Protein AF-0000000078663211 (afdb_homodimer)

Solvent-accessible surface area (backbone atoms only — not comparable to full-atom values): 78655 Å² total; per-residue (Å²): 138,74,83,85,81,70,95,66,87,78,75,89,76,88,76,83,83,82,81,80,82,76,86,81,73,90,66,85,78,78,79,74,79,82,80,81,83,73,83,76,70,81,65,69,78,60,82,64,75,50,60,85,70,52,74,37,54,88,79,80,41,84,37,46,53,76,72,46,89,62,59,67,49,76,40,43,42,67,54,35,59,76,62,66,52,58,45,68,62,45,47,27,61,71,36,47,55,37,38,50,35,53,44,84,28,69,36,25,67,40,45,20,25,83,64,27,50,51,55,63,67,32,56,63,62,51,16,39,41,40,24,46,73,87,30,86,46,72,67,51,83,42,68,74,83,64,63,78,47,38,31,41,33,40,37,56,39,61,39,17,40,86,71,29,76,17,13,47,18,8,33,39,38,37,32,60,68,75,50,37,78,45,75,31,39,38,42,38,40,37,42,35,52,57,71,26,38,36,41,37,36,37,40,21,41,48,74,38,84,82,30,28,22,31,24,44,37,40,34,38,38,36,26,53,27,78,30,33,26,68,66,76,68,43,57,21,34,20,42,36,34,41,36,40,36,42,37,40,40,38,28,86,46,97,48,39,43,36,41,38,36,44,33,43,38,38,41,34,36,22,34,32,67,30,23,31,69,35,74,53,53,82,81,55,74,63,76,51,48,78,70,82,56,45,70,63,70,45,94,73,27,37,47,36,38,72,70,29,49,76,26,57,36,69,80,40,70,35,26,21,58,57,8,55,64,33,45,34,54,50,16,67,73,31,66,45,42,40,41,41,97,64,70,34,60,29,42,34,40,34,40,40,37,36,38,39,40,37,38,52,54,73,96,45,30,36,39,37,36,42,36,34,38,39,39,24,40,30,37,42,32,40,55,73,48,29,38,39,47,35,62,40,22,20,34,48,57,69,69,55,90,42,89,54,74,56,52,33,21,36,41,36,38,41,36,40,37,42,35,44,35,41,36,37,49,39,79,94,69,35,29,36,40,39,36,36,41,41,40,35,41,37,41,34,41,39,36,45,37,41,26,23,34,50,52,77,33,86,72,26,80,40,75,44,25,41,25,34,33,38,38,40,37,40,38,35,44,32,39,34,38,36,36,48,81,43,98,40,33,34,40,33,48,32,35,20,45,37,42,33,42,33,34,41,29,39,27,79,70,25,64,79,70,54,53,46,86,38,72,77,20,54,48,72,49,80,48,69,53,61,19,28,36,39,35,42,34,38,44,80,48,98,40,36,32,39,28,39,37,41,38,31,17,32,31,70,44,42,59,26,76,59,39,64,80,42,65,28,84,87,76,71,37,54,50,21,55,35,60,56,20,37,38,41,38,40,37,43,37,39,30,36,47,37,68,56,98,83,17,27,28,37,41,36,39,36,38,40,40,37,42,29,36,25,32,72,44,54,47,48,33,61,55,95,83,39,78,24,39,33,50,39,49,33,51,24,33,38,27,35,38,39,39,39,43,37,40,34,35,74,45,98,38,35,37,40,37,40,31,37,21,38,42,50,61,42,63,78,38,37,69,24,81,40,75,99,74,45,55,43,59,49,63,37,52,42,65,43,38,41,37,25,29,28,39,36,40,36,42,45,55,95,57,61,65,63,62,19,48,40,33,41,35,40,38,38,32,36,36,45,38,35,29,48,23,42,21,30,85,42,64,30,58,78,35,69,45,68,46,51,61,42,34,30,39,34,40,38,36,37,30,45,58,65,42,56,36,28,39,34,40,37,31,39,28,67,79,55,54,86,48,62,65,40,50,45,60,31,30,49,41,40,18,33,22,25,31,29,58,48,78,61,56,33,48,33,39,36,42,34,40,54,86,136,85,78,78,78,83,85,82,85,82,85,79,84,88,80,84,90,83,84,79,85,75,81,77,78,82,73,80,78,77,80,74,79,84,79,80,83,75,82,77,70,82,64,67,79,62,82,65,76,49,60,86,71,50,73,35,54,87,78,81,40,85,36,46,53,75,72,46,88,63,59,65,50,75,40,44,40,66,54,36,59,75,63,65,51,60,43,68,63,44,48,27,60,71,35,45,55,37,38,51,34,54,44,82,27,69,36,27,65,36,44,20,25,83,64,26,51,55,54,62,67,31,56,64,63,52,17,41,41,41,24,45,72,87,28,87,45,73,69,60,77,36,66,75,83,65,62,76,47,39,31,41,35,39,36,58,40,61,38,15,41,86,72,29,75,19,15,47,19,8,35,38,38,36,33,60,67,76,51,38,78,46,74,31,38,38,43,36,40,38,40,35,53,58,68,26,38,37,42,38,36,34,39,22,40,48,74,38,84,82,31,29,21,32,23,44,36,41,34,39,40,36,24,53,25,77,30,33,26,68,67,77,69,42,57,21,35,21,42,34,35,39,36,42,36,42,37,41,40,38,29,86,45,98,47,37,41,37,40,37,38,44,35,42,39,38,41,34,36,21,33,34,69,29,21,32,66,35,74,56,54,82,81,57,74,65,76,52,46,79,68,84,60,42,67,60,76,44,87,71,54,34,49,34,41,71,70,29,49,76,26,57,36,68,80,40,69,35,24,20,56,58,8,56,64,33,45,34,53,48,18,67,75,30,65,46,42,38,41,43,95,65,70,34,61,30,42,33,40,36,38,39,38,36,38,38,40,37,38,55,54,72,95,45,30,35,40,39,36,41,36,34,39,39,40,27,40,31,35,43,31,40,54,74,47,28,38,39,46,34,62,40,22,21,35,46,56,69,70,53,92,44,89,53,73,55,52,33,21,35,42,37,38,42,36,39,38,42,33,45,34,41,35,37,50,40,79,92,68,36,31,38,40,40,37,36,41,40,39,36,42,36,41,35,42,41,35,44,37,38,25,23,35,51,53,78,32,86,72,26,81,40,73,44,25,42,23,35,35,38,39,39,37,41,39,35,43,32,38,36,39,37,36,46,81,42,98,42,32,34,41,32,46,33,35,20,45,37,43,34,41,32,34,43,30,40,26,81,69,25,67,79,69,54,53,47,87,40,72,77,18,54,49,72,49,80,49,68,54,61,16,28,39,41,36,41,34,38,44,80,46,98,40,36,32,41,29,40,40,42,36,30,16,31,31,71,46,42,60,26,77,59,38,61,79,42,65,26,83,87,76,72,38,54,51,21,55,33,61,55,20,37,38,40,36,39,36,44,36,39,30,36,46,36,67,57,97,84,16,28,28,38,41,37,40,36,37,40,41,36,41,29,38,27,33,70,44,56,48,49,32,61,54,96,83,38,77,24,39,32,50,39,48,33,52,25,33,39,28,35,38,38,40,40,43,38,39,34,36,74,46,98,38,34,37,39,38,39,32,37,20,39,42,51,59,43,62,78,38,37,69,25,80,40,76,97,75,44,60,45,59,48,63,38,50,40,65,43,38,41,39,24,30,28,39,35,41,35,41,43,56,93,56,62,65,62,62,17,48,40,32,42,36,39,38,39,33,38,35,45,38,34,28,46,25,43,21,29,84,45,62,29,58,77,37,68,44,69,47,53,63,43,35,31,37,35,42,38,36,36,29,44,58,64,42,56,37,27,38,34,41,36,31,38,30,66,79,54,53,85,48,61,66,39,51,45,60,32,30,56,47,41,19,33,23,27,32,29,60,50,77,60,56,33,47,34,39,37,43,34,38,53,86

Foldseek 3Di:
DDDDDDDPDDDDDDDDDPDDDDPDDPPPDPPPPDPDDPDPPPPPPPVPCFPVFDWDCLVPDTDTPLADAFDKDKDFPVRCVQQVPFFPCSVCQVAPQWAWFDAQWPFAIAIDHLLQTDHPLEPFDGLEFEEEPLHTDDQPRGTDGDAQWGMKMWTAAADCFRNNFSPGGTYIYTYHDDADQDWWKKWKWKAKPQGKIKIKIKIKAHDDRPFKIKMKIKMWIWGFAQAAAPAVRGGAPTWTKIKIKMWMWGDNDPFKIKIKMKMKMKIKGHTDFFAFQDFFAPPNPPQDPVPDQPLPLPPLAQLQCVQWVPQADPAAQSHHHNTLVVRNVVCVVPGRYAHEPDRWIKIKMKIKMKMWMWGDDPDWKIKIKIKMKMKMKIWTWGDQNRYSFQAWTQWDDPPLVDPDDRTGKIKIKIKIKIKIKMWGADDVRQKTKMWIKMKMKMKMWIKTWTFHACSPDPNGPDTAILTKMKIKIKIKIKMKMWGPPDPFKIKMKMKMKMKMKIKMFGDPRHRLPDDSPDPLRIDMDIDMDMKMKIKMKGHPDPFKIKMKMKIKHKTAWYFNSFADQDQQPVPRHGLRTAGMKMKIKIKIKMWGFDDDPNKTKTKIKMWMKMKIAQDWDWDWAQDPNRTHIYIGGQGIKMKIWMKMWMKIDPDPFKIKIKIKIAMDIFRPRFWTQHGPRGIDGFTFSFPGFGIKMKMKMKGWDPDDPQQATKMKMKMKIWTAKGFQDRACVRQFPDRIWGIDMKMKMKIKGQCGRVAQKIKMKMKIRVVFDKGWSHKDGCCNPNRTITTHIDDTIMIMMMMMGID/DCPVDDDDDDDDDDDDDDDDPDPDDPPPPPPDPDPDDPDPPPPPPPVPCFPVFDWDCLVPDTDTPLADAFDKDKDFPVRCVQQVPFFPCSVCQVAPQWAWDDAQWPFAIAIDHLQQTDHPLEPFDGLEFEEEPLHTDDQDSGTDGDAQWGMKMWTAAADCFRNNFSPGGTYIYTYHDDADQDWWKKWKWKAKPQGKIKIKIKIKAHPDRPFKIKMKIKMWIWGFAQAAAPAVRGGAPTWTKIKIKMWMWGDNDPFKIKIKMKMKMKIKGHTDFFAFQDFFAPPPPPQDPVPDCCLPLPPLPLLQCVQWVPQADPAAQSYHHNTLVVRNVVCVVPGRYAHEPDRWIKIKMKMKMKMKMWGDDPDWKIKIKIKMKMKMKIWTWGDQNRYSFQAWTQWDDPPLVDPDDRTGKIKIKIKIKIKIKMWGADDVRQKTKMKIKMKMKMKMWIKTWTFHACRPDPNGPDTAILTKMKIKIKIKIKMKMWGPPDPFKIKMKMKMKMKMKIKMFGDPRHRLPDDSPDPLRIDMDIDMDMKMKIKMKGHPDPFKIKMKMKIKHKTAWYFNSFADQDQQPVPRHGLRTAGMKIKIKIKIKMWGFDDDPRKTKTKIKMWMKMKIAQDWDWDWAQDPNRTHIYIGGQGIKMKIWMKMWMKIDPDPFKIKIKIKIAMDIFRPRFWTQHGPSGTDGFTFSFPGFGIKMKMKMKGWDPDDPQQATKMKMKMKIWTAKGFQDRACVRQQPDRIWGIDMKMKMKIKGQCGSVFQKIKMKMKIRVVFDKGWSHKDRCCNNNRTITTHIDDTIMIMMMMMGID

Secondary structure (DSSP, 8-state):
--------------------------------------------------S-PPEE-TTSS-EEGGG-SS-EEEEEHHHHHHTT--SHHHHHHHSTTEEEEE-SSTT-EEEEETTB---TT-SPPPSEEEEETTEE----SSPPP--S-SEEEEEES--HHHH-TT-SSEEEEEE-PPPPSSSEEEEEEEEETTTEEEEEEEEEEEEETTTEEEEEEEEEEEE--SEEETTT--EES-EEEEEEEEEEEE-SSSSEEEEEEEEEEEEEEE---PEEEEE--TT-TTS---SS------TT--HHHHHHTT-BSSSBTTBBTTHHHHHHHHHHH-TTEE--SS--EEEEEEEEEEEEEEEE-SSSEEEEEEEEEEEEEEEE--BTT-SS--SSBSSPPTTSS--SS---EEEEEEEEEEEEEEEEEETTTTEEEEEEEEEEEEEEEEEEEEEESTTTSTT-SEEEEEEEEEEEEEEEEEEEEEEESSSSEEEEEEEEEEEEEEEEEE-TT-TT---TTSGGGEEEEEEEEEEEEEEEEEE-SSSEEEEEEEEEEEE--EE-TTS--SB-TTTSSBTTEEPPEEEEEEEEEEEEEEEETTEEEEEEEEEEEEEEEEEEEEEEEEETTEEEEEEEEEEEEEEEEEEEEEEEE-SSSEEEEEEEEEEEEEEEE-EEEETTTEEEE----BT--SEEEEEEEEEE----GGG-EEEEEEEEEEE--EES-S-TTTTS---EE--EEEEEEEEEEESGGGSSEEEEEEEESTT----EEEEEEEHHHHSEEEEEEPP--EEEEEEEEE-/--------------------------------------------------S-PPEE-TTSS-EEGGG-SS-EEEEEHHHHHHTT--SHHHHHHHSTTEEEEE-SSTT-EEEEETTB---TT-SPPPSEEEEETTEE----SSPPP--S-SEEEEEES--HHHH-TT-SSEEEEEE-PPPPSSSEEEEEEEEETTTEEEEEEEEEEEEETTTEEEEEEEEEEEE--SEEETTT--EES-EEEEEEEEEEEE-SSSSEEEEEEEEEEEEEEE---PEEEEE--TT-TTS---SS------S---HHHHHHTT-BSSSBTTBBTTHHHHHHHHHHH-TTEE--SS--EEEEEEEEEEEEEEEE-SSSEEEEEEEEEEEEEEEE--BTT-SS--SSBSSPPTTSS--SS---EEEEEEEEEEEEEEEEEETTTTEEEEEEEEEEEEEEEEEEEEEESTTTSTT-SEEEEEEEEEEEEEEEEEEEEEEESSSSEEEEEEEEEEEEEEEEEE-TT-TT---TTSGGGEEEEEEEEEEEEEEEEEE-SSSEEEEEEEEEEEE--EE-TTS--SB-TTTSSBTTEEPPEEEEEEEEEEEEEEEETTEEEEEEEEEEEEEEEEEEEEEEEEETTEEEEEEEEEEEEEEEEEEEEEEEE-SSSEEEEEEEEEEEEEEEE-EEEETTTEEEE----BT--SEEEEEEEEEE----GGG-EEEEEEEEEEE--EES-S-TTTTS---EE--EEEEEEEEEEESGGGSSEEEEEEEESTT----EEEEEEEHHHHSEEEEEEPP--EEEEEEEEE-

InterPro domains:
  IPR000531 TonB-dependent receptor-like, beta-barrel [PF00593] (308-766)
  IPR012910 TonB-dependent receptor, plug domain [PF07715] (65-171)
  IPR036942 TonB-dependent receptor-like, beta-barrel domain superfamily [G3DSA:2.40.170.20] (57-316)
  IPR036942 TonB-dependent receptor-like, beta-barrel domain superfamily [G3DSA:2.40.170.20] (325-803)
  IPR039426 TonB-dependent receptor-like [PS52016] (64-803)
  IPR039426 TonB-dependent receptor-like [PTHR32552] (35-803)

Organism: Novosphingobium aromaticivorans (strain ATCC 700278 / DSM 12444 / CCUG 56034 / CIP 105152 / NBRC 16084 / F199) (NCBI:txid279238)

Radius of gyration: 37.6 Å; Cα contacts (8 Å, |Δi|>4): 4611; chains: 2; bounding box: 103×100×92 Å

Nearest PDB structures (foldseek):
  6z8r-assembly1_A  TM=7.876E-01  e=3.753E-26  Pseudomonas aeruginosa PAO1
  6z9n-assembly4_D  TM=7.777E-01  e=5.225E-27  Pseudomonas aeruginosa PAO1
  6z9y-assembly4_D  TM=7.646E-01  e=4.268E-27  Pseudomonas aeruginosa PAO1
  6z99-assembly2_B  TM=7.759E-01  e=3.392E-26  Pseudomonas aeruginosa PAO1
  6z91-assembly2_B  TM=7.636E-01  e=1.201E-25  Pseudomonas aeruginosa PAO1

Sequence (1606 aa):
MTKSDHRCAVRKSGVGYFGGASLVALASCFLLPSVAAAQAESAEPQEEIATQDIVVTAQRREERLSKVPVSVVAFGAEALQNRNITSEQDIGTLVPGLQVKNGQNSNQLSYSMRGQSLDPFSGTSPAVLPYLNEAPYNPGNTATAFFDLGSIQVLKGPQGTLFGRNATGGAVLYTTPMPGDTFGGYVTVRGASRDYGQMQAAVDLPIAEGKAALRLAFDATRGNGYVTNINTGNTLGDKNSRSGRVTLLLTPTDTLRNVTIVQYDRVKGTEGVGGIYTYYSATDPQFVSDGTNHVPVSGLTNTLAAIYGTNDGPAAPGFWPGAVEGYTKFTRANPYKVWLQYDLPHSAENVFVSNTTELEIGADTKLKNIFSYMNGKSNTPGNLGGGPFGSLWLFKLAGINATGAPGGQTFESNTFSEELQIQGSLMEDRLNYTAGVFYSNQKRFEIVPINIGADVVPGGIADISYAYRNRQESKAIFAQVSYKVTEQLTATLGGRYTWENVGIRQAPGNVFGVDPDSPAADQSRKLSAPAWTASLQYQIDPNNMVYFNQRGSFRSGNLNGTVAPFTDPLTGQPANFFKNEKVHDFELGYKFNGRIGGAPVQFNVAAYKVIVKDAQRALYALVGGAPAGFTVNVPQAETQGFEVDAFAGLTSWLDVGFNLAYTDAKYTKRSVPIPFVGNLLVDSYPDAPKWAGSANIEIKFPLPEEIGKISLRGDYYGQTGFFFSNTNGTSTPGTHLDGYWNVGARLNWKEIMGSQVSAAVFVRNLTNESYYISGYALGASNGVNTAYPGEPRTIGAEISVKFMTKSDHRCAVRKSGVGYFGGASLVALASCFLLPSVAAAQAESAEPQEEIATQDIVVTAQRREERLSKVPVSVVAFGAEALQNRNITSEQDIGTLVPGLQVKNGQNSNQLSYSMRGQSLDPFSGTSPAVLPYLNEAPYNPGNTATAFFDLGSIQVLKGPQGTLFGRNATGGAVLYTTPMPGDTFGGYVTVRGASRDYGQMQAAVDLPIAEGKAALRLAFDATRGNGYVTNINTGNTLGDKNSRSGRVTLLLTPTDTLRNVTIVQYDRVKGTEGVGGIYTYYSATDPQFVSDGTNHVPVSGLTNTLAAIYGTNDGPAAPGFWPGAVEGYTKFTRANPYKVWLQYDLPHSAENVFVSNTTELEIGADTKLKNIFSYMNGKSNTPGNLGGGPFGSLWLFKLAGINATGAPGGQTFESNTFSEELQIQGSLMEDRLNYTAGVFYSNQKRFEIVPINIGADVVPGGIADISYAYRNRQESKAIFAQVSYKVTEQLTATLGGRYTWENVGIRQAPGNVFGVDPDSPAADQSRKLSAPAWTASLQYQIDPNNMVYFNQRGSFRSGNLNGTVAPFTDPLTGQPANFFKNEKVHDFELGYKFNGRIGGAPVQFNVAAYKVIVKDAQRALYALVGGAPAGFTVNVPQAETQGFEVDAFAGLTSWLDVGFNLAYTDAKYTKRSVPIPFVGNLLVDSYPDAPKWAGSANIEIKFPLPEEIGKISLRGDYYGQTGFFFSNTNGTSTPGTHLDGYWNVGARLNWKEIMGSQVSAAVFVRNLTNESYYISGYALGASNGVNTAYPGEPRTIGAEISVKF

Structure (mmCIF, N/CA/C/O backbone):
data_AF-0000000078663211-model_v1
#
loop_
_entity.id
_entity.type
_entity.pdbx_description
1 polymer 'TonB-dependent receptor'
#
loop_
_atom_site.group_PDB
_atom_site.id
_atom_site.type_symbol
_atom_site.label_atom_id
_atom_site.label_alt_id
_atom_site.label_comp_id
_atom_site.label_asym_id
_atom_site.label_entity_id
_atom_site.label_seq_id
_atom_site.pdbx_PDB_ins_code
_atom_site.Cartn_x
_atom_site.Cartn_y
_atom_site.Cartn_z
_atom_site.occupancy
_atom_site.B_iso_or_equiv
_atom_site.auth_seq_id
_atom_site.auth_comp_id
_atom_site.auth_asym_id
_atom_site.auth_atom_id
_atom_site.pdbx_PDB_model_num
ATOM 1 N N . MET A 1 1 ? 50 -24.828 29.781 1 15.37 1 MET A N 1
ATOM 2 C CA . MET A 1 1 ? 49.438 -25.406 31 1 15.37 1 MET A CA 1
ATOM 3 C C . MET A 1 1 ? 48.031 -24.875 31.266 1 15.37 1 MET A C 1
ATOM 5 O O . MET A 1 1 ? 47.594 -23.922 30.625 1 15.37 1 MET A O 1
ATOM 9 N N . THR A 1 2 ? 47.75 -24.5 32.656 1 14.65 2 THR A N 1
ATOM 10 C CA . THR A 1 2 ? 46.812 -25 33.688 1 14.65 2 THR A CA 1
ATOM 11 C C . THR A 1 2 ? 45.625 -24.062 33.812 1 14.65 2 THR A C 1
ATOM 13 O O . THR A 1 2 ? 44.75 -24.281 34.656 1 14.65 2 THR A O 1
ATOM 16 N N . LYS A 1 3 ? 45.781 -22.875 33.25 1 15.69 3 LYS A N 1
ATOM 17 C CA . LYS A 1 3 ? 45.031 -22.047 34.188 1 15.69 3 LYS A CA 1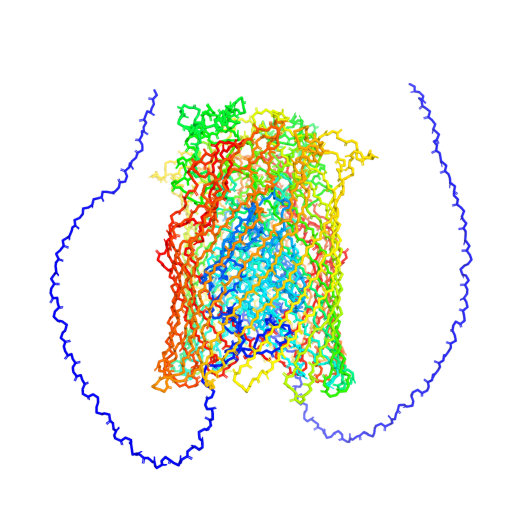
ATOM 18 C C . LYS A 1 3 ? 43.625 -22.578 34.406 1 15.69 3 LYS A C 1
ATOM 20 O O . LYS A 1 3 ? 43.031 -23.156 33.469 1 15.69 3 LYS A O 1
ATOM 25 N N . SER A 1 4 ? 43 -22.078 35.438 1 16.06 4 SER A N 1
ATOM 26 C CA . SER A 1 4 ? 42.156 -22.359 36.594 1 16.06 4 SER A CA 1
ATOM 27 C C . SER A 1 4 ? 40.688 -22.469 36.25 1 16.06 4 SER A C 1
ATOM 29 O O . SER A 1 4 ? 40.281 -22.016 35.188 1 16.06 4 SER A O 1
ATOM 31 N N . ASP A 1 5 ? 39.938 -22.578 37.219 1 14.77 5 ASP A N 1
ATOM 32 C CA . ASP A 1 5 ? 38.969 -23.422 37.938 1 14.77 5 ASP A CA 1
ATOM 33 C C . ASP A 1 5 ? 37.531 -23 37.594 1 14.77 5 ASP A C 1
ATOM 35 O O . ASP A 1 5 ? 36.719 -23.828 37.219 1 14.77 5 ASP A O 1
ATOM 39 N N . HIS A 1 6 ? 37.031 -21.984 38.375 1 14.46 6 HIS A N 1
ATOM 40 C CA . HIS A 1 6 ? 36.094 -22.344 39.438 1 14.46 6 HIS A CA 1
ATOM 41 C C . HIS A 1 6 ? 34.656 -22.234 38.969 1 14.46 6 HIS A C 1
ATOM 43 O O . HIS A 1 6 ? 33.844 -23.125 39.25 1 14.46 6 HIS A O 1
ATOM 49 N N . ARG A 1 7 ? 34 -20.984 38.625 1 15.06 7 ARG A N 1
ATOM 50 C CA . ARG A 1 7 ? 32.969 -20.656 39.594 1 15.06 7 ARG A CA 1
ATOM 51 C C . ARG A 1 7 ? 31.656 -21.375 39.281 1 15.06 7 ARG A C 1
ATOM 53 O O . ARG A 1 7 ? 31.078 -21.188 38.188 1 15.06 7 ARG A O 1
ATOM 60 N N . CYS A 1 8 ? 31.281 -22.578 39.875 1 14.72 8 CYS A N 1
ATOM 61 C CA . CYS A 1 8 ? 30.281 -23.625 39.875 1 14.72 8 CYS A CA 1
ATOM 62 C C . CYS A 1 8 ? 28.922 -23.109 40.312 1 14.72 8 CYS A C 1
ATOM 64 O O . CYS A 1 8 ? 27.953 -23.859 40.375 1 14.72 8 CYS A O 1
ATOM 66 N N . ALA A 1 9 ? 28.812 -21.828 40.906 1 14.82 9 ALA A N 1
ATOM 67 C CA . ALA A 1 9 ? 27.906 -21.938 42.062 1 14.82 9 ALA A CA 1
ATOM 68 C C . ALA A 1 9 ? 26.547 -22.484 41.625 1 14.82 9 ALA A C 1
ATOM 70 O O . ALA A 1 9 ? 26.031 -22.109 40.562 1 14.82 9 ALA A O 1
ATOM 71 N N . VAL A 1 10 ? 25.906 -23.422 42.375 1 14.65 10 VAL A N 1
ATOM 72 C CA . VAL A 1 10 ? 24.938 -24.5 42.531 1 14.65 10 VAL A CA 1
ATOM 73 C C . VAL A 1 10 ? 23.562 -23.922 42.844 1 14.65 10 VAL A C 1
ATOM 75 O O . VAL A 1 10 ? 22.547 -24.578 42.562 1 14.65 10 VAL A O 1
ATOM 78 N N . ARG A 1 11 ? 23.5 -22.578 43.312 1 15.04 11 ARG A N 1
ATOM 79 C CA . ARG A 1 11 ? 22.656 -22.703 44.5 1 15.04 11 ARG A CA 1
ATOM 80 C C . ARG A 1 11 ? 21.312 -23.359 44.156 1 15.04 11 ARG A C 1
ATOM 82 O O . ARG A 1 11 ? 20.938 -24.359 44.75 1 15.04 11 ARG A O 1
ATOM 89 N N . LYS A 1 12 ? 20.281 -22.531 44.438 1 15.3 12 LYS A N 1
ATOM 90 C CA . LYS A 1 12 ? 19.297 -22.609 45.531 1 15.3 12 LYS A CA 1
ATOM 91 C C . LYS A 1 12 ? 18.094 -23.453 45.125 1 15.3 12 LYS A C 1
ATOM 93 O O . LYS A 1 12 ? 17.766 -23.531 43.938 1 15.3 12 LYS A O 1
ATOM 98 N N . SER A 1 13 ? 17.375 -24.016 46.094 1 15.66 13 SER A N 1
ATOM 99 C CA . SER A 1 13 ? 16.609 -25.109 46.656 1 15.66 13 SER A CA 1
ATOM 100 C C . SER A 1 13 ? 15.156 -25.062 46.188 1 15.66 13 SER A C 1
ATOM 102 O O . SER A 1 13 ? 14.625 -26.047 45.688 1 15.66 13 SER A O 1
ATOM 104 N N . GLY A 1 14 ? 14.414 -24.094 46.719 1 16.03 14 GLY A N 1
ATOM 105 C CA . GLY A 1 14 ? 13.359 -24.609 47.594 1 16.03 14 GLY A CA 1
ATOM 106 C C . GLY A 1 14 ? 12.133 -25.062 46.812 1 16.03 14 GLY A C 1
ATOM 107 O O . GLY A 1 14 ? 11.852 -24.562 45.719 1 16.03 14 GLY A O 1
ATOM 108 N N . VAL A 1 15 ? 11.461 -26.156 47.156 1 17.25 15 VAL A N 1
ATOM 109 C CA . VAL A 1 15 ? 10.586 -27.281 46.875 1 17.25 15 VAL A CA 1
ATOM 110 C C . VAL A 1 15 ? 9.125 -26.844 46.969 1 17.25 15 VAL A C 1
ATOM 112 O O . VAL A 1 15 ? 8.227 -27.547 46.5 1 17.25 15 VAL A O 1
ATOM 115 N N . GLY A 1 16 ? 8.852 -25.578 47.594 1 16.64 16 GLY A N 1
ATOM 116 C CA . GLY A 1 16 ? 7.727 -25.922 48.438 1 16.64 16 GLY A CA 1
ATOM 117 C C . GLY A 1 16 ? 6.535 -26.453 47.656 1 16.64 16 GLY A C 1
ATOM 118 O O . GLY A 1 16 ? 6.453 -26.281 46.438 1 16.64 16 GLY A O 1
ATOM 119 N N . TYR A 1 17 ? 5.492 -26.938 48.438 1 17.05 17 TYR A N 1
ATOM 120 C CA . TYR A 1 17 ? 4.387 -27.875 48.688 1 17.05 17 TYR A CA 1
ATOM 121 C C . TYR A 1 17 ? 3.133 -27.422 47.938 1 17.05 17 TYR A C 1
ATOM 123 O O . TYR A 1 17 ? 2.785 -26.234 47.969 1 17.05 17 TYR A O 1
ATOM 131 N N . PHE A 1 18 ? 2.793 -28.156 46.875 1 18.36 18 PHE A N 1
ATOM 132 C CA . PHE A 1 18 ? 1.793 -28.297 45.844 1 18.36 18 PHE A CA 1
ATOM 133 C C . PHE A 1 18 ? 0.4 -28.453 46.438 1 18.36 18 PHE A C 1
ATOM 135 O O . PHE A 1 18 ? -0.18 -29.531 46.375 1 18.36 18 PHE A O 1
ATOM 142 N N . GLY A 1 19 ? 0.186 -27.594 47.562 1 16.81 19 GLY A N 1
ATOM 143 C CA . GLY A 1 19 ? -0.999 -28.078 48.25 1 16.81 19 GLY A CA 1
ATOM 144 C C . GLY A 1 19 ? -2.195 -28.25 47.312 1 16.81 19 GLY A C 1
ATOM 145 O O . GLY A 1 19 ? -2.248 -27.641 46.25 1 16.81 19 GLY A O 1
ATOM 146 N N . GLY A 1 20 ? -3.275 -29 47.781 1 17.14 20 GLY A N 1
ATOM 147 C CA . GLY A 1 20 ? -4.32 -29.984 47.531 1 17.14 20 GLY A CA 1
ATOM 148 C C . GLY A 1 20 ? -5.57 -29.391 46.938 1 17.14 20 GLY A C 1
ATOM 149 O O . GLY A 1 20 ? -6.035 -29.844 45.875 1 17.14 20 GLY A O 1
ATOM 150 N N . ALA A 1 21 ? -6.535 -28.891 47.75 1 18.19 21 ALA A N 1
ATOM 151 C CA . ALA A 1 21 ? -7.809 -29.578 47.969 1 18.19 21 ALA A CA 1
ATOM 152 C C . ALA A 1 21 ? -8.859 -29.094 46.969 1 18.19 21 ALA A C 1
ATOM 154 O O . ALA A 1 21 ? -8.641 -28.094 46.281 1 18.19 21 ALA A O 1
ATOM 155 N N . SER A 1 22 ? -10.055 -28.594 47.469 1 18.8 22 SER A N 1
ATOM 156 C CA . SER A 1 22 ? -11.406 -29.141 47.562 1 18.8 22 SER A CA 1
ATOM 157 C C . SER A 1 22 ? -12.375 -28.359 46.688 1 18.8 22 SER A C 1
ATOM 159 O O . SER A 1 22 ? -13.156 -27.547 47.188 1 18.8 22 SER A O 1
ATOM 161 N N . LEU A 1 23 ? -11.852 -27.656 45.656 1 19.31 23 LEU A N 1
ATOM 162 C CA . LEU A 1 23 ? -12.938 -26.75 45.312 1 19.31 23 LEU A CA 1
ATOM 163 C C . LEU A 1 23 ? -14.203 -27.516 44.969 1 19.31 23 LEU A C 1
ATOM 165 O O . LEU A 1 23 ? -14.164 -28.438 44.156 1 19.31 23 LEU A O 1
ATOM 169 N N . VAL A 1 24 ? -15.375 -27.25 45.719 1 19.64 24 VAL A N 1
ATOM 170 C CA . VAL A 1 24 ? -16.766 -27.594 46 1 19.64 24 VAL A CA 1
ATOM 171 C C . VAL A 1 24 ? -17.594 -27.5 44.719 1 19.64 24 VAL A C 1
ATOM 173 O O . VAL A 1 24 ? -17.344 -26.656 43.844 1 19.64 24 VAL A O 1
ATOM 176 N N . ALA A 1 25 ? -18.625 -28.438 44.562 1 21.64 25 ALA A N 1
ATOM 177 C CA . ALA A 1 25 ? -19.578 -29.25 43.812 1 21.64 25 ALA A CA 1
ATOM 178 C C . ALA A 1 25 ? -20.75 -28.406 43.312 1 21.64 25 ALA A C 1
ATOM 180 O O . ALA A 1 25 ? -21.703 -28.922 42.75 1 21.64 25 ALA A O 1
ATOM 181 N N . LEU A 1 26 ? -20.688 -26.953 43.312 1 20.91 26 LEU A N 1
ATOM 182 C CA . LEU A 1 26 ? -22.078 -26.516 43.344 1 20.91 26 LEU A CA 1
ATOM 183 C C . LEU A 1 26 ? -22.828 -26.969 42.094 1 20.91 26 LEU A C 1
ATOM 185 O O . LEU A 1 26 ? -22.438 -26.625 40.969 1 20.91 26 LEU A O 1
ATOM 189 N N . ALA A 1 27 ? -23.719 -28.047 42.125 1 22.81 27 ALA A N 1
ATOM 190 C CA . ALA A 1 27 ? -24.609 -28.969 41.438 1 22.81 27 ALA A CA 1
ATOM 191 C C . ALA A 1 27 ? -25.797 -28.219 40.812 1 22.81 27 ALA A C 1
ATOM 193 O O . ALA A 1 27 ? -26.734 -28.844 40.312 1 22.81 27 ALA A O 1
ATOM 194 N N . SER A 1 28 ? -25.891 -26.859 40.75 1 23.94 28 SER A N 1
ATOM 195 C CA . SER A 1 28 ? -27.312 -26.531 40.688 1 23.94 28 SER A CA 1
ATOM 196 C C . SER A 1 28 ? -27.938 -27.141 39.438 1 23.94 28 SER A C 1
ATOM 198 O O . SER A 1 28 ? -27.328 -27.172 38.375 1 23.94 28 SER A O 1
ATOM 200 N N . CYS A 1 29 ? -29.078 -27.844 39.531 1 23.8 29 CYS A N 1
ATOM 201 C CA . CYS A 1 29 ? -30.078 -28.719 38.938 1 23.8 29 CYS A CA 1
ATOM 202 C C . CYS A 1 29 ? -30.828 -27.984 37.812 1 23.8 29 CYS A C 1
ATOM 204 O O . CYS A 1 29 ? -31.672 -27.125 38.094 1 23.8 29 CYS A O 1
ATOM 206 N N . PHE A 1 30 ? -30.109 -27.516 36.719 1 24.44 30 PHE A N 1
ATOM 207 C CA . PHE A 1 30 ? -30.844 -26.891 35.625 1 24.44 30 PHE A CA 1
ATOM 208 C C . PHE A 1 30 ? -31.891 -27.844 35.062 1 24.44 30 PHE A C 1
ATOM 210 O O . PHE A 1 30 ? -31.562 -28.875 34.5 1 24.44 30 PHE A O 1
ATOM 217 N N . LEU A 1 31 ? -33.125 -27.812 35.656 1 24.92 31 LEU A N 1
ATOM 218 C CA . LEU A 1 31 ? -34.312 -28.562 35.25 1 24.92 31 LEU A CA 1
ATOM 219 C C . LEU A 1 31 ? -34.656 -28.297 33.812 1 24.92 31 LEU A C 1
ATOM 221 O O . LEU A 1 31 ? -34.875 -27.156 33.406 1 24.92 31 LEU A O 1
ATOM 225 N N . LEU A 1 32 ? -34.25 -29.156 32.875 1 27.36 32 LEU A N 1
ATOM 226 C CA . LEU A 1 32 ? -34.438 -29.266 31.422 1 27.36 32 LEU A CA 1
ATOM 227 C C . LEU A 1 32 ? -35.906 -29.484 31.078 1 27.36 32 LEU A C 1
ATOM 229 O O . LEU A 1 32 ? -36.5 -30.484 31.5 1 27.36 32 LEU A O 1
ATOM 233 N N . PRO A 1 33 ? -36.781 -28.375 31.031 1 31 33 PRO A N 1
ATOM 234 C CA . PRO A 1 33 ? -38.156 -28.719 30.734 1 31 33 PRO A CA 1
ATOM 235 C C . PRO A 1 33 ? -38.312 -29.594 29.5 1 31 33 PRO A C 1
ATOM 237 O O . PRO A 1 33 ? -37.438 -29.562 28.609 1 31 33 PRO A O 1
ATOM 240 N N . SER A 1 34 ? -39.219 -30.641 29.5 1 28.56 34 SER A N 1
ATOM 241 C CA . SER A 1 34 ? -39.594 -31.734 28.625 1 28.56 34 SER A CA 1
ATOM 242 C C . SER A 1 34 ? -40.344 -31.219 27.391 1 28.56 34 SER A C 1
ATOM 244 O O . SER A 1 34 ? -41.438 -30.703 27.484 1 28.56 34 SER A O 1
ATOM 246 N N . VAL A 1 35 ? -39.688 -30.531 26.438 1 28.59 35 VAL A N 1
ATOM 247 C CA . VAL A 1 35 ? -40.375 -30.109 25.219 1 28.59 35 VAL A CA 1
ATOM 248 C C . VAL A 1 35 ? -41 -31.328 24.531 1 28.59 35 VAL A C 1
ATOM 250 O O . VAL A 1 35 ? -40.344 -32.344 24.344 1 28.59 35 VAL A O 1
ATOM 253 N N . ALA A 1 36 ? -42.375 -31.453 24.406 1 28.36 36 ALA A N 1
ATOM 254 C CA . ALA A 1 36 ? -43.281 -32.406 23.781 1 28.36 36 ALA A CA 1
ATOM 255 C C . ALA A 1 36 ? -42.969 -32.625 22.312 1 28.36 36 ALA A C 1
ATOM 257 O O . ALA A 1 36 ? -42.688 -31.656 21.578 1 28.36 36 ALA A O 1
ATOM 258 N N . ALA A 1 37 ? -42.781 -33.906 21.781 1 26.33 37 ALA A N 1
ATOM 259 C CA . ALA A 1 37 ? -42.406 -34.531 20.531 1 26.33 37 ALA A CA 1
ATOM 260 C C . ALA A 1 37 ? -43.469 -34.312 19.453 1 26.33 37 ALA A C 1
ATOM 262 O O . ALA A 1 37 ? -44.562 -34.875 19.531 1 26.33 37 ALA A O 1
ATOM 263 N N . ALA A 1 38 ? -43.75 -33.094 19.031 1 28.27 38 ALA A N 1
ATOM 264 C CA . ALA A 1 38 ? -44.688 -33.031 17.922 1 28.27 38 ALA A CA 1
ATOM 265 C C . ALA A 1 38 ? -44.375 -34.062 16.859 1 28.27 38 ALA A C 1
ATOM 267 O O . ALA A 1 38 ? -43.188 -34.344 16.578 1 28.27 38 ALA A O 1
ATOM 268 N N . GLN A 1 39 ? -45.406 -34.844 16.406 1 27.2 39 GLN A N 1
ATOM 269 C CA . GLN A 1 39 ? -45.469 -35.969 15.461 1 27.2 39 GLN A CA 1
ATOM 270 C C . GLN A 1 39 ? -44.812 -35.594 14.133 1 27.2 39 GLN A C 1
ATOM 272 O O . GLN A 1 39 ? -45.156 -34.531 13.547 1 27.2 39 GLN A O 1
ATOM 277 N N . ALA A 1 40 ? -43.719 -36.281 13.75 1 28.72 40 ALA A N 1
ATOM 278 C CA . ALA A 1 40 ? -42.812 -36.25 12.609 1 28.72 40 ALA A CA 1
ATOM 279 C C . ALA A 1 40 ? -43.531 -36.531 11.305 1 28.72 40 ALA A C 1
ATOM 281 O O . ALA A 1 40 ? -43.969 -37.656 11.07 1 28.72 40 ALA A O 1
ATOM 282 N N . GLU A 1 41 ? -44.5 -35.719 10.867 1 30.05 41 GLU A N 1
ATOM 283 C CA . GLU A 1 41 ? -44.938 -36.031 9.508 1 30.05 41 GLU A CA 1
ATOM 284 C C . GLU A 1 41 ? -43.781 -36.5 8.648 1 30.05 41 GLU A C 1
ATOM 286 O O . GLU A 1 41 ? -42.656 -35.938 8.75 1 30.05 41 GLU A O 1
ATOM 291 N N . SER A 1 42 ? -43.906 -37.656 8.031 1 28.23 42 SER A N 1
ATOM 292 C CA . SER A 1 42 ? -42.906 -38.375 7.238 1 28.23 42 SER A CA 1
ATOM 293 C C . SER A 1 42 ? -42.344 -37.5 6.133 1 28.23 42 SER A C 1
ATOM 295 O O . SER A 1 42 ? -43.062 -37.031 5.254 1 28.23 42 SER A O 1
ATOM 297 N N . ALA A 1 43 ? -41.469 -36.594 6.477 1 29.08 43 ALA A N 1
ATOM 298 C CA . ALA A 1 43 ? -40.75 -35.812 5.504 1 29.08 43 ALA A CA 1
ATOM 299 C C . ALA A 1 43 ? -40.25 -36.688 4.336 1 29.08 43 ALA A C 1
ATOM 301 O O . ALA A 1 43 ? -39.688 -37.75 4.543 1 29.08 43 ALA A O 1
ATOM 302 N N . GLU A 1 44 ? -40.969 -36.75 3.23 1 30.05 44 GLU A N 1
ATOM 303 C CA . GLU A 1 44 ? -40.312 -37.281 2.051 1 30.05 44 GLU A CA 1
ATOM 304 C C . GLU A 1 44 ? -38.812 -37 2.08 1 30.05 44 GLU A C 1
ATOM 306 O O . GLU A 1 44 ? -38.406 -35.906 2.465 1 30.05 44 GLU A O 1
ATOM 311 N N . PRO A 1 45 ? -38 -38.094 2.211 1 31.05 45 PRO A N 1
ATOM 312 C CA . PRO A 1 45 ? -36.562 -37.781 2.33 1 31.05 45 PRO A CA 1
ATOM 313 C C . PRO A 1 45 ? -36.094 -36.719 1.342 1 31.05 45 PRO A C 1
ATOM 315 O O . PRO A 1 45 ? -36.219 -36.906 0.128 1 31.05 45 PRO A O 1
ATOM 318 N N . GLN A 1 46 ? -36.531 -35.531 1.449 1 29.92 46 GLN A N 1
ATOM 319 C CA . GLN A 1 46 ? -35.75 -34.562 0.682 1 29.92 46 GLN A CA 1
ATOM 320 C C . GLN A 1 46 ? -34.312 -35.031 0.551 1 29.92 46 GLN A C 1
ATOM 322 O O . GLN A 1 46 ? -33.656 -35.344 1.548 1 29.92 46 GLN A O 1
ATOM 327 N N . GLU A 1 47 ? -33.938 -35.719 -0.508 1 32.69 47 GLU A N 1
ATOM 328 C CA . GLU A 1 47 ? -32.531 -35.969 -0.766 1 32.69 47 GLU A CA 1
ATOM 329 C C . GLU A 1 47 ? -31.672 -34.844 -0.146 1 32.69 47 GLU A C 1
ATOM 331 O O . GLU A 1 47 ? -31.688 -33.719 -0.616 1 32.69 47 GLU A O 1
ATOM 336 N N . GLU A 1 48 ? -31.766 -34.719 1.106 1 35.28 48 GLU A N 1
ATOM 337 C CA . GLU A 1 48 ? -30.922 -33.844 1.906 1 35.28 48 GLU A CA 1
ATOM 338 C C . GLU A 1 48 ? -29.516 -33.719 1.309 1 35.28 48 GLU A C 1
ATOM 340 O O . GLU A 1 48 ? -28.859 -34.719 1.056 1 35.28 48 GLU A O 1
ATOM 345 N N . ILE A 1 49 ? -29.328 -32.781 0.54 1 41.22 49 ILE A N 1
ATOM 346 C CA . ILE A 1 49 ? -28.031 -32.406 -0.035 1 41.22 49 ILE A CA 1
ATOM 347 C C . ILE A 1 49 ? -26.922 -32.688 0.973 1 41.22 49 ILE A C 1
ATOM 349 O O . ILE A 1 49 ? -26.859 -32.062 2.029 1 41.22 49 ILE A O 1
ATOM 353 N N . ALA A 1 50 ? -26.391 -33.906 1.131 1 47.91 50 ALA A N 1
ATOM 354 C CA . ALA A 1 50 ? -25.234 -34.219 1.967 1 47.91 50 ALA A CA 1
ATOM 355 C C . ALA A 1 50 ? -24.219 -33.094 1.939 1 47.91 50 ALA A C 1
ATOM 357 O O . ALA A 1 50 ? -24.453 -32.031 2.496 1 47.91 50 ALA A O 1
ATOM 358 N N . THR A 1 51 ? -22.891 -33.438 1.442 1 55.5 51 THR A N 1
ATOM 359 C CA . THR A 1 51 ? -21.859 -32.406 1.302 1 55.5 51 THR A CA 1
ATOM 360 C C . THR A 1 51 ? -22.047 -31.641 -0.006 1 55.5 51 THR A C 1
ATOM 362 O O . THR A 1 51 ? -22.578 -32.188 -0.978 1 55.5 51 THR A O 1
ATOM 365 N N . GLN A 1 52 ? -22.312 -30.344 -0.027 1 62.28 52 GLN A N 1
ATOM 366 C CA . GLN A 1 52 ? -22.391 -29.578 -1.269 1 62.28 52 GLN A CA 1
ATOM 367 C C . GLN A 1 52 ? -21.359 -30.078 -2.283 1 62.28 52 GLN A C 1
ATOM 369 O O . GLN A 1 52 ? -20.172 -29.766 -2.184 1 62.28 52 GLN A O 1
ATOM 374 N N . ASP A 1 53 ? -21.766 -31.109 -3.004 1 75.06 53 ASP A N 1
ATOM 375 C CA . ASP A 1 53 ? -20.922 -31.672 -4.051 1 75.06 53 ASP A CA 1
ATOM 376 C C . ASP A 1 53 ? -20.516 -30.594 -5.059 1 75.06 53 ASP A C 1
ATOM 378 O O . ASP A 1 53 ? -21.375 -30.031 -5.746 1 75.06 53 ASP A O 1
ATOM 382 N N . ILE A 1 54 ? -19.266 -30.297 -5.176 1 78.69 54 ILE A N 1
ATOM 383 C CA . ILE A 1 54 ? -18.75 -29.234 -6.031 1 78.69 54 ILE A CA 1
ATOM 384 C C . ILE A 1 54 ? -18.734 -29.703 -7.484 1 78.69 54 ILE A C 1
ATOM 386 O O . ILE A 1 54 ? -18.469 -30.875 -7.766 1 78.69 54 ILE A O 1
ATOM 390 N N . VAL A 1 55 ? -19.125 -28.906 -8.305 1 82.19 55 VAL A N 1
ATOM 391 C CA . VAL A 1 55 ? -19.047 -29.188 -9.734 1 82.19 55 VAL A CA 1
ATOM 392 C C . VAL A 1 55 ? -17.641 -28.891 -10.242 1 82.19 55 VAL A C 1
ATOM 394 O O . VAL A 1 55 ? -17.078 -27.828 -9.953 1 82.19 55 VAL A O 1
ATOM 397 N N . VAL A 1 56 ? -17.062 -29.875 -10.992 1 85.06 56 VAL A N 1
ATOM 398 C CA . VAL A 1 56 ? -15.719 -29.719 -11.523 1 85.06 56 VAL A CA 1
ATOM 399 C C . VAL A 1 56 ? -15.734 -29.891 -13.039 1 85.06 56 VAL A C 1
ATOM 401 O O . VAL A 1 56 ? -16.719 -30.359 -13.609 1 85.06 56 VAL A O 1
ATOM 404 N N . THR A 1 57 ? -14.672 -29.438 -13.641 1 84.19 57 THR A N 1
ATOM 405 C CA . THR A 1 57 ? -14.539 -29.547 -15.086 1 84.19 57 THR A CA 1
ATOM 406 C C . THR A 1 57 ? -13.289 -30.328 -15.461 1 84.19 57 THR A C 1
ATOM 408 O O . THR A 1 57 ? -12.586 -29.984 -16.406 1 84.19 57 THR A O 1
ATOM 411 N N . ALA A 1 58 ? -13.023 -31.297 -14.742 1 80.06 58 ALA A N 1
ATOM 412 C CA . ALA A 1 58 ? -11.812 -32.094 -14.898 1 80.06 58 ALA A CA 1
ATOM 413 C C . ALA A 1 58 ? -11.789 -32.812 -16.25 1 80.06 58 ALA A C 1
ATOM 415 O O . ALA A 1 58 ? -10.719 -33.094 -16.781 1 80.06 58 ALA A O 1
ATOM 416 N N . GLN A 1 59 ? -12.945 -33.094 -16.703 1 81.25 59 GLN A N 1
ATOM 417 C CA . GLN A 1 59 ? -13.031 -33.781 -18 1 81.25 59 GLN A CA 1
ATOM 418 C C . GLN A 1 59 ? -13.586 -32.875 -19.078 1 81.25 59 GLN A C 1
ATOM 420 O O . GLN A 1 59 ? -14.242 -33.312 -20.016 1 81.25 59 GLN A O 1
ATOM 425 N N . ARG A 1 60 ? -13.375 -31.625 -18.859 1 82.94 60 ARG A N 1
ATOM 426 C CA . ARG A 1 60 ? -13.789 -30.578 -19.781 1 82.94 60 ARG A CA 1
ATOM 427 C C . ARG A 1 60 ? -15.305 -30.5 -19.891 1 82.94 60 ARG A C 1
ATOM 429 O O . ARG A 1 60 ? -15.844 -30.062 -20.906 1 82.94 60 ARG A O 1
ATOM 436 N N . ARG A 1 61 ? -15.922 -31.109 -18.938 1 82.38 61 ARG A N 1
ATOM 437 C CA . ARG A 1 61 ? -17.375 -31.016 -18.75 1 82.38 61 ARG A CA 1
ATOM 438 C C . ARG A 1 61 ? -17.719 -30.844 -17.281 1 82.38 61 ARG A C 1
ATOM 440 O O . ARG A 1 61 ? -16.953 -31.234 -16.391 1 82.38 61 ARG A O 1
ATOM 447 N N . GLU A 1 62 ? -18.828 -30.281 -17.094 1 82 62 GLU A N 1
ATOM 448 C CA . GLU A 1 62 ? -19.266 -30.109 -15.719 1 82 62 GLU A CA 1
ATOM 449 C C . GLU A 1 62 ? -19.75 -31.438 -15.133 1 82 62 GLU A C 1
ATOM 451 O O . GLU A 1 62 ? -20.625 -32.094 -15.711 1 82 62 GLU A O 1
ATOM 456 N N . GLU A 1 63 ? -19.078 -31.797 -14.094 1 86.19 63 GLU A N 1
ATOM 457 C CA . GLU A 1 63 ? -19.453 -33.031 -13.383 1 86.19 63 GLU A CA 1
ATOM 458 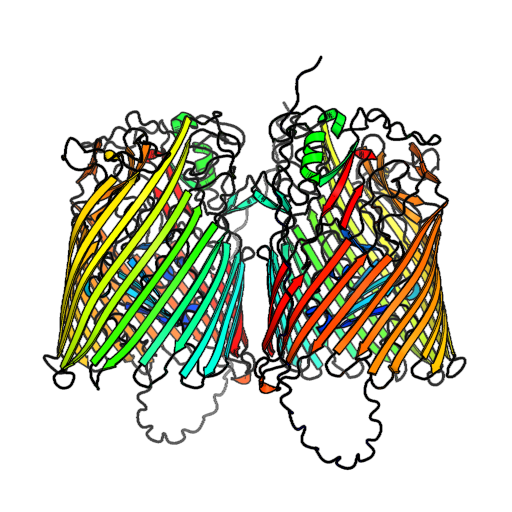C C . GLU A 1 63 ? -19.297 -32.844 -11.867 1 86.19 63 GLU A C 1
ATOM 460 O O . GLU A 1 63 ? -18.5 -32.031 -11.414 1 86.19 63 GLU A O 1
ATOM 465 N N . ARG A 1 64 ? -20.047 -33.656 -11.25 1 87.19 64 ARG A N 1
ATOM 466 C CA . ARG A 1 64 ? -19.906 -33.656 -9.805 1 87.19 64 ARG A CA 1
ATOM 467 C C . ARG A 1 64 ? -18.594 -34.312 -9.383 1 87.19 64 ARG A C 1
ATOM 469 O O . ARG A 1 64 ? -18.188 -35.312 -9.969 1 87.19 64 ARG A O 1
ATOM 476 N N . LEU A 1 65 ? -17.984 -33.75 -8.492 1 86.31 65 LEU A N 1
ATOM 477 C CA . LEU A 1 65 ? -16.672 -34.188 -8.023 1 86.31 65 LEU A CA 1
ATOM 478 C C . LEU A 1 65 ? -16.734 -35.656 -7.594 1 86.31 65 LEU A C 1
ATOM 480 O O . LEU A 1 65 ? -15.797 -36.438 -7.852 1 86.31 65 LEU A O 1
ATOM 484 N N . SER A 1 66 ? -17.812 -36.125 -6.945 1 88.75 66 SER A N 1
ATOM 485 C CA . SER A 1 66 ? -17.938 -37.5 -6.41 1 88.75 66 SER A CA 1
ATOM 486 C C . SER A 1 66 ? -18.141 -38.5 -7.523 1 88.75 66 SER A C 1
ATOM 488 O O . SER A 1 66 ? -18 -39.719 -7.305 1 88.75 66 SER A O 1
ATOM 490 N N . LYS A 1 67 ? -18.328 -37.969 -8.703 1 90.56 67 LYS A N 1
ATOM 491 C CA . LYS A 1 67 ? -18.6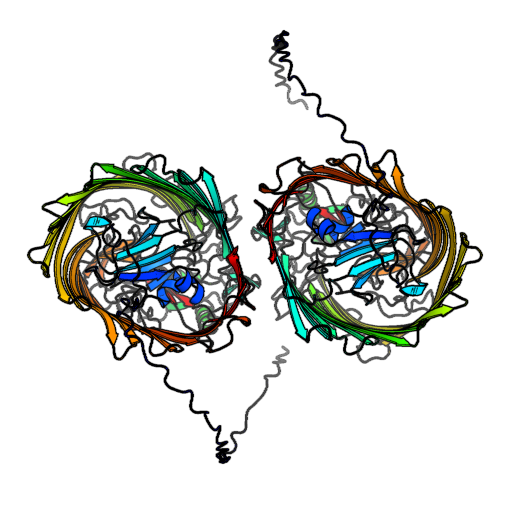56 -38.875 -9.789 1 90.56 67 LYS A CA 1
ATOM 492 C C . LYS A 1 67 ? -17.594 -38.844 -10.875 1 90.56 67 LYS A C 1
ATOM 494 O O . LYS A 1 67 ? -17.75 -39.469 -11.93 1 90.56 67 LYS A O 1
ATOM 499 N N . VAL A 1 68 ? -16.609 -38.188 -10.711 1 89.81 68 VAL A N 1
ATOM 500 C CA . VAL A 1 68 ? -15.562 -38.125 -11.719 1 89.81 68 VAL A CA 1
ATOM 501 C C . VAL A 1 68 ? -14.438 -39.094 -11.375 1 89.81 68 VAL A C 1
ATOM 503 O O . VAL A 1 68 ? -13.938 -39.094 -10.242 1 89.81 68 VAL A O 1
ATOM 506 N N . PRO A 1 69 ? -13.992 -39.906 -12.305 1 92.75 69 PRO A N 1
ATOM 507 C CA . PRO A 1 69 ? -12.977 -40.906 -12.023 1 92.75 69 PRO A CA 1
ATOM 508 C C . PRO A 1 69 ? -11.555 -40.375 -12.109 1 92.75 69 PRO A C 1
ATOM 510 O O . PRO A 1 69 ? -10.703 -40.938 -12.805 1 92.75 69 PRO A O 1
ATOM 513 N N . VAL A 1 70 ? -11.242 -39.312 -11.469 1 90.94 70 VAL A N 1
ATOM 514 C CA . VAL A 1 70 ? -9.922 -38.719 -11.398 1 90.94 70 VAL A CA 1
ATOM 515 C C . VAL A 1 70 ? -9.695 -38.125 -10 1 90.94 70 VAL A C 1
ATOM 517 O O . VAL A 1 70 ? -10.648 -37.719 -9.328 1 90.94 70 VAL A O 1
ATOM 520 N N . SER A 1 71 ? -8.477 -38.156 -9.594 1 91.19 71 SER A N 1
ATOM 521 C CA . SER A 1 71 ? -8.133 -37.5 -8.336 1 91.19 71 SER A CA 1
ATOM 522 C C . SER A 1 71 ? -8.164 -36 -8.484 1 91.19 71 SER A C 1
ATOM 524 O O . SER A 1 71 ? -7.312 -35.406 -9.164 1 91.19 71 SER A O 1
ATOM 526 N N . VAL A 1 72 ? -9.109 -35.344 -7.801 1 90.44 72 VAL A N 1
ATOM 527 C CA . VAL A 1 72 ? -9.281 -33.906 -7.902 1 90.44 72 VAL A CA 1
ATOM 528 C C . VAL A 1 72 ? -9.727 -33.344 -6.559 1 90.44 72 VAL A C 1
ATOM 530 O O . VAL A 1 72 ? -10.516 -33.969 -5.844 1 90.44 72 VAL A O 1
ATOM 533 N N . VAL A 1 73 ? -9.094 -32.312 -6.262 1 89.5 73 VAL A N 1
ATOM 534 C CA . VAL A 1 73 ? -9.531 -31.5 -5.117 1 89.5 73 VAL A CA 1
ATOM 535 C C . VAL A 1 73 ? -10.031 -30.141 -5.598 1 89.5 73 VAL A C 1
ATOM 537 O O . VAL A 1 73 ? -9.43 -29.531 -6.492 1 89.5 73 VAL A O 1
ATOM 540 N N . ALA A 1 74 ? -11.172 -29.688 -5.027 1 90.62 74 ALA A N 1
ATOM 541 C CA . ALA A 1 74 ? -11.758 -28.422 -5.484 1 90.62 74 ALA A CA 1
ATOM 542 C C . ALA A 1 74 ? -12.203 -27.562 -4.301 1 90.62 74 ALA A C 1
ATOM 544 O O . ALA A 1 74 ? -12.68 -28.094 -3.291 1 90.62 74 ALA A O 1
ATOM 545 N N . PHE A 1 75 ? -12.047 -26.266 -4.512 1 89.88 75 PHE A N 1
ATOM 546 C CA . PHE A 1 75 ? -12.445 -25.281 -3.512 1 89.88 75 PHE A CA 1
ATOM 547 C C . PHE A 1 75 ? -13.273 -24.172 -4.148 1 89.88 75 PHE A C 1
ATOM 549 O O . PHE A 1 75 ? -12.883 -23.609 -5.172 1 89.88 75 PHE A O 1
ATOM 556 N N . GLY A 1 76 ? -14.391 -23.938 -3.498 1 89.94 76 GLY A N 1
ATOM 557 C CA . GLY A 1 76 ? -15.219 -22.828 -3.955 1 89.94 76 GLY A CA 1
ATOM 558 C C . GLY A 1 76 ? -14.797 -21.484 -3.395 1 89.94 76 GLY A C 1
ATOM 559 O O . GLY A 1 76 ? -13.844 -21.406 -2.617 1 89.94 76 GLY A O 1
ATOM 560 N N . ALA A 1 77 ? -15.508 -20.438 -3.816 1 88.5 77 ALA A N 1
ATOM 561 C CA . ALA A 1 77 ? -15.164 -19.062 -3.445 1 88.5 77 ALA A CA 1
ATOM 562 C C . ALA A 1 77 ? -15.203 -18.891 -1.93 1 88.5 77 ALA A C 1
ATOM 564 O O . ALA A 1 77 ? -14.312 -18.25 -1.354 1 88.5 77 ALA A O 1
ATOM 565 N N . GLU A 1 78 ? -16.188 -19.344 -1.342 1 85.75 78 GLU A N 1
ATOM 566 C CA . GLU A 1 78 ? -16.328 -19.203 0.103 1 85.75 78 GLU A CA 1
ATOM 567 C C . GLU A 1 78 ? -15.211 -19.922 0.845 1 85.75 78 GLU A C 1
ATOM 569 O O . GLU A 1 78 ? -14.68 -19.422 1.834 1 85.75 78 GLU A O 1
ATOM 574 N N . ALA A 1 79 ? -14.93 -21.109 0.382 1 85.94 79 ALA A N 1
ATOM 575 C CA . ALA A 1 79 ? -13.836 -21.875 0.998 1 85.94 79 ALA A CA 1
ATOM 576 C C . ALA A 1 79 ? -12.516 -21.125 0.852 1 85.94 79 ALA A C 1
ATOM 578 O O . ALA A 1 79 ? -11.695 -21.125 1.774 1 85.94 79 ALA A O 1
ATOM 579 N N . LEU A 1 80 ? -12.273 -20.578 -0.213 1 87.44 80 LEU A N 1
ATOM 580 C CA . LEU A 1 80 ? -11.047 -19.828 -0.459 1 87.44 80 LEU A CA 1
ATOM 581 C C . LEU A 1 80 ? -10.945 -18.641 0.476 1 87.44 80 LEU A C 1
ATOM 583 O O . LEU A 1 80 ? -9.867 -18.344 1.007 1 87.44 80 LEU A O 1
ATOM 587 N N . GLN A 1 81 ? -12.016 -17.969 0.627 1 85.5 81 GLN A N 1
ATOM 588 C CA . GLN A 1 81 ? -12.039 -16.812 1.516 1 85.5 81 GLN A CA 1
ATOM 589 C C . GLN A 1 81 ? -11.812 -17.219 2.967 1 85.5 81 GLN A C 1
ATOM 591 O O . GLN A 1 81 ? -11.008 -16.625 3.676 1 85.5 81 GLN A O 1
ATOM 596 N N . ASN A 1 82 ? -12.477 -18.297 3.34 1 85.94 82 ASN A N 1
ATOM 597 C CA . ASN A 1 82 ? -12.422 -18.719 4.734 1 85.94 82 ASN A CA 1
ATOM 598 C C . ASN A 1 82 ? -11.055 -19.281 5.098 1 85.94 82 ASN A C 1
ATOM 600 O O . ASN A 1 82 ? -10.711 -19.391 6.277 1 85.94 82 ASN A O 1
ATOM 604 N N . ARG A 1 83 ? -10.383 -19.625 4.07 1 85.06 83 ARG A N 1
ATOM 605 C CA . ARG A 1 83 ? -9.055 -20.172 4.324 1 85.06 83 ARG A CA 1
ATOM 606 C C . ARG A 1 83 ? -7.969 -19.156 4 1 85.06 83 ARG A C 1
ATOM 608 O O . ARG A 1 83 ? -6.781 -19.484 4.016 1 85.06 83 ARG A O 1
ATOM 615 N N . ASN A 1 84 ? -8.383 -18.031 3.715 1 80 84 ASN A N 1
ATOM 616 C CA . ASN A 1 84 ? -7.473 -16.922 3.445 1 80 84 ASN A CA 1
ATOM 617 C C . ASN A 1 84 ? -6.5 -17.25 2.316 1 80 84 ASN A C 1
ATOM 619 O O . ASN A 1 84 ? -5.289 -17.062 2.461 1 80 84 ASN A O 1
ATOM 623 N N . ILE A 1 85 ? -6.953 -17.828 1.244 1 80.19 85 ILE A N 1
ATOM 624 C CA . ILE A 1 85 ? -6.117 -18.172 0.1 1 80.19 85 ILE A CA 1
ATOM 625 C C . ILE A 1 85 ? -5.949 -16.953 -0.803 1 80.19 85 ILE A C 1
ATOM 627 O O . ILE A 1 85 ? -6.906 -16.516 -1.443 1 80.19 85 ILE A O 1
ATOM 631 N N . THR A 1 86 ? -4.75 -16.469 -0.889 1 78.06 86 THR A N 1
ATOM 632 C CA . THR A 1 86 ? -4.535 -15.25 -1.668 1 78.06 86 THR A CA 1
ATOM 633 C C . THR A 1 86 ? -3.314 -15.391 -2.57 1 78.06 86 THR A C 1
ATOM 635 O O . THR A 1 86 ? -2.947 -14.453 -3.283 1 78.06 86 THR A O 1
ATOM 638 N N . SER A 1 87 ? -2.684 -16.531 -2.549 1 79.44 87 SER A N 1
ATOM 639 C CA . SER A 1 87 ? -1.496 -16.75 -3.367 1 79.44 87 SER A CA 1
ATOM 640 C C . SER A 1 87 ? -1.338 -18.234 -3.717 1 79.44 87 SER A C 1
ATOM 642 O O . SER A 1 87 ? -2.025 -19.078 -3.152 1 79.44 87 SER A O 1
ATOM 644 N N . GLU A 1 88 ? -0.442 -18.453 -4.605 1 77.81 88 GLU A N 1
ATOM 645 C CA . GLU A 1 88 ? -0.108 -19.828 -4.965 1 77.81 88 GLU A CA 1
ATOM 646 C C . GLU A 1 88 ? 0.434 -20.594 -3.76 1 77.81 88 GLU A C 1
ATOM 648 O O . GLU A 1 88 ? 0.098 -21.766 -3.561 1 77.81 88 GLU A O 1
ATOM 653 N N . GLN A 1 89 ? 1.177 -19.953 -3 1 75.69 89 GLN A N 1
ATOM 654 C CA . GLN A 1 89 ? 1.769 -20.594 -1.833 1 75.69 89 GLN A CA 1
ATOM 655 C C . GLN A 1 89 ? 0.69 -21.094 -0.876 1 75.69 89 GLN A C 1
ATOM 657 O O . GLN A 1 89 ? 0.852 -22.141 -0.244 1 75.69 89 GLN A O 1
ATOM 662 N N . ASP A 1 90 ? -0.356 -20.375 -0.869 1 81.94 90 ASP A N 1
ATOM 663 C CA . ASP A 1 90 ? -1.442 -20.766 0.025 1 81.94 90 ASP A CA 1
ATOM 664 C C . ASP A 1 90 ? -2.111 -22.047 -0.45 1 81.94 90 ASP A C 1
ATOM 666 O O . ASP A 1 90 ? -2.588 -22.844 0.362 1 81.94 90 ASP A O 1
ATOM 670 N N . ILE A 1 91 ? -2.18 -22.25 -1.66 1 82 91 ILE A N 1
ATOM 671 C CA . ILE A 1 91 ? -2.809 -23.453 -2.201 1 82 91 ILE A CA 1
ATOM 672 C C . ILE A 1 91 ? -2.021 -24.688 -1.771 1 82 91 ILE A C 1
ATOM 674 O O . ILE A 1 91 ? -2.602 -25.75 -1.539 1 82 91 ILE A O 1
ATOM 678 N N . GLY A 1 92 ? -0.747 -24.5 -1.697 1 79.44 92 GLY A N 1
ATOM 679 C CA . GLY A 1 92 ? 0.086 -25.609 -1.272 1 79.44 92 GLY A CA 1
ATOM 680 C C . GLY A 1 92 ? -0.281 -26.141 0.101 1 79.44 92 GLY A C 1
ATOM 681 O O . GLY A 1 92 ? -0.128 -27.328 0.373 1 79.44 92 GLY A O 1
ATOM 682 N N . THR A 1 93 ? -0.829 -25.312 0.87 1 79 93 THR A N 1
ATOM 683 C CA . THR A 1 93 ? -1.193 -25.734 2.217 1 79 93 THR A CA 1
ATOM 684 C C . THR A 1 93 ? -2.588 -26.359 2.232 1 79 93 THR A C 1
ATOM 686 O O . THR A 1 93 ? -2.963 -27.031 3.189 1 79 93 THR A O 1
ATOM 689 N N . LEU A 1 94 ? -3.256 -26.156 1.135 1 81.44 94 LEU A N 1
ATOM 690 C CA . LEU A 1 94 ? -4.613 -26.688 1.029 1 81.44 94 LEU A CA 1
ATOM 691 C C . LEU A 1 94 ? -4.613 -28.078 0.404 1 81.44 94 LEU A C 1
ATOM 693 O O . LEU A 1 94 ? -5.512 -28.875 0.661 1 81.44 94 LEU A O 1
ATOM 697 N N . VAL A 1 95 ? -3.674 -28.219 -0.441 1 84.06 95 VAL A N 1
ATOM 698 C CA . VAL A 1 95 ? -3.635 -29.453 -1.204 1 84.06 95 VAL A CA 1
ATOM 699 C C . VAL A 1 95 ? -2.346 -30.219 -0.891 1 84.06 95 VAL A C 1
ATOM 701 O O . VAL A 1 95 ? -1.356 -30.094 -1.617 1 84.06 95 VAL A O 1
ATOM 704 N N . PRO A 1 96 ? -2.512 -31.109 0.126 1 77.88 96 PRO A N 1
ATOM 705 C CA . PRO A 1 96 ? -1.291 -31.875 0.412 1 77.88 96 PRO A CA 1
ATOM 706 C C . PRO A 1 96 ? -0.768 -32.625 -0.805 1 77.88 96 PRO A C 1
ATOM 708 O O . PRO A 1 96 ? -1.556 -33.188 -1.581 1 77.88 96 PRO A O 1
ATOM 711 N N . GLY A 1 97 ? 0.502 -32.5 -1.042 1 79.38 97 GLY A N 1
ATOM 712 C CA . GLY A 1 97 ? 1.155 -33.094 -2.199 1 79.38 97 GLY A CA 1
ATOM 713 C C . GLY A 1 97 ? 1.518 -32.062 -3.264 1 79.38 97 GLY A C 1
ATOM 714 O O . GLY A 1 97 ? 2.33 -32.344 -4.148 1 79.38 97 GLY A O 1
ATOM 715 N N . LEU A 1 98 ? 0.772 -31 -3.158 1 82.69 98 LEU A N 1
ATOM 716 C CA . LEU A 1 98 ? 1.118 -29.891 -4.055 1 82.69 98 LEU A CA 1
ATOM 717 C C . LEU A 1 98 ? 2.162 -28.984 -3.418 1 82.69 98 LEU A C 1
ATOM 719 O O . LEU A 1 98 ? 1.915 -28.391 -2.363 1 82.69 98 LEU A O 1
ATOM 723 N N . GLN A 1 99 ? 3.297 -28.938 -4.059 1 79.75 99 GLN A N 1
ATOM 724 C CA . GLN A 1 99 ? 4.34 -28.016 -3.598 1 79.75 99 GLN A CA 1
ATOM 725 C C . GLN A 1 99 ? 4.434 -26.797 -4.5 1 79.75 99 GLN A C 1
ATOM 727 O O . GLN A 1 99 ? 4.352 -26.906 -5.723 1 79.75 99 GLN A O 1
ATOM 732 N N . VAL A 1 100 ? 4.395 -25.656 -3.85 1 75.88 100 VAL A N 1
ATOM 733 C CA . VAL A 1 100 ? 4.629 -24.406 -4.578 1 75.88 100 VAL A CA 1
ATOM 734 C C . VAL A 1 100 ? 6.043 -23.906 -4.305 1 75.88 100 VAL A C 1
ATOM 736 O O . VAL A 1 100 ? 6.414 -23.688 -3.148 1 75.88 100 VAL A O 1
ATOM 739 N N . LYS A 1 101 ? 6.793 -23.797 -5.285 1 72 101 LYS A N 1
ATOM 740 C CA . LYS A 1 101 ? 8.188 -23.406 -5.141 1 72 101 LYS A CA 1
ATOM 741 C C . LYS A 1 101 ? 8.445 -22.031 -5.75 1 72 101 LYS A C 1
ATOM 743 O O . LYS A 1 101 ? 7.906 -21.703 -6.809 1 72 101 LYS A O 1
ATOM 748 N N . ASN A 1 102 ? 9.18 -21.328 -4.93 1 64.88 102 ASN A N 1
ATOM 749 C CA . ASN A 1 102 ? 9.727 -20.094 -5.492 1 64.88 102 ASN A CA 1
ATOM 750 C C . ASN A 1 102 ? 10.93 -20.375 -6.391 1 64.88 102 ASN A C 1
ATOM 752 O O . ASN A 1 102 ? 11.75 -21.25 -6.086 1 64.88 102 ASN A O 1
ATOM 756 N N . GLY A 1 103 ? 10.898 -19.812 -7.492 1 62.03 103 GLY A N 1
ATOM 757 C CA . GLY A 1 103 ? 12.086 -19.891 -8.32 1 62.03 103 GLY A CA 1
ATOM 758 C C . GLY A 1 103 ? 13.203 -18.984 -7.84 1 62.03 103 GLY A C 1
ATOM 759 O O . GLY A 1 103 ? 13.594 -19.031 -6.672 1 62.03 103 GLY A O 1
ATOM 760 N N . GLN A 1 104 ? 13.68 -18.25 -8.773 1 58.31 104 GLN A N 1
ATOM 761 C CA . GLN A 1 104 ? 14.773 -17.328 -8.477 1 58.31 104 GLN A CA 1
ATOM 762 C C . GLN A 1 104 ? 14.305 -16.188 -7.582 1 58.31 104 GLN A C 1
ATOM 764 O O . GLN A 1 104 ? 15.109 -15.547 -6.902 1 58.31 104 GLN A O 1
ATOM 769 N N . ASN A 1 105 ? 13.062 -15.969 -7.715 1 60.97 105 ASN A N 1
ATOM 770 C CA . ASN A 1 105 ? 12.508 -14.891 -6.902 1 60.97 105 ASN A CA 1
ATOM 771 C C . ASN A 1 105 ? 11.109 -15.227 -6.395 1 60.97 105 ASN A C 1
ATOM 773 O O . ASN A 1 105 ? 10.562 -16.281 -6.73 1 60.97 105 ASN A O 1
ATOM 777 N N . SER A 1 106 ? 10.562 -14.461 -5.594 1 60.97 106 SER A N 1
ATOM 778 C CA . SER A 1 106 ? 9.305 -14.734 -4.902 1 60.97 106 SER A CA 1
ATOM 779 C C . SER A 1 106 ? 8.117 -14.617 -5.852 1 60.97 106 SER A C 1
ATOM 781 O O . SER A 1 106 ? 7.004 -15.016 -5.512 1 60.97 106 SER A O 1
ATOM 783 N N . ASN A 1 107 ? 8.391 -14.172 -7.066 1 63.97 107 ASN A N 1
ATOM 784 C CA . ASN A 1 107 ? 7.27 -13.992 -7.984 1 63.97 107 ASN A CA 1
ATOM 785 C C . ASN A 1 107 ? 7.246 -15.07 -9.062 1 63.97 107 ASN A C 1
ATOM 787 O O . ASN A 1 107 ? 6.32 -15.117 -9.875 1 63.97 107 ASN A O 1
ATOM 791 N N . GLN A 1 108 ? 8.297 -15.844 -9.078 1 66.12 108 GLN A N 1
ATOM 792 C CA . GLN A 1 108 ? 8.328 -16.984 -9.984 1 66.12 108 GLN A CA 1
ATOM 793 C C . GLN A 1 108 ? 7.918 -18.266 -9.266 1 66.12 108 GLN A C 1
ATOM 795 O O . GLN A 1 108 ? 8.719 -18.875 -8.547 1 66.12 108 GLN A O 1
ATOM 800 N N . LEU A 1 109 ? 6.656 -18.594 -9.461 1 66.5 109 LEU A N 1
ATOM 801 C CA . LEU A 1 109 ? 6.141 -19.734 -8.727 1 66.5 109 LEU A CA 1
ATOM 802 C C . LEU A 1 109 ? 5.82 -20.891 -9.672 1 66.5 109 LEU A C 1
ATOM 804 O O . LEU A 1 109 ? 5.395 -20.656 -10.805 1 66.5 109 LEU A O 1
ATOM 808 N N . SER A 1 110 ? 6.203 -22.031 -9.203 1 72.69 110 SER A N 1
ATOM 809 C CA . SER A 1 110 ? 5.875 -23.25 -9.93 1 72.69 110 SER A CA 1
ATOM 810 C C . SER A 1 110 ? 5.258 -24.297 -9 1 72.69 110 SER A C 1
ATOM 812 O O . SER A 1 110 ? 5.445 -24.234 -7.785 1 72.69 110 SER A O 1
ATOM 814 N N . TYR A 1 111 ? 4.492 -25.125 -9.609 1 76.31 111 TYR A N 1
ATOM 815 C CA . TYR A 1 111 ? 3.842 -26.203 -8.867 1 76.31 111 TYR A CA 1
ATOM 816 C C . TYR A 1 111 ? 4.59 -27.516 -9.055 1 76.31 111 TYR A C 1
ATOM 818 O O . TYR A 1 111 ? 5.105 -27.797 -10.133 1 76.31 111 TYR A O 1
ATOM 826 N N . SER A 1 112 ? 4.648 -28.219 -8.039 1 82.44 112 SER A N 1
ATOM 827 C CA . SER A 1 112 ? 5.137 -29.594 -8.078 1 82.44 112 SER A CA 1
ATOM 828 C C . SER A 1 112 ? 4.121 -30.562 -7.48 1 82.44 112 SER A C 1
ATOM 830 O O . SER A 1 112 ? 3.496 -30.266 -6.465 1 82.44 112 SER A O 1
ATOM 832 N N . MET A 1 113 ? 3.934 -31.625 -8.18 1 87.5 113 MET A N 1
ATOM 833 C CA . MET A 1 113 ? 2.99 -32.625 -7.73 1 87.5 113 MET A CA 1
ATOM 834 C C . MET A 1 113 ? 3.445 -34.031 -8.172 1 87.5 113 MET A C 1
ATOM 836 O O . MET A 1 113 ? 3.811 -34.219 -9.328 1 87.5 113 MET A O 1
ATOM 840 N N . ARG A 1 114 ? 3.406 -34.969 -7.27 1 88.81 114 ARG A N 1
ATOM 841 C CA . ARG A 1 114 ? 3.807 -36.344 -7.512 1 88.81 114 ARG A CA 1
ATOM 842 C C . ARG A 1 114 ? 5.195 -36.406 -8.133 1 88.81 114 ARG A C 1
ATOM 844 O O . ARG A 1 114 ? 5.426 -37.156 -9.078 1 88.81 114 ARG A O 1
ATOM 851 N N . GLY A 1 115 ? 5.984 -35.5 -7.742 1 83.56 115 GLY A N 1
ATOM 852 C CA . GLY A 1 115 ? 7.375 -35.531 -8.156 1 83.56 115 GLY A CA 1
ATOM 853 C C . GLY A 1 115 ? 7.609 -34.781 -9.469 1 83.56 115 GLY A C 1
ATOM 854 O O . GLY A 1 115 ? 8.742 -34.719 -9.945 1 83.56 115 GLY A O 1
ATOM 855 N N . GLN A 1 116 ? 6.629 -34.344 -10.031 1 80.62 116 GLN A N 1
ATOM 856 C CA . GLN A 1 116 ? 6.766 -33.562 -11.258 1 80.62 116 GLN A CA 1
ATOM 857 C C . GLN A 1 116 ? 6.887 -32.062 -10.945 1 80.62 116 GLN A C 1
ATOM 859 O O . GLN A 1 116 ? 5.957 -31.453 -10.398 1 80.62 116 GLN A O 1
ATOM 864 N N . SER A 1 117 ? 8.078 -31.5 -11.227 1 73.81 117 SER A N 1
ATOM 865 C CA . SER A 1 117 ? 8.344 -30.125 -10.844 1 73.81 117 SER A CA 1
ATOM 866 C C . SER A 1 117 ? 8.953 -29.328 -11.992 1 73.81 117 SER A C 1
ATOM 868 O O . SER A 1 117 ? 9.102 -29.859 -13.102 1 73.81 117 SER A O 1
ATOM 870 N N . LEU A 1 118 ? 9.008 -27.969 -11.766 1 65.75 118 LEU A N 1
ATOM 871 C CA . LEU A 1 118 ? 9.766 -27.078 -12.641 1 65.75 118 LEU A CA 1
ATOM 872 C C . LEU A 1 118 ? 10.977 -26.5 -11.906 1 65.75 118 LEU A C 1
ATOM 874 O O . LEU A 1 118 ? 10.844 -26.016 -10.781 1 65.75 118 LEU A O 1
ATOM 878 N N . ASP A 1 119 ? 12.102 -26.688 -12.578 1 62.97 119 ASP A N 1
ATOM 879 C CA . ASP A 1 119 ? 13.297 -26.094 -12 1 62.97 119 ASP A CA 1
ATOM 880 C C . ASP A 1 119 ? 13.57 -24.703 -12.594 1 62.97 119 ASP A C 1
ATOM 882 O O . ASP A 1 119 ? 13.344 -24.484 -13.789 1 62.97 119 ASP A O 1
ATOM 886 N N . PRO A 1 120 ? 13.984 -23.828 -11.789 1 58.38 120 PRO A N 1
ATOM 887 C CA . PRO A 1 120 ? 14.289 -22.484 -12.32 1 58.38 120 PRO A CA 1
ATOM 888 C C . PRO A 1 120 ? 15.422 -22.516 -13.344 1 58.38 120 PRO A C 1
ATOM 890 O O . PRO A 1 120 ? 16.266 -23.422 -13.32 1 58.38 120 PRO A O 1
ATOM 893 N N . PHE A 1 121 ? 15.555 -21.516 -14.242 1 57.75 121 PHE A N 1
ATOM 894 C CA . PHE A 1 121 ? 16.594 -21.281 -15.242 1 57.75 121 PHE A CA 1
ATOM 895 C C . PHE A 1 121 ? 16.656 -22.422 -16.25 1 57.75 121 PHE A C 1
ATOM 897 O O . PHE A 1 121 ? 17.75 -22.828 -16.672 1 57.75 121 PHE A O 1
ATOM 904 N N . SER A 1 122 ? 15.43 -22.953 -16.344 1 62.81 122 SER A N 1
ATOM 905 C CA . SER A 1 122 ? 15.484 -24.062 -17.297 1 62.81 122 SER A CA 1
ATOM 906 C C . SER A 1 122 ? 14.562 -23.812 -18.484 1 62.81 122 SER A C 1
ATOM 908 O O . SER A 1 122 ? 13.695 -22.938 -18.422 1 62.81 122 SER A O 1
ATOM 910 N N . GLY A 1 123 ? 15.023 -24.297 -19.547 1 64.5 123 GLY A N 1
ATOM 911 C CA . GLY A 1 123 ? 14.188 -24.25 -20.734 1 64.5 123 GLY A CA 1
ATOM 912 C C . GLY A 1 123 ? 13 -25.188 -20.672 1 64.5 123 GLY A C 1
ATOM 913 O O . GLY A 1 123 ? 12.219 -25.266 -21.625 1 64.5 123 GLY A O 1
ATOM 914 N N . THR A 1 124 ? 12.805 -25.672 -19.469 1 73.69 124 THR A N 1
ATOM 915 C CA . THR A 1 124 ? 11.766 -26.688 -19.328 1 73.69 124 THR A CA 1
ATOM 916 C C . THR A 1 124 ? 10.406 -26.031 -19.094 1 73.69 124 THR A C 1
ATOM 918 O O . THR A 1 124 ? 10.32 -24.984 -18.438 1 73.69 124 THR A O 1
ATOM 921 N N . SER A 1 125 ? 9.438 -26.656 -19.656 1 74.75 125 SER A N 1
ATOM 922 C CA . SER A 1 125 ? 8.062 -26.234 -19.406 1 74.75 125 SER A CA 1
ATOM 923 C C . SER A 1 125 ? 7.559 -26.766 -18.062 1 74.75 125 SER A C 1
ATOM 925 O O . SER A 1 125 ? 8.008 -27.812 -17.594 1 74.75 125 SER A O 1
ATOM 927 N N . PRO A 1 126 ? 6.668 -26.078 -17.5 1 75.06 126 PRO A N 1
ATOM 928 C CA . PRO A 1 126 ? 6.082 -26.594 -16.266 1 75.06 126 PRO A CA 1
ATOM 929 C C . PRO A 1 126 ? 5.367 -27.922 -16.469 1 75.06 126 PRO A C 1
ATOM 931 O O . PRO A 1 126 ? 4.859 -28.203 -17.562 1 75.06 126 PRO A O 1
ATOM 934 N N . ALA A 1 127 ? 5.316 -28.656 -15.391 1 76.19 127 ALA A N 1
ATOM 935 C CA . ALA A 1 127 ? 4.676 -29.969 -15.445 1 76.19 127 ALA A CA 1
ATOM 936 C C . ALA A 1 127 ? 3.242 -29.906 -14.922 1 76.19 127 ALA A C 1
ATOM 938 O O . ALA A 1 127 ? 2.479 -30.859 -15.062 1 76.19 127 ALA A O 1
ATOM 939 N N . VAL A 1 128 ? 2.904 -28.891 -14.289 1 76 128 VAL A N 1
ATOM 940 C CA . VAL A 1 128 ? 1.556 -28.594 -13.82 1 76 128 VAL A CA 1
ATOM 941 C C . VAL A 1 128 ? 1.068 -27.281 -14.438 1 76 128 VAL A C 1
ATOM 943 O O . VAL A 1 128 ? 1.668 -26.219 -14.227 1 76 128 VAL A O 1
ATOM 946 N N . LEU A 1 129 ? -0.036 -27.375 -15.109 1 81 129 LEU A N 1
ATOM 947 C CA . LEU A 1 129 ? -0.444 -26.234 -15.93 1 81 129 LEU A CA 1
ATOM 948 C C . LEU A 1 129 ? -1.614 -25.5 -15.297 1 81 129 LEU A C 1
ATOM 950 O O . LEU A 1 129 ? -2.619 -26.109 -14.93 1 81 129 LEU A O 1
ATOM 954 N N . PRO A 1 130 ? -1.458 -24.266 -15.227 1 85.19 130 PRO A N 1
ATOM 955 C CA . PRO A 1 130 ? -2.617 -23.469 -14.82 1 85.19 130 PRO A CA 1
ATOM 956 C C . PRO A 1 130 ? -3.551 -23.156 -15.992 1 85.19 130 PRO A C 1
ATOM 958 O O . PRO A 1 130 ? -3.088 -22.891 -17.109 1 85.19 130 PRO A O 1
ATOM 961 N N . TYR A 1 131 ? -4.793 -23.234 -15.766 1 89.06 131 TYR A N 1
ATOM 962 C CA . TYR A 1 131 ? -5.852 -22.828 -16.688 1 89.06 131 TYR A CA 1
ATOM 963 C C . TYR A 1 131 ? -6.785 -21.812 -16.031 1 89.06 131 TYR A C 1
ATOM 965 O O . TYR A 1 131 ? -7.035 -21.875 -14.828 1 89.06 131 TYR A O 1
ATOM 973 N N . LEU A 1 132 ? -7.191 -20.969 -16.797 1 91.5 132 LEU A N 1
ATOM 974 C CA . LEU A 1 132 ? -8.242 -20.031 -16.391 1 91.5 132 LEU A CA 1
ATOM 975 C C . LEU A 1 132 ? -9.453 -20.141 -17.297 1 91.5 132 LEU A C 1
ATOM 977 O O . LEU A 1 132 ? -9.367 -19.828 -18.484 1 91.5 132 LEU A O 1
ATOM 981 N N . ASN A 1 133 ? -10.531 -20.562 -16.781 1 91.75 133 ASN A N 1
ATOM 982 C CA . ASN A 1 133 ? -11.742 -20.797 -17.562 1 91.75 133 ASN A CA 1
ATOM 983 C C . ASN A 1 133 ? -11.461 -21.609 -18.812 1 91.75 133 ASN A C 1
ATOM 985 O O . ASN A 1 133 ? -11.828 -21.219 -19.922 1 91.75 133 ASN A O 1
ATOM 989 N N . GLU A 1 134 ? -10.703 -22.625 -18.656 1 90.19 134 GLU A N 1
ATOM 990 C CA . GLU A 1 134 ? -10.438 -23.656 -19.656 1 90.19 134 GLU A CA 1
ATOM 991 C C . GLU A 1 134 ? -9.438 -23.156 -20.703 1 90.19 134 GLU A C 1
ATOM 993 O O . GLU A 1 134 ? -9.148 -23.859 -21.672 1 90.19 134 GLU A O 1
ATOM 998 N N . ALA A 1 135 ? -8.93 -22 -20.484 1 91.12 135 ALA A N 1
ATOM 999 C CA . ALA A 1 135 ? -7.863 -21.516 -21.359 1 91.12 135 ALA A CA 1
ATOM 1000 C C . ALA A 1 135 ? -6.512 -21.594 -20.656 1 91.12 135 ALA A C 1
ATOM 1002 O O . ALA A 1 135 ? -6.41 -21.328 -19.453 1 91.12 135 ALA A O 1
ATOM 1003 N N . PRO A 1 136 ? -5.488 -21.969 -21.391 1 87.25 136 PRO A N 1
ATOM 1004 C CA . PRO A 1 136 ? -4.156 -21.953 -20.781 1 87.25 136 PRO A CA 1
ATOM 1005 C C . PRO A 1 136 ? -3.787 -20.594 -20.188 1 87.25 136 PRO A C 1
ATOM 1007 O O . PRO A 1 136 ? -3.992 -19.562 -20.844 1 87.25 136 PRO A O 1
ATOM 1010 N N . TYR A 1 137 ? -3.326 -20.641 -18.969 1 83.56 137 TYR A N 1
ATOM 1011 C CA . TYR A 1 137 ? -3.043 -19.406 -18.234 1 83.56 137 TYR A CA 1
ATOM 1012 C C . TYR A 1 137 ? -1.668 -19.469 -17.578 1 83.56 137 TYR A C 1
ATOM 1014 O O . TYR A 1 137 ? -1.527 -19.969 -16.453 1 83.56 137 TYR A O 1
ATOM 1022 N N . ASN A 1 138 ? -0.696 -18.938 -18.219 1 75.06 138 ASN A N 1
ATOM 1023 C CA . ASN A 1 138 ? 0.652 -18.906 -17.672 1 75.06 138 ASN A CA 1
ATOM 1024 C C . ASN A 1 138 ? 1.253 -17.5 -17.75 1 75.06 138 ASN A C 1
ATOM 1026 O O . ASN A 1 138 ? 1.889 -17.156 -18.75 1 75.06 138 ASN A O 1
ATOM 1030 N N . PRO A 1 139 ? 1.007 -16.688 -16.766 1 61.69 139 PRO A N 1
ATOM 1031 C CA . PRO A 1 139 ? 1.531 -15.32 -16.844 1 61.69 139 PRO A CA 1
ATOM 1032 C C . PRO A 1 139 ? 3.057 -15.273 -16.859 1 61.69 139 PRO A C 1
ATOM 1034 O O . PRO A 1 139 ? 3.646 -14.219 -17.109 1 61.69 139 PRO A O 1
ATOM 1037 N N . GLY A 1 140 ? 3.641 -16.359 -16.922 1 63.31 140 GLY A N 1
ATOM 1038 C CA . GLY A 1 140 ? 5.09 -16.359 -17 1 63.31 140 GLY A CA 1
ATOM 1039 C C . GLY A 1 140 ? 5.762 -15.68 -15.828 1 63.31 140 GLY A C 1
ATOM 1040 O O . GLY A 1 140 ? 5.234 -14.711 -15.281 1 63.31 140 GLY A O 1
ATOM 1041 N N . ASN A 1 141 ? 6.836 -15.859 -15.43 1 64.75 141 ASN A N 1
ATOM 1042 C CA . ASN A 1 141 ? 7.797 -15.391 -14.438 1 64.75 141 ASN A CA 1
ATOM 1043 C C . ASN A 1 141 ? 7.176 -14.359 -13.5 1 64.75 141 ASN A C 1
ATOM 1045 O O . ASN A 1 141 ? 7.785 -13.328 -13.203 1 64.75 141 ASN A O 1
ATOM 1049 N N . THR A 1 142 ? 5.816 -14.383 -13.32 1 67.25 142 THR A N 1
ATOM 1050 C CA . THR A 1 142 ? 5.168 -13.531 -12.328 1 67.25 142 THR A CA 1
ATOM 1051 C C . THR A 1 142 ? 4.094 -14.305 -11.57 1 67.25 142 THR A C 1
ATOM 1053 O O . THR A 1 142 ? 3.707 -15.398 -11.977 1 67.25 142 THR A O 1
ATOM 1056 N N . ALA A 1 143 ? 3.725 -13.742 -10.5 1 65.19 143 ALA A N 1
ATOM 1057 C CA . ALA A 1 143 ? 2.713 -14.367 -9.648 1 65.19 143 ALA A CA 1
ATOM 1058 C C . ALA A 1 143 ? 1.327 -14.266 -10.281 1 65.19 143 ALA A C 1
ATOM 1060 O O . ALA A 1 143 ? 1.057 -13.336 -11.047 1 65.19 143 ALA A O 1
ATOM 1061 N N . THR A 1 144 ? 0.528 -15.297 -10.055 1 71.38 144 THR A N 1
ATOM 1062 C CA . THR A 1 144 ? -0.875 -15.273 -10.453 1 71.38 144 THR A CA 1
ATOM 1063 C C . THR A 1 144 ? -1.679 -14.344 -9.547 1 71.38 144 THR A C 1
ATOM 1065 O O . THR A 1 144 ? -1.422 -14.266 -8.344 1 71.38 144 THR A O 1
ATOM 1068 N N . ALA A 1 145 ? -2.566 -13.633 -10.125 1 77 145 ALA A N 1
ATOM 1069 C CA . ALA A 1 145 ? -3.463 -12.805 -9.328 1 77 145 ALA A CA 1
ATOM 1070 C C . ALA A 1 145 ? -4.637 -13.625 -8.797 1 77 145 ALA A C 1
ATOM 1072 O O . ALA A 1 145 ? -5.418 -14.18 -9.57 1 77 145 ALA A O 1
ATOM 1073 N N . PHE A 1 146 ? -4.754 -13.742 -7.57 1 80.88 146 PHE A N 1
ATOM 1074 C CA . PHE A 1 146 ? -5.836 -14.484 -6.938 1 80.88 146 PHE A CA 1
ATOM 1075 C C . PHE A 1 146 ? -6.953 -13.547 -6.488 1 80.88 146 PHE A C 1
ATOM 1077 O O . PHE A 1 146 ? -6.988 -13.125 -5.332 1 80.88 146 PHE A O 1
ATOM 1084 N N . PHE A 1 147 ? -7.887 -13.266 -7.398 1 88.94 147 PHE A N 1
ATOM 1085 C CA . PHE A 1 147 ? -9.016 -12.422 -7.027 1 88.94 147 PHE A CA 1
ATOM 1086 C C . PHE A 1 147 ? -10.266 -12.812 -7.805 1 88.94 147 PHE A C 1
ATOM 1088 O O . PHE A 1 147 ? -10.172 -13.258 -8.953 1 88.94 147 PHE A O 1
ATOM 1095 N N . ASP A 1 148 ? -11.367 -12.75 -7.145 1 94 148 ASP A N 1
ATOM 1096 C CA . ASP A 1 148 ? -12.68 -13.016 -7.723 1 94 148 ASP A CA 1
ATOM 1097 C C . ASP A 1 148 ? -12.703 -14.375 -8.422 1 94 148 ASP A C 1
ATOM 1099 O O . ASP A 1 148 ? -13.086 -14.477 -9.586 1 94 148 ASP A O 1
ATOM 1103 N N . LEU A 1 149 ? -12.289 -15.32 -7.73 1 93.38 149 LEU A N 1
ATOM 1104 C CA . LEU A 1 149 ? -12.328 -16.688 -8.234 1 93.38 149 LEU A CA 1
ATOM 1105 C C . LEU A 1 149 ? -13.602 -17.406 -7.781 1 93.38 149 LEU A C 1
ATOM 1107 O O . LEU A 1 149 ? -14.055 -17.219 -6.648 1 93.38 149 LEU A O 1
ATOM 1111 N N . GLY A 1 150 ? -14.148 -18.156 -8.719 1 92.19 150 GLY A N 1
ATOM 1112 C CA . GLY A 1 150 ? -15.273 -19 -8.375 1 92.19 150 GLY A CA 1
ATOM 1113 C C . GLY A 1 150 ? -14.859 -20.312 -7.738 1 92.19 150 GLY A C 1
ATOM 1114 O O . GLY A 1 150 ? -15.531 -20.812 -6.832 1 92.19 150 GLY A O 1
ATOM 1115 N N . SER A 1 151 ? -13.789 -20.828 -8.289 1 91.19 151 SER A N 1
ATOM 1116 C CA . SER A 1 151 ? -13.258 -22.062 -7.738 1 91.19 151 SER A CA 1
ATOM 1117 C C . SER A 1 151 ? -11.82 -22.297 -8.195 1 91.19 151 SER A C 1
ATOM 1119 O O . SER A 1 151 ? -11.359 -21.672 -9.148 1 91.19 151 SER A O 1
ATOM 1121 N N . ILE A 1 152 ? -11.141 -23.141 -7.488 1 90.94 152 ILE A N 1
ATOM 1122 C CA . ILE A 1 152 ? -9.859 -23.719 -7.863 1 90.94 152 ILE A CA 1
ATOM 1123 C C . ILE A 1 152 ? -9.961 -25.25 -7.828 1 90.94 152 ILE A C 1
ATOM 1125 O O . ILE A 1 152 ? -10.453 -25.828 -6.855 1 90.94 152 ILE A O 1
ATOM 1129 N N . GLN A 1 153 ? -9.547 -25.828 -8.875 1 91.94 153 GLN A N 1
ATOM 1130 C CA . GLN A 1 153 ? -9.516 -27.281 -8.969 1 91.94 153 GLN A CA 1
ATOM 1131 C C . GLN A 1 153 ? -8.102 -27.781 -9.242 1 91.94 153 GLN A C 1
ATOM 1133 O O . GLN A 1 153 ? -7.438 -27.312 -10.172 1 91.94 153 GLN A O 1
ATOM 1138 N N . VAL A 1 154 ? -7.707 -28.625 -8.492 1 91 154 VAL A N 1
ATOM 1139 C CA . VAL A 1 154 ? -6.395 -29.234 -8.695 1 91 154 VAL A CA 1
ATOM 1140 C C . VAL A 1 154 ? -6.559 -30.688 -9.156 1 91 154 VAL A C 1
ATOM 1142 O O . VAL A 1 154 ? -7.051 -31.531 -8.398 1 91 154 VAL A O 1
ATOM 1145 N N . LEU A 1 155 ? -6.168 -30.906 -10.328 1 91.75 155 LEU A N 1
ATOM 1146 C CA . LEU A 1 155 ? -6.184 -32.25 -10.906 1 91.75 155 LEU A CA 1
ATOM 1147 C C . LEU A 1 155 ? -4.832 -32.938 -10.734 1 91.75 155 LEU A C 1
ATOM 1149 O O . LEU A 1 155 ? -3.818 -32.438 -11.234 1 91.75 155 LEU A O 1
ATOM 1153 N N . LYS A 1 156 ? -4.891 -34.031 -10.156 1 91.25 156 LYS A N 1
ATOM 1154 C CA . LYS A 1 156 ? -3.633 -34.719 -9.875 1 91.25 156 LYS A CA 1
ATOM 1155 C C . LYS A 1 156 ? -3.361 -35.812 -10.906 1 91.25 156 LYS A C 1
ATOM 1157 O O . LYS A 1 156 ? -4.277 -36.531 -11.312 1 91.25 156 LYS A O 1
ATOM 1162 N N . GLY A 1 157 ? -2.121 -35.844 -11.312 1 89.62 157 GLY A N 1
ATOM 1163 C CA . GLY A 1 157 ? -1.72 -36.844 -12.305 1 89.62 157 GLY A CA 1
ATOM 1164 C C . GLY A 1 157 ? -1.776 -36.312 -13.727 1 89.62 157 GLY A C 1
ATOM 1165 O O . GLY A 1 157 ? -2.227 -35.188 -13.961 1 89.62 157 GLY A O 1
ATOM 1166 N N . PRO A 1 158 ? -1.438 -37.125 -14.664 1 90.38 158 PRO A N 1
ATOM 1167 C CA . PRO A 1 158 ? -1.363 -36.688 -16.062 1 90.38 158 PRO A CA 1
ATOM 1168 C C . PRO A 1 158 ? -2.736 -36.406 -16.656 1 90.38 158 PRO A C 1
ATOM 1170 O O . PRO A 1 158 ? -3.684 -37.156 -16.438 1 90.38 158 PRO A O 1
ATOM 1173 N N . GLN A 1 159 ? -2.771 -35.312 -17.375 1 85.19 159 GLN A N 1
ATOM 1174 C CA . GLN A 1 159 ? -3.996 -34.875 -18.047 1 85.19 159 GLN A CA 1
ATOM 1175 C C . GLN A 1 159 ? -3.766 -34.688 -19.547 1 85.19 159 GLN A C 1
ATOM 1177 O O . GLN A 1 159 ? -4.426 -33.844 -20.172 1 85.19 159 GLN A O 1
ATOM 1182 N N . GLY A 1 160 ? -2.99 -35.344 -20.125 1 87.19 160 GLY A N 1
ATOM 1183 C CA . GLY A 1 160 ? -2.453 -35.062 -21.453 1 87.19 160 GLY A CA 1
ATOM 1184 C C . GLY A 1 160 ? -3.488 -35.188 -22.547 1 87.19 160 GLY A C 1
ATOM 1185 O O . GLY A 1 160 ? -3.375 -34.531 -23.594 1 87.19 160 GLY A O 1
ATOM 1186 N N . THR A 1 161 ? -4.512 -35.969 -22.375 1 88.69 161 THR A N 1
ATOM 1187 C CA . THR A 1 161 ? -5.48 -36.188 -23.438 1 88.69 161 THR A CA 1
ATOM 1188 C C . THR A 1 161 ? -6.332 -34.938 -23.656 1 88.69 161 THR A C 1
ATOM 1190 O O . THR A 1 161 ? -6.445 -34.438 -24.781 1 88.69 161 THR A O 1
ATOM 1193 N N . LEU A 1 162 ? -6.816 -34.469 -22.594 1 86 162 LEU A N 1
ATOM 1194 C CA . LEU A 1 162 ? -7.777 -33.375 -22.734 1 86 162 LEU A CA 1
ATOM 1195 C C . LEU A 1 162 ? -7.098 -32.031 -22.562 1 86 162 LEU A C 1
ATOM 1197 O O . LEU A 1 162 ? -7.602 -31 -23.031 1 86 162 LEU A O 1
ATOM 1201 N N . PHE A 1 163 ? -6 -31.922 -21.828 1 82.62 163 PHE A N 1
ATOM 1202 C CA . PHE A 1 163 ? -5.367 -30.641 -21.562 1 82.62 163 PHE A CA 1
ATOM 1203 C C . PHE A 1 163 ? -4.066 -30.5 -22.344 1 82.62 163 PHE A C 1
ATOM 1205 O O . PHE A 1 163 ? -3.502 -29.406 -22.422 1 82.62 163 PHE A O 1
ATOM 1212 N N . GLY A 1 164 ? -3.609 -31.562 -22.828 1 80.25 164 GLY A N 1
ATOM 1213 C CA . GLY A 1 164 ? -2.52 -31.484 -23.781 1 80.25 164 GLY A CA 1
ATOM 1214 C C . GLY A 1 164 ? -1.151 -31.641 -23.141 1 80.25 164 GLY A C 1
ATOM 1215 O O . GLY A 1 164 ? -1.006 -32.344 -22.141 1 80.25 164 GLY A O 1
ATOM 1216 N N . ARG A 1 165 ? -0.195 -30.969 -23.828 1 76.38 165 ARG A N 1
ATOM 1217 C CA . ARG A 1 165 ? 1.214 -31.125 -23.469 1 76.38 165 ARG A CA 1
ATOM 1218 C C . ARG A 1 165 ? 1.501 -30.578 -22.094 1 76.38 165 ARG A C 1
ATOM 1220 O O . ARG A 1 165 ? 0.79 -29.688 -21.609 1 76.38 165 ARG A O 1
ATOM 1227 N N . ASN A 1 166 ? 2.477 -31.125 -21.438 1 74.44 166 ASN A N 1
ATOM 1228 C CA . ASN A 1 166 ? 3.092 -30.609 -20.219 1 74.44 166 ASN A CA 1
ATOM 1229 C C . ASN A 1 166 ? 2.205 -30.859 -19 1 74.44 166 ASN A C 1
ATOM 1231 O O . ASN A 1 166 ? 2.514 -30.406 -17.906 1 74.44 166 ASN A O 1
ATOM 1235 N N . ALA A 1 167 ? 1.145 -31.5 -19.125 1 80 167 ALA A N 1
ATOM 1236 C CA . ALA A 1 167 ? 0.308 -31.828 -17.969 1 80 167 ALA A CA 1
ATOM 1237 C C . ALA A 1 167 ? 0.679 -33.188 -17.391 1 80 167 ALA A C 1
ATOM 1239 O O . ALA A 1 167 ? -0.192 -34.031 -17.172 1 80 167 ALA A O 1
ATOM 1240 N N . THR A 1 168 ? 1.895 -33.344 -17.156 1 86.19 168 THR A N 1
ATOM 1241 C CA . THR A 1 168 ? 2.367 -34.656 -16.688 1 86.19 168 THR A CA 1
ATOM 1242 C C . THR A 1 168 ? 2.141 -34.781 -15.188 1 86.19 168 THR A C 1
ATOM 1244 O O . THR A 1 168 ? 1.963 -35.906 -14.695 1 86.19 168 THR A O 1
ATOM 1247 N N . GLY A 1 169 ? 2.205 -33.719 -14.516 1 86.25 169 GLY A N 1
ATOM 1248 C CA . GLY A 1 169 ? 1.944 -33.781 -13.086 1 86.25 169 GLY A CA 1
ATOM 1249 C C . GLY A 1 169 ? 0.497 -33.469 -12.734 1 86.25 169 GLY A C 1
ATOM 1250 O O . GLY A 1 169 ? 0.026 -33.844 -11.664 1 86.25 169 GLY A O 1
ATOM 1251 N N . GLY A 1 170 ? -0.153 -32.75 -13.633 1 88.88 170 GLY A N 1
ATOM 1252 C CA . GLY A 1 170 ? -1.534 -32.375 -13.398 1 88.88 170 GLY A CA 1
ATOM 1253 C C . GLY A 1 170 ? -1.854 -30.969 -13.891 1 88.88 170 GLY A C 1
ATOM 1254 O O . GLY A 1 170 ? -1.201 -30.469 -14.812 1 88.88 170 GLY A O 1
ATOM 1255 N N . ALA A 1 171 ? -2.982 -30.484 -13.375 1 87.81 171 ALA A N 1
ATOM 1256 C CA . ALA A 1 171 ? -3.42 -29.156 -13.766 1 87.81 171 ALA A CA 1
ATOM 1257 C C . ALA A 1 171 ? -4.121 -28.438 -12.617 1 87.81 171 ALA A C 1
ATOM 1259 O O . ALA A 1 171 ? -4.746 -29.078 -11.766 1 87.81 171 ALA A O 1
ATOM 1260 N N . VAL A 1 172 ? -3.908 -27.156 -12.578 1 88.06 172 VAL A N 1
ATOM 1261 C CA . VAL A 1 172 ? -4.652 -26.297 -11.664 1 88.06 172 VAL A CA 1
ATOM 1262 C C . VAL A 1 172 ? -5.637 -25.438 -12.453 1 88.06 172 VAL A C 1
ATOM 1264 O O . VAL A 1 172 ? -5.227 -24.594 -13.25 1 88.06 172 VAL A O 1
ATOM 1267 N N . LEU A 1 173 ? -6.879 -25.625 -12.188 1 91.31 173 LEU A N 1
ATOM 1268 C CA . LEU A 1 173 ? -7.926 -24.922 -12.922 1 91.31 173 LEU A CA 1
ATOM 1269 C C . LEU A 1 173 ? -8.523 -23.797 -12.07 1 91.31 173 LEU A C 1
ATOM 1271 O O . LEU A 1 173 ? -9.062 -24.062 -10.992 1 91.31 173 LEU A O 1
ATOM 1275 N N . TYR A 1 174 ? -8.398 -22.641 -12.594 1 91 174 TYR A N 1
ATOM 1276 C CA . TYR A 1 174 ? -9.07 -21.484 -12 1 91 174 TYR A CA 1
ATOM 1277 C C . TYR A 1 174 ? -10.352 -21.156 -12.75 1 91 174 TYR A C 1
ATOM 1279 O O . TYR A 1 174 ? -10.391 -21.234 -13.977 1 91 174 TYR A O 1
ATOM 1287 N N . THR A 1 175 ? -11.406 -20.844 -12.016 1 92.94 175 THR A N 1
ATOM 1288 C CA . THR A 1 175 ? -12.633 -20.344 -12.625 1 92.94 175 THR A CA 1
ATOM 1289 C C . THR A 1 175 ? -13.031 -19 -12.023 1 92.94 175 THR A C 1
ATOM 1291 O O . THR A 1 175 ? -12.75 -18.734 -10.852 1 92.94 175 THR A O 1
ATOM 1294 N N . THR A 1 176 ? -13.602 -18.234 -12.836 1 94.44 176 THR A N 1
ATOM 1295 C CA . THR A 1 176 ? -14.109 -16.953 -12.367 1 94.44 176 THR A CA 1
ATOM 1296 C C . THR A 1 176 ? -15.633 -16.922 -12.438 1 94.44 176 THR A C 1
ATOM 1298 O O . THR A 1 176 ? -16.234 -17.594 -13.273 1 94.44 176 THR A O 1
ATOM 1301 N N . PRO A 1 177 ? -16.297 -16.172 -11.602 1 94.31 177 PRO A N 1
ATOM 1302 C CA . PRO A 1 177 ? -17.75 -16.062 -11.648 1 94.31 177 PRO A CA 1
ATOM 1303 C C . PRO A 1 177 ? -18.266 -15.406 -12.93 1 94.31 177 PRO A C 1
ATOM 1305 O O . PRO A 1 177 ? -17.641 -14.469 -13.43 1 94.31 177 PRO A O 1
ATOM 1308 N N . MET A 1 178 ? -19.391 -15.969 -13.336 1 94.5 178 MET A N 1
ATOM 1309 C CA . MET A 1 178 ? -20.094 -15.336 -14.453 1 94.5 178 MET A CA 1
ATOM 1310 C C . MET A 1 178 ? -20.906 -14.141 -13.984 1 94.5 178 MET A C 1
ATOM 1312 O O . MET A 1 178 ? -21.375 -14.117 -12.844 1 94.5 178 MET A O 1
ATOM 1316 N N . PRO A 1 179 ? -21.047 -13.164 -14.914 1 95.19 179 PRO A N 1
ATOM 1317 C CA . PRO A 1 179 ? -21.891 -12.023 -14.531 1 95.19 179 PRO A CA 1
ATOM 1318 C C . PRO A 1 179 ? -23.312 -12.422 -14.203 1 95.19 179 PRO A C 1
ATOM 1320 O O . PRO A 1 179 ? -23.891 -13.281 -14.875 1 95.19 179 PRO A O 1
ATOM 1323 N N . GLY A 1 180 ? -23.844 -11.734 -13.25 1 90.88 180 GLY A N 1
ATOM 1324 C CA . GLY A 1 180 ? -25.25 -11.961 -12.898 1 90.88 180 GLY A CA 1
ATOM 1325 C C . GLY A 1 180 ? -26.203 -11.148 -13.742 1 90.88 180 GLY A C 1
ATOM 1326 O O . GLY A 1 180 ? -25.797 -10.211 -14.422 1 90.88 180 GLY A O 1
ATOM 1327 N N . ASP A 1 181 ? -27.5 -11.523 -13.602 1 89.75 181 ASP A N 1
ATOM 1328 C CA . ASP A 1 181 ? -28.547 -10.852 -14.367 1 89.75 181 ASP A CA 1
ATOM 1329 C C . ASP A 1 181 ? -29.078 -9.641 -13.617 1 89.75 181 ASP A C 1
ATOM 1331 O O . ASP A 1 181 ? -29.938 -8.906 -14.125 1 89.75 181 ASP A O 1
ATOM 1335 N N . THR A 1 182 ? -28.609 -9.438 -12.414 1 88.94 182 THR A N 1
ATOM 1336 C CA . THR A 1 182 ? -28.984 -8.289 -11.602 1 88.94 182 THR A CA 1
ATOM 1337 C C . THR A 1 182 ? -27.75 -7.57 -11.055 1 88.94 182 THR A C 1
ATOM 1339 O O . THR A 1 182 ? -26.688 -8.18 -10.914 1 88.94 182 THR A O 1
ATOM 1342 N N . PHE A 1 183 ? -28.016 -6.262 -10.805 1 88.38 183 PHE A N 1
ATOM 1343 C CA . PHE A 1 183 ? -26.906 -5.508 -10.234 1 88.38 183 PHE A CA 1
ATOM 1344 C C . PHE A 1 183 ? -26.5 -6.086 -8.883 1 88.38 183 PHE A C 1
ATOM 1346 O O . PHE A 1 183 ? -27.344 -6.426 -8.062 1 88.38 183 PHE A O 1
ATOM 1353 N N . GLY A 1 184 ? -25.281 -6.348 -8.656 1 90.38 184 GLY A N 1
ATOM 1354 C CA . GLY A 1 184 ? -24.75 -6.867 -7.406 1 90.38 184 GLY A CA 1
ATOM 1355 C C . GLY A 1 184 ? -23.234 -6.926 -7.395 1 90.38 184 GLY A C 1
ATOM 1356 O O . GLY A 1 184 ? -22.578 -6.629 -8.398 1 90.38 184 GLY A O 1
ATOM 1357 N N . GLY A 1 185 ? -22.734 -7.207 -6.223 1 92.06 185 GLY A N 1
ATOM 1358 C CA . GLY A 1 185 ? -21.281 -7.285 -6.105 1 92.06 185 GLY A CA 1
ATOM 1359 C C . GLY A 1 185 ? -20.797 -7.336 -4.668 1 92.06 185 GLY A C 1
ATOM 1360 O O . GLY A 1 185 ? -21.547 -7.715 -3.768 1 92.06 185 GLY A O 1
ATOM 1361 N N . TYR A 1 186 ? -19.484 -7.172 -4.488 1 91.69 186 TYR A N 1
ATOM 1362 C CA . TYR A 1 186 ? -18.891 -7.168 -3.148 1 91.69 186 TYR A CA 1
ATOM 1363 C C . TYR A 1 186 ? -17.656 -6.289 -3.098 1 91.69 186 TYR A C 1
ATOM 1365 O O . TYR A 1 186 ? -17.062 -5.969 -4.137 1 91.69 186 TYR A O 1
ATOM 1373 N N . VAL A 1 187 ? -17.312 -5.852 -1.917 1 89.31 187 VAL A N 1
ATOM 1374 C CA . VAL A 1 187 ? -16.031 -5.254 -1.562 1 89.31 187 VAL A CA 1
ATOM 1375 C C . VAL A 1 187 ? -15.453 -5.969 -0.344 1 89.31 187 VAL A C 1
ATOM 1377 O O . VAL A 1 187 ? -16.141 -6.148 0.665 1 89.31 187 VAL A O 1
ATOM 1380 N N . THR A 1 188 ? -14.258 -6.461 -0.466 1 91.75 188 THR A N 1
ATOM 1381 C CA . THR A 1 188 ? -13.547 -7.086 0.64 1 91.75 188 THR A CA 1
ATOM 1382 C C . THR A 1 188 ? -12.219 -6.379 0.896 1 91.75 188 THR A C 1
ATOM 1384 O O . THR A 1 188 ? -11.445 -6.133 -0.035 1 91.75 188 THR A O 1
ATOM 1387 N N . VAL A 1 189 ? -12 -6.043 2.113 1 88.56 189 VAL A N 1
ATOM 1388 C CA . VAL A 1 189 ? -10.742 -5.418 2.521 1 88.56 189 VAL A CA 1
ATOM 1389 C C . VAL A 1 189 ? -10.062 -6.281 3.582 1 88.56 189 VAL A C 1
ATOM 1391 O O . VAL A 1 189 ? -10.711 -6.762 4.516 1 88.56 189 VAL A O 1
ATOM 1394 N N . ARG A 1 190 ? -8.758 -6.434 3.414 1 91.81 190 ARG A N 1
ATOM 1395 C CA . ARG A 1 190 ? -7.965 -7.223 4.352 1 91.81 190 ARG A CA 1
ATOM 1396 C C . ARG A 1 190 ? -6.715 -6.461 4.793 1 91.81 190 ARG A C 1
ATOM 1398 O O . ARG A 1 190 ? -6.059 -5.812 3.975 1 91.81 190 ARG A O 1
ATOM 1405 N N . GLY A 1 191 ? -6.449 -6.438 6.07 1 89.69 191 GLY A N 1
ATOM 1406 C CA . GLY A 1 191 ? -5.199 -5.988 6.656 1 89.69 191 GLY A CA 1
ATOM 1407 C C . GLY A 1 191 ? -4.516 -7.055 7.492 1 89.69 191 GLY A C 1
ATOM 1408 O O . GLY A 1 191 ? -5.18 -7.867 8.141 1 89.69 191 GLY A O 1
ATOM 1409 N N . ALA A 1 192 ? -3.211 -7.012 7.461 1 93.44 192 ALA A N 1
ATOM 1410 C CA . ALA A 1 192 ? -2.482 -8 8.25 1 93.44 192 ALA A CA 1
ATOM 1411 C C . ALA A 1 192 ? -1.098 -7.488 8.633 1 93.44 192 ALA A C 1
ATOM 1413 O O . ALA A 1 192 ? -0.788 -6.312 8.43 1 93.44 192 ALA A O 1
ATOM 1414 N N . SER A 1 193 ? -0.345 -8.359 9.25 1 93.81 193 SER A N 1
ATOM 1415 C CA . SER A 1 193 ? 1.021 -8.047 9.656 1 93.81 193 SER A CA 1
ATOM 1416 C C . SER A 1 193 ? 1.841 -7.527 8.484 1 93.81 193 SER A C 1
ATOM 1418 O O . SER A 1 193 ? 1.52 -7.801 7.328 1 93.81 193 SER A O 1
ATOM 1420 N N . ARG A 1 194 ? 2.914 -6.656 8.852 1 93.12 194 ARG A N 1
ATOM 1421 C CA . ARG A 1 194 ? 3.893 -6.145 7.895 1 93.12 194 ARG A CA 1
ATOM 1422 C C . ARG A 1 194 ? 3.234 -5.215 6.883 1 93.12 194 ARG A C 1
ATOM 1424 O O . ARG A 1 194 ? 3.543 -5.27 5.691 1 93.12 194 ARG A O 1
ATOM 1431 N N . ASP A 1 195 ? 2.281 -4.539 7.359 1 88.56 195 ASP A N 1
ATOM 1432 C CA . ASP A 1 195 ? 1.603 -3.473 6.629 1 88.56 195 ASP A CA 1
ATOM 1433 C C . ASP A 1 195 ? 0.902 -4.02 5.387 1 88.56 195 ASP A C 1
ATOM 1435 O O . ASP A 1 195 ? 0.88 -3.365 4.344 1 88.56 195 ASP A O 1
ATOM 1439 N N . TYR A 1 196 ? 0.505 -5.242 5.484 1 91.19 196 TYR A N 1
ATOM 1440 C CA . TYR A 1 196 ? -0.224 -5.852 4.379 1 91.19 196 TYR A CA 1
ATOM 1441 C C . TYR A 1 196 ? -1.626 -5.266 4.258 1 91.19 196 TYR A C 1
ATOM 1443 O O . TYR A 1 196 ? -2.332 -5.121 5.262 1 91.19 196 TYR A O 1
ATOM 1451 N N . GLY A 1 197 ? -1.992 -4.867 3.043 1 88.75 197 GLY A N 1
ATOM 1452 C CA . GLY A 1 197 ? -3.336 -4.434 2.697 1 88.75 197 GLY A CA 1
ATOM 1453 C C . GLY A 1 197 ? -3.803 -4.957 1.351 1 88.75 197 GLY A C 1
ATOM 1454 O O . GLY A 1 197 ? -3.037 -4.969 0.385 1 88.75 197 GLY A O 1
ATOM 1455 N N . GLN A 1 198 ? -5.035 -5.445 1.317 1 90.31 198 GLN A N 1
ATOM 1456 C CA . GLN A 1 198 ? -5.637 -5.941 0.083 1 90.31 198 GLN A CA 1
ATOM 1457 C C . GLN A 1 198 ? -7.086 -5.477 -0.046 1 90.31 198 GLN A C 1
ATOM 1459 O O . GLN A 1 198 ? -7.832 -5.477 0.935 1 90.31 198 GLN A O 1
ATOM 1464 N N . MET A 1 199 ? -7.402 -5.062 -1.196 1 88.5 199 MET A N 1
ATOM 1465 C CA . MET A 1 199 ? -8.781 -4.738 -1.533 1 88.5 199 MET A CA 1
ATOM 1466 C C . MET A 1 199 ? -9.242 -5.512 -2.766 1 88.5 199 MET A C 1
ATOM 1468 O O . MET A 1 199 ? -8.555 -5.508 -3.793 1 88.5 199 MET A O 1
ATOM 1472 N N . GLN A 1 200 ? -10.297 -6.145 -2.637 1 92.06 200 GLN A N 1
ATOM 1473 C CA . GLN A 1 200 ? -10.938 -6.828 -3.756 1 92.06 200 GLN A CA 1
ATOM 1474 C C . GLN A 1 200 ? -12.383 -6.348 -3.936 1 92.06 200 GLN A C 1
ATOM 1476 O O . GLN A 1 200 ? -13.078 -6.078 -2.955 1 92.06 200 GLN A O 1
ATOM 1481 N N . ALA A 1 201 ? -12.781 -6.203 -5.172 1 92 201 ALA A N 1
ATOM 1482 C CA . ALA A 1 201 ? -14.164 -5.812 -5.457 1 92 201 ALA A CA 1
ATOM 1483 C C . ALA A 1 201 ? -14.633 -6.41 -6.781 1 92 201 ALA A C 1
ATOM 1485 O O . ALA A 1 201 ? -13.828 -6.707 -7.66 1 92 201 ALA A O 1
ATOM 1486 N N . ALA A 1 202 ? -15.859 -6.594 -6.902 1 94.88 202 ALA A N 1
ATOM 1487 C CA . ALA A 1 202 ? -16.5 -6.988 -8.156 1 94.88 202 ALA A CA 1
ATOM 1488 C C . ALA A 1 202 ? -17.922 -6.457 -8.234 1 94.88 202 ALA A C 1
ATOM 1490 O O . ALA A 1 202 ? -18.594 -6.305 -7.215 1 94.88 202 ALA A O 1
ATOM 1491 N N . VAL A 1 203 ? -18.406 -6.18 -9.438 1 92.75 203 VAL A N 1
ATOM 1492 C CA . VAL A 1 203 ? -19.75 -5.688 -9.648 1 92.75 203 VAL A CA 1
ATOM 1493 C C . VAL A 1 203 ? -20.344 -6.324 -10.906 1 92.75 203 VAL A C 1
ATOM 1495 O O . VAL A 1 203 ? -19.656 -6.504 -11.906 1 92.75 203 VAL A O 1
ATOM 1498 N N . ASP A 1 204 ? -21.531 -6.762 -10.797 1 94.88 204 ASP A N 1
ATOM 1499 C CA . ASP A 1 204 ? -22.312 -7.25 -11.922 1 94.88 204 ASP A CA 1
ATOM 1500 C C . ASP A 1 204 ? -23.172 -6.133 -12.516 1 94.88 204 ASP A C 1
ATOM 1502 O O . ASP A 1 204 ? -23.891 -5.441 -11.781 1 94.88 204 ASP A O 1
ATOM 1506 N N . LEU A 1 205 ? -23.109 -5.961 -13.789 1 91.19 205 LEU A N 1
ATOM 1507 C CA . LEU A 1 205 ? -23.906 -4.957 -14.5 1 91.19 205 LEU A CA 1
ATOM 1508 C C . LEU A 1 205 ? -24.75 -5.605 -15.586 1 91.19 205 LEU A C 1
ATOM 1510 O O . LEU A 1 205 ? -24.234 -5.977 -16.641 1 91.19 205 LEU A O 1
ATOM 1514 N N . PRO A 1 206 ? -26.062 -5.699 -15.336 1 91.38 206 PRO A N 1
ATOM 1515 C CA . PRO A 1 206 ? -26.906 -6.156 -16.438 1 91.38 206 PRO A CA 1
ATOM 1516 C C . PRO A 1 206 ? -26.984 -5.156 -17.578 1 91.38 206 PRO A C 1
ATOM 1518 O O . PRO A 1 206 ? -27.281 -3.977 -17.359 1 91.38 206 PRO A O 1
ATOM 1521 N N . ILE A 1 207 ? -26.656 -5.508 -18.75 1 90.12 207 ILE A N 1
ATOM 1522 C CA . ILE A 1 207 ? -26.688 -4.625 -19.922 1 90.12 207 ILE A CA 1
ATOM 1523 C C . ILE A 1 207 ? -28.016 -4.766 -20.641 1 90.12 207 ILE A C 1
ATOM 1525 O O . ILE A 1 207 ? -28.688 -3.768 -20.938 1 90.12 207 ILE A O 1
ATOM 1529 N N . ALA A 1 208 ? -28.375 -5.988 -21.031 1 91.88 208 ALA A N 1
ATOM 1530 C CA . ALA A 1 208 ? -29.672 -6.383 -21.594 1 91.88 208 ALA A CA 1
ATOM 1531 C C . ALA A 1 208 ? -30.188 -7.652 -20.922 1 91.88 208 ALA A C 1
ATOM 1533 O O . ALA A 1 208 ? -29.547 -8.703 -21 1 91.88 208 ALA A O 1
ATOM 1534 N N . GLU A 1 209 ? -31.234 -7.59 -20.25 1 87.81 209 GLU A N 1
ATOM 1535 C CA . GLU A 1 209 ? -31.766 -8.68 -19.438 1 87.81 209 GLU A CA 1
ATOM 1536 C C . GLU A 1 209 ? -31.812 -9.992 -20.219 1 87.81 209 GLU A C 1
ATOM 1538 O O . GLU A 1 209 ? -32.406 -10.062 -21.281 1 87.81 209 GLU A O 1
ATOM 1543 N N . GLY A 1 210 ? -31.062 -10.906 -19.719 1 90.62 210 GLY A N 1
ATOM 1544 C CA . GLY A 1 210 ? -31.047 -12.25 -20.266 1 90.62 210 GLY A CA 1
ATOM 1545 C C . GLY A 1 210 ? -30.219 -12.367 -21.531 1 90.62 210 GLY A C 1
ATOM 1546 O O . GLY A 1 210 ? -30.094 -13.453 -22.094 1 90.62 210 GLY A O 1
ATOM 1547 N N . LYS A 1 211 ? -29.625 -11.344 -22 1 95.25 211 LYS A N 1
ATOM 1548 C CA . LYS A 1 211 ? -28.922 -11.391 -23.281 1 95.25 211 LYS A CA 1
ATOM 1549 C C . LYS A 1 211 ? -27.484 -10.938 -23.125 1 95.25 211 LYS A C 1
ATOM 1551 O O . LYS A 1 211 ? -26.609 -11.383 -23.875 1 95.25 211 LYS A O 1
ATOM 1556 N N . ALA A 1 212 ? -27.328 -10.047 -22.219 1 96.56 212 ALA A N 1
ATOM 1557 C CA . ALA A 1 212 ? -25.969 -9.531 -22.062 1 96.56 212 ALA A CA 1
ATOM 1558 C C . ALA A 1 212 ? -25.734 -9.062 -20.625 1 96.56 212 ALA A C 1
ATOM 1560 O O . ALA A 1 212 ? -26.609 -8.43 -20.016 1 96.56 212 ALA A O 1
ATOM 1561 N N . ALA A 1 213 ? -24.656 -9.414 -20.078 1 96.5 213 ALA A N 1
ATOM 1562 C CA . ALA A 1 213 ? -24.266 -8.992 -18.734 1 96.5 213 ALA A CA 1
ATOM 1563 C C . ALA A 1 213 ? -22.75 -8.758 -18.656 1 96.5 213 ALA A C 1
ATOM 1565 O O . ALA A 1 213 ? -21.984 -9.383 -19.391 1 96.5 213 ALA A O 1
ATOM 1566 N N . LEU A 1 214 ? -22.391 -7.852 -17.828 1 96.5 214 LEU A N 1
ATOM 1567 C CA . LEU A 1 214 ? -20.984 -7.469 -17.641 1 96.5 214 LEU A CA 1
ATOM 1568 C C . LEU A 1 214 ? -20.578 -7.602 -16.188 1 96.5 214 LEU A C 1
ATOM 1570 O O . LEU A 1 214 ? -21.344 -7.258 -15.281 1 96.5 214 LEU A O 1
ATOM 1574 N N . ARG A 1 215 ? -19.406 -8.203 -15.922 1 97.19 215 ARG A N 1
ATOM 1575 C CA . ARG A 1 215 ? -18.828 -8.219 -14.586 1 97.19 215 ARG A CA 1
ATOM 1576 C C . ARG A 1 215 ? -17.453 -7.547 -14.578 1 97.19 215 ARG A C 1
ATOM 1578 O O . ARG A 1 215 ? -16.609 -7.832 -15.438 1 97.19 215 ARG A O 1
ATOM 1585 N N . LEU A 1 216 ? -17.297 -6.613 -13.703 1 95.69 216 LEU A N 1
ATOM 1586 C CA . LEU A 1 216 ? -16.016 -5.953 -13.461 1 95.69 216 LEU A CA 1
ATOM 1587 C C . LEU A 1 216 ? -15.43 -6.379 -12.117 1 95.69 216 LEU A C 1
ATOM 1589 O O . LEU A 1 216 ? -16.109 -6.309 -11.094 1 95.69 216 LEU A O 1
ATOM 1593 N N . ALA A 1 217 ? -14.211 -6.879 -12.133 1 96.31 217 ALA A N 1
ATOM 1594 C CA . ALA A 1 217 ? -13.523 -7.281 -10.906 1 96.31 217 ALA A CA 1
ATOM 1595 C C . ALA A 1 217 ? -12.18 -6.578 -10.781 1 96.31 217 ALA A C 1
ATOM 1597 O O . ALA A 1 217 ? -11.492 -6.348 -11.781 1 96.31 217 ALA A O 1
ATOM 1598 N N . PHE A 1 218 ? -11.797 -6.273 -9.578 1 92.62 218 PHE A N 1
ATOM 1599 C CA . PHE A 1 218 ? -10.578 -5.531 -9.305 1 92.62 218 PHE A CA 1
ATOM 1600 C C . PHE A 1 218 ? -9.883 -6.074 -8.055 1 92.62 218 PHE A C 1
ATOM 1602 O O . PHE A 1 218 ? -10.547 -6.562 -7.141 1 92.62 218 PHE A O 1
ATOM 1609 N N . ASP A 1 219 ? -8.516 -6.047 -8.062 1 93 219 ASP A N 1
ATOM 1610 C CA . ASP A 1 219 ? -7.699 -6.391 -6.902 1 93 219 ASP A CA 1
ATOM 1611 C C . ASP A 1 219 ? -6.496 -5.457 -6.785 1 93 219 ASP A C 1
ATOM 1613 O O . ASP A 1 219 ? -5.855 -5.133 -7.785 1 93 219 ASP A O 1
ATOM 1617 N N . ALA A 1 220 ? -6.262 -5.004 -5.641 1 90.38 220 ALA A N 1
ATOM 1618 C CA . ALA A 1 220 ? -5.059 -4.242 -5.301 1 90.38 220 ALA A CA 1
ATOM 1619 C C . ALA A 1 220 ? -4.434 -4.754 -4.008 1 90.38 220 ALA A C 1
ATOM 1621 O O . ALA A 1 220 ? -5.117 -4.887 -2.99 1 90.38 220 ALA A O 1
ATOM 1622 N N . THR A 1 221 ? -3.18 -5.074 -4.062 1 90.25 221 THR A N 1
ATOM 1623 C CA . THR A 1 221 ? -2.463 -5.621 -2.916 1 90.25 221 THR A CA 1
ATOM 1624 C C . THR A 1 221 ? -1.149 -4.875 -2.697 1 90.25 221 THR A C 1
ATOM 1626 O O . THR A 1 221 ? -0.411 -4.613 -3.648 1 90.25 221 THR A O 1
ATOM 1629 N N . ARG A 1 222 ? -0.882 -4.527 -1.468 1 89.69 222 ARG A N 1
ATOM 1630 C CA . ARG A 1 222 ? 0.41 -3.979 -1.069 1 89.69 222 ARG A CA 1
ATOM 1631 C C . ARG A 1 222 ? 0.839 -4.52 0.29 1 89.69 222 ARG A C 1
ATOM 1633 O O . ARG A 1 222 ? 0.004 -4.734 1.172 1 89.69 222 ARG A O 1
ATOM 1640 N N . GLY A 1 223 ? 2.02 -4.809 0.448 1 89.56 223 GLY A N 1
ATOM 1641 C CA . GLY A 1 223 ? 2.551 -5.305 1.707 1 89.56 223 GLY A CA 1
ATOM 1642 C C . GLY A 1 223 ? 4.066 -5.414 1.713 1 89.56 223 GLY A C 1
ATOM 1643 O O . GLY A 1 223 ? 4.688 -5.547 0.658 1 89.56 223 GLY A O 1
ATOM 1644 N N . ASN A 1 224 ? 4.578 -5.309 2.928 1 90.94 224 ASN A N 1
ATOM 1645 C CA . ASN A 1 224 ? 6.016 -5.504 3.078 1 90.94 224 ASN A CA 1
ATOM 1646 C C . ASN A 1 224 ? 6.375 -6.984 3.168 1 90.94 224 ASN A C 1
ATOM 1648 O O . ASN A 1 224 ? 5.594 -7.789 3.676 1 90.94 224 ASN A O 1
ATOM 1652 N N . GLY A 1 225 ? 7.57 -7.285 2.58 1 91.56 225 GLY A N 1
ATOM 1653 C CA . GLY A 1 225 ? 8.094 -8.625 2.793 1 91.56 225 GLY A CA 1
ATOM 1654 C C . GLY A 1 225 ? 8.602 -8.852 4.207 1 91.56 225 GLY A C 1
ATOM 1655 O O . GLY A 1 225 ? 8.359 -8.023 5.094 1 91.56 225 GLY A O 1
ATOM 1656 N N . TYR A 1 226 ? 9.133 -9.992 4.477 1 91.94 226 TYR A N 1
ATOM 1657 C CA . TYR A 1 226 ? 9.523 -10.32 5.848 1 91.94 226 TYR A CA 1
ATOM 1658 C C . TYR A 1 226 ? 11.023 -10.586 5.938 1 91.94 226 TYR A C 1
ATOM 1660 O O . TYR A 1 226 ? 11.508 -11.094 6.949 1 91.94 226 TYR A O 1
ATOM 1668 N N . VAL A 1 227 ? 11.766 -10.344 4.848 1 91.94 227 VAL A N 1
ATOM 1669 C CA . VAL A 1 227 ? 13.227 -10.336 4.887 1 91.94 227 VAL A CA 1
ATOM 1670 C C . VAL A 1 227 ? 13.734 -8.898 4.859 1 91.94 227 VAL A C 1
ATOM 1672 O O . VAL A 1 227 ? 13.336 -8.109 4 1 91.94 227 VAL A O 1
ATOM 1675 N N . THR A 1 228 ? 14.555 -8.562 5.723 1 91.19 228 THR A N 1
ATOM 1676 C CA . THR A 1 228 ? 15.047 -7.195 5.836 1 91.19 228 THR A CA 1
ATOM 1677 C C . THR A 1 228 ? 16.453 -7.078 5.254 1 91.19 228 THR A C 1
ATOM 1679 O O . THR A 1 228 ? 17.344 -7.855 5.609 1 91.19 228 THR A O 1
ATOM 1682 N N . ASN A 1 229 ? 16.641 -6.168 4.344 1 90.25 229 ASN A N 1
ATOM 1683 C CA . ASN A 1 229 ? 17.969 -5.75 3.943 1 90.25 229 ASN A CA 1
ATOM 1684 C C . ASN A 1 229 ? 18.578 -4.762 4.941 1 90.25 229 ASN A C 1
ATOM 1686 O O . ASN A 1 229 ? 18.25 -3.574 4.918 1 90.25 229 ASN A O 1
ATOM 1690 N N . ILE A 1 230 ? 19.391 -5.219 5.707 1 85.06 230 ILE A N 1
ATOM 1691 C CA . ILE A 1 230 ? 19.844 -4.434 6.852 1 85.06 230 ILE A CA 1
ATOM 1692 C C . ILE A 1 230 ? 20.75 -3.305 6.375 1 85.06 230 ILE A C 1
ATOM 1694 O O . ILE A 1 230 ? 21.047 -2.377 7.129 1 85.06 230 ILE A O 1
ATOM 1698 N N . ASN A 1 231 ? 21.203 -3.391 5.113 1 79.19 231 ASN A N 1
ATOM 1699 C CA . ASN A 1 231 ? 22 -2.303 4.559 1 79.19 231 ASN A CA 1
ATOM 1700 C C . ASN A 1 231 ? 21.141 -1.066 4.289 1 79.19 231 ASN A C 1
ATOM 1702 O O . ASN A 1 231 ? 21.547 0.052 4.613 1 79.19 231 ASN A O 1
ATOM 1706 N N . THR A 1 232 ? 19.969 -1.281 3.65 1 74 232 THR A N 1
ATOM 1707 C CA . THR A 1 232 ? 19.125 -0.169 3.23 1 74 232 THR A CA 1
ATOM 1708 C C . THR A 1 232 ? 18.016 0.084 4.25 1 74 232 THR A C 1
ATOM 1710 O O . THR A 1 232 ? 17.391 1.143 4.238 1 74 232 THR A O 1
ATOM 1713 N N . GLY A 1 233 ? 17.797 -0.922 5.082 1 76.62 233 GLY A N 1
ATOM 1714 C CA . GLY A 1 233 ? 16.703 -0.834 6.047 1 76.62 233 GLY A CA 1
ATOM 1715 C C . GLY A 1 233 ? 15.359 -1.213 5.461 1 76.62 233 GLY A C 1
ATOM 1716 O O . GLY A 1 233 ? 14.352 -1.259 6.18 1 76.62 233 GLY A O 1
ATOM 1717 N N . ASN A 1 234 ? 15.32 -1.569 4.246 1 82.56 234 ASN A N 1
ATOM 1718 C CA . ASN A 1 234 ? 14.062 -1.901 3.582 1 82.56 234 ASN A CA 1
ATOM 1719 C C . ASN A 1 234 ? 13.773 -3.398 3.65 1 82.56 234 ASN A C 1
ATOM 1721 O O . ASN A 1 234 ? 14.672 -4.199 3.916 1 82.56 234 ASN A O 1
ATOM 1725 N N . THR A 1 235 ? 12.586 -3.701 3.467 1 89.44 235 THR A N 1
ATOM 1726 C CA . THR A 1 235 ? 12.203 -5.105 3.385 1 89.44 235 THR A CA 1
ATOM 1727 C C . THR A 1 235 ? 12.273 -5.602 1.943 1 89.44 235 THR A C 1
ATOM 1729 O O . THR A 1 235 ? 12.188 -4.809 1.004 1 89.44 235 THR A O 1
ATOM 1732 N N . LEU A 1 236 ? 12.508 -6.895 1.815 1 89.81 236 LEU A N 1
ATOM 1733 C CA . LEU A 1 236 ? 12.492 -7.578 0.526 1 89.81 236 LEU A CA 1
ATOM 1734 C C . LEU A 1 236 ? 11.305 -8.523 0.425 1 89.81 236 LEU A C 1
ATOM 1736 O O . LEU A 1 236 ? 10.852 -9.07 1.435 1 89.81 236 LEU A O 1
ATOM 1740 N N . GLY A 1 237 ? 10.859 -8.719 -0.786 1 88.81 237 GLY A N 1
ATOM 1741 C CA . GLY A 1 237 ? 9.648 -9.492 -1.014 1 88.81 237 GLY A CA 1
ATOM 1742 C C . GLY A 1 237 ? 8.383 -8.672 -0.895 1 88.81 237 GLY A C 1
ATOM 1743 O O . GLY A 1 237 ? 7.316 -9.203 -0.575 1 88.81 237 GLY A O 1
ATOM 1744 N N . ASP A 1 238 ? 8.578 -7.398 -1.042 1 90.25 238 ASP A N 1
ATOM 1745 C CA . ASP A 1 238 ? 7.43 -6.5 -0.963 1 90.25 238 ASP A CA 1
ATOM 1746 C C . ASP A 1 238 ? 6.457 -6.75 -2.113 1 90.25 238 ASP A C 1
ATOM 1748 O O . ASP A 1 238 ? 6.875 -7.074 -3.229 1 90.25 238 ASP A O 1
ATOM 1752 N N . LYS A 1 239 ? 5.246 -6.582 -1.796 1 88.06 239 LYS A N 1
ATOM 1753 C CA . LYS A 1 239 ? 4.199 -6.773 -2.799 1 88.06 239 LYS A CA 1
ATOM 1754 C C . LYS A 1 239 ? 3.551 -5.445 -3.176 1 88.06 239 LYS A C 1
ATOM 1756 O O . LYS A 1 239 ? 3.303 -4.602 -2.311 1 88.06 239 LYS A O 1
ATOM 1761 N N . ASN A 1 240 ? 3.377 -5.191 -4.414 1 88.62 240 ASN A N 1
ATOM 1762 C CA . ASN A 1 240 ? 2.604 -4.105 -5.004 1 88.62 240 ASN A CA 1
ATOM 1763 C C . ASN A 1 240 ? 1.958 -4.527 -6.32 1 88.62 240 ASN A C 1
ATOM 1765 O O . ASN A 1 240 ? 2.559 -4.379 -7.387 1 88.62 240 ASN A O 1
ATOM 1769 N N . SER A 1 241 ? 0.744 -5.035 -6.211 1 90.5 241 SER A N 1
ATOM 1770 C CA . SER A 1 241 ? 0.095 -5.566 -7.406 1 90.5 241 SER A CA 1
ATOM 1771 C C . SER A 1 241 ? -1.293 -4.965 -7.594 1 90.5 241 SER A C 1
ATOM 1773 O O . SER A 1 241 ? -1.961 -4.613 -6.621 1 90.5 241 SER A O 1
ATOM 1775 N N . ARG A 1 242 ? -1.702 -4.801 -8.828 1 90.56 242 ARG A N 1
ATOM 1776 C CA . ARG A 1 242 ? -3.033 -4.379 -9.25 1 90.56 242 ARG A CA 1
ATOM 1777 C C . ARG A 1 242 ? -3.527 -5.219 -10.422 1 90.56 242 ARG A C 1
ATOM 1779 O O . ARG A 1 242 ? -2.779 -5.473 -11.367 1 90.56 242 ARG A O 1
ATOM 1786 N N . SER A 1 243 ? -4.715 -5.633 -10.266 1 93.62 243 SER A N 1
ATOM 1787 C CA . SER A 1 243 ? -5.309 -6.445 -11.328 1 93.62 243 SER A CA 1
ATOM 1788 C C . SER A 1 243 ? -6.75 -6.035 -11.594 1 93.62 243 SER A C 1
ATOM 1790 O O . SER A 1 243 ? -7.48 -5.664 -10.672 1 93.62 243 SER A O 1
ATOM 1792 N N . GLY A 1 244 ? -7.156 -6.051 -12.859 1 94.94 244 GLY A N 1
ATOM 1793 C CA . GLY A 1 244 ? -8.523 -5.828 -13.297 1 94.94 244 GLY A CA 1
ATOM 1794 C C . GLY A 1 244 ? -8.992 -6.852 -14.32 1 94.94 244 GLY A C 1
ATOM 1795 O O . GLY A 1 244 ? -8.211 -7.293 -15.164 1 94.94 244 GLY A O 1
ATOM 1796 N N . ARG A 1 245 ? -10.289 -7.223 -14.227 1 97.38 245 ARG A N 1
ATOM 1797 C CA . ARG A 1 245 ? -10.859 -8.195 -15.156 1 97.38 245 ARG A CA 1
ATOM 1798 C C . ARG A 1 245 ? -12.25 -7.77 -15.602 1 97.38 245 ARG A C 1
ATOM 1800 O O . ARG A 1 245 ? -13.07 -7.352 -14.781 1 97.38 245 ARG A O 1
ATOM 1807 N N . VAL A 1 246 ? -12.453 -7.832 -16.891 1 97.81 246 VAL A N 1
ATOM 1808 C CA . VAL A 1 246 ? -13.766 -7.613 -17.484 1 97.81 246 VAL A CA 1
ATOM 1809 C C . VAL A 1 246 ? -14.281 -8.922 -18.078 1 97.81 246 VAL A C 1
ATOM 1811 O O . VAL A 1 246 ? -13.586 -9.586 -18.844 1 97.81 246 VAL A O 1
ATOM 1814 N N . THR A 1 247 ? -15.398 -9.32 -17.672 1 98.25 247 THR A N 1
ATOM 1815 C CA . THR A 1 247 ? -16.078 -10.477 -18.25 1 98.25 247 THR A CA 1
ATOM 1816 C C . THR A 1 247 ? -17.391 -10.07 -18.906 1 98.25 247 THR A C 1
ATOM 1818 O O . THR A 1 247 ? -18.281 -9.539 -18.25 1 98.25 247 THR A O 1
ATOM 1821 N N . LEU A 1 248 ? -17.484 -10.289 -20.203 1 98.25 248 LEU A N 1
ATOM 1822 C CA . LEU A 1 248 ? -18.703 -10.023 -20.969 1 98.25 248 LEU A CA 1
ATOM 1823 C C . LEU A 1 248 ? -19.391 -11.328 -21.344 1 98.25 248 LEU A C 1
ATOM 1825 O O . LEU A 1 248 ? -18.812 -12.18 -22.016 1 98.25 248 LEU A O 1
ATOM 1829 N N . LEU A 1 249 ? -20.594 -11.492 -20.906 1 98.12 249 LEU A N 1
ATOM 1830 C CA . LEU A 1 249 ? -21.438 -12.633 -21.25 1 98.12 249 LEU A CA 1
ATOM 1831 C C . LEU A 1 249 ? -22.516 -12.219 -22.25 1 98.12 249 LEU A C 1
ATOM 1833 O O . LEU A 1 249 ? -23.312 -11.312 -21.969 1 98.12 249 LEU A O 1
ATOM 1837 N N . LEU A 1 250 ? -22.516 -12.852 -23.406 1 97.94 250 LEU A N 1
ATOM 1838 C CA . LEU A 1 250 ? -23.547 -12.648 -24.422 1 97.94 250 LEU A CA 1
ATOM 1839 C C . LEU A 1 250 ? -24.344 -13.938 -24.672 1 97.94 250 LEU A C 1
ATOM 1841 O O . LEU A 1 250 ? -23.75 -14.984 -24.938 1 97.94 250 LEU A O 1
ATOM 1845 N N . THR A 1 251 ? -25.531 -13.867 -24.5 1 97 251 THR A N 1
ATOM 1846 C CA . THR A 1 251 ? -26.453 -14.945 -24.844 1 97 251 THR A CA 1
ATOM 1847 C C . THR A 1 251 ? -27.562 -14.445 -25.766 1 97 251 THR A C 1
ATOM 1849 O O . THR A 1 251 ? -28.734 -14.461 -25.406 1 97 251 THR A O 1
ATOM 1852 N N . PRO A 1 252 ? -27.234 -14.148 -26.969 1 95.25 252 PRO A N 1
ATOM 1853 C CA . PRO A 1 252 ? -28.203 -13.547 -27.875 1 95.25 252 PRO A CA 1
ATOM 1854 C C . PRO A 1 252 ? -29.375 -14.477 -28.203 1 95.25 252 PRO A C 1
ATOM 1856 O O . PRO A 1 252 ? -30.484 -14.016 -28.484 1 95.25 252 PRO A O 1
ATOM 1859 N N . THR A 1 253 ? -29.078 -15.75 -28.25 1 94.69 253 THR A N 1
ATOM 1860 C CA . THR A 1 253 ? -30.109 -16.781 -28.406 1 94.69 253 THR A CA 1
ATOM 1861 C C . THR A 1 253 ? -29.969 -17.844 -27.312 1 94.69 253 THR A C 1
ATOM 1863 O O . THR A 1 253 ? -29.016 -17.828 -26.547 1 94.69 253 THR A O 1
ATOM 1866 N N . ASP A 1 254 ? -30.891 -18.734 -27.297 1 92.81 254 ASP A N 1
ATOM 1867 C CA . ASP A 1 254 ? -30.859 -19.797 -26.297 1 92.81 254 ASP A CA 1
ATOM 1868 C C . ASP A 1 254 ? -29.781 -20.828 -26.625 1 92.81 254 ASP A C 1
ATOM 1870 O O . ASP A 1 254 ? -29.406 -21.641 -25.766 1 92.81 254 ASP A O 1
ATOM 1874 N N . THR A 1 255 ? -29.297 -20.781 -27.812 1 95.69 255 THR A N 1
ATOM 1875 C CA . THR A 1 255 ? -28.391 -21.844 -28.234 1 95.69 255 THR A CA 1
ATOM 1876 C C . THR A 1 255 ? -26.969 -21.297 -28.359 1 95.69 255 THR A C 1
ATOM 1878 O O . THR A 1 255 ? -26.016 -22.078 -28.578 1 95.69 255 THR A O 1
ATOM 1881 N N . LEU A 1 256 ? -26.797 -20.047 -28.266 1 97.25 256 LEU A N 1
ATOM 1882 C CA . LEU A 1 256 ? -25.484 -19.438 -28.438 1 97.25 256 LEU A CA 1
ATOM 1883 C C . LEU A 1 256 ? -25.047 -18.734 -27.156 1 97.25 256 LEU A C 1
ATOM 1885 O O . LEU A 1 256 ? -25.766 -17.875 -26.641 1 97.25 256 LEU A O 1
ATOM 1889 N N . ARG A 1 257 ? -23.922 -19.141 -26.609 1 97.19 257 ARG A N 1
ATOM 1890 C CA . ARG A 1 257 ? -23.328 -18.531 -25.422 1 97.19 257 ARG A CA 1
ATOM 1891 C C . ARG A 1 257 ? -21.891 -18.094 -25.703 1 97.19 257 ARG A C 1
ATOM 1893 O O . ARG A 1 257 ? -21.078 -18.875 -26.203 1 97.19 257 ARG A O 1
ATOM 1900 N N . ASN A 1 258 ? -21.625 -16.828 -25.469 1 98.25 258 ASN A N 1
ATOM 1901 C CA . ASN A 1 258 ? -20.297 -16.297 -25.672 1 98.25 258 ASN A CA 1
ATOM 1902 C C . ASN A 1 258 ? -19.766 -15.578 -24.438 1 98.25 258 ASN A C 1
ATOM 1904 O O . ASN A 1 258 ? -20.469 -14.742 -23.859 1 98.25 258 ASN A O 1
ATOM 1908 N N . VAL A 1 259 ? -18.594 -15.938 -23.969 1 98.19 259 VAL A N 1
ATOM 1909 C CA . VAL A 1 259 ? -17.953 -15.312 -22.812 1 98.19 259 VAL A CA 1
ATOM 1910 C C . VAL A 1 259 ? -16.594 -14.75 -23.234 1 98.19 259 VAL A C 1
ATOM 1912 O O . VAL A 1 259 ? -15.742 -15.477 -23.719 1 98.19 259 VAL A O 1
ATOM 1915 N N . THR A 1 260 ? -16.422 -13.484 -23.062 1 98.31 260 THR A N 1
ATOM 1916 C CA . THR A 1 260 ? -15.141 -12.836 -23.312 1 98.31 260 THR A CA 1
ATOM 1917 C C . THR A 1 260 ? -14.547 -12.297 -22.016 1 98.31 260 THR A C 1
ATOM 1919 O O . THR A 1 260 ? -15.227 -11.586 -21.266 1 98.31 260 THR A O 1
ATOM 1922 N N . ILE A 1 261 ? -13.344 -12.641 -21.797 1 97.62 261 ILE A N 1
ATOM 1923 C CA . ILE A 1 261 ? -12.625 -12.172 -20.609 1 97.62 261 ILE A CA 1
ATOM 1924 C C . ILE A 1 261 ? -11.391 -11.391 -21.031 1 97.62 261 ILE A C 1
ATOM 1926 O O . ILE A 1 261 ? -10.625 -11.836 -21.891 1 97.62 261 ILE A O 1
ATOM 1930 N N . VAL A 1 262 ? -11.188 -10.242 -20.516 1 97.81 262 VAL A N 1
ATOM 1931 C CA . VAL A 1 262 ? -9.953 -9.461 -20.625 1 97.81 262 VAL A CA 1
ATOM 1932 C C . VAL A 1 262 ? -9.422 -9.148 -19.234 1 97.81 262 VAL A C 1
ATOM 1934 O O . VAL A 1 262 ? -10.133 -8.578 -18.391 1 97.81 262 VAL A O 1
ATOM 1937 N N . GLN A 1 263 ? -8.227 -9.531 -18.969 1 96 263 GLN A N 1
ATOM 1938 C CA . GLN A 1 263 ? -7.609 -9.289 -17.656 1 96 263 GLN A CA 1
ATOM 1939 C C . GLN A 1 263 ? -6.254 -8.609 -17.812 1 96 263 GLN A C 1
ATOM 1941 O O . GLN A 1 263 ? -5.473 -8.961 -18.688 1 96 263 GLN A O 1
ATOM 1946 N N . TYR A 1 264 ? -6.023 -7.641 -17.047 1 95.5 264 TYR A N 1
ATOM 1947 C CA . TYR A 1 264 ? -4.742 -6.953 -16.953 1 95.5 264 TYR A CA 1
ATOM 1948 C C . TYR A 1 264 ? -4.176 -7.043 -15.539 1 95.5 264 TYR A C 1
ATOM 1950 O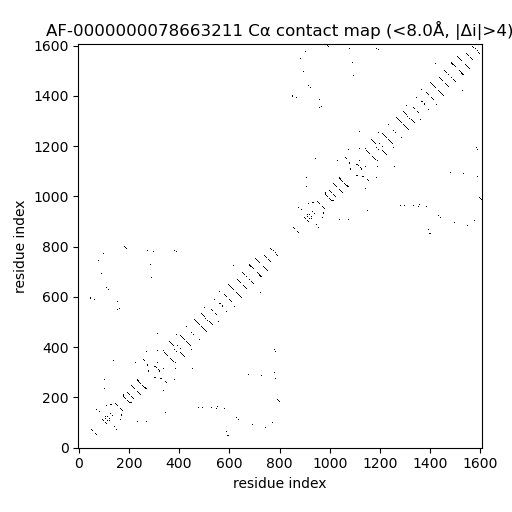 O . TYR A 1 264 ? -4.883 -6.805 -14.562 1 95.5 264 TYR A O 1
ATOM 1958 N N . ASP A 1 265 ? -2.891 -7.426 -15.461 1 92.38 265 ASP A N 1
ATOM 1959 C CA . ASP A 1 265 ? -2.191 -7.52 -14.188 1 92.38 265 ASP A CA 1
ATOM 1960 C C . ASP A 1 265 ? -0.896 -6.711 -14.211 1 92.38 265 ASP A C 1
ATOM 1962 O O . ASP A 1 265 ? -0.101 -6.832 -15.141 1 92.38 265 ASP A O 1
ATOM 1966 N N . ARG A 1 266 ? -0.724 -5.938 -13.242 1 91.62 266 ARG A N 1
ATOM 1967 C CA . ARG A 1 266 ? 0.541 -5.27 -12.961 1 91.62 266 ARG A CA 1
ATOM 1968 C C . ARG A 1 266 ? 1.101 -5.711 -11.609 1 91.62 266 ARG A C 1
ATOM 1970 O O . ARG A 1 266 ? 0.452 -5.539 -10.578 1 91.62 266 ARG A O 1
ATOM 1977 N N . VAL A 1 267 ? 2.242 -6.266 -11.633 1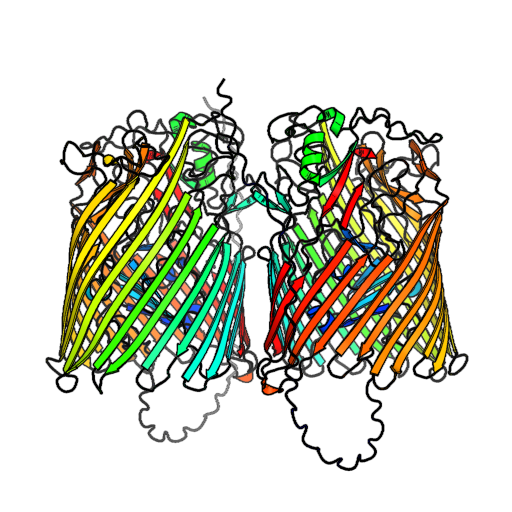 88.94 267 VAL A N 1
ATOM 1978 C CA . VAL A 1 267 ? 2.855 -6.797 -10.422 1 88.94 267 VAL A CA 1
ATOM 1979 C C . VAL A 1 267 ? 4.207 -6.121 -10.188 1 88.94 267 VAL A C 1
ATOM 1981 O O . VAL A 1 267 ? 5.133 -6.281 -10.984 1 88.94 267 VAL A O 1
ATOM 1984 N N . LYS A 1 268 ? 4.266 -5.387 -9.102 1 87.38 268 LYS A N 1
ATOM 1985 C CA . LYS A 1 268 ? 5.512 -4.738 -8.703 1 87.38 268 LYS A CA 1
ATOM 1986 C C . LYS A 1 268 ? 5.891 -5.113 -7.27 1 87.38 268 LYS A C 1
ATOM 1988 O O . LYS A 1 268 ? 5.25 -5.969 -6.656 1 87.38 268 LYS A O 1
ATOM 1993 N N . GLY A 1 269 ? 6.906 -4.492 -6.816 1 86 269 GLY A N 1
ATOM 1994 C CA . GLY A 1 269 ? 7.484 -4.809 -5.52 1 86 269 GLY A CA 1
ATOM 1995 C C . GLY A 1 269 ? 8.969 -5.105 -5.582 1 86 269 GLY A C 1
ATOM 1996 O O . GLY A 1 269 ? 9.688 -4.52 -6.395 1 86 269 GLY A O 1
ATOM 1997 N N . THR A 1 270 ? 9.383 -5.871 -4.605 1 88.5 270 THR A N 1
ATOM 1998 C CA . THR A 1 270 ? 10.773 -6.301 -4.594 1 88.5 270 THR A CA 1
ATOM 1999 C C . THR A 1 270 ? 10.867 -7.824 -4.527 1 88.5 270 THR A C 1
ATOM 2001 O O . THR A 1 270 ? 9.945 -8.484 -4.051 1 88.5 270 THR A O 1
ATOM 2004 N N . GLU A 1 271 ? 11.953 -8.281 -5.012 1 86 271 GLU A N 1
ATOM 2005 C CA . GLU A 1 271 ? 12.188 -9.727 -4.949 1 86 271 GLU A CA 1
ATOM 2006 C C . GLU A 1 271 ? 12.602 -10.156 -3.547 1 86 271 GLU A C 1
ATOM 2008 O O . GLU A 1 271 ? 13.273 -9.406 -2.836 1 86 271 GLU A O 1
ATOM 2013 N N . GLY A 1 272 ? 12.109 -11.391 -3.197 1 83.06 272 GLY A N 1
ATOM 2014 C CA . GLY A 1 272 ? 12.656 -12.008 -2 1 83.06 272 GLY A CA 1
ATOM 2015 C C . GLY A 1 272 ? 13.977 -12.711 -2.242 1 83.06 272 GLY A C 1
ATOM 2016 O O . GLY A 1 272 ? 14.219 -13.234 -3.332 1 83.06 272 GLY A O 1
ATOM 2017 N N . VAL A 1 273 ? 14.781 -12.68 -1.218 1 84.94 273 VAL A N 1
ATOM 2018 C CA . VAL A 1 273 ? 16.078 -13.344 -1.339 1 84.94 273 VAL A CA 1
ATOM 2019 C C . VAL A 1 273 ? 16.328 -14.203 -0.104 1 84.94 273 VAL A C 1
ATOM 2021 O O . VAL A 1 273 ? 16.047 -13.789 1.021 1 84.94 273 VAL A O 1
ATOM 2024 N N . GLY A 1 274 ? 16.781 -15.438 -0.417 1 85.5 274 GLY A N 1
ATOM 2025 C CA . GLY A 1 274 ? 17.234 -16.281 0.669 1 85.5 274 GLY A CA 1
ATOM 2026 C C . GLY A 1 274 ? 18.688 -16.047 1.056 1 85.5 274 GLY A C 1
ATOM 2027 O O . GLY A 1 274 ? 19.469 -15.531 0.254 1 85.5 274 GLY A O 1
ATOM 2028 N N . GLY A 1 275 ? 18.984 -16.391 2.293 1 89.06 275 GLY A N 1
ATOM 2029 C CA . GLY A 1 275 ? 20.359 -16.344 2.748 1 89.06 275 GLY A CA 1
ATOM 2030 C C . GLY A 1 275 ? 21.141 -17.594 2.436 1 89.06 275 GLY A C 1
ATOM 2031 O O . GLY A 1 275 ? 20.578 -18.609 2.021 1 89.06 275 GLY A O 1
ATOM 2032 N N . ILE A 1 276 ? 22.438 -17.453 2.531 1 90.62 276 ILE A N 1
ATOM 2033 C CA . ILE A 1 276 ? 23.281 -18.625 2.359 1 90.62 276 ILE A CA 1
ATOM 2034 C C . ILE A 1 276 ? 22.906 -19.688 3.389 1 90.62 276 ILE A C 1
ATOM 2036 O O . ILE A 1 276 ? 22.812 -19.406 4.586 1 90.62 276 ILE A O 1
ATOM 2040 N N . TYR A 1 277 ? 22.609 -20.875 2.889 1 91.19 277 TYR A N 1
ATOM 2041 C CA . TYR A 1 277 ? 22.203 -22 3.729 1 91.19 277 TYR A CA 1
ATOM 2042 C C . TYR A 1 277 ? 23.375 -22.938 3.979 1 91.19 277 TYR A C 1
ATOM 2044 O O . TYR A 1 277 ? 23.562 -23.438 5.098 1 91.19 277 TYR A O 1
ATOM 2052 N N . THR A 1 278 ? 24.109 -23.156 2.896 1 88.75 278 THR A N 1
ATOM 2053 C CA . THR A 1 278 ? 25.344 -23.938 3.004 1 88.75 278 THR A CA 1
ATOM 2054 C C . THR A 1 278 ? 26.453 -23.312 2.162 1 88.75 278 THR A C 1
ATOM 2056 O O . THR A 1 278 ? 26.188 -22.766 1.092 1 88.75 278 THR A O 1
ATOM 2059 N N . TYR A 1 279 ? 27.688 -23.344 2.654 1 85.94 279 TYR A N 1
ATOM 2060 C CA . TYR A 1 279 ? 28.891 -22.828 2.008 1 85.94 279 TYR A CA 1
ATOM 2061 C C . TYR A 1 279 ? 29.969 -23.906 1.924 1 85.94 279 TYR A C 1
ATOM 2063 O O . TYR A 1 279 ? 30.266 -24.578 2.912 1 85.94 279 TYR A O 1
ATOM 2071 N N . TYR A 1 280 ? 30.438 -23.984 0.642 1 78.56 280 TYR A N 1
ATOM 2072 C CA . TYR A 1 280 ? 31.531 -24.906 0.414 1 78.56 280 TYR A CA 1
ATOM 2073 C C . TYR A 1 280 ? 32.875 -24.203 0.569 1 78.56 280 TYR A C 1
ATOM 2075 O O . TYR A 1 280 ? 33.344 -23.531 -0.359 1 78.56 280 TYR A O 1
ATOM 2083 N N . SER A 1 281 ? 33.469 -24.203 1.767 1 68.69 281 SER A N 1
ATOM 2084 C CA . SER A 1 281 ? 34.75 -23.5 1.988 1 68.69 281 SER A CA 1
ATOM 2085 C C . SER A 1 281 ? 35.875 -24.188 1.243 1 68.69 281 SER A C 1
ATOM 2087 O O . SER A 1 281 ? 35.812 -25.375 0.96 1 68.69 281 SER A O 1
ATOM 2089 N N . ALA A 1 282 ? 36.812 -23.391 0.704 1 57.16 282 ALA A N 1
ATOM 2090 C CA . ALA A 1 282 ? 38 -23.906 -0.014 1 57.16 282 ALA A CA 1
ATOM 2091 C C . ALA A 1 282 ? 38.625 -25.062 0.735 1 57.16 282 ALA A C 1
ATOM 2093 O O . ALA A 1 282 ? 39.219 -25.953 0.123 1 57.16 282 ALA A O 1
ATOM 2094 N N . THR A 1 283 ? 38.75 -24.984 2.105 1 51.03 283 THR A N 1
ATOM 2095 C CA . THR A 1 283 ? 39.469 -26.016 2.84 1 51.03 283 THR A CA 1
ATOM 2096 C C . THR A 1 283 ? 38.656 -27.297 2.934 1 51.03 283 THR A C 1
ATOM 2098 O O . THR A 1 283 ? 39.125 -28.297 3.484 1 51.03 283 THR A O 1
ATOM 2101 N N . ASP A 1 284 ? 37.5 -27.234 2.721 1 45.75 284 ASP A N 1
ATOM 2102 C CA . ASP A 1 284 ? 36.688 -28.438 2.885 1 45.75 284 ASP A CA 1
ATOM 2103 C C . ASP A 1 284 ? 36.844 -29.375 1.685 1 45.75 284 ASP A C 1
ATOM 2105 O O . ASP A 1 284 ? 36.344 -29.094 0.602 1 45.75 284 ASP A O 1
ATOM 2109 N N . PRO A 1 285 ? 37.938 -30.203 1.824 1 41.09 285 PRO A N 1
ATOM 2110 C CA . PRO A 1 285 ? 38.188 -31.172 0.764 1 41.09 285 PRO A CA 1
ATOM 2111 C C . PRO A 1 285 ? 36.938 -31.938 0.34 1 41.09 285 PRO A C 1
ATOM 2113 O O . PRO A 1 285 ? 37 -32.719 -0.631 1 41.09 285 PRO A O 1
ATOM 2116 N N . GLN A 1 286 ? 36.094 -32.125 1.346 1 36.53 286 GLN A N 1
ATOM 2117 C CA . GLN A 1 286 ? 35.125 -33.219 1.214 1 36.53 286 GLN A CA 1
ATOM 2118 C C . GLN A 1 286 ? 34.312 -33.062 -0.061 1 36.53 286 GLN A C 1
ATOM 2120 O O . GLN A 1 286 ? 33.344 -33.781 -0.284 1 36.53 286 GLN A O 1
ATOM 2125 N N . PHE A 1 287 ? 34.094 -32 -0.42 1 38.25 287 PHE A N 1
ATOM 2126 C CA . PHE A 1 287 ? 33.062 -32.188 -1.431 1 38.25 287 PHE A CA 1
ATOM 2127 C C . PHE A 1 287 ? 33.5 -33.219 -2.477 1 38.25 287 PHE A C 1
ATOM 2129 O O . PHE A 1 287 ? 34.562 -33.094 -3.053 1 38.25 287 PHE A O 1
ATOM 2136 N N . VAL A 1 288 ? 33.031 -34.469 -2.217 1 32.91 288 VAL A N 1
ATOM 2137 C CA . VAL A 1 288 ? 33.125 -35.844 -2.689 1 32.91 288 VAL A CA 1
ATOM 2138 C C . VAL A 1 288 ? 33.031 -35.875 -4.211 1 32.91 288 VAL A C 1
ATOM 2140 O O . VAL A 1 288 ? 32.031 -35.406 -4.781 1 32.91 288 VAL A O 1
ATOM 2143 N N . SER A 1 289 ? 34.094 -36 -4.941 1 30.17 289 SER A N 1
ATOM 2144 C CA . SER A 1 289 ? 34.125 -36.812 -6.16 1 30.17 289 SER A CA 1
ATOM 2145 C C . SER A 1 289 ? 33.594 -38.219 -5.891 1 30.17 289 SER A C 1
ATOM 2147 O O . SER A 1 289 ? 34.156 -38.938 -5.055 1 30.17 289 SER A O 1
ATOM 2149 N N . ASP A 1 290 ? 32.375 -38.531 -5.566 1 30.56 290 ASP A N 1
ATOM 2150 C CA . ASP A 1 290 ? 32.094 -39.906 -5.172 1 30.56 290 ASP A CA 1
ATOM 2151 C C . ASP A 1 290 ? 32.75 -40.875 -6.137 1 30.56 290 ASP A C 1
ATOM 2153 O O . ASP A 1 290 ? 32.531 -42.094 -6.055 1 30.56 290 ASP A O 1
ATOM 2157 N N . GLY A 1 291 ? 33.812 -41.062 -6.742 1 27.95 291 GLY A N 1
ATOM 2158 C CA . GLY A 1 291 ? 34.562 -42 -7.551 1 27.95 291 GLY A CA 1
ATOM 2159 C C . GLY A 1 291 ? 34.344 -41.812 -9.039 1 27.95 291 GLY A C 1
ATOM 2160 O O . GLY A 1 291 ? 35.281 -42 -9.828 1 27.95 291 GLY A O 1
ATOM 2161 N N . THR A 1 292 ? 33.094 -42.219 -9.719 1 24.91 292 THR A N 1
ATOM 2162 C CA . THR A 1 292 ? 33.156 -42.094 -11.172 1 24.91 292 THR A CA 1
ATOM 2163 C C . THR A 1 292 ? 33.438 -40.656 -11.578 1 24.91 292 THR A C 1
ATOM 2165 O O . THR A 1 292 ? 34.312 -40.406 -12.406 1 24.91 292 THR A O 1
ATOM 2168 N N . ASN A 1 293 ? 32.312 -39.781 -11.875 1 26.44 293 ASN A N 1
ATOM 2169 C CA . ASN A 1 293 ? 32.594 -38.438 -12.359 1 26.44 293 ASN A CA 1
ATOM 2170 C C . ASN A 1 293 ? 32.969 -37.5 -11.211 1 26.44 293 ASN A C 1
ATOM 2172 O O . ASN A 1 293 ? 32.25 -37.406 -10.227 1 26.44 293 ASN A O 1
ATOM 2176 N N . HIS A 1 294 ? 34.156 -37.531 -10.648 1 30.34 294 HIS A N 1
ATOM 2177 C CA . HIS A 1 294 ? 34.938 -36.438 -10.062 1 30.34 294 HIS A CA 1
ATOM 2178 C C . HIS A 1 294 ? 34.75 -35.156 -10.82 1 30.34 294 HIS A C 1
ATOM 2180 O O . HIS A 1 294 ? 35.25 -34.969 -11.93 1 30.34 294 HIS A O 1
ATOM 2186 N N . VAL A 1 295 ? 33.594 -34.656 -11.062 1 33.34 295 VAL A N 1
ATOM 2187 C CA . VAL A 1 295 ? 33.875 -33.406 -11.734 1 33.34 295 VAL A CA 1
ATOM 2188 C C . VAL A 1 295 ? 34.812 -32.562 -10.891 1 33.34 295 VAL A C 1
ATOM 2190 O O . VAL A 1 295 ? 34.531 -32.25 -9.727 1 33.34 295 VAL A O 1
ATOM 2193 N N . PRO A 1 296 ? 36.031 -32.719 -10.875 1 34.5 296 PRO A N 1
ATOM 2194 C CA . PRO A 1 296 ? 36.969 -31.719 -10.352 1 34.5 296 PRO A CA 1
ATOM 2195 C C . PRO A 1 296 ? 36.344 -30.312 -10.336 1 34.5 296 PRO A C 1
ATOM 2197 O O . PRO A 1 296 ? 35.75 -29.891 -11.32 1 34.5 296 PRO A O 1
ATOM 2200 N N . VAL A 1 297 ? 35.656 -29.875 -9.258 1 37.94 297 VAL A N 1
ATOM 2201 C CA . VAL A 1 297 ? 35.594 -28.422 -9.32 1 37.94 297 VAL A CA 1
ATOM 2202 C C . VAL A 1 297 ? 36.844 -27.875 -10.039 1 37.94 297 VAL A C 1
ATOM 2204 O O . VAL A 1 297 ? 37.938 -27.953 -9.508 1 37.94 297 VAL A O 1
ATOM 2207 N N . SER A 1 298 ? 37.156 -28.359 -11.031 1 35.25 298 SER A N 1
ATOM 2208 C CA . SER A 1 298 ? 38.25 -27.641 -11.711 1 35.25 298 SER A CA 1
ATOM 2209 C C . SER A 1 298 ? 38.344 -26.219 -11.188 1 35.25 298 SER A C 1
ATOM 2211 O O . SER A 1 298 ? 37.469 -25.719 -10.5 1 35.25 298 SER A O 1
ATOM 2213 N N . GLY A 1 299 ? 39.438 -25.531 -11.57 1 35.91 299 GLY A N 1
ATOM 2214 C CA . GLY A 1 299 ? 39.875 -24.172 -11.32 1 35.91 299 GLY A CA 1
ATOM 2215 C C . GLY A 1 299 ? 38.75 -23.188 -11.133 1 35.91 299 GLY A C 1
ATOM 2216 O O . GLY A 1 299 ? 38.969 -22.016 -10.828 1 35.91 299 GLY A O 1
ATOM 2217 N N . LEU A 1 300 ? 37.844 -23.328 -11.852 1 38.78 300 LEU A N 1
ATOM 2218 C CA . LEU A 1 300 ? 36.812 -22.297 -11.805 1 38.78 300 LEU A CA 1
ATOM 2219 C C . LEU A 1 300 ? 36 -22.391 -10.508 1 38.78 300 LEU A C 1
ATOM 2221 O O . LEU A 1 300 ? 34.906 -21.844 -10.406 1 38.78 300 LEU A O 1
ATOM 2225 N N . THR A 1 301 ? 36.031 -23.453 -9.75 1 44.28 301 THR A N 1
ATOM 2226 C CA . THR A 1 301 ? 35.156 -23.766 -8.641 1 44.28 301 THR A CA 1
ATOM 2227 C C . THR A 1 301 ? 34.812 -22.5 -7.848 1 44.28 301 THR A C 1
ATOM 2229 O O . THR A 1 301 ? 33.656 -22.156 -7.703 1 44.28 301 THR A O 1
ATOM 2232 N N . ASN A 1 302 ? 35.188 -22.422 -6.438 1 53.25 302 ASN A N 1
ATOM 2233 C CA . ASN A 1 302 ? 34.5 -21.562 -5.48 1 53.25 302 ASN A CA 1
ATOM 2234 C C . ASN A 1 302 ? 34.688 -20.078 -5.84 1 53.25 302 ASN A C 1
ATOM 2236 O O . ASN A 1 302 ? 35.656 -19.453 -5.402 1 53.25 302 ASN A O 1
ATOM 2240 N N . THR A 1 303 ? 34.031 -19.844 -6.977 1 58.84 303 THR A N 1
ATOM 2241 C CA . THR A 1 303 ? 34.094 -18.422 -7.344 1 58.84 303 THR A CA 1
ATOM 2242 C C . THR A 1 303 ? 34 -17.547 -6.109 1 58.84 303 THR A C 1
ATOM 2244 O O . THR A 1 303 ? 34.781 -16.609 -5.934 1 58.84 303 THR A O 1
ATOM 2247 N N . LEU A 1 304 ? 33.094 -18.031 -5.309 1 65.56 304 LEU A N 1
ATOM 2248 C CA . LEU A 1 304 ? 32.875 -17.203 -4.125 1 65.56 304 LEU A CA 1
ATOM 2249 C C . LEU A 1 304 ? 34.094 -17.297 -3.184 1 65.56 304 LEU A C 1
ATOM 2251 O O . LEU A 1 304 ? 34.562 -16.281 -2.695 1 65.56 304 LEU A O 1
ATOM 2255 N N . ALA A 1 305 ? 34.531 -18.562 -3.049 1 64.38 305 ALA A N 1
ATOM 2256 C CA . ALA A 1 305 ? 35.656 -18.734 -2.137 1 64.38 305 ALA A CA 1
ATOM 2257 C C . ALA A 1 305 ? 36.906 -18.125 -2.719 1 64.38 305 ALA A C 1
ATOM 2259 O O . ALA A 1 305 ? 37.719 -17.531 -1.993 1 64.38 305 ALA A O 1
ATOM 2260 N N . ALA A 1 306 ? 37 -18.172 -3.947 1 68.44 306 ALA A N 1
ATOM 2261 C CA . ALA A 1 306 ? 38.188 -17.688 -4.609 1 68.44 306 ALA A CA 1
ATOM 2262 C C . ALA A 1 306 ? 38.25 -16.156 -4.59 1 68.44 306 ALA A C 1
ATOM 2264 O O . ALA A 1 306 ? 39.312 -15.57 -4.449 1 68.44 306 ALA A O 1
ATOM 2265 N N . ILE A 1 307 ? 37.125 -15.648 -4.668 1 74.56 307 ILE A N 1
ATOM 2266 C CA . ILE A 1 307 ? 37.125 -14.195 -4.797 1 74.56 307 ILE A CA 1
ATOM 2267 C C . ILE A 1 307 ? 36.906 -13.562 -3.422 1 74.56 307 ILE A C 1
ATOM 2269 O O . ILE A 1 307 ? 37.562 -12.555 -3.098 1 74.56 307 ILE A O 1
ATOM 2273 N N . TYR A 1 308 ? 36.062 -14.188 -2.613 1 81.62 308 TYR A N 1
ATOM 2274 C CA . TYR A 1 308 ? 35.594 -13.477 -1.437 1 81.62 308 TYR A CA 1
ATOM 2275 C C . TYR A 1 308 ? 35.938 -14.227 -0.16 1 81.62 308 TYR A C 1
ATOM 2277 O O . TYR A 1 308 ? 35.656 -13.758 0.945 1 81.62 308 TYR A O 1
ATOM 2285 N N . GLY A 1 309 ? 36.562 -15.352 -0.255 1 77.69 309 GLY A N 1
ATOM 2286 C CA . GLY A 1 309 ? 36.812 -16.203 0.894 1 77.69 309 GLY A CA 1
ATOM 2287 C C . GLY A 1 309 ? 37.688 -15.531 1.954 1 77.69 309 GLY A C 1
ATOM 2288 O O . GLY A 1 309 ? 37.625 -15.898 3.129 1 77.69 309 GLY A O 1
ATOM 2289 N N . THR A 1 310 ? 38.344 -14.523 1.567 1 78.06 310 THR A N 1
ATOM 2290 C CA . THR A 1 310 ? 39.25 -13.875 2.516 1 78.06 310 THR A CA 1
ATOM 2291 C C . THR A 1 310 ? 38.875 -12.406 2.695 1 78.06 310 THR A C 1
ATOM 2293 O O . THR A 1 310 ? 39.656 -11.617 3.223 1 78.06 310 THR A O 1
ATOM 2296 N N . ASN A 1 311 ? 37.75 -12.062 2.236 1 84.31 311 ASN A N 1
ATOM 2297 C CA . ASN A 1 311 ? 37.312 -10.672 2.32 1 84.31 311 ASN A CA 1
ATOM 2298 C C . ASN A 1 311 ? 36.719 -10.359 3.686 1 84.31 311 ASN A C 1
ATOM 2300 O O . ASN A 1 311 ? 35.562 -9.938 3.777 1 84.31 311 ASN A O 1
ATOM 2304 N N . ASP A 1 312 ? 37.562 -10.492 4.684 1 87.5 312 ASP A N 1
ATOM 2305 C CA . ASP A 1 312 ? 37.188 -10.188 6.062 1 87.5 312 ASP A CA 1
ATOM 2306 C C . ASP A 1 312 ? 37.25 -8.688 6.328 1 87.5 312 ASP A C 1
ATOM 2308 O O . ASP A 1 312 ? 38.25 -8.031 5.977 1 87.5 312 ASP A O 1
ATOM 2312 N N . GLY A 1 313 ? 36.188 -8.164 6.832 1 85.94 313 GLY A N 1
ATOM 2313 C CA . GLY A 1 313 ? 36.094 -6.75 7.148 1 85.94 313 GLY A CA 1
ATOM 2314 C C . GLY A 1 313 ? 34.688 -6.309 7.523 1 85.94 313 GLY A C 1
ATOM 2315 O O . GLY A 1 313 ? 33.781 -7.133 7.629 1 85.94 313 GLY A O 1
ATOM 2316 N N . PRO A 1 314 ? 34.562 -5.07 7.777 1 81.12 314 PRO A N 1
ATOM 2317 C CA . PRO A 1 314 ? 33.219 -4.57 8.062 1 81.12 314 PRO A CA 1
ATOM 2318 C C . PRO A 1 314 ? 32.25 -4.801 6.91 1 81.12 314 PRO A C 1
ATOM 2320 O O . PRO A 1 314 ? 32.656 -4.953 5.762 1 81.12 314 PRO A O 1
ATOM 2323 N N . ALA A 1 315 ? 31 -4.879 7.246 1 83.19 315 ALA A N 1
ATOM 2324 C CA . ALA A 1 315 ? 29.984 -5.09 6.227 1 83.19 315 ALA A CA 1
ATOM 2325 C C . ALA A 1 315 ? 30.062 -4.023 5.141 1 83.19 315 ALA A C 1
ATOM 2327 O O . ALA A 1 315 ? 29.938 -2.828 5.426 1 83.19 315 ALA A O 1
ATOM 2328 N N . ALA A 1 316 ? 30.312 -4.398 3.941 1 74.31 316 ALA A N 1
ATOM 2329 C CA . ALA A 1 316 ? 30.438 -3.574 2.742 1 74.31 316 ALA A CA 1
ATOM 2330 C C . ALA A 1 316 ? 30.312 -4.418 1.478 1 74.31 316 ALA A C 1
ATOM 2332 O O . ALA A 1 316 ? 30.281 -5.648 1.544 1 74.31 316 ALA A O 1
ATOM 2333 N N . PRO A 1 317 ? 30.156 -3.748 0.4 1 75.62 317 PRO A N 1
ATOM 2334 C CA . PRO A 1 317 ? 30.156 -4.547 -0.828 1 75.62 317 PRO A CA 1
ATOM 2335 C C . PRO A 1 317 ? 31.406 -5.426 -0.962 1 75.62 317 PRO A C 1
ATOM 2337 O O . PRO A 1 317 ? 32.531 -4.91 -0.996 1 75.62 317 PRO A O 1
ATOM 2340 N N . GLY A 1 318 ? 31.156 -6.637 -0.938 1 83.44 318 GLY A N 1
ATOM 2341 C CA . GLY A 1 318 ? 32.219 -7.602 -1.105 1 83.44 318 GLY A CA 1
ATOM 2342 C C . GLY A 1 318 ? 32.906 -7.969 0.199 1 83.44 318 GLY A C 1
ATOM 2343 O O . GLY A 1 318 ? 33.844 -8.781 0.214 1 83.44 318 GLY A O 1
ATOM 2344 N N . PHE A 1 319 ? 32.438 -7.422 1.239 1 85.19 319 PHE A N 1
ATOM 2345 C CA . PHE A 1 319 ? 33.125 -7.668 2.51 1 85.19 319 PHE A CA 1
ATOM 2346 C C . PHE A 1 319 ? 32.094 -7.973 3.607 1 85.19 319 PHE A C 1
ATOM 2348 O O . PHE A 1 319 ? 30.969 -7.48 3.568 1 85.19 319 PHE A O 1
ATOM 2355 N N . TRP A 1 320 ? 32.5 -8.797 4.469 1 90.31 320 TRP A N 1
ATOM 2356 C CA . TRP A 1 320 ? 31.766 -9.117 5.676 1 90.31 320 TRP A CA 1
ATOM 2357 C C . TRP A 1 320 ? 32.688 -9.609 6.781 1 90.31 320 TRP A C 1
ATOM 2359 O O . TRP A 1 320 ? 33.688 -10.281 6.508 1 90.31 320 TRP A O 1
ATOM 2369 N N . PRO A 1 321 ? 32.344 -9.258 8.055 1 89.69 321 PRO A N 1
ATOM 2370 C CA . PRO A 1 321 ? 33.156 -9.852 9.125 1 89.69 321 PRO A CA 1
ATOM 2371 C C . PRO A 1 321 ? 33.219 -11.375 9.047 1 89.69 321 PRO A C 1
ATOM 2373 O O . PRO A 1 321 ? 32.156 -12.039 9.125 1 89.69 321 PRO A O 1
ATOM 2376 N N . GLY A 1 322 ? 34.406 -11.922 8.867 1 90.31 322 GLY A N 1
ATOM 2377 C CA . GLY A 1 322 ? 34.562 -13.367 8.727 1 90.31 322 GLY A CA 1
ATOM 2378 C C . GLY A 1 322 ? 34.344 -13.859 7.309 1 90.31 322 GLY A C 1
ATOM 2379 O O . GLY A 1 322 ? 34.188 -15.055 7.078 1 90.31 322 GLY A O 1
ATOM 2380 N N . ALA A 1 323 ? 34.188 -12.883 6.426 1 90.19 323 ALA A N 1
ATOM 2381 C CA . ALA A 1 323 ? 34.062 -13.188 5.004 1 90.19 323 ALA A CA 1
ATOM 2382 C C . ALA A 1 323 ? 32.812 -14.031 4.734 1 90.19 323 ALA A C 1
ATOM 2384 O O . ALA A 1 323 ? 31.781 -13.859 5.383 1 90.19 323 ALA A O 1
ATOM 2385 N N . VAL A 1 324 ? 32.906 -14.945 3.746 1 87.44 324 VAL A N 1
ATOM 2386 C CA . VAL A 1 324 ? 31.734 -15.727 3.34 1 87.44 324 VAL A CA 1
ATOM 2387 C C . VAL A 1 324 ? 31.281 -16.625 4.492 1 87.44 324 VAL A C 1
ATOM 2389 O O . VAL A 1 324 ? 30.094 -16.828 4.707 1 87.44 324 VAL A O 1
ATOM 2392 N N . GLU A 1 325 ? 32.25 -17.156 5.176 1 88.31 325 GLU A N 1
ATOM 2393 C CA . GLU A 1 325 ? 31.922 -18.016 6.312 1 88.31 325 GLU A CA 1
ATOM 2394 C C . GLU A 1 325 ? 31.156 -17.25 7.391 1 88.31 325 GLU A C 1
ATOM 2396 O O . GLU A 1 325 ? 30.188 -17.766 7.961 1 88.31 325 GLU A O 1
ATOM 2401 N N . GLY A 1 326 ? 31.672 -16.156 7.676 1 91 326 GLY A N 1
ATOM 2402 C CA . GLY A 1 326 ? 31 -15.32 8.656 1 91 326 GLY A CA 1
ATOM 2403 C C . GLY A 1 326 ? 29.578 -14.953 8.25 1 91 326 GLY A C 1
ATOM 2404 O O . GLY A 1 326 ? 28.672 -14.953 9.078 1 91 326 GLY A O 1
ATOM 2405 N N . TYR A 1 327 ? 29.422 -14.656 7.016 1 92.31 327 TYR A N 1
ATOM 2406 C CA . TYR A 1 327 ? 28.094 -14.281 6.527 1 92.31 327 TYR A CA 1
ATOM 2407 C C . TYR A 1 327 ? 27.156 -15.477 6.559 1 92.31 327 TYR A C 1
ATOM 2409 O O . TYR A 1 327 ? 25.953 -15.328 6.848 1 92.31 327 TYR A O 1
ATOM 2417 N N . THR A 1 328 ? 27.672 -16.625 6.207 1 91 328 THR A N 1
ATOM 2418 C CA . THR A 1 328 ? 26.859 -17.844 6.273 1 91 328 THR A CA 1
ATOM 2419 C C . THR A 1 328 ? 26.344 -18.062 7.691 1 91 328 THR A C 1
ATOM 2421 O O . THR A 1 328 ? 25.172 -18.406 7.887 1 91 328 THR A O 1
ATOM 2424 N N . LYS A 1 329 ? 27.203 -17.875 8.633 1 91.69 329 LYS A N 1
ATOM 2425 C CA . LYS A 1 329 ? 26.797 -18 10.031 1 91.69 329 LYS A CA 1
ATOM 2426 C C . LYS A 1 329 ? 25.734 -16.969 10.383 1 91.69 329 LYS A C 1
ATOM 2428 O O . LYS A 1 329 ? 24.781 -17.266 11.117 1 91.69 329 LYS A O 1
ATOM 2433 N N . PHE A 1 330 ? 25.984 -15.805 9.906 1 93.31 330 PHE A N 1
ATOM 2434 C CA . PHE A 1 330 ? 25.047 -14.727 10.148 1 93.31 330 PHE A CA 1
ATOM 2435 C C . PHE A 1 330 ? 23.656 -15.086 9.617 1 93.31 330 PHE A C 1
ATOM 2437 O O . PHE A 1 330 ? 22.656 -14.93 10.312 1 93.31 330 PHE A O 1
ATOM 2444 N N . THR A 1 331 ? 23.531 -15.578 8.352 1 93.69 331 THR A N 1
ATOM 2445 C CA . THR A 1 331 ? 22.234 -15.844 7.738 1 93.69 331 THR A CA 1
ATOM 2446 C C . THR A 1 331 ? 21.562 -17.047 8.398 1 93.69 331 THR A C 1
ATOM 2448 O O . THR A 1 331 ? 20.328 -17.094 8.5 1 93.69 331 THR A O 1
ATOM 2451 N N . ARG A 1 332 ? 22.297 -18 8.812 1 91.94 332 ARG A N 1
ATOM 2452 C CA . ARG A 1 332 ? 21.734 -19.156 9.508 1 91.94 332 ARG A CA 1
ATOM 2453 C C . ARG A 1 332 ? 21.125 -18.75 10.852 1 91.94 332 ARG A C 1
ATOM 2455 O O . ARG A 1 332 ? 20.125 -19.297 11.273 1 91.94 332 ARG A O 1
ATOM 2462 N N . ALA A 1 333 ? 21.75 -17.766 11.43 1 93.19 333 ALA A N 1
ATOM 2463 C CA . ALA A 1 333 ? 21.266 -17.281 12.719 1 93.19 333 ALA A CA 1
ATOM 2464 C C . ALA A 1 333 ? 20.094 -16.328 12.547 1 93.19 333 ALA A C 1
ATOM 2466 O O . ALA A 1 333 ? 19.297 -16.125 13.461 1 93.19 333 ALA A O 1
ATOM 2467 N N . ASN A 1 334 ? 20.047 -15.688 11.414 1 93.88 334 ASN A N 1
ATOM 2468 C CA . ASN A 1 334 ? 19.016 -14.688 11.117 1 93.88 334 ASN A CA 1
ATOM 2469 C C . ASN A 1 334 ? 18.328 -14.969 9.781 1 93.88 334 ASN A C 1
ATOM 2471 O O . ASN A 1 334 ? 18.516 -14.227 8.82 1 93.88 334 ASN A O 1
ATOM 2475 N N . PRO A 1 335 ? 17.484 -15.906 9.797 1 92.62 335 PRO A N 1
ATOM 2476 C CA . PRO A 1 335 ? 16.922 -16.344 8.516 1 92.62 335 PRO A CA 1
ATOM 2477 C C . PRO A 1 335 ? 16.125 -15.234 7.82 1 92.62 335 PRO A C 1
ATOM 2479 O O . PRO A 1 335 ? 15.852 -15.336 6.621 1 92.62 335 PRO A O 1
ATOM 2482 N N . TYR A 1 336 ? 15.797 -14.141 8.539 1 94.56 336 TYR A N 1
ATOM 2483 C CA . TYR A 1 336 ? 14.953 -13.102 7.953 1 94.56 336 TYR A CA 1
ATOM 2484 C C . TYR A 1 336 ? 15.758 -11.828 7.695 1 94.56 336 TYR A C 1
ATOM 2486 O O . TYR A 1 336 ? 15.188 -10.75 7.543 1 94.56 336 TYR A O 1
ATOM 2494 N N . LYS A 1 337 ? 17.078 -11.906 7.723 1 93.94 337 LYS A N 1
ATOM 2495 C CA . LYS A 1 337 ? 17.953 -10.766 7.449 1 93.94 337 LYS A CA 1
ATOM 2496 C C . LYS A 1 337 ? 19 -11.102 6.383 1 93.94 337 LYS A C 1
ATOM 2498 O O . LYS A 1 337 ? 19.516 -12.219 6.355 1 93.94 337 LYS A O 1
ATOM 2503 N N . VAL A 1 338 ? 19.219 -10.102 5.512 1 92.56 338 VAL A N 1
ATOM 2504 C CA . VAL A 1 338 ? 20.281 -10.188 4.52 1 92.56 338 VAL A CA 1
ATOM 2505 C C . VAL A 1 338 ? 20.969 -8.836 4.383 1 92.56 338 VAL A C 1
ATOM 2507 O O . VAL A 1 338 ? 20.484 -7.828 4.902 1 92.56 338 VAL A O 1
ATOM 2510 N N . TRP A 1 339 ? 22.109 -8.812 3.766 1 91.38 339 TRP A N 1
ATOM 2511 C CA . TRP A 1 339 ? 22.828 -7.586 3.432 1 91.38 339 TRP A CA 1
ATOM 2512 C C . TRP A 1 339 ? 23.062 -7.488 1.929 1 91.38 339 TRP A C 1
ATOM 2514 O O . TRP A 1 339 ? 23.891 -8.219 1.373 1 91.38 339 TRP A O 1
ATOM 2524 N N . LEU A 1 340 ? 22.375 -6.609 1.285 1 86 340 LEU A N 1
ATOM 2525 C CA . LEU A 1 340 ? 22.484 -6.426 -0.157 1 86 340 LEU A CA 1
ATOM 2526 C C . LEU A 1 340 ? 22.719 -4.957 -0.501 1 86 340 LEU A C 1
ATOM 2528 O O . LEU A 1 340 ? 22.219 -4.066 0.186 1 86 340 LEU A O 1
ATOM 2532 N N . GLN A 1 341 ? 23.344 -4.723 -1.567 1 75.88 341 GLN A N 1
ATOM 2533 C CA . GLN A 1 341 ? 23.609 -3.375 -2.061 1 75.88 341 GLN A CA 1
ATOM 2534 C C . GLN A 1 341 ? 22.406 -2.805 -2.799 1 75.88 341 GLN A C 1
ATOM 2536 O O . GLN A 1 341 ? 22.297 -1.591 -2.979 1 75.88 341 GLN A O 1
ATOM 2541 N N . TYR A 1 342 ? 21.562 -3.631 -3.26 1 77.75 342 TYR A N 1
ATOM 2542 C CA . TYR A 1 342 ? 20.406 -3.311 -4.098 1 77.75 342 TYR A CA 1
ATOM 2543 C C . TYR A 1 342 ? 19.156 -3.994 -3.58 1 77.75 342 TYR A C 1
ATOM 2545 O O . TYR A 1 342 ? 19.203 -5.145 -3.139 1 77.75 342 TYR A O 1
ATOM 2553 N N . ASP A 1 343 ? 18.047 -3.322 -3.6 1 83.19 343 ASP A N 1
ATOM 2554 C CA . ASP A 1 343 ? 16.844 -3.875 -3.004 1 83.19 343 ASP A CA 1
ATOM 2555 C C . ASP A 1 343 ? 16.047 -4.688 -4.027 1 83.19 343 ASP A C 1
ATOM 2557 O O . ASP A 1 343 ? 14.914 -5.105 -3.754 1 83.19 343 ASP A O 1
ATOM 2561 N N . LEU A 1 344 ? 16.469 -4.883 -5.211 1 85.94 344 LEU A N 1
ATOM 2562 C CA . LEU A 1 344 ? 15.961 -5.805 -6.223 1 85.94 344 LEU A CA 1
ATOM 2563 C C . LEU A 1 344 ? 14.516 -5.477 -6.59 1 85.94 344 LEU A C 1
ATOM 2565 O O . LEU A 1 344 ? 13.648 -6.348 -6.543 1 85.94 344 LEU A O 1
ATOM 2569 N N . PRO A 1 345 ? 14.195 -4.32 -7.066 1 83.31 345 PRO A N 1
ATOM 2570 C CA . PRO A 1 345 ? 12.836 -4.004 -7.492 1 83.31 345 PRO A CA 1
ATOM 2571 C C . PRO A 1 345 ? 12.352 -4.891 -8.641 1 83.31 345 PRO A C 1
ATOM 2573 O O . PRO A 1 345 ? 13.117 -5.191 -9.555 1 83.31 345 PRO A O 1
ATOM 2576 N N . HIS A 1 346 ? 11.141 -5.348 -8.5 1 84.31 346 HIS A N 1
ATOM 2577 C CA . HIS A 1 346 ? 10.5 -6.195 -9.5 1 84.31 346 HIS A CA 1
ATOM 2578 C C . HIS A 1 346 ? 9.359 -5.457 -10.203 1 84.31 346 HIS A C 1
ATOM 2580 O O . HIS A 1 346 ? 8.648 -4.668 -9.578 1 84.31 346 HIS A O 1
ATOM 2586 N N . SER A 1 347 ? 9.234 -5.742 -11.547 1 86.31 347 SER A N 1
ATOM 2587 C CA . SER A 1 347 ? 8.094 -5.227 -12.297 1 86.31 347 SER A CA 1
ATOM 2588 C C . SER A 1 347 ? 7.621 -6.227 -13.344 1 86.31 347 SER A C 1
ATOM 2590 O O . SER A 1 347 ? 8.438 -6.84 -14.039 1 86.31 347 SER A O 1
ATOM 2592 N N . ALA A 1 348 ? 6.328 -6.457 -13.414 1 89.12 348 ALA A N 1
ATOM 2593 C CA . ALA A 1 348 ? 5.738 -7.332 -14.422 1 89.12 348 ALA A CA 1
ATOM 2594 C C . ALA A 1 348 ? 4.375 -6.816 -14.867 1 89.12 348 ALA A C 1
ATOM 2596 O O . ALA A 1 348 ? 3.643 -6.219 -14.07 1 89.12 348 ALA A O 1
ATOM 2597 N N . GLU A 1 349 ? 4.086 -7.055 -16.141 1 91.25 349 GLU A N 1
ATOM 2598 C CA . GLU A 1 349 ? 2.785 -6.746 -16.734 1 91.25 349 GLU A CA 1
ATOM 2599 C C . GLU A 1 349 ? 2.279 -7.902 -17.594 1 91.25 349 GLU A C 1
ATOM 2601 O O . GLU A 1 349 ? 3.035 -8.477 -18.375 1 91.25 349 GLU A O 1
ATOM 2606 N N . ASN A 1 350 ? 1.044 -8.219 -17.359 1 92.31 350 ASN A N 1
ATOM 2607 C CA . ASN A 1 350 ? 0.418 -9.281 -18.141 1 92.31 350 ASN A CA 1
ATOM 2608 C C . ASN A 1 350 ? -0.956 -8.867 -18.656 1 92.31 350 ASN A C 1
ATOM 2610 O O . ASN A 1 350 ? -1.704 -8.18 -17.953 1 92.31 350 ASN A O 1
ATOM 2614 N N . VAL A 1 351 ? -1.225 -9.289 -19.891 1 94.56 351 VAL A N 1
ATOM 2615 C CA . VAL A 1 351 ? -2.555 -9.156 -20.469 1 94.56 351 VAL A CA 1
ATOM 2616 C C . VAL A 1 351 ? -3.057 -10.523 -20.922 1 94.56 351 VAL A C 1
ATOM 2618 O O . VAL A 1 351 ? -2.357 -11.242 -21.641 1 94.56 351 VAL A O 1
ATOM 2621 N N . PHE A 1 352 ? -4.207 -10.867 -20.453 1 95.69 352 PHE A N 1
ATOM 2622 C CA . PHE A 1 352 ? -4.84 -12.125 -20.828 1 95.69 352 PHE A CA 1
ATOM 2623 C C . PHE A 1 352 ? -6.203 -11.883 -21.469 1 95.69 352 PHE A C 1
ATOM 2625 O O . PHE A 1 352 ? -7.004 -11.102 -20.938 1 95.69 352 PHE A O 1
ATOM 2632 N N . VAL A 1 353 ? -6.473 -12.492 -22.625 1 97.38 353 VAL A N 1
ATOM 2633 C CA . VAL A 1 353 ? -7.754 -12.453 -23.312 1 97.38 353 VAL A CA 1
ATOM 2634 C C . VAL A 1 353 ? -8.219 -13.875 -23.625 1 97.38 353 VAL A C 1
ATOM 2636 O O . VAL A 1 353 ? -7.441 -14.703 -24.094 1 97.38 353 VAL A O 1
ATOM 2639 N N . SER A 1 354 ? -9.406 -14.148 -23.297 1 97.25 354 SER A N 1
ATOM 2640 C CA . SER A 1 354 ? -10 -15.414 -23.719 1 97.25 354 SER A CA 1
ATOM 2641 C C . SER A 1 354 ? -11.414 -15.211 -24.234 1 97.25 354 SER A C 1
ATOM 2643 O O . SER A 1 354 ? -12.117 -14.297 -23.812 1 97.25 354 SER A O 1
ATOM 2645 N N . ASN A 1 355 ? -11.789 -15.914 -25.172 1 98.44 355 ASN A N 1
ATOM 2646 C CA . ASN A 1 355 ? -13.141 -15.977 -25.719 1 98.44 355 ASN A CA 1
ATOM 2647 C C . ASN A 1 355 ? -13.609 -17.422 -25.906 1 98.44 355 ASN A C 1
ATOM 2649 O O . ASN A 1 355 ? -12.961 -18.203 -26.578 1 98.44 355 ASN A O 1
ATOM 2653 N N . THR A 1 356 ? -14.617 -17.734 -25.25 1 97.88 356 THR A N 1
ATOM 2654 C CA . THR A 1 356 ? -15.242 -19.047 -25.391 1 97.88 356 THR A CA 1
ATOM 2655 C C . THR A 1 356 ? -16.625 -18.922 -26.016 1 97.88 356 THR A C 1
ATOM 2657 O O . THR A 1 356 ? -17.5 -18.219 -25.469 1 97.88 356 THR A O 1
ATOM 2660 N N . THR A 1 357 ? -16.844 -19.578 -27.109 1 98.31 357 THR A N 1
ATOM 2661 C CA . THR A 1 357 ? -18.141 -19.594 -27.797 1 98.31 357 THR A CA 1
ATOM 2662 C C . THR A 1 357 ? -18.703 -21.016 -27.828 1 98.31 357 THR A C 1
ATOM 2664 O O . THR A 1 357 ? -18.031 -21.953 -28.281 1 98.31 357 THR A O 1
ATOM 2667 N N . GLU A 1 358 ? -19.875 -21.125 -27.375 1 97.44 358 GLU A N 1
ATOM 2668 C CA . GLU A 1 358 ? -20.578 -22.406 -27.391 1 97.44 358 GLU A CA 1
ATOM 2669 C C . GLU A 1 358 ? -21.844 -22.328 -28.234 1 97.44 358 GLU A C 1
ATOM 2671 O O . GLU A 1 358 ? -22.641 -21.391 -28.078 1 97.44 358 GLU A O 1
ATOM 2676 N N . LEU A 1 359 ? -21.969 -23.312 -29.125 1 97.69 359 LEU A N 1
ATOM 2677 C CA . LEU A 1 359 ? -23.141 -23.406 -29.984 1 97.69 359 LEU A CA 1
ATOM 2678 C C . LEU A 1 359 ? -23.797 -24.781 -29.859 1 97.69 359 LEU A C 1
ATOM 2680 O O . LEU A 1 359 ? -23.156 -25.812 -30.141 1 97.69 359 LEU A O 1
ATOM 2684 N N . GLU A 1 360 ? -24.984 -24.797 -29.438 1 96.5 360 GLU A N 1
ATOM 2685 C CA . GLU A 1 360 ? -25.734 -26.047 -29.406 1 96.5 360 GLU A CA 1
ATOM 2686 C C . GLU A 1 360 ? -26.281 -26.406 -30.797 1 96.5 360 GLU A C 1
ATOM 2688 O O . GLU A 1 360 ? -26.969 -25.609 -31.422 1 96.5 360 GLU A O 1
ATOM 2693 N N . ILE A 1 361 ? -25.797 -27.594 -31.188 1 95 361 ILE A N 1
ATOM 2694 C CA . ILE A 1 361 ? -26.297 -28.125 -32.469 1 95 361 ILE A CA 1
ATOM 2695 C C . ILE A 1 361 ? -27.25 -29.281 -32.188 1 95 361 ILE A C 1
ATOM 2697 O O . ILE A 1 361 ? -26.828 -30.438 -32.094 1 95 361 ILE A O 1
ATOM 2701 N N . GLY A 1 362 ? -28.484 -29.047 -32.281 1 89.62 362 GLY A N 1
ATOM 2702 C CA . GLY A 1 362 ? -29.484 -30.047 -31.891 1 89.62 362 GLY A CA 1
ATOM 2703 C C . GLY A 1 362 ? -29.516 -30.312 -30.391 1 89.62 362 GLY A C 1
ATOM 2704 O O . GLY A 1 362 ? -28.984 -29.516 -29.609 1 89.62 362 GLY A O 1
ATOM 2705 N N . ALA A 1 363 ? -30.109 -31.375 -29.953 1 87.25 363 ALA A N 1
ATOM 2706 C CA . ALA A 1 363 ? -30.344 -31.625 -28.531 1 87.25 363 ALA A CA 1
ATOM 2707 C C . ALA A 1 363 ? -29.141 -32.344 -27.891 1 87.25 363 ALA A C 1
ATOM 2709 O O . ALA A 1 363 ? -28.953 -32.281 -26.672 1 87.25 363 ALA A O 1
ATOM 2710 N N . ASP A 1 364 ? -28.266 -32.812 -28.75 1 90.88 364 ASP A N 1
ATOM 2711 C CA . ASP A 1 364 ? -27.297 -33.75 -28.141 1 90.88 364 ASP A CA 1
ATOM 2712 C C . ASP A 1 364 ? -25.875 -33.406 -28.547 1 90.88 364 ASP A C 1
ATOM 2714 O O . ASP A 1 364 ? -24.953 -34.188 -28.344 1 90.88 364 ASP A O 1
ATOM 2718 N N . THR A 1 365 ? -25.703 -32.312 -29.203 1 95 365 THR A N 1
ATOM 2719 C CA . THR A 1 365 ? -24.359 -31.984 -29.688 1 95 365 THR A CA 1
ATOM 2720 C C . THR A 1 365 ? -24.047 -30.516 -29.438 1 95 365 THR A C 1
ATOM 2722 O O . THR A 1 365 ? -24.906 -29.641 -29.609 1 95 365 THR A O 1
ATOM 2725 N N . LYS A 1 366 ? -22.859 -30.281 -29 1 96.31 366 LYS A N 1
ATOM 2726 C CA . LYS A 1 366 ? -22.391 -28.922 -28.734 1 96.31 366 LYS A CA 1
ATOM 2727 C C . LYS A 1 366 ? -21.031 -28.672 -29.391 1 96.31 366 LYS A C 1
ATOM 2729 O O . LYS A 1 366 ? -20.156 -29.516 -29.328 1 96.31 366 LYS A O 1
ATOM 2734 N N . LEU A 1 367 ? -20.969 -27.547 -30.094 1 97.56 367 LEU A N 1
ATOM 2735 C CA . LEU A 1 367 ? -19.688 -27.047 -30.594 1 97.56 367 LEU A CA 1
ATOM 2736 C C . LEU A 1 367 ? -19.125 -25.969 -29.656 1 97.56 367 LEU A C 1
ATOM 2738 O O . LEU A 1 367 ? -19.844 -25.078 -29.234 1 97.56 367 LEU A O 1
ATOM 2742 N N . LYS A 1 368 ? -17.859 -26.078 -29.25 1 95.81 368 LYS A N 1
ATOM 2743 C CA . LYS A 1 368 ? -17.203 -25.125 -28.359 1 95.81 368 LYS A CA 1
ATOM 2744 C C . LYS A 1 368 ? -15.867 -24.656 -28.922 1 95.81 368 LYS A C 1
ATOM 2746 O O . LYS A 1 368 ? -15.016 -25.469 -29.297 1 95.81 368 LYS A O 1
ATOM 2751 N N . ASN A 1 369 ? -15.75 -23.406 -29 1 98.19 369 ASN A N 1
ATOM 2752 C CA . ASN A 1 369 ? -14.484 -22.797 -29.391 1 98.19 369 ASN A CA 1
ATOM 2753 C C . ASN A 1 369 ? -13.859 -22 -28.25 1 98.19 369 ASN A C 1
ATOM 2755 O O . ASN A 1 369 ? -14.547 -21.203 -27.594 1 98.19 369 ASN A O 1
ATOM 2759 N N . ILE A 1 370 ? -12.555 -22.234 -27.984 1 97.06 370 ILE A N 1
ATOM 2760 C CA . ILE A 1 370 ? -11.836 -21.5 -26.953 1 97.06 370 ILE A CA 1
ATOM 2761 C C . ILE A 1 370 ? -10.609 -20.812 -27.562 1 97.06 370 ILE A C 1
ATOM 2763 O O . ILE A 1 370 ? -9.68 -21.484 -28 1 97.06 370 ILE A O 1
ATOM 2767 N N . PHE A 1 371 ? -10.664 -19.562 -27.547 1 97.44 371 PHE A N 1
ATOM 2768 C CA . PHE A 1 371 ? -9.531 -18.734 -27.938 1 97.44 371 PHE A CA 1
ATOM 2769 C C . PHE A 1 371 ? -8.852 -18.125 -26.719 1 97.44 371 PHE A C 1
ATOM 2771 O O . PHE A 1 371 ? -9.523 -17.719 -25.766 1 97.44 371 PHE A O 1
ATOM 2778 N N . SER A 1 372 ? -7.551 -18.062 -26.781 1 96.19 372 SER A N 1
ATOM 2779 C CA . SER A 1 372 ? -6.871 -17.328 -25.719 1 96.19 372 SER A CA 1
ATOM 2780 C C . SER A 1 372 ? -5.617 -16.641 -26.234 1 96.19 372 SER A C 1
ATOM 2782 O O . SER A 1 372 ? -5.016 -17.078 -27.219 1 96.19 372 SER A O 1
ATOM 2784 N N . TYR A 1 373 ? -5.305 -15.539 -25.641 1 96.12 373 TYR A N 1
ATOM 2785 C CA . TYR A 1 373 ? -4.113 -14.742 -25.906 1 96.12 373 TYR A CA 1
ATOM 2786 C C . TYR A 1 373 ? -3.504 -14.234 -24.609 1 96.12 373 TYR A C 1
ATOM 2788 O O . TYR A 1 373 ? -4.219 -13.719 -23.734 1 96.12 373 TYR A O 1
ATOM 2796 N N . MET A 1 374 ? -2.176 -14.461 -24.516 1 93.56 374 MET A N 1
ATOM 2797 C CA . MET A 1 374 ? -1.478 -13.984 -23.328 1 93.56 374 MET A CA 1
ATOM 2798 C C . MET A 1 374 ? -0.195 -13.25 -23.703 1 93.56 374 MET A C 1
ATOM 2800 O O . MET A 1 374 ? 0.622 -13.773 -24.453 1 93.56 374 MET A O 1
ATOM 2804 N N . ASN A 1 375 ? -0.082 -12.016 -23.234 1 93.88 375 ASN A N 1
ATOM 2805 C CA . ASN A 1 375 ? 1.13 -11.219 -23.344 1 93.88 375 ASN A CA 1
ATOM 2806 C C . ASN A 1 375 ? 1.708 -10.875 -21.969 1 93.88 375 ASN A C 1
ATOM 2808 O O . ASN A 1 375 ? 0.99 -10.406 -21.094 1 93.88 375 ASN A O 1
ATOM 2812 N N . GLY A 1 376 ? 2.979 -11.242 -21.812 1 90.69 376 GLY A N 1
ATOM 2813 C CA . GLY A 1 376 ? 3.623 -10.969 -20.531 1 90.69 376 GLY A CA 1
ATOM 2814 C C . GLY A 1 376 ? 5.004 -10.359 -20.688 1 90.69 376 GLY A C 1
ATOM 2815 O O . GLY A 1 376 ? 5.754 -10.727 -21.594 1 90.69 376 GLY A O 1
ATOM 2816 N N . LYS A 1 377 ? 5.309 -9.391 -19.828 1 90.75 377 LYS A N 1
ATOM 2817 C CA . LYS A 1 377 ? 6.637 -8.789 -19.703 1 90.75 377 LYS A CA 1
ATOM 2818 C C . LYS A 1 377 ? 7.051 -8.656 -18.25 1 90.75 377 LYS A C 1
ATOM 2820 O O . LYS A 1 377 ? 6.23 -8.305 -17.391 1 90.75 377 LYS A O 1
ATOM 2825 N N . SER A 1 378 ? 8.266 -9.031 -17.953 1 87.5 378 SER A N 1
ATOM 2826 C CA . SER A 1 378 ? 8.75 -8.891 -16.578 1 87.5 378 SER A CA 1
ATOM 2827 C C . SER A 1 378 ? 10.227 -8.5 -16.562 1 87.5 378 SER A C 1
ATOM 2829 O O . SER A 1 378 ? 10.977 -8.836 -17.469 1 87.5 378 SER A O 1
ATOM 2831 N N . ASN A 1 379 ? 10.609 -7.684 -15.664 1 86.19 379 ASN A N 1
ATOM 2832 C CA . ASN A 1 379 ? 11.977 -7.344 -15.297 1 86.19 379 ASN A CA 1
ATOM 2833 C C . ASN A 1 379 ? 12.266 -7.676 -13.828 1 86.19 379 ASN A C 1
ATOM 2835 O O . ASN A 1 379 ? 11.641 -7.117 -12.93 1 86.19 379 ASN A O 1
ATOM 2839 N N . THR A 1 380 ? 13.195 -8.562 -13.664 1 83.81 380 THR A N 1
ATOM 2840 C CA . THR A 1 380 ? 13.414 -9.078 -12.32 1 83.81 380 THR A CA 1
ATOM 2841 C C . THR A 1 380 ? 14.906 -9.195 -12.016 1 83.81 380 THR A C 1
ATOM 2843 O O . THR A 1 380 ? 15.578 -10.109 -12.5 1 83.81 380 THR A O 1
ATOM 2846 N N . PRO A 1 381 ? 15.398 -8.266 -11.211 1 83.31 381 PRO A N 1
ATOM 2847 C CA . PRO A 1 381 ? 16.781 -8.484 -10.773 1 83.31 381 PRO A CA 1
ATOM 2848 C C . PRO A 1 381 ? 16.891 -9.625 -9.758 1 83.31 381 PRO A C 1
ATOM 2850 O O . PRO A 1 381 ? 15.914 -9.969 -9.094 1 83.31 381 PRO A O 1
ATOM 2853 N N . GLY A 1 382 ? 18.078 -10.281 -9.812 1 81.69 382 GLY A N 1
ATOM 2854 C CA . GLY A 1 382 ? 18.297 -11.352 -8.859 1 81.69 382 GLY A CA 1
ATOM 2855 C C . GLY A 1 382 ? 19.688 -11.305 -8.234 1 81.69 382 GLY A C 1
ATOM 2856 O O . GLY A 1 382 ? 20.594 -10.688 -8.781 1 81.69 382 GLY A O 1
ATOM 2857 N N . ASN A 1 383 ? 19.75 -11.727 -7.078 1 84.19 383 ASN A N 1
ATOM 2858 C CA . ASN A 1 383 ? 20.984 -12 -6.359 1 84.19 383 ASN A CA 1
ATOM 2859 C C . ASN A 1 383 ? 21.031 -13.438 -5.848 1 84.19 383 ASN A C 1
ATOM 2861 O O . ASN A 1 383 ? 20.422 -13.758 -4.82 1 84.19 383 ASN A O 1
ATOM 2865 N N . LEU A 1 384 ? 21.75 -14.211 -6.512 1 80.06 384 LEU A N 1
ATOM 2866 C CA . LEU A 1 384 ? 21.734 -15.641 -6.199 1 80.06 384 LEU A CA 1
ATOM 2867 C C . LEU A 1 384 ? 22.719 -15.953 -5.066 1 80.06 384 LEU A C 1
ATOM 2869 O O . LEU A 1 384 ? 22.672 -17.047 -4.496 1 80.06 384 LEU A O 1
ATOM 2873 N N . GLY A 1 385 ? 23.484 -14.984 -4.688 1 77.75 385 GLY A N 1
ATOM 2874 C CA . GLY A 1 385 ? 24.422 -15.172 -3.584 1 77.75 385 GLY A CA 1
ATOM 2875 C C . GLY A 1 385 ? 23.828 -14.812 -2.236 1 77.75 385 GLY A C 1
ATOM 2876 O O . GLY A 1 385 ? 24.359 -15.203 -1.194 1 77.75 385 GLY A O 1
ATOM 2877 N N . GLY A 1 386 ? 22.75 -14.102 -2.26 1 78.69 386 GLY A N 1
ATOM 2878 C CA . GLY A 1 386 ? 22.031 -13.766 -1.048 1 78.69 386 GLY A CA 1
ATOM 2879 C C . GLY A 1 386 ? 22.844 -12.93 -0.076 1 78.69 386 GLY A C 1
ATOM 2880 O O . GLY A 1 386 ? 22.656 -13.023 1.139 1 78.69 386 GLY A O 1
ATOM 2881 N N . GLY A 1 387 ? 23.828 -12.234 -0.511 1 87.81 387 GLY A N 1
ATOM 2882 C CA . GLY A 1 387 ? 24.703 -11.523 0.402 1 87.81 387 GLY A CA 1
ATOM 2883 C C . GLY A 1 387 ? 25.438 -10.367 -0.257 1 87.81 387 GLY A C 1
ATOM 2884 O O . GLY A 1 387 ? 25.062 -9.93 -1.347 1 87.81 387 GLY A O 1
ATOM 2885 N N . PRO A 1 388 ? 26.406 -9.953 0.504 1 88.38 388 PRO A N 1
ATOM 2886 C CA . PRO A 1 388 ? 27.125 -8.773 0.02 1 88.38 388 PRO A CA 1
ATOM 2887 C C . PRO A 1 388 ? 28.125 -9.109 -1.087 1 88.38 388 PRO A C 1
ATOM 2889 O O . PRO A 1 388 ? 28.781 -8.211 -1.627 1 88.38 388 PRO A O 1
ATOM 2892 N N . PHE A 1 389 ? 28.203 -10.336 -1.463 1 86.44 389 PHE A N 1
ATOM 2893 C CA . PHE A 1 389 ? 29.219 -10.797 -2.4 1 86.44 389 PHE A CA 1
ATOM 2894 C C . PHE A 1 389 ? 28.656 -10.867 -3.814 1 86.44 389 PHE A C 1
ATOM 2896 O O . PHE A 1 389 ? 27.656 -11.547 -4.055 1 86.44 389 PHE A O 1
ATOM 2903 N N . GLY A 1 390 ? 29.297 -10.172 -4.734 1 81 390 GLY A N 1
ATOM 2904 C CA . GLY A 1 390 ? 28.844 -10.141 -6.113 1 81 390 GLY A CA 1
ATOM 2905 C C . GLY A 1 390 ? 29.234 -11.383 -6.895 1 81 390 GLY A C 1
ATOM 2906 O O . GLY A 1 390 ? 29.875 -11.281 -7.945 1 81 390 GLY A O 1
ATOM 2907 N N . SER A 1 391 ? 28.922 -12.492 -6.461 1 76.56 391 SER A N 1
ATOM 2908 C CA . SER A 1 391 ? 29.328 -13.742 -7.094 1 76.56 391 SER A CA 1
ATOM 2909 C C . SER A 1 391 ? 28.344 -14.148 -8.195 1 76.56 391 SER A C 1
ATOM 2911 O O . SER A 1 391 ? 28.703 -14.883 -9.109 1 76.56 391 SER A O 1
ATOM 2913 N N . LEU A 1 392 ? 27.109 -13.797 -8.125 1 80.62 392 LEU A N 1
ATOM 2914 C CA . LEU A 1 392 ? 26.109 -14.117 -9.148 1 80.62 392 LEU A CA 1
ATOM 2915 C C . LEU A 1 392 ? 24.938 -13.148 -9.07 1 80.62 392 LEU A C 1
ATOM 2917 O O . LEU A 1 392 ? 23.812 -13.555 -8.766 1 80.62 392 LEU A O 1
ATOM 2921 N N . TRP A 1 393 ? 25.297 -12.031 -9.539 1 80.44 393 TRP A N 1
ATOM 2922 C CA . TRP A 1 393 ? 24.25 -11.023 -9.633 1 80.44 393 TRP A CA 1
ATOM 2923 C C . TRP A 1 393 ? 23.562 -11.086 -10.992 1 80.44 393 TRP A C 1
ATOM 2925 O O . TRP A 1 393 ? 24.219 -11.172 -12.031 1 80.44 393 TRP A O 1
ATOM 2935 N N . LEU A 1 394 ? 22.281 -11.078 -10.914 1 83.06 394 LEU A N 1
ATOM 2936 C CA . LEU A 1 394 ? 21.516 -11.109 -12.148 1 83.06 394 LEU A CA 1
ATOM 2937 C C . LEU A 1 394 ? 21 -9.727 -12.5 1 83.06 394 LEU A C 1
ATOM 2939 O O . LEU A 1 394 ? 19.812 -9.562 -12.828 1 83.06 394 LEU A O 1
ATOM 2943 N N . PHE A 1 395 ? 21.781 -8.68 -12.234 1 76.38 395 PHE A N 1
ATOM 2944 C CA . PHE A 1 395 ? 21.516 -7.301 -12.617 1 76.38 395 PHE A CA 1
ATOM 2945 C C . PHE A 1 395 ? 22.812 -6.578 -12.945 1 76.38 395 PHE A C 1
ATOM 2947 O O . PHE A 1 395 ? 23.906 -7.066 -12.625 1 76.38 395 PHE A O 1
ATOM 2954 N N . LYS A 1 396 ? 22.594 -5.473 -13.719 1 64.5 396 LYS A N 1
ATOM 2955 C CA . LYS A 1 396 ? 23.781 -4.672 -14.039 1 64.5 396 LYS A CA 1
ATOM 2956 C C . LYS A 1 396 ? 23.906 -3.492 -13.086 1 64.5 396 LYS A C 1
ATOM 2958 O O . LYS A 1 396 ? 22.906 -2.963 -12.594 1 64.5 396 LYS A O 1
ATOM 2963 N N . LEU A 1 397 ? 24.906 -3.199 -12.266 1 52.53 397 LEU A N 1
ATOM 2964 C CA . LEU A 1 397 ? 25.109 -2.037 -11.406 1 52.53 397 LEU A CA 1
ATOM 2965 C C . LEU A 1 397 ? 25.25 -0.767 -12.234 1 52.53 397 LEU A C 1
ATOM 2967 O O . LEU A 1 397 ? 25.766 -0.81 -13.359 1 52.53 397 LEU A O 1
ATOM 2971 N N . ALA A 1 398 ? 24.5 0.38 -11.703 1 44.66 398 ALA A N 1
ATOM 2972 C CA . ALA A 1 398 ? 24.703 1.7 -12.289 1 44.66 398 ALA A CA 1
ATOM 2973 C C . ALA A 1 398 ? 26.188 2.068 -12.328 1 44.66 398 ALA A C 1
ATOM 2975 O O . ALA A 1 398 ? 26.906 1.822 -11.359 1 44.66 398 ALA A O 1
ATOM 2976 N N . GLY A 1 399 ? 26.75 2.453 -13.492 1 40.34 399 GLY A N 1
ATOM 2977 C CA . GLY A 1 399 ? 28.094 2.934 -13.742 1 40.34 399 GLY A CA 1
ATOM 2978 C C . GLY A 1 399 ? 28.969 1.921 -14.461 1 40.34 399 GLY A C 1
ATOM 2979 O O . GLY A 1 399 ? 30.016 2.268 -14.992 1 40.34 399 GLY A O 1
ATOM 2980 N N . ILE A 1 400 ? 29.031 0.784 -13.82 1 34.78 400 ILE A N 1
ATOM 2981 C CA . ILE A 1 400 ? 29.906 -0.095 -14.594 1 34.78 400 ILE A CA 1
ATOM 2982 C C . ILE A 1 400 ? 29.25 -0.427 -15.93 1 34.78 400 ILE A C 1
ATOM 2984 O O . ILE A 1 400 ? 28.156 -1.003 -15.969 1 34.78 400 ILE A O 1
ATOM 2988 N N . ASN A 1 401 ? 29.734 0.053 -17.047 1 34.59 401 ASN A N 1
ATOM 2989 C CA . ASN A 1 401 ? 29.469 0.2 -18.469 1 34.59 401 ASN A CA 1
ATOM 2990 C C . ASN A 1 401 ? 28.031 0.6 -18.734 1 34.59 401 ASN A C 1
ATOM 2992 O O . ASN A 1 401 ? 27.625 0.795 -19.891 1 34.59 401 ASN A O 1
ATOM 2996 N N . ALA A 1 402 ? 27.016 0.164 -17.859 1 35.34 402 ALA A N 1
ATOM 2997 C CA . ALA A 1 402 ? 25.625 0.179 -18.312 1 35.34 402 ALA A CA 1
ATOM 2998 C C . ALA A 1 402 ? 24.938 1.479 -17.906 1 35.34 402 ALA A C 1
ATOM 3000 O O . ALA A 1 402 ? 25.078 1.939 -16.766 1 35.34 402 ALA A O 1
ATOM 3001 N N . THR A 1 403 ? 24.797 2.484 -18.672 1 35.88 403 THR A N 1
ATOM 3002 C CA . THR A 1 403 ? 24 3.697 -18.781 1 35.88 403 THR A CA 1
ATOM 3003 C C . THR A 1 403 ? 22.703 3.561 -17.969 1 35.88 403 THR A C 1
ATOM 3005 O O . THR A 1 403 ? 22 4.547 -17.75 1 35.88 403 THR A O 1
ATOM 3008 N N . GLY A 1 404 ? 21.859 2.479 -17.969 1 38.09 404 GLY A N 1
ATOM 3009 C CA . GLY A 1 404 ? 20.453 2.486 -17.578 1 38.09 404 GLY A CA 1
ATOM 3010 C C . GLY A 1 404 ? 20.234 1.992 -16.156 1 38.09 404 GLY A C 1
ATOM 3011 O O . GLY A 1 404 ? 21.172 1.592 -15.477 1 38.09 404 GLY A O 1
ATOM 3012 N N . ALA A 1 405 ? 19.281 2.426 -15.367 1 45.88 405 ALA A N 1
ATOM 3013 C CA . ALA A 1 405 ? 18.75 1.802 -14.148 1 45.88 405 ALA A CA 1
ATOM 3014 C C . ALA A 1 405 ? 19.094 0.316 -14.109 1 45.88 405 ALA A C 1
ATOM 3016 O O . ALA A 1 405 ? 19.219 -0.332 -15.148 1 45.88 405 ALA A O 1
ATOM 3017 N N . PRO A 1 406 ? 20.016 -0.083 -12.977 1 52.31 406 PRO A N 1
ATOM 3018 C CA . PRO A 1 406 ? 20.391 -1.5 -12.961 1 52.31 406 PRO A CA 1
ATOM 3019 C C . PRO A 1 406 ? 19.297 -2.402 -13.523 1 52.31 406 PRO A C 1
ATOM 3021 O O . PRO A 1 406 ? 18.156 -2.348 -13.07 1 52.31 406 PRO A O 1
ATOM 3024 N N . GLY A 1 407 ? 19.344 -2.693 -14.82 1 63.53 407 GLY A N 1
ATOM 3025 C CA . GLY A 1 407 ? 18.391 -3.529 -15.539 1 63.53 407 GLY A CA 1
ATOM 3026 C C . GLY A 1 407 ? 18.469 -4.992 -15.141 1 63.53 407 GLY A C 1
ATOM 3027 O O . GLY A 1 407 ? 19.562 -5.531 -14.938 1 63.53 407 GLY A O 1
ATOM 3028 N N . GLY A 1 408 ? 17.578 -5.711 -14.547 1 77.69 408 GLY A N 1
ATOM 3029 C CA . GLY A 1 408 ? 17.484 -7.117 -14.203 1 77.69 408 GLY A CA 1
ATOM 3030 C C . GLY A 1 408 ? 17.156 -8.008 -15.391 1 77.69 408 GLY A C 1
ATOM 3031 O O . GLY A 1 408 ? 17.438 -7.645 -16.531 1 77.69 408 GLY A O 1
ATOM 3032 N N . GLN A 1 409 ? 16.828 -9.242 -15.086 1 84.56 409 GLN A N 1
ATOM 3033 C CA . GLN A 1 409 ? 16.375 -10.172 -16.109 1 84.56 409 GLN A CA 1
ATOM 3034 C C . GLN A 1 409 ? 15.125 -9.641 -16.812 1 84.56 409 GLN A C 1
ATOM 3036 O O . GLN A 1 409 ? 14.258 -9.039 -16.188 1 84.56 409 GLN A O 1
ATOM 3041 N N . THR A 1 410 ? 15.172 -9.844 -18.109 1 86.62 410 THR A N 1
ATOM 3042 C CA . THR A 1 410 ? 14.016 -9.445 -18.906 1 86.62 410 THR A CA 1
ATOM 3043 C C . THR A 1 410 ? 13.344 -10.672 -19.531 1 86.62 410 THR A C 1
ATOM 3045 O O . THR A 1 410 ? 14.008 -11.484 -20.172 1 86.62 410 THR A O 1
ATOM 3048 N N . PHE A 1 411 ? 12.094 -10.758 -19.375 1 87.31 411 PHE A N 1
ATOM 3049 C CA . PHE A 1 411 ? 11.297 -11.82 -19.984 1 87.31 411 PHE A CA 1
ATOM 3050 C C . PHE A 1 411 ? 10.086 -11.242 -20.703 1 87.31 411 PHE A C 1
ATOM 3052 O O . PHE A 1 411 ? 9.32 -10.461 -20.125 1 87.31 411 PHE A O 1
ATOM 3059 N N . GLU A 1 412 ? 9.961 -11.609 -21.938 1 90.81 412 GLU A N 1
ATOM 3060 C CA . GLU A 1 412 ? 8.789 -11.266 -22.734 1 90.81 412 GLU A CA 1
ATOM 3061 C C . GLU A 1 412 ? 8.172 -12.508 -23.375 1 90.81 412 GLU A C 1
ATOM 3063 O O . GLU A 1 412 ? 8.898 -13.398 -23.828 1 90.81 412 GLU A O 1
ATOM 3068 N N . SER A 1 413 ? 6.91 -12.562 -23.312 1 91.44 413 SER A N 1
ATOM 3069 C CA . SER A 1 413 ? 6.242 -13.711 -23.906 1 91.44 413 SER A CA 1
ATOM 3070 C C . SER A 1 413 ? 4.934 -13.305 -24.578 1 91.44 413 SER A C 1
ATOM 3072 O O . SER A 1 413 ? 4.207 -12.453 -24.062 1 91.44 413 SER A O 1
ATOM 3074 N N . ASN A 1 414 ? 4.668 -13.891 -25.688 1 93.31 414 ASN A N 1
ATOM 3075 C CA . ASN A 1 414 ? 3.414 -13.789 -26.438 1 93.31 414 ASN A CA 1
ATOM 3076 C C . ASN A 1 414 ? 2.891 -15.172 -26.828 1 93.31 414 ASN A C 1
ATOM 3078 O O . ASN A 1 414 ? 3.543 -15.891 -27.594 1 93.31 414 ASN A O 1
ATOM 3082 N N . THR A 1 415 ? 1.728 -15.469 -26.359 1 93 415 THR A N 1
ATOM 3083 C CA . THR A 1 415 ? 1.172 -16.781 -26.641 1 93 415 THR A CA 1
ATOM 3084 C C . THR A 1 415 ? -0.249 -16.672 -27.188 1 93 415 THR A C 1
ATOM 3086 O O . THR A 1 415 ? -1.071 -15.938 -26.641 1 93 415 THR A O 1
ATOM 3089 N N . PHE A 1 416 ? -0.445 -17.438 -28.156 1 94.06 416 PHE A N 1
ATOM 3090 C CA . PHE A 1 416 ? -1.762 -17.578 -28.766 1 94.06 416 PHE A CA 1
ATOM 3091 C C . PHE A 1 416 ? -2.195 -19.031 -28.797 1 94.06 416 PHE A C 1
ATOM 3093 O O . PHE A 1 416 ? -1.382 -19.922 -29.047 1 94.06 416 PHE A O 1
ATOM 3100 N N . SER A 1 417 ? -3.514 -19.281 -28.469 1 95.06 417 SER A N 1
ATOM 3101 C CA . SER A 1 417 ? -4.02 -20.656 -28.594 1 95.06 417 SER A CA 1
ATOM 3102 C C . SER A 1 417 ? -5.453 -20.656 -29.109 1 95.06 417 SER A C 1
ATOM 3104 O O . SER A 1 417 ? -6.211 -19.719 -28.875 1 95.06 417 SER A O 1
ATOM 3106 N N . GLU A 1 418 ? -5.777 -21.672 -29.875 1 97.06 418 GLU A N 1
ATOM 3107 C CA . GLU A 1 418 ? -7.098 -21.953 -30.438 1 97.06 418 GLU A CA 1
ATOM 3108 C C . GLU A 1 418 ? -7.465 -23.422 -30.297 1 97.06 418 GLU A C 1
ATOM 3110 O O . GLU A 1 418 ? -6.676 -24.312 -30.641 1 97.06 418 GLU A O 1
ATOM 3115 N N . GLU A 1 419 ? -8.641 -23.641 -29.734 1 97.25 419 GLU A N 1
ATOM 3116 C CA . GLU A 1 419 ? -9.148 -25 -29.594 1 97.25 419 GLU A CA 1
ATOM 3117 C C . GLU A 1 419 ? -10.594 -25.094 -30.062 1 97.25 419 GLU A C 1
ATOM 3119 O O . GLU A 1 419 ? -11.453 -24.344 -29.609 1 97.25 419 GLU A O 1
ATOM 3124 N N . LEU A 1 420 ? -10.875 -25.938 -30.953 1 97.94 420 LEU A N 1
ATOM 3125 C CA . LEU A 1 420 ? -12.227 -26.266 -31.406 1 97.94 420 LEU A CA 1
ATOM 3126 C C . LEU A 1 420 ? -12.609 -27.688 -31 1 97.94 420 LEU A C 1
ATOM 3128 O O . LEU A 1 420 ? -11.875 -28.641 -31.297 1 97.94 420 LEU A O 1
ATOM 3132 N N . GLN A 1 421 ? -13.742 -27.797 -30.312 1 95.94 421 GLN A N 1
ATOM 3133 C CA . GLN A 1 421 ? -14.172 -29.125 -29.859 1 95.94 421 GLN A CA 1
ATOM 3134 C C . GLN A 1 421 ? -15.633 -29.375 -30.203 1 95.94 421 GLN A C 1
ATOM 3136 O O . GLN A 1 421 ? -16.422 -28.438 -30.312 1 95.94 421 GLN A O 1
ATOM 3141 N N . ILE A 1 422 ? -15.906 -30.562 -30.359 1 96.69 422 ILE A N 1
ATOM 3142 C CA . ILE A 1 422 ? -17.266 -31.047 -30.5 1 96.69 422 ILE A CA 1
ATOM 3143 C C . ILE A 1 422 ? -17.578 -32.062 -29.406 1 96.69 422 ILE A C 1
ATOM 3145 O O . ILE A 1 422 ? -16.75 -32.938 -29.125 1 96.69 422 ILE A O 1
ATOM 3149 N N . GLN A 1 423 ? -18.688 -31.891 -28.75 1 95.5 423 GLN A N 1
ATOM 3150 C CA . GLN A 1 423 ? -19.109 -32.781 -27.672 1 95.5 423 GLN A CA 1
ATOM 3151 C C . GLN A 1 423 ? -20.547 -33.219 -27.859 1 95.5 423 GLN A C 1
ATOM 3153 O O . GLN A 1 423 ? -21.375 -32.469 -28.375 1 95.5 423 GLN A O 1
ATOM 3158 N N . GLY A 1 424 ? -20.75 -34.469 -27.391 1 94.5 424 GLY A N 1
ATOM 3159 C CA . GLY A 1 424 ? -22.125 -34.906 -27.531 1 94.5 424 GLY A CA 1
ATOM 3160 C C . GLY A 1 424 ? -22.375 -36.281 -26.922 1 94.5 424 GLY A C 1
ATOM 3161 O O . GLY A 1 424 ? -21.5 -36.844 -26.266 1 94.5 424 GLY A O 1
ATOM 3162 N N . SER A 1 425 ? -23.609 -36.594 -27.016 1 94.12 425 SER A N 1
ATOM 3163 C CA . SER A 1 425 ? -24.062 -37.906 -26.547 1 94.12 425 SER A CA 1
ATOM 3164 C C . SER A 1 425 ? -24.766 -38.656 -27.672 1 94.12 425 SER A C 1
ATOM 3166 O O . SER A 1 425 ? -25.453 -38.062 -28.5 1 94.12 425 SER A O 1
ATOM 3168 N N . LEU A 1 426 ? -24.453 -40.031 -27.656 1 92.69 426 LEU A N 1
ATOM 3169 C CA . LEU A 1 426 ? -25.094 -40.938 -28.594 1 92.69 426 LEU A CA 1
ATOM 3170 C C . LEU A 1 426 ? -25.703 -42.156 -27.875 1 92.69 426 LEU A C 1
ATOM 3172 O O . LEU A 1 426 ? -25.406 -42.375 -26.703 1 92.69 426 LEU A O 1
ATOM 3176 N N . MET A 1 427 ? -26.609 -42.844 -28.578 1 93.5 427 MET A N 1
ATOM 3177 C CA . MET A 1 427 ? -27.203 -44.094 -28.094 1 93.5 427 MET A CA 1
ATOM 3178 C C . MET A 1 427 ? -27.953 -43.875 -26.781 1 93.5 427 MET A C 1
ATOM 3180 O O . MET A 1 427 ? -27.703 -44.562 -25.797 1 93.5 427 MET A O 1
ATOM 3184 N N . GLU A 1 428 ? -28.828 -42.875 -26.734 1 90.25 428 GLU A N 1
ATOM 3185 C CA . GLU A 1 428 ? -29.625 -42.531 -25.578 1 90.25 428 GLU A CA 1
ATOM 3186 C C . GLU A 1 428 ? -28.766 -42.312 -24.344 1 90.25 428 GLU A C 1
ATOM 3188 O O . GLU A 1 428 ? -28.984 -42.906 -23.297 1 90.25 428 GLU A O 1
ATOM 3193 N N . ASP A 1 429 ? -27.594 -41.688 -24.516 1 88.12 429 ASP A N 1
ATOM 3194 C CA . ASP A 1 429 ? -26.703 -41.188 -23.469 1 88.12 429 ASP A CA 1
ATOM 3195 C C . ASP A 1 429 ? -25.797 -42.312 -22.953 1 88.12 429 ASP A C 1
ATOM 3197 O O . ASP A 1 429 ? -25.172 -42.156 -21.906 1 88.12 429 ASP A O 1
ATOM 3201 N N . ARG A 1 430 ? -25.688 -43.406 -23.703 1 93.69 430 ARG A N 1
ATOM 3202 C CA . ARG A 1 430 ? -24.781 -44.469 -23.312 1 93.69 430 ARG A CA 1
ATOM 3203 C C . ARG A 1 430 ? -23.359 -44.188 -23.766 1 93.69 430 ARG A C 1
ATOM 3205 O O . ARG A 1 430 ? -22.406 -44.75 -23.219 1 93.69 430 ARG A O 1
ATOM 3212 N N . LEU A 1 431 ? -23.312 -43.375 -24.797 1 95.56 431 LEU A N 1
ATOM 3213 C CA . LEU A 1 431 ? -22.016 -43 -25.328 1 95.56 431 LEU A CA 1
ATOM 3214 C C . LEU A 1 431 ? -21.844 -41.5 -25.344 1 95.56 431 LEU A C 1
ATOM 3216 O O . LEU A 1 431 ? -22.641 -40.781 -25.953 1 95.56 431 LEU A O 1
ATOM 3220 N N . ASN A 1 432 ? -20.891 -41.062 -24.641 1 94.62 432 ASN A N 1
ATOM 3221 C CA . ASN A 1 432 ? -20.5 -39.656 -24.656 1 94.62 432 ASN A CA 1
ATOM 3222 C C . ASN A 1 432 ? -19.156 -39.469 -25.344 1 94.62 432 ASN A C 1
ATOM 3224 O O . ASN A 1 432 ? -18.25 -40.281 -25.172 1 94.62 432 ASN A O 1
ATOM 3228 N N . TYR A 1 433 ? -19.016 -38.406 -26.141 1 94.94 433 TYR A N 1
ATOM 3229 C CA . TYR A 1 433 ? -17.766 -38.188 -26.875 1 94.94 433 TYR A CA 1
ATOM 3230 C C . TYR A 1 433 ? -17.344 -36.75 -26.844 1 94.94 433 TYR A C 1
ATOM 3232 O O . TYR A 1 433 ? -18.172 -35.844 -26.719 1 94.94 433 TYR A O 1
ATOM 3240 N N . THR A 1 434 ? -16.109 -36.531 -26.891 1 95.19 434 THR A N 1
ATOM 3241 C CA . THR A 1 434 ? -15.445 -35.25 -27.109 1 95.19 434 THR A CA 1
ATOM 3242 C C . THR A 1 434 ? -14.328 -35.406 -28.125 1 95.19 434 THR A C 1
ATOM 3244 O O . THR A 1 434 ? -13.516 -36.312 -28.047 1 95.19 434 THR A O 1
ATOM 3247 N N . ALA A 1 435 ? -14.297 -34.594 -29.109 1 96.75 435 ALA A N 1
ATOM 3248 C CA . ALA A 1 435 ? -13.227 -34.562 -30.109 1 96.75 435 ALA A CA 1
ATOM 3249 C C . ALA A 1 435 ? -12.852 -33.125 -30.438 1 96.75 435 ALA A C 1
ATOM 3251 O O . ALA A 1 435 ? -13.695 -32.219 -30.359 1 96.75 435 ALA A O 1
ATOM 3252 N N . GLY A 1 436 ? -11.578 -32.938 -30.75 1 96.75 436 GLY A N 1
ATOM 3253 C CA . GLY A 1 436 ? -11.211 -31.562 -31.031 1 96.75 436 GLY A CA 1
ATOM 3254 C C . GLY A 1 436 ? -9.844 -31.422 -31.672 1 96.75 436 GLY A C 1
ATOM 3255 O O . GLY A 1 436 ? -9.148 -32.406 -31.875 1 96.75 436 GLY A O 1
ATOM 3256 N N . VAL A 1 437 ? -9.562 -30.203 -32.062 1 98 437 VAL A N 1
ATOM 3257 C CA . VAL A 1 437 ? -8.273 -29.797 -32.594 1 98 437 VAL A CA 1
ATOM 3258 C C . VAL A 1 437 ? -7.73 -28.609 -31.797 1 98 437 VAL A C 1
ATOM 3260 O O . VAL A 1 437 ? -8.5 -27.812 -31.25 1 98 437 VAL A O 1
ATOM 3263 N N . PHE A 1 438 ? -6.41 -28.609 -31.641 1 96.5 438 PHE A N 1
ATOM 3264 C CA . PHE A 1 438 ? -5.746 -27.562 -30.844 1 96.5 438 PHE A CA 1
ATOM 3265 C C . PHE A 1 438 ? -4.559 -26.984 -31.609 1 96.5 438 PHE A C 1
ATOM 3267 O O . PHE A 1 438 ? -3.852 -27.719 -32.312 1 96.5 438 PHE A O 1
ATOM 3274 N N . TYR A 1 439 ? -4.406 -25.672 -31.484 1 97.62 439 TYR A N 1
ATOM 3275 C CA . TYR A 1 439 ? -3.252 -24.969 -32.031 1 97.62 439 TYR A CA 1
ATOM 3276 C C . TYR A 1 439 ? -2.742 -23.922 -31.047 1 97.62 439 TYR A C 1
ATOM 3278 O O . TYR A 1 439 ? -3.531 -23.234 -30.391 1 97.62 439 TYR A O 1
ATOM 3286 N N . SER A 1 440 ? -1.392 -23.859 -30.938 1 95.5 440 SER A N 1
ATOM 3287 C CA . SER A 1 440 ? -0.814 -22.797 -30.125 1 95.5 440 SER A CA 1
ATOM 3288 C C . SER A 1 440 ? 0.521 -22.328 -30.688 1 95.5 440 SER A C 1
ATOM 3290 O O . SER A 1 440 ? 1.218 -23.078 -31.375 1 95.5 440 SER A O 1
ATOM 3292 N N . ASN A 1 441 ? 0.795 -21.078 -30.469 1 96.31 441 ASN A N 1
ATOM 3293 C CA . ASN A 1 441 ? 2.057 -20.438 -30.844 1 96.31 441 ASN A CA 1
ATOM 3294 C C . ASN A 1 441 ? 2.559 -19.516 -29.75 1 96.31 441 ASN A C 1
ATOM 3296 O O . ASN A 1 441 ? 1.819 -18.641 -29.266 1 96.31 441 ASN A O 1
ATOM 3300 N N . GLN A 1 442 ? 3.818 -19.766 -29.391 1 93.69 442 GLN A N 1
ATOM 3301 C CA . GLN A 1 442 ? 4.414 -18.953 -28.344 1 93.69 442 GLN A CA 1
ATOM 3302 C C . GLN A 1 442 ? 5.766 -18.391 -28.781 1 93.69 442 GLN A C 1
ATOM 3304 O O . GLN A 1 442 ? 6.586 -19.109 -29.359 1 93.69 442 GLN A O 1
ATOM 3309 N N . LYS A 1 443 ? 5.98 -17.125 -28.594 1 94.81 443 LYS A N 1
ATOM 3310 C CA . LYS A 1 443 ? 7.258 -16.438 -28.766 1 94.81 443 LYS A CA 1
ATOM 3311 C C . LYS A 1 443 ? 7.73 -15.812 -27.453 1 94.81 443 LYS A C 1
ATOM 3313 O O . LYS A 1 443 ? 6.953 -15.156 -26.766 1 94.81 443 LYS A O 1
ATOM 3318 N N . ARG A 1 444 ? 8.977 -16.078 -27.188 1 91.75 444 ARG A N 1
ATOM 3319 C CA . ARG A 1 444 ? 9.547 -15.539 -25.969 1 91.75 444 ARG A CA 1
ATOM 3320 C C . ARG A 1 444 ? 10.875 -14.844 -26.234 1 91.75 444 ARG A C 1
ATOM 3322 O O . ARG A 1 444 ? 11.617 -15.25 -27.125 1 91.75 444 ARG A O 1
ATOM 3329 N N . PHE A 1 445 ? 11.18 -13.781 -25.578 1 91.62 445 PHE A N 1
ATOM 3330 C CA . PHE A 1 445 ? 12.461 -13.078 -25.547 1 91.62 445 PHE A CA 1
ATOM 3331 C C . PHE A 1 445 ? 13.008 -13 -24.125 1 91.62 445 PHE A C 1
ATOM 3333 O O . PHE A 1 445 ? 12.297 -12.586 -23.203 1 91.62 445 PHE A O 1
ATOM 3340 N N . GLU A 1 446 ? 14.25 -13.461 -23.953 1 88.44 446 GLU A N 1
ATOM 3341 C CA . GLU A 1 446 ? 14.844 -13.5 -22.625 1 88.44 446 GLU A CA 1
ATOM 3342 C C . GLU A 1 446 ? 16.25 -12.93 -22.641 1 88.44 446 GLU A C 1
ATOM 3344 O O . GLU A 1 446 ? 17.031 -13.18 -23.562 1 88.44 446 GLU A O 1
ATOM 3349 N N . ILE A 1 447 ? 16.531 -12.094 -21.688 1 88.06 447 ILE A N 1
ATOM 3350 C CA . ILE A 1 447 ? 17.875 -11.641 -21.391 1 88.06 447 ILE A CA 1
ATOM 3351 C C . ILE A 1 447 ? 18.203 -11.914 -19.922 1 88.06 447 ILE A C 1
ATOM 3353 O O . ILE A 1 447 ? 17.484 -11.477 -19.031 1 88.06 447 ILE A O 1
ATOM 3357 N N . VAL A 1 448 ? 19.25 -12.625 -19.672 1 84.62 448 VAL A N 1
ATOM 3358 C CA . VAL A 1 448 ? 19.703 -12.93 -18.312 1 84.62 448 VAL A CA 1
ATOM 3359 C C . VAL A 1 448 ? 21.125 -12.422 -18.125 1 84.62 448 VAL A C 1
ATOM 3361 O O . VAL A 1 448 ? 22.094 -13.094 -18.5 1 84.62 448 VAL A O 1
ATOM 3364 N N . PRO A 1 449 ? 21.219 -11.289 -17.5 1 83.25 449 PRO A N 1
ATOM 3365 C CA . PRO A 1 449 ? 22.578 -10.781 -17.219 1 83.25 449 PRO A CA 1
ATOM 3366 C C . PRO A 1 449 ? 23.219 -11.469 -16.031 1 83.25 449 PRO A C 1
ATOM 3368 O O . PRO A 1 449 ? 22.547 -11.789 -15.047 1 83.25 449 PRO A O 1
ATOM 3371 N N . ILE A 1 450 ? 24.5 -11.68 -16.094 1 80.44 450 ILE A N 1
ATOM 3372 C CA . ILE A 1 450 ? 25.281 -12.227 -14.992 1 80.44 450 ILE A CA 1
ATOM 3373 C C . ILE A 1 450 ? 26.5 -11.336 -14.734 1 80.44 450 ILE A C 1
ATOM 3375 O O . ILE A 1 450 ? 27.297 -11.094 -15.641 1 80.44 450 ILE A O 1
ATOM 3379 N N . ASN A 1 451 ? 26.547 -10.875 -13.57 1 78.5 451 ASN A N 1
ATOM 3380 C CA . ASN A 1 451 ? 27.688 -10.078 -13.133 1 78.5 451 ASN A CA 1
ATOM 3381 C C . ASN A 1 451 ? 28.406 -10.734 -11.961 1 78.5 451 ASN A C 1
ATOM 3383 O O . ASN A 1 451 ? 27.781 -11.188 -11.008 1 78.5 451 ASN A O 1
ATOM 3387 N N . ILE A 1 452 ? 29.719 -10.805 -12.094 1 78.06 452 ILE A N 1
ATOM 3388 C CA . ILE A 1 452 ? 30.547 -11.391 -11.047 1 78.06 452 ILE A CA 1
ATOM 3389 C C . ILE A 1 452 ? 31.672 -10.422 -10.68 1 78.06 452 ILE A C 1
ATOM 3391 O O . ILE A 1 452 ? 32.375 -9.914 -11.555 1 78.06 452 ILE A O 1
ATOM 3395 N N . GLY A 1 453 ? 31.828 -10.133 -9.438 1 76.12 453 GLY A N 1
ATOM 3396 C CA . GLY A 1 453 ? 33 -9.461 -8.906 1 76.12 453 GLY A CA 1
ATOM 3397 C C . GLY A 1 453 ? 32.969 -7.957 -9.062 1 76.12 453 GLY A C 1
ATOM 3398 O O . GLY A 1 453 ? 33.969 -7.273 -8.852 1 76.12 453 GLY A O 1
ATOM 3399 N N . ALA A 1 454 ? 31.859 -7.383 -9.469 1 70.44 454 ALA A N 1
ATOM 3400 C CA . ALA A 1 454 ? 31.766 -5.941 -9.703 1 70.44 454 ALA A CA 1
ATOM 3401 C C . ALA A 1 454 ? 31.906 -5.164 -8.398 1 70.44 454 ALA A C 1
ATOM 3403 O O . ALA A 1 454 ? 32.219 -3.969 -8.414 1 70.44 454 ALA A O 1
ATOM 3404 N N . ASP A 1 455 ? 31.703 -5.789 -7.34 1 74.69 455 ASP A N 1
ATOM 3405 C CA . ASP A 1 455 ? 31.781 -5.156 -6.027 1 74.69 455 ASP A CA 1
ATOM 3406 C C . ASP A 1 455 ? 33.219 -5.031 -5.57 1 74.69 455 ASP A C 1
ATOM 3408 O O . ASP A 1 455 ? 33.531 -4.246 -4.668 1 74.69 455 ASP A O 1
ATOM 3412 N N . VAL A 1 456 ? 34.156 -5.797 -6.133 1 70.56 456 VAL A N 1
ATOM 3413 C CA . VAL A 1 456 ? 35.531 -5.777 -5.645 1 70.56 456 VAL A CA 1
ATOM 3414 C C . VAL A 1 456 ? 36.469 -5.273 -6.746 1 70.56 456 VAL A C 1
ATOM 3416 O O . VAL A 1 456 ? 37.594 -4.816 -6.469 1 70.56 456 VAL A O 1
ATOM 3419 N N . VAL A 1 457 ? 36.062 -5.539 -7.965 1 65.62 457 VAL A N 1
ATOM 3420 C CA . VAL A 1 457 ? 36.875 -5.09 -9.094 1 65.62 457 VAL A CA 1
ATOM 3421 C C . VAL A 1 457 ? 36.031 -4.203 -10.008 1 65.62 457 VAL A C 1
ATOM 3423 O O . VAL A 1 457 ? 34.938 -4.602 -10.438 1 65.62 457 VAL A O 1
ATOM 3426 N N . PRO A 1 458 ? 36.5 -2.959 -10.102 1 58.72 458 PRO A N 1
ATOM 3427 C CA . PRO A 1 458 ? 35.781 -2.145 -11.078 1 58.72 458 PRO A CA 1
ATOM 3428 C C . PRO A 1 458 ? 35.594 -2.85 -12.422 1 58.72 458 PRO A C 1
ATOM 3430 O O . PRO A 1 458 ? 36.531 -3.434 -12.945 1 58.72 458 PRO A O 1
ATOM 3433 N N . GLY A 1 459 ? 34.5 -2.918 -13.023 1 58.41 459 GLY A N 1
ATOM 3434 C CA . GLY A 1 459 ? 34.188 -3.6 -14.266 1 58.41 459 GLY A CA 1
ATOM 3435 C C . GLY A 1 459 ? 33.844 -5.062 -14.078 1 58.41 459 GLY A C 1
ATOM 3436 O O . GLY A 1 459 ? 33.281 -5.691 -14.984 1 58.41 459 GLY A O 1
ATOM 3437 N N . GLY A 1 460 ? 34.094 -5.559 -12.953 1 66.06 460 GLY A N 1
ATOM 3438 C CA . GLY A 1 460 ? 33.75 -6.926 -12.594 1 66.06 460 GLY A CA 1
ATOM 3439 C C . GLY A 1 460 ? 34.688 -7.953 -13.172 1 66.06 460 GLY A C 1
ATOM 3440 O O . GLY A 1 460 ? 35.562 -7.617 -13.984 1 66.06 460 GLY A O 1
ATOM 3441 N N . ILE A 1 461 ? 34.719 -9.133 -12.719 1 69.69 461 ILE A N 1
ATOM 3442 C CA . ILE A 1 461 ? 35.438 -10.273 -13.234 1 69.69 461 ILE A CA 1
ATOM 3443 C C . ILE A 1 461 ? 34.75 -10.82 -14.484 1 69.69 461 ILE A C 1
ATOM 3445 O O . ILE A 1 461 ? 35.406 -11.219 -15.445 1 69.69 461 ILE A O 1
ATOM 3449 N N . ALA A 1 462 ? 33.406 -10.734 -14.43 1 73.38 462 ALA A N 1
ATOM 3450 C CA . ALA A 1 462 ? 32.594 -11.148 -15.578 1 73.38 462 ALA A CA 1
ATOM 3451 C C . ALA A 1 462 ? 31.312 -10.32 -15.68 1 73.38 462 ALA A C 1
ATOM 3453 O O . ALA A 1 462 ? 30.703 -9.992 -14.664 1 73.38 462 ALA A O 1
ATOM 3454 N N . ASP A 1 463 ? 31.031 -9.898 -16.781 1 77.12 463 ASP A N 1
ATOM 3455 C CA . ASP A 1 463 ? 29.781 -9.25 -17.156 1 77.12 463 ASP A CA 1
ATOM 3456 C C . ASP A 1 463 ? 29.234 -9.828 -18.469 1 77.12 463 ASP A C 1
ATOM 3458 O O . ASP A 1 463 ? 29.594 -9.359 -19.547 1 77.12 463 ASP A O 1
ATOM 3462 N N . ILE A 1 464 ? 28.375 -10.828 -18.281 1 77.69 464 ILE A N 1
ATOM 3463 C CA . ILE A 1 464 ? 27.891 -11.547 -19.453 1 77.69 464 ILE A CA 1
ATOM 3464 C C . ILE A 1 464 ? 26.359 -11.523 -19.484 1 77.69 464 ILE A C 1
ATOM 3466 O O . ILE A 1 464 ? 25.719 -11.203 -18.484 1 77.69 464 ILE A O 1
ATOM 3470 N N . SER A 1 465 ? 25.828 -11.852 -20.672 1 82.88 465 SER A N 1
ATOM 3471 C CA . SER A 1 465 ? 24.375 -11.961 -20.812 1 82.88 465 SER A CA 1
ATOM 3472 C C . SER A 1 465 ? 23.984 -13.148 -21.688 1 82.88 465 SER A C 1
ATOM 3474 O O . SER A 1 465 ? 24.562 -13.336 -22.766 1 82.88 465 SER A O 1
ATOM 3476 N N . TYR A 1 466 ? 23.172 -13.922 -21.141 1 84.56 466 TYR A N 1
ATOM 3477 C CA . TYR A 1 466 ? 22.422 -14.797 -22.047 1 84.56 466 TYR A CA 1
ATOM 3478 C C . TYR A 1 466 ? 21.266 -14.055 -22.688 1 84.56 466 TYR A C 1
ATOM 3480 O O . TYR A 1 466 ? 20.438 -13.453 -22 1 84.56 466 TYR A O 1
ATOM 3488 N N . ALA A 1 467 ? 21.203 -13.969 -23.953 1 88.56 467 ALA A N 1
ATOM 3489 C CA . ALA A 1 467 ? 20.141 -13.297 -24.688 1 88.56 467 ALA A CA 1
ATOM 3490 C C . ALA A 1 467 ? 19.656 -14.141 -25.859 1 88.56 467 ALA A C 1
ATOM 3492 O O . ALA A 1 467 ? 20.453 -14.57 -26.703 1 88.56 467 ALA A O 1
ATOM 3493 N N . TYR A 1 468 ? 18.422 -14.398 -25.938 1 91.19 468 TYR A N 1
ATOM 3494 C CA . TYR A 1 468 ? 17.922 -15.25 -27 1 91.19 468 TYR A CA 1
ATOM 3495 C C . TYR A 1 468 ? 16.422 -15.109 -27.156 1 91.19 468 TYR A C 1
ATOM 3497 O O . TYR A 1 468 ? 15.742 -14.562 -26.281 1 91.19 468 TYR A O 1
ATOM 3505 N N . ARG A 1 469 ? 15.891 -15.562 -28.297 1 93.75 469 ARG A N 1
ATOM 3506 C CA . ARG A 1 469 ? 14.469 -15.656 -28.625 1 93.75 469 ARG A CA 1
ATOM 3507 C C . ARG A 1 469 ? 14.047 -17.109 -28.812 1 93.75 469 ARG A C 1
ATOM 3509 O O . ARG A 1 469 ? 14.688 -17.859 -29.547 1 93.75 469 ARG A O 1
ATOM 3516 N N . ASN A 1 470 ? 13.039 -17.438 -28.125 1 92.69 470 ASN A N 1
ATOM 3517 C CA . ASN A 1 470 ? 12.477 -18.781 -28.234 1 92.69 470 ASN A CA 1
ATOM 3518 C C . ASN A 1 470 ? 11.148 -18.766 -29 1 92.69 470 ASN A C 1
ATOM 3520 O O . ASN A 1 470 ? 10.375 -17.812 -28.875 1 92.69 470 ASN A O 1
ATOM 3524 N N . ARG A 1 471 ? 10.906 -19.797 -29.719 1 94.69 471 ARG A N 1
ATOM 3525 C CA . ARG A 1 471 ? 9.633 -20 -30.422 1 94.69 471 ARG A CA 1
ATOM 3526 C C . ARG A 1 471 ? 9.133 -21.422 -30.234 1 94.69 471 ARG A C 1
ATOM 3528 O O . ARG A 1 471 ? 9.922 -22.375 -30.25 1 94.69 471 ARG A O 1
ATOM 3535 N N . GLN A 1 472 ? 7.867 -21.578 -30.062 1 93.88 472 GLN A N 1
ATOM 3536 C CA . GLN A 1 472 ? 7.234 -22.891 -29.922 1 93.88 472 GLN A CA 1
ATOM 3537 C C . GLN A 1 472 ? 5.883 -22.922 -30.641 1 93.88 472 GLN A C 1
ATOM 3539 O O . GLN A 1 472 ? 5.031 -22.062 -30.406 1 93.88 472 GLN A O 1
ATOM 3544 N N . GLU A 1 473 ? 5.719 -23.812 -31.469 1 96.38 473 GLU A N 1
ATOM 3545 C CA . GLU A 1 473 ? 4.457 -24.078 -32.156 1 96.38 473 GLU A CA 1
ATOM 3546 C C . GLU A 1 473 ? 3.939 -25.484 -31.828 1 96.38 473 GLU A C 1
ATOM 3548 O O . GLU A 1 473 ? 4.707 -26.438 -31.828 1 96.38 473 GLU A O 1
ATOM 3553 N N . SER A 1 474 ? 2.691 -25.594 -31.562 1 95.69 474 SER A N 1
ATOM 3554 C CA . SER A 1 474 ? 2.092 -26.891 -31.219 1 95.69 474 SER A CA 1
ATOM 3555 C C . SER A 1 474 ? 0.762 -27.078 -31.938 1 95.69 474 SER A C 1
ATOM 3557 O O . SER A 1 474 ? -0.057 -26.156 -32 1 95.69 474 SER A O 1
ATOM 3559 N N . LYS A 1 475 ? 0.593 -28.25 -32.531 1 97.44 475 LYS A N 1
ATOM 3560 C CA . LYS A 1 475 ? -0.645 -28.719 -33.125 1 97.44 475 LYS A CA 1
ATOM 3561 C C . LYS A 1 475 ? -1.055 -30.078 -32.594 1 97.44 475 LYS A C 1
ATOM 3563 O O . LYS A 1 475 ? -0.204 -30.938 -32.375 1 97.44 475 LYS A O 1
ATOM 3568 N N . ALA A 1 476 ? -2.381 -30.234 -32.438 1 97.81 476 ALA A N 1
ATOM 3569 C CA . ALA A 1 476 ? -2.801 -31.531 -31.906 1 97.81 476 ALA A CA 1
ATOM 3570 C C . ALA A 1 476 ? -4.219 -31.859 -32.344 1 97.81 476 ALA A C 1
ATOM 3572 O O . ALA A 1 476 ? -5.004 -30.969 -32.688 1 97.81 476 ALA A O 1
ATOM 3573 N N . ILE A 1 477 ? -4.504 -33.156 -32.406 1 98.12 477 ILE A N 1
ATOM 3574 C CA . ILE A 1 477 ? -5.844 -33.719 -32.531 1 98.12 477 ILE A CA 1
ATOM 3575 C C . ILE A 1 477 ? -6.129 -34.656 -31.391 1 98.12 477 ILE A C 1
ATOM 3577 O O . ILE A 1 477 ? -5.23 -35.375 -30.922 1 98.12 477 ILE A O 1
ATOM 3581 N N . PHE A 1 478 ? -7.336 -34.625 -30.891 1 97.25 478 PHE A N 1
ATOM 3582 C CA . PHE A 1 478 ? -7.645 -35.5 -29.766 1 97.25 478 PHE A CA 1
ATOM 3583 C C . PHE A 1 478 ? -9.102 -35.938 -29.812 1 97.25 478 PHE A C 1
ATOM 3585 O O . PHE A 1 478 ? -9.93 -35.312 -30.453 1 97.25 478 PHE A O 1
ATOM 3592 N N . ALA A 1 479 ? -9.375 -37 -29.078 1 97.56 479 ALA A N 1
ATOM 3593 C CA . ALA A 1 479 ? -10.727 -37.531 -28.906 1 97.56 479 ALA A CA 1
ATOM 3594 C C . ALA A 1 479 ? -10.82 -38.438 -27.672 1 97.56 479 ALA A C 1
ATOM 3596 O O . ALA A 1 479 ? -9.836 -39.031 -27.266 1 97.56 479 ALA A O 1
ATOM 3597 N N . GLN A 1 480 ? -11.984 -38.469 -27.125 1 96.38 480 GLN A N 1
ATOM 3598 C CA . GLN A 1 480 ? -12.273 -39.312 -25.984 1 96.38 480 GLN A CA 1
ATOM 3599 C C . GLN A 1 480 ? -13.727 -39.781 -26 1 96.38 480 GLN A C 1
ATOM 3601 O O . GLN A 1 480 ? -14.625 -39 -26.312 1 96.38 480 GLN A O 1
ATOM 3606 N N . VAL A 1 481 ? -13.867 -41.031 -25.688 1 96.69 481 VAL A N 1
ATOM 3607 C CA . VAL A 1 481 ? -15.195 -41.625 -25.688 1 96.69 481 VAL A CA 1
ATOM 3608 C C . VAL A 1 481 ? -15.43 -42.375 -24.359 1 96.69 481 VAL A C 1
ATOM 3610 O O . VAL A 1 481 ? -14.539 -43.062 -23.859 1 96.69 481 VAL A O 1
ATOM 3613 N N . SER A 1 482 ? -16.547 -42.156 -23.812 1 95.62 482 SER A N 1
ATOM 3614 C CA . SER A 1 482 ? -17 -42.875 -22.625 1 95.62 482 SER A CA 1
ATOM 3615 C C . SER A 1 482 ? -18.25 -43.688 -22.938 1 95.62 482 SER A C 1
ATOM 3617 O O . SER A 1 482 ? -19.281 -43.156 -23.344 1 95.62 482 SER A O 1
ATOM 3619 N N . TYR A 1 483 ? -18.125 -44.938 -22.625 1 97.06 483 TYR A N 1
ATOM 3620 C CA . TYR A 1 483 ? -19.219 -45.844 -22.953 1 97.06 483 TYR A CA 1
ATOM 3621 C C . TYR A 1 483 ? -19.703 -46.594 -21.703 1 97.06 483 TYR A C 1
ATOM 3623 O O . TYR A 1 483 ? -18.906 -47.219 -21 1 97.06 483 TYR A O 1
ATOM 3631 N N . LYS A 1 484 ? -21 -46.562 -21.531 1 96.69 484 LYS A N 1
ATOM 3632 C CA . LYS A 1 484 ? -21.609 -47.312 -20.438 1 96.69 484 LYS A CA 1
ATOM 3633 C C . LYS A 1 484 ? -21.781 -48.781 -20.828 1 96.69 484 LYS A C 1
ATOM 3635 O O . LYS A 1 484 ? -22.812 -49.156 -21.391 1 96.69 484 LYS A O 1
ATOM 3640 N N . VAL A 1 485 ? -20.922 -49.562 -20.391 1 96.81 485 VAL A N 1
ATOM 3641 C CA . VAL A 1 485 ? -21.031 -51 -20.656 1 96.81 485 VAL A CA 1
ATOM 3642 C C . VAL A 1 485 ? -22.25 -51.562 -19.953 1 96.81 485 VAL A C 1
ATOM 3644 O O . VAL A 1 485 ? -22.969 -52.406 -20.516 1 96.81 485 VAL A O 1
ATOM 3647 N N . THR A 1 486 ? -22.406 -51.156 -18.688 1 95.69 486 THR A N 1
ATOM 3648 C CA . THR A 1 486 ? -23.625 -51.312 -17.922 1 95.69 486 THR A CA 1
ATOM 3649 C C . THR A 1 486 ? -24.016 -50 -17.25 1 95.69 486 THR A C 1
ATOM 3651 O O . THR A 1 486 ? -23.344 -49 -17.406 1 95.69 486 THR A O 1
ATOM 3654 N N . GLU A 1 487 ? -25.078 -50.125 -16.5 1 92.75 487 GLU A N 1
ATOM 3655 C CA . GLU A 1 487 ? -25.5 -48.906 -15.805 1 92.75 487 GLU A CA 1
ATOM 3656 C C . GLU A 1 487 ? -24.5 -48.531 -14.719 1 92.75 487 GLU A C 1
ATOM 3658 O O . GLU A 1 487 ? -24.438 -47.344 -14.328 1 92.75 487 GLU A O 1
ATOM 3663 N N . GLN A 1 488 ? -23.734 -49.5 -14.305 1 95.25 488 GLN A N 1
ATOM 3664 C CA . GLN A 1 488 ? -22.812 -49.25 -13.203 1 95.25 488 GLN A CA 1
ATOM 3665 C C . GLN A 1 488 ? -21.359 -49.156 -13.703 1 95.25 488 GLN A C 1
ATOM 3667 O O . GLN A 1 488 ? -20.5 -48.625 -13 1 95.25 488 GLN A O 1
ATOM 3672 N N . LEU A 1 489 ? -21.109 -49.656 -14.867 1 96.94 489 LEU A N 1
ATOM 3673 C CA . LEU A 1 489 ? -19.734 -49.75 -15.367 1 96.94 489 LEU A CA 1
ATOM 3674 C C . LEU A 1 489 ? -19.562 -48.875 -16.609 1 96.94 489 LEU A C 1
ATOM 3676 O O . LEU A 1 489 ? -20.25 -49.062 -17.609 1 96.94 489 LEU A O 1
ATOM 3680 N N . THR A 1 490 ? -18.656 -47.969 -16.531 1 96.75 490 THR A N 1
ATOM 3681 C CA . THR A 1 490 ? -18.344 -47.094 -17.656 1 96.75 490 THR A CA 1
ATOM 3682 C C . THR A 1 490 ? -16.875 -47.25 -18.062 1 96.75 490 THR A C 1
ATOM 3684 O O . THR A 1 490 ? -15.984 -47.219 -17.219 1 96.75 490 THR A O 1
ATOM 3687 N N . ALA A 1 491 ? -16.609 -47.406 -19.312 1 97.88 491 ALA A N 1
ATOM 3688 C CA . ALA A 1 491 ? -15.258 -47.438 -19.875 1 97.88 491 ALA A CA 1
ATOM 3689 C C . ALA A 1 491 ? -14.984 -46.188 -20.703 1 97.88 491 ALA A C 1
ATOM 3691 O O . ALA A 1 491 ? -15.828 -45.781 -21.5 1 97.88 491 ALA A O 1
ATOM 3692 N N . THR A 1 492 ? -13.883 -45.656 -20.422 1 96.56 492 THR A N 1
ATOM 3693 C CA . THR A 1 492 ? -13.492 -44.469 -21.172 1 96.56 492 THR A CA 1
ATOM 3694 C C . THR A 1 492 ? -12.164 -44.719 -21.891 1 96.56 492 THR A C 1
ATOM 3696 O O . THR A 1 492 ? -11.219 -45.25 -21.312 1 96.56 492 THR A O 1
ATOM 3699 N N . LEU A 1 493 ? -12.117 -44.375 -23.141 1 97.56 493 LEU A N 1
ATOM 3700 C CA . LEU A 1 493 ? -10.906 -44.406 -23.953 1 97.56 493 LEU A CA 1
ATOM 3701 C C . LEU A 1 493 ? -10.664 -43.062 -24.656 1 97.56 493 LEU A C 1
ATOM 3703 O O . LEU A 1 493 ? -11.586 -42.5 -25.234 1 97.56 493 LEU A O 1
ATOM 3707 N N . GLY A 1 494 ? -9.43 -42.594 -24.5 1 96.75 494 GLY A N 1
ATOM 3708 C CA . GLY A 1 494 ? -9.07 -41.344 -25.156 1 96.75 494 GLY A CA 1
ATOM 3709 C C . GLY A 1 494 ? -7.668 -41.344 -25.719 1 96.75 494 GLY A C 1
ATOM 3710 O O . GLY A 1 494 ? -6.797 -42.062 -25.25 1 96.75 494 GLY A O 1
ATOM 3711 N N . GLY A 1 495 ? -7.461 -40.469 -26.719 1 97.38 495 GLY A N 1
ATOM 3712 C CA . GLY A 1 495 ? -6.156 -40.281 -27.344 1 97.38 495 GLY A CA 1
ATOM 3713 C C . GLY A 1 495 ? -5.926 -38.906 -27.891 1 97.38 495 GLY A C 1
ATOM 3714 O O . GLY A 1 495 ? -6.871 -38.219 -28.297 1 97.38 495 GLY A O 1
ATOM 3715 N N . ARG A 1 496 ? -4.711 -38.531 -27.844 1 97.56 496 ARG A N 1
ATOM 3716 C CA . ARG A 1 496 ? -4.246 -37.25 -28.406 1 97.56 496 ARG A CA 1
ATOM 3717 C C . ARG A 1 496 ? -2.889 -37.438 -29.078 1 97.56 496 ARG A C 1
ATOM 3719 O O . ARG A 1 496 ? -2.033 -38.156 -28.594 1 97.56 496 ARG A O 1
ATOM 3726 N N . TYR A 1 497 ? -2.762 -36.812 -30.172 1 97.69 497 TYR A N 1
ATOM 3727 C CA . TYR A 1 497 ? -1.455 -36.75 -30.828 1 97.69 497 TYR A CA 1
ATOM 3728 C C . TYR A 1 497 ? -1.046 -35.312 -31.078 1 97.69 497 TYR A C 1
ATOM 3730 O O . TYR A 1 497 ? -1.806 -34.531 -31.672 1 97.69 497 TYR A O 1
ATOM 3738 N N . THR A 1 498 ? 0.204 -35 -30.656 1 97.06 498 THR A N 1
ATOM 3739 C CA . THR A 1 498 ? 0.671 -33.625 -30.719 1 97.06 498 THR A CA 1
ATOM 3740 C C . THR A 1 498 ? 1.946 -33.531 -31.547 1 97.06 498 THR A C 1
ATOM 3742 O O . THR A 1 498 ? 2.865 -34.344 -31.391 1 97.06 498 THR A O 1
ATOM 3745 N N . TRP A 1 499 ? 1.99 -32.531 -32.438 1 97.75 499 TRP A N 1
ATOM 3746 C CA . TRP A 1 499 ? 3.184 -32.125 -33.188 1 97.75 499 TRP A CA 1
ATOM 3747 C C . TRP A 1 499 ? 3.691 -30.781 -32.719 1 97.75 499 TRP A C 1
ATOM 3749 O O . TRP A 1 499 ? 2.906 -29.844 -32.531 1 97.75 499 TRP A O 1
ATOM 3759 N N . GLU A 1 500 ? 5.051 -30.766 -32.531 1 96.25 500 GLU A N 1
ATOM 3760 C CA . GLU A 1 500 ? 5.613 -29.516 -32.062 1 96.25 500 GLU A CA 1
ATOM 3761 C C . GLU A 1 500 ? 6.855 -29.125 -32.844 1 96.25 500 GLU A C 1
ATOM 3763 O O . GLU A 1 500 ? 7.586 -29.984 -33.344 1 96.25 500 GLU A O 1
ATOM 3768 N N . ASN A 1 501 ? 7.02 -27.797 -32.969 1 96.88 501 ASN A N 1
ATOM 3769 C CA . ASN A 1 501 ? 8.25 -27.188 -33.469 1 96.88 501 ASN A CA 1
ATOM 3770 C C . ASN A 1 501 ? 8.812 -26.188 -32.469 1 96.88 501 ASN A C 1
ATOM 3772 O O . ASN A 1 501 ? 8.164 -25.203 -32.125 1 96.88 501 ASN A O 1
ATOM 3776 N N . VAL A 1 502 ? 10.047 -26.562 -31.984 1 94.19 502 VAL A N 1
ATOM 3777 C CA . VAL A 1 502 ? 10.688 -25.672 -31.031 1 94.19 502 VAL A CA 1
ATOM 3778 C C . VAL A 1 502 ? 11.938 -25.047 -31.656 1 94.19 502 VAL A C 1
ATOM 3780 O O . VAL A 1 502 ? 12.586 -25.672 -32.5 1 94.19 502 VAL A O 1
ATOM 3783 N N . GLY A 1 503 ? 12.203 -23.766 -31.266 1 94.06 503 GLY A N 1
ATOM 3784 C CA . GLY A 1 503 ? 13.367 -23.078 -31.797 1 94.06 503 GLY A CA 1
ATOM 3785 C C . GLY A 1 503 ? 13.93 -22.016 -30.875 1 94.06 503 GLY A C 1
ATOM 3786 O O . GLY A 1 503 ? 13.227 -21.531 -29.984 1 94.06 503 GLY A O 1
ATOM 3787 N N . ILE A 1 504 ? 15.219 -21.812 -31.062 1 93.88 504 ILE A N 1
ATOM 3788 C CA . ILE A 1 504 ? 15.906 -20.766 -30.328 1 93.88 504 ILE A CA 1
ATOM 3789 C C . ILE A 1 504 ? 16.828 -19.984 -31.25 1 93.88 504 ILE A C 1
ATOM 3791 O O . ILE A 1 504 ? 17.438 -20.562 -32.156 1 93.88 504 ILE A O 1
ATOM 3795 N N . ARG A 1 505 ? 16.797 -18.672 -31.141 1 94.56 505 ARG A N 1
ATOM 3796 C CA . ARG A 1 505 ? 17.734 -17.797 -31.844 1 94.56 505 ARG A CA 1
ATOM 3797 C C . ARG A 1 505 ? 18.5 -16.922 -30.859 1 94.56 505 ARG A C 1
ATOM 3799 O O . ARG A 1 505 ? 17.891 -16.188 -30.062 1 94.56 505 ARG A O 1
ATOM 3806 N N . GLN A 1 506 ? 19.828 -17.016 -30.969 1 91.94 506 GLN A N 1
ATOM 3807 C CA . GLN A 1 506 ? 20.625 -16.156 -30.125 1 91.94 506 GLN A CA 1
ATOM 3808 C C . GLN A 1 506 ? 20.422 -14.68 -30.484 1 91.94 506 GLN A C 1
ATOM 3810 O O . GLN A 1 506 ? 20.281 -14.352 -31.672 1 91.94 506 GLN A O 1
ATOM 3815 N N . ALA A 1 507 ? 20.328 -13.867 -29.562 1 91.25 507 ALA A N 1
ATOM 3816 C CA . ALA A 1 507 ? 20.078 -12.438 -29.766 1 91.25 507 ALA A CA 1
ATOM 3817 C C . ALA A 1 507 ? 21.359 -11.633 -29.562 1 91.25 507 ALA A C 1
ATOM 3819 O O . ALA A 1 507 ? 22.359 -12.156 -29.094 1 91.25 507 ALA A O 1
ATOM 3820 N N . PRO A 1 508 ? 21.328 -10.359 -30.016 1 86.19 508 PRO A N 1
ATOM 3821 C CA . PRO A 1 508 ? 22.516 -9.531 -29.797 1 86.19 508 PRO A CA 1
ATOM 3822 C C . PRO A 1 508 ? 22.922 -9.461 -28.328 1 86.19 508 PRO A C 1
ATOM 3824 O O . PRO A 1 508 ? 22.062 -9.375 -27.453 1 86.19 508 PRO A O 1
ATOM 3827 N N . GLY A 1 509 ? 24.234 -9.516 -28.078 1 79.31 509 GLY A N 1
ATOM 3828 C CA . GLY A 1 509 ? 24.75 -9.43 -26.719 1 79.31 509 GLY A CA 1
ATOM 3829 C C . GLY A 1 509 ? 24.906 -10.781 -26.062 1 79.31 509 GLY A C 1
ATOM 3830 O O . GLY A 1 509 ? 25.312 -10.867 -24.906 1 79.31 509 GLY A O 1
ATOM 3831 N N . ASN A 1 510 ? 24.625 -11.812 -26.828 1 81.38 510 ASN A N 1
ATOM 3832 C CA . ASN A 1 510 ? 24.75 -13.141 -26.234 1 81.38 510 ASN A CA 1
ATOM 3833 C C . ASN A 1 510 ? 26.188 -13.461 -25.844 1 81.38 510 ASN A C 1
ATOM 3835 O O . ASN A 1 510 ? 27.125 -13.078 -26.562 1 81.38 510 ASN A O 1
ATOM 3839 N N . VAL A 1 511 ? 26.297 -14.234 -24.875 1 81.5 511 VAL A N 1
ATOM 3840 C CA . VAL A 1 511 ? 27.594 -14.531 -24.281 1 81.5 511 VAL A CA 1
ATOM 3841 C C . VAL A 1 511 ? 28.391 -15.43 -25.219 1 81.5 511 VAL A C 1
ATOM 3843 O O . VAL A 1 511 ? 29.625 -15.461 -25.156 1 81.5 511 VAL A O 1
ATOM 3846 N N . PHE A 1 512 ? 27.812 -16.109 -26.125 1 80.44 512 PHE A N 1
ATOM 3847 C CA . PHE A 1 512 ? 28.484 -17.125 -26.922 1 80.44 512 PHE A CA 1
ATOM 3848 C C . PHE A 1 512 ? 29.188 -16.516 -28.125 1 80.44 512 PHE A C 1
ATOM 3850 O O . PHE A 1 512 ? 29.875 -17.203 -28.875 1 80.44 512 PHE A O 1
ATOM 3857 N N . GLY A 1 513 ? 28.984 -15.273 -28.266 1 79.12 513 GLY A N 1
ATOM 3858 C CA . GLY A 1 513 ? 29.641 -14.57 -29.359 1 79.12 513 GLY A CA 1
ATOM 3859 C C . GLY A 1 513 ? 29.094 -14.961 -30.719 1 79.12 513 GLY A C 1
ATOM 3860 O O . GLY A 1 513 ? 29.781 -14.797 -31.734 1 79.12 513 GLY A O 1
ATOM 3861 N N . VAL A 1 514 ? 27.984 -15.531 -30.703 1 82.19 514 VAL A N 1
ATOM 3862 C CA . VAL A 1 514 ? 27.375 -15.93 -31.969 1 82.19 514 VAL A CA 1
ATOM 3863 C C . VAL A 1 514 ? 26.703 -14.727 -32.625 1 82.19 514 VAL A C 1
ATOM 3865 O O . VAL A 1 514 ? 25.938 -14 -31.969 1 82.19 514 VAL A O 1
ATOM 3868 N N . ASP A 1 515 ? 26.953 -14.578 -33.906 1 86.06 515 ASP A N 1
ATOM 3869 C CA . ASP A 1 515 ? 26.266 -13.523 -34.656 1 86.06 515 ASP A CA 1
ATOM 3870 C C . ASP A 1 515 ? 24.781 -13.812 -34.75 1 86.06 515 ASP A C 1
ATOM 3872 O O . ASP A 1 515 ? 24.375 -14.805 -35.375 1 86.06 515 ASP A O 1
ATOM 3876 N N . PRO A 1 516 ? 24.047 -12.961 -34.219 1 87.69 516 PRO A N 1
ATOM 3877 C CA . PRO A 1 516 ? 22.594 -13.195 -34.188 1 87.69 516 PRO A CA 1
ATOM 3878 C C . PRO A 1 516 ? 22.016 -13.336 -35.594 1 87.69 516 PRO A C 1
ATOM 3880 O O . PRO A 1 516 ? 20.938 -13.906 -35.781 1 87.69 516 PRO A O 1
ATOM 3883 N N . ASP A 1 517 ? 22.719 -12.859 -36.594 1 88.44 517 ASP A N 1
ATOM 3884 C CA . ASP A 1 517 ? 22.219 -12.898 -37.969 1 88.44 517 ASP A CA 1
ATOM 3885 C C . ASP A 1 517 ? 22.781 -14.102 -38.719 1 88.44 517 ASP A C 1
ATOM 3887 O O . ASP A 1 517 ? 22.391 -14.367 -39.844 1 88.44 517 ASP A O 1
ATOM 3891 N N . SER A 1 518 ? 23.594 -14.859 -38.062 1 88.56 518 SER A N 1
ATOM 3892 C CA . SER A 1 518 ? 24.156 -16.047 -38.688 1 88.56 518 SER A CA 1
ATOM 3893 C C . SER A 1 518 ? 23.219 -17.234 -38.594 1 88.56 518 SER A C 1
ATOM 3895 O O . SER A 1 518 ? 22.391 -17.297 -37.656 1 88.56 518 SER A O 1
ATOM 3897 N N . PRO A 1 519 ? 23.312 -18.125 -39.531 1 82.94 519 PRO A N 1
ATOM 3898 C CA . PRO A 1 519 ? 22.516 -19.344 -39.406 1 82.94 519 PRO A CA 1
ATOM 3899 C C . PRO A 1 519 ? 22.812 -20.141 -38.156 1 82.94 519 PRO A C 1
ATOM 3901 O O . PRO A 1 519 ? 21.953 -20.875 -37.656 1 82.94 519 PRO A O 1
ATOM 3904 N N . ALA A 1 520 ? 23.969 -20 -37.625 1 79.75 520 ALA A N 1
ATOM 3905 C CA . ALA A 1 520 ? 24.375 -20.734 -36.438 1 79.75 520 ALA A CA 1
ATOM 3906 C C . ALA A 1 520 ? 23.594 -20.25 -35.219 1 79.75 520 ALA A C 1
ATOM 3908 O O . ALA A 1 520 ? 23.484 -20.969 -34.219 1 79.75 520 ALA A O 1
ATOM 3909 N N . ALA A 1 521 ? 23.047 -19.141 -35.469 1 87.19 521 ALA A N 1
ATOM 3910 C CA . ALA A 1 521 ? 22.344 -18.562 -34.312 1 87.19 521 ALA A CA 1
ATOM 3911 C C . ALA A 1 521 ? 20.922 -19.125 -34.219 1 87.19 521 ALA A C 1
ATOM 3913 O O . ALA A 1 521 ? 20.281 -19 -33.156 1 87.19 521 ALA A O 1
ATOM 3914 N N . ASP A 1 522 ? 20.484 -19.703 -35.25 1 91.31 522 ASP A N 1
ATOM 3915 C CA . ASP A 1 522 ? 19.094 -20.156 -35.312 1 91.31 522 ASP A CA 1
ATOM 3916 C C . ASP A 1 522 ? 19.016 -21.688 -35.281 1 91.31 522 ASP A C 1
ATOM 3918 O O . ASP A 1 522 ? 19.453 -22.344 -36.219 1 91.31 522 ASP A O 1
ATOM 3922 N N . GLN A 1 523 ? 18.484 -22.25 -34.219 1 92.44 523 GLN A N 1
ATOM 3923 C CA . GLN A 1 523 ? 18.281 -23.688 -34.094 1 92.44 523 GLN A CA 1
ATOM 3924 C C . GLN A 1 523 ? 16.797 -24.031 -34 1 92.44 523 GLN A C 1
ATOM 3926 O O . GLN A 1 523 ? 16 -23.234 -33.5 1 92.44 523 GLN A O 1
ATOM 3931 N N . SER A 1 524 ? 16.422 -25.172 -34.5 1 92.81 524 SER A N 1
ATOM 3932 C CA . SER A 1 524 ? 15.055 -25.656 -34.406 1 92.81 524 SER A CA 1
ATOM 3933 C C . SER A 1 524 ? 15.008 -27.188 -34.344 1 92.81 524 SER A C 1
ATOM 3935 O O . SER A 1 524 ? 15.914 -27.859 -34.812 1 92.81 524 SER A O 1
ATOM 3937 N N . ARG A 1 525 ? 13.977 -27.719 -33.719 1 93.31 525 ARG A N 1
ATOM 3938 C CA . ARG A 1 525 ? 13.734 -29.141 -33.625 1 93.31 525 ARG A CA 1
ATOM 3939 C C . ARG A 1 525 ? 12.242 -29.453 -33.75 1 93.31 525 ARG A C 1
ATOM 3941 O O . ARG A 1 525 ? 11.406 -28.734 -33.219 1 93.31 525 ARG A O 1
ATOM 3948 N N . LYS A 1 526 ? 11.938 -30.5 -34.531 1 96.06 526 LYS A N 1
ATOM 3949 C CA . LYS A 1 526 ? 10.578 -31.016 -34.594 1 96.06 526 LYS A CA 1
ATOM 3950 C C . LYS A 1 526 ? 10.375 -32.188 -33.625 1 96.06 526 LYS A C 1
ATOM 3952 O O . LYS A 1 526 ? 11.195 -33.094 -33.594 1 96.06 526 LYS A O 1
ATOM 3957 N N . LEU A 1 527 ? 9.352 -32.125 -32.875 1 95.5 527 LEU A N 1
ATOM 3958 C CA . LEU A 1 527 ? 9.023 -33.125 -31.906 1 95.5 527 LEU A CA 1
ATOM 3959 C C . LEU A 1 527 ? 7.57 -33.562 -32.031 1 95.5 527 LEU A C 1
ATOM 3961 O O . LEU A 1 527 ? 6.762 -32.875 -32.656 1 95.5 527 LEU A O 1
ATOM 3965 N N . SER A 1 528 ? 7.242 -34.719 -31.531 1 96.31 528 SER A N 1
ATOM 3966 C CA . SER A 1 528 ? 5.871 -35.219 -31.469 1 96.31 528 SER A CA 1
ATOM 3967 C C . SER A 1 528 ? 5.719 -36.281 -30.391 1 96.31 528 SER A C 1
ATOM 3969 O O . SER A 1 528 ? 6.699 -36.906 -29.984 1 96.31 528 SER A O 1
ATOM 3971 N N . ALA A 1 529 ? 4.578 -36.469 -29.906 1 95.88 529 ALA A N 1
ATOM 3972 C CA . ALA A 1 529 ? 4.328 -37.469 -28.891 1 95.88 529 ALA A CA 1
ATOM 3973 C C . ALA A 1 529 ? 2.832 -37.75 -28.734 1 95.88 529 ALA A C 1
ATOM 3975 O O . ALA A 1 529 ? 2.006 -36.875 -28.984 1 95.88 529 ALA A O 1
ATOM 3976 N N . PRO A 1 530 ? 2.5 -38.906 -28.328 1 96 530 PRO A N 1
ATOM 3977 C CA . PRO A 1 530 ? 1.107 -39.25 -28.031 1 96 530 PRO A CA 1
ATOM 3978 C C . PRO A 1 530 ? 0.754 -39.062 -26.562 1 96 530 PRO A C 1
ATOM 3980 O O . PRO A 1 530 ? 1.646 -39.031 -25.703 1 96 530 PRO A O 1
ATOM 3983 N N . ALA A 1 531 ? -0.476 -38.969 -26.281 1 96.12 531 ALA A N 1
ATOM 3984 C CA . ALA A 1 531 ? -1.095 -39.094 -24.969 1 96.12 531 ALA A CA 1
ATOM 3985 C C . ALA A 1 531 ? -2.354 -39.969 -25.031 1 96.12 531 ALA A C 1
ATOM 3987 O O . ALA A 1 531 ? -3.016 -40.031 -26.062 1 96.12 531 ALA A O 1
ATOM 3988 N N . TRP A 1 532 ? -2.633 -40.625 -23.953 1 96.75 532 TRP A N 1
ATOM 3989 C CA . TRP A 1 532 ? -3.824 -41.469 -23.969 1 96.75 532 TRP A CA 1
ATOM 3990 C C . TRP A 1 532 ? -4.387 -41.656 -22.562 1 96.75 532 TRP A C 1
ATOM 3992 O O . TRP A 1 532 ? -3.715 -41.344 -21.578 1 96.75 532 TRP A O 1
ATOM 4002 N N . THR A 1 533 ? -5.582 -42.062 -22.484 1 95.75 533 THR A N 1
ATOM 4003 C CA . THR A 1 533 ? -6.273 -42.406 -21.234 1 95.75 533 THR A CA 1
ATOM 4004 C C . THR A 1 533 ? -7.133 -43.656 -21.422 1 95.75 533 THR A C 1
ATOM 4006 O O . THR A 1 533 ? -7.887 -43.75 -22.391 1 95.75 533 THR A O 1
ATOM 4009 N N . ALA A 1 534 ? -6.984 -44.562 -20.578 1 97.81 534 ALA A N 1
ATOM 4010 C CA . ALA A 1 534 ? -7.883 -45.719 -20.406 1 97.81 534 ALA A CA 1
ATOM 4011 C C . ALA A 1 534 ? -8.414 -45.781 -18.984 1 97.81 534 ALA A C 1
ATOM 4013 O O . ALA A 1 534 ? -7.633 -45.906 -18.031 1 97.81 534 ALA A O 1
ATOM 4014 N N . SER A 1 535 ? -9.688 -45.75 -18.891 1 96.81 535 SER A N 1
ATOM 4015 C CA . SER A 1 535 ? -10.289 -45.688 -17.562 1 96.81 535 SER A CA 1
ATOM 4016 C C . SER A 1 535 ? -11.461 -46.656 -17.422 1 96.81 535 SER A C 1
ATOM 4018 O O . SER A 1 535 ? -12.234 -46.812 -18.359 1 96.81 535 SER A O 1
ATOM 4020 N N . LEU A 1 536 ? -11.539 -47.25 -16.281 1 98.06 536 LEU A N 1
ATOM 4021 C CA . LEU A 1 536 ? -12.695 -48.031 -15.859 1 98.06 536 LEU A CA 1
ATOM 4022 C C . LEU A 1 536 ? -13.281 -47.469 -14.562 1 98.06 536 LEU A C 1
ATOM 4024 O O . LEU A 1 536 ? -12.578 -47.312 -13.562 1 98.06 536 LEU A O 1
ATOM 4028 N N . GLN A 1 537 ? -14.531 -47.219 -14.68 1 97 537 GLN A N 1
ATOM 4029 C CA . GLN A 1 537 ? -15.242 -46.656 -13.531 1 97 537 GLN A CA 1
ATOM 4030 C C . GLN A 1 537 ? -16.422 -47.562 -13.148 1 97 537 GLN A C 1
ATOM 4032 O O . GLN A 1 537 ? -17.234 -47.938 -14 1 97 537 GLN A O 1
ATOM 4037 N N . TYR A 1 538 ? -16.516 -47.844 -11.867 1 97.94 538 TYR A N 1
ATOM 4038 C CA . TYR A 1 538 ? -17.594 -48.688 -11.367 1 97.94 538 TYR A CA 1
ATOM 4039 C C . TYR A 1 538 ? -18.344 -47.969 -10.234 1 97.94 538 TYR A C 1
ATOM 4041 O O . TYR A 1 538 ? -17.797 -47.781 -9.148 1 97.94 538 TYR A O 1
ATOM 4049 N N . GLN A 1 539 ? -19.609 -47.75 -10.555 1 96.5 539 GLN A N 1
ATOM 4050 C CA . GLN A 1 539 ? -20.484 -47.156 -9.547 1 96.5 539 GLN A CA 1
ATOM 4051 C C . GLN A 1 539 ? -21.141 -48.25 -8.711 1 96.5 539 GLN A C 1
ATOM 4053 O O . GLN A 1 539 ? -22.219 -48.75 -9.055 1 96.5 539 GLN A O 1
ATOM 4058 N N . ILE A 1 540 ? -20.641 -48.469 -7.586 1 97 540 ILE A N 1
ATOM 4059 C CA . ILE A 1 540 ? -21.156 -49.562 -6.734 1 97 540 ILE A CA 1
ATOM 4060 C C . ILE A 1 540 ? -22.609 -49.25 -6.336 1 97 540 ILE A C 1
ATOM 4062 O O . ILE A 1 540 ? -23.469 -50.125 -6.414 1 97 540 ILE A O 1
ATOM 4066 N N . ASP A 1 541 ? -22.844 -48.031 -5.883 1 94.5 541 ASP A N 1
ATOM 4067 C CA . ASP A 1 541 ? -24.125 -47.438 -5.555 1 94.5 541 ASP A CA 1
ATOM 4068 C C . ASP A 1 541 ? -24.078 -45.906 -5.664 1 94.5 541 ASP A C 1
ATOM 4070 O O . ASP A 1 541 ? -23.078 -45.344 -6.141 1 94.5 541 ASP A O 1
ATOM 4074 N N . PRO A 1 542 ? -25.141 -45.281 -5.289 1 91.69 542 PRO A N 1
ATOM 4075 C CA . PRO A 1 542 ? -25.141 -43.844 -5.516 1 91.69 542 PRO A CA 1
ATOM 4076 C C . PRO A 1 542 ? -24.078 -43.125 -4.688 1 91.69 542 PRO A C 1
ATOM 4078 O O . PRO A 1 542 ? -23.703 -42 -5.02 1 91.69 542 PRO A O 1
ATOM 4081 N N . ASN A 1 543 ? -23.547 -43.75 -3.65 1 93.75 543 ASN A N 1
ATOM 4082 C CA . ASN A 1 543 ? -22.641 -43.062 -2.738 1 93.75 543 ASN A CA 1
ATOM 4083 C C . ASN A 1 543 ? -21.203 -43.562 -2.926 1 93.75 543 ASN A C 1
ATOM 4085 O O . ASN A 1 543 ? -20.25 -42.906 -2.455 1 93.75 543 ASN A O 1
ATOM 4089 N N . ASN A 1 544 ? -21 -44.688 -3.572 1 95.75 544 ASN A N 1
ATOM 4090 C CA . ASN A 1 544 ? -19.703 -45.312 -3.66 1 95.75 544 ASN A CA 1
ATOM 4091 C C . ASN A 1 544 ? -19.281 -45.531 -5.113 1 95.75 544 ASN A C 1
ATOM 4093 O O . ASN A 1 544 ? -20.047 -46.094 -5.91 1 95.75 544 ASN A O 1
ATOM 4097 N N . MET A 1 545 ? -18.062 -45.125 -5.371 1 96.94 545 MET A N 1
ATOM 4098 C CA . MET A 1 545 ? -17.5 -45.344 -6.703 1 96.94 545 MET A CA 1
ATOM 4099 C C . MET A 1 545 ? -16.047 -45.781 -6.621 1 96.94 545 MET A C 1
ATOM 4101 O O . MET A 1 545 ? -15.289 -45.281 -5.781 1 96.94 545 MET A O 1
ATOM 4105 N N . VAL A 1 546 ? -15.641 -46.719 -7.426 1 98.06 546 VAL A N 1
ATOM 4106 C CA . VAL A 1 546 ? -14.242 -47.094 -7.582 1 98.06 546 VAL A CA 1
ATOM 4107 C C . VAL A 1 546 ? -13.812 -46.938 -9.039 1 98.06 546 VAL A C 1
ATOM 4109 O O . VAL A 1 546 ? -14.641 -47.062 -9.945 1 98.06 546 VAL A O 1
ATOM 4112 N N . TYR A 1 547 ? -12.578 -46.594 -9.266 1 97.62 547 TYR A N 1
ATOM 4113 C CA . TYR A 1 547 ? -12.109 -46.469 -10.641 1 97.62 547 TYR A CA 1
ATOM 4114 C C . TYR A 1 547 ? -10.648 -46.875 -10.758 1 97.62 547 TYR A C 1
ATOM 4116 O O . TYR A 1 547 ? -9.922 -46.906 -9.758 1 97.62 547 TYR A O 1
ATOM 4124 N N . PHE A 1 548 ? -10.289 -47.188 -11.938 1 98.38 548 PHE A N 1
ATOM 4125 C CA . PHE A 1 548 ? -8.906 -47.469 -12.32 1 98.38 548 PHE A CA 1
ATOM 4126 C C . PHE A 1 548 ? -8.547 -46.719 -13.602 1 98.38 548 PHE A C 1
ATOM 4128 O O . PHE A 1 548 ? -9.312 -46.75 -14.57 1 98.38 548 PHE A O 1
ATOM 4135 N N . ASN A 1 549 ? -7.414 -46.062 -13.609 1 97 549 ASN A N 1
ATOM 4136 C CA . ASN A 1 549 ? -6.938 -45.312 -14.773 1 97 549 ASN A CA 1
ATOM 4137 C C . ASN A 1 549 ? -5.531 -45.75 -15.18 1 97 549 ASN A C 1
ATOM 4139 O O . ASN A 1 549 ? -4.676 -45.969 -14.32 1 97 549 ASN A O 1
ATOM 4143 N N . GLN A 1 550 ? -5.289 -45.938 -16.406 1 97.75 550 GLN A N 1
ATOM 4144 C CA . GLN A 1 550 ? -3.98 -45.969 -17.047 1 97.75 550 GLN A CA 1
ATOM 4145 C C . GLN A 1 550 ? -3.83 -44.812 -18.047 1 97.75 550 GLN A C 1
ATOM 4147 O O . GLN A 1 550 ? -4.602 -44.719 -19.016 1 97.75 550 GLN A O 1
ATOM 4152 N N . ARG A 1 551 ? -2.787 -43.969 -17.859 1 96.38 551 ARG A N 1
ATOM 4153 C CA . ARG A 1 551 ? -2.656 -42.75 -18.688 1 96.38 551 ARG A CA 1
ATOM 4154 C C . ARG A 1 551 ? -1.217 -42.562 -19.141 1 96.38 551 ARG A C 1
ATOM 4156 O O . ARG A 1 551 ? -0.276 -42.938 -18.438 1 96.38 551 ARG A O 1
ATOM 4163 N N . GLY A 1 552 ? -1.142 -42.062 -20.297 1 94.38 552 GLY A N 1
ATOM 4164 C CA . GLY A 1 552 ? 0.122 -41.594 -20.844 1 94.38 552 GLY A CA 1
ATOM 4165 C C . GLY A 1 552 ? 0.11 -40.125 -21.188 1 94.38 552 GLY A C 1
ATOM 4166 O O . GLY A 1 552 ? -0.917 -39.594 -21.609 1 94.38 552 GLY A O 1
ATOM 4167 N N . SER A 1 553 ? 1.264 -39.531 -20.984 1 93.69 553 SER A N 1
ATOM 4168 C CA . SER A 1 553 ? 1.434 -38.125 -21.297 1 93.69 553 SER A CA 1
ATOM 4169 C C . SER A 1 553 ? 2.898 -37.781 -21.578 1 93.69 553 SER A C 1
ATOM 4171 O O . SER A 1 553 ? 3.75 -38.656 -21.578 1 93.69 553 SER A O 1
ATOM 4173 N N . PHE A 1 554 ? 3.145 -36.5 -21.906 1 93.69 554 PHE A N 1
ATOM 4174 C CA . PHE A 1 554 ? 4.523 -36.125 -22.188 1 93.69 554 PHE A CA 1
ATOM 4175 C C . PHE A 1 554 ? 4.75 -34.656 -21.891 1 93.69 554 PHE A C 1
ATOM 4177 O O . PHE A 1 554 ? 3.793 -33.875 -21.766 1 93.69 554 PHE A O 1
ATOM 4184 N N . ARG A 1 555 ? 5.961 -34.344 -21.625 1 91.75 555 ARG A N 1
ATOM 4185 C CA . ARG A 1 555 ? 6.453 -32.969 -21.531 1 91.75 555 ARG A CA 1
ATOM 4186 C C . ARG A 1 555 ? 7.387 -32.625 -22.688 1 91.75 555 ARG A C 1
ATOM 4188 O O . ARG A 1 555 ? 8.312 -33.375 -22.984 1 91.75 555 ARG A O 1
ATOM 4195 N N . SER A 1 556 ? 7.133 -31.484 -23.234 1 91.31 556 SER A N 1
ATOM 4196 C CA . SER A 1 556 ? 7.82 -31.141 -24.484 1 91.31 556 SER A CA 1
ATOM 4197 C C . SER A 1 556 ? 9.305 -30.906 -24.25 1 91.31 556 SER A C 1
ATOM 4199 O O . SER A 1 556 ? 9.688 -30.266 -23.266 1 91.31 556 SER A O 1
ATOM 4201 N N . GLY A 1 557 ? 10.102 -31.422 -25.109 1 92 557 GLY A N 1
ATOM 4202 C CA . GLY A 1 557 ? 11.5 -31.031 -25.172 1 92 557 GLY A CA 1
ATOM 4203 C C . GLY A 1 557 ? 11.719 -29.641 -25.719 1 92 557 GLY A C 1
ATOM 4204 O O . GLY A 1 557 ? 10.781 -29 -26.203 1 92 557 GLY A O 1
ATOM 4205 N N . ASN A 1 558 ? 12.961 -29.234 -25.641 1 92.38 558 ASN A N 1
ATOM 4206 C CA . ASN A 1 558 ? 13.297 -27.875 -26.047 1 92.38 558 ASN A CA 1
ATOM 4207 C C . ASN A 1 558 ? 14.805 -27.672 -26.125 1 92.38 558 ASN A C 1
ATOM 4209 O O . ASN A 1 558 ? 15.57 -28.641 -26.188 1 92.38 558 ASN A O 1
ATOM 4213 N N . LEU A 1 559 ? 15.195 -26.391 -26.312 1 91.31 559 LEU A N 1
ATOM 4214 C CA . LEU A 1 559 ? 16.609 -26.016 -26.359 1 91.31 559 LEU A CA 1
ATOM 4215 C C . LEU A 1 559 ? 16.953 -25.094 -25.203 1 91.31 559 LEU A C 1
ATOM 4217 O O . LEU A 1 559 ? 16.234 -24.125 -24.938 1 91.31 559 LEU A O 1
ATOM 4221 N N . ASN A 1 560 ? 18.062 -25.438 -24.5 1 88.88 560 ASN A N 1
ATOM 4222 C CA . ASN A 1 560 ? 18.547 -24.578 -23.438 1 88.88 560 ASN A CA 1
ATOM 4223 C C . ASN A 1 560 ? 19.156 -23.281 -23.984 1 88.88 560 ASN A C 1
ATOM 4225 O O . ASN A 1 560 ? 20.109 -23.328 -24.766 1 88.88 560 ASN A O 1
ATOM 4229 N N . GLY A 1 561 ? 18.656 -22.219 -23.484 1 86.19 561 GLY A N 1
ATOM 4230 C CA . GLY A 1 561 ? 19.219 -20.938 -23.922 1 86.19 561 GLY A CA 1
ATOM 4231 C C . GLY A 1 561 ? 20.531 -20.594 -23.25 1 86.19 561 GLY A C 1
ATOM 4232 O O . GLY A 1 561 ? 21.281 -19.766 -23.75 1 86.19 561 GLY A O 1
ATOM 4233 N N . THR A 1 562 ? 20.859 -21.281 -22.188 1 83.56 562 THR A N 1
ATOM 4234 C CA . THR A 1 562 ? 22.047 -20.938 -21.406 1 83.56 562 THR A CA 1
ATOM 4235 C C . THR A 1 562 ? 23.203 -21.875 -21.734 1 83.56 562 THR A C 1
ATOM 4237 O O . THR A 1 562 ? 24.234 -21.859 -21.062 1 83.56 562 THR A O 1
ATOM 4240 N N . VAL A 1 563 ? 23.031 -22.688 -22.672 1 82.12 563 VAL A N 1
ATOM 4241 C CA . VAL A 1 563 ? 24.078 -23.578 -23.172 1 82.12 563 VAL A CA 1
ATOM 4242 C C . VAL A 1 563 ? 24.453 -23.203 -24.594 1 82.12 563 VAL A C 1
ATOM 4244 O O . VAL A 1 563 ? 23.578 -22.859 -25.406 1 82.12 563 VAL A O 1
ATOM 4247 N N . ALA A 1 564 ? 25.672 -23.297 -24.812 1 80.69 564 ALA A N 1
ATOM 4248 C CA . ALA A 1 564 ? 26.172 -22.922 -26.141 1 80.69 564 ALA A CA 1
ATOM 4249 C C . ALA A 1 564 ? 25.484 -23.719 -27.234 1 80.69 564 ALA A C 1
ATOM 4251 O O . ALA A 1 564 ? 25.297 -24.938 -27.109 1 80.69 564 ALA A O 1
ATOM 4252 N N . PRO A 1 565 ? 25.109 -22.984 -28.25 1 83.31 565 PRO A N 1
ATOM 4253 C CA . PRO A 1 565 ? 24.375 -23.641 -29.344 1 83.31 565 PRO A CA 1
ATOM 4254 C C . PRO A 1 565 ? 25.297 -24.391 -30.297 1 83.31 565 PRO A C 1
ATOM 4256 O O . PRO A 1 565 ? 25.203 -24.219 -31.516 1 83.31 565 PRO A O 1
ATOM 4259 N N . PHE A 1 566 ? 26.188 -25.125 -29.766 1 79.44 566 PHE A N 1
ATOM 4260 C CA . PHE A 1 566 ? 27.109 -25.859 -30.609 1 79.44 566 PHE A CA 1
ATOM 4261 C C . PHE A 1 566 ? 26.828 -27.359 -30.531 1 79.44 566 PHE A C 1
ATOM 4263 O O . PHE A 1 566 ? 26.188 -27.828 -29.594 1 79.44 566 PHE A O 1
ATOM 4270 N N . THR A 1 567 ? 27.234 -27.969 -31.547 1 77.69 567 THR A N 1
ATOM 4271 C CA . THR A 1 567 ? 27.047 -29.422 -31.594 1 77.69 567 THR A CA 1
ATOM 4272 C C . THR A 1 567 ? 27.984 -30.125 -30.625 1 77.69 567 THR A C 1
ATOM 4274 O O . THR A 1 567 ? 29.188 -29.828 -30.609 1 77.69 567 THR A O 1
ATOM 4277 N N . ASP A 1 568 ? 27.406 -30.875 -29.812 1 72.62 568 ASP A N 1
ATOM 4278 C CA . ASP A 1 568 ? 28.219 -31.75 -28.969 1 72.62 568 ASP A CA 1
ATOM 4279 C C . ASP A 1 568 ? 28.984 -32.781 -29.797 1 72.62 568 ASP A C 1
ATOM 4281 O O . ASP A 1 568 ? 28.375 -33.562 -30.516 1 72.62 568 ASP A O 1
ATOM 4285 N N . PRO A 1 569 ? 30.219 -32.75 -29.766 1 66.69 569 PRO A N 1
ATOM 4286 C CA . PRO A 1 569 ? 30.984 -33.688 -30.609 1 66.69 569 PRO A CA 1
ATOM 4287 C C . PRO A 1 569 ? 30.766 -35.125 -30.219 1 66.69 569 PRO A C 1
ATOM 4289 O O . PRO A 1 569 ? 31 -36.031 -31.031 1 66.69 569 PRO A O 1
ATOM 4292 N N . LEU A 1 570 ? 30.375 -35.344 -29.031 1 64.31 570 LEU A N 1
ATOM 4293 C CA . LEU A 1 570 ? 30.219 -36.719 -28.547 1 64.31 570 LEU A CA 1
ATOM 4294 C C . LEU A 1 570 ? 28.922 -37.312 -29.078 1 64.31 570 LEU A C 1
ATOM 4296 O O . LEU A 1 570 ? 28.891 -38.5 -29.438 1 64.31 570 LEU A O 1
ATOM 4300 N N . THR A 1 571 ? 27.875 -36.562 -29.141 1 66.38 571 THR A N 1
ATOM 4301 C CA . THR A 1 571 ? 26.562 -37.094 -29.469 1 66.38 571 THR A CA 1
ATOM 4302 C C . THR A 1 571 ? 26.141 -36.688 -30.875 1 66.38 571 THR A C 1
ATOM 4304 O O . THR A 1 571 ? 25.219 -37.25 -31.453 1 66.38 571 THR A O 1
ATOM 4307 N N . GLY A 1 572 ? 26.781 -35.75 -31.438 1 70.62 572 GLY A N 1
ATOM 4308 C CA . GLY A 1 572 ? 26.391 -35.188 -32.719 1 70.62 572 GLY A CA 1
ATOM 4309 C C . GLY A 1 572 ? 25.125 -34.375 -32.656 1 70.62 572 GLY A C 1
ATOM 4310 O O . GLY A 1 572 ? 24.609 -33.938 -33.688 1 70.62 572 GLY A O 1
ATOM 4311 N N . GLN A 1 573 ? 24.625 -34.188 -31.531 1 74.75 573 GLN A N 1
ATOM 4312 C CA . GLN A 1 573 ? 23.438 -33.375 -31.312 1 74.75 573 GLN A CA 1
ATOM 4313 C C . GLN A 1 573 ? 23.797 -32 -30.719 1 74.75 573 GLN A C 1
ATOM 4315 O O . GLN A 1 573 ? 24.891 -31.844 -30.156 1 74.75 573 GLN A O 1
ATOM 4320 N N . PRO A 1 574 ? 22.891 -31.078 -31.062 1 82.12 574 PRO A N 1
ATOM 4321 C CA . PRO A 1 574 ? 23.172 -29.812 -30.359 1 82.12 574 PRO A CA 1
ATOM 4322 C C . PRO A 1 574 ? 23.297 -29.984 -28.859 1 82.12 574 PRO A C 1
ATOM 4324 O O . PRO A 1 574 ? 22.453 -30.641 -28.234 1 82.12 574 PRO A O 1
ATOM 4327 N N . ALA A 1 575 ? 24.234 -29.484 -28.25 1 81.19 575 ALA A N 1
ATOM 4328 C CA . ALA A 1 575 ? 24.547 -29.641 -26.828 1 81.19 575 ALA A CA 1
ATOM 4329 C C . ALA A 1 575 ? 23.438 -29.031 -25.953 1 81.19 575 ALA A C 1
ATOM 4331 O O . ALA A 1 575 ? 23.266 -29.438 -24.812 1 81.19 575 ALA A O 1
ATOM 4332 N N . ASN A 1 576 ? 22.688 -28.203 -26.594 1 88 576 ASN A N 1
ATOM 4333 C CA . ASN A 1 576 ? 21.703 -27.5 -25.781 1 88 576 ASN A CA 1
ATOM 4334 C C . ASN A 1 576 ? 20.312 -28.094 -25.922 1 88 576 ASN A C 1
ATOM 4336 O O . ASN A 1 576 ? 19.328 -27.516 -25.484 1 88 576 ASN A O 1
ATOM 4340 N N . PHE A 1 577 ? 20.234 -29.266 -26.578 1 89.94 577 PHE A N 1
ATOM 4341 C CA . PHE A 1 577 ? 18.938 -29.891 -26.797 1 89.94 577 PHE A CA 1
ATOM 4342 C C . PHE A 1 577 ? 18.609 -30.891 -25.703 1 89.94 577 PHE A C 1
ATOM 4344 O O . PHE A 1 577 ? 19.5 -31.609 -25.234 1 89.94 577 PHE A O 1
ATOM 4351 N N . PHE A 1 578 ? 17.344 -30.984 -25.266 1 90.19 578 PHE A N 1
ATOM 4352 C CA . PHE A 1 578 ? 16.828 -32.031 -24.406 1 90.19 578 PHE A CA 1
ATOM 4353 C C . PHE A 1 578 ? 15.516 -32.594 -24.969 1 90.19 578 PHE A C 1
ATOM 4355 O O . PHE A 1 578 ? 14.711 -31.859 -25.531 1 90.19 578 PHE A O 1
ATOM 4362 N N . LYS A 1 579 ? 15.219 -33.812 -24.734 1 92.38 579 LYS A N 1
ATOM 4363 C CA . LYS A 1 579 ? 14.141 -34.562 -25.375 1 92.38 579 LYS A CA 1
ATOM 4364 C C . LYS A 1 579 ? 12.844 -34.469 -24.594 1 92.38 579 LYS A C 1
ATOM 4366 O O . LYS A 1 579 ? 12.836 -33.969 -23.469 1 92.38 579 LYS A O 1
ATOM 4371 N N . ASN A 1 580 ? 11.812 -35 -25.25 1 94.69 580 ASN A N 1
ATOM 4372 C CA . ASN A 1 580 ? 10.531 -35.125 -24.562 1 94.69 580 ASN A CA 1
ATOM 4373 C C . ASN A 1 580 ? 10.641 -36.031 -23.359 1 94.69 580 ASN A C 1
ATOM 4375 O O . ASN A 1 580 ? 11.336 -37.062 -23.391 1 94.69 580 ASN A O 1
ATOM 4379 N N . GLU A 1 581 ? 10.039 -35.625 -22.312 1 94.31 581 GLU A N 1
ATOM 4380 C CA . GLU A 1 581 ? 9.773 -36.5 -21.188 1 94.31 581 GLU A CA 1
ATOM 4381 C C . GLU A 1 581 ? 8.484 -37.281 -21.406 1 94.31 581 GLU A C 1
ATOM 4383 O O . GLU A 1 581 ? 7.469 -36.75 -21.828 1 94.31 581 GLU A O 1
ATOM 4388 N N . LYS A 1 582 ? 8.484 -38.562 -21.141 1 95.38 582 LYS A N 1
ATOM 4389 C CA . LYS A 1 582 ? 7.316 -39.406 -21.281 1 95.38 582 LYS A CA 1
ATOM 4390 C C . LYS A 1 582 ? 6.895 -40 -19.953 1 95.38 582 LYS A C 1
ATOM 4392 O O . LYS A 1 582 ? 7.73 -40.5 -19.188 1 95.38 582 LYS A O 1
ATOM 4397 N N . VAL A 1 583 ? 5.602 -40 -19.734 1 95.44 583 VAL A N 1
ATOM 4398 C CA . VAL A 1 583 ? 5.094 -40.438 -18.438 1 95.44 583 VAL A CA 1
ATOM 4399 C C . VAL A 1 583 ? 4.051 -41.531 -18.625 1 95.44 583 VAL A C 1
ATOM 4401 O O . VAL A 1 583 ? 3.219 -41.469 -19.531 1 95.44 583 VAL A O 1
ATOM 4404 N N . HIS A 1 584 ? 4.086 -42.531 -17.781 1 96.06 584 HIS A N 1
ATOM 4405 C CA . HIS A 1 584 ? 3.08 -43.562 -17.641 1 96.06 584 HIS A CA 1
ATOM 4406 C C . HIS A 1 584 ? 2.525 -43.625 -16.234 1 96.06 584 HIS A C 1
ATOM 4408 O O . HIS A 1 584 ? 3.275 -43.812 -15.266 1 96.06 584 HIS A O 1
ATOM 4414 N N . ASP A 1 585 ? 1.267 -43.562 -16.156 1 96 585 ASP A N 1
ATOM 4415 C CA . ASP A 1 585 ? 0.623 -43.438 -14.852 1 96 585 ASP A CA 1
ATOM 4416 C C . ASP A 1 585 ? -0.419 -44.531 -14.648 1 96 585 ASP A C 1
ATOM 4418 O O . ASP A 1 585 ? -1.154 -44.875 -15.57 1 96 585 ASP A O 1
ATOM 4422 N N . PHE A 1 586 ? -0.462 -45.094 -13.469 1 97.94 586 PHE A N 1
ATOM 4423 C CA . PHE A 1 586 ? -1.482 -46.031 -12.977 1 97.94 586 PHE A CA 1
ATOM 4424 C C . PHE A 1 586 ? -2.111 -45.5 -11.695 1 97.94 586 PHE A C 1
ATOM 4426 O O . PHE A 1 586 ? -1.403 -45.125 -10.75 1 97.94 586 PHE A O 1
ATOM 4433 N N . GLU A 1 587 ? -3.441 -45.531 -11.688 1 97.44 587 GLU A N 1
ATOM 4434 C CA . GLU A 1 587 ? -4.113 -44.969 -10.516 1 97.44 587 GLU A CA 1
ATOM 4435 C C . GLU A 1 587 ? -5.355 -45.781 -10.164 1 97.44 587 GLU A C 1
ATOM 4437 O O . GLU A 1 587 ? -6.156 -46.125 -11.039 1 97.44 587 GLU A O 1
ATOM 4442 N N . LEU A 1 588 ? -5.461 -46.156 -8.938 1 98.5 588 LEU A N 1
ATOM 4443 C CA . LEU A 1 588 ? -6.652 -46.781 -8.352 1 98.5 588 LEU A CA 1
ATOM 4444 C C . LEU A 1 588 ? -7.281 -45.875 -7.305 1 98.5 588 LEU A C 1
ATOM 4446 O O . LEU A 1 588 ? -6.609 -45.438 -6.363 1 98.5 588 LEU A O 1
ATOM 4450 N N . GLY A 1 589 ? -8.547 -45.562 -7.562 1 97.69 589 GLY A N 1
ATOM 4451 C CA . GLY A 1 589 ? -9.18 -44.625 -6.66 1 97.69 589 GLY A CA 1
ATOM 4452 C C . GLY A 1 589 ? -10.531 -45.094 -6.152 1 97.69 589 GLY A C 1
ATOM 4453 O O . GLY A 1 589 ? -11.172 -45.938 -6.777 1 97.69 589 GLY A O 1
ATOM 4454 N N . TYR A 1 590 ? -10.938 -44.531 -5.02 1 97.94 590 TYR A N 1
ATOM 4455 C CA . TYR A 1 590 ? -12.227 -44.719 -4.371 1 97.94 590 TYR A CA 1
ATOM 4456 C C . TYR A 1 590 ? -12.805 -43.406 -3.871 1 97.94 590 TYR A C 1
ATOM 4458 O O . TYR A 1 590 ? -12.078 -42.562 -3.324 1 97.94 590 TYR A O 1
ATOM 4466 N N . LYS A 1 591 ? -14.109 -43.25 -4.137 1 96.06 591 LYS A N 1
ATOM 4467 C CA . LYS A 1 591 ? -14.789 -42.031 -3.678 1 96.06 591 LYS A CA 1
ATOM 4468 C C . LYS A 1 591 ? -16.094 -42.375 -2.967 1 96.06 591 LYS A C 1
ATOM 4470 O O . LYS A 1 591 ? -16.859 -43.25 -3.424 1 96.06 591 LYS A O 1
ATOM 4475 N N . PHE A 1 592 ? -16.281 -41.656 -1.902 1 95.94 592 PHE A N 1
ATOM 4476 C CA . PHE A 1 592 ? -17.516 -41.781 -1.139 1 95.94 592 PHE A CA 1
ATOM 4477 C C . PHE A 1 592 ? -18.109 -40.406 -0.88 1 95.94 592 PHE A C 1
ATOM 4479 O O . PHE A 1 592 ? -17.406 -39.469 -0.503 1 95.94 592 PHE A O 1
ATOM 4486 N N . ASN A 1 593 ? -19.375 -40.25 -1.135 1 94.62 593 ASN A N 1
ATOM 4487 C CA . ASN A 1 593 ? -20.156 -39.062 -0.767 1 94.62 593 ASN A CA 1
ATOM 4488 C C . ASN A 1 593 ? -21.531 -39.438 -0.264 1 94.62 593 ASN A C 1
ATOM 4490 O O . ASN A 1 593 ? -22.391 -39.875 -1.043 1 94.62 593 ASN A O 1
ATOM 4494 N N . GLY A 1 594 ? -21.719 -39.25 0.904 1 93.19 594 GLY A N 1
ATOM 4495 C CA . GLY A 1 594 ? -22.984 -39.625 1.509 1 93.19 594 GLY A CA 1
ATOM 4496 C C . GLY A 1 594 ? -23.078 -39.281 2.984 1 93.19 594 GLY A C 1
ATOM 4497 O O . GLY A 1 594 ? -22.469 -38.312 3.434 1 93.19 594 GLY A O 1
ATOM 4498 N N . ARG A 1 595 ? -24 -39.906 3.652 1 93.31 595 ARG A N 1
ATOM 4499 C CA . ARG A 1 595 ? -24.172 -39.688 5.082 1 93.31 595 ARG A CA 1
ATOM 4500 C C . ARG A 1 595 ? -23.781 -40.938 5.879 1 93.31 595 ARG A C 1
ATOM 4502 O O . ARG A 1 595 ? -24.062 -42.062 5.465 1 93.31 595 ARG A O 1
ATOM 4509 N N . ILE A 1 596 ? -23.094 -40.688 6.91 1 92.31 596 ILE A N 1
ATOM 4510 C CA . ILE A 1 596 ? -22.781 -41.719 7.891 1 92.31 596 ILE A CA 1
ATOM 4511 C C . ILE A 1 596 ? -23.281 -41.312 9.266 1 92.31 596 ILE A C 1
ATOM 4513 O O . ILE A 1 596 ? -22.859 -40.281 9.805 1 92.31 596 ILE A O 1
ATOM 4517 N N . GLY A 1 597 ? -24.188 -42.125 9.914 1 90.44 597 GLY A N 1
ATOM 4518 C CA . GLY A 1 597 ? -24.781 -41.75 11.188 1 90.44 597 GLY A CA 1
ATOM 4519 C C . GLY A 1 597 ? -25.453 -40.375 11.148 1 90.44 597 GLY A C 1
ATOM 4520 O O . GLY A 1 597 ? -25.312 -39.594 12.086 1 90.44 597 GLY A O 1
ATOM 4521 N N . GLY A 1 598 ? -25.984 -39.938 10.047 1 87.19 598 GLY A N 1
ATOM 4522 C CA . GLY A 1 598 ? -26.672 -38.656 9.898 1 87.19 598 GLY A CA 1
ATOM 4523 C C . GLY A 1 598 ? -25.75 -37.531 9.453 1 87.19 598 GLY A C 1
ATOM 4524 O O . GLY A 1 598 ? -26.203 -36.5 9.008 1 87.19 598 GLY A O 1
ATOM 4525 N N . ALA A 1 599 ? -24.5 -37.75 9.57 1 91.38 599 ALA A N 1
ATOM 4526 C CA . ALA A 1 599 ? -23.531 -36.719 9.234 1 91.38 599 ALA A CA 1
ATOM 4527 C C . ALA A 1 599 ? -23.125 -36.812 7.762 1 91.38 599 ALA A C 1
ATOM 4529 O O . ALA A 1 599 ? -22.875 -37.875 7.238 1 91.38 599 ALA A O 1
ATOM 4530 N N . PRO A 1 600 ? -23.203 -35.656 7.098 1 93.12 600 PRO A N 1
ATOM 4531 C CA . PRO A 1 600 ? -22.672 -35.688 5.738 1 93.12 600 PRO A CA 1
ATOM 4532 C C . PRO A 1 600 ? -21.172 -35.969 5.711 1 93.12 600 PRO A C 1
ATOM 4534 O O . PRO A 1 600 ? -20.406 -35.375 6.477 1 93.12 600 PRO A O 1
ATOM 4537 N N . VAL A 1 601 ? -20.766 -36.906 4.859 1 94.38 601 VAL A N 1
ATOM 4538 C CA . VAL A 1 601 ? -19.375 -37.312 4.809 1 94.38 601 VAL A CA 1
ATOM 4539 C C . VAL A 1 601 ? -18.922 -37.406 3.355 1 94.38 601 VAL A C 1
ATOM 4541 O O . VAL A 1 601 ? -19.672 -37.875 2.492 1 94.38 601 VAL A O 1
ATOM 4544 N N . GLN A 1 602 ? -17.828 -36.938 3.08 1 94.56 602 GLN A N 1
ATOM 4545 C CA . GLN A 1 602 ? -17.094 -37.156 1.836 1 94.56 602 GLN A CA 1
ATOM 4546 C C . GLN A 1 602 ? -15.734 -37.781 2.098 1 94.56 602 GLN A C 1
ATOM 4548 O O . GLN A 1 602 ? -15.016 -37.375 3.014 1 94.56 602 GLN A O 1
ATOM 4553 N N . PHE A 1 603 ? -15.383 -38.812 1.372 1 94.5 603 PHE A N 1
ATOM 4554 C CA . PHE A 1 603 ? -14.109 -39.531 1.534 1 94.5 603 PHE A CA 1
ATOM 4555 C C . PHE A 1 603 ? -13.57 -39.969 0.184 1 94.5 603 PHE A C 1
ATOM 4557 O O . PHE A 1 603 ? -14.219 -40.75 -0.531 1 94.5 603 PHE A O 1
ATOM 4564 N N . ASN A 1 604 ? -12.438 -39.531 -0.162 1 95.25 604 ASN A N 1
ATOM 4565 C CA . ASN A 1 604 ? -11.734 -39.906 -1.382 1 95.25 604 ASN A CA 1
ATOM 4566 C C . ASN A 1 604 ? -10.336 -40.438 -1.079 1 95.25 604 ASN A C 1
ATOM 4568 O O . ASN A 1 604 ? -9.617 -39.875 -0.256 1 95.25 604 ASN A O 1
ATOM 4572 N N . VAL A 1 605 ? -9.961 -41.5 -1.695 1 96.5 605 VAL A N 1
ATOM 4573 C CA . VAL A 1 605 ? -8.609 -42.062 -1.57 1 96.5 605 VAL A CA 1
ATOM 4574 C C . VAL A 1 605 ? -8.133 -42.562 -2.928 1 96.5 605 VAL A C 1
ATOM 4576 O O . VAL A 1 605 ? -8.922 -43.062 -3.723 1 96.5 605 VAL A O 1
ATOM 4579 N N . ALA A 1 606 ? -6.871 -42.375 -3.232 1 96.44 606 ALA A N 1
ATOM 4580 C CA . ALA A 1 606 ? -6.266 -42.875 -4.469 1 96.44 606 ALA A CA 1
ATOM 4581 C C . ALA A 1 606 ? -4.84 -43.344 -4.23 1 96.44 606 ALA A C 1
ATOM 4583 O O . ALA A 1 606 ? -4.098 -42.75 -3.447 1 96.44 606 ALA A O 1
ATOM 4584 N N . ALA A 1 607 ? -4.504 -44.438 -4.836 1 97.94 607 ALA A N 1
ATOM 4585 C CA . ALA A 1 607 ? -3.131 -44.906 -4.926 1 97.94 607 ALA A CA 1
ATOM 4586 C C . ALA A 1 607 ? -2.605 -44.812 -6.355 1 97.94 607 ALA A C 1
ATOM 4588 O O . ALA A 1 607 ? -3.344 -45.031 -7.316 1 97.94 607 ALA A O 1
ATOM 4589 N N . TYR A 1 608 ? -1.319 -44.5 -6.469 1 96.75 608 TYR A N 1
ATOM 4590 C CA . TYR A 1 608 ? -0.807 -44.281 -7.816 1 96.75 608 TYR A CA 1
ATOM 4591 C C . TYR A 1 608 ? 0.633 -44.781 -7.938 1 96.75 608 TYR A C 1
ATOM 4593 O O . TYR A 1 608 ? 1.331 -44.938 -6.934 1 96.75 608 TYR A O 1
ATOM 4601 N N . LYS A 1 609 ? 1.026 -44.969 -9.156 1 97.75 609 LYS A N 1
ATOM 4602 C CA . LYS A 1 609 ? 2.396 -45.219 -9.594 1 97.75 609 LYS A CA 1
ATOM 4603 C C . LYS A 1 609 ? 2.672 -44.531 -10.938 1 97.75 609 LYS A C 1
ATOM 4605 O O . LYS A 1 609 ? 1.939 -44.719 -11.906 1 97.75 609 LYS A O 1
ATOM 4610 N N . VAL A 1 610 ? 3.736 -43.781 -10.938 1 96.19 610 VAL A N 1
ATOM 4611 C CA . VAL A 1 610 ? 4.09 -43.031 -12.133 1 96.19 610 VAL A CA 1
ATOM 4612 C C . VAL A 1 610 ? 5.512 -43.375 -12.562 1 96.19 610 VAL A C 1
ATOM 4614 O O . VAL A 1 610 ? 6.449 -43.281 -11.773 1 96.19 610 VAL A O 1
ATOM 4617 N N . ILE A 1 611 ? 5.656 -43.75 -13.773 1 97.5 611 ILE A N 1
ATOM 4618 C CA . ILE A 1 611 ? 6.961 -44 -14.375 1 97.5 611 ILE A CA 1
ATOM 4619 C C . ILE A 1 611 ? 7.277 -42.906 -15.398 1 97.5 611 ILE A C 1
ATOM 4621 O O . ILE A 1 611 ? 6.504 -42.656 -16.328 1 97.5 611 ILE A O 1
ATOM 4625 N N . VAL A 1 612 ? 8.438 -42.312 -15.195 1 95.56 612 VAL A N 1
ATOM 4626 C CA . VAL A 1 612 ? 8.836 -41.219 -16.078 1 95.56 612 VAL A CA 1
ATOM 4627 C C . VAL A 1 612 ? 10.094 -41.594 -16.844 1 95.56 612 VAL A C 1
ATOM 4629 O O . VAL A 1 612 ? 11.141 -41.844 -16.25 1 95.56 612 VAL A O 1
ATOM 4632 N N . LYS A 1 613 ? 9.984 -41.562 -18.125 1 96.56 613 LYS A N 1
ATOM 4633 C CA . LYS A 1 613 ? 11.133 -41.781 -19 1 96.56 613 LYS A CA 1
ATOM 4634 C C . LYS A 1 613 ? 11.68 -40.469 -19.547 1 96.56 613 LYS A C 1
ATOM 4636 O O . LYS A 1 613 ? 10.914 -39.594 -19.938 1 96.56 613 LYS A O 1
ATOM 4641 N N . ASP A 1 614 ? 13.031 -40.344 -19.547 1 94.56 614 ASP A N 1
ATOM 4642 C CA . ASP A 1 614 ? 13.711 -39.125 -19.984 1 94.56 614 ASP A CA 1
ATOM 4643 C C . ASP A 1 614 ? 13.211 -37.906 -19.219 1 94.56 614 ASP A C 1
ATOM 4645 O O . ASP A 1 614 ? 12.82 -36.906 -19.812 1 94.56 614 ASP A O 1
ATOM 4649 N N . ALA A 1 615 ? 13.297 -38.156 -17.938 1 92.75 615 ALA A N 1
ATOM 4650 C CA . ALA A 1 615 ? 12.789 -37.094 -17.062 1 92.75 615 ALA A CA 1
ATOM 4651 C C . ALA A 1 615 ? 13.602 -35.812 -17.234 1 92.75 615 ALA A C 1
ATOM 4653 O O . ALA A 1 615 ? 14.828 -35.844 -17.266 1 92.75 615 ALA A O 1
ATOM 4654 N N . GLN A 1 616 ? 12.938 -34.688 -17.406 1 90.69 616 GLN A N 1
ATOM 4655 C CA . GLN A 1 616 ? 13.609 -33.406 -17.531 1 90.69 616 GLN A CA 1
ATOM 4656 C C . GLN A 1 616 ? 13.914 -32.812 -16.156 1 90.69 616 GLN A C 1
ATOM 4658 O O . GLN A 1 616 ? 13 -32.594 -15.359 1 90.69 616 GLN A O 1
ATOM 4663 N N . ARG A 1 617 ? 15.18 -32.562 -15.922 1 89 617 ARG A N 1
ATOM 4664 C CA . ARG A 1 617 ? 15.633 -31.984 -14.664 1 89 617 ARG A CA 1
ATOM 4665 C C . ARG A 1 617 ? 16.703 -30.922 -14.906 1 89 617 ARG A C 1
ATOM 4667 O O . ARG A 1 617 ? 17.469 -31 -15.875 1 89 617 ARG A O 1
ATOM 4674 N N . ALA A 1 618 ? 16.672 -29.938 -14.008 1 83.69 618 ALA A N 1
ATOM 4675 C CA . ALA A 1 618 ? 17.656 -28.875 -14.148 1 83.69 618 ALA A CA 1
ATOM 4676 C C . ALA A 1 618 ? 18.922 -29.188 -13.359 1 83.69 618 ALA A C 1
ATOM 4678 O O . ALA A 1 618 ? 18.844 -29.75 -12.258 1 83.69 618 ALA A O 1
ATOM 4679 N N . LEU A 1 619 ? 20 -28.844 -13.945 1 79.56 619 LEU A N 1
ATOM 4680 C CA . LEU A 1 619 ? 21.312 -28.875 -13.289 1 79.56 619 LEU A CA 1
ATOM 4681 C C . LEU A 1 619 ? 22 -27.516 -13.398 1 79.56 619 LEU A C 1
ATOM 4683 O O . LEU A 1 619 ? 21.781 -26.781 -14.359 1 79.56 619 LEU A O 1
ATOM 4687 N N . TYR A 1 620 ? 22.734 -27.156 -12.414 1 76.19 620 TYR A N 1
ATOM 4688 C CA . TYR A 1 620 ? 23.516 -25.922 -12.383 1 76.19 620 TYR A CA 1
ATOM 4689 C C . TYR A 1 620 ? 25 -26.219 -12.328 1 76.19 620 TYR A C 1
ATOM 4691 O O . TYR A 1 620 ? 25.484 -26.875 -11.398 1 76.19 620 TYR A O 1
ATOM 4699 N N . ALA A 1 621 ? 25.672 -25.859 -13.375 1 70.44 621 ALA A N 1
ATOM 4700 C CA . ALA A 1 621 ? 27.094 -26.156 -13.469 1 70.44 621 ALA A CA 1
ATOM 4701 C C . ALA A 1 621 ? 27.828 -25.125 -14.32 1 70.44 621 ALA A C 1
ATOM 4703 O O . ALA A 1 621 ? 27.203 -24.219 -14.859 1 70.44 621 ALA A O 1
ATOM 4704 N N . LEU A 1 622 ? 29.062 -25.156 -14.195 1 66.56 622 LEU A N 1
ATOM 4705 C CA . LEU A 1 622 ? 29.875 -24.375 -15.133 1 66.56 622 LEU A CA 1
ATOM 4706 C C . LEU A 1 622 ? 30.016 -25.109 -16.469 1 66.56 622 LEU A C 1
ATOM 4708 O O . LEU A 1 622 ? 30.453 -26.25 -16.5 1 66.56 622 LEU A O 1
ATOM 4712 N N . VAL A 1 623 ? 29.516 -24.562 -17.438 1 63.25 623 VAL A N 1
ATOM 4713 C CA . VAL A 1 623 ? 29.641 -25.141 -18.766 1 63.25 623 VAL A CA 1
ATOM 4714 C C . VAL A 1 623 ? 30.469 -24.219 -19.656 1 63.25 623 VAL A C 1
ATOM 4716 O O . VAL A 1 623 ? 30.109 -23.047 -19.859 1 63.25 623 VAL A O 1
ATOM 4719 N N . GLY A 1 624 ? 31.516 -24.703 -20.188 1 60.78 624 GLY A N 1
ATOM 4720 C CA . GLY A 1 624 ? 32.406 -23.891 -21 1 60.78 624 GLY A CA 1
ATOM 4721 C C . GLY A 1 624 ? 32.938 -22.672 -20.25 1 60.78 624 GLY A C 1
ATOM 4722 O O . GLY A 1 624 ? 33.094 -21.609 -20.828 1 60.78 624 GLY A O 1
ATOM 4723 N N . GLY A 1 625 ? 32.969 -22.719 -18.953 1 62.41 625 GLY A N 1
ATOM 4724 C CA . GLY A 1 625 ? 33.531 -21.641 -18.141 1 62.41 625 GLY A CA 1
ATOM 4725 C C . GLY A 1 625 ? 32.469 -20.672 -17.656 1 62.41 625 GLY A C 1
ATOM 4726 O O . GLY A 1 625 ? 32.781 -19.781 -16.844 1 62.41 625 GLY A O 1
ATOM 4727 N N . ALA A 1 626 ? 31.266 -20.797 -18.109 1 65.38 626 ALA A N 1
ATOM 4728 C CA . ALA A 1 626 ? 30.219 -19.891 -17.688 1 65.38 626 ALA A CA 1
ATOM 4729 C C . ALA A 1 626 ? 29.188 -20.609 -16.812 1 65.38 626 ALA A C 1
ATOM 4731 O O . ALA A 1 626 ? 28.859 -21.766 -17.062 1 65.38 626 ALA A O 1
ATOM 4732 N N . PRO A 1 627 ? 28.797 -19.984 -15.766 1 71.19 627 PRO A N 1
ATOM 4733 C CA . PRO A 1 627 ? 27.719 -20.594 -14.984 1 71.19 627 PRO A CA 1
ATOM 4734 C C . PRO A 1 627 ? 26.422 -20.766 -15.789 1 71.19 627 PRO A C 1
ATOM 4736 O O . PRO A 1 627 ? 26.016 -19.844 -16.484 1 71.19 627 PRO A O 1
ATOM 4739 N N . ALA A 1 628 ? 25.938 -21.953 -15.766 1 72 628 ALA A N 1
ATOM 4740 C CA . ALA A 1 628 ? 24.734 -22.219 -16.547 1 72 628 ALA A CA 1
ATOM 4741 C C . ALA A 1 628 ? 23.766 -23.094 -15.773 1 72 628 ALA A C 1
ATOM 4743 O O . ALA A 1 628 ? 24.172 -24.016 -15.055 1 72 628 ALA A O 1
ATOM 4744 N N . GLY A 1 629 ? 22.562 -22.719 -15.797 1 76.88 629 GLY A N 1
ATOM 4745 C CA . GLY A 1 629 ? 21.453 -23.609 -15.5 1 76.88 629 GLY A CA 1
ATOM 4746 C C . GLY A 1 629 ? 20.812 -24.203 -16.734 1 76.88 629 GLY A C 1
ATOM 4747 O O . GLY A 1 629 ? 20.5 -23.484 -17.688 1 76.88 629 GLY A O 1
ATOM 4748 N N . PHE A 1 630 ? 20.703 -25.531 -16.766 1 82 630 PHE A N 1
ATOM 4749 C CA . PHE A 1 630 ? 20.188 -26.156 -17.984 1 82 630 PHE A CA 1
ATOM 4750 C C . PHE A 1 630 ? 19.438 -27.438 -17.656 1 82 630 PHE A C 1
ATOM 4752 O O . PHE A 1 630 ? 19.703 -28.078 -16.641 1 82 630 PHE A O 1
ATOM 4759 N N . THR A 1 631 ? 18.609 -27.766 -18.578 1 89 631 THR A N 1
ATOM 4760 C CA . THR A 1 631 ? 17.797 -28.969 -18.453 1 89 631 THR A CA 1
ATOM 4761 C C . THR A 1 631 ? 18.5 -30.172 -19.109 1 89 631 THR A C 1
ATOM 4763 O O . THR A 1 631 ? 19.094 -30.031 -20.172 1 89 631 THR A O 1
ATOM 4766 N N . VAL A 1 632 ? 18.391 -31.281 -18.391 1 88.38 632 VAL A N 1
ATOM 4767 C CA . VAL A 1 632 ? 18.891 -32.531 -18.938 1 88.38 632 VAL A CA 1
ATOM 4768 C C . VAL A 1 632 ? 17.797 -33.594 -18.859 1 88.38 632 VAL A C 1
ATOM 4770 O O . VAL A 1 632 ? 16.797 -33.438 -18.156 1 88.38 632 VAL A O 1
ATOM 4773 N N . ASN A 1 633 ? 17.984 -34.688 -19.625 1 91.75 633 ASN A N 1
ATOM 4774 C CA . ASN A 1 633 ? 17.094 -35.812 -19.531 1 91.75 633 ASN A CA 1
ATOM 4775 C C . ASN A 1 633 ? 17.672 -36.938 -18.641 1 91.75 633 ASN A C 1
ATOM 4777 O O . ASN A 1 633 ? 18.625 -37.594 -19.031 1 91.75 633 ASN A O 1
ATOM 4781 N N . VAL A 1 634 ? 17.094 -37.125 -17.516 1 93.31 634 VAL A N 1
ATOM 4782 C CA . VAL A 1 634 ? 17.406 -38.281 -16.688 1 93.31 634 VAL A CA 1
ATOM 4783 C C . VAL A 1 634 ? 16.703 -39.531 -17.25 1 93.31 634 VAL A C 1
ATOM 4785 O O . VAL A 1 634 ? 15.5 -39.5 -17.484 1 93.31 634 VAL A O 1
ATOM 4788 N N . PRO A 1 635 ? 17.344 -40.531 -17.359 1 94.94 635 PRO A N 1
ATOM 4789 C CA . PRO A 1 635 ? 16.812 -41.656 -18.125 1 94.94 635 PRO A CA 1
ATOM 4790 C C . PRO A 1 635 ? 15.516 -42.219 -17.531 1 94.94 635 PRO A C 1
ATOM 4792 O O . PRO A 1 635 ? 14.586 -42.562 -18.266 1 94.94 635 PRO A O 1
ATOM 4795 N N . GLN A 1 636 ? 15.508 -42.312 -16.234 1 96.56 636 GLN A N 1
ATOM 4796 C CA . GLN A 1 636 ? 14.258 -42.844 -15.688 1 96.56 636 GLN A CA 1
ATOM 4797 C C . GLN A 1 636 ? 14.07 -42.438 -14.234 1 96.56 636 GLN A C 1
ATOM 4799 O O . GLN A 1 636 ? 15.023 -42.438 -13.453 1 96.56 636 GLN A O 1
ATOM 4804 N N . ALA A 1 637 ? 12.82 -42.125 -13.875 1 95.5 637 ALA A N 1
ATOM 4805 C CA . ALA A 1 637 ? 12.367 -41.844 -12.508 1 95.5 637 ALA A CA 1
ATOM 4806 C C . ALA A 1 637 ? 11.039 -42.531 -12.227 1 95.5 637 ALA A C 1
ATOM 4808 O O . ALA A 1 637 ? 10.297 -42.875 -13.156 1 95.5 637 ALA A O 1
ATOM 4809 N N . GLU A 1 638 ? 10.789 -42.781 -10.961 1 97.06 638 GLU A N 1
ATOM 4810 C CA . GLU A 1 638 ? 9.539 -43.375 -10.516 1 97.06 638 GLU A CA 1
ATOM 4811 C C . GLU A 1 638 ? 9.008 -42.719 -9.25 1 97.06 638 GLU A C 1
ATOM 4813 O O . GLU A 1 638 ? 9.781 -42.375 -8.344 1 97.06 638 GLU A O 1
ATOM 4818 N N . THR A 1 639 ? 7.746 -42.469 -9.266 1 95.38 639 THR A N 1
ATOM 4819 C CA . THR A 1 639 ? 7.07 -41.969 -8.078 1 95.38 639 THR A CA 1
ATOM 4820 C C . THR A 1 639 ? 5.828 -42.781 -7.762 1 95.38 639 THR A C 1
ATOM 4822 O O . THR A 1 639 ? 5.09 -43.188 -8.672 1 95.38 639 THR A O 1
ATOM 4825 N N . GLN A 1 640 ? 5.629 -43.094 -6.488 1 97.31 640 GLN A N 1
ATOM 4826 C CA . GLN A 1 640 ? 4.441 -43.812 -6.051 1 97.31 640 GLN A CA 1
ATOM 4827 C C . GLN A 1 640 ? 3.965 -43.344 -4.688 1 97.31 640 GLN A C 1
ATOM 4829 O O . GLN A 1 640 ? 4.746 -42.781 -3.916 1 97.31 640 GLN A O 1
ATOM 4834 N N . GLY A 1 641 ? 2.709 -43.469 -4.504 1 96.5 641 GLY A N 1
ATOM 4835 C CA . GLY A 1 641 ? 2.156 -43.031 -3.24 1 96.5 641 GLY A CA 1
ATOM 4836 C C . GLY A 1 641 ? 0.647 -43.156 -3.164 1 96.5 641 GLY A C 1
ATOM 4837 O O . GLY A 1 641 ? 0.047 -43.906 -3.939 1 96.5 641 GLY A O 1
ATOM 4838 N N . PHE A 1 642 ? 0.056 -42.562 -2.115 1 96.75 642 PHE A N 1
ATOM 4839 C CA . PHE A 1 642 ? -1.394 -42.469 -1.979 1 96.75 642 PHE A CA 1
ATOM 4840 C C . PHE A 1 642 ? -1.807 -41.125 -1.45 1 96.75 642 PHE A C 1
ATOM 4842 O O . PHE A 1 642 ? -0.994 -40.406 -0.862 1 96.75 642 PHE A O 1
ATOM 4849 N N . GLU A 1 643 ? -3.01 -40.812 -1.67 1 95.56 643 GLU A N 1
ATOM 4850 C CA . GLU A 1 643 ? -3.598 -39.562 -1.282 1 95.56 643 GLU A CA 1
ATOM 4851 C C . GLU A 1 643 ? -4.996 -39.75 -0.702 1 95.56 643 GLU A C 1
ATOM 4853 O O . GLU A 1 643 ? -5.766 -40.562 -1.181 1 95.56 643 GLU A O 1
ATOM 4858 N N . VAL A 1 644 ? -5.27 -38.938 0.34 1 95.56 644 VAL A N 1
ATOM 4859 C CA . VAL A 1 644 ? -6.562 -39 1.016 1 95.56 644 VAL A CA 1
ATOM 4860 C C . VAL A 1 644 ? -7.148 -37.594 1.163 1 95.56 644 VAL A C 1
ATOM 4862 O O . VAL A 1 644 ? -6.43 -36.656 1.471 1 95.56 644 VAL A O 1
ATOM 4865 N N . ASP A 1 645 ? -8.414 -37.469 0.912 1 93.31 645 ASP A N 1
ATOM 4866 C CA . ASP A 1 645 ? -9.203 -36.281 1.146 1 93.31 645 ASP A CA 1
ATOM 4867 C C . ASP A 1 645 ? -10.523 -36.594 1.834 1 93.31 645 ASP A C 1
ATOM 4869 O O . ASP A 1 645 ? -11.336 -37.375 1.299 1 93.31 645 ASP A O 1
ATOM 4873 N N . ALA A 1 646 ? -10.734 -35.969 2.982 1 94 646 ALA A N 1
ATOM 4874 C CA . ALA A 1 646 ? -11.93 -36.344 3.744 1 94 646 ALA A CA 1
ATOM 4875 C C . ALA A 1 646 ? -12.562 -35.094 4.391 1 94 646 ALA A C 1
ATOM 4877 O O . ALA A 1 646 ? -11.859 -34.156 4.758 1 94 646 ALA A O 1
ATOM 4878 N N . PHE A 1 647 ? -13.836 -35.094 4.516 1 92.81 647 PHE A N 1
ATOM 4879 C CA . PHE A 1 647 ? -14.641 -34.094 5.199 1 92.81 647 PHE A CA 1
ATOM 4880 C C . PHE A 1 647 ? -15.82 -34.75 5.918 1 92.81 647 PHE A C 1
ATOM 4882 O O . PHE A 1 647 ? -16.422 -35.688 5.406 1 92.81 647 PHE A O 1
ATOM 4889 N N . ALA A 1 648 ? -16.172 -34.219 7.141 1 94.69 648 ALA A N 1
ATOM 4890 C CA . ALA A 1 648 ? -17.344 -34.688 7.863 1 94.69 648 ALA A CA 1
ATOM 4891 C C . ALA A 1 648 ? -18 -33.562 8.641 1 94.69 648 ALA A C 1
ATOM 4893 O O . ALA A 1 648 ? -17.328 -32.844 9.383 1 94.69 648 ALA A O 1
ATOM 4894 N N . GLY A 1 649 ? -19.281 -33.438 8.375 1 94.56 649 GLY A N 1
ATOM 4895 C CA . GLY A 1 649 ? -20.078 -32.625 9.266 1 94.56 649 GLY A CA 1
ATOM 4896 C C . GLY A 1 649 ? -20.609 -33.375 10.461 1 94.56 649 GLY A C 1
ATOM 4897 O O . GLY A 1 649 ? -21.766 -33.781 10.469 1 94.56 649 GLY A O 1
ATOM 4898 N N . LEU A 1 650 ? -19.891 -33.438 11.508 1 92.31 650 LEU A N 1
ATOM 4899 C CA . LEU A 1 650 ? -20.156 -34.344 12.609 1 92.31 650 LEU A CA 1
ATOM 4900 C C . LEU A 1 650 ? -21.422 -33.938 13.359 1 92.31 650 LEU A C 1
ATOM 4902 O O . LEU A 1 650 ? -22.156 -34.781 13.852 1 92.31 650 LEU A O 1
ATOM 4906 N N . THR A 1 651 ? -21.547 -32.625 13.508 1 90.88 651 THR A N 1
ATOM 4907 C CA . THR A 1 651 ? -22.766 -32.062 14.086 1 90.88 651 THR A CA 1
ATOM 4908 C C . THR A 1 651 ? -23.156 -30.781 13.336 1 90.88 651 THR A C 1
ATOM 4910 O O . THR A 1 651 ? -22.516 -30.406 12.352 1 90.88 651 THR A O 1
ATOM 4913 N N . SER A 1 652 ? -24.266 -30.266 13.805 1 88.06 652 SER A N 1
ATOM 4914 C CA . SER A 1 652 ? -24.672 -29 13.203 1 88.06 652 SER A CA 1
ATOM 4915 C C . SER A 1 652 ? -23.703 -27.875 13.547 1 88.06 652 SER A C 1
ATOM 4917 O O . SER A 1 652 ? -23.672 -26.859 12.867 1 88.06 652 SER A O 1
ATOM 4919 N N . TRP A 1 653 ? -22.859 -28.141 14.523 1 92 653 TRP A N 1
ATOM 4920 C CA . TRP A 1 653 ? -22 -27.047 14.969 1 92 653 TRP A CA 1
ATOM 4921 C C . TRP A 1 653 ? -20.531 -27.391 14.781 1 92 653 TRP A C 1
ATOM 4923 O O . TRP A 1 653 ? -19.641 -26.562 15.039 1 92 653 TRP A O 1
ATOM 4933 N N . LEU A 1 654 ? -20.281 -28.641 14.234 1 95.06 654 LEU A N 1
ATOM 4934 C CA . LEU A 1 654 ? -18.875 -29.062 14.156 1 95.06 654 LEU A CA 1
ATOM 4935 C C . LEU A 1 654 ? -18.578 -29.703 12.812 1 95.06 654 LEU A C 1
ATOM 4937 O O . LEU A 1 654 ? -19.141 -30.75 12.484 1 95.06 654 LEU A O 1
ATOM 4941 N N . ASP A 1 655 ? -17.719 -29.125 12.031 1 94.69 655 ASP A N 1
ATOM 4942 C CA . ASP A 1 655 ? -17.172 -29.703 10.797 1 94.69 655 ASP A CA 1
ATOM 4943 C C . ASP A 1 655 ? -15.695 -30.062 10.961 1 94.69 655 ASP A C 1
ATOM 4945 O O . ASP A 1 655 ? -14.953 -29.328 11.625 1 94.69 655 ASP A O 1
ATOM 4949 N N . VAL A 1 656 ? -15.281 -31.156 10.375 1 95.94 656 VAL A N 1
ATOM 4950 C CA . VAL A 1 656 ? -13.875 -31.562 10.406 1 95.94 656 VAL A CA 1
ATOM 4951 C C . VAL A 1 656 ? -13.422 -31.984 9.008 1 95.94 656 VAL A C 1
ATOM 4953 O O . VAL A 1 656 ? -14.219 -32.5 8.227 1 95.94 656 VAL A O 1
ATOM 4956 N N . GLY A 1 657 ? -12.234 -31.656 8.641 1 93.12 657 GLY A N 1
ATOM 4957 C CA . GLY A 1 657 ? -11.609 -32.062 7.383 1 93.12 657 GLY A CA 1
ATOM 4958 C C . GLY A 1 657 ? -10.195 -32.562 7.559 1 93.12 657 GLY A C 1
ATOM 4959 O O . GLY A 1 657 ? -9.508 -32.188 8.508 1 93.12 657 GLY A O 1
ATOM 4960 N N . PHE A 1 658 ? -9.836 -33.406 6.613 1 92.81 658 PHE A N 1
ATOM 4961 C CA . PHE A 1 658 ? -8.516 -34.031 6.676 1 92.81 658 PHE A CA 1
ATOM 4962 C C . PHE A 1 658 ? -8.008 -34.344 5.277 1 92.81 658 PHE A C 1
ATOM 4964 O O . PHE A 1 658 ? -8.773 -34.781 4.418 1 92.81 658 PHE A O 1
ATOM 4971 N N . ASN A 1 659 ? -6.734 -34.062 4.996 1 93.81 659 ASN A N 1
ATOM 4972 C CA . ASN A 1 659 ? -6.035 -34.406 3.766 1 93.81 659 ASN A CA 1
ATOM 4973 C C . ASN A 1 659 ? -4.648 -35 4.051 1 93.81 659 ASN A C 1
ATOM 4975 O O . ASN A 1 659 ? -3.949 -34.5 4.945 1 93.81 659 ASN A O 1
ATOM 4979 N N . LEU A 1 660 ? -4.285 -36 3.301 1 95.06 660 LEU A N 1
ATOM 4980 C CA . LEU A 1 660 ? -3 -36.656 3.504 1 95.06 660 LEU A CA 1
ATOM 4981 C C . LEU A 1 660 ? -2.404 -37.094 2.174 1 95.06 660 LEU A C 1
ATOM 4983 O O . LEU A 1 660 ? -3.125 -37.562 1.29 1 95.06 660 LEU A O 1
ATOM 4987 N N . ALA A 1 661 ? -1.097 -36.969 2.035 1 95.12 661 ALA A N 1
ATOM 4988 C CA . ALA A 1 661 ? -0.368 -37.469 0.87 1 95.12 661 ALA A CA 1
ATOM 4989 C C . ALA A 1 661 ? 0.92 -38.156 1.288 1 95.12 661 ALA A C 1
ATOM 4991 O O . ALA A 1 661 ? 1.673 -37.656 2.119 1 95.12 661 ALA A O 1
ATOM 4992 N N . TYR A 1 662 ? 1.109 -39.281 0.792 1 96.81 662 TYR A N 1
ATOM 4993 C CA . TYR A 1 662 ? 2.371 -40 0.864 1 96.81 662 TYR A CA 1
ATOM 4994 C C . TYR A 1 662 ? 2.998 -40.156 -0.518 1 96.81 662 TYR A C 1
ATOM 4996 O O . TYR A 1 662 ? 2.354 -40.625 -1.449 1 96.81 662 TYR A O 1
ATOM 5004 N N . THR A 1 663 ? 4.266 -39.781 -0.665 1 95.38 663 THR A N 1
ATOM 5005 C CA . THR A 1 663 ? 4.957 -39.812 -1.948 1 95.38 663 THR A CA 1
ATOM 5006 C C . THR A 1 663 ? 6.348 -40.438 -1.791 1 95.38 663 THR A C 1
ATOM 5008 O O . THR A 1 663 ? 7.176 -39.906 -1.035 1 95.38 663 THR A O 1
ATOM 5011 N N . ASP A 1 664 ? 6.555 -41.406 -2.484 1 96.69 664 ASP A N 1
ATOM 5012 C CA . ASP A 1 664 ? 7.883 -42 -2.619 1 96.69 664 ASP A CA 1
ATOM 5013 C C . ASP A 1 664 ? 8.445 -41.781 -4.023 1 96.69 664 ASP A C 1
ATOM 5015 O O . ASP A 1 664 ? 8.047 -42.469 -4.973 1 96.69 664 ASP A O 1
ATOM 5019 N N . ALA A 1 665 ? 9.359 -40.875 -4.121 1 95.19 665 ALA A N 1
ATOM 5020 C CA . ALA A 1 665 ? 9.945 -40.5 -5.406 1 95.19 665 ALA A CA 1
ATOM 5021 C C . ALA A 1 665 ? 11.43 -40.875 -5.465 1 95.19 665 ALA A C 1
ATOM 5023 O O . ALA A 1 665 ? 12.18 -40.594 -4.527 1 95.19 665 ALA A O 1
ATOM 5024 N N . LYS A 1 666 ? 11.852 -41.5 -6.574 1 95.75 666 LYS A N 1
ATOM 5025 C CA . LYS A 1 666 ? 13.25 -41.875 -6.727 1 95.75 666 LYS A CA 1
ATOM 5026 C C . LYS A 1 666 ? 13.648 -41.938 -8.195 1 95.75 666 LYS A C 1
ATOM 5028 O O . LYS A 1 666 ? 12.797 -42.156 -9.07 1 95.75 666 LYS A O 1
ATOM 5033 N N . TYR A 1 667 ? 14.938 -41.719 -8.422 1 95.94 667 TYR A N 1
ATOM 5034 C CA . TYR A 1 667 ? 15.508 -42.031 -9.727 1 95.94 667 TYR A CA 1
ATOM 5035 C C . TYR A 1 667 ? 15.891 -43.5 -9.828 1 95.94 667 TYR A C 1
ATOM 5037 O O . TYR A 1 667 ? 16.609 -44.031 -8.977 1 95.94 667 TYR A O 1
ATOM 5045 N N . THR A 1 668 ? 15.461 -44.188 -10.906 1 96.62 668 THR A N 1
ATOM 5046 C CA . THR A 1 668 ? 15.75 -45.594 -11.047 1 96.62 668 THR A CA 1
ATOM 5047 C C . THR A 1 668 ? 16.938 -45.812 -11.984 1 96.62 668 THR A C 1
ATOM 5049 O O . THR A 1 668 ? 17.625 -46.844 -11.898 1 96.62 668 THR A O 1
ATOM 5052 N N . LYS A 1 669 ? 17.125 -44.938 -12.922 1 96.12 669 LYS A N 1
ATOM 5053 C CA . LYS A 1 669 ? 18.344 -44.812 -13.719 1 96.12 669 LYS A CA 1
ATOM 5054 C C . LYS A 1 669 ? 18.953 -43.406 -13.547 1 96.12 669 LYS A C 1
ATOM 5056 O O . LYS A 1 669 ? 18.422 -42.438 -14.078 1 96.12 669 LYS A O 1
ATOM 5061 N N . ARG A 1 670 ? 20.141 -43.438 -12.984 1 93.25 670 ARG A N 1
ATOM 5062 C CA . ARG A 1 670 ? 20.594 -42.188 -12.375 1 93.25 670 ARG A CA 1
ATOM 5063 C C . ARG A 1 670 ? 21.703 -41.531 -13.203 1 93.25 670 ARG A C 1
ATOM 5065 O O . ARG A 1 670 ? 22.078 -40.375 -12.945 1 93.25 670 ARG A O 1
ATOM 5072 N N . SER A 1 671 ? 22.266 -42.188 -14.117 1 90.69 671 SER A N 1
ATOM 5073 C CA . SER A 1 671 ? 23.406 -41.656 -14.852 1 90.69 671 SER A CA 1
ATOM 5074 C C . SER A 1 671 ? 22.969 -40.75 -15.984 1 90.69 671 SER A C 1
ATOM 5076 O O . SER A 1 671 ? 22.219 -41.156 -16.859 1 90.69 671 SER A O 1
ATOM 5078 N N . VAL A 1 672 ? 23.438 -39.531 -15.953 1 87.25 672 VAL A N 1
ATOM 5079 C CA . VAL A 1 672 ? 23.047 -38.531 -16.938 1 87.25 672 VAL A CA 1
ATOM 5080 C C . VAL A 1 672 ? 24.281 -38 -17.672 1 87.25 672 VAL A C 1
ATOM 5082 O O . VAL A 1 672 ? 25.188 -37.438 -17.062 1 87.25 672 VAL A O 1
ATOM 5085 N N . PRO A 1 673 ? 24.328 -38.188 -18.922 1 78.31 673 PRO A N 1
ATOM 5086 C CA . PRO A 1 673 ? 25.438 -37.594 -19.672 1 78.31 673 PRO A CA 1
ATOM 5087 C C . PRO A 1 673 ? 25.328 -36.094 -19.781 1 78.31 673 PRO A C 1
ATOM 5089 O O . PRO A 1 673 ? 24.281 -35.562 -20.188 1 78.31 673 PRO A O 1
ATOM 5092 N N . ILE A 1 674 ? 26.312 -35.375 -19.438 1 74 674 ILE A N 1
ATOM 5093 C CA . ILE A 1 674 ? 26.359 -33.938 -19.578 1 74 674 ILE A CA 1
ATOM 5094 C C . ILE A 1 674 ? 27.312 -33.562 -20.703 1 74 674 ILE A C 1
ATOM 5096 O O . ILE A 1 674 ? 28.484 -33.969 -20.719 1 74 674 ILE A O 1
ATOM 5100 N N . PRO A 1 675 ? 26.859 -32.75 -21.547 1 68.5 675 PRO A N 1
ATOM 5101 C CA . PRO A 1 675 ? 27.75 -32.344 -22.656 1 68.5 675 PRO A CA 1
ATOM 5102 C C . PRO A 1 675 ? 29.047 -31.719 -22.172 1 68.5 675 PRO A C 1
ATOM 5104 O O . PRO A 1 675 ? 29.031 -30.859 -21.281 1 68.5 675 PRO A O 1
ATOM 5107 N N . PHE A 1 676 ? 30.047 -32.062 -22.734 1 62.28 676 PHE A N 1
ATOM 5108 C CA . PHE A 1 676 ? 31.391 -31.531 -22.562 1 62.28 676 PHE A CA 1
ATOM 5109 C C . PHE A 1 676 ? 31.938 -31.859 -21.172 1 62.28 676 PHE A C 1
ATOM 5111 O O . PHE A 1 676 ? 33.062 -31.484 -20.844 1 62.28 676 PHE A O 1
ATOM 5118 N N . VAL A 1 677 ? 31.188 -32.344 -20.266 1 64.44 677 VAL A N 1
ATOM 5119 C CA . VAL A 1 677 ? 31.641 -32.562 -18.906 1 64.44 677 VAL A CA 1
ATOM 5120 C C . VAL A 1 677 ? 31.766 -34.062 -18.656 1 64.44 677 VAL A C 1
ATOM 5122 O O . VAL A 1 677 ? 32.781 -34.531 -18.109 1 64.44 677 VAL A O 1
ATOM 5125 N N . GLY A 1 678 ? 30.922 -34.906 -18.938 1 70.81 678 GLY A N 1
ATOM 5126 C CA . GLY A 1 678 ? 30.875 -36.344 -18.656 1 70.81 678 GLY A CA 1
ATOM 5127 C C . GLY A 1 678 ? 29.562 -36.781 -18.031 1 70.81 678 GLY A C 1
ATOM 5128 O O . GLY A 1 678 ? 28.5 -36.25 -18.359 1 70.81 678 GLY A O 1
ATOM 5129 N N . ASN A 1 679 ? 29.672 -37.781 -17.234 1 76.94 679 ASN A N 1
ATOM 5130 C CA . ASN A 1 679 ? 28.469 -38.344 -16.641 1 76.94 679 ASN A CA 1
ATOM 5131 C C . ASN A 1 679 ? 28.25 -37.812 -15.219 1 76.94 679 ASN A C 1
ATOM 5133 O O . ASN A 1 679 ? 29.203 -37.719 -14.445 1 76.94 679 ASN A O 1
ATOM 5137 N N . LEU A 1 680 ? 27.078 -37.375 -14.977 1 81.69 680 LEU A N 1
ATOM 5138 C CA . LEU A 1 680 ? 26.656 -36.938 -13.648 1 81.69 680 LEU A CA 1
ATOM 5139 C C . LEU A 1 680 ? 25.609 -37.906 -13.07 1 81.69 680 LEU A C 1
ATOM 5141 O O . LEU A 1 680 ? 24.719 -38.344 -13.789 1 81.69 680 LEU A O 1
ATOM 5145 N N . LEU A 1 681 ? 25.75 -38.219 -11.789 1 86.56 681 LEU A N 1
ATOM 5146 C CA . LEU A 1 681 ? 24.766 -39.062 -11.117 1 86.56 681 LEU A CA 1
ATOM 5147 C C . LEU A 1 681 ? 23.781 -38.25 -10.32 1 86.56 681 LEU A C 1
ATOM 5149 O O . LEU A 1 681 ? 24.156 -37.469 -9.422 1 86.56 681 LEU A O 1
ATOM 5153 N N . VAL A 1 682 ? 22.547 -38.406 -10.664 1 90.38 682 VAL A N 1
ATOM 5154 C CA . VAL A 1 682 ? 21.484 -37.812 -9.852 1 90.38 682 VAL A CA 1
ATOM 5155 C C . VAL A 1 682 ? 21.078 -38.781 -8.742 1 90.38 682 VAL A C 1
ATOM 5157 O O . VAL A 1 682 ? 21.188 -40 -8.898 1 90.38 682 VAL A O 1
ATOM 5160 N N . ASP A 1 683 ? 20.641 -38.219 -7.566 1 90.12 683 ASP A N 1
ATOM 5161 C CA . ASP A 1 683 ? 20.344 -39.125 -6.457 1 90.12 683 ASP A CA 1
ATOM 5162 C C . ASP A 1 683 ? 19.156 -38.625 -5.637 1 90.12 683 ASP A C 1
ATOM 5164 O O . ASP A 1 683 ? 18.281 -39.406 -5.254 1 90.12 683 ASP A O 1
ATOM 5168 N N . SER A 1 684 ? 19.172 -37.438 -5.285 1 91.88 684 SER A N 1
ATOM 5169 C CA . SER A 1 684 ? 18.062 -36.875 -4.5 1 91.88 684 SER A CA 1
ATOM 5170 C C . SER A 1 684 ? 16.938 -36.375 -5.398 1 91.88 684 SER A C 1
ATOM 5172 O O . SER A 1 684 ? 17.188 -35.906 -6.516 1 91.88 684 SER A O 1
ATOM 5174 N N . TYR A 1 685 ? 15.734 -36.531 -4.949 1 92.75 685 TYR A N 1
ATOM 5175 C CA . TYR A 1 685 ? 14.555 -36.062 -5.68 1 92.75 685 TYR A CA 1
ATOM 5176 C C . TYR A 1 685 ? 14.023 -34.781 -5.086 1 92.75 685 TYR A C 1
ATOM 5178 O O . TYR A 1 685 ? 13.461 -34.781 -3.988 1 92.75 685 TYR A O 1
ATOM 5186 N N . PRO A 1 686 ? 14.156 -33.719 -5.766 1 89.38 686 PRO A N 1
ATOM 5187 C CA . PRO A 1 686 ? 13.82 -32.406 -5.164 1 89.38 686 PRO A CA 1
ATOM 5188 C C . PRO A 1 686 ? 12.312 -32.219 -5.012 1 89.38 686 PRO A C 1
ATOM 5190 O O . PRO A 1 686 ? 11.531 -32.719 -5.809 1 89.38 686 PRO A O 1
ATOM 5193 N N . ASP A 1 687 ? 11.898 -31.438 -3.949 1 86.88 687 ASP A N 1
ATOM 5194 C CA . ASP A 1 687 ? 10.57 -30.875 -3.73 1 86.88 687 ASP A CA 1
ATOM 5195 C C . ASP A 1 687 ? 9.516 -31.969 -3.613 1 86.88 687 ASP A C 1
ATOM 5197 O O . ASP A 1 687 ? 8.422 -31.844 -4.164 1 86.88 687 ASP A O 1
ATOM 5201 N N . ALA A 1 688 ? 9.852 -32.969 -3.043 1 89.62 688 ALA A N 1
ATOM 5202 C CA . ALA A 1 688 ? 8.961 -34.125 -2.836 1 89.62 688 ALA A CA 1
ATOM 5203 C C . ALA A 1 688 ? 9.039 -34.625 -1.397 1 89.62 688 ALA A C 1
ATOM 5205 O O . ALA A 1 688 ? 9.617 -35.688 -1.133 1 89.62 688 ALA A O 1
ATOM 5206 N N . PRO A 1 689 ? 8.406 -33.969 -0.562 1 92.19 689 PRO A N 1
ATOM 5207 C CA . PRO A 1 689 ? 8.359 -34.531 0.793 1 92.19 689 PRO A CA 1
ATOM 5208 C C . PRO A 1 689 ? 7.621 -35.844 0.858 1 92.19 689 PRO A C 1
ATOM 5210 O O . PRO A 1 689 ? 6.613 -36.031 0.17 1 92.19 689 PRO A O 1
ATOM 5213 N N . LYS A 1 690 ? 8 -36.688 1.711 1 95.31 690 LYS A N 1
ATOM 5214 C CA . LYS A 1 690 ? 7.41 -38.031 1.798 1 95.31 690 LYS A CA 1
ATOM 5215 C C . LYS A 1 690 ? 5.988 -37.969 2.35 1 95.31 690 LYS A C 1
ATOM 5217 O O . LYS A 1 690 ? 5.102 -38.688 1.885 1 95.31 690 LYS A O 1
ATOM 5222 N N . TRP A 1 691 ? 5.895 -37.188 3.371 1 95.75 691 TRP A N 1
ATOM 5223 C CA . TRP A 1 691 ? 4.578 -37 3.973 1 95.75 691 TRP A CA 1
ATOM 5224 C C . TRP A 1 691 ? 4.184 -35.531 3.99 1 95.75 691 TRP A C 1
ATOM 5226 O O . TRP A 1 691 ? 5.016 -34.656 4.27 1 95.75 691 TRP A O 1
ATOM 5236 N N . ALA A 1 692 ? 2.992 -35.281 3.66 1 93.81 692 ALA A N 1
ATOM 5237 C CA . ALA A 1 692 ? 2.365 -33.969 3.838 1 93.81 692 ALA A CA 1
ATOM 5238 C C . ALA A 1 692 ? 0.887 -34.125 4.191 1 93.81 692 ALA A C 1
ATOM 5240 O O . ALA A 1 692 ? 0.207 -35.031 3.682 1 93.81 692 ALA A O 1
ATOM 5241 N N . GLY A 1 693 ? 0.388 -33.281 5.047 1 94.69 693 GLY A N 1
ATOM 5242 C CA . GLY A 1 693 ? -1.002 -33.375 5.457 1 94.69 693 GLY A CA 1
ATOM 5243 C C . GLY A 1 693 ? -1.566 -32.094 6.023 1 94.69 693 GLY A C 1
ATOM 5244 O O . GLY A 1 693 ? -0.814 -31.219 6.434 1 94.69 693 GLY A O 1
ATOM 5245 N N . SER A 1 694 ? -2.857 -32 5.945 1 93.56 694 SER A N 1
ATOM 5246 C CA . SER A 1 694 ? -3.578 -30.891 6.559 1 93.56 694 SER A CA 1
ATOM 5247 C C . SER A 1 694 ? -4.832 -31.375 7.277 1 93.56 694 SER A C 1
ATOM 5249 O O . SER A 1 694 ? -5.398 -32.406 6.926 1 93.56 694 SER A O 1
ATOM 5251 N N . ALA A 1 695 ? -5.18 -30.688 8.32 1 95 695 ALA A N 1
ATOM 5252 C CA . ALA A 1 695 ? -6.402 -30.922 9.078 1 95 695 ALA A CA 1
ATOM 5253 C C . ALA A 1 695 ? -7.074 -29.609 9.469 1 95 695 ALA A C 1
ATOM 5255 O O . ALA A 1 695 ? -6.402 -28.594 9.656 1 95 695 ALA A O 1
ATOM 5256 N N . ASN A 1 696 ? -8.414 -29.688 9.547 1 94.25 696 ASN A N 1
ATOM 5257 C CA . ASN A 1 696 ? -9.125 -28.484 9.977 1 94.25 696 ASN A CA 1
ATOM 5258 C C . ASN A 1 696 ? -10.344 -28.828 10.828 1 94.25 696 ASN A C 1
ATOM 5260 O O . ASN A 1 696 ? -10.891 -29.922 10.719 1 94.25 696 ASN A O 1
ATOM 5264 N N . ILE A 1 697 ? -10.664 -27.938 11.656 1 96.44 697 ILE A N 1
ATOM 5265 C CA . ILE A 1 697 ? -11.852 -27.984 12.5 1 96.44 697 ILE A CA 1
ATOM 5266 C C . ILE A 1 697 ? -12.586 -26.656 12.43 1 96.44 697 ILE A C 1
ATOM 5268 O O . ILE A 1 697 ? -11.969 -25.594 12.453 1 96.44 697 ILE A O 1
ATOM 5272 N N . GLU A 1 698 ? -13.875 -26.719 12.266 1 95.81 698 GLU A N 1
ATOM 5273 C CA . GLU A 1 698 ? -14.695 -25.5 12.305 1 95.81 698 GLU A CA 1
ATOM 5274 C C . GLU A 1 698 ? -15.828 -25.641 13.32 1 95.81 698 GLU A C 1
ATOM 5276 O O . GLU A 1 698 ? -16.656 -26.531 13.219 1 95.81 698 GLU A O 1
ATOM 5281 N N . ILE A 1 699 ? -15.82 -24.719 14.242 1 97.19 699 ILE A N 1
ATOM 5282 C CA . ILE A 1 699 ? -16.844 -24.672 15.281 1 97.19 699 ILE A CA 1
ATOM 5283 C C . ILE A 1 699 ? -17.812 -23.516 14.984 1 97.19 699 ILE A C 1
ATOM 5285 O O . ILE A 1 699 ? -17.406 -22.359 14.93 1 97.19 699 ILE A O 1
ATOM 5289 N N . LYS A 1 700 ? -19.078 -23.875 14.859 1 95.62 700 LYS A N 1
ATOM 5290 C CA . LYS A 1 700 ? -20.125 -22.891 14.656 1 95.62 700 LYS A CA 1
ATOM 5291 C C . LYS A 1 700 ? -20.875 -22.609 15.953 1 95.62 700 LYS A C 1
ATOM 5293 O O . LYS A 1 700 ? -21.484 -23.516 16.531 1 95.62 700 LYS A O 1
ATOM 5298 N N . PHE A 1 701 ? -20.938 -21.391 16.297 1 95 701 PHE A N 1
ATOM 5299 C CA . PHE A 1 701 ? -21.594 -21.047 17.562 1 95 701 PHE A CA 1
ATOM 5300 C C . PHE A 1 701 ? -23.094 -20.891 17.359 1 95 701 PHE A C 1
ATOM 5302 O O . PHE A 1 701 ? -23.531 -20.234 16.406 1 95 701 PHE A O 1
ATOM 5309 N N . PRO A 1 702 ? -23.891 -21.484 18.297 1 91.62 702 PRO A N 1
ATOM 5310 C CA . PRO A 1 702 ? -25.359 -21.391 18.172 1 91.62 702 PRO A CA 1
ATOM 5311 C C . PRO A 1 702 ? -25.906 -20.062 18.688 1 91.62 702 PRO A C 1
ATOM 5313 O O . PRO A 1 702 ? -26.453 -20 19.781 1 91.62 702 PRO A O 1
ATOM 5316 N N . LEU A 1 703 ? -25.734 -19.062 17.953 1 89.56 703 LEU A N 1
ATOM 5317 C CA . LEU A 1 703 ? -26.203 -17.734 18.328 1 89.56 703 LEU A CA 1
ATOM 5318 C C . LEU A 1 703 ? -27.453 -17.359 17.531 1 89.56 703 LEU A C 1
ATOM 5320 O O . LEU A 1 703 ? -27.703 -17.938 16.469 1 89.56 703 LEU A O 1
ATOM 5324 N N . PRO A 1 704 ? -28.297 -16.406 18.125 1 89 704 PRO A N 1
ATOM 5325 C CA . PRO A 1 704 ? -29.453 -15.938 17.359 1 89 704 PRO A CA 1
ATOM 5326 C C . PRO A 1 704 ? -29.047 -15.312 16.031 1 89 704 PRO A C 1
ATOM 5328 O O . PRO A 1 704 ? -28.016 -14.648 15.93 1 89 704 PRO A O 1
ATOM 5331 N N . GLU A 1 705 ? -29.859 -15.484 15.109 1 84.56 705 GLU A N 1
ATOM 5332 C CA . GLU A 1 705 ? -29.594 -15.016 13.75 1 84.56 705 GLU A CA 1
ATOM 5333 C C . GLU A 1 705 ? -29.406 -13.5 13.719 1 84.56 705 GLU A C 1
ATOM 5335 O O . GLU A 1 705 ? -28.688 -12.977 12.859 1 84.56 705 GLU A O 1
ATOM 5340 N N . GLU A 1 706 ? -30.031 -12.82 14.656 1 85.44 706 GLU A N 1
ATOM 5341 C CA . GLU A 1 706 ? -29.984 -11.359 14.688 1 85.44 706 GLU A CA 1
ATOM 5342 C C . GLU A 1 706 ? -28.578 -10.852 14.969 1 85.44 706 GLU A C 1
ATOM 5344 O O . GLU A 1 706 ? -28.234 -9.727 14.609 1 85.44 706 GLU A O 1
ATOM 5349 N N . ILE A 1 707 ? -27.891 -11.758 15.547 1 87.69 707 ILE A N 1
ATOM 5350 C CA . ILE A 1 707 ? -26.547 -11.352 15.906 1 87.69 707 ILE A CA 1
ATOM 5351 C C . ILE A 1 707 ? -25.594 -11.641 14.742 1 87.69 707 ILE A C 1
ATOM 5353 O O . ILE A 1 707 ? -24.547 -11.008 14.625 1 87.69 707 ILE A O 1
ATOM 5357 N N . GLY A 1 708 ? -25.984 -12.539 13.859 1 92.25 708 GLY A N 1
ATOM 5358 C CA . GLY A 1 708 ? -25.125 -13.016 12.789 1 92.25 708 GLY A CA 1
ATOM 5359 C C . GLY A 1 708 ? -24.578 -14.406 13.047 1 92.25 708 GLY A C 1
ATOM 5360 O O . GLY A 1 708 ? -24.984 -15.078 13.992 1 92.25 708 GLY A O 1
ATOM 5361 N N . LYS A 1 709 ? -23.781 -14.938 12.219 1 94.75 709 LYS A N 1
ATOM 5362 C CA . LYS A 1 709 ? -23.188 -16.266 12.32 1 94.75 709 LYS A CA 1
ATOM 5363 C C . LYS A 1 709 ? -21.719 -16.188 12.711 1 94.75 709 LYS A C 1
ATOM 5365 O O . LYS A 1 709 ? -20.906 -15.617 11.969 1 94.75 709 LYS A O 1
ATOM 5370 N N . ILE A 1 710 ? -21.391 -16.719 13.828 1 96 710 ILE A N 1
ATOM 5371 C CA . ILE A 1 710 ? -20.016 -16.703 14.305 1 96 710 ILE A CA 1
ATOM 5372 C C . ILE A 1 710 ? -19.438 -18.125 14.281 1 96 710 ILE A C 1
ATOM 5374 O O . ILE A 1 710 ? -20.094 -19.062 14.719 1 96 710 ILE A O 1
ATOM 5378 N N . SER A 1 711 ? -18.281 -18.25 13.719 1 96.31 711 SER A N 1
ATOM 5379 C CA . SER A 1 711 ? -17.625 -19.547 13.703 1 96.31 711 SER A CA 1
ATOM 5380 C C . SER A 1 711 ? -16.109 -19.406 13.906 1 96.31 711 SER A C 1
ATOM 5382 O O . SER A 1 711 ? -15.531 -18.375 13.578 1 96.31 711 SER A O 1
ATOM 5384 N N . LEU A 1 712 ? -15.523 -20.391 14.508 1 97.31 712 LEU A N 1
ATOM 5385 C CA . LEU A 1 712 ? -14.086 -20.484 14.727 1 97.31 712 LEU A CA 1
ATOM 5386 C C . LEU A 1 712 ? -13.492 -21.641 13.945 1 97.31 712 LEU A C 1
ATOM 5388 O O . LEU A 1 712 ? -13.938 -22.781 14.094 1 97.31 712 LEU A O 1
ATOM 5392 N N . ARG A 1 713 ? -12.57 -21.297 13.133 1 96.62 713 ARG A N 1
ATOM 5393 C CA . ARG A 1 713 ? -11.906 -22.328 12.344 1 96.62 713 ARG A CA 1
ATOM 5394 C C . ARG A 1 713 ? -10.438 -22.453 12.75 1 96.62 713 ARG A C 1
ATOM 5396 O O . ARG A 1 713 ? -9.766 -21.453 12.992 1 96.62 713 ARG A O 1
ATOM 5403 N N . GLY A 1 714 ? -10.016 -23.703 12.914 1 95.69 714 GLY A N 1
ATOM 5404 C CA . GLY A 1 714 ? -8.609 -24.047 13.094 1 95.69 714 GLY A CA 1
ATOM 5405 C C . GLY A 1 714 ? -8.047 -24.875 11.953 1 95.69 714 GLY A C 1
ATOM 5406 O O . GLY A 1 714 ? -8.727 -25.75 11.422 1 95.69 714 GLY A O 1
ATOM 5407 N N . ASP A 1 715 ? -6.844 -24.516 11.547 1 94.44 715 ASP A N 1
ATOM 5408 C CA . ASP A 1 715 ? -6.168 -25.234 10.469 1 94.44 715 ASP A CA 1
ATOM 5409 C C . ASP A 1 715 ? -4.781 -25.703 10.906 1 94.44 715 ASP A C 1
ATOM 5411 O O . ASP A 1 715 ? -4.07 -24.969 11.609 1 94.44 715 ASP A O 1
ATOM 5415 N N . TYR A 1 716 ? -4.496 -26.875 10.539 1 94.62 716 TYR A N 1
ATOM 5416 C CA . TYR A 1 716 ? -3.17 -27.453 10.742 1 94.62 716 TYR A CA 1
ATOM 5417 C C . TYR A 1 716 ? -2.576 -27.938 9.422 1 94.62 716 TYR A C 1
ATOM 5419 O O . TYR A 1 716 ? -3.281 -28.484 8.578 1 94.62 716 TYR A O 1
ATOM 5427 N N . TYR A 1 717 ? -1.301 -27.656 9.18 1 93.56 717 TYR A N 1
ATOM 5428 C CA . TYR A 1 717 ? -0.537 -28.219 8.062 1 93.56 717 TYR A CA 1
ATOM 5429 C C . TYR A 1 717 ? 0.813 -28.734 8.531 1 93.56 717 TYR A C 1
ATOM 5431 O O . TYR A 1 717 ? 1.457 -28.141 9.391 1 93.56 717 TYR A O 1
ATOM 5439 N N . GLY A 1 718 ? 1.221 -29.844 7.887 1 94.38 718 GLY A N 1
ATOM 5440 C CA . GLY A 1 718 ? 2.537 -30.391 8.172 1 94.38 718 GLY A CA 1
ATOM 5441 C C . GLY A 1 718 ? 3.117 -31.172 7.016 1 94.38 718 GLY A C 1
ATOM 5442 O O . GLY A 1 718 ? 2.377 -31.75 6.215 1 94.38 718 GLY A O 1
ATOM 5443 N N . GLN A 1 719 ? 4.453 -31.188 6.965 1 94.19 719 GLN A N 1
ATOM 5444 C CA . GLN A 1 719 ? 5.164 -32 5.996 1 94.19 719 GLN A CA 1
ATOM 5445 C C . GLN A 1 719 ? 6.516 -32.469 6.543 1 94.19 719 GLN A C 1
ATOM 5447 O O . GLN A 1 719 ? 7.055 -31.844 7.461 1 94.19 719 GLN A O 1
ATOM 5452 N N . THR A 1 720 ? 6.98 -33.531 5.973 1 95.94 720 THR A N 1
ATOM 5453 C CA . THR A 1 720 ? 8.336 -34 6.281 1 95.94 720 THR A CA 1
ATOM 5454 C C . THR A 1 720 ? 9.359 -33.188 5.484 1 95.94 720 THR A C 1
ATOM 5456 O O . THR A 1 720 ? 9 -32.375 4.621 1 95.94 720 THR A O 1
ATOM 5459 N N . GLY A 1 721 ? 10.641 -33.312 5.824 1 94.44 721 GLY A N 1
ATOM 5460 C CA . GLY A 1 721 ? 11.711 -32.625 5.117 1 94.44 721 GLY A CA 1
ATOM 5461 C C . GLY A 1 721 ? 11.828 -33.031 3.664 1 94.44 721 GLY A C 1
ATOM 5462 O O . GLY A 1 721 ? 11.219 -34.031 3.242 1 94.44 721 GLY A O 1
ATOM 5463 N N . PHE A 1 722 ? 12.617 -32.312 2.869 1 91.5 722 PHE A N 1
ATOM 5464 C CA . PHE A 1 722 ? 12.805 -32.594 1.451 1 91.5 722 PHE A CA 1
ATOM 5465 C C . PHE A 1 722 ? 14.117 -31.984 0.952 1 91.5 722 PHE A C 1
ATOM 5467 O O . PHE A 1 722 ? 14.734 -31.172 1.64 1 91.5 722 PHE A O 1
ATOM 5474 N N . PHE A 1 723 ? 14.516 -32.438 -0.196 1 92.06 723 PHE A N 1
ATOM 5475 C CA . PHE A 1 723 ? 15.688 -31.906 -0.868 1 92.06 723 PHE A CA 1
ATOM 5476 C C . PHE A 1 723 ? 15.289 -30.844 -1.888 1 92.06 723 PHE A C 1
ATOM 5478 O O . PHE A 1 723 ? 14.188 -30.906 -2.447 1 92.06 723 PHE A O 1
ATOM 5485 N N . PHE A 1 724 ? 16.234 -29.875 -2.115 1 87.81 724 PHE A N 1
ATOM 5486 C CA . PHE A 1 724 ? 15.938 -28.906 -3.17 1 87.81 724 PHE A CA 1
ATOM 5487 C C . PHE A 1 724 ? 16.938 -29.031 -4.312 1 87.81 724 PHE A C 1
ATOM 5489 O O . PHE A 1 724 ? 17 -28.172 -5.191 1 87.81 724 PHE A O 1
ATOM 5496 N N . SER A 1 725 ? 17.703 -30.125 -4.277 1 88.5 725 SER A N 1
ATOM 5497 C CA . SER A 1 725 ? 18.641 -30.453 -5.352 1 88.5 725 SER A CA 1
ATOM 5498 C C . SER A 1 725 ? 18.438 -31.875 -5.848 1 88.5 725 SER A C 1
ATOM 5500 O O . SER A 1 725 ? 17.953 -32.719 -5.102 1 88.5 725 SER A O 1
ATOM 5502 N N . ASN A 1 726 ? 18.891 -32.031 -7.117 1 89.5 726 ASN A N 1
ATOM 5503 C CA . ASN A 1 726 ? 18.875 -33.375 -7.695 1 89.5 726 ASN A CA 1
ATOM 5504 C C . ASN A 1 726 ? 20.141 -34.125 -7.336 1 89.5 726 ASN A C 1
ATOM 5506 O O . ASN A 1 726 ? 20.219 -35.344 -7.555 1 89.5 726 ASN A O 1
ATOM 5510 N N . THR A 1 727 ? 21.094 -33.438 -6.77 1 88.06 727 THR A N 1
ATOM 5511 C CA . THR A 1 727 ? 22.422 -34.031 -6.633 1 88.06 727 THR A CA 1
ATOM 5512 C C . THR A 1 727 ? 22.969 -33.812 -5.223 1 88.06 727 THR A C 1
ATOM 5514 O O . THR A 1 727 ? 24.156 -33.5 -5.051 1 88.06 727 THR A O 1
ATOM 5517 N N . ASN A 1 728 ? 22.125 -33.938 -4.27 1 88.12 728 ASN A N 1
ATOM 5518 C CA . ASN A 1 728 ? 22.562 -33.719 -2.895 1 88.12 728 ASN A CA 1
ATOM 5519 C C . ASN A 1 728 ? 23.688 -34.656 -2.5 1 88.12 728 ASN A C 1
ATOM 5521 O O . ASN A 1 728 ? 24.609 -34.281 -1.78 1 88.12 728 ASN A O 1
ATOM 5525 N N . GLY A 1 729 ? 23.547 -35.875 -2.918 1 84.56 729 GLY A N 1
ATOM 5526 C CA . GLY A 1 729 ? 24.516 -36.906 -2.531 1 84.56 729 GLY A CA 1
ATOM 5527 C C . GLY A 1 729 ? 25.75 -36.938 -3.414 1 84.56 729 GLY A C 1
ATOM 5528 O O . GLY A 1 729 ? 26.656 -37.75 -3.207 1 84.56 729 GLY A O 1
ATOM 5529 N N . THR A 1 730 ? 25.812 -36 -4.43 1 82.94 730 THR A N 1
ATOM 5530 C CA . THR A 1 730 ? 26.906 -36.062 -5.379 1 82.94 730 THR A CA 1
ATOM 5531 C C . THR A 1 730 ? 27.547 -34.688 -5.574 1 82.94 730 THR A C 1
ATOM 5533 O O . THR A 1 730 ? 28.562 -34.375 -4.93 1 82.94 730 THR A O 1
ATOM 5536 N N . SER A 1 731 ? 26.859 -33.75 -6.223 1 78.44 731 SER A N 1
ATOM 5537 C CA . SER A 1 731 ? 27.531 -32.531 -6.66 1 78.44 731 SER A CA 1
ATOM 5538 C C . SER A 1 731 ? 27.109 -31.344 -5.816 1 78.44 731 SER A C 1
ATOM 5540 O O . SER A 1 731 ? 27.812 -30.328 -5.777 1 78.44 731 SER A O 1
ATOM 5542 N N . THR A 1 732 ? 26.047 -31.359 -5.246 1 84.19 732 THR A N 1
ATOM 5543 C CA . THR A 1 732 ? 25.547 -30.219 -4.484 1 84.19 732 THR A CA 1
ATOM 5544 C C . THR A 1 732 ? 25.062 -30.656 -3.105 1 84.19 732 THR A C 1
ATOM 5546 O O . THR A 1 732 ? 23.891 -30.5 -2.781 1 84.19 732 THR A O 1
ATOM 5549 N N . PRO A 1 733 ? 25.859 -31.078 -2.246 1 85.5 733 PRO A N 1
ATOM 5550 C CA . PRO A 1 733 ? 25.453 -31.531 -0.917 1 85.5 733 PRO A CA 1
ATOM 5551 C C . PRO A 1 733 ? 24.875 -30.406 -0.06 1 85.5 733 PRO A C 1
ATOM 5553 O O . PRO A 1 733 ? 25.094 -29.234 -0.34 1 85.5 733 PRO A O 1
ATOM 5556 N N . GLY A 1 734 ? 24.156 -30.781 1 1 89.12 734 GLY A N 1
ATOM 5557 C CA . GLY A 1 734 ? 23.625 -29.828 1.963 1 89.12 734 GLY A CA 1
ATOM 5558 C C . GLY A 1 734 ? 22.344 -29.156 1.486 1 89.12 734 GLY A C 1
ATOM 5559 O O . GLY A 1 734 ? 22.125 -27.984 1.779 1 89.12 734 GLY A O 1
ATOM 5560 N N . THR A 1 735 ? 21.578 -29.828 0.75 1 91.5 735 THR A N 1
ATOM 5561 C CA . THR A 1 735 ? 20.391 -29.203 0.176 1 91.5 735 THR A CA 1
ATOM 5562 C C . THR A 1 735 ? 19.125 -29.781 0.812 1 91.5 735 THR A C 1
ATOM 5564 O O . THR A 1 735 ? 18.047 -29.734 0.216 1 91.5 735 THR A O 1
ATOM 5567 N N . HIS A 1 736 ? 19.203 -30.375 1.957 1 94.25 736 HIS A N 1
ATOM 5568 C CA . HIS A 1 736 ? 18.047 -30.891 2.668 1 94.25 736 HIS A CA 1
ATOM 5569 C C . HIS A 1 736 ? 17.422 -29.828 3.572 1 94.25 736 HIS A C 1
ATOM 5571 O O . HIS A 1 736 ? 18.125 -29.219 4.375 1 94.25 736 HIS A O 1
ATOM 5577 N N . LEU A 1 737 ? 16.203 -29.609 3.488 1 93.56 737 LEU A N 1
ATOM 5578 C CA . LEU A 1 737 ? 15.461 -28.734 4.387 1 93.56 737 LEU A CA 1
ATOM 5579 C C . LEU A 1 737 ? 14.609 -29.562 5.352 1 93.56 737 LEU A C 1
ATOM 5581 O O . LEU A 1 737 ? 13.992 -30.547 4.953 1 93.56 737 LEU A O 1
ATOM 5585 N N . ASP A 1 738 ? 14.492 -29.188 6.543 1 94.56 738 ASP A N 1
ATOM 5586 C CA . ASP A 1 738 ? 13.742 -29.891 7.574 1 94.56 738 ASP A CA 1
ATOM 5587 C C . ASP A 1 738 ? 12.234 -29.75 7.352 1 94.56 738 ASP A C 1
ATOM 5589 O O . ASP A 1 738 ? 11.789 -28.781 6.73 1 94.56 738 ASP A O 1
ATOM 5593 N N . GLY A 1 739 ? 11.555 -30.781 7.797 1 94.88 739 GLY A N 1
ATOM 5594 C CA . GLY A 1 739 ? 10.102 -30.656 7.793 1 94.88 739 GLY A CA 1
ATOM 5595 C C . GLY A 1 739 ? 9.594 -29.594 8.742 1 94.88 739 GLY A C 1
ATOM 5596 O O . GLY A 1 739 ? 10.344 -29.094 9.578 1 94.88 739 GLY A O 1
ATOM 5597 N N . TYR A 1 740 ? 8.328 -29.172 8.562 1 93.56 740 TYR A N 1
ATOM 5598 C CA . TYR A 1 740 ? 7.742 -28.156 9.43 1 93.56 740 TYR A CA 1
ATOM 5599 C C . TYR A 1 740 ? 6.234 -28.344 9.547 1 93.56 740 TYR A C 1
ATOM 5601 O O . TYR A 1 740 ? 5.648 -29.172 8.844 1 93.56 740 TYR A O 1
ATOM 5609 N N . TRP A 1 741 ? 5.656 -27.688 10.445 1 94.31 741 TRP A N 1
ATOM 5610 C CA . TRP A 1 741 ? 4.207 -27.625 10.617 1 94.31 741 TRP A CA 1
ATOM 5611 C C . TRP A 1 741 ? 3.758 -26.219 11 1 94.31 741 TRP A C 1
ATOM 5613 O O . TRP A 1 741 ? 4.555 -25.438 11.516 1 94.31 741 TRP A O 1
ATOM 5623 N N . ASN A 1 742 ? 2.6 -25.922 10.656 1 93.19 742 ASN A N 1
ATOM 5624 C CA . ASN A 1 742 ? 2.002 -24.641 10.977 1 93.19 742 ASN A CA 1
ATOM 5625 C C . ASN A 1 742 ? 0.555 -24.781 11.438 1 93.19 742 ASN A C 1
ATOM 5627 O O . ASN A 1 742 ? -0.14 -25.719 11.023 1 93.19 742 ASN A O 1
ATOM 5631 N N . VAL A 1 743 ? 0.177 -23.859 12.32 1 95.62 743 VAL A N 1
ATOM 5632 C CA . VAL A 1 743 ? -1.202 -23.797 12.797 1 95.62 743 VAL A CA 1
ATOM 5633 C C . VAL A 1 743 ? -1.78 -22.422 12.523 1 95.62 743 VAL A C 1
ATOM 5635 O O . VAL A 1 743 ? -1.095 -21.406 12.695 1 95.62 743 VAL A O 1
ATOM 5638 N N . GLY A 1 744 ? -2.953 -22.438 12.031 1 95 744 GLY A N 1
ATOM 5639 C CA . GLY A 1 744 ? -3.686 -21.203 11.82 1 95 744 GLY A CA 1
ATOM 5640 C C . GLY A 1 744 ? -5.062 -21.203 12.453 1 95 744 GLY A C 1
ATOM 5641 O O . GLY A 1 744 ? -5.566 -22.266 12.844 1 95 744 GLY A O 1
ATOM 5642 N N . ALA A 1 745 ? -5.594 -20.047 12.625 1 96.81 745 ALA A N 1
ATOM 5643 C CA . ALA A 1 745 ? -6.945 -19.891 13.156 1 96.81 745 ALA A CA 1
ATOM 5644 C C . ALA A 1 745 ? -7.66 -18.703 12.531 1 96.81 745 ALA A C 1
ATOM 5646 O O . ALA A 1 745 ? -7.012 -17.734 12.102 1 96.81 745 ALA A O 1
ATOM 5647 N N . ARG A 1 746 ? -8.953 -18.797 12.477 1 96.69 746 ARG A N 1
ATOM 5648 C CA . ARG A 1 746 ? -9.766 -17.719 11.922 1 96.69 746 ARG A CA 1
ATOM 5649 C C . ARG A 1 746 ? -11.125 -17.641 12.617 1 96.69 746 ARG A C 1
ATOM 5651 O O . ARG A 1 746 ? -11.805 -18.656 12.758 1 96.69 746 ARG A O 1
ATOM 5658 N N . LEU A 1 747 ? -11.492 -16.516 13.125 1 97.56 747 LEU A N 1
ATOM 5659 C CA . LEU A 1 747 ? -12.805 -16.219 13.695 1 97.56 747 LEU A CA 1
ATOM 5660 C C . LEU A 1 747 ? -13.664 -15.438 12.703 1 97.56 747 LEU A C 1
ATOM 5662 O O . LEU A 1 747 ? -13.312 -14.32 12.328 1 97.56 747 LEU A O 1
ATOM 5666 N N . ASN A 1 748 ? -14.766 -16.047 12.375 1 96.44 748 ASN A N 1
ATOM 5667 C CA . ASN A 1 748 ? -15.672 -15.414 11.414 1 96.44 748 ASN A CA 1
ATOM 5668 C C . ASN A 1 748 ? -16.922 -14.859 12.094 1 96.44 748 ASN A C 1
ATOM 5670 O O . ASN A 1 748 ? -17.453 -15.477 13.016 1 96.44 748 ASN A O 1
ATOM 5674 N N . TRP A 1 749 ? -17.344 -13.734 11.688 1 95.94 749 TRP A N 1
ATOM 5675 C CA . TRP A 1 749 ? -18.641 -13.125 12 1 95.94 749 TRP A CA 1
ATOM 5676 C C . TRP A 1 749 ? -19.359 -12.695 10.734 1 95.94 749 TRP A C 1
ATOM 5678 O O . TRP A 1 749 ? -19.156 -11.586 10.234 1 95.94 749 TRP A O 1
ATOM 5688 N N . LYS A 1 750 ? -20.25 -13.562 10.328 1 94.38 750 LYS A N 1
ATOM 5689 C CA . LYS A 1 750 ? -20.938 -13.328 9.062 1 94.38 750 LYS A CA 1
ATOM 5690 C C . LYS A 1 750 ? -22.312 -12.695 9.289 1 94.38 750 LYS A C 1
ATOM 5692 O O . LYS A 1 750 ? -22.969 -12.984 10.289 1 94.38 750 LYS A O 1
ATOM 5697 N N . GLU A 1 751 ? -22.641 -11.805 8.352 1 93.19 751 GLU A N 1
ATOM 5698 C CA . GLU A 1 751 ? -23.953 -11.156 8.375 1 93.19 751 GLU A CA 1
ATOM 5699 C C . GLU A 1 751 ? -24.203 -10.469 9.719 1 93.19 751 GLU A C 1
ATOM 5701 O O . GLU A 1 751 ? -25.219 -10.711 10.359 1 93.19 751 GLU A O 1
ATOM 5706 N N . ILE A 1 752 ? -23.359 -9.672 10.031 1 90.19 752 ILE A N 1
ATOM 5707 C CA . ILE A 1 752 ? -23.359 -9.016 11.328 1 90.19 752 ILE A CA 1
ATOM 5708 C C . ILE A 1 752 ? -24.672 -8.266 11.531 1 90.19 752 ILE A C 1
ATOM 5710 O O . ILE A 1 752 ? -25.016 -7.387 10.734 1 90.19 752 ILE A O 1
ATOM 5714 N N . MET A 1 753 ? -25.422 -8.703 12.523 1 86.56 753 MET A N 1
ATOM 5715 C CA . MET A 1 753 ? -26.688 -8.109 12.922 1 86.56 753 MET A CA 1
ATOM 5716 C C . MET A 1 753 ? -27.672 -8.109 11.766 1 86.56 753 MET A C 1
ATOM 5718 O O . MET A 1 753 ? -28.391 -7.125 11.555 1 86.56 753 MET A O 1
ATOM 5722 N N . GLY A 1 754 ? -27.562 -9.055 10.93 1 85.12 754 GLY A N 1
ATOM 5723 C CA . GLY A 1 754 ? -28.5 -9.242 9.836 1 85.12 754 GLY A CA 1
ATOM 5724 C C . GLY A 1 754 ? -28.141 -8.445 8.594 1 85.12 754 GLY A C 1
ATOM 5725 O O . GLY A 1 754 ? -28.922 -8.367 7.648 1 85.12 754 GLY A O 1
ATOM 5726 N N . SER A 1 755 ? -27.016 -7.812 8.609 1 86.88 755 SER A N 1
ATOM 5727 C CA . SER A 1 755 ? -26.578 -7.012 7.469 1 86.88 755 SER A CA 1
ATOM 5728 C C . SER A 1 755 ? -25.781 -7.852 6.469 1 86.88 755 SER A C 1
ATOM 5730 O O . SER A 1 755 ? -25.703 -9.07 6.617 1 86.88 755 SER A O 1
ATOM 5732 N N . GLN A 1 756 ? -25.312 -7.172 5.402 1 89.19 756 GLN A N 1
ATOM 5733 C CA . GLN A 1 756 ? -24.5 -7.844 4.398 1 89.19 756 GLN A CA 1
ATOM 5734 C C . GLN A 1 756 ? -23.016 -7.66 4.684 1 89.19 756 GLN A C 1
ATOM 5736 O O . GLN A 1 756 ? -22.172 -7.918 3.82 1 89.19 756 GLN A O 1
ATOM 5741 N N . VAL A 1 757 ? -22.766 -7.266 5.891 1 89.81 757 VAL A N 1
ATOM 5742 C CA . VAL A 1 757 ? -21.391 -7.039 6.305 1 89.81 757 VAL A CA 1
ATOM 5743 C C . VAL A 1 757 ? -20.875 -8.25 7.078 1 89.81 757 VAL A C 1
ATOM 5745 O O . VAL A 1 757 ? -21.594 -8.82 7.906 1 89.81 757 VAL A O 1
ATOM 5748 N N . SER A 1 758 ? -19.734 -8.672 6.762 1 94.12 758 SER A N 1
ATOM 5749 C CA . SER A 1 758 ? -19.047 -9.742 7.484 1 94.12 758 SER A CA 1
ATOM 5750 C C . SER A 1 758 ? -17.625 -9.32 7.883 1 94.12 758 SER A C 1
ATOM 5752 O O . SER A 1 758 ? -17.047 -8.438 7.262 1 94.12 758 SER A O 1
ATOM 5754 N N . ALA A 1 759 ? -17.172 -9.875 8.922 1 93.19 759 ALA A N 1
ATOM 5755 C CA . ALA A 1 759 ? -15.828 -9.586 9.406 1 93.19 759 ALA A CA 1
ATOM 5756 C C . ALA A 1 759 ? -15.133 -10.859 9.883 1 93.19 759 ALA A C 1
ATOM 5758 O O . ALA A 1 759 ? -15.789 -11.867 10.156 1 93.19 759 ALA A O 1
ATOM 5759 N N . ALA A 1 760 ? -13.859 -10.789 9.93 1 96.56 760 ALA A N 1
ATOM 5760 C CA . ALA A 1 760 ? -13.078 -11.914 10.422 1 96.56 760 ALA A CA 1
ATOM 5761 C C . ALA A 1 760 ? -11.727 -11.445 10.961 1 96.56 760 ALA A C 1
ATOM 5763 O O . ALA A 1 760 ? -11.219 -10.398 10.547 1 96.56 760 ALA A O 1
ATOM 5764 N N . VAL A 1 761 ? -11.172 -12.141 11.938 1 96.56 761 VAL A N 1
ATOM 5765 C CA . VAL A 1 761 ? -9.789 -12.031 12.383 1 96.56 761 VAL A CA 1
ATOM 5766 C C . VAL A 1 761 ? -9.086 -13.383 12.227 1 96.56 761 VAL A C 1
ATOM 5768 O O . VAL A 1 761 ? -9.711 -14.43 12.398 1 96.56 761 VAL A O 1
ATOM 5771 N N . PHE A 1 762 ? -7.867 -13.344 11.82 1 96.25 762 PHE A N 1
ATOM 5772 C CA . PHE A 1 762 ? -7.18 -14.609 11.586 1 96.25 762 PHE A CA 1
ATOM 5773 C C . PHE A 1 762 ? -5.715 -14.508 11.992 1 96.25 762 PHE A C 1
ATOM 5775 O O . PHE A 1 762 ? -5.191 -13.414 12.195 1 96.25 762 PHE A O 1
ATOM 5782 N N . VAL A 1 763 ? -5.105 -15.68 12.211 1 96.56 763 VAL A N 1
ATOM 5783 C CA . VAL A 1 763 ? -3.678 -15.812 12.484 1 96.56 763 VAL A CA 1
ATOM 5784 C C . VAL A 1 763 ? -3.105 -16.984 11.695 1 96.56 763 VAL A C 1
ATOM 5786 O O . VAL A 1 763 ? -3.748 -18.031 11.57 1 96.56 763 VAL A O 1
ATOM 5789 N N . ARG A 1 764 ? -2.092 -16.781 10.992 1 93.69 764 ARG A N 1
ATOM 5790 C CA . ARG A 1 764 ? -1.284 -17.828 10.375 1 93.69 764 ARG A CA 1
ATOM 5791 C C . ARG A 1 764 ? 0.017 -18.047 11.141 1 93.69 764 ARG A C 1
ATOM 5793 O O . ARG A 1 764 ? 0.608 -17.094 11.648 1 93.69 764 ARG A O 1
ATOM 5800 N N . ASN A 1 765 ? 0.446 -19.281 11.219 1 95.25 765 ASN A N 1
ATOM 5801 C CA . ASN A 1 765 ? 1.631 -19.641 11.992 1 95.25 765 ASN A CA 1
ATOM 5802 C C . ASN A 1 765 ? 1.507 -19.188 13.445 1 95.25 765 ASN A C 1
ATOM 5804 O O . ASN A 1 765 ? 2.377 -18.469 13.953 1 95.25 765 ASN A O 1
ATOM 5808 N N . LEU A 1 766 ? 0.431 -19.562 13.992 1 96.5 766 LEU A N 1
ATOM 5809 C CA . LEU A 1 766 ? 0.048 -19.172 15.344 1 96.5 766 LEU A CA 1
ATOM 5810 C C . LEU A 1 766 ? 1.183 -19.438 16.328 1 96.5 766 LEU A C 1
ATOM 5812 O O . LEU A 1 766 ? 1.377 -18.672 17.281 1 96.5 766 LEU A O 1
ATOM 5816 N N . THR A 1 767 ? 1.898 -20.438 16.109 1 95.38 767 THR A N 1
ATOM 5817 C CA . THR A 1 767 ? 2.934 -20.859 17.047 1 95.38 767 THR A CA 1
ATOM 5818 C C . THR A 1 767 ? 4.25 -20.141 16.75 1 95.38 767 THR A C 1
ATOM 5820 O O . THR A 1 767 ? 5.246 -20.359 17.453 1 95.38 767 THR A O 1
ATOM 5823 N N . ASN A 1 768 ? 4.344 -19.344 15.719 1 94.19 768 ASN A N 1
ATOM 5824 C CA . ASN A 1 768 ? 5.512 -18.562 15.32 1 94.19 768 ASN A CA 1
ATOM 5825 C C . ASN A 1 768 ? 6.699 -19.453 15 1 94.19 768 ASN A C 1
ATOM 5827 O O . ASN A 1 768 ? 7.805 -19.234 15.508 1 94.19 768 ASN A O 1
ATOM 5831 N N . GLU A 1 769 ? 6.379 -20.438 14.188 1 92.88 769 GLU A N 1
ATOM 5832 C CA . GLU A 1 769 ? 7.41 -21.375 13.75 1 92.88 769 GLU A CA 1
ATOM 5833 C C . GLU A 1 769 ? 8.32 -20.75 12.695 1 92.88 769 GLU A C 1
ATOM 5835 O O . GLU A 1 769 ? 7.848 -20.031 11.805 1 92.88 769 GLU A O 1
ATOM 5840 N N . SER A 1 770 ? 9.672 -21 12.875 1 93.12 770 SER A N 1
ATOM 5841 C CA . SER A 1 770 ? 10.617 -20.688 11.805 1 93.12 770 SER A CA 1
ATOM 5842 C C . SER A 1 770 ? 10.867 -21.906 10.922 1 93.12 770 SER A C 1
ATOM 5844 O O . SER A 1 770 ? 11.133 -23 11.43 1 93.12 770 SER A O 1
ATOM 5846 N N . TYR A 1 771 ? 10.789 -21.766 9.688 1 92.12 771 TYR A N 1
ATOM 5847 C CA . TYR A 1 771 ? 10.914 -22.875 8.75 1 92.12 771 TYR A CA 1
ATOM 5848 C C . TYR A 1 771 ? 11.391 -22.375 7.387 1 92.12 771 TYR A C 1
ATOM 5850 O O . TYR A 1 771 ? 11.391 -21.172 7.125 1 92.12 771 TYR A O 1
ATOM 5858 N N . TYR A 1 772 ? 11.906 -23.25 6.566 1 91.06 772 TYR A N 1
ATOM 5859 C CA . TYR A 1 772 ? 12.289 -22.953 5.195 1 91.06 772 TYR A CA 1
ATOM 5860 C C . TYR A 1 772 ? 11.328 -23.609 4.203 1 91.06 772 TYR A C 1
ATOM 5862 O O . TYR A 1 772 ? 10.797 -24.688 4.461 1 91.06 772 TYR A O 1
ATOM 5870 N N . ILE A 1 773 ? 11.172 -22.953 3.027 1 84.94 773 ILE A N 1
ATOM 5871 C CA . ILE A 1 773 ? 10.156 -23.484 2.119 1 84.94 773 ILE A CA 1
ATOM 5872 C C . ILE A 1 773 ? 10.781 -23.781 0.761 1 84.94 773 ILE A C 1
ATOM 5874 O O . ILE A 1 773 ? 10.18 -24.469 -0.07 1 84.94 773 ILE A O 1
ATOM 5878 N N . SER A 1 774 ? 11.93 -23.203 0.491 1 83.75 774 SER A N 1
ATOM 5879 C CA . SER A 1 774 ? 12.586 -23.453 -0.787 1 83.75 774 SER A CA 1
ATOM 5880 C C . SER A 1 774 ? 14.078 -23.141 -0.715 1 83.75 774 SER A C 1
ATOM 5882 O O . SER A 1 774 ? 14.539 -22.516 0.241 1 83.75 774 SER A O 1
ATOM 5884 N N . GLY A 1 775 ? 14.805 -23.672 -1.776 1 83.94 775 GLY A N 1
ATOM 5885 C CA . GLY A 1 775 ? 16.234 -23.406 -1.867 1 83.94 775 GLY A CA 1
ATOM 5886 C C . GLY A 1 775 ? 16.75 -23.422 -3.291 1 83.94 775 GLY A C 1
ATOM 5887 O O . GLY A 1 775 ? 16.047 -23.812 -4.215 1 83.94 775 GLY A O 1
ATOM 5888 N N . TYR A 1 776 ? 17.922 -22.875 -3.432 1 83.12 776 TYR A N 1
ATOM 5889 C CA . TYR A 1 776 ? 18.641 -22.906 -4.699 1 83.12 776 TYR A CA 1
ATOM 5890 C C . TYR A 1 776 ? 20 -23.594 -4.547 1 83.12 776 TYR A C 1
ATOM 5892 O O . TYR A 1 776 ? 20.812 -23.172 -3.723 1 83.12 776 TYR A O 1
ATOM 5900 N N . ALA A 1 777 ? 20.172 -24.547 -5.391 1 83.75 777 ALA A N 1
ATOM 5901 C CA . ALA A 1 777 ? 21.375 -25.375 -5.289 1 83.75 777 ALA A CA 1
ATOM 5902 C C . ALA A 1 777 ? 22.469 -24.875 -6.223 1 83.75 777 ALA A C 1
ATOM 5904 O O . ALA A 1 777 ? 22.672 -25.422 -7.312 1 83.75 777 ALA A O 1
ATOM 5905 N N . LEU A 1 778 ? 23.219 -23.969 -5.781 1 79.69 778 LEU A N 1
ATOM 5906 C CA . LEU A 1 778 ? 24.281 -23.406 -6.621 1 79.69 778 LEU A CA 1
ATOM 5907 C C . LEU A 1 778 ? 25.656 -23.844 -6.129 1 79.69 778 LEU A C 1
ATOM 5909 O O . LEU A 1 778 ? 26.672 -23.219 -6.477 1 79.69 778 LEU A O 1
ATOM 5913 N N . GLY A 1 779 ? 25.688 -24.812 -5.352 1 74.31 779 GLY A N 1
ATOM 5914 C CA . GLY A 1 779 ? 26.938 -25.266 -4.781 1 74.31 779 GLY A CA 1
ATOM 5915 C C . GLY A 1 779 ? 27.984 -25.609 -5.832 1 74.31 779 GLY A C 1
ATOM 5916 O O . GLY A 1 779 ? 29.156 -25.25 -5.695 1 74.31 779 GLY A O 1
ATOM 5917 N N . ALA A 1 780 ? 27.484 -26.141 -6.871 1 70.25 780 ALA A N 1
ATOM 5918 C CA . ALA A 1 780 ? 28.422 -26.594 -7.898 1 70.25 780 ALA A CA 1
ATOM 5919 C C . ALA A 1 780 ? 28.922 -25.438 -8.75 1 70.25 780 ALA A C 1
ATOM 5921 O O . ALA A 1 780 ? 30.016 -25.484 -9.297 1 70.25 780 ALA A O 1
ATOM 5922 N N . SER A 1 781 ? 28.141 -24.422 -8.828 1 70.81 781 SER A N 1
ATOM 5923 C CA . SER A 1 781 ? 28.5 -23.312 -9.703 1 70.81 781 SER A CA 1
ATOM 5924 C C . SER A 1 781 ? 29.094 -22.156 -8.898 1 70.81 781 SER A C 1
ATOM 5926 O O . SER A 1 781 ? 29.891 -21.375 -9.422 1 70.81 781 SER A O 1
ATOM 5928 N N . ASN A 1 782 ? 28.703 -22.047 -7.637 1 75.88 782 ASN A N 1
ATOM 5929 C CA . ASN A 1 782 ? 29.047 -20.828 -6.891 1 75.88 782 ASN A CA 1
ATOM 5930 C C . ASN A 1 782 ? 29.562 -21.156 -5.492 1 75.88 782 ASN A C 1
ATOM 5932 O O . ASN A 1 782 ? 29.969 -20.266 -4.75 1 75.88 782 ASN A O 1
ATOM 5936 N N . GLY A 1 783 ? 29.5 -22.375 -5.094 1 78.38 783 GLY A N 1
ATOM 5937 C CA . GLY A 1 783 ? 30.031 -22.797 -3.812 1 78.38 783 GLY A CA 1
ATOM 5938 C C . GLY A 1 783 ? 29.078 -22.578 -2.658 1 78.38 783 GLY A C 1
ATOM 5939 O O . GLY A 1 783 ? 29.422 -22.844 -1.502 1 78.38 783 GLY A O 1
ATOM 5940 N N . VAL A 1 784 ? 27.938 -22.094 -2.945 1 83 784 VAL A N 1
ATOM 5941 C CA . VAL A 1 784 ? 26.953 -21.875 -1.878 1 83 784 VAL A CA 1
ATOM 5942 C C . VAL A 1 784 ? 25.578 -22.359 -2.33 1 83 784 VAL A C 1
ATOM 5944 O O . VAL A 1 784 ? 25.281 -22.359 -3.527 1 83 784 VAL A O 1
ATOM 5947 N N . ASN A 1 785 ? 24.812 -22.828 -1.401 1 86.94 785 ASN A N 1
ATOM 5948 C CA . ASN A 1 785 ? 23.375 -23 -1.555 1 86.94 785 ASN A CA 1
ATOM 5949 C C . ASN A 1 785 ? 22.594 -21.984 -0.736 1 86.94 785 ASN A C 1
ATOM 5951 O O . ASN A 1 785 ? 23.016 -21.609 0.361 1 86.94 785 ASN A O 1
ATOM 5955 N N . THR A 1 786 ? 21.562 -21.516 -1.272 1 88.19 786 THR A N 1
ATOM 5956 C CA . THR A 1 786 ? 20.734 -20.562 -0.545 1 88.19 786 THR A CA 1
ATOM 5957 C C . THR A 1 786 ? 19.359 -21.156 -0.233 1 88.19 786 THR A C 1
ATOM 5959 O O . THR A 1 786 ? 18.922 -22.094 -0.908 1 88.19 786 THR A O 1
ATOM 5962 N N . ALA A 1 787 ? 18.734 -20.734 0.798 1 89.69 787 ALA A N 1
ATOM 5963 C CA . ALA A 1 787 ? 17.391 -21.188 1.186 1 89.69 787 ALA A CA 1
ATOM 5964 C C . ALA A 1 787 ? 16.5 -20 1.538 1 89.69 787 ALA A C 1
ATOM 5966 O O . ALA A 1 787 ? 16.984 -18.953 1.986 1 89.69 787 ALA A O 1
ATOM 5967 N N . TYR A 1 788 ? 15.242 -20.156 1.36 1 88.44 788 TYR A N 1
ATOM 5968 C CA . TYR A 1 788 ? 14.258 -19.109 1.61 1 88.44 788 TYR A CA 1
ATOM 5969 C C . TYR A 1 788 ? 13.367 -19.469 2.789 1 88.44 788 TYR A C 1
ATOM 5971 O O . TYR A 1 788 ? 12.75 -20.531 2.801 1 88.44 788 TYR A O 1
ATOM 5979 N N . PRO A 1 789 ? 13.242 -18.594 3.766 1 90.62 789 PRO A N 1
ATOM 5980 C CA . PRO A 1 789 ? 12.406 -18.891 4.93 1 90.62 789 PRO A CA 1
ATOM 5981 C C . PRO A 1 789 ? 10.914 -18.688 4.652 1 90.62 789 PRO A C 1
ATOM 5983 O O . PRO A 1 789 ? 10.547 -17.922 3.768 1 90.62 789 PRO A O 1
ATOM 5986 N N . GLY A 1 790 ? 10.156 -19.453 5.375 1 89.62 790 GLY A N 1
ATOM 5987 C CA . GLY A 1 790 ? 8.711 -19.297 5.289 1 89.62 790 GLY A CA 1
ATOM 5988 C C . GLY A 1 790 ? 8.195 -18.062 6.008 1 89.62 790 GLY A C 1
ATOM 5989 O O . GLY A 1 790 ? 8.93 -17.438 6.773 1 89.62 790 GLY A O 1
ATOM 5990 N N . GLU A 1 791 ? 6.977 -17.688 5.793 1 90.5 791 GLU A N 1
ATOM 5991 C CA . GLU A 1 791 ? 6.391 -16.484 6.359 1 90.5 791 GLU A CA 1
ATOM 5992 C C . GLU A 1 791 ? 6.258 -16.594 7.875 1 90.5 791 GLU A C 1
ATOM 5994 O O . GLU A 1 791 ? 5.773 -17.609 8.391 1 90.5 791 GLU A O 1
ATOM 5999 N N . PRO A 1 792 ? 6.672 -15.594 8.617 1 94.75 792 PRO A N 1
ATOM 6000 C CA . PRO A 1 792 ? 6.465 -15.602 10.07 1 94.75 792 PRO A CA 1
ATOM 6001 C C . PRO A 1 792 ? 5 -15.43 10.461 1 94.75 792 PRO A C 1
ATOM 6003 O O . PRO A 1 792 ? 4.133 -15.32 9.586 1 94.75 792 PRO A O 1
ATOM 6006 N N . ARG A 1 793 ? 4.793 -15.5 11.734 1 96.31 793 ARG A N 1
ATOM 6007 C CA . ARG A 1 793 ? 3.428 -15.344 12.227 1 96.31 793 ARG A CA 1
ATOM 6008 C C . ARG A 1 793 ? 2.773 -14.102 11.633 1 96.31 793 ARG A C 1
ATOM 6010 O O . ARG A 1 793 ? 3.367 -13.016 11.633 1 96.31 793 ARG A O 1
ATOM 6017 N N . THR A 1 794 ? 1.631 -14.242 11.094 1 95 794 THR A N 1
ATOM 6018 C CA . THR A 1 794 ? 0.863 -13.156 10.484 1 95 794 THR A CA 1
ATOM 6019 C C . THR A 1 794 ? -0.526 -13.062 11.109 1 95 794 THR A C 1
ATOM 6021 O O . THR A 1 794 ? -1.275 -14.047 11.117 1 95 794 THR A O 1
ATOM 6024 N N . ILE A 1 795 ? -0.849 -12 11.648 1 96.5 795 ILE A N 1
ATOM 6025 C CA . ILE A 1 795 ? -2.17 -11.719 12.195 1 96.5 795 ILE A CA 1
ATOM 6026 C C . ILE A 1 795 ? -2.896 -10.719 11.297 1 96.5 795 ILE A C 1
ATOM 6028 O O . ILE A 1 795 ? -2.297 -9.742 10.836 1 96.5 795 ILE A O 1
ATOM 6032 N N . GLY A 1 796 ? -4.109 -10.992 11.031 1 94.56 796 GLY A N 1
ATOM 6033 C CA . GLY A 1 796 ? -4.832 -10.102 10.141 1 94.56 796 GLY A CA 1
ATOM 6034 C C . GLY A 1 796 ? -6.32 -10.031 10.438 1 94.56 796 GLY A C 1
ATOM 6035 O O . GLY A 1 796 ? -6.805 -10.703 11.352 1 94.56 796 GLY A O 1
ATOM 6036 N N . ALA A 1 797 ? -7.012 -9.156 9.766 1 93.44 797 ALA A N 1
ATOM 6037 C CA . ALA A 1 797 ? -8.453 -8.961 9.836 1 93.44 797 ALA A CA 1
ATOM 6038 C C . ALA A 1 797 ? -9.039 -8.688 8.453 1 93.44 797 ALA A C 1
ATOM 6040 O O . ALA A 1 797 ? -8.32 -8.312 7.527 1 93.44 797 ALA A O 1
ATOM 6041 N N . GLU A 1 798 ? -10.297 -8.969 8.344 1 93.5 798 GLU A N 1
ATOM 6042 C CA . GLU A 1 798 ? -11.016 -8.82 7.078 1 93.5 798 GLU A CA 1
ATOM 6043 C C . GLU A 1 798 ? -12.414 -8.25 7.301 1 93.5 798 GLU A C 1
ATOM 6045 O O . GLU A 1 798 ? -13.094 -8.617 8.266 1 93.5 798 GLU A O 1
ATOM 6050 N N . ILE A 1 799 ? -12.82 -7.363 6.43 1 89.94 799 ILE A N 1
ATOM 6051 C CA . ILE A 1 799 ? -14.203 -6.898 6.363 1 89.94 799 ILE A CA 1
ATOM 6052 C C . ILE A 1 799 ? -14.727 -7.035 4.934 1 89.94 799 ILE A C 1
ATOM 6054 O O . ILE A 1 799 ? -14.008 -6.742 3.973 1 89.94 799 ILE A O 1
ATOM 6058 N N . SER A 1 800 ? -15.867 -7.551 4.805 1 92.62 800 SER A N 1
ATOM 6059 C CA . SER A 1 800 ? -16.5 -7.742 3.504 1 92.62 800 SER A CA 1
ATOM 6060 C C . SER A 1 800 ? -17.938 -7.223 3.502 1 92.62 800 SER A C 1
ATOM 6062 O O . SER A 1 800 ? -18.656 -7.402 4.48 1 92.62 800 SER A O 1
ATOM 6064 N N . VAL A 1 801 ? -18.312 -6.582 2.424 1 91 801 VAL A N 1
ATOM 6065 C CA . VAL A 1 801 ? -19.688 -6.109 2.223 1 91 801 VAL A CA 1
ATOM 6066 C C . VAL A 1 801 ? -20.219 -6.613 0.882 1 91 801 VAL A C 1
ATOM 6068 O O . VAL A 1 801 ? -19.578 -6.406 -0.158 1 91 801 VAL A O 1
ATOM 6071 N N . LYS A 1 802 ? -21.344 -7.254 0.986 1 91.19 802 LYS A N 1
ATOM 6072 C CA . LYS A 1 802 ? -22.047 -7.652 -0.23 1 91.19 802 LYS A CA 1
ATOM 6073 C C . LYS A 1 802 ? -23.219 -6.719 -0.514 1 91.19 802 LYS A C 1
ATOM 6075 O O . LYS A 1 802 ? -23.734 -6.066 0.396 1 91.19 802 LYS A O 1
ATOM 6080 N N . PHE A 1 803 ? -23.578 -6.676 -1.771 1 87.88 803 PHE A N 1
ATOM 6081 C CA . PHE A 1 803 ? -24.734 -5.863 -2.152 1 87.88 803 PHE A CA 1
ATOM 6082 C C . PHE A 1 803 ? -25.391 -6.418 -3.41 1 87.88 803 PHE A C 1
ATOM 6084 O O . PHE A 1 803 ? -24.75 -7.121 -4.195 1 87.88 803 PHE A O 1
ATOM 6091 N N . MET B 1 1 ? 41.969 7.453 -28.766 1 19.36 1 MET B N 1
ATOM 6092 C CA . MET B 1 1 ? 40.719 7.375 -27.984 1 19.36 1 MET B CA 1
ATOM 6093 C C . MET B 1 1 ? 39.531 7.785 -28.812 1 19.36 1 MET B C 1
ATOM 6095 O O . MET B 1 1 ? 39.562 8.773 -29.547 1 19.36 1 MET B O 1
ATOM 6099 N N . THR B 1 2 ? 38.469 6.801 -28.938 1 19.81 2 THR B N 1
ATOM 6100 C CA . THR B 1 2 ? 37.344 6.352 -29.75 1 19.81 2 THR B CA 1
ATOM 6101 C C . THR B 1 2 ? 36.125 7.184 -29.484 1 19.81 2 THR B C 1
ATOM 6103 O O . THR B 1 2 ? 35.469 7.031 -28.438 1 19.81 2 THR B O 1
ATOM 6106 N N . LYS B 1 3 ? 36.25 8.461 -29.797 1 19.19 3 LYS B N 1
ATOM 6107 C CA . LYS B 1 3 ? 35.25 9.469 -29.531 1 19.19 3 LYS B CA 1
ATOM 6108 C C . LYS B 1 3 ? 33.906 9.094 -30.188 1 19.19 3 LYS B C 1
ATOM 6110 O O . LYS B 1 3 ? 33.562 9.586 -31.266 1 19.19 3 LYS B O 1
ATOM 6115 N N . SER B 1 4 ? 33.406 7.855 -30.172 1 19.06 4 SER B N 1
ATOM 6116 C CA . SER B 1 4 ? 32.344 7.391 -31.047 1 19.06 4 SER B CA 1
ATOM 6117 C C . SER B 1 4 ? 30.984 7.934 -30.609 1 19.06 4 SER B C 1
ATOM 6119 O O . SER B 1 4 ? 30.391 7.426 -29.656 1 19.06 4 SER B O 1
ATOM 6121 N N . ASP B 1 5 ? 30.875 9.297 -30.406 1 18.3 5 ASP B N 1
ATOM 6122 C CA . ASP B 1 5 ? 29.719 10.016 -29.875 1 18.3 5 ASP B CA 1
ATOM 6123 C C . ASP B 1 5 ? 28.469 9.75 -30.703 1 18.3 5 ASP B C 1
ATOM 6125 O O . ASP B 1 5 ? 28.547 9.594 -31.922 1 18.3 5 ASP B O 1
ATOM 6129 N N . HIS B 1 6 ? 27.359 9.32 -30 1 17.72 6 HIS B N 1
ATOM 6130 C CA . HIS B 1 6 ? 25.969 8.883 -30.078 1 17.72 6 HIS B CA 1
ATOM 6131 C C . HIS B 1 6 ? 25.109 9.898 -30.828 1 17.72 6 HIS B C 1
ATOM 6133 O O . HIS B 1 6 ? 25.438 11.078 -30.875 1 17.72 6 HIS B O 1
ATOM 6139 N N . ARG B 1 7 ? 23.891 9.43 -31.438 1 18.42 7 ARG B N 1
ATOM 6140 C CA . ARG B 1 7 ? 22.969 9.453 -32.562 1 18.42 7 ARG B CA 1
ATOM 6141 C C . ARG B 1 7 ? 21.812 10.406 -32.312 1 18.42 7 ARG B C 1
ATOM 6143 O O . ARG B 1 7 ? 20.828 10.039 -31.656 1 18.42 7 ARG B O 1
ATOM 6150 N N . CYS B 1 8 ? 22.047 11.656 -31.859 1 16.95 8 CYS B N 1
ATOM 6151 C CA . CYS B 1 8 ? 20.938 12.508 -31.453 1 16.95 8 CYS B CA 1
ATOM 6152 C C . CYS B 1 8 ? 19.891 12.609 -32.562 1 16.95 8 CYS B C 1
ATOM 6154 O O . CYS B 1 8 ? 20.25 12.734 -33.75 1 16.95 8 CYS B O 1
ATOM 6156 N N . ALA B 1 9 ? 18.609 12.297 -32.031 1 17.52 9 ALA B N 1
ATOM 6157 C CA . ALA B 1 9 ? 17.219 12.195 -32.5 1 17.52 9 ALA B CA 1
ATOM 6158 C C . ALA B 1 9 ? 16.844 13.406 -33.344 1 17.52 9 ALA B C 1
ATOM 6160 O O . ALA B 1 9 ? 17.469 14.469 -33.219 1 17.52 9 ALA B O 1
ATOM 6161 N N . VAL B 1 10 ? 15.492 13.469 -33.469 1 17.7 10 VAL B N 1
ATOM 6162 C CA . VAL B 1 10 ? 14.398 13.539 -34.438 1 17.7 10 VAL B CA 1
ATOM 6163 C C . VAL B 1 10 ? 13.898 14.969 -34.562 1 17.7 10 VAL B C 1
ATOM 6165 O O . VAL B 1 10 ? 13.516 15.586 -33.562 1 17.7 10 VAL B O 1
ATOM 6168 N N . ARG B 1 11 ? 14.016 15.508 -35.625 1 16.16 11 ARG B N 1
ATOM 6169 C CA . ARG B 1 11 ? 13.836 16.859 -36.156 1 16.16 11 ARG B CA 1
ATOM 6170 C C . ARG B 1 11 ? 12.383 17.297 -36.031 1 16.16 11 ARG B C 1
ATOM 6172 O O . ARG B 1 11 ? 11.484 16.469 -35.906 1 16.16 11 ARG B O 1
ATOM 6179 N N . LYS B 1 12 ? 11.922 18.031 -36.938 1 16.97 12 LYS B N 1
ATOM 6180 C CA . LYS B 1 12 ? 11.539 19.422 -37.094 1 16.97 12 LYS B CA 1
ATOM 6181 C C . LYS B 1 12 ? 10.031 19.562 -37.281 1 16.97 12 LYS B C 1
ATOM 6183 O O . LYS B 1 12 ? 9.383 20.359 -36.625 1 16.97 12 LYS B O 1
ATOM 6188 N N . SER B 1 13 ? 9.391 19.312 -38.5 1 16.88 13 SER B N 1
ATOM 6189 C CA . SER B 1 13 ? 8.992 20.5 -39.25 1 16.88 13 SER B CA 1
ATOM 6190 C C . SER B 1 13 ? 7.52 20.812 -39.062 1 16.88 13 SER B C 1
ATOM 6192 O O . SER B 1 13 ? 7.168 21.922 -38.656 1 16.88 13 SER B O 1
ATOM 6194 N N . GLY B 1 14 ? 6.531 20.578 -40.031 1 17 14 GLY B N 1
ATOM 6195 C CA . GLY B 1 14 ? 5.84 21.609 -40.812 1 17 14 GLY B CA 1
ATOM 6196 C C . GLY B 1 14 ? 4.438 21.891 -40.281 1 17 14 GLY B C 1
ATOM 6197 O O . GLY B 1 14 ? 3.807 21.016 -39.688 1 17 14 GLY B O 1
ATOM 6198 N N . VAL B 1 15 ? 3.814 23.172 -40.312 1 18.61 15 VAL B N 1
ATOM 6199 C CA . VAL B 1 15 ? 2.932 24.203 -39.781 1 18.61 15 VAL B CA 1
ATOM 6200 C C . VAL B 1 15 ? 1.541 24.062 -40.406 1 18.61 15 VAL B C 1
ATOM 6202 O O . VAL B 1 15 ? 0.58 24.672 -39.938 1 18.61 15 VAL B O 1
ATOM 6205 N N . GLY B 1 16 ? 1.223 23.156 -41.438 1 16.94 16 GLY B N 1
ATOM 6206 C CA . GLY B 1 16 ? 0.365 23.938 -42.312 1 16.94 16 GLY B CA 1
ATOM 6207 C C . GLY B 1 16 ? -0.998 24.234 -41.719 1 16.94 16 GLY B C 1
ATOM 6208 O O . GLY B 1 16 ? -1.357 23.656 -40.688 1 16.94 16 GLY B O 1
ATOM 6209 N N . TYR B 1 17 ? -2.133 24.203 -42.625 1 18.03 17 TYR B N 1
ATOM 6210 C CA . TYR B 1 17 ? -3.166 25.062 -43.188 1 18.03 17 TYR B CA 1
ATOM 6211 C C . TYR B 1 17 ? -4.477 24.906 -42.406 1 18.03 17 TYR B C 1
ATOM 6213 O O . TYR B 1 17 ? -4.719 23.875 -41.781 1 18.03 17 TYR B O 1
ATOM 6221 N N . PHE B 1 18 ? -5.426 25.891 -42.531 1 18.84 18 PHE B N 1
ATOM 6222 C CA . PHE B 1 18 ? -6.402 26.812 -41.969 1 18.84 18 PHE B CA 1
ATOM 6223 C C . PHE B 1 18 ? -7.801 26.203 -42 1 18.84 18 PHE B C 1
ATOM 6225 O O . PHE B 1 18 ? -8.617 26.469 -41.125 1 18.84 18 PHE B O 1
ATOM 6232 N N . GLY B 1 19 ? -8.258 25.281 -43 1 18.64 19 GLY B N 1
ATOM 6233 C CA . GLY B 1 19 ? -9.508 25.719 -43.594 1 18.64 19 GLY B CA 1
ATOM 6234 C C . GLY B 1 19 ? -10.711 25.516 -42.688 1 18.64 19 GLY B C 1
ATOM 6235 O O . GLY B 1 19 ? -10.664 24.703 -41.75 1 18.64 19 GLY B O 1
ATOM 6236 N N . GLY B 1 20 ? -11.953 26.188 -43.031 1 19.61 20 GLY B N 1
ATOM 6237 C CA . GLY B 1 20 ? -13.148 26.922 -42.656 1 19.61 20 GLY B CA 1
ATOM 6238 C C . GLY B 1 20 ? -14.344 26.016 -42.406 1 19.61 20 GLY B C 1
ATOM 6239 O O . GLY B 1 20 ? -15.469 26.344 -42.812 1 19.61 20 GLY B O 1
ATOM 6240 N N . ALA B 1 21 ? -14.109 24.75 -41.969 1 19.81 21 ALA B N 1
ATOM 6241 C CA . ALA B 1 21 ? -15.289 23.922 -42.219 1 19.81 21 ALA B CA 1
ATOM 6242 C C . ALA B 1 21 ? -16.484 24.422 -41.406 1 19.81 21 ALA B C 1
ATOM 6244 O O . ALA B 1 21 ? -16.391 24.656 -40.219 1 19.81 21 ALA B O 1
ATOM 6245 N N . SER B 1 22 ? -17.531 24.906 -42.188 1 21.2 22 SER B N 1
ATOM 6246 C CA . SER B 1 22 ? -18.844 25.5 -42.031 1 21.2 22 SER B CA 1
ATOM 6247 C C . SER B 1 22 ? -19.797 24.562 -41.281 1 21.2 22 SER B C 1
ATOM 6249 O O . SER B 1 22 ? -19.984 23.422 -41.688 1 21.2 22 SER B O 1
ATOM 6251 N N . LEU B 1 23 ? -19.875 24.781 -39.969 1 20.77 23 LEU B N 1
ATOM 6252 C CA . LEU B 1 23 ? -20.641 24.125 -38.938 1 20.77 23 LEU B CA 1
ATOM 6253 C C . LEU B 1 23 ? -22.141 24.203 -39.219 1 20.77 23 LEU B C 1
ATOM 6255 O O . LEU B 1 23 ? -22.734 25.281 -39.156 1 20.77 23 LEU B O 1
ATOM 6259 N N . VAL B 1 24 ? -22.562 23.438 -40.281 1 21 24 VAL B N 1
ATOM 6260 C CA . VAL B 1 24 ? -23.953 23.406 -40.719 1 21 24 VAL B CA 1
ATOM 6261 C C . VAL B 1 24 ? -24.859 23.078 -39.531 1 21 24 VAL B C 1
ATOM 6263 O O . VAL B 1 24 ? -24.516 22.234 -38.688 1 21 24 VAL B O 1
ATOM 6266 N N . ALA B 1 25 ? -26 23.844 -39.406 1 22.62 25 ALA B N 1
ATOM 6267 C CA . ALA B 1 25 ? -27.125 24.359 -38.625 1 22.62 25 ALA B CA 1
ATOM 6268 C C . ALA B 1 25 ? -28.172 23.266 -38.375 1 22.62 25 ALA B C 1
ATOM 6270 O O . ALA B 1 25 ? -29.062 23.062 -39.188 1 22.62 25 ALA B O 1
ATOM 6271 N N . LEU B 1 26 ? -27.766 21.953 -38.156 1 20.95 26 LEU B N 1
ATOM 6272 C CA . LEU B 1 26 ? -28.922 21.062 -38.219 1 20.95 26 LEU B CA 1
ATOM 6273 C C . LEU B 1 26 ? -29.906 21.375 -37.125 1 20.95 26 LEU B C 1
ATOM 6275 O O . LEU B 1 26 ? -29.578 21.25 -35.938 1 20.95 26 LEU B O 1
ATOM 6279 N N . ALA B 1 27 ? -31 22.188 -37.312 1 24.22 27 ALA B N 1
ATOM 6280 C CA . ALA B 1 27 ? -32.156 22.828 -36.656 1 24.22 27 ALA B CA 1
ATOM 6281 C C . ALA B 1 27 ? -33.156 21.797 -36.188 1 24.22 27 ALA B C 1
ATOM 6283 O O . ALA B 1 27 ? -34.281 21.75 -36.656 1 24.22 27 ALA B O 1
ATOM 6284 N N . SER B 1 28 ? -32.812 20.547 -35.812 1 24.12 28 SER B N 1
ATOM 6285 C CA . SER B 1 28 ? -34 19.703 -35.719 1 24.12 28 SER B CA 1
ATOM 6286 C C . SER B 1 28 ? -34.938 20.219 -34.625 1 24.12 28 SER B C 1
ATOM 6288 O O . SER B 1 28 ? -34.5 20.547 -33.531 1 24.12 28 SER B O 1
ATOM 6290 N N . CYS B 1 29 ? -36.156 20.594 -34.906 1 25.02 29 CYS B N 1
ATOM 6291 C CA . CYS B 1 29 ? -37.375 21.188 -34.375 1 25.02 29 CYS B CA 1
ATOM 6292 C C . CYS B 1 29 ? -38 20.281 -33.312 1 25.02 29 CYS B C 1
ATOM 6294 O O . CYS B 1 29 ? -38.656 19.281 -33.656 1 25.02 29 CYS B O 1
ATOM 6296 N N . PHE B 1 30 ? -37.281 19.875 -32.25 1 25.69 30 PHE B N 1
ATOM 6297 C CA . PHE B 1 30 ? -37.969 19.016 -31.297 1 25.69 30 PHE B CA 1
ATOM 6298 C C . PHE B 1 30 ? -39.156 19.719 -30.703 1 25.69 30 PHE B C 1
ATOM 6300 O O . PHE B 1 30 ? -39.031 20.797 -30.125 1 25.69 30 PHE B O 1
ATOM 6307 N N . LEU B 1 31 ? -40.344 19.453 -31.188 1 25.86 31 LEU B N 1
ATOM 6308 C CA . LEU B 1 31 ? -41.688 19.906 -30.781 1 25.86 31 LEU B CA 1
ATOM 6309 C C . LEU B 1 31 ? -41.969 19.531 -29.344 1 25.86 31 LEU B C 1
ATOM 6311 O O . LEU B 1 31 ? -41.906 18.359 -28.969 1 25.86 31 LEU B O 1
ATOM 6315 N N . LEU B 1 32 ? -41.688 20.422 -28.375 1 28.33 32 LEU B N 1
ATOM 6316 C CA . LEU B 1 32 ? -41.875 20.391 -26.938 1 28.33 32 LEU B CA 1
ATOM 6317 C C . LEU B 1 32 ? -43.375 20.281 -26.594 1 28.33 32 LEU B C 1
ATOM 6319 O O . LEU B 1 32 ? -44.156 21.141 -27 1 28.33 32 LEU B O 1
ATOM 6323 N N . PRO B 1 33 ? -43.938 19.031 -26.438 1 31.67 33 PRO B N 1
ATOM 6324 C CA . PRO B 1 33 ? -45.375 19.047 -26.125 1 31.67 33 PRO B CA 1
ATOM 6325 C C . PRO B 1 33 ? -45.688 19.891 -24.906 1 31.67 33 PRO B C 1
ATOM 6327 O O . PRO B 1 33 ? -44.844 20.109 -24.047 1 31.67 33 PRO B O 1
ATOM 6330 N N . SER B 1 34 ? -46.812 20.656 -24.906 1 28.95 34 SER B N 1
ATOM 6331 C CA . SER B 1 34 ? -47.438 21.641 -24.016 1 28.95 34 SER B CA 1
ATOM 6332 C C . SER B 1 34 ? -47.938 20.984 -22.75 1 28.95 34 SER B C 1
ATOM 6334 O O . SER B 1 34 ? -48.875 20.172 -22.781 1 28.95 34 SER B O 1
ATOM 6336 N N . VAL B 1 35 ? -47.094 20.578 -21.781 1 30.17 35 VAL B N 1
ATOM 6337 C CA . VAL B 1 35 ? -47.562 20.062 -20.5 1 30.17 35 VAL B CA 1
ATOM 6338 C C . VAL B 1 35 ? -48.5 21.078 -19.844 1 30.17 35 VAL B C 1
ATOM 6340 O O . VAL B 1 35 ? -48.156 22.266 -19.75 1 30.17 35 VAL B O 1
ATOM 6343 N N . ALA B 1 36 ? -49.812 20.797 -19.656 1 29.5 36 ALA B N 1
ATOM 6344 C CA . ALA B 1 36 ? -50.906 21.484 -19 1 29.5 36 ALA B CA 1
ATOM 6345 C C . ALA B 1 36 ? -50.562 21.875 -17.562 1 29.5 36 ALA B C 1
ATOM 6347 O O . ALA B 1 36 ? -50 21.062 -16.812 1 29.5 36 ALA B O 1
ATOM 6348 N N . ALA B 1 37 ? -50.75 23.188 -17.094 1 28.19 37 ALA B N 1
ATOM 6349 C CA . ALA B 1 37 ? -50.469 24 -15.906 1 28.19 37 ALA B CA 1
ATOM 6350 C C . ALA B 1 37 ? -51.344 23.562 -14.734 1 28.19 37 ALA B C 1
ATOM 6352 O O . ALA B 1 37 ? -52.531 23.844 -14.703 1 28.19 37 ALA B O 1
ATOM 6353 N N . ALA B 1 38 ? -51.312 22.328 -14.25 1 29.62 38 ALA B N 1
ATOM 6354 C CA . ALA B 1 38 ? -52.156 22.109 -13.07 1 29.62 38 ALA B CA 1
ATOM 6355 C C . ALA B 1 38 ? -51.938 23.219 -12.047 1 29.62 38 ALA B C 1
ATOM 6357 O O . ALA B 1 38 ? -50.844 23.703 -11.859 1 29.62 38 ALA B O 1
ATOM 6358 N N . GLN B 1 39 ? -53 23.719 -11.438 1 28.67 39 GLN B N 1
ATOM 6359 C CA . GLN B 1 39 ? -53.25 24.797 -10.484 1 28.67 39 GLN B CA 1
ATOM 6360 C C . GLN B 1 39 ? -52.406 24.609 -9.219 1 28.67 39 GLN B C 1
ATOM 6362 O O . GLN B 1 39 ? -52.406 23.531 -8.609 1 28.67 39 GLN B O 1
ATOM 6367 N N . ALA B 1 40 ? -51.438 25.562 -8.953 1 28.33 40 ALA B N 1
ATOM 6368 C CA . ALA B 1 40 ? -50.438 25.75 -7.922 1 28.33 40 ALA B CA 1
ATOM 6369 C C . ALA B 1 40 ? -51.062 25.891 -6.543 1 28.33 40 ALA B C 1
ATOM 6371 O O . ALA B 1 40 ? -51.75 26.875 -6.266 1 28.33 40 ALA B O 1
ATOM 6372 N N . GLU B 1 41 ? -51.688 24.875 -6.004 1 29.52 41 GLU B N 1
ATOM 6373 C CA . GLU B 1 41 ? -52.062 25.094 -4.609 1 29.52 41 GLU B CA 1
ATOM 6374 C C . GLU B 1 41 ? -50.969 25.844 -3.863 1 29.52 41 GLU B C 1
ATOM 6376 O O . GLU B 1 41 ? -49.781 25.594 -4.074 1 29.52 41 GLU B O 1
ATOM 6381 N N . SER B 1 42 ? -51.312 27 -3.254 1 29.09 42 SER B N 1
ATOM 6382 C CA . SER B 1 42 ? -50.469 27.938 -2.537 1 29.09 42 SER B CA 1
ATOM 6383 C C . SER B 1 42 ? -49.625 27.234 -1.491 1 29.09 42 SER B C 1
ATOM 6385 O O . SER B 1 42 ? -50.125 26.641 -0.549 1 29.09 42 SER B O 1
ATOM 6387 N N . ALA B 1 43 ? -48.594 26.562 -1.913 1 28.47 43 ALA B N 1
ATOM 6388 C CA . ALA B 1 43 ? -47.594 25.969 -1.014 1 28.47 43 ALA B CA 1
ATOM 6389 C C . ALA B 1 43 ? -47.219 26.938 0.11 1 28.47 43 ALA B C 1
ATOM 6391 O O . ALA B 1 43 ? -46.938 28.109 -0.142 1 28.47 43 ALA B O 1
ATOM 6392 N N . GLU B 1 44 ? -47.844 26.859 1.243 1 30.48 44 GLU B N 1
ATOM 6393 C CA . GLU B 1 44 ? -47.188 27.547 2.359 1 30.48 44 GLU B CA 1
ATOM 6394 C C . GLU B 1 44 ? -45.688 27.594 2.203 1 30.48 44 GLU B C 1
ATOM 6396 O O . GLU B 1 44 ? -45.062 26.609 1.784 1 30.48 44 GLU B O 1
ATOM 6401 N N . PRO B 1 45 ? -45.156 28.812 2.018 1 31 45 PRO B N 1
ATOM 6402 C CA . PRO B 1 45 ? -43.688 28.844 1.771 1 31 45 PRO B CA 1
ATOM 6403 C C . PRO B 1 45 ? -42.906 27.938 2.709 1 31 45 PRO B C 1
ATOM 6405 O O . PRO B 1 45 ? -42.969 28.109 3.93 1 31 45 PRO B O 1
ATOM 6408 N N . GLN B 1 46 ? -43.094 26.656 2.637 1 29.53 46 GLN B N 1
ATOM 6409 C CA . GLN B 1 46 ? -42.062 25.906 3.332 1 29.53 46 GLN B CA 1
ATOM 6410 C C . GLN B 1 46 ? -40.75 26.672 3.344 1 29.53 46 GLN B C 1
ATOM 6412 O O . GLN B 1 46 ? -40.281 27.125 2.299 1 29.53 46 GLN B O 1
ATOM 6417 N N . GLU B 1 47 ? -40.469 27.422 4.375 1 32.47 47 GLU B N 1
ATOM 6418 C CA . GLU B 1 47 ? -39.125 27.969 4.504 1 32.47 47 GLU B CA 1
ATOM 6419 C C . GLU B 1 47 ? -38.094 27.078 3.783 1 32.47 47 GLU B C 1
ATOM 6421 O O . GLU B 1 47 ? -37.812 25.969 4.234 1 32.47 47 GLU B O 1
ATOM 6426 N N . GLU B 1 48 ? -38.281 26.938 2.529 1 34.94 48 GLU B N 1
ATOM 6427 C CA . GLU B 1 48 ? -37.344 26.266 1.631 1 34.94 48 GLU B CA 1
ATOM 6428 C C . GLU B 1 48 ? -35.906 26.422 2.107 1 34.94 48 GLU B C 1
ATOM 6430 O O . GLU B 1 48 ? -35.438 27.547 2.342 1 34.94 48 GLU B O 1
ATOM 6435 N N . ILE B 1 49 ? -35.438 25.531 2.799 1 40.66 49 ILE B N 1
ATOM 6436 C CA . ILE B 1 49 ? -34.062 25.453 3.246 1 40.66 49 ILE B CA 1
ATOM 6437 C C . ILE B 1 49 ? -33.125 26 2.162 1 40.66 49 ILE B C 1
ATOM 6439 O O . ILE B 1 49 ? -33.031 25.422 1.075 1 40.66 49 ILE B O 1
ATOM 6443 N N . ALA B 1 50 ? -32.875 27.297 2.033 1 47.62 50 ALA B N 1
ATOM 6444 C CA . ALA B 1 50 ? -31.875 27.875 1.144 1 47.62 50 ALA B CA 1
ATOM 6445 C C . ALA B 1 50 ? -30.641 26.984 1.048 1 47.62 50 ALA B C 1
ATOM 6447 O O . ALA B 1 50 ? -30.734 25.844 0.587 1 47.62 50 ALA B O 1
ATOM 6448 N N . THR B 1 51 ? -29.375 27.578 1.406 1 55 51 THR B N 1
ATOM 6449 C CA . THR B 1 51 ? -28.141 26.797 1.432 1 55 51 THR B CA 1
ATOM 6450 C C . THR B 1 51 ? -28.016 26.031 2.746 1 55 51 THR B C 1
ATOM 6452 O O . THR B 1 51 ? -28.547 26.453 3.773 1 55 51 THR B O 1
ATOM 6455 N N . GLN B 1 52 ? -28.016 24.703 2.785 1 62.19 52 GLN B N 1
ATOM 6456 C CA . GLN B 1 52 ? -27.797 23.969 4.023 1 62.19 52 GLN B CA 1
ATOM 6457 C C . GLN B 1 52 ? -26.797 24.688 4.926 1 62.19 52 GLN B C 1
ATOM 6459 O O . GLN B 1 52 ? -25.594 24.625 4.688 1 62.19 52 GLN B O 1
ATOM 6464 N N . ASP B 1 53 ? -27.312 25.609 5.703 1 75.19 53 ASP B N 1
ATOM 6465 C CA . ASP B 1 53 ? -26.484 26.344 6.656 1 75.19 53 ASP B CA 1
ATOM 6466 C C . ASP B 1 53 ? -25.766 25.391 7.605 1 75.19 53 ASP B C 1
ATOM 6468 O O . ASP B 1 53 ? -26.406 24.672 8.367 1 75.19 53 ASP B O 1
ATOM 6472 N N . ILE B 1 54 ? -24.469 25.359 7.59 1 78.88 54 ILE B N 1
ATOM 6473 C CA . ILE B 1 54 ? -23.656 24.453 8.375 1 78.88 54 ILE B CA 1
ATOM 6474 C C . ILE B 1 54 ? -23.578 24.922 9.82 1 78.88 54 ILE B C 1
ATOM 6476 O O . ILE B 1 54 ? -23.547 26.125 10.086 1 78.88 54 ILE B O 1
ATOM 6480 N N . VAL B 1 55 ? -23.719 24.078 10.672 1 82.06 55 VAL B N 1
ATOM 6481 C CA . VAL B 1 55 ? -23.547 24.375 12.086 1 82.06 55 VAL B CA 1
ATOM 6482 C C . VAL B 1 55 ? -22.062 24.391 12.43 1 82.06 55 VAL B C 1
ATOM 6484 O O . VAL B 1 55 ? -21.328 23.469 12.078 1 82.06 55 VAL B O 1
ATOM 6487 N N . VAL B 1 56 ? -21.641 25.469 13.141 1 85 56 VAL B N 1
ATOM 6488 C CA . VAL B 1 56 ? -20.234 25.609 13.523 1 85 56 VAL B CA 1
ATOM 6489 C C . VAL B 1 56 ? -20.125 25.797 15.031 1 85 56 VAL B C 1
ATOM 6491 O O . VAL B 1 56 ? -21.125 26.047 15.703 1 85 56 VAL B O 1
ATOM 6494 N N . THR B 1 57 ? -18.922 25.578 15.508 1 84.38 57 THR B N 1
ATOM 6495 C CA . THR B 1 57 ? -18.672 25.734 16.938 1 84.38 57 THR B CA 1
ATOM 6496 C C . THR B 1 57 ? -17.578 26.766 17.188 1 84.38 57 THR B C 1
ATOM 6498 O O . THR B 1 57 ? -16.719 26.578 18.047 1 84.38 57 THR B O 1
ATOM 6501 N N . ALA B 1 58 ? -17.594 27.75 16.453 1 80.12 58 ALA B N 1
ATOM 6502 C CA . ALA B 1 58 ? -16.578 28.781 16.484 1 80.12 58 ALA B CA 1
ATOM 6503 C C . ALA B 1 58 ? -16.562 29.5 17.828 1 80.12 58 ALA B C 1
ATOM 6505 O O . ALA B 1 58 ? -15.516 30 18.266 1 80.12 58 ALA B O 1
ATOM 6506 N N . GLN B 1 59 ? -17.703 29.578 18.406 1 81.31 59 GLN B N 1
ATOM 6507 C CA . GLN B 1 59 ? -17.797 30.234 19.703 1 81.31 59 GLN B CA 1
ATOM 6508 C C . GLN B 1 59 ? -18.031 29.219 20.828 1 81.31 59 GLN B C 1
ATOM 6510 O O . GLN B 1 59 ? -18.656 29.547 21.828 1 81.31 59 GLN B O 1
ATOM 6515 N N . ARG B 1 60 ? -17.578 28.047 20.578 1 82.94 60 ARG B N 1
ATOM 6516 C CA . ARG B 1 60 ? -17.656 26.938 21.531 1 82.94 60 ARG B CA 1
ATOM 6517 C C . ARG B 1 60 ? -19.109 26.562 21.797 1 82.94 60 ARG B C 1
ATOM 6519 O O . ARG B 1 60 ? -19.438 26.016 22.859 1 82.94 60 ARG B O 1
ATOM 6526 N N . ARG B 1 61 ? -19.938 27.016 20.922 1 82.5 61 ARG B N 1
ATOM 6527 C CA . ARG B 1 61 ? -21.344 26.625 20.891 1 82.5 61 ARG B CA 1
ATOM 6528 C C . ARG B 1 61 ? -21.812 26.359 19.469 1 82.5 61 ARG B C 1
ATOM 6530 O O . ARG B 1 61 ? -21.234 26.891 18.516 1 82.5 61 ARG B O 1
ATOM 6537 N N . GLU B 1 62 ? -22.797 25.578 19.406 1 82.31 62 GLU B N 1
ATOM 6538 C CA . GLU B 1 62 ? -23.328 25.297 18.078 1 82.31 62 GLU B CA 1
ATOM 6539 C C . GLU B 1 62 ? -24.141 26.484 17.547 1 82.31 62 GLU B C 1
ATOM 6541 O O . GLU B 1 62 ? -25.062 26.969 18.219 1 82.31 62 GLU B O 1
ATOM 6546 N N . GLU B 1 63 ? -23.688 26.984 16.453 1 86.25 63 GLU B N 1
ATOM 6547 C CA . GLU B 1 63 ? -24.375 28.094 15.797 1 86.25 63 GLU B CA 1
ATOM 6548 C C . GLU B 1 63 ? -24.344 27.938 14.281 1 86.25 63 GLU B C 1
ATOM 6550 O O . GLU B 1 63 ? -23.438 27.312 13.727 1 86.25 63 GLU B O 1
ATOM 6555 N N . ARG B 1 64 ? -25.297 28.547 13.742 1 87.56 64 ARG B N 1
ATOM 6556 C CA . ARG B 1 64 ? -25.297 28.562 12.289 1 87.56 64 ARG B CA 1
ATOM 6557 C C . ARG B 1 64 ? -24.203 29.469 11.742 1 87.56 64 ARG B C 1
ATOM 6559 O O . ARG B 1 64 ? -23.953 30.547 12.289 1 87.56 64 ARG B O 1
ATOM 6566 N N . LEU B 1 65 ? -23.594 29.031 10.773 1 86.44 65 LEU B N 1
ATOM 6567 C CA . LEU B 1 65 ? -22.469 29.734 10.18 1 86.44 65 LEU B CA 1
ATOM 6568 C C . LEU B 1 65 ? -22.875 31.156 9.773 1 86.44 65 LEU B C 1
ATOM 6570 O O . LEU B 1 65 ? -22.094 32.094 9.945 1 86.44 65 LEU B O 1
ATOM 6574 N N . SER B 1 66 ? -24.094 31.391 9.234 1 88.88 66 SER B N 1
ATOM 6575 C CA . SER B 1 66 ? -24.531 32.688 8.727 1 88.88 66 SER B CA 1
ATOM 6576 C C . SER B 1 66 ? -24.828 33.656 9.875 1 88.88 66 SER B C 1
ATOM 6578 O O . SER B 1 66 ? -24.969 34.875 9.648 1 88.88 66 SER B O 1
ATOM 6580 N N . LYS B 1 67 ? -24.781 33.094 11.062 1 90.62 67 LYS B N 1
ATOM 6581 C CA . LYS B 1 67 ? -25.188 33.938 12.188 1 90.62 67 LYS B CA 1
ATOM 6582 C C . LYS B 1 67 ? -24.031 34.125 13.164 1 90.62 67 LYS B C 1
ATOM 6584 O O . LYS B 1 67 ? -24.203 34.719 14.234 1 90.62 67 LYS B O 1
ATOM 6589 N N . VAL B 1 68 ? -22.953 33.719 12.875 1 89.94 68 VAL B N 1
ATOM 6590 C CA . VAL B 1 68 ? -21.812 33.875 13.773 1 89.94 68 VAL B CA 1
ATOM 6591 C C . VAL B 1 68 ? -20.953 35.031 13.32 1 89.94 68 VAL B C 1
ATOM 6593 O O . VAL B 1 68 ? -20.594 35.156 12.148 1 89.94 68 VAL B O 1
ATOM 6596 N N . PRO B 1 69 ? -20.594 35.938 14.203 1 92.81 69 PRO B N 1
ATOM 6597 C CA . PRO B 1 69 ? -19.844 37.156 13.828 1 92.81 69 PRO B CA 1
ATOM 6598 C C . PRO B 1 69 ? -18.344 36.906 13.766 1 92.81 69 PRO B C 1
ATOM 6600 O O . PRO B 1 69 ? -17.562 37.656 14.367 1 92.81 69 PRO B O 1
ATOM 6603 N N . VAL B 1 70 ? -17.891 35.938 13.086 1 91 70 VAL B N 1
ATOM 6604 C CA . VAL B 1 70 ? -16.484 35.625 12.867 1 91 70 VAL B CA 1
ATOM 6605 C C . VAL B 1 70 ? -16.297 35.094 11.453 1 91 70 VAL B C 1
ATOM 6607 O O . VAL B 1 70 ? -17.203 34.469 10.883 1 91 70 VAL B O 1
ATOM 6610 N N . SER B 1 71 ? -15.156 35.344 10.914 1 91.25 71 SER B N 1
ATOM 6611 C CA . SER B 1 71 ? -14.812 34.781 9.625 1 91.25 71 SER B CA 1
ATOM 6612 C C . SER B 1 71 ? -14.516 33.281 9.758 1 91.25 71 SER B C 1
ATOM 6614 O O . SER B 1 71 ? -13.5 32.906 10.359 1 91.25 71 SER B O 1
ATOM 6616 N N . VAL B 1 72 ? -15.375 32.438 9.172 1 90.69 72 VAL B N 1
ATOM 6617 C CA . VAL B 1 72 ? -15.234 31 9.281 1 90.69 72 VAL B CA 1
ATOM 6618 C C . VAL B 1 72 ? -15.68 30.344 7.98 1 90.69 72 VAL B C 1
ATOM 6620 O O . VAL B 1 72 ? -16.656 30.781 7.359 1 90.69 72 VAL B O 1
ATOM 6623 N N . VAL B 1 73 ? -14.891 29.453 7.598 1 89.88 73 VAL B N 1
ATOM 6624 C CA . VAL B 1 73 ? -15.266 28.562 6.5 1 89.88 73 VAL B CA 1
ATOM 6625 C C . VAL B 1 73 ? -15.406 27.141 7.016 1 89.88 73 VAL B C 1
ATOM 6627 O O . VAL B 1 73 ? -14.609 26.672 7.832 1 89.88 73 VAL B O 1
ATOM 6630 N N . ALA B 1 74 ? -16.484 26.453 6.559 1 90.75 74 ALA B N 1
ATOM 6631 C CA . ALA B 1 74 ? -16.75 25.109 7.062 1 90.75 74 ALA B CA 1
ATOM 6632 C C . ALA B 1 74 ? -17.125 24.156 5.93 1 90.75 74 ALA B C 1
ATOM 6634 O O . ALA B 1 74 ? -17.797 24.547 4.977 1 90.75 74 ALA B O 1
ATOM 6635 N N . PHE B 1 75 ? -16.672 22.922 6.105 1 90 75 PHE B N 1
ATOM 6636 C CA . PHE B 1 75 ? -16.969 21.859 5.145 1 90 75 PHE B CA 1
ATOM 6637 C C . PHE B 1 75 ? -17.469 20.609 5.852 1 90 75 PHE B C 1
ATOM 6639 O O . PHE B 1 75 ? -16.859 20.156 6.828 1 90 75 PHE B O 1
ATOM 6646 N N . GLY B 1 76 ? -18.578 20.141 5.316 1 90 76 GLY B N 1
ATOM 6647 C CA . GLY B 1 76 ? -19.094 18.891 5.848 1 90 76 GLY B CA 1
ATOM 6648 C C . GLY B 1 76 ? -18.469 17.656 5.23 1 90 76 GLY B C 1
ATOM 6649 O O . GLY B 1 76 ? -17.609 17.766 4.352 1 90 76 GLY B O 1
ATOM 6650 N N . ALA B 1 77 ? -18.891 16.484 5.719 1 88.56 77 ALA B N 1
ATOM 6651 C CA . ALA B 1 77 ? -18.312 15.211 5.297 1 88.56 77 ALA B CA 1
ATOM 6652 C C . ALA B 1 77 ? -18.469 15 3.793 1 88.56 77 ALA B C 1
ATOM 6654 O O . ALA B 1 77 ? -17.531 14.547 3.121 1 88.56 77 ALA B O 1
ATOM 6655 N N . GLU B 1 78 ? -19.578 15.258 3.322 1 85.81 78 GLU B N 1
ATOM 6656 C CA . GLU B 1 78 ? -19.828 15.07 1.899 1 85.81 78 GLU B CA 1
ATOM 6657 C C . GLU B 1 78 ? -18.969 16 1.05 1 85.81 78 GLU B C 1
ATOM 6659 O O . GLU B 1 78 ? -18.453 15.594 0.005 1 85.81 78 GLU B O 1
ATOM 6664 N N . ALA B 1 79 ? -18.891 17.219 1.495 1 86 79 ALA B N 1
ATOM 6665 C CA . ALA B 1 79 ? -18.062 18.172 0.775 1 86 79 ALA B CA 1
ATOM 6666 C C . ALA B 1 79 ? -16.594 17.734 0.773 1 86 79 ALA B C 1
ATOM 6668 O O . ALA B 1 79 ? -15.898 17.875 -0.23 1 86 79 ALA B O 1
ATOM 6669 N N . LEU B 1 80 ? -16.141 17.25 1.803 1 87.56 80 LEU B N 1
ATOM 6670 C CA . LEU B 1 80 ? -14.773 16.781 1.912 1 87.56 80 LEU B CA 1
ATOM 6671 C C . LEU B 1 80 ? -14.516 15.609 0.962 1 87.56 80 LEU B C 1
ATOM 6673 O O . LEU B 1 80 ? -13.469 15.547 0.321 1 87.56 80 LEU B O 1
ATOM 6677 N N . GLN B 1 81 ? -15.438 14.734 0.916 1 85.62 81 GLN B N 1
ATOM 6678 C CA . GLN B 1 81 ? -15.312 13.586 0.023 1 85.62 81 GLN B CA 1
ATOM 6679 C C . GLN B 1 81 ? -15.328 14.023 -1.438 1 85.62 81 GLN B C 1
ATOM 6681 O O . GLN B 1 81 ? -14.492 13.594 -2.232 1 85.62 81 GLN B O 1
ATOM 6686 N N . ASN B 1 82 ? -16.234 14.922 -1.728 1 85.88 82 ASN B N 1
ATOM 6687 C CA . ASN B 1 82 ? -16.422 15.336 -3.115 1 85.88 82 ASN B CA 1
ATOM 6688 C C . ASN B 1 82 ? -15.242 16.172 -3.615 1 85.88 82 ASN B C 1
ATOM 6690 O O . ASN B 1 82 ? -15.055 16.328 -4.824 1 85.88 82 ASN B O 1
ATOM 6694 N N . ARG B 1 83 ? -14.555 16.656 -2.662 1 85.12 83 ARG B N 1
ATOM 6695 C CA . ARG B 1 83 ? -13.406 17.469 -3.049 1 85.12 83 ARG B CA 1
ATOM 6696 C C . ARG B 1 83 ? -12.102 16.688 -2.854 1 85.12 83 ARG B C 1
ATOM 6698 O O . ARG B 1 83 ? -11.016 17.266 -2.988 1 85.12 83 ARG B O 1
ATOM 6705 N N . ASN B 1 84 ? -12.234 15.508 -2.531 1 80.19 84 ASN B N 1
ATOM 6706 C CA . ASN B 1 84 ? -11.094 14.617 -2.371 1 80.19 84 ASN B CA 1
ATOM 6707 C C . ASN B 1 84 ? -10.102 15.156 -1.349 1 80.19 84 ASN B C 1
ATOM 6709 O O . ASN B 1 84 ? -8.898 15.227 -1.623 1 80.19 84 ASN B O 1
ATOM 6713 N N . ILE B 1 85 ? -10.555 15.633 -0.237 1 80.06 85 ILE B N 1
ATOM 6714 C CA . ILE B 1 85 ? -9.688 16.156 0.814 1 80.06 85 ILE B CA 1
ATOM 6715 C C . ILE B 1 85 ? -9.18 15.016 1.685 1 80.06 85 ILE B C 1
ATOM 6717 O O . ILE B 1 85 ? -9.953 14.398 2.42 1 80.06 85 ILE B O 1
ATOM 6721 N N . THR B 1 86 ? -7.898 14.781 1.642 1 78.38 86 THR B N 1
ATOM 6722 C CA . THR B 1 86 ? -7.355 13.648 2.387 1 78.38 86 THR B CA 1
ATOM 6723 C C . THR B 1 86 ? -6.102 14.055 3.152 1 78.38 86 THR B C 1
ATOM 6725 O O . THR B 1 86 ? -5.473 13.227 3.812 1 78.38 86 THR B O 1
ATOM 6728 N N . SER B 1 87 ? -5.727 15.297 3.074 1 80 87 SER B N 1
ATOM 6729 C CA . SER B 1 87 ? -4.531 15.773 3.764 1 80 87 SER B CA 1
ATOM 6730 C C . SER B 1 87 ? -4.652 17.25 4.109 1 80 87 SER B C 1
ATOM 6732 O O . SER B 1 87 ? -5.551 17.938 3.623 1 80 87 SER B O 1
ATOM 6734 N N . GLU B 1 88 ? -3.736 17.672 4.91 1 78.19 88 GLU B N 1
ATOM 6735 C CA . GLU B 1 88 ? -3.66 19.094 5.246 1 78.19 88 GLU B CA 1
ATOM 6736 C C . GLU B 1 88 ? -3.416 19.938 4 1 78.19 88 GLU B C 1
ATOM 6738 O O . GLU B 1 88 ? -4.008 21.016 3.85 1 78.19 88 GLU B O 1
ATOM 6743 N N . GLN B 1 89 ? -2.639 19.438 3.154 1 75.81 89 GLN B N 1
ATOM 6744 C CA . GLN B 1 89 ? -2.32 20.188 1.937 1 75.81 89 GLN B CA 1
ATOM 6745 C C . GLN B 1 89 ? -3.572 20.438 1.104 1 75.81 89 GLN B C 1
ATOM 6747 O O . GLN B 1 89 ? -3.686 21.469 0.444 1 75.81 89 GLN B O 1
ATOM 6752 N N . ASP B 1 90 ? -4.445 19.516 1.199 1 82.19 90 ASP B N 1
ATOM 6753 C CA . ASP B 1 90 ? -5.68 19.656 0.429 1 82.19 90 ASP B CA 1
ATOM 6754 C C . ASP B 1 90 ? -6.547 20.781 0.985 1 82.19 90 ASP B C 1
ATOM 6756 O O . ASP B 1 90 ? -7.262 21.453 0.235 1 82.19 90 ASP B O 1
ATOM 6760 N N . ILE B 1 91 ? -6.527 21 2.195 1 82.31 91 ILE B N 1
ATOM 6761 C CA . ILE B 1 91 ? -7.332 22.047 2.812 1 82.31 91 ILE B CA 1
ATOM 6762 C C . ILE B 1 91 ? -6.871 23.406 2.314 1 82.31 91 ILE B C 1
ATOM 6764 O O . ILE B 1 91 ? -7.68 24.328 2.16 1 82.31 91 ILE B O 1
ATOM 6768 N N . GLY B 1 92 ? -5.598 23.5 2.105 1 79.62 92 GLY B N 1
ATOM 6769 C CA . GLY B 1 92 ? -5.062 24.75 1.604 1 79.62 92 GLY B CA 1
ATOM 6770 C C . GLY B 1 92 ? -5.676 25.172 0.282 1 79.62 92 GLY B C 1
ATOM 6771 O O . GLY B 1 92 ? -5.801 26.375 0.005 1 79.62 92 GLY B O 1
ATOM 6772 N N . THR B 1 93 ? -6.121 24.234 -0.434 1 79.19 93 THR B N 1
ATOM 6773 C CA . THR B 1 93 ? -6.703 24.562 -1.732 1 79.19 93 THR B CA 1
ATOM 6774 C C . THR B 1 93 ? -8.188 24.875 -1.595 1 79.19 93 THR B C 1
ATOM 6776 O O . THR B 1 93 ? -8.789 25.453 -2.5 1 79.19 93 THR B O 1
ATOM 6779 N N . LEU B 1 94 ? -8.695 24.562 -0.429 1 81.56 94 LEU B N 1
ATOM 6780 C CA . LEU B 1 94 ? -10.109 24.797 -0.177 1 81.56 94 LEU B CA 1
ATOM 6781 C C . LEU B 1 94 ? -10.328 26.156 0.462 1 81.56 94 LEU B C 1
ATOM 6783 O O . LEU B 1 94 ? -11.398 26.75 0.316 1 81.56 94 LEU B O 1
ATOM 6787 N N . VAL B 1 95 ? -9.352 26.5 1.196 1 84.12 95 VAL B N 1
ATOM 6788 C CA . VAL B 1 95 ? -9.492 27.734 1.965 1 84.12 95 VAL B CA 1
ATOM 6789 C C . VAL B 1 95 ? -8.43 28.734 1.524 1 84.12 95 VAL B C 1
ATOM 6791 O O . VAL B 1 95 ? -7.371 28.844 2.146 1 84.12 95 VAL B O 1
ATOM 6794 N N . PRO B 1 96 ? -8.891 29.562 0.538 1 77.94 96 PRO B N 1
ATOM 6795 C CA . PRO B 1 96 ? -7.891 30.562 0.133 1 77.94 96 PRO B CA 1
ATOM 6796 C C . PRO B 1 96 ? -7.414 31.422 1.296 1 77.94 96 PRO B C 1
ATOM 6798 O O . PRO B 1 96 ? -8.211 31.812 2.15 1 77.94 96 PRO B O 1
ATOM 6801 N N . GLY B 1 97 ? -6.125 31.562 1.403 1 79.44 97 GLY B N 1
ATOM 6802 C CA . GLY B 1 97 ? -5.488 32.281 2.492 1 79.44 97 GLY B CA 1
ATOM 6803 C C . GLY B 1 97 ? -4.812 31.391 3.502 1 79.44 97 GLY B C 1
ATOM 6804 O O . GLY B 1 97 ? -3.98 31.844 4.289 1 79.44 97 GLY B O 1
ATOM 6805 N N . LEU B 1 98 ? -5.316 30.172 3.463 1 83 98 LEU B N 1
ATOM 6806 C CA . LEU B 1 98 ? -4.66 29.188 4.309 1 83 98 LEU B CA 1
ATOM 6807 C C . LEU B 1 98 ? -3.523 28.5 3.557 1 83 98 LEU B C 1
ATOM 6809 O O . LEU B 1 98 ? -3.752 27.859 2.531 1 83 98 LEU B O 1
ATOM 6813 N N . GLN B 1 99 ? -2.338 28.703 4.066 1 80.31 99 GLN B N 1
ATOM 6814 C CA . GLN B 1 99 ? -1.184 28.031 3.49 1 80.31 99 GLN B CA 1
ATOM 6815 C C . GLN B 1 99 ? -0.744 26.859 4.363 1 80.31 99 GLN B C 1
ATOM 6817 O O . GLN B 1 99 ? -0.714 26.969 5.59 1 80.31 99 GLN B O 1
ATOM 6822 N N . VAL B 1 100 ? -0.613 25.719 3.701 1 76.19 100 VAL B N 1
ATOM 6823 C CA . VAL B 1 100 ? -0.054 24.562 4.387 1 76.19 100 VAL B CA 1
ATOM 6824 C C . VAL B 1 100 ? 1.394 24.344 3.949 1 76.19 100 VAL B C 1
ATOM 6826 O O . VAL B 1 100 ? 1.672 24.188 2.758 1 76.19 100 VAL B O 1
ATOM 6829 N N . LYS B 1 101 ? 2.25 24.406 4.848 1 71.94 101 LYS B N 1
ATOM 6830 C CA . LYS B 1 101 ? 3.674 24.297 4.543 1 71.94 101 LYS B CA 1
ATOM 6831 C C . LYS B 1 101 ? 4.27 23.031 5.125 1 71.94 101 LYS B C 1
ATOM 6833 O O . LYS B 1 101 ? 3.928 22.625 6.238 1 71.94 101 LYS B O 1
ATOM 6838 N N . ASN B 1 102 ? 5.047 22.469 4.215 1 65 102 ASN B N 1
ATOM 6839 C CA . ASN B 1 102 ? 5.891 21.391 4.715 1 65 102 ASN B CA 1
ATOM 6840 C C . ASN B 1 102 ? 7.098 21.922 5.48 1 65 102 ASN B C 1
ATOM 6842 O O . ASN B 1 102 ? 7.68 22.938 5.094 1 65 102 ASN B O 1
ATOM 6846 N N . GLY B 1 103 ? 7.289 21.391 6.598 1 62.12 103 GLY B N 1
ATOM 6847 C CA . GLY B 1 103 ? 8.523 21.734 7.293 1 62.12 103 GLY B CA 1
ATOM 6848 C C . GLY B 1 103 ? 9.742 21.062 6.695 1 62.12 103 GLY B C 1
ATOM 6849 O O . GLY B 1 103 ? 9.992 21.172 5.492 1 62.12 103 GLY B O 1
ATOM 6850 N N . GLN B 1 104 ? 10.461 20.469 7.559 1 58.69 104 GLN B N 1
ATOM 6851 C CA . GLN B 1 104 ? 11.68 19.781 7.141 1 58.69 104 GLN B CA 1
ATOM 6852 C C . GLN B 1 104 ? 11.367 18.562 6.285 1 58.69 104 GLN B C 1
ATOM 6854 O O . GLN B 1 104 ? 12.219 18.109 5.516 1 58.69 104 GLN B O 1
ATOM 6859 N N . ASN B 1 105 ? 10.234 18.094 6.535 1 61.09 105 ASN B N 1
ATOM 6860 C CA . ASN B 1 105 ? 9.844 16.906 5.773 1 61.09 105 ASN B CA 1
ATOM 6861 C C . ASN B 1 105 ? 8.359 16.938 5.418 1 61.09 105 ASN B C 1
ATOM 6863 O O . ASN B 1 105 ? 7.637 17.859 5.824 1 61.09 105 ASN B O 1
ATOM 6867 N N . SER B 1 106 ? 7.902 16.078 4.668 1 61.47 106 SER B N 1
ATOM 6868 C CA . SER B 1 106 ? 6.551 16.062 4.117 1 61.47 106 SER B CA 1
ATOM 6869 C C . SER B 1 106 ? 5.523 15.711 5.184 1 61.47 106 SER B C 1
ATOM 6871 O O . SER B 1 106 ? 4.32 15.875 4.969 1 61.47 106 SER B O 1
ATOM 6873 N N . ASN B 1 107 ? 6.016 15.344 6.359 1 64.31 107 ASN B N 1
ATOM 6874 C CA . ASN B 1 107 ? 5.062 14.945 7.387 1 64.31 107 ASN B CA 1
ATOM 6875 C C . ASN B 1 107 ? 4.934 16 8.477 1 64.31 107 ASN B C 1
ATOM 6877 O O . ASN B 1 107 ? 4.105 15.875 9.383 1 64.31 107 ASN B O 1
ATOM 6881 N N . GLN B 1 108 ? 5.789 16.984 8.391 1 66.5 108 GLN B N 1
ATOM 6882 C CA . GLN B 1 108 ? 5.688 18.125 9.305 1 66.5 108 GLN B CA 1
ATOM 6883 C C . GLN B 1 108 ? 4.941 19.281 8.648 1 66.5 108 GLN B C 1
ATOM 6885 O O . GLN B 1 108 ? 5.52 20.031 7.855 1 66.5 108 GLN B O 1
ATOM 6890 N N . LEU B 1 109 ? 3.67 19.344 8.984 1 66.75 109 LEU B N 1
ATOM 6891 C CA . LEU B 1 109 ? 2.852 20.359 8.32 1 66.75 109 LEU B CA 1
ATOM 6892 C C . LEU B 1 109 ? 2.408 21.422 9.305 1 66.75 109 LEU B C 1
ATOM 6894 O O . LEU B 1 109 ? 2.18 21.141 10.484 1 66.75 109 LEU B O 1
ATOM 6898 N N . SER B 1 110 ? 2.471 22.609 8.812 1 73 110 SER B N 1
ATOM 6899 C CA . SER B 1 110 ? 1.977 23.75 9.578 1 73 110 SER B CA 1
ATOM 6900 C C . SER B 1 110 ? 1.06 24.625 8.734 1 73 110 SER B C 1
ATOM 6902 O O . SER B 1 110 ? 1.128 24.594 7.504 1 73 110 SER B O 1
ATOM 6904 N N . TYR B 1 111 ? 0.198 25.281 9.414 1 76.56 111 TYR B N 1
ATOM 6905 C CA . TYR B 1 111 ? -0.738 26.188 8.758 1 76.56 111 TYR B CA 1
ATOM 6906 C C . TYR B 1 111 ? -0.269 27.641 8.883 1 76.56 111 TYR B C 1
ATOM 6908 O O . TYR B 1 111 ? 0.292 28.031 9.906 1 76.56 111 TYR B O 1
ATOM 6916 N N . SER B 1 112 ? -0.468 28.328 7.887 1 82.62 112 SER B N 1
ATOM 6917 C CA . SER B 1 112 ? -0.272 29.781 7.887 1 82.62 112 SER B CA 1
ATOM 6918 C C . SER B 1 112 ? -1.523 30.516 7.406 1 82.62 112 SER B C 1
ATOM 6920 O O . SER B 1 112 ? -2.174 30.078 6.457 1 82.62 112 SER B O 1
ATOM 6922 N N . MET B 1 113 ? -1.863 31.5 8.125 1 87.69 113 MET B N 1
ATOM 6923 C CA . MET B 1 113 ? -3.037 32.312 7.789 1 87.69 113 MET B CA 1
ATOM 6924 C C . MET B 1 113 ? -2.834 33.75 8.188 1 87.69 113 MET B C 1
ATOM 6926 O O . MET B 1 113 ? -2.398 34.062 9.305 1 87.69 113 MET B O 1
ATOM 6930 N N . ARG B 1 114 ? -3.16 34.656 7.312 1 89 114 ARG B N 1
ATOM 6931 C CA . ARG B 1 114 ? -3.037 36.094 7.523 1 89 114 ARG B CA 1
ATOM 6932 C C . ARG B 1 114 ? -1.633 36.469 7.992 1 89 114 ARG B C 1
ATOM 6934 O O . ARG B 1 114 ? -1.471 37.25 8.914 1 89 114 ARG B O 1
ATOM 6941 N N . GLY B 1 115 ? -0.721 35.75 7.512 1 83.62 115 GLY B N 1
ATOM 6942 C CA . GLY B 1 115 ? 0.675 36.031 7.781 1 83.62 115 GLY B CA 1
ATOM 6943 C C . GLY B 1 115 ? 1.194 35.375 9.047 1 83.62 115 GLY B C 1
ATOM 6944 O O . GLY B 1 115 ? 2.365 35.531 9.398 1 83.62 115 GLY B O 1
ATOM 6945 N N . GLN B 1 116 ? 0.392 34.75 9.719 1 80.75 116 GLN B N 1
ATOM 6946 C CA . GLN B 1 116 ? 0.816 34.031 10.914 1 80.75 116 GLN B CA 1
ATOM 6947 C C . GLN B 1 116 ? 1.208 32.594 10.578 1 80.75 116 GLN B C 1
ATOM 6949 O O . GLN B 1 116 ? 0.375 31.797 10.125 1 80.75 116 GLN B O 1
ATOM 6954 N N . SER B 1 117 ? 2.516 32.281 10.742 1 73.75 117 SER B N 1
ATOM 6955 C CA . SER B 1 117 ? 3.018 30.984 10.32 1 73.75 117 SER B CA 1
ATOM 6956 C C . SER B 1 117 ? 3.898 30.344 11.391 1 73.75 117 SER B C 1
ATOM 6958 O O . SER B 1 117 ? 4.059 30.906 12.477 1 73.75 117 SER B O 1
ATOM 6960 N N . LEU B 1 118 ? 4.219 29.031 11.141 1 65.69 118 LEU B N 1
ATOM 6961 C CA . LEU B 1 118 ? 5.23 28.328 11.922 1 65.69 118 LEU B CA 1
ATOM 6962 C C . LEU B 1 118 ? 6.445 27.984 11.062 1 65.69 118 LEU B C 1
ATOM 6964 O O . LEU B 1 118 ? 6.301 27.453 9.961 1 65.69 118 LEU B O 1
ATOM 6968 N N . ASP B 1 119 ? 7.562 28.438 11.602 1 62.75 119 ASP B N 1
ATOM 6969 C CA . ASP B 1 119 ? 8.797 28.094 10.898 1 62.75 119 ASP B CA 1
ATOM 6970 C C . ASP B 1 119 ? 9.398 26.797 11.438 1 62.75 119 ASP B C 1
ATOM 6972 O O . ASP B 1 119 ? 9.344 26.531 12.641 1 62.75 119 ASP B O 1
ATOM 6976 N N . PRO B 1 120 ? 9.922 26 10.578 1 58.28 120 PRO B N 1
ATOM 6977 C CA . PRO B 1 120 ? 10.57 24.781 11.055 1 58.28 120 PRO B CA 1
ATOM 6978 C C . PRO B 1 120 ? 11.766 25.062 11.961 1 58.28 120 PRO B C 1
ATOM 6980 O O . PRO B 1 120 ? 12.383 26.125 11.867 1 58.28 120 PRO B O 1
ATOM 6983 N N . PHE B 1 121 ? 12.203 24.125 12.82 1 57.97 121 PHE B N 1
ATOM 6984 C CA . PHE B 1 121 ? 13.367 24.125 13.703 1 57.97 121 PHE B CA 1
ATOM 6985 C C . PHE B 1 121 ? 13.281 25.281 14.703 1 57.97 121 PHE B C 1
ATOM 6987 O O . PHE B 1 121 ? 14.305 25.891 15.039 1 57.97 121 PHE B O 1
ATOM 6994 N N . SER B 1 122 ? 11.992 25.547 14.93 1 63.12 122 SER B N 1
ATOM 6995 C CA . SER B 1 122 ? 11.898 26.656 15.867 1 63.12 122 SER B CA 1
ATOM 6996 C C . SER B 1 122 ? 11.195 26.219 17.156 1 63.12 122 SER B C 1
ATOM 6998 O O . SER B 1 122 ? 10.539 25.188 17.188 1 63.12 122 SER B O 1
ATOM 7000 N N . GLY B 1 123 ? 11.648 26.812 18.156 1 64.69 123 GLY B N 1
ATOM 7001 C CA . GLY B 1 123 ? 10.984 26.609 19.438 1 64.69 123 GLY B CA 1
ATOM 7002 C C . GLY B 1 123 ? 9.625 27.266 19.516 1 64.69 123 GLY B C 1
ATOM 7003 O O . GLY B 1 123 ? 8.953 27.203 20.547 1 64.69 123 GLY B O 1
ATOM 7004 N N . THR B 1 124 ? 9.195 27.703 18.344 1 74.06 124 THR B N 1
ATOM 7005 C CA . THR B 1 124 ? 7.957 28.469 18.328 1 74.06 124 THR B CA 1
ATOM 7006 C C . THR B 1 124 ? 6.75 27.531 18.234 1 74.06 124 THR B C 1
ATOM 7008 O O . THR B 1 124 ? 6.816 26.484 17.594 1 74.06 124 THR B O 1
ATOM 7011 N N . SER B 1 125 ? 5.742 27.953 18.906 1 75 125 SER B N 1
ATOM 7012 C CA . SER B 1 125 ? 4.473 27.234 18.812 1 75 125 SER B CA 1
ATOM 7013 C C . SER B 1 125 ? 3.725 27.641 17.531 1 75 125 SER B C 1
ATOM 7015 O O . SER B 1 125 ? 3.893 28.75 17.031 1 75 125 SER B O 1
ATOM 7017 N N . PRO B 1 126 ? 2.939 26.766 17.062 1 75.31 126 PRO B N 1
ATOM 7018 C CA . PRO B 1 126 ? 2.129 27.141 15.898 1 75.31 126 PRO B CA 1
ATOM 7019 C C . PRO B 1 126 ? 1.179 28.297 16.188 1 75.31 126 PRO B C 1
ATOM 7021 O O . PRO B 1 126 ? 0.739 28.484 17.328 1 75.31 126 PRO B O 1
ATOM 7024 N N . ALA B 1 127 ? 0.86 29 15.133 1 76.25 127 ALA B N 1
ATOM 7025 C CA . ALA B 1 127 ? -0.031 30.156 15.258 1 76.25 127 ALA B CA 1
ATOM 7026 C C . ALA B 1 127 ? -1.465 29.781 14.898 1 76.25 127 ALA B C 1
ATOM 7028 O O . ALA B 1 127 ? -2.393 30.562 15.133 1 76.25 127 ALA B O 1
ATOM 7029 N N . VAL B 1 128 ? -1.64 28.703 14.289 1 76.31 128 VAL B N 1
ATOM 7030 C CA . VAL B 1 128 ? -2.939 28.125 13.961 1 76.31 128 VAL B CA 1
ATOM 7031 C C . VAL B 1 128 ? -3.074 26.75 14.617 1 76.31 128 VAL B C 1
ATOM 7033 O O . VAL B 1 128 ? -2.295 25.828 14.328 1 76.31 128 VAL B O 1
ATOM 7036 N N . LEU B 1 129 ? -4.094 26.609 15.398 1 80.94 129 LEU B N 1
ATOM 7037 C CA . LEU B 1 129 ? -4.164 25.422 16.234 1 80.94 129 LEU B CA 1
ATOM 7038 C C . LEU B 1 129 ? -5.223 24.453 15.727 1 80.94 129 LEU B C 1
ATOM 7040 O O . LEU B 1 129 ? -6.363 24.844 15.477 1 80.94 129 LEU B O 1
ATOM 7044 N N . PRO B 1 130 ? -4.824 23.266 15.617 1 85.38 130 PRO B N 1
ATOM 7045 C CA . PRO B 1 130 ? -5.832 22.25 15.336 1 85.38 130 PRO B CA 1
ATOM 7046 C C . PRO B 1 130 ? -6.551 21.766 16.594 1 85.38 130 PRO B C 1
ATOM 7048 O O . PRO B 1 130 ? -5.926 21.609 17.641 1 85.38 130 PRO B O 1
ATOM 7051 N N . TYR B 1 131 ? -7.801 21.578 16.5 1 89.12 131 TYR B N 1
ATOM 7052 C CA . TYR B 1 131 ? -8.648 20.984 17.516 1 89.12 131 TYR B CA 1
ATOM 7053 C C . TYR B 1 131 ? -9.414 19.781 16.969 1 89.12 131 TYR B C 1
ATOM 7055 O O . TYR B 1 131 ? -9.789 19.781 15.789 1 89.12 131 TYR B O 1
ATOM 7063 N N . LEU B 1 132 ? -9.547 18.875 17.766 1 91.62 132 LEU B N 1
ATOM 7064 C CA . LEU B 1 132 ? -10.422 17.734 17.438 1 91.62 132 LEU B CA 1
ATOM 7065 C C . LEU B 1 132 ? -11.523 17.594 18.484 1 91.62 132 LEU B C 1
ATOM 7067 O O . LEU B 1 132 ? -11.25 17.328 19.656 1 91.62 132 LEU B O 1
ATOM 7071 N N . ASN B 1 133 ? -12.711 17.781 18.094 1 91.81 133 ASN B N 1
ATOM 7072 C CA . ASN B 1 133 ? -13.859 17.766 19 1 91.81 133 ASN B CA 1
ATOM 7073 C C . ASN B 1 133 ? -13.617 18.641 20.219 1 91.81 133 ASN B C 1
ATOM 7075 O O . ASN B 1 133 ? -13.781 18.172 21.359 1 91.81 133 ASN B O 1
ATOM 7079 N N . GLU B 1 134 ? -13.125 19.781 19.984 1 90.19 134 GLU B N 1
ATOM 7080 C CA . GLU B 1 134 ? -12.977 20.859 20.969 1 90.19 134 GLU B CA 1
ATOM 7081 C C . GLU B 1 134 ? -11.789 20.594 21.891 1 90.19 134 GLU B C 1
ATOM 7083 O O . GLU B 1 134 ? -11.555 21.359 22.828 1 90.19 134 GLU B O 1
ATOM 7088 N N . ALA B 1 135 ? -11.086 19.562 21.625 1 91.12 135 ALA B N 1
ATOM 7089 C CA . ALA B 1 135 ? -9.859 19.312 22.359 1 91.12 135 ALA B CA 1
ATOM 7090 C C . ALA B 1 135 ? -8.625 19.656 21.531 1 91.12 135 ALA B C 1
ATOM 7092 O O . ALA B 1 135 ? -8.602 19.422 20.328 1 91.12 135 ALA B O 1
ATOM 7093 N N . PRO B 1 136 ? -7.633 20.25 22.172 1 87.06 136 PRO B N 1
ATOM 7094 C CA . PRO B 1 136 ? -6.398 20.516 21.422 1 87.06 136 PRO B CA 1
ATOM 7095 C C . PRO B 1 136 ? -5.816 19.25 20.781 1 87.06 136 PRO B C 1
ATOM 7097 O O . PRO B 1 136 ? -5.734 18.203 21.438 1 87.06 136 PRO B O 1
ATOM 7100 N N . TYR B 1 137 ? -5.5 19.375 19.5 1 83.19 137 TYR B N 1
ATOM 7101 C CA . TYR B 1 137 ? -5.039 18.234 18.734 1 83.19 137 TYR B CA 1
ATOM 7102 C C . TYR B 1 137 ? -3.783 18.578 17.938 1 83.19 137 TYR B C 1
ATOM 7104 O O . TYR B 1 137 ? -3.869 19.109 16.828 1 83.19 137 TYR B O 1
ATOM 7112 N N . ASN B 1 138 ? -2.654 18.266 18.469 1 74.94 138 ASN B N 1
ATOM 7113 C CA . ASN B 1 138 ? -1.393 18.5 17.781 1 74.94 138 ASN B CA 1
ATOM 7114 C C . ASN B 1 138 ? -0.514 17.25 17.766 1 74.94 138 ASN B C 1
ATOM 7116 O O . ASN B 1 138 ? 0.28 17.047 18.688 1 74.94 138 ASN B O 1
ATOM 7120 N N . PRO B 1 139 ? -0.651 16.5 16.75 1 62.19 139 PRO B N 1
ATOM 7121 C CA . PRO B 1 139 ? 0.142 15.266 16.75 1 62.19 139 PRO B CA 1
ATOM 7122 C C . PRO B 1 139 ? 1.639 15.523 16.594 1 62.19 139 PRO B C 1
ATOM 7124 O O . PRO B 1 139 ? 2.445 14.594 16.688 1 62.19 139 PRO B O 1
ATOM 7127 N N . GLY B 1 140 ? 2.023 16.797 16.656 1 62.91 140 GLY B N 1
ATOM 7128 C CA . GLY B 1 140 ? 3.449 17.078 16.641 1 62.91 140 GLY B CA 1
ATOM 7129 C C . GLY B 1 140 ? 4.055 17 15.258 1 62.91 140 GLY B C 1
ATOM 7130 O O . GLY B 1 140 ? 3.535 17.594 14.312 1 62.91 140 GLY B O 1
ATOM 7131 N N . ASN B 1 141 ? 5.145 16.25 15.164 1 65.19 141 ASN B N 1
ATOM 7132 C CA . ASN B 1 141 ? 5.973 16.156 13.969 1 65.19 141 ASN B CA 1
ATOM 7133 C C . ASN B 1 141 ? 5.484 15.062 13.023 1 65.19 141 ASN B C 1
ATOM 7135 O O . ASN B 1 141 ? 6.285 14.258 12.531 1 65.19 141 ASN B O 1
ATOM 7139 N N . THR B 1 142 ? 4.094 15 12.93 1 66.31 142 THR B N 1
ATOM 7140 C CA . THR B 1 142 ? 3.549 14.039 11.977 1 66.31 142 THR B CA 1
ATOM 7141 C C . THR B 1 142 ? 2.264 14.57 11.352 1 66.31 142 THR B C 1
ATOM 7143 O O . THR B 1 142 ? 1.691 15.555 11.82 1 66.31 142 THR B O 1
ATOM 7146 N N . ALA B 1 143 ? 1.905 13.977 10.273 1 65.25 143 ALA B N 1
ATOM 7147 C CA . ALA B 1 143 ? 0.706 14.367 9.539 1 65.25 143 ALA B CA 1
ATOM 7148 C C . ALA B 1 143 ? -0.557 13.992 10.312 1 65.25 143 ALA B C 1
ATOM 7150 O O . ALA B 1 143 ? -0.553 13.039 11.094 1 65.25 143 ALA B O 1
ATOM 7151 N N . THR B 1 144 ? -1.553 14.836 10.172 1 72.06 144 THR B N 1
ATOM 7152 C CA . THR B 1 144 ? -2.873 14.523 10.711 1 72.06 144 THR B CA 1
ATOM 7153 C C . THR B 1 144 ? -3.557 13.445 9.883 1 72.06 144 THR B C 1
ATOM 7155 O O . THR B 1 144 ? -3.418 13.406 8.656 1 72.06 144 THR B O 1
ATOM 7158 N N . ALA B 1 145 ? -4.215 12.578 10.555 1 77.25 145 ALA B N 1
ATOM 7159 C CA . ALA B 1 145 ? -5.004 11.57 9.852 1 77.25 145 ALA B CA 1
ATOM 7160 C C . ALA B 1 145 ? -6.371 12.117 9.453 1 77.25 145 ALA B C 1
ATOM 7162 O O . ALA B 1 145 ? -7.16 12.516 10.32 1 77.25 145 ALA B O 1
ATOM 7163 N N . PHE B 1 146 ? -6.633 12.188 8.25 1 81.38 146 PHE B N 1
ATOM 7164 C CA . PHE B 1 146 ? -7.906 12.688 7.746 1 81.38 146 PHE B CA 1
ATOM 7165 C C . PHE B 1 146 ? -8.844 11.539 7.406 1 81.38 146 PHE B C 1
ATOM 7167 O O . PHE B 1 146 ? -8.922 11.109 6.25 1 81.38 146 PHE B O 1
ATOM 7174 N N . PHE B 1 147 ? -9.609 11.102 8.391 1 89.25 147 PHE B N 1
ATOM 7175 C CA . PHE B 1 147 ? -10.57 10.031 8.133 1 89.25 147 PHE B CA 1
ATOM 7176 C C . PHE B 1 147 ? -11.789 10.172 9.039 1 89.25 147 PHE B C 1
ATOM 7178 O O . PHE B 1 147 ? -11.672 10.641 10.172 1 89.25 147 PHE B O 1
ATOM 7185 N N . ASP B 1 148 ? -12.922 9.867 8.5 1 94.12 148 ASP B N 1
ATOM 7186 C CA . ASP B 1 148 ? -14.195 9.859 9.219 1 94.12 148 ASP B CA 1
ATOM 7187 C C . ASP B 1 148 ? -14.43 11.195 9.922 1 94.12 148 ASP B C 1
ATOM 7189 O O . ASP B 1 148 ? -14.695 11.227 11.125 1 94.12 148 ASP B O 1
ATOM 7193 N N . LEU B 1 149 ? -14.297 12.195 9.219 1 93.38 149 LEU B N 1
ATOM 7194 C CA . LEU B 1 149 ? -14.562 13.531 9.734 1 93.38 149 LEU B CA 1
ATOM 7195 C C . LEU B 1 149 ? -16 13.961 9.43 1 93.38 149 LEU B C 1
ATOM 7197 O O . LEU B 1 149 ? -16.516 13.672 8.352 1 93.38 149 LEU B O 1
ATOM 7201 N N . GLY B 1 150 ? -16.594 14.594 10.438 1 92.31 150 GLY B N 1
ATOM 7202 C CA . GLY B 1 150 ? -17.891 15.188 10.227 1 92.31 150 GLY B CA 1
ATOM 7203 C C . GLY B 1 150 ? -17.828 16.547 9.562 1 92.31 150 GLY B C 1
ATOM 7204 O O . GLY B 1 150 ? -18.688 16.891 8.734 1 92.31 150 GLY B O 1
ATOM 7205 N N . SER B 1 151 ? -16.844 17.281 10 1 91.25 151 SER B N 1
ATOM 7206 C CA . SER B 1 151 ? -16.641 18.594 9.406 1 91.25 151 SER B CA 1
ATOM 7207 C C . SER B 1 151 ? -15.234 19.125 9.711 1 91.25 151 SER B C 1
ATOM 7209 O O . SER B 1 151 ? -14.555 18.625 10.609 1 91.25 151 SER B O 1
ATOM 7211 N N . ILE B 1 152 ? -14.828 20.078 8.938 1 91.12 152 ILE B N 1
ATOM 7212 C CA . ILE B 1 152 ? -13.664 20.922 9.188 1 91.12 152 ILE B CA 1
ATOM 7213 C C . ILE B 1 152 ? -14.078 22.391 9.18 1 91.12 152 ILE B C 1
ATOM 7215 O O . ILE B 1 152 ? -14.781 22.828 8.273 1 91.12 152 ILE B O 1
ATOM 7219 N N . GLN B 1 153 ? -13.695 23.062 10.188 1 92.06 153 GLN B N 1
ATOM 7220 C CA . GLN B 1 153 ? -13.961 24.484 10.297 1 92.06 153 GLN B CA 1
ATOM 7221 C C . GLN B 1 153 ? -12.664 25.281 10.43 1 92.06 153 GLN B C 1
ATOM 7223 O O . GLN B 1 153 ? -11.82 24.969 11.273 1 92.06 153 GLN B O 1
ATOM 7228 N N . VAL B 1 154 ? -12.539 26.172 9.633 1 91.19 154 VAL B N 1
ATOM 7229 C CA . VAL B 1 154 ? -11.367 27.047 9.711 1 91.19 154 VAL B CA 1
ATOM 7230 C C . VAL B 1 154 ? -11.773 28.422 10.195 1 91.19 154 VAL B C 1
ATOM 7232 O O . VAL B 1 154 ? -12.508 29.141 9.508 1 91.19 154 VAL B O 1
ATOM 7235 N N . LEU B 1 155 ? -11.328 28.75 11.32 1 91.81 155 LEU B N 1
ATOM 7236 C CA . LEU B 1 155 ? -11.562 30.062 11.914 1 91.81 155 LEU B CA 1
ATOM 7237 C C . LEU B 1 155 ? -10.406 31 11.609 1 91.81 155 LEU B C 1
ATOM 7239 O O . LEU B 1 155 ? -9.266 30.75 12 1 91.81 155 LEU B O 1
ATOM 7243 N N . LYS B 1 156 ? -10.734 32.062 11.055 1 91.44 156 LYS B N 1
ATOM 7244 C CA . LYS B 1 156 ? -9.688 33 10.648 1 91.44 156 LYS B CA 1
ATOM 7245 C C . LYS B 1 156 ? -9.539 34.125 11.648 1 91.44 156 LYS B C 1
ATOM 7247 O O . LYS B 1 156 ? -10.539 34.656 12.156 1 91.44 156 LYS B O 1
ATOM 7252 N N . GLY B 1 157 ? -8.305 34.438 11.93 1 89.56 157 GLY B N 1
ATOM 7253 C CA . GLY B 1 157 ? -8.016 35.5 12.883 1 89.56 157 GLY B CA 1
ATOM 7254 C C . GLY B 1 157 ? -7.812 34.969 14.297 1 89.56 157 GLY B C 1
ATOM 7255 O O . GLY B 1 157 ? -7.996 33.781 14.562 1 89.56 157 GLY B O 1
ATOM 7256 N N . PRO B 1 158 ? -7.555 35.875 15.203 1 90.25 158 PRO B N 1
ATOM 7257 C CA . PRO B 1 158 ? -7.242 35.469 16.578 1 90.25 158 PRO B CA 1
ATOM 7258 C C . PRO B 1 158 ? -8.461 34.906 17.312 1 90.25 158 PRO B C 1
ATOM 7260 O O . PRO B 1 158 ? -9.562 35.438 17.188 1 90.25 158 PRO B O 1
ATOM 7263 N N . GLN B 1 159 ? -8.195 33.844 18.031 1 85.06 159 GLN B N 1
ATOM 7264 C CA . GLN B 1 159 ? -9.227 33.188 18.828 1 85.06 159 GLN B CA 1
ATOM 7265 C C . GLN B 1 159 ? -8.797 33.062 20.281 1 85.06 159 GLN B C 1
ATOM 7267 O O . GLN B 1 159 ? -9.203 32.094 20.969 1 85.06 159 GLN B O 1
ATOM 7272 N N . GLY B 1 160 ? -8.133 33.875 20.781 1 86.94 160 GLY B N 1
ATOM 7273 C CA . GLY B 1 160 ? -7.414 33.719 22.047 1 86.94 160 GLY B CA 1
ATOM 7274 C C . GLY B 1 160 ? -8.328 33.656 23.25 1 86.94 160 GLY B C 1
ATOM 7275 O O . GLY B 1 160 ? -7.977 33.031 24.266 1 86.94 160 GLY B O 1
ATOM 7276 N N . THR B 1 161 ? -9.492 34.188 23.172 1 88.19 161 THR B N 1
ATOM 7277 C CA . THR B 1 161 ? -10.375 34.188 24.344 1 88.19 161 THR B CA 1
ATOM 7278 C C . THR B 1 161 ? -10.914 32.812 24.641 1 88.19 161 THR B C 1
ATOM 7280 O O . THR B 1 161 ? -10.805 32.312 25.766 1 88.19 161 THR B O 1
ATOM 7283 N N . LEU B 1 162 ? -11.398 32.219 23.625 1 86 162 LEU B N 1
ATOM 7284 C CA . LEU B 1 162 ? -12.086 30.969 23.859 1 86 162 LEU B CA 1
ATOM 7285 C C . LEU B 1 162 ? -11.164 29.781 23.594 1 86 162 LEU B C 1
ATOM 7287 O O . LEU B 1 162 ? -11.391 28.688 24.109 1 86 162 LEU B O 1
ATOM 7291 N N . PHE B 1 163 ? -10.156 29.906 22.75 1 82.5 163 PHE B N 1
ATOM 7292 C CA . PHE B 1 163 ? -9.297 28.781 22.391 1 82.5 163 PHE B CA 1
ATOM 7293 C C . PHE B 1 163 ? -7.922 28.938 23.031 1 82.5 163 PHE B C 1
ATOM 7295 O O . PHE B 1 163 ? -7.133 27.984 23.047 1 82.5 163 PHE B O 1
ATOM 7302 N N . GLY B 1 164 ? -7.66 30.078 23.5 1 79.81 164 GLY B N 1
ATOM 7303 C CA . GLY B 1 164 ? -6.484 30.234 24.328 1 79.81 164 GLY B CA 1
ATOM 7304 C C . GLY B 1 164 ? -5.254 30.672 23.562 1 79.81 164 GLY B C 1
ATOM 7305 O O . GLY B 1 164 ? -5.359 31.391 22.562 1 79.81 164 GLY B O 1
ATOM 7306 N N . ARG B 1 165 ? -4.102 30.219 24.109 1 76.19 165 ARG B N 1
ATOM 7307 C CA . ARG B 1 165 ? -2.803 30.656 23.625 1 76.19 165 ARG B CA 1
ATOM 7308 C C . ARG B 1 165 ? -2.555 30.156 22.203 1 76.19 165 ARG B C 1
ATOM 7310 O O . ARG B 1 165 ? -3.113 29.125 21.797 1 76.19 165 ARG B O 1
ATOM 7317 N N . ASN B 1 166 ? -1.782 30.875 21.469 1 74.56 166 ASN B N 1
ATOM 7318 C CA . ASN B 1 166 ? -1.21 30.5 20.188 1 74.56 166 ASN B CA 1
ATOM 7319 C C . ASN B 1 166 ? -2.254 30.547 19.062 1 74.56 166 ASN B C 1
ATOM 7321 O O . ASN B 1 166 ? -1.973 30.156 17.938 1 74.56 166 ASN B O 1
ATOM 7325 N N . ALA B 1 167 ? -3.406 30.938 19.297 1 80 167 ALA B N 1
ATOM 7326 C CA . ALA B 1 167 ? -4.41 31.062 18.234 1 80 167 ALA B CA 1
ATOM 7327 C C . ALA B 1 167 ? -4.395 32.469 17.641 1 80 167 ALA B C 1
ATOM 7329 O O . ALA B 1 167 ? -5.438 33.125 17.531 1 80 167 ALA B O 1
ATOM 7330 N N . THR B 1 168 ? -3.266 32.875 17.281 1 86.19 168 THR B N 1
ATOM 7331 C CA . THR B 1 168 ? -3.125 34.25 16.781 1 86.19 168 THR B CA 1
ATOM 7332 C C . THR B 1 168 ? -3.533 34.344 15.32 1 86.19 168 THR B C 1
ATOM 7334 O O . THR B 1 168 ? -3.994 35.375 14.859 1 86.19 168 THR B O 1
ATOM 7337 N N . GLY B 1 169 ? -3.316 33.312 14.617 1 86.25 169 GLY B N 1
ATOM 7338 C CA . GLY B 1 169 ? -3.73 33.281 13.227 1 86.25 169 GLY B CA 1
ATOM 7339 C C . GLY B 1 169 ? -5.109 32.688 13.023 1 86.25 169 GLY B C 1
ATOM 7340 O O . GLY B 1 169 ? -5.758 32.906 12.008 1 86.25 169 GLY B O 1
ATOM 7341 N N . GLY B 1 170 ? -5.5 31.859 13.992 1 88.94 170 GLY B N 1
ATOM 7342 C CA . GLY B 1 170 ? -6.785 31.188 13.898 1 88.94 170 GLY B CA 1
ATOM 7343 C C . GLY B 1 170 ? -6.75 29.75 14.414 1 88.94 170 GLY B C 1
ATOM 7344 O O . GLY B 1 170 ? -5.91 29.406 15.25 1 88.94 170 GLY B O 1
ATOM 7345 N N . ALA B 1 171 ? -7.812 29.031 14.023 1 87.88 171 ALA B N 1
ATOM 7346 C CA . ALA B 1 171 ? -7.918 27.641 14.445 1 87.88 171 ALA B CA 1
ATOM 7347 C C . ALA B 1 171 ? -8.57 26.781 13.367 1 87.88 171 ALA B C 1
ATOM 7349 O O . ALA B 1 171 ? -9.406 27.266 12.602 1 87.88 171 ALA B O 1
ATOM 7350 N N . VAL B 1 172 ? -8.102 25.578 13.289 1 88.19 172 VAL B N 1
ATOM 7351 C CA . VAL B 1 172 ? -8.742 24.562 12.453 1 88.19 172 VAL B CA 1
ATOM 7352 C C . VAL B 1 172 ? -9.438 23.531 13.328 1 88.19 172 VAL B C 1
ATOM 7354 O O . VAL B 1 172 ? -8.781 22.797 14.078 1 88.19 172 VAL B O 1
ATOM 7357 N N . LEU B 1 173 ? -10.703 23.453 13.195 1 91.38 173 LEU B N 1
ATOM 7358 C CA . LEU B 1 173 ? -11.492 22.562 14.031 1 91.38 173 LEU B CA 1
ATOM 7359 C C . LEU B 1 173 ? -11.938 21.328 13.234 1 91.38 173 LEU B C 1
ATOM 7361 O O . LEU B 1 173 ? -12.625 21.453 12.227 1 91.38 173 LEU B O 1
ATOM 7365 N N . TYR B 1 174 ? -11.516 20.219 13.727 1 91.19 174 TYR B N 1
ATOM 7366 C CA . TYR B 1 174 ? -11.992 18.938 13.195 1 91.19 174 TYR B CA 1
ATOM 7367 C C . TYR B 1 174 ? -13.094 18.359 14.07 1 91.19 174 TYR B C 1
ATOM 7369 O O . TYR B 1 174 ? -13.016 18.438 15.297 1 91.19 174 TYR B O 1
ATOM 7377 N N . THR B 1 175 ? -14.125 17.844 13.445 1 93 175 THR B N 1
ATOM 7378 C CA . THR B 1 175 ? -15.148 17.094 14.172 1 93 175 THR B CA 1
ATOM 7379 C C . THR B 1 175 ? -15.32 15.695 13.602 1 93 175 THR B C 1
ATOM 7381 O O . THR B 1 175 ? -15.125 15.484 12.398 1 93 175 THR B O 1
ATOM 7384 N N . THR B 1 176 ? -15.633 14.828 14.453 1 94.56 176 THR B N 1
ATOM 7385 C CA . THR B 1 176 ? -15.906 13.461 14.023 1 94.56 176 THR B CA 1
ATOM 7386 C C . THR B 1 176 ? -17.375 13.109 14.258 1 94.56 176 THR B C 1
ATOM 7388 O O . THR B 1 176 ? -18.016 13.648 15.164 1 94.56 176 THR B O 1
ATOM 7391 N N . PRO B 1 177 ? -17.938 12.227 13.484 1 94.38 177 PRO B N 1
ATOM 7392 C CA . PRO B 1 177 ? -19.344 11.82 13.688 1 94.38 177 PRO B CA 1
ATOM 7393 C C . PRO B 1 177 ? -19.562 11.086 15.008 1 94.38 177 PRO B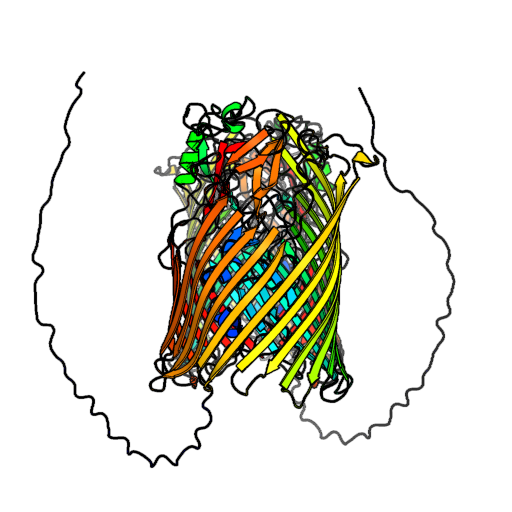 C 1
ATOM 7395 O O . PRO B 1 177 ? -18.703 10.305 15.43 1 94.38 177 PRO B O 1
ATOM 7398 N N . MET B 1 178 ? -20.75 11.406 15.539 1 94.5 178 MET B N 1
ATOM 7399 C CA . MET B 1 178 ? -21.172 10.656 16.719 1 94.5 178 MET B CA 1
ATOM 7400 C C . MET B 1 178 ? -21.766 9.312 16.328 1 94.5 178 MET B C 1
ATOM 7402 O O . MET B 1 178 ? -22.328 9.18 15.242 1 94.5 178 MET B O 1
ATOM 7406 N N . PRO B 1 179 ? -21.594 8.328 17.266 1 95.25 179 PRO B N 1
ATOM 7407 C CA . PRO B 1 179 ? -22.219 7.031 16.953 1 95.25 179 PRO B CA 1
ATOM 7408 C C . PRO B 1 179 ? -23.719 7.121 16.797 1 95.25 179 PRO B C 1
ATOM 7410 O O . PRO B 1 179 ? -24.391 7.852 17.531 1 95.25 179 PRO B O 1
ATOM 7413 N N . GLY B 1 180 ? -24.188 6.332 15.898 1 91 180 GLY B N 1
ATOM 7414 C CA . GLY B 1 180 ? -25.641 6.258 15.703 1 91 180 GLY B CA 1
ATOM 7415 C C . GLY B 1 180 ? -26.312 5.273 16.625 1 91 180 GLY B C 1
ATOM 7416 O O . GLY B 1 180 ? -25.656 4.434 17.25 1 91 180 GLY B O 1
ATOM 7417 N N . ASP B 1 181 ? -27.672 5.375 16.625 1 89.81 181 ASP B N 1
ATOM 7418 C CA . ASP B 1 181 ? -28.453 4.504 17.5 1 89.81 181 ASP B CA 1
ATOM 7419 C C . ASP B 1 181 ? -28.812 3.197 16.781 1 89.81 181 ASP B C 1
ATOM 7421 O O . ASP B 1 181 ? -29.438 2.311 17.375 1 89.81 181 ASP B O 1
ATOM 7425 N N . THR B 1 182 ? -28.438 3.082 15.539 1 88.94 182 THR B N 1
ATOM 7426 C CA . THR B 1 182 ? -28.656 1.871 14.758 1 88.94 182 THR B CA 1
ATOM 7427 C C . THR B 1 182 ? -27.359 1.425 14.078 1 88.94 182 THR B C 1
ATOM 7429 O O . THR B 1 182 ? -26.469 2.24 13.828 1 88.94 182 THR B O 1
ATOM 7432 N N . PHE B 1 183 ? -27.359 0.081 13.844 1 88.38 183 PHE B N 1
ATOM 7433 C CA . PHE B 1 183 ? -26.188 -0.432 13.148 1 88.38 183 PHE B CA 1
ATOM 7434 C C . PHE B 1 183 ? -26.062 0.205 11.766 1 88.38 183 PHE B C 1
ATOM 7436 O O . PHE B 1 183 ? -27.047 0.35 11.047 1 88.38 183 PHE B O 1
ATOM 7443 N N . GLY B 1 184 ? -24.969 0.706 11.414 1 90.31 184 GLY B N 1
ATOM 7444 C CA . GLY B 1 184 ? -24.688 1.314 10.117 1 90.31 184 GLY B CA 1
ATOM 7445 C C . GLY B 1 184 ? -23.234 1.689 9.945 1 90.31 184 GLY B C 1
ATOM 7446 O O . GLY B 1 184 ? -22.438 1.558 10.883 1 90.31 184 GLY B O 1
ATOM 7447 N N . GLY B 1 185 ? -22.906 2.045 8.727 1 92.06 185 GLY B N 1
ATOM 7448 C CA . GLY B 1 185 ? -21.531 2.42 8.469 1 92.06 185 GLY B CA 1
ATOM 7449 C C . GLY B 1 185 ? -21.219 2.561 6.988 1 92.06 185 GLY B C 1
ATOM 7450 O O . GLY B 1 185 ? -22.125 2.77 6.176 1 92.06 185 GLY B O 1
ATOM 7451 N N . TYR B 1 186 ? -19.922 2.674 6.664 1 91.81 186 TYR B N 1
ATOM 7452 C CA . TYR B 1 186 ? -19.5 2.781 5.273 1 91.81 186 TYR B CA 1
ATOM 7453 C C . TYR B 1 186 ? -18.109 2.178 5.082 1 91.81 186 TYR B C 1
ATOM 7455 O O . TYR B 1 186 ? -17.359 1.99 6.047 1 91.81 186 TYR B O 1
ATOM 7463 N N . VAL B 1 187 ? -17.812 1.811 3.869 1 89.44 187 VAL B N 1
ATOM 7464 C CA . VAL B 1 187 ? -16.484 1.486 3.375 1 89.44 187 VAL B CA 1
ATOM 7465 C C . VAL B 1 187 ? -16.188 2.289 2.109 1 89.44 187 VAL B C 1
ATOM 7467 O O . VAL B 1 187 ? -17 2.311 1.181 1 89.44 187 VAL B O 1
ATOM 7470 N N . THR B 1 188 ? -15.133 3.027 2.104 1 91.81 188 THR B N 1
ATOM 7471 C CA . THR B 1 188 ? -14.68 3.779 0.937 1 91.81 188 THR B CA 1
ATOM 7472 C C . THR B 1 188 ? -13.273 3.361 0.534 1 91.81 188 THR B C 1
ATOM 7474 O O . THR B 1 188 ? -12.375 3.295 1.377 1 91.81 188 THR B O 1
ATOM 7477 N N . VAL B 1 189 ? -13.117 3.059 -0.695 1 88.75 189 VAL B N 1
ATOM 7478 C CA . VAL B 1 189 ? -11.805 2.705 -1.239 1 88.75 189 VAL B CA 1
ATOM 7479 C C . VAL B 1 189 ? -11.43 3.674 -2.357 1 88.75 189 VAL B C 1
ATOM 7481 O O . VAL B 1 189 ? -12.266 4 -3.209 1 88.75 189 VAL B O 1
ATOM 7484 N N . ARG B 1 190 ? -10.172 4.102 -2.34 1 91.81 190 ARG B N 1
ATOM 7485 C CA . ARG B 1 190 ? -9.664 5.027 -3.348 1 91.81 190 ARG B CA 1
ATOM 7486 C C . ARG B 1 190 ? -8.344 4.535 -3.924 1 91.81 190 ARG B C 1
ATOM 7488 O O . ARG B 1 190 ? -7.48 4.055 -3.188 1 91.81 190 ARG B O 1
ATOM 7495 N N . GLY B 1 191 ? -8.219 4.543 -5.219 1 89.69 191 GLY B N 1
ATOM 7496 C CA . GLY B 1 191 ? -6.969 4.352 -5.938 1 89.69 191 GLY B CA 1
ATOM 7497 C C . GLY B 1 191 ? -6.613 5.523 -6.832 1 89.69 191 GLY B C 1
ATOM 7498 O O . GLY B 1 191 ? -7.496 6.172 -7.398 1 89.69 191 GLY B O 1
ATOM 7499 N N . ALA B 1 192 ? -5.336 5.758 -6.945 1 93.5 192 ALA B N 1
ATOM 7500 C CA . ALA B 1 192 ? -4.918 6.867 -7.797 1 93.5 192 ALA B CA 1
ATOM 7501 C C . ALA B 1 192 ? -3.502 6.648 -8.328 1 93.5 192 ALA B C 1
ATOM 7503 O O . ALA B 1 192 ? -2.932 5.566 -8.164 1 93.5 192 ALA B O 1
ATOM 7504 N N . SER B 1 193 ? -3.014 7.656 -9.023 1 93.94 193 SER B N 1
ATOM 7505 C CA . SER B 1 193 ? -1.661 7.629 -9.57 1 93.94 193 SER B CA 1
ATOM 7506 C C . SER B 1 193 ? -0.633 7.305 -8.492 1 93.94 193 SER B C 1
ATOM 7508 O O . SER B 1 193 ? -0.881 7.523 -7.305 1 93.94 193 SER B O 1
ATOM 7510 N N . ARG B 1 194 ? 0.561 6.688 -8.961 1 93.12 194 ARG B N 1
ATOM 7511 C CA . ARG B 1 194 ? 1.717 6.402 -8.117 1 93.12 194 ARG B CA 1
ATOM 7512 C C . ARG B 1 194 ? 1.377 5.363 -7.055 1 93.12 194 ARG B C 1
ATOM 7514 O O . ARG B 1 194 ? 1.787 5.492 -5.898 1 93.12 194 ARG B O 1
ATOM 7521 N N . ASP B 1 195 ? 0.539 4.504 -7.441 1 88.75 195 ASP B N 1
ATOM 7522 C CA . ASP B 1 195 ? 0.175 3.328 -6.656 1 88.75 195 ASP B CA 1
ATOM 7523 C C . ASP B 1 195 ? -0.494 3.73 -5.344 1 88.75 195 ASP B C 1
ATOM 7525 O O . ASP B 1 195 ? -0.274 3.096 -4.309 1 88.75 195 ASP B O 1
ATOM 7529 N N . TYR B 1 196 ? -1.146 4.84 -5.387 1 91.19 196 TYR B N 1
ATOM 7530 C CA . TYR B 1 196 ? -1.867 5.293 -4.203 1 91.19 196 TYR B CA 1
ATOM 7531 C C . TYR B 1 196 ? -3.094 4.43 -3.943 1 91.19 196 TYR B C 1
ATOM 7533 O O . TYR B 1 196 ? -3.857 4.129 -4.867 1 91.19 196 TYR B O 1
ATOM 7541 N N . GLY B 1 197 ? -3.232 3.979 -2.703 1 88.88 197 GLY B N 1
ATOM 7542 C CA . GLY B 1 197 ? -4.41 3.277 -2.221 1 88.88 197 GLY B CA 1
ATOM 7543 C C . GLY B 1 197 ? -4.832 3.707 -0.828 1 88.88 197 GLY B C 1
ATOM 7544 O O . GLY B 1 197 ? -3.988 3.887 0.053 1 88.88 197 GLY B O 1
ATOM 7545 N N . GLN B 1 198 ? -6.129 3.93 -0.659 1 90.38 198 GLN B N 1
ATOM 7546 C CA . GLN B 1 198 ? -6.688 4.301 0.637 1 90.38 198 GLN B CA 1
ATOM 7547 C C . GLN B 1 198 ? -7.984 3.547 0.912 1 90.38 198 GLN B C 1
ATOM 7549 O O . GLN B 1 198 ? -8.812 3.379 0.014 1 90.38 198 GLN B O 1
ATOM 7554 N N . MET B 1 199 ? -8.086 3.092 2.088 1 88.62 199 MET B N 1
ATOM 7555 C CA . MET B 1 199 ? -9.328 2.488 2.566 1 88.62 199 MET B CA 1
ATOM 7556 C C . MET B 1 199 ? -9.797 3.162 3.85 1 88.62 199 MET B C 1
ATOM 7558 O O . MET B 1 199 ? -9.023 3.309 4.801 1 88.62 199 MET B O 1
ATOM 7562 N N . GLN B 1 200 ? -10.977 3.559 3.848 1 92.25 200 GLN B N 1
ATOM 7563 C CA . GLN B 1 200 ? -11.625 4.102 5.035 1 92.25 200 GLN B CA 1
ATOM 7564 C C . GLN B 1 200 ? -12.906 3.338 5.359 1 92.25 200 GLN B C 1
ATOM 7566 O O . GLN B 1 200 ? -13.633 2.92 4.453 1 92.25 200 GLN B O 1
ATOM 7571 N N . ALA B 1 201 ? -13.141 3.139 6.629 1 92.19 201 ALA B N 1
ATOM 7572 C CA . ALA B 1 201 ? -14.367 2.475 7.055 1 92.19 201 ALA B CA 1
ATOM 7573 C C . ALA B 1 201 ? -14.812 2.973 8.422 1 92.19 201 ALA B C 1
ATOM 7575 O O . ALA B 1 201 ? -14 3.441 9.219 1 92.19 201 ALA B O 1
ATOM 7576 N N . ALA B 1 202 ? -16.031 2.883 8.672 1 94.94 202 ALA B N 1
ATOM 7577 C CA . ALA B 1 202 ? -16.594 3.146 9.992 1 94.94 202 ALA B CA 1
ATOM 7578 C C . ALA B 1 202 ? -17.875 2.33 10.219 1 94.94 202 ALA B C 1
ATOM 7580 O O . ALA B 1 202 ? -18.594 2.025 9.266 1 94.94 202 ALA B O 1
ATOM 7581 N N . VAL B 1 203 ? -18.141 1.991 11.461 1 92.81 203 VAL B N 1
ATOM 7582 C CA . VAL B 1 203 ? -19.344 1.23 11.805 1 92.81 203 VAL B CA 1
ATOM 7583 C C . VAL B 1 203 ? -19.906 1.743 13.125 1 92.81 203 VAL B C 1
ATOM 7585 O O . VAL B 1 203 ? -19.172 2.07 14.047 1 92.81 203 VAL B O 1
ATOM 7588 N N . ASP B 1 204 ? -21.172 1.916 13.156 1 94.88 204 ASP B N 1
ATOM 7589 C CA . ASP B 1 204 ? -21.922 2.244 14.367 1 94.88 204 ASP B CA 1
ATOM 7590 C C . ASP B 1 204 ? -22.469 0.984 15.031 1 94.88 204 ASP B C 1
ATOM 7592 O O . ASP B 1 204 ? -23.094 0.153 14.367 1 94.88 204 ASP B O 1
ATOM 7596 N N . LEU B 1 205 ? -22.234 0.84 16.297 1 91.31 205 LEU B N 1
ATOM 7597 C CA . LEU B 1 205 ? -22.719 -0.294 17.062 1 91.31 205 LEU B CA 1
ATOM 7598 C C . LEU B 1 205 ? -23.562 0.178 18.25 1 91.31 205 LEU B C 1
ATOM 7600 O O . LEU B 1 205 ? -23.031 0.669 19.25 1 91.31 205 LEU B O 1
ATOM 7604 N N . PRO B 1 206 ? -24.891 -0.012 18.141 1 91.44 206 PRO B N 1
ATOM 7605 C CA . PRO B 1 206 ? -25.703 0.275 19.328 1 91.44 206 PRO B CA 1
ATOM 7606 C C . PRO B 1 206 ? -25.438 -0.707 20.469 1 91.44 206 PRO B C 1
ATOM 7608 O O . PRO B 1 206 ? -25.5 -1.922 20.266 1 91.44 206 PRO B O 1
ATOM 7611 N N . ILE B 1 207 ? -25.047 -0.287 21.609 1 90.25 207 ILE B N 1
ATOM 7612 C CA . ILE B 1 207 ? -24.766 -1.14 22.766 1 90.25 207 ILE B CA 1
ATOM 7613 C C . ILE B 1 207 ? -26.016 -1.274 23.625 1 90.25 207 ILE B C 1
ATOM 7615 O O . ILE B 1 207 ? -26.422 -2.387 23.969 1 90.25 207 ILE B O 1
ATOM 7619 N N . ALA B 1 208 ? -26.578 -0.14 24.062 1 91.88 208 ALA B N 1
ATOM 7620 C CA . ALA B 1 208 ? -27.859 -0.021 24.766 1 91.88 208 ALA B CA 1
ATOM 7621 C C . ALA B 1 208 ? -28.703 1.103 24.172 1 91.88 208 ALA B C 1
ATOM 7623 O O . ALA B 1 208 ? -28.297 2.268 24.188 1 91.88 208 ALA B O 1
ATOM 7624 N N . GLU B 1 209 ? -29.781 0.818 23.594 1 87.69 209 GLU B N 1
ATOM 7625 C CA . GLU B 1 209 ? -30.609 1.762 22.859 1 87.69 209 GLU B CA 1
ATOM 7626 C C . GLU B 1 209 ? -30.828 3.043 23.656 1 87.69 209 GLU B C 1
ATOM 7628 O O . GLU B 1 209 ? -31.328 3 24.781 1 87.69 209 GLU B O 1
ATOM 7633 N N . GLY B 1 210 ? -30.359 4.09 23.078 1 90.56 210 GLY B N 1
ATOM 7634 C CA . GLY B 1 210 ? -30.578 5.414 23.641 1 90.56 210 GLY B CA 1
ATOM 7635 C C . GLY B 1 210 ? -29.656 5.723 24.812 1 90.56 210 GLY B C 1
ATOM 7636 O O . GLY B 1 210 ? -29.688 6.824 25.359 1 90.56 210 GLY B O 1
ATOM 7637 N N . LYS B 1 211 ? -28.812 4.848 25.188 1 95.25 211 LYS B N 1
ATOM 7638 C CA . LYS B 1 211 ? -28.016 5.062 26.391 1 95.25 211 LYS B CA 1
ATOM 7639 C C . LYS B 1 211 ? -26.531 4.922 26.078 1 95.25 211 LYS B C 1
ATOM 7641 O O . LYS B 1 211 ? -25.688 5.551 26.734 1 95.25 211 LYS B O 1
ATOM 7646 N N . ALA B 1 212 ? -26.281 4.062 25.172 1 96.56 212 ALA B N 1
ATOM 7647 C CA . ALA B 1 212 ? -24.875 3.838 24.859 1 96.56 212 ALA B CA 1
ATOM 7648 C C . ALA B 1 212 ? -24.688 3.414 23.406 1 96.56 212 ALA B C 1
ATOM 7650 O O . ALA B 1 212 ? -25.469 2.602 22.891 1 96.56 212 ALA B O 1
ATOM 7651 N N . ALA B 1 213 ? -23.781 3.975 22.75 1 96.56 213 ALA B N 1
ATOM 7652 C CA . ALA B 1 213 ? -23.453 3.627 21.375 1 96.56 213 ALA B CA 1
ATOM 7653 C C . ALA B 1 213 ? -21.953 3.713 21.125 1 96.56 213 ALA B C 1
ATOM 7655 O O . ALA B 1 213 ? -21.25 4.492 21.781 1 96.56 213 ALA B O 1
ATOM 7656 N N . LEU B 1 214 ? -21.484 2.885 20.25 1 96.56 214 LEU B N 1
ATOM 7657 C CA . LEU B 1 214 ? -20.062 2.797 19.922 1 96.56 214 LEU B CA 1
ATOM 7658 C C . LEU B 1 214 ? -19.844 2.996 18.422 1 96.56 214 LEU B C 1
ATOM 7660 O O . LEU B 1 214 ? -20.609 2.49 17.609 1 96.56 214 LEU B O 1
ATOM 7664 N N . ARG B 1 215 ? -18.859 3.822 18.047 1 97.25 215 ARG B N 1
ATOM 7665 C CA . ARG B 1 215 ? -18.438 3.949 16.656 1 97.25 215 ARG B CA 1
ATOM 7666 C C . ARG B 1 215 ? -16.969 3.576 16.484 1 97.25 215 ARG B C 1
ATOM 7668 O O . ARG B 1 215 ? -16.125 4.035 17.25 1 97.25 215 ARG B O 1
ATOM 7675 N N . LEU B 1 216 ? -16.719 2.689 15.586 1 95.69 216 LEU B N 1
ATOM 7676 C CA . LEU B 1 216 ? -15.359 2.309 15.203 1 95.69 216 LEU B CA 1
ATOM 7677 C C . LEU B 1 216 ? -15.023 2.834 13.812 1 95.69 216 LEU B C 1
ATOM 7679 O O . LEU B 1 216 ? -15.766 2.607 12.859 1 95.69 216 LEU B O 1
ATOM 7683 N N . ALA B 1 217 ? -13.938 3.574 13.695 1 96.38 217 ALA B N 1
ATOM 7684 C CA . ALA B 1 217 ? -13.484 4.094 12.406 1 96.38 217 ALA B CA 1
ATOM 7685 C C . ALA B 1 217 ? -12.039 3.688 12.133 1 96.38 217 ALA B C 1
ATOM 7687 O O . ALA B 1 217 ? -11.219 3.615 13.055 1 96.38 217 ALA B O 1
ATOM 7688 N N . PHE B 1 218 ? -11.734 3.459 10.906 1 92.75 218 PHE B N 1
ATOM 7689 C CA . PHE B 1 218 ? -10.422 2.984 10.484 1 92.75 218 PHE B CA 1
ATOM 7690 C C . PHE B 1 218 ? -9.992 3.648 9.188 1 92.75 218 PHE B C 1
ATOM 7692 O O . PHE B 1 218 ? -10.828 3.984 8.352 1 92.75 218 PHE B O 1
ATOM 7699 N N . ASP B 1 219 ? -8.656 3.889 9.039 1 93.12 219 ASP B N 1
ATOM 7700 C CA . ASP B 1 219 ? -8.055 4.383 7.801 1 93.12 219 ASP B CA 1
ATOM 7701 C C . ASP B 1 219 ? -6.707 3.723 7.547 1 93.12 219 ASP B C 1
ATOM 7703 O O . ASP B 1 219 ? -5.91 3.547 8.469 1 93.12 219 ASP B O 1
ATOM 7707 N N . ALA B 1 220 ? -6.5 3.328 6.383 1 90.5 220 ALA B N 1
ATOM 7708 C CA . ALA B 1 220 ? -5.211 2.83 5.914 1 90.5 220 ALA B CA 1
ATOM 7709 C C . ALA B 1 220 ? -4.844 3.443 4.566 1 90.5 220 ALA B C 1
ATOM 7711 O O . ALA B 1 220 ? -5.648 3.424 3.629 1 90.5 220 ALA B O 1
ATOM 7712 N N . THR B 1 221 ? -3.684 4.004 4.488 1 90.38 221 THR B N 1
ATOM 7713 C CA . THR B 1 221 ? -3.221 4.668 3.277 1 90.38 221 THR B CA 1
ATOM 7714 C C . THR B 1 221 ? -1.812 4.215 2.912 1 90.38 221 THR B C 1
ATOM 7716 O O . THR B 1 221 ? -0.939 4.121 3.779 1 90.38 221 THR B O 1
ATOM 7719 N N . ARG B 1 222 ? -1.609 3.92 1.665 1 89.62 222 ARG B N 1
ATOM 7720 C CA . ARG B 1 222 ? -0.281 3.646 1.126 1 89.62 222 ARG B CA 1
ATOM 7721 C C . ARG B 1 222 ? -0.12 4.25 -0.264 1 89.62 222 ARG B C 1
ATOM 7723 O O . ARG B 1 222 ? -1.069 4.277 -1.05 1 89.62 222 ARG B O 1
ATOM 7730 N N . GLY B 1 223 ? 0.958 4.758 -0.541 1 89.75 223 GLY B N 1
ATOM 7731 C CA . GLY B 1 223 ? 1.237 5.348 -1.842 1 89.75 223 GLY B CA 1
ATOM 7732 C C . GLY B 1 223 ? 2.686 5.766 -2.008 1 89.75 223 GLY B C 1
ATOM 7733 O O . GLY B 1 223 ? 3.377 6.035 -1.024 1 89.75 223 GLY B O 1
ATOM 7734 N N . ASN B 1 224 ? 3.072 5.781 -3.271 1 91.06 224 ASN B N 1
ATOM 7735 C CA . ASN B 1 224 ? 4.418 6.262 -3.572 1 91.06 224 ASN B CA 1
ATOM 7736 C C . ASN B 1 224 ? 4.453 7.785 -3.678 1 91.06 224 ASN B C 1
ATOM 7738 O O . ASN B 1 224 ? 3.475 8.406 -4.094 1 91.06 224 ASN B O 1
ATOM 7742 N N . GLY B 1 225 ? 5.609 8.328 -3.207 1 91.5 225 GLY B N 1
ATOM 7743 C CA . GLY B 1 225 ? 5.824 9.742 -3.463 1 91.5 225 GLY B CA 1
ATOM 7744 C C . GLY B 1 225 ? 6.121 10.047 -4.918 1 91.5 225 GLY B C 1
ATOM 7745 O O . GLY B 1 225 ? 5.977 9.18 -5.781 1 91.5 225 GLY B O 1
ATOM 7746 N N . TYR B 1 226 ? 6.375 11.273 -5.234 1 91.88 226 TYR B N 1
ATOM 7747 C CA . TYR B 1 226 ? 6.547 11.664 -6.633 1 91.88 226 TYR B CA 1
ATOM 7748 C C . TYR B 1 226 ? 7.938 12.227 -6.875 1 91.88 226 TYR B C 1
ATOM 7750 O O . TYR B 1 226 ? 8.203 12.812 -7.93 1 91.88 226 TYR B O 1
ATOM 7758 N N . VAL B 1 227 ? 8.828 12.172 -5.883 1 91.94 227 VAL B N 1
ATOM 7759 C CA . VAL B 1 227 ? 10.242 12.469 -6.078 1 91.94 227 VAL B CA 1
ATOM 7760 C C . VAL B 1 227 ? 11.039 11.164 -6.117 1 91.94 227 VAL B C 1
ATOM 7762 O O . VAL B 1 227 ? 10.906 10.32 -5.23 1 91.94 227 VAL B O 1
ATOM 7765 N N . THR B 1 228 ? 11.812 11 -7.062 1 91.19 228 THR B N 1
ATOM 7766 C CA . THR B 1 228 ? 12.57 9.766 -7.242 1 91.19 228 THR B CA 1
ATOM 7767 C C . THR B 1 228 ? 14.023 9.953 -6.812 1 91.19 228 THR B C 1
ATOM 7769 O O . THR B 1 228 ? 14.688 10.891 -7.25 1 91.19 228 THR B O 1
ATOM 7772 N N . ASN B 1 229 ? 14.477 9.102 -5.941 1 90.25 229 ASN B N 1
ATOM 7773 C CA . ASN B 1 229 ? 15.906 8.969 -5.691 1 90.25 229 ASN B CA 1
ATOM 7774 C C . ASN B 1 229 ? 16.594 8.117 -6.758 1 90.25 229 ASN B C 1
ATOM 7776 O O . ASN B 1 229 ? 16.531 6.891 -6.707 1 90.25 229 ASN B O 1
ATOM 7780 N N . ILE B 1 230 ? 17.219 8.734 -7.605 1 85 230 ILE B N 1
ATOM 7781 C CA . ILE B 1 230 ? 17.703 8.047 -8.797 1 85 230 ILE B CA 1
ATOM 7782 C C . ILE B 1 230 ? 18.875 7.145 -8.43 1 85 230 ILE B C 1
ATOM 7784 O O . ILE B 1 230 ? 19.281 6.289 -9.219 1 85 230 ILE B O 1
ATOM 7788 N N . ASN B 1 231 ? 19.422 7.344 -7.223 1 79 231 ASN B N 1
ATOM 7789 C CA . ASN B 1 231 ? 20.484 6.449 -6.762 1 79 231 ASN B CA 1
ATOM 7790 C C . ASN B 1 231 ? 19.938 5.066 -6.414 1 79 231 ASN B C 1
ATOM 7792 O O . ASN B 1 231 ? 20.531 4.051 -6.785 1 79 231 ASN B O 1
ATOM 7796 N N . THR B 1 232 ? 18.812 5.023 -5.668 1 73.44 232 THR B N 1
ATOM 7797 C CA . THR B 1 232 ? 18.266 3.77 -5.168 1 73.44 232 THR B CA 1
ATOM 7798 C C . THR B 1 232 ? 17.141 3.279 -6.062 1 73.44 232 THR B C 1
ATOM 7800 O O . THR B 1 232 ? 16.734 2.115 -5.992 1 73.44 232 THR B O 1
ATOM 7803 N N . GLY B 1 233 ? 16.625 4.195 -6.859 1 76.5 233 GLY B N 1
ATOM 7804 C CA . GLY B 1 233 ? 15.484 3.873 -7.707 1 76.5 233 GLY B CA 1
ATOM 7805 C C . GLY B 1 233 ? 14.156 3.967 -6.98 1 76.5 233 GLY B C 1
ATOM 7806 O O . GLY B 1 233 ? 13.102 3.789 -7.59 1 76.5 233 GLY B O 1
ATOM 7807 N N . ASN B 1 234 ? 14.156 4.312 -5.766 1 82.5 234 ASN B N 1
ATOM 7808 C CA . ASN B 1 234 ? 12.938 4.391 -4.973 1 82.5 234 ASN B CA 1
ATOM 7809 C C . ASN B 1 234 ? 12.344 5.793 -5 1 82.5 234 ASN B C 1
ATOM 7811 O O . ASN B 1 234 ? 13.016 6.758 -5.363 1 82.5 234 ASN B O 1
ATOM 7815 N N . THR B 1 235 ? 11.141 5.84 -4.664 1 89.44 235 THR B N 1
ATOM 7816 C CA . THR B 1 235 ? 10.492 7.137 -4.527 1 89.44 235 THR B CA 1
ATOM 7817 C C . THR B 1 235 ? 10.609 7.652 -3.096 1 89.44 235 THR B C 1
ATOM 7819 O O . THR B 1 235 ? 10.797 6.871 -2.162 1 89.44 235 THR B O 1
ATOM 7822 N N . LEU B 1 236 ? 10.57 8.969 -2.982 1 89.88 236 LEU B N 1
ATOM 7823 C CA . LEU B 1 236 ? 10.562 9.656 -1.693 1 89.88 236 LEU B CA 1
ATOM 7824 C C . LEU B 1 236 ? 9.219 10.344 -1.456 1 89.88 236 LEU B C 1
ATOM 7826 O O . LEU B 1 236 ? 8.562 10.773 -2.406 1 89.88 236 LEU B O 1
ATOM 7830 N N . GLY B 1 237 ? 8.875 10.453 -0.206 1 88.88 237 GLY B N 1
ATOM 7831 C CA . GLY B 1 237 ? 7.562 10.969 0.156 1 88.88 237 GLY B CA 1
ATOM 7832 C C . GLY B 1 237 ? 6.488 9.891 0.164 1 88.88 237 GLY B C 1
ATOM 7833 O O . GLY B 1 237 ? 5.309 10.188 -0.032 1 88.88 237 GLY B O 1
ATOM 7834 N N . ASP B 1 238 ? 6.953 8.695 0.28 1 90.25 238 ASP B N 1
ATOM 7835 C CA . ASP B 1 238 ? 6.016 7.578 0.312 1 90.25 238 ASP B CA 1
ATOM 7836 C C . ASP B 1 238 ? 5.137 7.637 1.561 1 90.25 238 ASP B C 1
ATOM 7838 O O . ASP B 1 238 ? 5.594 8.047 2.629 1 90.25 238 ASP B O 1
ATOM 7842 N N . LYS B 1 239 ? 3.963 7.215 1.363 1 88.25 239 LYS B N 1
ATOM 7843 C CA . LYS B 1 239 ? 3.012 7.191 2.471 1 88.25 239 LYS B CA 1
ATOM 7844 C C . LYS B 1 239 ? 2.699 5.758 2.898 1 88.25 239 LYS B C 1
ATOM 7846 O O . LYS B 1 239 ? 2.551 4.871 2.055 1 88.25 239 LYS B O 1
ATOM 7851 N N . ASN B 1 240 ? 2.699 5.496 4.152 1 88.81 240 ASN B N 1
ATOM 7852 C CA . ASN B 1 240 ? 2.236 4.277 4.809 1 88.81 240 ASN B CA 1
ATOM 7853 C C . ASN B 1 240 ? 1.66 4.57 6.191 1 88.81 240 ASN B C 1
ATOM 7855 O O . ASN B 1 240 ? 2.389 4.566 7.184 1 88.81 240 ASN B O 1
ATOM 7859 N N . SER B 1 241 ? 0.369 4.797 6.219 1 90.62 241 SER B N 1
ATOM 7860 C CA . SER B 1 241 ? -0.246 5.191 7.48 1 90.62 241 SER B CA 1
ATOM 7861 C C . SER B 1 241 ? -1.451 4.316 7.809 1 90.62 241 SER B C 1
ATOM 7863 O O . SER B 1 241 ? -2.129 3.82 6.902 1 90.62 241 SER B O 1
ATOM 7865 N N . ARG B 1 242 ? -1.685 4.102 9.07 1 90.69 242 ARG B N 1
ATOM 7866 C CA . ARG B 1 242 ? -2.848 3.414 9.625 1 90.69 242 ARG B CA 1
ATOM 7867 C C . ARG B 1 242 ? -3.377 4.145 10.859 1 90.69 242 ARG B C 1
ATOM 7869 O O . ARG B 1 242 ? -2.602 4.559 11.719 1 90.69 242 ARG B O 1
ATOM 7876 N N . SER B 1 243 ? -4.641 4.293 10.836 1 93.75 243 SER B N 1
ATOM 7877 C CA . SER B 1 243 ? -5.273 4.973 11.961 1 93.75 243 SER B CA 1
ATOM 7878 C C . SER B 1 243 ? -6.562 4.273 12.375 1 93.75 243 SER B C 1
ATOM 7880 O O . SER B 1 243 ? -7.285 3.742 11.531 1 93.75 243 SER B O 1
ATOM 7882 N N . GLY B 1 244 ? -6.832 4.23 13.672 1 95.06 244 GLY B N 1
ATOM 7883 C CA . GLY B 1 244 ? -8.07 3.738 14.258 1 95.06 244 GLY B CA 1
ATOM 7884 C C . GLY B 1 244 ? -8.625 4.652 15.328 1 95.06 244 GLY B C 1
ATOM 7885 O O . GLY B 1 244 ? -7.871 5.254 16.094 1 95.06 244 GLY B O 1
ATOM 7886 N N . ARG B 1 245 ? -9.969 4.754 15.383 1 97.44 245 ARG B N 1
ATOM 7887 C CA . ARG B 1 245 ? -10.625 5.594 16.375 1 97.44 245 ARG B CA 1
ATOM 7888 C C . ARG B 1 245 ? -11.844 4.895 16.953 1 97.44 245 ARG B C 1
ATOM 7890 O O . ARG B 1 245 ? -12.641 4.309 16.219 1 97.44 245 ARG B O 1
ATOM 7897 N N . VAL B 1 246 ? -11.922 4.934 18.25 1 97.88 246 VAL B N 1
ATOM 7898 C CA . VAL B 1 246 ? -13.086 4.453 18.984 1 97.88 246 VAL B CA 1
ATOM 7899 C C . VAL B 1 246 ? -13.805 5.633 19.641 1 97.88 246 VAL B C 1
ATOM 7901 O O . VAL B 1 246 ? -13.18 6.434 20.344 1 97.88 246 VAL B O 1
ATOM 7904 N N . THR B 1 247 ? -15.008 5.773 19.375 1 98.25 247 THR B N 1
ATOM 7905 C CA . THR B 1 247 ? -15.852 6.77 20.016 1 98.25 247 THR B CA 1
ATOM 7906 C C . THR B 1 247 ? -16.969 6.102 20.812 1 98.25 247 THR B C 1
ATOM 7908 O O . THR B 1 247 ? -17.797 5.395 20.234 1 98.25 247 THR B O 1
ATOM 7911 N N . LEU B 1 248 ? -16.984 6.32 22.109 1 98.25 248 LEU B N 1
ATOM 7912 C CA . LEU B 1 248 ? -18.031 5.816 22.984 1 98.25 248 LEU B CA 1
ATOM 7913 C C . LEU B 1 248 ? -18.938 6.949 23.453 1 98.25 248 LEU B C 1
ATOM 7915 O O . LEU B 1 248 ? -18.469 7.914 24.062 1 98.25 248 LEU B O 1
ATOM 7919 N N . LEU B 1 249 ? -20.172 6.859 23.156 1 98.12 249 LEU B N 1
ATOM 7920 C CA . LEU B 1 249 ? -21.203 7.801 23.609 1 98.12 249 LEU B CA 1
ATOM 7921 C C . LEU B 1 249 ? -22.062 7.188 24.703 1 98.12 249 LEU B C 1
ATOM 7923 O O . LEU B 1 249 ? -22.656 6.129 24.516 1 98.12 249 LEU B O 1
ATOM 7927 N N . LEU B 1 250 ? -22.078 7.82 25.875 1 97.94 250 LEU B N 1
ATOM 7928 C CA . LEU B 1 250 ? -22.922 7.418 26.984 1 97.94 250 LEU B CA 1
ATOM 7929 C C . LEU B 1 250 ? -23.938 8.516 27.328 1 97.94 250 LEU B C 1
ATOM 7931 O O . LEU B 1 250 ? -23.547 9.664 27.547 1 97.94 250 LEU B O 1
ATOM 7935 N N . THR B 1 251 ? -25.094 8.203 27.297 1 96.94 251 THR B N 1
ATOM 7936 C CA . THR B 1 251 ? -26.188 9.062 27.734 1 96.94 251 THR B CA 1
ATOM 7937 C C . THR B 1 251 ? -27.047 8.359 28.766 1 96.94 251 THR B C 1
ATOM 7939 O O . THR B 1 251 ? -28.234 8.125 28.531 1 96.94 251 THR B O 1
ATOM 7942 N N . PRO B 1 252 ? -26.547 8.148 29.922 1 95.25 252 PRO B N 1
ATOM 7943 C CA . PRO B 1 252 ? -27.281 7.367 30.938 1 95.25 252 PRO B CA 1
ATOM 7944 C C . PRO B 1 252 ? -28.578 8.047 31.375 1 95.25 252 PRO B C 1
ATOM 7946 O O . PRO B 1 252 ? -29.531 7.363 31.766 1 95.25 252 PRO B O 1
ATOM 7949 N N . THR B 1 253 ? -28.547 9.352 31.422 1 94.62 253 THR B N 1
ATOM 7950 C CA . THR B 1 253 ? -29.734 10.141 31.688 1 94.62 253 THR B CA 1
ATOM 7951 C C . THR B 1 253 ? -29.953 11.195 30.609 1 94.62 253 THR B C 1
ATOM 7953 O O . THR B 1 253 ? -29.094 11.383 29.734 1 94.62 253 THR B O 1
ATOM 7956 N N . ASP B 1 254 ? -31.031 11.883 30.672 1 92.69 254 ASP B N 1
ATOM 7957 C CA . ASP B 1 254 ? -31.328 12.914 29.688 1 92.69 254 ASP B CA 1
ATOM 7958 C C . ASP B 1 254 ? -30.469 14.156 29.922 1 92.69 254 ASP B C 1
ATOM 7960 O O . ASP B 1 254 ? -30.344 15 29.031 1 92.69 254 ASP B O 1
ATOM 7964 N N . THR B 1 255 ? -29.875 14.227 31.047 1 95.62 255 THR B N 1
ATOM 7965 C CA . THR B 1 255 ? -29.156 15.453 31.375 1 95.62 255 THR B CA 1
ATOM 7966 C C . THR B 1 255 ? -27.641 15.227 31.359 1 95.62 255 THR B C 1
ATOM 7968 O O . THR B 1 255 ? -26.875 16.172 31.484 1 95.62 255 THR B O 1
ATOM 7971 N N . LEU B 1 256 ? -27.234 14.031 31.234 1 97.25 256 LEU B N 1
ATOM 7972 C CA . LEU B 1 256 ? -25.812 13.719 31.25 1 97.25 256 LEU B CA 1
ATOM 7973 C C . LEU B 1 256 ? -25.375 13.102 29.922 1 97.25 256 LEU B C 1
ATOM 7975 O O . LEU B 1 256 ? -25.938 12.102 29.484 1 97.25 256 LEU B O 1
ATOM 7979 N N . ARG B 1 257 ? -24.422 13.719 29.266 1 97.19 257 ARG B N 1
ATOM 7980 C CA . ARG B 1 257 ? -23.844 13.234 28.031 1 97.19 257 ARG B CA 1
ATOM 7981 C C . ARG B 1 257 ? -22.328 13.102 28.156 1 97.19 257 ARG B C 1
ATOM 7983 O O . ARG B 1 257 ? -21.641 14.039 28.578 1 97.19 257 ARG B O 1
ATOM 7990 N N . ASN B 1 258 ? -21.828 11.922 27.859 1 98.25 258 ASN B N 1
ATOM 7991 C CA . ASN B 1 258 ? -20.391 11.68 27.922 1 98.25 258 ASN B CA 1
ATOM 7992 C C . ASN B 1 258 ? -19.859 11.078 26.625 1 98.25 258 ASN B C 1
ATOM 7994 O O . ASN B 1 258 ? -20.422 10.109 26.109 1 98.25 258 ASN B O 1
ATOM 7998 N N . VAL B 1 259 ? -18.844 11.664 26.031 1 98.19 259 VAL B N 1
ATOM 7999 C CA . VAL B 1 259 ? -18.219 11.164 24.812 1 98.19 259 VAL B CA 1
ATOM 8000 C C . VAL B 1 259 ? -16.734 10.898 25.078 1 98.19 259 VAL B C 1
ATOM 8002 O O . VAL B 1 259 ? -16 11.805 25.484 1 98.19 259 VAL B O 1
ATOM 8005 N N . THR B 1 260 ? -16.312 9.703 24.875 1 98.31 260 THR B N 1
ATOM 8006 C CA . THR B 1 260 ? -14.914 9.336 24.984 1 98.31 260 THR B CA 1
ATOM 8007 C C . THR B 1 260 ? -14.359 8.922 23.625 1 98.31 260 THR B C 1
ATOM 8009 O O . THR B 1 260 ? -14.945 8.07 22.938 1 98.31 260 THR B O 1
ATOM 8012 N N . ILE B 1 261 ? -13.273 9.492 23.281 1 97.62 261 ILE B N 1
ATOM 8013 C CA . ILE B 1 261 ? -12.609 9.172 22.031 1 97.62 261 ILE B CA 1
ATOM 8014 C C . ILE B 1 261 ? -11.195 8.664 22.312 1 97.62 261 ILE B C 1
ATOM 8016 O O . ILE B 1 261 ? -10.461 9.266 23.094 1 97.62 261 ILE B O 1
ATOM 8020 N N . VAL B 1 262 ? -10.82 7.586 21.75 1 97.81 262 VAL B N 1
ATOM 8021 C CA . VAL B 1 262 ? -9.453 7.082 21.719 1 97.81 262 VAL B CA 1
ATOM 8022 C C . VAL B 1 262 ? -9.008 6.871 20.266 1 97.81 262 VAL B C 1
ATOM 8024 O O . VAL B 1 262 ? -9.672 6.16 19.516 1 97.81 262 VAL B O 1
ATOM 8027 N N . GLN B 1 263 ? -7.953 7.48 19.891 1 96.12 263 GLN B N 1
ATOM 8028 C CA . GLN B 1 263 ? -7.445 7.355 18.531 1 96.12 263 GLN B CA 1
ATOM 8029 C C . GLN B 1 263 ? -5.969 6.977 18.516 1 96.12 263 GLN B C 1
ATOM 8031 O O . GLN B 1 263 ? -5.188 7.492 19.328 1 96.12 263 GLN B O 1
ATOM 8036 N N . TYR B 1 264 ? -5.621 6.07 17.719 1 95.56 264 TYR B N 1
ATOM 8037 C CA . TYR B 1 264 ? -4.242 5.656 17.484 1 95.56 264 TYR B CA 1
ATOM 8038 C C . TYR B 1 264 ? -3.855 5.855 16.016 1 95.56 264 TYR B C 1
ATOM 8040 O O . TYR B 1 264 ? -4.602 5.469 15.117 1 95.56 264 TYR B O 1
ATOM 8048 N N . ASP B 1 265 ? -2.695 6.484 15.82 1 92.56 265 ASP B N 1
ATOM 8049 C CA . ASP B 1 265 ? -2.168 6.711 14.477 1 92.56 265 ASP B CA 1
ATOM 8050 C C . ASP B 1 265 ? -0.738 6.188 14.359 1 92.56 265 ASP B C 1
ATOM 8052 O O . ASP B 1 265 ? 0.11 6.477 15.203 1 92.56 265 ASP B O 1
ATOM 8056 N N . ARG B 1 266 ? -0.516 5.465 13.367 1 91.81 266 ARG B N 1
ATOM 8057 C CA . ARG B 1 266 ? 0.82 5.066 12.938 1 91.81 266 ARG B CA 1
ATOM 8058 C C . ARG B 1 266 ? 1.131 5.598 11.539 1 91.81 266 ARG B C 1
ATOM 8060 O O . ARG B 1 266 ? 0.424 5.285 10.586 1 91.81 266 ARG B O 1
ATOM 8067 N N . VAL B 1 267 ? 2.137 6.363 11.461 1 89.12 267 VAL B N 1
ATOM 8068 C CA . VAL B 1 267 ? 2.496 7 10.195 1 89.12 267 VAL B CA 1
ATOM 8069 C C . VAL B 1 267 ? 3.924 6.617 9.812 1 89.12 267 VAL B C 1
ATOM 8071 O O . VAL B 1 267 ? 4.875 6.965 10.516 1 89.12 267 VAL B O 1
ATOM 8074 N N . LYS B 1 268 ? 4.023 5.914 8.719 1 87.56 268 LYS B N 1
ATOM 8075 C CA . LYS B 1 268 ? 5.324 5.535 8.18 1 87.56 268 LYS B CA 1
ATOM 8076 C C . LYS B 1 268 ? 5.461 5.965 6.719 1 87.56 268 LYS B C 1
ATOM 8078 O O . LYS B 1 268 ? 4.602 6.668 6.191 1 87.56 268 LYS B O 1
ATOM 8083 N N . GLY B 1 269 ? 6.539 5.547 6.16 1 85.94 269 GLY B N 1
ATOM 8084 C CA . GLY B 1 269 ? 6.895 5.969 4.812 1 85.94 269 GLY B CA 1
ATOM 8085 C C . GLY B 1 269 ? 8.281 6.566 4.723 1 85.94 269 GLY B C 1
ATOM 8086 O O . GLY B 1 269 ? 9.188 6.156 5.453 1 85.94 269 GLY B O 1
ATOM 8087 N N . THR B 1 270 ? 8.422 7.406 3.719 1 88.62 270 THR B N 1
ATOM 8088 C CA . THR B 1 270 ? 9.688 8.117 3.568 1 88.62 270 THR B CA 1
ATOM 8089 C C . THR B 1 270 ? 9.461 9.625 3.512 1 88.62 270 THR B C 1
ATOM 8091 O O . THR B 1 270 ? 8.375 10.078 3.143 1 88.62 270 THR B O 1
ATOM 8094 N N . GLU B 1 271 ? 10.469 10.297 3.887 1 86.06 271 GLU B N 1
ATOM 8095 C CA . GLU B 1 271 ? 10.391 11.75 3.812 1 86.06 271 GLU B CA 1
ATOM 8096 C C . GLU B 1 271 ? 10.555 12.242 2.377 1 86.06 271 GLU B C 1
ATOM 8098 O O . GLU B 1 271 ? 11.281 11.633 1.589 1 86.06 271 GLU B O 1
ATOM 8103 N N . GLY B 1 272 ? 9.797 13.352 2.1 1 83.19 272 GLY B N 1
ATOM 8104 C CA . GLY B 1 272 ? 10.07 14.055 0.856 1 83.19 272 GLY B CA 1
ATOM 8105 C C . GLY B 1 272 ? 11.242 15.016 0.961 1 83.19 272 GLY B C 1
ATOM 8106 O O . GLY B 1 272 ? 11.492 15.594 2.025 1 83.19 272 GLY B O 1
ATOM 8107 N N . VAL B 1 273 ? 11.914 15.156 -0.14 1 85.06 273 VAL B N 1
ATOM 8108 C CA . VAL B 1 273 ? 13.055 16.062 -0.155 1 85.06 273 VAL B CA 1
ATOM 8109 C C . VAL B 1 273 ? 12.992 16.953 -1.402 1 85.06 273 VAL B C 1
ATOM 8111 O O . VAL B 1 273 ? 12.672 16.469 -2.492 1 85.06 273 VAL B O 1
ATOM 8114 N N . GLY B 1 274 ? 13.211 18.234 -1.122 1 85.62 274 GLY B N 1
ATOM 8115 C CA . GLY B 1 274 ? 13.359 19.156 -2.24 1 85.62 274 GLY B CA 1
ATOM 8116 C C . GLY B 1 274 ? 14.773 19.219 -2.781 1 85.62 274 GLY B C 1
ATOM 8117 O O . GLY B 1 274 ? 15.734 18.891 -2.072 1 85.62 274 GLY B O 1
ATOM 8118 N N . GLY B 1 275 ? 14.852 19.625 -4.031 1 89.12 275 GLY B N 1
ATOM 8119 C CA . GLY B 1 275 ? 16.156 19.844 -4.629 1 89.12 275 GLY B CA 1
ATOM 8120 C C . GLY B 1 275 ? 16.703 21.25 -4.387 1 89.12 275 GLY B C 1
ATOM 8121 O O . GLY B 1 275 ? 15.969 22.125 -3.912 1 89.12 275 GLY B O 1
ATOM 8122 N N . ILE B 1 276 ? 17.969 21.375 -4.605 1 90.69 276 ILE B N 1
ATOM 8123 C CA . ILE B 1 276 ? 18.562 22.703 -4.512 1 90.69 276 ILE B CA 1
ATOM 8124 C C . ILE B 1 276 ? 17.875 23.656 -5.488 1 90.69 276 ILE B C 1
ATOM 8126 O O . ILE B 1 276 ? 17.734 23.328 -6.672 1 90.69 276 ILE B O 1
ATOM 8130 N N . TYR B 1 277 ? 17.391 24.75 -4.949 1 91.31 277 TYR B N 1
ATOM 8131 C CA . TYR B 1 277 ? 16.672 25.75 -5.734 1 91.31 277 TYR B CA 1
ATOM 8132 C C . TYR B 1 277 ? 17.594 26.922 -6.094 1 91.31 277 TYR B C 1
ATOM 8134 O O . TYR B 1 277 ? 17.547 27.422 -7.219 1 91.31 277 TYR B O 1
ATOM 8142 N N . THR B 1 278 ? 18.375 27.297 -5.098 1 88.81 278 THR B N 1
ATOM 8143 C CA . THR B 1 278 ? 19.391 28.312 -5.324 1 88.81 278 THR B CA 1
ATOM 8144 C C . THR B 1 278 ? 20.688 27.938 -4.613 1 88.81 278 THR B C 1
ATOM 8146 O O . THR B 1 278 ? 20.672 27.375 -3.523 1 88.81 278 THR B O 1
ATOM 8149 N N . TYR B 1 279 ? 21.844 28.219 -5.25 1 85.75 279 TYR B N 1
ATOM 8150 C CA . TYR B 1 279 ? 23.188 27.969 -4.738 1 85.75 279 TYR B CA 1
ATOM 8151 C C . TYR B 1 279 ? 24.016 29.25 -4.758 1 85.75 279 TYR B C 1
ATOM 8153 O O . TYR B 1 279 ? 24.047 29.969 -5.766 1 85.75 279 TYR B O 1
ATOM 8161 N N . TYR B 1 280 ? 24.578 29.453 -3.523 1 78.81 280 TYR B N 1
ATOM 8162 C CA . TYR B 1 280 ? 25.484 30.578 -3.406 1 78.81 280 TYR B CA 1
ATOM 8163 C C . TYR B 1 280 ? 26.922 30.172 -3.719 1 78.81 280 TYR B C 1
ATOM 8165 O O . TYR B 1 280 ? 27.625 29.641 -2.857 1 78.81 280 TYR B O 1
ATOM 8173 N N . SER B 1 281 ? 27.344 30.281 -4.969 1 68.94 281 SER B N 1
ATOM 8174 C CA . SER B 1 281 ? 28.703 29.875 -5.34 1 68.94 281 SER B CA 1
ATOM 8175 C C . SER B 1 281 ? 29.75 30.781 -4.715 1 68.94 281 SER B C 1
ATOM 8177 O O . SER B 1 281 ? 29.469 31.938 -4.41 1 68.94 281 SER B O 1
ATOM 8179 N N . ALA B 1 282 ? 30.891 30.234 -4.301 1 56.97 282 ALA B N 1
ATOM 8180 C CA . ALA B 1 282 ? 32 30.984 -3.703 1 56.97 282 ALA B CA 1
ATOM 8181 C C . ALA B 1 282 ? 32.281 32.25 -4.5 1 56.97 282 ALA B C 1
ATOM 8183 O O . ALA B 1 282 ? 32.75 33.25 -3.939 1 56.97 282 ALA B O 1
ATOM 8184 N N . THR B 1 283 ? 32.281 32.219 -5.879 1 50.88 283 THR B N 1
ATOM 8185 C CA . THR B 1 283 ? 32.688 33.344 -6.672 1 50.88 283 THR B CA 1
ATOM 8186 C C . THR B 1 283 ? 31.625 34.438 -6.668 1 50.88 283 THR B C 1
ATOM 8188 O O . THR B 1 283 ? 31.812 35.5 -7.262 1 50.88 283 THR B O 1
ATOM 8191 N N . ASP B 1 284 ? 30.5 34.156 -6.324 1 45.44 284 ASP B N 1
ATOM 8192 C CA . ASP B 1 284 ? 29.453 35.188 -6.41 1 45.44 284 ASP B CA 1
ATOM 8193 C C . ASP B 1 284 ? 29.547 36.156 -5.242 1 45.44 284 ASP B C 1
ATOM 8195 O O . ASP B 1 284 ? 29.234 35.812 -4.105 1 45.44 284 ASP B O 1
ATOM 8199 N N . PRO B 1 285 ? 30.375 37.219 -5.512 1 41.09 285 PRO B N 1
ATOM 8200 C CA . PRO B 1 285 ? 30.547 38.25 -4.496 1 41.09 285 PRO B CA 1
ATOM 8201 C C . PRO B 1 285 ? 29.203 38.75 -3.939 1 41.09 285 PRO B C 1
ATOM 8203 O O . PRO B 1 285 ? 29.188 39.531 -2.977 1 41.09 285 PRO B O 1
ATOM 8206 N N . GLN B 1 286 ? 28.25 38.75 -4.844 1 36.44 286 GLN B N 1
ATOM 8207 C CA . GLN B 1 286 ? 27.078 39.594 -4.613 1 36.44 286 GLN B CA 1
ATOM 8208 C C . GLN B 1 286 ? 26.438 39.312 -3.256 1 36.44 286 GLN B C 1
ATOM 8210 O O . GLN B 1 286 ? 25.375 39.844 -2.924 1 36.44 286 GLN B O 1
ATOM 8215 N N . PHE B 1 287 ? 26.516 38.281 -2.869 1 37.81 287 PHE B N 1
ATOM 8216 C CA . PHE B 1 287 ? 25.594 38.219 -1.742 1 37.81 287 PHE B CA 1
ATOM 8217 C C . PHE B 1 287 ? 25.891 39.344 -0.74 1 37.81 287 PHE B C 1
ATOM 8219 O O . PHE B 1 287 ? 27.031 39.469 -0.28 1 37.81 287 PHE B O 1
ATOM 8226 N N . VAL B 1 288 ? 25.141 40.5 -0.958 1 32.78 288 VAL B N 1
ATOM 8227 C CA . VAL B 1 288 ? 24.984 41.875 -0.513 1 32.78 288 VAL B CA 1
ATOM 8228 C C . VAL B 1 288 ? 25.031 41.938 1.012 1 32.78 288 VAL B C 1
ATOM 8230 O O . VAL B 1 288 ? 24.234 41.281 1.69 1 32.78 288 VAL B O 1
ATOM 8233 N N . SER B 1 289 ? 26.141 42.375 1.61 1 30 289 SER B N 1
ATOM 8234 C CA . SER B 1 289 ? 26.141 43.188 2.809 1 30 289 SER B CA 1
ATOM 8235 C C . SER B 1 289 ? 25.281 44.438 2.617 1 30 289 SER B C 1
ATOM 8237 O O . SER B 1 289 ? 25.531 45.25 1.704 1 30 289 SER B O 1
ATOM 8239 N N . ASP B 1 290 ? 24 44.469 2.457 1 30.69 290 ASP B N 1
ATOM 8240 C CA . ASP B 1 290 ? 23.375 45.75 2.096 1 30.69 290 ASP B CA 1
ATOM 8241 C C . ASP B 1 290 ? 23.906 46.875 2.971 1 30.69 290 ASP B C 1
ATOM 8243 O O . ASP B 1 290 ? 23.359 48 2.941 1 30.69 290 ASP B O 1
ATOM 8247 N N . GLY B 1 291 ? 24.969 47.312 3.408 1 27.72 291 GLY B N 1
ATOM 8248 C CA . GLY B 1 291 ? 25.562 48.469 4.109 1 27.72 291 GLY B CA 1
ATOM 8249 C C . GLY B 1 291 ? 25.609 48.25 5.613 1 27.72 291 GLY B C 1
ATOM 8250 O O . GLY B 1 291 ? 26.609 48.625 6.25 1 27.72 291 GLY B O 1
ATOM 8251 N N . THR B 1 292 ? 24.406 48.5 6.473 1 24.75 292 THR B N 1
ATOM 8252 C CA . THR B 1 292 ? 24.703 48.406 7.898 1 24.75 292 THR B CA 1
ATOM 8253 C C . THR B 1 292 ? 25.328 47.062 8.242 1 24.75 292 THR B C 1
ATOM 8255 O O . THR B 1 292 ? 26.359 47 8.906 1 24.75 292 THR B O 1
ATOM 8258 N N . ASN B 1 293 ? 24.422 46 8.703 1 26.17 293 ASN B N 1
ATOM 8259 C CA . ASN B 1 293 ? 25.016 44.75 9.109 1 26.17 293 ASN B CA 1
ATOM 8260 C C . ASN B 1 293 ? 25.359 43.875 7.898 1 26.17 293 ASN B C 1
ATOM 8262 O O . ASN B 1 293 ? 24.5 43.656 7.031 1 26.17 293 ASN B O 1
ATOM 8266 N N . HIS B 1 294 ? 26.391 44.156 7.121 1 30.09 294 HIS B N 1
ATOM 8267 C CA . HIS B 1 294 ? 27.234 43.219 6.406 1 30.09 294 HIS B CA 1
ATOM 8268 C C . HIS B 1 294 ? 27.359 41.906 7.168 1 30.09 294 HIS B C 1
ATOM 8270 O O . HIS B 1 294 ? 28.016 41.844 8.203 1 30.09 294 HIS B O 1
ATOM 8276 N N . VAL B 1 295 ? 26.359 41.281 7.508 1 32.66 295 VAL B N 1
ATOM 8277 C CA . VAL B 1 295 ? 26.938 40.094 8.133 1 32.66 295 VAL B CA 1
ATOM 8278 C C . VAL B 1 295 ? 27.938 39.438 7.168 1 32.66 295 VAL B C 1
ATOM 8280 O O . VAL B 1 295 ? 27.562 39.031 6.062 1 32.66 295 VAL B O 1
ATOM 8283 N N . PRO B 1 296 ? 29.047 39.938 6.91 1 33.81 296 PRO B N 1
ATOM 8284 C CA . PRO B 1 296 ? 30.094 39.094 6.285 1 33.81 296 PRO B CA 1
ATOM 8285 C C . PRO B 1 296 ? 29.781 37.625 6.383 1 33.81 296 PRO B C 1
ATOM 8287 O O . PRO B 1 296 ? 29.375 37.125 7.441 1 33.81 296 PRO B O 1
ATOM 8290 N N . VAL B 1 297 ? 29.109 37.031 5.418 1 37.56 297 VAL B N 1
ATOM 8291 C CA . VAL B 1 297 ? 29.469 35.594 5.52 1 37.56 297 VAL B CA 1
ATOM 8292 C C . VAL B 1 297 ? 30.891 35.469 6.086 1 37.56 297 VAL B C 1
ATOM 8294 O O . VAL B 1 297 ? 31.859 35.781 5.402 1 37.56 297 VAL B O 1
ATOM 8297 N N . SER B 1 298 ? 31.25 36.312 6.898 1 35.31 298 SER B N 1
ATOM 8298 C CA . SER B 1 298 ? 32.531 35.938 7.465 1 35.31 298 SER B CA 1
ATOM 8299 C C . SER B 1 298 ? 32.906 34.5 7.141 1 35.31 298 SER B C 1
ATOM 8301 O O . SER B 1 298 ? 32.062 33.75 6.637 1 35.31 298 SER B O 1
ATOM 8303 N N . GLY B 1 299 ? 33.906 34.062 7.816 1 34.66 299 GLY B N 1
ATOM 8304 C CA . GLY B 1 299 ? 34.5 32.75 7.84 1 34.66 299 GLY B CA 1
ATOM 8305 C C . GLY B 1 299 ? 33.469 31.625 7.73 1 34.66 299 GLY B C 1
ATOM 8306 O O . GLY B 1 299 ? 33.812 30.453 7.883 1 34.66 299 GLY B O 1
ATOM 8307 N N . LEU B 1 300 ? 32.344 31.953 8.125 1 38.88 300 LEU B N 1
ATOM 8308 C CA . LEU B 1 300 ? 31.453 30.797 8.086 1 38.88 300 LEU B CA 1
ATOM 8309 C C . LEU B 1 300 ? 31.203 30.359 6.648 1 38.88 300 LEU B C 1
ATOM 8311 O O . LEU B 1 300 ? 30.5 31.031 5.895 1 38.88 300 LEU B O 1
ATOM 8315 N N . THR B 1 301 ? 32.125 30.062 5.906 1 42.31 301 THR B N 1
ATOM 8316 C CA . THR B 1 301 ? 32.469 29.328 4.688 1 42.31 301 THR B CA 1
ATOM 8317 C C . THR B 1 301 ? 31.297 28.422 4.285 1 42.31 301 THR B C 1
ATOM 8319 O O . THR B 1 301 ? 30.688 27.766 5.133 1 42.31 301 THR B O 1
ATOM 8322 N N . ASN B 1 302 ? 30.609 28.828 3.121 1 54.62 302 ASN B N 1
ATOM 8323 C CA . ASN B 1 302 ? 29.844 27.875 2.332 1 54.62 302 ASN B CA 1
ATOM 8324 C C . ASN B 1 302 ? 30.281 26.438 2.59 1 54.62 302 ASN B C 1
ATOM 8326 O O . ASN B 1 302 ? 31.281 25.984 2.02 1 54.62 302 ASN B O 1
ATOM 8330 N N . THR B 1 303 ? 29.859 26.109 3.762 1 59.09 303 THR B N 1
ATOM 8331 C CA . THR B 1 303 ? 30.203 24.734 4.094 1 59.09 303 THR B CA 1
ATOM 8332 C C . THR B 1 303 ? 30.156 23.844 2.852 1 59.09 303 THR B C 1
ATOM 8334 O O . THR B 1 303 ? 31.078 23.078 2.576 1 59.09 303 THR B O 1
ATOM 8337 N N . LEU B 1 304 ? 29.094 24.219 2.1 1 64.88 304 LEU B N 1
ATOM 8338 C CA . LEU B 1 304 ? 28.938 23.359 0.936 1 64.88 304 LEU B CA 1
ATOM 8339 C C . LEU B 1 304 ? 29.969 23.688 -0.133 1 64.88 304 LEU B C 1
ATOM 8341 O O . LEU B 1 304 ? 30.609 22.781 -0.677 1 64.88 304 LEU B O 1
ATOM 8345 N N . ALA B 1 305 ? 30.078 25 -0.333 1 64.75 305 ALA B N 1
ATOM 8346 C CA . ALA B 1 305 ? 31.047 25.391 -1.361 1 64.75 305 ALA B CA 1
ATOM 8347 C C . ALA B 1 305 ? 32.469 25.062 -0.929 1 64.75 305 ALA B C 1
ATOM 8349 O O . ALA B 1 305 ? 33.281 24.641 -1.744 1 64.75 305 ALA B O 1
ATOM 8350 N N . ALA B 1 306 ? 32.656 25.141 0.294 1 68.12 306 ALA B N 1
ATOM 8351 C CA . ALA B 1 306 ? 34 24.922 0.817 1 68.12 306 ALA B CA 1
ATOM 8352 C C . ALA B 1 306 ? 34.375 23.438 0.774 1 68.12 306 ALA B C 1
ATOM 8354 O O . ALA B 1 306 ? 35.531 23.078 0.518 1 68.12 306 ALA B O 1
ATOM 8355 N N . ILE B 1 307 ? 33.406 22.703 0.948 1 74.56 307 ILE B N 1
ATOM 8356 C CA . ILE B 1 307 ? 33.688 21.266 1.058 1 74.56 307 ILE B CA 1
ATOM 8357 C C . ILE B 1 307 ? 33.5 20.594 -0.297 1 74.56 307 ILE B C 1
ATOM 8359 O O . ILE B 1 307 ? 34.281 19.75 -0.701 1 74.56 307 ILE B O 1
ATOM 8363 N N . TYR B 1 308 ? 32.469 21.047 -1.002 1 81.81 308 TYR B N 1
ATOM 8364 C CA . TYR B 1 308 ? 32 20.234 -2.129 1 81.81 308 TYR B CA 1
ATOM 8365 C C . TYR B 1 308 ? 32.062 21.031 -3.428 1 81.81 308 TYR B C 1
ATOM 8367 O O . TYR B 1 308 ? 31.766 20.5 -4.5 1 81.81 308 TYR B O 1
ATOM 8375 N N . GLY B 1 309 ? 32.438 22.266 -3.383 1 77.88 309 GLY B N 1
ATOM 8376 C CA . GLY B 1 309 ? 32.375 23.141 -4.543 1 77.88 309 GLY B CA 1
ATOM 8377 C C . GLY B 1 309 ? 33.25 22.641 -5.695 1 77.88 309 GLY B C 1
ATOM 8378 O O . GLY B 1 309 ? 32.969 22.969 -6.855 1 77.88 309 GLY B O 1
ATOM 8379 N N . THR B 1 310 ? 34.156 21.812 -5.41 1 78.62 310 THR B N 1
ATOM 8380 C CA . THR B 1 310 ? 35.062 21.359 -6.453 1 78.62 310 THR B CA 1
ATOM 8381 C C . THR B 1 310 ? 34.969 19.844 -6.605 1 78.62 310 THR B C 1
ATOM 8383 O O . THR B 1 310 ? 35.844 19.234 -7.223 1 78.62 310 THR B O 1
ATOM 8386 N N . ASN B 1 311 ? 34 19.266 -6.027 1 84.88 311 ASN B N 1
ATOM 8387 C CA . ASN B 1 311 ? 33.875 17.828 -6.082 1 84.88 311 ASN B CA 1
ATOM 8388 C C . ASN B 1 311 ? 33.219 17.375 -7.375 1 84.88 311 ASN B C 1
ATOM 8390 O O . ASN B 1 311 ? 32.156 16.719 -7.348 1 84.88 311 ASN B O 1
ATOM 8394 N N . ASP B 1 312 ? 33.875 17.672 -8.453 1 88.06 312 ASP B N 1
ATOM 8395 C CA . ASP B 1 312 ? 33.438 17.266 -9.789 1 88.06 312 ASP B CA 1
ATOM 8396 C C . ASP B 1 312 ? 33.781 15.812 -10.078 1 88.06 312 ASP B C 1
ATOM 8398 O O . ASP B 1 312 ? 34.906 15.375 -9.828 1 88.06 312 ASP B O 1
ATOM 8402 N N . GLY B 1 313 ? 32.812 15.086 -10.469 1 86.25 313 GLY B N 1
ATOM 8403 C CA . GLY B 1 313 ? 32.969 13.68 -10.789 1 86.25 313 GLY B CA 1
ATOM 8404 C C . GLY B 1 313 ? 31.656 12.953 -11.008 1 86.25 313 GLY B C 1
ATOM 8405 O O . GLY B 1 313 ? 30.594 13.57 -11.008 1 86.25 313 GLY B O 1
ATOM 8406 N N . PRO B 1 314 ? 31.781 11.711 -11.258 1 81.56 314 PRO B N 1
ATOM 8407 C CA . PRO B 1 314 ? 30.547 10.938 -11.406 1 81.56 314 PRO B CA 1
ATOM 8408 C C . PRO B 1 314 ? 29.672 10.977 -10.156 1 81.56 314 PRO B C 1
ATOM 8410 O O . PRO B 1 314 ? 30.172 11.219 -9.055 1 81.56 314 PRO B O 1
ATOM 8413 N N . ALA B 1 315 ? 28.406 10.805 -10.352 1 83.5 315 ALA B N 1
ATOM 8414 C CA . ALA B 1 315 ? 27.484 10.805 -9.234 1 83.5 315 ALA B CA 1
ATOM 8415 C C . ALA B 1 315 ? 27.891 9.789 -8.172 1 83.5 315 ALA B C 1
ATOM 8417 O O . ALA B 1 315 ? 28 8.594 -8.461 1 83.5 315 ALA B O 1
ATOM 8418 N N . ALA B 1 316 ? 28.188 10.227 -7.012 1 74.38 316 ALA B N 1
ATOM 8419 C CA . ALA B 1 316 ? 28.609 9.453 -5.84 1 74.38 316 ALA B CA 1
ATOM 8420 C C . ALA B 1 316 ? 28.438 10.266 -4.559 1 74.38 316 ALA B C 1
ATOM 8422 O O . ALA B 1 316 ? 28.156 11.469 -4.613 1 74.38 316 ALA B O 1
ATOM 8423 N N . PRO B 1 317 ? 28.531 9.594 -3.469 1 75.75 317 PRO B N 1
ATOM 8424 C CA . PRO B 1 317 ? 28.5 10.391 -2.24 1 75.75 317 PRO B CA 1
ATOM 8425 C C . PRO B 1 317 ? 29.547 11.508 -2.23 1 75.75 317 PRO B C 1
ATOM 8427 O O . PRO B 1 317 ? 30.75 11.234 -2.32 1 75.75 317 PRO B O 1
ATOM 8430 N N . GLY B 1 318 ? 29.062 12.641 -2.213 1 83.56 318 GLY B N 1
ATOM 8431 C CA . GLY B 1 318 ? 29.922 13.812 -2.15 1 83.56 318 GLY B CA 1
ATOM 8432 C C . GLY B 1 318 ? 30.375 14.297 -3.516 1 83.56 318 GLY B C 1
ATOM 8433 O O . GLY B 1 318 ? 31.109 15.281 -3.621 1 83.56 318 GLY B O 1
ATOM 8434 N N . PHE B 1 319 ? 29.922 13.648 -4.504 1 85.19 319 PHE B N 1
ATOM 8435 C CA . PHE B 1 319 ? 30.391 14.016 -5.84 1 85.19 319 PHE B CA 1
ATOM 8436 C C . PHE B 1 319 ? 29.219 14.086 -6.816 1 85.19 319 PHE B C 1
ATOM 8438 O O . PHE B 1 319 ? 28.234 13.375 -6.664 1 85.19 319 PHE B O 1
ATOM 8445 N N . TRP B 1 320 ? 29.375 14.984 -7.715 1 90.56 320 TRP B N 1
ATOM 8446 C CA . TRP B 1 320 ? 28.438 15.125 -8.836 1 90.56 320 TRP B CA 1
ATOM 8447 C C . TRP B 1 320 ? 29.125 15.773 -10.031 1 90.56 320 TRP B C 1
ATOM 8449 O O . TRP B 1 320 ? 29.984 16.641 -9.859 1 90.56 320 TRP B O 1
ATOM 8459 N N . PRO B 1 321 ? 28.719 15.344 -11.258 1 89.94 321 PRO B N 1
ATOM 8460 C CA . PRO B 1 321 ? 29.266 16.078 -12.406 1 89.94 321 PRO B CA 1
ATOM 8461 C C . PRO B 1 321 ? 29.016 17.578 -12.32 1 89.94 321 PRO B C 1
ATOM 8463 O O . PRO B 1 321 ? 27.859 18.016 -12.273 1 89.94 321 PRO B O 1
ATOM 8466 N N . GLY B 1 322 ? 30.078 18.359 -12.266 1 90.69 322 GLY B N 1
ATOM 8467 C CA . GLY B 1 322 ? 29.953 19.812 -12.125 1 90.69 322 GLY B CA 1
ATOM 8468 C C . GLY B 1 322 ? 29.781 20.25 -10.688 1 90.69 322 GLY B C 1
ATOM 8469 O O . GLY B 1 322 ? 29.422 21.406 -10.43 1 90.69 322 GLY B O 1
ATOM 8470 N N . ALA B 1 323 ? 29.938 19.297 -9.797 1 90.44 323 ALA B N 1
ATOM 8471 C CA . ALA B 1 323 ? 29.891 19.578 -8.367 1 90.44 323 ALA B CA 1
ATOM 8472 C C . ALA B 1 323 ? 28.547 20.141 -7.957 1 90.44 323 ALA B C 1
ATOM 8474 O O . ALA B 1 323 ? 27.5 19.734 -8.484 1 90.44 323 ALA B O 1
ATOM 8475 N N . VAL B 1 324 ? 28.531 21.062 -6.973 1 87.56 324 VAL B N 1
ATOM 8476 C CA . VAL B 1 324 ? 27.281 21.594 -6.438 1 87.56 324 VAL B CA 1
ATOM 8477 C C . VAL B 1 324 ? 26.547 22.375 -7.527 1 87.56 324 VAL B C 1
ATOM 8479 O O . VAL B 1 324 ? 25.312 22.312 -7.609 1 87.56 324 VAL B O 1
ATOM 8482 N N . GLU B 1 325 ? 27.281 23.094 -8.305 1 88.19 325 GLU B N 1
ATOM 8483 C CA . GLU B 1 325 ? 26.672 23.844 -9.391 1 88.19 325 GLU B CA 1
ATOM 8484 C C . GLU B 1 325 ? 25.984 22.922 -10.391 1 88.19 325 GLU B C 1
ATOM 8486 O O . GLU B 1 325 ? 24.875 23.219 -10.852 1 88.19 325 GLU B O 1
ATOM 8491 N N . GLY B 1 326 ? 26.672 21.953 -10.742 1 91.06 326 GLY B N 1
ATOM 8492 C CA . GLY B 1 326 ? 26.078 20.969 -11.648 1 91.06 326 GLY B CA 1
ATOM 8493 C C . GLY B 1 326 ? 24.828 20.328 -11.094 1 91.06 326 GLY B C 1
ATOM 8494 O O . GLY B 1 326 ? 23.859 20.125 -11.828 1 91.06 326 GLY B O 1
ATOM 8495 N N . TYR B 1 327 ? 24.875 20.031 -9.859 1 92.44 327 TYR B N 1
ATOM 8496 C CA . TYR B 1 327 ? 23.719 19.406 -9.227 1 92.44 327 TYR B CA 1
ATOM 8497 C C . TYR B 1 327 ? 22.531 20.375 -9.156 1 92.44 327 TYR B C 1
ATOM 8499 O O . TYR B 1 327 ? 21.391 19.969 -9.312 1 92.44 327 TYR B O 1
ATOM 8507 N N . THR B 1 328 ? 22.844 21.609 -8.852 1 90.94 328 THR B N 1
ATOM 8508 C CA . THR B 1 328 ? 21.797 22.625 -8.82 1 90.94 328 THR B CA 1
ATOM 8509 C C . THR B 1 328 ? 21.094 22.719 -10.172 1 90.94 328 THR B C 1
ATOM 8511 O O . THR B 1 328 ? 19.875 22.812 -10.242 1 90.94 328 THR B O 1
ATOM 8514 N N . LYS B 1 329 ? 21.875 22.688 -11.219 1 91.88 329 LYS B N 1
ATOM 8515 C CA . LYS B 1 329 ? 21.297 22.703 -12.562 1 91.88 329 LYS B CA 1
ATOM 8516 C C . LYS B 1 329 ? 20.438 21.469 -12.805 1 91.88 329 LYS B C 1
ATOM 8518 O O . LYS B 1 329 ? 19.391 21.547 -13.438 1 91.88 329 LYS B O 1
ATOM 8523 N N . PHE B 1 330 ? 20.984 20.391 -12.352 1 93.31 330 PHE B N 1
ATOM 8524 C CA . PHE B 1 330 ? 20.266 19.141 -12.5 1 93.31 330 PHE B CA 1
ATOM 8525 C C . PHE B 1 330 ? 18.906 19.203 -11.812 1 93.31 330 PHE B C 1
ATOM 8527 O O . PHE B 1 330 ? 17.891 18.844 -12.406 1 93.31 330 PHE B O 1
ATOM 8534 N N . THR B 1 331 ? 18.812 19.672 -10.562 1 93.62 331 THR B N 1
ATOM 8535 C CA . THR B 1 331 ? 17.562 19.672 -9.812 1 93.62 331 THR B CA 1
ATOM 8536 C C . THR B 1 331 ? 16.594 20.703 -10.383 1 93.62 331 THR B C 1
ATOM 8538 O O . THR B 1 331 ? 15.375 20.5 -10.359 1 93.62 331 THR B O 1
ATOM 8541 N N . ARG B 1 332 ? 17.062 21.797 -10.852 1 91.94 332 ARG B N 1
ATOM 8542 C CA . ARG B 1 332 ? 16.203 22.797 -11.477 1 91.94 332 ARG B CA 1
ATOM 8543 C C . ARG B 1 332 ? 15.555 22.266 -12.75 1 91.94 332 ARG B C 1
ATOM 8545 O O . ARG B 1 332 ? 14.414 22.594 -13.062 1 91.94 332 ARG B O 1
ATOM 8552 N N . ALA B 1 333 ? 16.297 21.406 -13.398 1 93.25 333 ALA B N 1
ATOM 8553 C CA . ALA B 1 333 ? 15.797 20.812 -14.633 1 93.25 333 ALA B CA 1
ATOM 8554 C C . ALA B 1 333 ? 14.875 19.641 -14.344 1 93.25 333 ALA B C 1
ATOM 8556 O O . ALA B 1 333 ? 14.039 19.266 -15.172 1 93.25 333 ALA B O 1
ATOM 8557 N N . ASN B 1 334 ? 15.07 19.031 -13.219 1 93.94 334 ASN B N 1
ATOM 8558 C CA . ASN B 1 334 ? 14.32 17.844 -12.82 1 93.94 334 ASN B CA 1
ATOM 8559 C C . ASN B 1 334 ? 13.734 18 -11.422 1 93.94 334 ASN B C 1
ATOM 8561 O O . ASN B 1 334 ? 14.172 17.328 -10.484 1 93.94 334 ASN B O 1
ATOM 8565 N N . PRO B 1 335 ? 12.719 18.734 -11.336 1 92.62 335 PRO B N 1
ATOM 8566 C CA . PRO B 1 335 ? 12.211 19.062 -10 1 92.62 335 PRO B CA 1
ATOM 8567 C C . PRO B 1 335 ? 11.742 17.828 -9.234 1 92.62 335 PRO B C 1
ATOM 8569 O O . PRO B 1 335 ? 11.578 17.875 -8.008 1 92.62 335 PRO B O 1
ATOM 8572 N N . TYR B 1 336 ? 11.57 16.672 -9.93 1 94.62 336 TYR B N 1
ATOM 8573 C CA . TYR B 1 336 ? 11.031 15.492 -9.266 1 94.62 336 TYR B CA 1
ATOM 8574 C C . TYR B 1 336 ? 12.102 14.414 -9.109 1 94.62 336 TYR B C 1
ATOM 8576 O O . TYR B 1 336 ? 11.789 13.242 -8.914 1 94.62 336 TYR B O 1
ATOM 8584 N N . LYS B 1 337 ? 13.375 14.766 -9.281 1 93.94 337 LYS B N 1
ATOM 8585 C CA . LYS B 1 337 ? 14.484 13.836 -9.109 1 93.94 337 LYS B CA 1
ATOM 8586 C C . LYS B 1 337 ? 15.539 14.391 -8.156 1 93.94 337 LYS B C 1
ATOM 8588 O O . LYS B 1 337 ? 15.82 15.594 -8.172 1 93.94 337 LYS B O 1
ATOM 8593 N N . VAL B 1 338 ? 16.062 13.477 -7.328 1 92.62 338 VAL B N 1
ATOM 8594 C CA . VAL B 1 338 ? 17.188 13.797 -6.453 1 92.62 338 VAL B CA 1
ATOM 8595 C C . VAL B 1 338 ? 18.156 12.609 -6.402 1 92.62 338 VAL B C 1
ATOM 8597 O O . VAL B 1 338 ? 17.828 11.523 -6.891 1 92.62 338 VAL B O 1
ATOM 8600 N N . TRP B 1 339 ? 19.312 12.828 -5.902 1 91.44 339 TRP B N 1
ATOM 8601 C CA . TRP B 1 339 ? 20.312 11.789 -5.664 1 91.44 339 TRP B CA 1
ATOM 8602 C C . TRP B 1 339 ? 20.719 11.75 -4.195 1 91.44 339 TRP B C 1
ATOM 8604 O O . TRP B 1 339 ? 21.438 12.633 -3.721 1 91.44 339 TRP B O 1
ATOM 8614 N N . LEU B 1 340 ? 20.297 10.742 -3.492 1 86.06 340 LEU B N 1
ATOM 8615 C CA . LEU B 1 340 ? 20.609 10.602 -2.074 1 86.06 340 LEU B CA 1
ATOM 8616 C C . LEU B 1 340 ? 21.172 9.211 -1.776 1 86.06 340 LEU B C 1
ATOM 8618 O O . LEU B 1 340 ? 20.797 8.234 -2.424 1 86.06 340 LEU B O 1
ATOM 8622 N N . GLN B 1 341 ? 21.922 9.117 -0.784 1 75.94 341 GLN B N 1
ATOM 8623 C CA . GLN B 1 341 ? 22.5 7.855 -0.339 1 75.94 341 GLN B CA 1
ATOM 8624 C C . GLN B 1 341 ? 21.516 7.059 0.512 1 75.94 341 GLN B C 1
ATOM 8626 O O . GLN B 1 341 ? 21.672 5.848 0.687 1 75.94 341 GLN B O 1
ATOM 8631 N N . TYR B 1 342 ? 20.578 7.691 1.065 1 78 342 TYR B N 1
ATOM 8632 C CA . TYR B 1 342 ? 19.609 7.164 2.02 1 78 342 TYR B CA 1
ATOM 8633 C C . TYR B 1 342 ? 18.188 7.566 1.638 1 78 342 TYR B C 1
ATOM 8635 O O . TYR B 1 342 ? 17.953 8.688 1.189 1 78 342 TYR B O 1
ATOM 8643 N N . ASP B 1 343 ? 17.266 6.684 1.774 1 83.5 343 ASP B N 1
ATOM 8644 C CA . ASP B 1 343 ? 15.898 6.973 1.32 1 83.5 343 ASP B CA 1
ATOM 8645 C C . ASP B 1 343 ? 15.07 7.609 2.434 1 83.5 343 ASP B C 1
ATOM 8647 O O . ASP B 1 343 ? 13.859 7.781 2.291 1 83.5 343 ASP B O 1
ATOM 8651 N N . LEU B 1 344 ? 15.57 7.902 3.572 1 86.12 344 LEU B N 1
ATOM 8652 C CA . LEU B 1 344 ? 15 8.711 4.645 1 86.12 344 LEU B CA 1
ATOM 8653 C C . LEU B 1 344 ? 13.703 8.094 5.16 1 86.12 344 LEU B C 1
ATOM 8655 O O . LEU B 1 344 ? 12.672 8.773 5.219 1 86.12 344 LEU B O 1
ATOM 8659 N N . PRO B 1 345 ? 13.688 6.895 5.641 1 83.69 345 PRO B N 1
ATOM 8660 C CA . PRO B 1 345 ? 12.469 6.305 6.207 1 83.69 345 PRO B CA 1
ATOM 8661 C C . PRO B 1 345 ? 11.938 7.086 7.406 1 83.69 345 PRO B C 1
ATOM 8663 O O . PRO B 1 345 ? 12.727 7.543 8.242 1 83.69 345 PRO B O 1
ATOM 8666 N N . HIS B 1 346 ? 10.648 7.281 7.398 1 84.56 346 HIS B N 1
ATOM 8667 C CA . HIS B 1 346 ? 9.961 7.988 8.469 1 84.56 346 HIS B CA 1
ATOM 8668 C C . HIS B 1 346 ? 9.086 7.039 9.281 1 84.56 346 HIS B C 1
ATOM 8670 O O . HIS B 1 346 ? 8.492 6.109 8.734 1 84.56 346 HIS B O 1
ATOM 8676 N N . SER B 1 347 ? 9.039 7.316 10.641 1 86.81 347 SER B N 1
ATOM 8677 C CA . SER B 1 347 ? 8.117 6.586 11.5 1 86.81 347 SER B CA 1
ATOM 8678 C C . SER B 1 347 ? 7.559 7.48 12.602 1 86.81 347 SER B C 1
ATOM 8680 O O . SER B 1 347 ? 8.305 8.258 13.211 1 86.81 347 SER B O 1
ATOM 8682 N N . ALA B 1 348 ? 6.27 7.43 12.805 1 89.38 348 ALA B N 1
ATOM 8683 C CA . ALA B 1 348 ? 5.621 8.172 13.883 1 89.38 348 ALA B CA 1
ATOM 8684 C C . ALA B 1 348 ? 4.445 7.387 14.461 1 89.38 348 ALA B C 1
ATOM 8686 O O . ALA B 1 348 ? 3.773 6.645 13.742 1 89.38 348 ALA B O 1
ATOM 8687 N N . GLU B 1 349 ? 4.246 7.582 15.766 1 91.44 349 GLU B N 1
ATOM 8688 C CA . GLU B 1 349 ? 3.105 7.02 16.484 1 91.44 349 GLU B CA 1
ATOM 8689 C C . GLU B 1 349 ? 2.467 8.055 17.406 1 91.44 349 GLU B C 1
ATOM 8691 O O . GLU B 1 349 ? 3.17 8.781 18.109 1 91.44 349 GLU B O 1
ATOM 8696 N N . ASN B 1 350 ? 1.175 8.102 17.312 1 92.5 350 ASN B N 1
ATOM 8697 C CA . ASN B 1 350 ? 0.427 9.023 18.156 1 92.5 350 ASN B CA 1
ATOM 8698 C C . ASN B 1 350 ? -0.772 8.344 18.812 1 92.5 350 ASN B C 1
ATOM 8700 O O . ASN B 1 350 ? -1.43 7.508 18.188 1 92.5 350 ASN B O 1
ATOM 8704 N N . VAL B 1 351 ? -1.003 8.711 20.062 1 94.75 351 VAL B N 1
ATOM 8705 C CA . VAL B 1 351 ? -2.209 8.32 20.781 1 94.75 351 VAL B CA 1
ATOM 8706 C C . VAL B 1 351 ? -2.932 9.555 21.312 1 94.75 351 VAL B C 1
ATOM 8708 O O . VAL B 1 351 ? -2.324 10.414 21.953 1 94.75 351 VAL B O 1
ATOM 8711 N N . PHE B 1 352 ? -4.16 9.648 20.969 1 95.75 352 PHE B N 1
ATOM 8712 C CA . PHE B 1 352 ? -4.996 10.758 21.422 1 95.75 352 PHE B CA 1
ATOM 8713 C C . PHE B 1 352 ? -6.203 10.234 22.203 1 95.75 352 PHE B C 1
ATOM 8715 O O . PHE B 1 352 ? -6.879 9.305 21.75 1 95.75 352 PHE B O 1
ATOM 8722 N N . VAL B 1 353 ? -6.477 10.797 23.391 1 97.44 353 VAL B N 1
ATOM 8723 C CA . VAL B 1 353 ? -7.641 10.5 24.203 1 97.44 353 VAL B CA 1
ATOM 8724 C C . VAL B 1 353 ? -8.359 11.797 24.578 1 97.44 353 VAL B C 1
ATOM 8726 O O . VAL B 1 353 ? -7.723 12.781 24.969 1 97.44 353 VAL B O 1
ATOM 8729 N N . SER B 1 354 ? -9.602 11.82 24.391 1 97.19 354 SER B N 1
ATOM 8730 C CA . SER B 1 354 ? -10.398 12.938 24.875 1 97.19 354 SER B CA 1
ATOM 8731 C C . SER B 1 354 ? -11.68 12.453 25.531 1 97.19 354 SER B C 1
ATOM 8733 O O . SER B 1 354 ? -12.219 11.406 25.172 1 97.19 354 SER B O 1
ATOM 8735 N N . ASN B 1 355 ? -12.102 13.07 26.516 1 98.38 355 ASN B N 1
ATOM 8736 C CA . ASN B 1 355 ? -13.367 12.852 27.203 1 98.38 355 ASN B CA 1
ATOM 8737 C C . ASN B 1 355 ? -14.109 14.164 27.438 1 98.38 355 ASN B C 1
ATOM 8739 O O . ASN B 1 355 ? -13.562 15.086 28.062 1 98.38 355 ASN B O 1
ATOM 8743 N N . THR B 1 356 ? -15.211 14.273 26.922 1 97.88 356 THR B N 1
ATOM 8744 C CA . THR B 1 356 ? -16.078 15.422 27.141 1 97.88 356 THR B CA 1
ATOM 8745 C C . THR B 1 356 ? -17.344 15.016 27.906 1 97.88 356 THR B C 1
ATOM 8747 O O . THR B 1 356 ? -18.078 14.141 27.453 1 97.88 356 THR B O 1
ATOM 8750 N N . THR B 1 357 ? -17.578 15.617 29.016 1 98.31 357 THR B N 1
ATOM 8751 C CA . THR B 1 357 ? -18.766 15.383 29.828 1 98.31 357 THR B CA 1
ATOM 8752 C C . THR B 1 357 ? -19.609 16.641 29.938 1 98.31 357 THR B C 1
ATOM 8754 O O . THR B 1 357 ? -19.094 17.703 30.328 1 98.31 357 THR B O 1
ATOM 8757 N N . GLU B 1 358 ? -20.812 16.516 29.641 1 97.44 358 GLU B N 1
ATOM 8758 C CA . GLU B 1 358 ? -21.766 17.609 29.734 1 97.44 358 GLU B CA 1
ATOM 8759 C C . GLU B 1 358 ? -22.891 17.281 30.703 1 97.44 358 GLU B C 1
ATOM 8761 O O . GLU B 1 358 ? -23.484 16.203 30.625 1 97.44 358 GLU B O 1
ATOM 8766 N N . LEU B 1 359 ? -23.125 18.219 31.609 1 97.69 359 LEU B N 1
ATOM 8767 C CA . LEU B 1 359 ? -24.203 18.094 32.594 1 97.69 359 LEU B CA 1
ATOM 8768 C C . LEU B 1 359 ? -25.125 19.297 32.531 1 97.69 359 LEU B C 1
ATOM 8770 O O . LEU B 1 359 ? -24.688 20.438 32.75 1 97.69 359 LEU B O 1
ATOM 8774 N N . GLU B 1 360 ? -26.328 19.062 32.281 1 96.44 360 GLU B N 1
ATOM 8775 C CA . GLU B 1 360 ? -27.312 20.141 32.344 1 96.44 360 GLU B CA 1
ATOM 8776 C C . GLU B 1 360 ? -27.766 20.391 33.781 1 96.44 360 GLU B C 1
ATOM 8778 O O . GLU B 1 360 ? -28.203 19.469 34.469 1 96.44 360 GLU B O 1
ATOM 8783 N N . ILE B 1 361 ? -27.516 21.656 34.125 1 94.88 361 ILE B N 1
ATOM 8784 C CA . ILE B 1 361 ? -27.969 22.078 35.438 1 94.88 361 ILE B CA 1
ATOM 8785 C C . ILE B 1 361 ? -29.172 23.016 35.312 1 94.88 361 ILE B C 1
ATOM 8787 O O . ILE B 1 361 ? -29 24.234 35.156 1 94.88 361 ILE B O 1
ATOM 8791 N N . GLY B 1 362 ? -30.328 22.531 35.5 1 89.31 362 GLY B N 1
ATOM 8792 C CA . GLY B 1 362 ? -31.547 23.297 35.219 1 89.31 362 GLY B CA 1
ATOM 8793 C C . GLY B 1 362 ? -31.797 23.531 33.75 1 89.31 362 GLY B C 1
ATOM 8794 O O . GLY B 1 362 ? -31.188 22.859 32.906 1 89.31 362 GLY B O 1
ATOM 8795 N N . ALA B 1 363 ? -32.625 24.453 33.375 1 86.75 363 ALA B N 1
ATOM 8796 C CA . ALA B 1 363 ? -33.062 24.641 32 1 86.75 363 ALA B CA 1
ATOM 8797 C C . ALA B 1 363 ? -32.094 25.562 31.25 1 86.75 363 ALA B C 1
ATOM 8799 O O . ALA B 1 363 ? -32.031 25.531 30.016 1 86.75 363 ALA B O 1
ATOM 8800 N N . ASP B 1 364 ? -31.266 26.25 32 1 90.62 364 ASP B N 1
ATOM 8801 C CA . ASP B 1 364 ? -30.578 27.328 31.312 1 90.62 364 ASP B CA 1
ATOM 8802 C C . ASP B 1 364 ? -29.078 27.297 31.562 1 90.62 364 ASP B C 1
ATOM 8804 O O . ASP B 1 364 ? -28.359 28.266 31.266 1 90.62 364 ASP B O 1
ATOM 8808 N N . THR B 1 365 ? -28.609 26.281 32.188 1 95 365 THR B N 1
ATOM 8809 C CA . THR B 1 365 ? -27.188 26.234 32.531 1 95 365 THR B CA 1
ATOM 8810 C C . THR B 1 365 ? -26.609 24.859 32.219 1 95 365 THR B C 1
ATOM 8812 O O . THR B 1 365 ? -27.25 23.844 32.469 1 95 365 THR B O 1
ATOM 8815 N N . LYS B 1 366 ? -25.453 24.875 31.656 1 96.31 366 LYS B N 1
ATOM 8816 C CA . LYS B 1 366 ? -24.734 23.641 31.328 1 96.31 366 LYS B CA 1
ATOM 8817 C C . LYS B 1 366 ? -23.297 23.672 31.828 1 96.31 366 LYS B C 1
ATOM 8819 O O . LYS B 1 366 ? -22.609 24.688 31.672 1 96.31 366 LYS B O 1
ATOM 8824 N N . LEU B 1 367 ? -22.922 22.594 32.5 1 97.56 367 LEU B N 1
ATOM 8825 C CA . LEU B 1 367 ? -21.531 22.391 32.844 1 97.56 367 LEU B CA 1
ATOM 8826 C C . LEU B 1 367 ? -20.859 21.438 31.859 1 97.56 367 LEU B C 1
ATOM 8828 O O . LEU B 1 367 ? -21.422 20.406 31.516 1 97.56 367 LEU B O 1
ATOM 8832 N N . LYS B 1 368 ? -19.688 21.797 31.344 1 96.12 368 LYS B N 1
ATOM 8833 C CA . LYS B 1 368 ? -18.953 21 30.375 1 96.12 368 LYS B CA 1
ATOM 8834 C C . LYS B 1 368 ? -17.5 20.812 30.797 1 96.12 368 LYS B C 1
ATOM 8836 O O . LYS B 1 368 ? -16.812 21.797 31.094 1 96.12 368 LYS B O 1
ATOM 8841 N N . ASN B 1 369 ? -17.109 19.625 30.828 1 98.12 369 ASN B N 1
ATOM 8842 C CA . ASN B 1 369 ? -15.711 19.281 31.078 1 98.12 369 ASN B CA 1
ATOM 8843 C C . ASN B 1 369 ? -15.062 18.625 29.859 1 98.12 369 ASN B C 1
ATOM 8845 O O . ASN B 1 369 ? -15.625 17.703 29.281 1 98.12 369 ASN B O 1
ATOM 8849 N N . ILE B 1 370 ? -13.867 19.109 29.469 1 97.06 370 ILE B N 1
ATOM 8850 C CA . ILE B 1 370 ? -13.125 18.531 28.359 1 97.06 370 ILE B CA 1
ATOM 8851 C C . ILE B 1 370 ? -11.727 18.125 28.812 1 97.06 370 ILE B C 1
ATOM 8853 O O . ILE B 1 370 ? -10.914 18.984 29.172 1 97.06 370 ILE B O 1
ATOM 8857 N N . PHE B 1 371 ? -11.516 16.891 28.781 1 97.44 371 PHE B N 1
ATOM 8858 C CA . PHE B 1 371 ? -10.195 16.328 29.047 1 97.44 371 PHE B CA 1
ATOM 8859 C C . PHE B 1 371 ? -9.539 15.852 27.75 1 97.44 371 PHE B C 1
ATOM 8861 O O . PHE B 1 371 ? -10.211 15.32 26.875 1 97.44 371 PHE B O 1
ATOM 8868 N N . SER B 1 372 ? -8.25 16.062 27.688 1 96.25 372 SER B N 1
ATOM 8869 C CA . SER B 1 372 ? -7.551 15.469 26.547 1 96.25 372 SER B CA 1
ATOM 8870 C C . SER B 1 372 ? -6.133 15.055 26.922 1 96.25 372 SER B C 1
ATOM 8872 O O . SER B 1 372 ? -5.539 15.625 27.844 1 96.25 372 SER B O 1
ATOM 8874 N N . TYR B 1 373 ? -5.672 14.047 26.281 1 96.12 373 TYR B N 1
ATOM 8875 C CA . TYR B 1 373 ? -4.316 13.516 26.406 1 96.12 373 TYR B CA 1
ATOM 8876 C C . TYR B 1 373 ? -3.756 13.133 25.047 1 96.12 373 TYR B C 1
ATOM 8878 O O . TYR B 1 373 ? -4.43 12.469 24.25 1 96.12 373 TYR B O 1
ATOM 8886 N N . MET B 1 374 ? -2.51 13.625 24.812 1 93.62 374 MET B N 1
ATOM 8887 C CA . MET B 1 374 ? -1.854 13.289 23.562 1 93.62 374 MET B CA 1
ATOM 8888 C C . MET B 1 374 ? -0.417 12.844 23.797 1 93.62 374 MET B C 1
ATOM 8890 O O . MET B 1 374 ? 0.351 13.523 24.469 1 93.62 374 MET B O 1
ATOM 8894 N N . ASN B 1 375 ? -0.109 11.656 23.297 1 93.94 375 ASN B N 1
ATOM 8895 C CA . ASN B 1 375 ? 1.248 11.125 23.266 1 93.94 375 ASN B CA 1
ATOM 8896 C C . ASN B 1 375 ? 1.734 10.898 21.844 1 93.94 375 ASN B C 1
ATOM 8898 O O . ASN B 1 375 ? 1.037 10.289 21.031 1 93.94 375 ASN B O 1
ATOM 8902 N N . GLY B 1 376 ? 2.885 11.508 21.578 1 90.88 376 GLY B N 1
ATOM 8903 C CA . GLY B 1 376 ? 3.432 11.359 20.234 1 90.88 376 GLY B CA 1
ATOM 8904 C C . GLY B 1 376 ? 4.918 11.055 20.219 1 90.88 376 GLY B C 1
ATOM 8905 O O . GLY B 1 376 ? 5.668 11.578 21.047 1 90.88 376 GLY B O 1
ATOM 8906 N N . LYS B 1 377 ? 5.328 10.156 19.328 1 90.94 377 LYS B N 1
ATOM 8907 C CA . LYS B 1 377 ? 6.73 9.844 19.047 1 90.94 377 LYS B CA 1
ATOM 8908 C C . LYS B 1 377 ? 7.004 9.789 17.547 1 90.94 377 LYS B C 1
ATOM 8910 O O . LYS B 1 377 ? 6.191 9.266 16.797 1 90.94 377 LYS B O 1
ATOM 8915 N N . SER B 1 378 ? 8.078 10.391 17.141 1 87.62 378 SER B N 1
ATOM 8916 C CA . SER B 1 378 ? 8.438 10.336 15.727 1 87.62 378 SER B CA 1
ATOM 8917 C C . SER B 1 378 ? 9.953 10.258 15.547 1 87.62 378 SER B C 1
ATOM 8919 O O . SER B 1 378 ? 10.711 10.742 16.391 1 87.62 378 SER B O 1
ATOM 8921 N N . ASN B 1 379 ? 10.398 9.539 14.594 1 86.44 379 ASN B N 1
ATOM 8922 C CA . ASN B 1 379 ? 11.766 9.484 14.078 1 86.44 379 ASN B CA 1
ATOM 8923 C C . ASN B 1 379 ? 11.82 9.852 12.602 1 86.44 379 ASN B C 1
ATOM 8925 O O . ASN B 1 379 ? 11.227 9.172 11.766 1 86.44 379 ASN B O 1
ATOM 8929 N N . THR B 1 380 ? 12.531 10.898 12.352 1 84.12 380 THR B N 1
ATOM 8930 C CA . THR B 1 380 ? 12.484 11.453 11.008 1 84.12 380 THR B CA 1
ATOM 8931 C C . THR B 1 380 ? 13.883 11.867 10.547 1 84.12 380 THR B C 1
ATOM 8933 O O . THR B 1 380 ? 14.391 12.914 10.953 1 84.12 380 THR B O 1
ATOM 8936 N N . PRO B 1 381 ? 14.469 11.07 9.688 1 83.75 381 PRO B N 1
ATOM 8937 C CA . PRO B 1 381 ? 15.719 11.57 9.102 1 83.75 381 PRO B CA 1
ATOM 8938 C C . PRO B 1 381 ? 15.492 12.688 8.094 1 83.75 381 PRO B C 1
ATOM 8940 O O . PRO B 1 381 ? 14.391 12.82 7.547 1 83.75 381 PRO B O 1
ATOM 8943 N N . GLY B 1 382 ? 16.516 13.555 8.031 1 81.81 382 GLY B N 1
ATOM 8944 C CA . GLY B 1 382 ? 16.406 14.641 7.066 1 81.81 382 GLY B CA 1
ATOM 8945 C C . GLY B 1 382 ? 17.703 14.875 6.301 1 81.81 382 GLY B C 1
ATOM 8946 O O . GLY B 1 382 ? 18.781 14.461 6.742 1 81.81 382 GLY B O 1
ATOM 8947 N N . ASN B 1 383 ? 17.547 15.312 5.152 1 84.5 383 ASN B N 1
ATOM 8948 C CA . ASN B 1 383 ? 18.625 15.836 4.312 1 84.5 383 ASN B CA 1
ATOM 8949 C C . ASN B 1 383 ? 18.312 17.25 3.818 1 84.5 383 ASN B C 1
ATOM 8951 O O . ASN B 1 383 ? 17.562 17.422 2.863 1 84.5 383 ASN B O 1
ATOM 8955 N N . LEU B 1 384 ? 18.922 18.172 4.414 1 80.12 384 LEU B N 1
ATOM 8956 C CA . LEU B 1 384 ? 18.594 19.547 4.117 1 80.12 384 LEU B CA 1
ATOM 8957 C C . LEU B 1 384 ? 19.359 20.047 2.895 1 80.12 384 LEU B C 1
ATOM 8959 O O . LEU B 1 384 ? 19.031 21.094 2.336 1 80.12 384 LEU B O 1
ATOM 8963 N N . GLY B 1 385 ? 20.281 19.25 2.426 1 78 385 GLY B N 1
ATOM 8964 C CA . GLY B 1 385 ? 21.031 19.609 1.235 1 78 385 GLY B CA 1
ATOM 8965 C C . GLY B 1 385 ? 20.391 19.125 -0.048 1 78 385 GLY B C 1
ATOM 8966 O O . GLY B 1 385 ? 20.719 19.594 -1.136 1 78 385 GLY B O 1
ATOM 8967 N N . GLY B 1 386 ? 19.5 18.203 0.082 1 78.94 386 GLY B N 1
ATOM 8968 C CA . GLY B 1 386 ? 18.719 17.719 -1.049 1 78.94 386 GLY B CA 1
ATOM 8969 C C . GLY B 1 386 ? 19.578 17.062 -2.113 1 78.94 386 GLY B C 1
ATOM 8970 O O . GLY B 1 386 ? 19.25 17.094 -3.299 1 78.94 386 GLY B O 1
ATOM 8971 N N . GLY B 1 387 ? 20.719 16.578 -1.804 1 88.06 387 GLY B N 1
ATOM 8972 C CA . GLY B 1 387 ? 21.625 16.047 -2.814 1 88.06 387 GLY B CA 1
ATOM 8973 C C . GLY B 1 387 ? 22.641 15.078 -2.252 1 88.06 387 GLY B C 1
ATOM 8974 O O . GLY B 1 387 ? 22.484 14.578 -1.136 1 88.06 387 GLY B O 1
ATOM 8975 N N . PRO B 1 388 ? 23.594 14.867 -3.115 1 88.62 388 PRO B N 1
ATOM 8976 C CA . PRO B 1 388 ? 24.594 13.875 -2.725 1 88.62 388 PRO B CA 1
ATOM 8977 C C . PRO B 1 388 ? 25.609 14.422 -1.727 1 88.62 388 PRO B C 1
ATOM 8979 O O . PRO B 1 388 ? 26.5 13.68 -1.273 1 88.62 388 PRO B O 1
ATOM 8982 N N . PHE B 1 389 ? 25.469 15.633 -1.332 1 86.62 389 PHE B N 1
ATOM 8983 C CA . PHE B 1 389 ? 26.469 16.297 -0.504 1 86.62 389 PHE B CA 1
ATOM 8984 C C . PHE B 1 389 ? 26.062 16.266 0.964 1 86.62 389 PHE B C 1
ATOM 8986 O O . PHE B 1 389 ? 24.969 16.719 1.32 1 86.62 389 PHE B O 1
ATOM 8993 N N . GLY B 1 390 ? 26.922 15.727 1.795 1 81.25 390 GLY B N 1
ATOM 8994 C CA . GLY B 1 390 ? 26.625 15.625 3.217 1 81.25 390 GLY B CA 1
ATOM 8995 C C . GLY B 1 390 ? 26.844 16.922 3.963 1 81.25 390 GLY B C 1
ATOM 8996 O O . GLY B 1 390 ? 27.594 16.984 4.934 1 81.25 390 GLY B O 1
ATOM 8997 N N . SER B 1 391 ? 26.25 17.938 3.596 1 76.94 391 SER B N 1
ATOM 8998 C CA . SER B 1 391 ? 26.453 19.266 4.191 1 76.94 391 SER B CA 1
ATOM 8999 C C . SER B 1 391 ? 25.531 19.469 5.387 1 76.94 391 SER B C 1
ATOM 9001 O O . SER B 1 391 ? 25.828 20.297 6.262 1 76.94 391 SER B O 1
ATOM 9003 N N . LEU B 1 392 ? 24.406 18.859 5.457 1 80.62 392 LEU B N 1
ATOM 9004 C CA . LEU B 1 392 ? 23.469 18.984 6.574 1 80.62 392 LEU B CA 1
ATOM 9005 C C . LEU B 1 392 ? 22.516 17.797 6.605 1 80.62 392 LEU B C 1
ATOM 9007 O O . LEU B 1 392 ? 21.297 17.953 6.426 1 80.62 392 LEU B O 1
ATOM 9011 N N . TRP B 1 393 ? 23.141 16.766 7.012 1 80.62 393 TRP B N 1
ATOM 9012 C CA . TRP B 1 393 ? 22.328 15.578 7.199 1 80.62 393 TRP B CA 1
ATOM 9013 C C . TRP B 1 393 ? 21.797 15.5 8.625 1 80.62 393 TRP B C 1
ATOM 9015 O O . TRP B 1 393 ? 22.531 15.734 9.586 1 80.62 393 TRP B O 1
ATOM 9025 N N . LEU B 1 394 ? 20.562 15.227 8.688 1 83.06 394 LEU B N 1
ATOM 9026 C CA . LEU B 1 394 ? 19.938 15.109 10 1 83.06 394 LEU B CA 1
ATOM 9027 C C . LEU B 1 394 ? 19.75 13.648 10.391 1 83.06 394 LEU B C 1
ATOM 9029 O O . LEU B 1 394 ? 18.672 13.25 10.828 1 83.06 394 LEU B O 1
ATOM 9033 N N . PHE B 1 395 ? 20.688 12.781 10.031 1 76.31 395 PHE B N 1
ATOM 9034 C CA . PHE B 1 395 ? 20.766 11.383 10.422 1 76.31 395 PHE B CA 1
ATOM 9035 C C . PHE B 1 395 ? 22.203 10.938 10.609 1 76.31 395 PHE B C 1
ATOM 9037 O O . PHE B 1 395 ? 23.125 11.633 10.188 1 76.31 395 PHE B O 1
ATOM 9044 N N . LYS B 1 396 ? 22.297 9.797 11.391 1 64.25 396 LYS B N 1
ATOM 9045 C CA . LYS B 1 396 ? 23.625 9.25 11.578 1 64.25 396 LYS B CA 1
ATOM 9046 C C . LYS B 1 396 ? 23.906 8.117 10.594 1 64.25 396 LYS B C 1
ATOM 9048 O O . LYS B 1 396 ? 22.984 7.395 10.203 1 64.25 396 LYS B O 1
ATOM 9053 N N . LEU B 1 397 ? 24.844 8.008 9.688 1 52.16 397 LEU B N 1
ATOM 9054 C CA . LEU B 1 397 ? 25.172 6.898 8.797 1 52.16 397 LEU B CA 1
ATOM 9055 C C . LEU B 1 397 ? 25.688 5.699 9.586 1 52.16 397 LEU B C 1
ATOM 9057 O O . LEU B 1 397 ? 26.312 5.863 10.633 1 52.16 397 LEU B O 1
ATOM 9061 N N . ALA B 1 398 ? 25.109 4.402 9.156 1 44.34 398 ALA B N 1
ATOM 9062 C CA . ALA B 1 398 ? 25.641 3.16 9.703 1 44.34 398 ALA B CA 1
ATOM 9063 C C . ALA B 1 398 ? 27.156 3.094 9.547 1 44.34 398 ALA B C 1
ATOM 9065 O O . ALA B 1 398 ? 27.688 3.451 8.492 1 44.34 398 ALA B O 1
ATOM 9066 N N . GLY B 1 399 ? 27.922 2.82 10.625 1 40.12 399 GLY B N 1
ATOM 9067 C CA . GLY B 1 399 ? 29.359 2.615 10.695 1 40.12 399 GLY B CA 1
ATOM 9068 C C . GLY B 1 399 ? 30.094 3.797 11.289 1 40.12 399 GLY B C 1
ATOM 9069 O O . GLY B 1 399 ? 31.281 3.688 11.633 1 40.12 399 GLY B O 1
ATOM 9070 N N . ILE B 1 400 ? 29.859 4.902 10.664 1 34.88 400 ILE B N 1
ATOM 9071 C CA . ILE B 1 400 ? 30.625 5.938 11.336 1 34.88 400 ILE B CA 1
ATOM 9072 C C . ILE B 1 400 ? 30.094 6.145 12.75 1 34.88 400 ILE B C 1
ATOM 9074 O O . ILE B 1 400 ? 28.922 6.457 12.938 1 34.88 400 ILE B O 1
ATOM 9078 N N . ASN B 1 401 ? 30.844 5.828 13.812 1 34.28 401 ASN B N 1
ATOM 9079 C CA . ASN B 1 401 ? 30.812 5.625 15.258 1 34.28 401 ASN B CA 1
ATOM 9080 C C . ASN B 1 401 ? 29.531 4.941 15.703 1 34.28 401 ASN B C 1
ATOM 9082 O O . ASN B 1 401 ? 29.344 4.652 16.891 1 34.28 401 ASN B O 1
ATOM 9086 N N . ALA B 1 402 ? 28.328 5.215 15.031 1 34.75 402 ALA B N 1
ATOM 9087 C CA . ALA B 1 402 ? 27.047 4.934 15.68 1 34.75 402 ALA B CA 1
ATOM 9088 C C . ALA B 1 402 ? 26.547 3.539 15.328 1 34.75 402 ALA B C 1
ATOM 9090 O O . ALA B 1 402 ? 26.641 3.115 14.172 1 34.75 402 ALA B O 1
ATOM 9091 N N . THR B 1 403 ? 26.625 2.504 16.078 1 35.25 403 THR B N 1
ATOM 9092 C CA . THR B 1 403 ? 26.031 1.194 16.312 1 35.25 403 THR B CA 1
ATOM 9093 C C . THR B 1 403 ? 24.641 1.107 15.664 1 35.25 403 THR B C 1
ATOM 9095 O O . THR B 1 403 ? 24.062 0.025 15.578 1 35.25 403 THR B O 1
ATOM 9098 N N . GLY B 1 404 ? 23.641 2.049 15.688 1 37.41 404 GLY B N 1
ATOM 9099 C CA . GLY B 1 404 ? 22.219 1.814 15.492 1 37.41 404 GLY B CA 1
ATOM 9100 C C . GLY B 1 404 ? 21.75 2.148 14.086 1 37.41 404 GLY B C 1
ATOM 9101 O O . GLY B 1 404 ? 22.531 2.656 13.273 1 37.41 404 GLY B O 1
ATOM 9102 N N . ALA B 1 405 ? 20.859 1.476 13.406 1 45.16 405 ALA B N 1
ATOM 9103 C CA . ALA B 1 405 ? 20.078 1.934 12.258 1 45.16 405 ALA B CA 1
ATOM 9104 C C . ALA B 1 405 ? 20.094 3.457 12.156 1 45.16 405 ALA B C 1
ATOM 9106 O O . ALA B 1 405 ? 20.172 4.152 13.172 1 45.16 405 ALA B O 1
ATOM 9107 N N . PRO B 1 406 ? 20.844 3.994 10.93 1 51.84 406 PRO B N 1
ATOM 9108 C CA . PRO B 1 406 ? 20.906 5.457 10.906 1 51.84 406 PRO B CA 1
ATOM 9109 C C . PRO B 1 406 ? 19.703 6.113 11.57 1 51.84 406 PRO B C 1
ATOM 9111 O O . PRO B 1 406 ? 18.562 5.816 11.211 1 51.84 406 PRO B O 1
ATOM 9114 N N . GLY B 1 407 ? 19.812 6.414 12.844 1 63.28 407 GLY B N 1
ATOM 9115 C CA . GLY B 1 407 ? 18.766 7.047 13.641 1 63.28 407 GLY B CA 1
ATOM 9116 C C . GLY B 1 407 ? 18.516 8.492 13.258 1 63.28 407 GLY B C 1
ATOM 9117 O O . GLY B 1 407 ? 19.453 9.242 13 1 63.28 407 GLY B O 1
ATOM 9118 N N . GLY B 1 408 ? 17.453 9 12.727 1 77.69 408 GLY B N 1
ATOM 9119 C CA . GLY B 1 408 ? 17.047 10.367 12.422 1 77.69 408 GLY B CA 1
ATOM 9120 C C . GLY B 1 408 ? 16.672 11.172 13.648 1 77.69 408 GLY B C 1
ATOM 9121 O O . GLY B 1 408 ? 17.125 10.867 14.758 1 77.69 408 GLY B O 1
ATOM 9122 N N . GLN B 1 409 ? 16.078 12.352 13.398 1 84.5 409 GLN B N 1
ATOM 9123 C CA . GLN B 1 409 ? 15.547 13.172 14.484 1 84.5 409 GLN B CA 1
ATOM 9124 C C . GLN B 1 409 ? 14.516 12.406 15.305 1 84.5 409 GLN B C 1
ATOM 9126 O O . GLN B 1 409 ? 13.727 11.641 14.75 1 84.5 409 GLN B O 1
ATOM 9131 N N . THR B 1 410 ? 14.641 12.617 16.594 1 86.94 410 THR B N 1
ATOM 9132 C CA . THR B 1 410 ? 13.68 12 17.484 1 86.94 410 THR B CA 1
ATOM 9133 C C . THR B 1 410 ? 12.844 13.062 18.203 1 86.94 410 THR B C 1
ATOM 9135 O O . THR B 1 410 ? 13.391 14 18.781 1 86.94 410 THR B O 1
ATOM 9138 N N . PHE B 1 411 ? 11.602 12.898 18.172 1 87.44 411 PHE B N 1
ATOM 9139 C CA . PHE B 1 411 ? 10.672 13.773 18.875 1 87.44 411 PHE B CA 1
ATOM 9140 C C . PHE B 1 411 ? 9.688 12.969 19.719 1 87.44 411 PHE B C 1
ATOM 9142 O O . PHE B 1 411 ? 9.039 12.047 19.203 1 87.44 411 PHE B O 1
ATOM 9149 N N . GLU B 1 412 ? 9.617 13.32 20.953 1 90.94 412 GLU B N 1
ATOM 9150 C CA . GLU B 1 412 ? 8.625 12.75 21.875 1 90.94 412 GLU B CA 1
ATOM 9151 C C . GLU B 1 412 ? 7.844 13.852 22.578 1 90.94 412 GLU B C 1
ATOM 9153 O O . GLU B 1 412 ? 8.406 14.875 22.969 1 90.94 412 GLU B O 1
ATOM 9158 N N . SER B 1 413 ? 6.598 13.641 22.656 1 91.44 413 SER B N 1
ATOM 9159 C CA . SER B 1 413 ? 5.773 14.633 23.344 1 91.44 413 SER B CA 1
ATOM 9160 C C . SER B 1 413 ? 4.652 13.969 24.141 1 91.44 413 SER B C 1
ATOM 9162 O O . SER B 1 413 ? 4.07 12.977 23.688 1 91.44 413 SER B O 1
ATOM 9164 N N . ASN B 1 414 ? 4.375 14.508 25.281 1 93.38 414 ASN B N 1
ATOM 9165 C CA . ASN B 1 414 ? 3.256 14.164 26.156 1 93.38 414 ASN B CA 1
ATOM 9166 C C . ASN B 1 414 ? 2.502 15.406 26.609 1 93.38 414 ASN B C 1
ATOM 9168 O O . ASN B 1 414 ? 3.07 16.25 27.297 1 93.38 414 ASN B O 1
ATOM 9172 N N . THR B 1 415 ? 1.272 15.453 26.281 1 93.06 415 THR B N 1
ATOM 9173 C CA . THR B 1 415 ? 0.487 16.625 26.625 1 93.06 415 THR B CA 1
ATOM 9174 C C . THR B 1 415 ? -0.817 16.219 27.312 1 93.06 415 THR B C 1
ATOM 9176 O O . THR B 1 415 ? -1.521 15.328 26.828 1 93.06 415 THR B O 1
ATOM 9179 N N . PHE B 1 416 ? -1.084 16.922 28.312 1 94.25 416 PHE B N 1
ATOM 9180 C CA . PHE B 1 416 ? -2.336 16.797 29.047 1 94.25 416 PHE B CA 1
ATOM 9181 C C . PHE B 1 416 ? -3.055 18.141 29.141 1 94.25 416 PHE B C 1
ATOM 9183 O O . PHE B 1 416 ? -2.418 19.188 29.312 1 94.25 416 PHE B O 1
ATOM 9190 N N . SER B 1 417 ? -4.41 18.125 28.953 1 95.12 417 SER B N 1
ATOM 9191 C CA . SER B 1 417 ? -5.168 19.359 29.156 1 95.12 417 SER B CA 1
ATOM 9192 C C . SER B 1 417 ? -6.512 19.062 29.812 1 95.12 417 SER B C 1
ATOM 9194 O O . SER B 1 417 ? -7.078 17.984 29.656 1 95.12 417 SER B O 1
ATOM 9196 N N . GLU B 1 418 ? -6.961 20 30.625 1 97.06 418 GLU B N 1
ATOM 9197 C CA . GLU B 1 418 ? -8.242 20 31.328 1 97.06 418 GLU B CA 1
ATOM 9198 C C . GLU B 1 418 ? -8.922 21.359 31.234 1 97.06 418 GLU B C 1
ATOM 9200 O O . GLU B 1 418 ? -8.297 22.391 31.516 1 97.06 418 GLU B O 1
ATOM 9205 N N . GLU B 1 419 ? -10.156 21.328 30.812 1 97.25 419 GLU B N 1
ATOM 9206 C CA . GLU B 1 419 ? -10.945 22.562 30.75 1 97.25 419 GLU B CA 1
ATOM 9207 C C . GLU B 1 419 ? -12.32 22.359 31.359 1 97.25 419 GLU B C 1
ATOM 9209 O O . GLU B 1 419 ? -13.047 21.438 31 1 97.25 419 GLU B O 1
ATOM 9214 N N . LEU B 1 420 ? -12.695 23.141 32.281 1 97.88 420 LEU B N 1
ATOM 9215 C CA . LEU B 1 420 ? -14.031 23.172 32.875 1 97.88 420 LEU B CA 1
ATOM 9216 C C . LEU B 1 420 ? -14.734 24.484 32.531 1 97.88 420 LEU B C 1
ATOM 9218 O O . LEU B 1 420 ? -14.188 25.562 32.719 1 97.88 420 LEU B O 1
ATOM 9222 N N . GLN B 1 421 ? -15.93 24.344 31.969 1 95.94 421 GLN B N 1
ATOM 9223 C CA . GLN B 1 421 ? -16.656 25.547 31.578 1 95.94 421 GLN B CA 1
ATOM 9224 C C . GLN B 1 421 ? -18.109 25.484 32.094 1 95.94 421 GLN B C 1
ATOM 9226 O O . GLN B 1 421 ? -18.672 24.406 32.25 1 95.94 421 GLN B O 1
ATOM 9231 N N . ILE B 1 422 ? -18.609 26.594 32.281 1 96.69 422 ILE B N 1
ATOM 9232 C CA . ILE B 1 422 ? -20.016 26.781 32.562 1 96.69 422 ILE B CA 1
ATOM 9233 C C . ILE B 1 422 ? -20.641 27.703 31.516 1 96.69 422 ILE B C 1
ATOM 9235 O O . ILE B 1 422 ? -20.062 28.734 31.156 1 96.69 422 ILE B O 1
ATOM 9239 N N . GLN B 1 423 ? -21.75 27.297 30.984 1 95.44 423 GLN B N 1
ATOM 9240 C CA . GLN B 1 423 ? -22.453 28.062 29.969 1 95.44 423 GLN B CA 1
ATOM 9241 C C . GLN B 1 423 ? -23.938 28.219 30.328 1 95.44 423 GLN B C 1
ATOM 9243 O O . GLN B 1 423 ? -24.531 27.297 30.906 1 95.44 423 GLN B O 1
ATOM 9248 N N . GLY B 1 424 ? -24.422 29.375 29.891 1 94.44 424 GLY B N 1
ATOM 9249 C CA . GLY B 1 424 ? -25.844 29.531 30.172 1 94.44 424 GLY B CA 1
ATOM 9250 C C . GLY B 1 424 ? -26.438 30.812 29.609 1 94.44 424 GLY B C 1
ATOM 9251 O O . GLY B 1 424 ? -25.766 31.531 28.875 1 94.44 424 GLY B O 1
ATOM 9252 N N . SER B 1 425 ? -27.688 30.875 29.828 1 94.12 425 SER B N 1
ATOM 9253 C CA . SER B 1 425 ? -28.453 32.062 29.438 1 94.12 425 SER B CA 1
ATOM 9254 C C . SER B 1 425 ? -29.172 32.688 30.625 1 94.12 425 SER B C 1
ATOM 9256 O O . SER B 1 425 ? -29.641 31.953 31.516 1 94.12 425 SER B O 1
ATOM 9258 N N . LEU B 1 426 ? -29.188 34.062 30.594 1 92.56 426 LEU B N 1
ATOM 9259 C CA . LEU B 1 426 ? -29.891 34.844 31.609 1 92.56 426 LEU B CA 1
ATOM 9260 C C . LEU B 1 426 ? -30.797 35.875 30.969 1 92.56 426 LEU B C 1
ATOM 9262 O O . LEU B 1 426 ? -30.688 36.156 29.781 1 92.56 426 LEU B O 1
ATOM 9266 N N . MET B 1 427 ? -31.766 36.375 31.781 1 93.5 427 MET B N 1
ATOM 9267 C CA . MET B 1 427 ? -32.656 37.469 31.375 1 93.5 427 MET B CA 1
ATOM 9268 C C . MET B 1 427 ? -33.469 37.062 30.141 1 93.5 427 MET B C 1
ATOM 9270 O O . MET B 1 427 ? -33.469 37.812 29.141 1 93.5 427 MET B O 1
ATOM 9274 N N . GLU B 1 428 ? -34.094 35.938 30.188 1 90.19 428 GLU B N 1
ATOM 9275 C CA . GLU B 1 428 ? -34.938 35.406 29.109 1 90.19 428 GLU B CA 1
ATOM 9276 C C . GLU B 1 428 ? -34.188 35.344 27.797 1 90.19 428 GLU B C 1
ATOM 9278 O O . GLU B 1 428 ? -34.625 35.875 26.781 1 90.19 428 GLU B O 1
ATOM 9283 N N . ASP B 1 429 ? -32.906 35 27.828 1 87.88 429 ASP B N 1
ATOM 9284 C CA . ASP B 1 429 ? -32.031 34.688 26.672 1 87.88 429 ASP B CA 1
ATOM 9285 C C . ASP B 1 429 ? -31.438 35.938 26.078 1 87.88 429 ASP B C 1
ATOM 9287 O O . ASP B 1 429 ? -30.906 35.938 24.969 1 87.88 429 ASP B O 1
ATOM 9291 N N . ARG B 1 430 ? -31.484 37.062 26.812 1 93.5 430 ARG B N 1
ATOM 9292 C CA . ARG B 1 430 ? -30.875 38.312 26.344 1 93.5 430 ARG B CA 1
ATOM 9293 C C . ARG B 1 430 ? -29.391 38.312 26.641 1 93.5 430 ARG B C 1
ATOM 9295 O O . ARG B 1 430 ? -28.625 39.062 26 1 93.5 430 ARG B O 1
ATOM 9302 N N . LEU B 1 431 ? -29.062 37.562 27.672 1 95.56 431 LEU B N 1
ATOM 9303 C CA . LEU B 1 431 ? -27.672 37.469 28.047 1 95.56 431 LEU B CA 1
ATOM 9304 C C . LEU B 1 431 ? -27.188 36.031 28.016 1 95.56 431 LEU B C 1
ATOM 9306 O O . LEU B 1 431 ? -27.734 35.156 28.719 1 95.56 431 LEU B O 1
ATOM 9310 N N . ASN B 1 432 ? -26.234 35.812 27.219 1 94.56 432 ASN B N 1
ATOM 9311 C CA . ASN B 1 432 ? -25.578 34.5 27.188 1 94.56 432 ASN B CA 1
ATOM 9312 C C . ASN B 1 432 ? -24.141 34.594 27.719 1 94.56 432 ASN B C 1
ATOM 9314 O O . ASN B 1 432 ? -23.438 35.562 27.469 1 94.56 432 ASN B O 1
ATOM 9318 N N . TYR B 1 433 ? -23.703 33.594 28.5 1 94.94 433 TYR B N 1
ATOM 9319 C CA . TYR B 1 433 ? -22.375 33.656 29.094 1 94.94 433 TYR B CA 1
ATOM 9320 C C . TYR B 1 433 ? -21.656 32.312 29 1 94.94 433 TYR B C 1
ATOM 9322 O O . TYR B 1 433 ? -22.297 31.266 28.969 1 94.94 433 TYR B O 1
ATOM 9330 N N . THR B 1 434 ? -20.422 32.375 28.906 1 95.12 434 THR B N 1
ATOM 9331 C CA . THR B 1 434 ? -19.484 31.266 29.047 1 95.12 434 THR B CA 1
ATOM 9332 C C . THR B 1 434 ? -18.312 31.656 29.953 1 95.12 434 THR B C 1
ATOM 9334 O O . THR B 1 434 ? -17.734 32.719 29.797 1 95.12 434 THR B O 1
ATOM 9337 N N . ALA B 1 435 ? -18.016 30.891 30.922 1 96.75 435 ALA B N 1
ATOM 9338 C CA . ALA B 1 435 ? -16.859 31.062 31.797 1 96.75 435 ALA B CA 1
ATOM 9339 C C . ALA B 1 435 ? -16.156 29.734 32.062 1 96.75 435 ALA B C 1
ATOM 9341 O O . ALA B 1 435 ? -16.797 28.688 32.062 1 96.75 435 ALA B O 1
ATOM 9342 N N . GLY B 1 436 ? -14.844 29.844 32.219 1 96.75 436 GLY B N 1
ATOM 9343 C CA . GLY B 1 436 ? -14.172 28.562 32.438 1 96.75 436 GLY B CA 1
ATOM 9344 C C . GLY B 1 436 ? -12.75 28.719 32.938 1 96.75 436 GLY B C 1
ATOM 9345 O O . GLY B 1 436 ? -12.258 29.844 33.094 1 96.75 436 GLY B O 1
ATOM 9346 N N . VAL B 1 437 ? -12.18 27.609 33.281 1 98 437 VAL B N 1
ATOM 9347 C CA . VAL B 1 437 ? -10.781 27.469 33.688 1 98 437 VAL B CA 1
ATOM 9348 C C . VAL B 1 437 ? -10.094 26.422 32.812 1 98 437 VAL B C 1
ATOM 9350 O O . VAL B 1 437 ? -10.742 25.469 32.344 1 98 437 VAL B O 1
ATOM 9353 N N . PHE B 1 438 ? -8.828 26.672 32.5 1 96.38 438 PHE B N 1
ATOM 9354 C CA . PHE B 1 438 ? -8.047 25.781 31.641 1 96.38 438 PHE B CA 1
ATOM 9355 C C . PHE B 1 438 ? -6.695 25.469 32.281 1 96.38 438 PHE B C 1
ATOM 9357 O O . PHE B 1 438 ? -6.082 26.344 32.906 1 96.38 438 PHE B O 1
ATOM 9364 N N . TYR B 1 439 ? -6.289 24.219 32.125 1 97.69 439 TYR B N 1
ATOM 9365 C CA . TYR B 1 439 ? -4.965 23.781 32.531 1 97.69 439 TYR B CA 1
ATOM 9366 C C . TYR B 1 439 ? -4.352 22.844 31.484 1 97.69 439 TYR B C 1
ATOM 9368 O O . TYR B 1 439 ? -5.047 22.016 30.906 1 97.69 439 TYR B O 1
ATOM 9376 N N . SER B 1 440 ? -3.029 23.047 31.25 1 95.5 440 SER B N 1
ATOM 9377 C CA . SER B 1 440 ? -2.332 22.125 30.359 1 95.5 440 SER B CA 1
ATOM 9378 C C . SER B 1 440 ? -0.877 21.953 30.781 1 95.5 440 SER B C 1
ATOM 9380 O O . SER B 1 440 ? -0.288 22.844 31.391 1 95.5 440 SER B O 1
ATOM 9382 N N . ASN B 1 441 ? -0.366 20.781 30.516 1 96.31 441 ASN B N 1
ATOM 9383 C CA . ASN B 1 441 ? 1.03 20.422 30.75 1 96.31 441 ASN B CA 1
ATOM 9384 C C . ASN B 1 441 ? 1.598 19.609 29.594 1 96.31 441 ASN B C 1
ATOM 9386 O O . ASN B 1 441 ? 1.001 18.609 29.172 1 96.31 441 ASN B O 1
ATOM 9390 N N . GLN B 1 442 ? 2.736 20.109 29.125 1 93.75 442 GLN B N 1
ATOM 9391 C CA . GLN B 1 442 ? 3.377 19.422 28.016 1 93.75 442 GLN B CA 1
ATOM 9392 C C . GLN B 1 442 ? 4.852 19.156 28.297 1 93.75 442 GLN B C 1
ATOM 9394 O O . GLN B 1 442 ? 5.559 20.031 28.797 1 93.75 442 GLN B O 1
ATOM 9399 N N . LYS B 1 443 ? 5.301 17.969 28.062 1 94.88 443 LYS B N 1
ATOM 9400 C CA . LYS B 1 443 ? 6.703 17.578 28.094 1 94.88 443 LYS B CA 1
ATOM 9401 C C . LYS B 1 443 ? 7.156 17.031 26.734 1 94.88 443 LYS B C 1
ATOM 9403 O O . LYS B 1 443 ? 6.461 16.219 26.125 1 94.88 443 LYS B O 1
ATOM 9408 N N . ARG B 1 444 ? 8.289 17.531 26.344 1 91.81 444 ARG B N 1
ATOM 9409 C CA . ARG B 1 444 ? 8.82 17.125 25.062 1 91.81 444 ARG B CA 1
ATOM 9410 C C . ARG B 1 444 ? 10.289 16.719 25.188 1 91.81 444 ARG B C 1
ATOM 9412 O O . ARG B 1 444 ? 11.023 17.281 26 1 91.81 444 ARG B O 1
ATOM 9419 N N . PHE B 1 445 ? 10.742 15.734 24.469 1 91.56 445 PHE B N 1
ATOM 9420 C CA . PHE B 1 445 ? 12.125 15.312 24.297 1 91.56 445 PHE B CA 1
ATOM 9421 C C . PHE B 1 445 ? 12.523 15.336 22.828 1 91.56 445 PHE B C 1
ATOM 9423 O O . PHE B 1 445 ? 11.812 14.781 21.984 1 91.56 445 PHE B O 1
ATOM 9430 N N . GLU B 1 446 ? 13.625 16.031 22.562 1 88.5 446 GLU B N 1
ATOM 9431 C CA . GLU B 1 446 ? 14.047 16.172 21.172 1 88.5 446 GLU B CA 1
ATOM 9432 C C . GLU B 1 446 ? 15.547 15.906 21.031 1 88.5 446 GLU B C 1
ATOM 9434 O O . GLU B 1 446 ? 16.344 16.328 21.875 1 88.5 446 GLU B O 1
ATOM 9439 N N . ILE B 1 447 ? 15.891 15.141 20.031 1 88.06 447 ILE B N 1
ATOM 9440 C CA . ILE B 1 447 ? 17.266 14.977 19.594 1 88.06 447 ILE B CA 1
ATOM 9441 C C . ILE B 1 447 ? 17.359 15.289 18.094 1 88.06 447 ILE B C 1
ATOM 9443 O O . ILE B 1 447 ? 16.656 14.703 17.281 1 88.06 447 ILE B O 1
ATOM 9447 N N . VAL B 1 448 ? 18.219 16.188 17.75 1 84.56 448 VAL B N 1
ATOM 9448 C CA . VAL B 1 448 ? 18.453 16.578 16.359 1 84.56 448 VAL B CA 1
ATOM 9449 C C . VAL B 1 448 ? 19.922 16.375 16.016 1 84.56 448 VAL B C 1
ATOM 9451 O O . VAL B 1 448 ? 20.766 17.219 16.297 1 84.56 448 VAL B O 1
ATOM 9454 N N . PRO B 1 449 ? 20.172 15.281 15.359 1 83.25 449 PRO B N 1
ATOM 9455 C CA . PRO B 1 449 ? 21.562 15.062 14.93 1 83.25 449 PRO B CA 1
ATOM 9456 C C . PRO B 1 449 ? 21.922 15.852 13.672 1 83.25 449 PRO B C 1
ATOM 9458 O O . PRO B 1 449 ? 21.094 16.016 12.781 1 83.25 449 PRO B O 1
ATOM 9461 N N . ILE B 1 450 ? 23.125 16.312 13.617 1 80.38 450 ILE B N 1
ATOM 9462 C CA . ILE B 1 450 ? 23.656 16.984 12.445 1 80.38 450 ILE B CA 1
ATOM 9463 C C . ILE B 1 450 ? 24.984 16.375 12.047 1 80.38 450 ILE B C 1
ATOM 9465 O O . ILE B 1 450 ? 25.906 16.297 12.867 1 80.38 450 ILE B O 1
ATOM 9469 N N . ASN B 1 451 ? 25.016 15.945 10.859 1 78.56 451 ASN B N 1
ATOM 9470 C CA . ASN B 1 451 ? 26.25 15.398 10.305 1 78.56 451 ASN B CA 1
ATOM 9471 C C . ASN B 1 451 ? 26.703 16.172 9.07 1 78.56 451 ASN B C 1
ATOM 9473 O O . ASN B 1 451 ? 25.891 16.484 8.195 1 78.56 451 ASN B O 1
ATOM 9477 N N . ILE B 1 452 ? 27.984 16.5 9.062 1 78.06 452 ILE B N 1
ATOM 9478 C CA . ILE B 1 452 ? 28.562 17.219 7.945 1 78.06 452 ILE B CA 1
ATOM 9479 C C . ILE B 1 452 ? 29.812 16.5 7.453 1 78.06 452 ILE B C 1
ATOM 9481 O O . ILE B 1 452 ? 30.688 16.156 8.242 1 78.06 452 ILE B O 1
ATOM 9485 N N . GLY B 1 453 ? 29.891 16.25 6.199 1 76.25 453 GLY B N 1
ATOM 9486 C CA . GLY B 1 453 ? 31.109 15.82 5.543 1 76.25 453 GLY B CA 1
ATOM 9487 C C . GLY B 1 453 ? 31.391 14.336 5.688 1 76.25 453 GLY B C 1
ATOM 9488 O O . GLY B 1 453 ? 32.469 13.867 5.367 1 76.25 453 GLY B O 1
ATOM 9489 N N . ALA B 1 454 ? 30.484 13.562 6.184 1 70.5 454 ALA B N 1
ATOM 9490 C CA . ALA B 1 454 ? 30.703 12.133 6.406 1 70.5 454 ALA B CA 1
ATOM 9491 C C . ALA B 1 454 ? 30.859 11.391 5.082 1 70.5 454 ALA B C 1
ATOM 9493 O O . ALA B 1 454 ? 31.391 10.281 5.047 1 70.5 454 ALA B O 1
ATOM 9494 N N . ASP B 1 455 ? 30.422 11.953 4.07 1 74.44 455 ASP B N 1
ATOM 9495 C CA . ASP B 1 455 ? 30.5 11.344 2.748 1 74.44 455 ASP B CA 1
ATOM 9496 C C . ASP B 1 455 ? 31.891 11.516 2.143 1 74.44 455 ASP B C 1
ATOM 9498 O O . ASP B 1 455 ? 32.25 10.797 1.207 1 74.44 455 ASP B O 1
ATOM 9502 N N . VAL B 1 456 ? 32.719 12.453 2.615 1 70.62 456 VAL B N 1
ATOM 9503 C CA . VAL B 1 456 ? 34 12.703 1.986 1 70.62 456 VAL B CA 1
ATOM 9504 C C . VAL B 1 456 ? 35.125 12.406 2.977 1 70.62 456 VAL B C 1
ATOM 9506 O O . VAL B 1 456 ? 36.281 12.18 2.578 1 70.62 456 VAL B O 1
ATOM 9509 N N . VAL B 1 457 ? 34.781 12.594 4.246 1 65.5 457 VAL B N 1
ATOM 9510 C CA . VAL B 1 457 ? 35.781 12.32 5.281 1 65.5 457 VAL B CA 1
ATOM 9511 C C . VAL B 1 457 ? 35.219 11.289 6.262 1 65.5 457 VAL B C 1
ATOM 9513 O O . VAL B 1 457 ? 34.125 11.461 6.805 1 65.5 457 VAL B O 1
ATOM 9516 N N . PRO B 1 458 ? 35.938 10.172 6.289 1 58.84 458 PRO B N 1
ATOM 9517 C CA . PRO B 1 458 ? 35.5 9.234 7.32 1 58.84 458 PRO B CA 1
ATOM 9518 C C . PRO B 1 458 ? 35.312 9.891 8.688 1 58.84 458 PRO B C 1
ATOM 9520 O O . PRO B 1 458 ? 36.188 10.664 9.117 1 58.84 458 PRO B O 1
ATOM 9523 N N . GLY B 1 459 ? 34.312 9.742 9.406 1 58.41 459 GLY B N 1
ATOM 9524 C CA . GLY B 1 459 ? 34 10.352 10.688 1 58.41 459 GLY B CA 1
ATOM 9525 C C . GLY B 1 459 ? 33.344 11.711 10.555 1 58.41 459 GLY B C 1
ATOM 9526 O O . GLY B 1 459 ? 32.75 12.227 11.523 1 58.41 459 GLY B O 1
ATOM 9527 N N . GLY B 1 460 ? 33.375 12.258 9.414 1 66.12 460 GLY B N 1
ATOM 9528 C CA . GLY B 1 460 ? 32.719 13.523 9.109 1 66.12 460 GLY B CA 1
ATOM 9529 C C . GLY B 1 460 ? 33.5 14.727 9.594 1 66.12 460 GLY B C 1
ATOM 9530 O O . GLY B 1 460 ? 34.5 14.578 10.305 1 66.12 460 GLY B O 1
ATOM 9531 N N . ILE B 1 461 ? 33.219 15.883 9.141 1 70.12 461 ILE B N 1
ATOM 9532 C CA . ILE B 1 461 ? 33.781 17.156 9.586 1 70.12 461 ILE B CA 1
ATOM 9533 C C . ILE B 1 461 ? 33.125 17.562 10.906 1 70.12 461 ILE B C 1
ATOM 9535 O O . ILE B 1 461 ? 33.781 18.109 11.797 1 70.12 461 ILE B O 1
ATOM 9539 N N . ALA B 1 462 ? 31.812 17.219 11.008 1 73.5 462 ALA B N 1
ATOM 9540 C CA . ALA B 1 462 ? 31.062 17.469 12.234 1 73.5 462 ALA B CA 1
ATOM 9541 C C . ALA B 1 462 ? 30 16.406 12.469 1 73.5 462 ALA B C 1
ATOM 9543 O O . ALA B 1 462 ? 29.359 15.945 11.516 1 73.5 462 ALA B O 1
ATOM 9544 N N . ASP B 1 463 ? 29.938 15.945 13.594 1 77.31 463 ASP B N 1
ATOM 9545 C CA . ASP B 1 463 ? 28.891 15.07 14.102 1 77.31 463 ASP B CA 1
ATOM 9546 C C . ASP B 1 463 ? 28.375 15.539 15.461 1 77.31 463 ASP B C 1
ATOM 9548 O O . ASP B 1 463 ? 28.953 15.18 16.5 1 77.31 463 ASP B O 1
ATOM 9552 N N . ILE B 1 464 ? 27.312 16.328 15.375 1 77.38 464 ILE B N 1
ATOM 9553 C CA . ILE B 1 464 ? 26.812 16.953 16.594 1 77.38 464 ILE B CA 1
ATOM 9554 C C . ILE B 1 464 ? 25.344 16.609 16.797 1 77.38 464 ILE B C 1
ATOM 9556 O O . ILE B 1 464 ? 24.672 16.141 15.859 1 77.38 464 ILE B O 1
ATOM 9560 N N . SER B 1 465 ? 24.875 16.812 18.031 1 82.94 465 SER B N 1
ATOM 9561 C CA . SER B 1 465 ? 23.453 16.625 18.328 1 82.94 465 SER B CA 1
ATOM 9562 C C . SER B 1 465 ? 22.922 17.719 19.266 1 82.94 465 SER B C 1
ATOM 9564 O O . SER B 1 465 ? 23.562 18.031 20.266 1 82.94 465 SER B O 1
ATOM 9566 N N . TYR B 1 466 ? 21.891 18.312 18.812 1 84.44 466 TYR B N 1
ATOM 9567 C CA . TYR B 1 466 ? 21.094 19.031 19.797 1 84.44 466 TYR B CA 1
ATOM 9568 C C . TYR B 1 466 ? 20.188 18.078 20.562 1 84.44 466 TYR B C 1
ATOM 9570 O O . TYR B 1 466 ? 19.438 17.312 19.953 1 84.44 466 TYR B O 1
ATOM 9578 N N . ALA B 1 467 ? 20.281 17.984 21.812 1 88.75 467 ALA B N 1
ATOM 9579 C CA . ALA B 1 467 ? 19.469 17.109 22.641 1 88.75 467 ALA B CA 1
ATOM 9580 C C . ALA B 1 467 ? 18.953 17.859 23.875 1 88.75 467 ALA B C 1
ATOM 9582 O O . ALA B 1 467 ? 19.719 18.453 24.625 1 88.75 467 ALA B O 1
ATOM 9583 N N . TYR B 1 468 ? 17.703 17.859 24.078 1 91.19 468 TYR B N 1
ATOM 9584 C CA . TYR B 1 468 ? 17.156 18.609 25.219 1 91.19 468 TYR B CA 1
ATOM 9585 C C . TYR B 1 468 ? 15.727 18.156 25.531 1 91.19 468 TYR B C 1
ATOM 9587 O O . TYR B 1 468 ? 15.094 17.469 24.719 1 91.19 468 TYR B O 1
ATOM 9595 N N . ARG B 1 469 ? 15.234 18.5 26.703 1 93.88 469 ARG B N 1
ATOM 9596 C CA . ARG B 1 469 ? 13.875 18.297 27.188 1 93.88 469 ARG B CA 1
ATOM 9597 C C . ARG B 1 469 ? 13.18 19.625 27.438 1 93.88 469 ARG B C 1
ATOM 9599 O O . ARG B 1 469 ? 13.727 20.516 28.094 1 93.88 469 ARG B O 1
ATOM 9606 N N . ASN B 1 470 ? 12.062 19.734 26.859 1 92.75 470 ASN B N 1
ATOM 9607 C CA . ASN B 1 470 ? 11.25 20.938 27.047 1 92.75 470 ASN B CA 1
ATOM 9608 C C . ASN B 1 470 ? 10.047 20.656 27.938 1 92.75 470 ASN B C 1
ATOM 9610 O O . ASN B 1 470 ? 9.484 19.562 27.906 1 92.75 470 ASN B O 1
ATOM 9614 N N . ARG B 1 471 ? 9.656 21.625 28.703 1 94.75 471 ARG B N 1
ATOM 9615 C CA . ARG B 1 471 ? 8.453 21.578 29.531 1 94.75 471 ARG B CA 1
ATOM 9616 C C . ARG B 1 471 ? 7.648 22.859 29.406 1 94.75 471 ARG B C 1
ATOM 9618 O O . ARG B 1 471 ? 8.219 23.953 29.344 1 94.75 471 ARG B O 1
ATOM 9625 N N . GLN B 1 472 ? 6.371 22.734 29.375 1 93.81 472 GLN B N 1
ATOM 9626 C CA . GLN B 1 472 ? 5.469 23.891 29.328 1 93.81 472 GLN B CA 1
ATOM 9627 C C . GLN B 1 472 ? 4.223 23.656 30.172 1 93.81 472 GLN B C 1
ATOM 9629 O O . GLN B 1 472 ? 3.547 22.625 30.016 1 93.81 472 GLN B O 1
ATOM 9634 N N . GLU B 1 473 ? 3.955 24.5 31.016 1 96.38 473 GLU B N 1
ATOM 9635 C CA . GLU B 1 473 ? 2.74 24.516 31.828 1 96.38 473 GLU B CA 1
ATOM 9636 C C . GLU B 1 473 ? 1.915 25.766 31.578 1 96.38 473 GLU B C 1
ATOM 9638 O O . GLU B 1 473 ? 2.461 26.875 31.516 1 96.38 473 GLU B O 1
ATOM 9643 N N . SER B 1 474 ? 0.652 25.625 31.438 1 95.75 474 SER B N 1
ATOM 9644 C CA . SER B 1 474 ? -0.234 26.766 31.172 1 95.75 474 SER B CA 1
ATOM 9645 C C . SER B 1 474 ? -1.491 26.688 32.031 1 95.75 474 SER B C 1
ATOM 9647 O O . SER B 1 474 ? -2.092 25.609 32.156 1 95.75 474 SER B O 1
ATOM 9649 N N . LYS B 1 475 ? -1.846 27.797 32.656 1 97.5 475 LYS B N 1
ATOM 9650 C CA . LYS B 1 475 ? -3.078 28 33.406 1 97.5 475 LYS B CA 1
ATOM 9651 C C . LYS B 1 475 ? -3.816 29.25 32.938 1 97.5 475 LYS B C 1
ATOM 9653 O O . LYS B 1 475 ? -3.193 30.266 32.625 1 97.5 475 LYS B O 1
ATOM 9658 N N . ALA B 1 476 ? -5.156 29.109 32.906 1 97.81 476 ALA B N 1
ATOM 9659 C CA . ALA B 1 476 ? -5.887 30.281 32.438 1 97.81 476 ALA B CA 1
ATOM 9660 C C . ALA B 1 476 ? -7.289 30.328 33.031 1 97.81 476 ALA B C 1
ATOM 9662 O O . ALA B 1 476 ? -7.836 29.297 33.438 1 97.81 476 ALA B O 1
ATOM 9663 N N . ILE B 1 477 ? -7.844 31.516 33.125 1 98.12 477 ILE B N 1
ATOM 9664 C CA . ILE B 1 477 ? -9.25 31.781 33.406 1 98.12 477 ILE B CA 1
ATOM 9665 C C . ILE B 1 477 ? -9.844 32.656 32.312 1 98.12 477 ILE B C 1
ATOM 9667 O O . ILE B 1 477 ? -9.164 33.531 31.75 1 98.12 477 ILE B O 1
ATOM 9671 N N . PHE B 1 478 ? -11.055 32.375 31.922 1 97.31 478 PHE B N 1
ATOM 9672 C CA . PHE B 1 478 ? -11.648 33.156 30.859 1 97.31 478 PHE B CA 1
ATOM 9673 C C . PHE B 1 478 ? -13.156 33.281 31.062 1 97.31 478 PHE B C 1
ATOM 9675 O O . PHE B 1 478 ? -13.766 32.5 31.781 1 97.31 478 PHE B O 1
ATOM 9682 N N . ALA B 1 479 ? -13.742 34.25 30.375 1 97.5 479 ALA B N 1
ATOM 9683 C CA . ALA B 1 479 ? -15.18 34.5 30.359 1 97.5 479 ALA B CA 1
ATOM 9684 C C . ALA B 1 479 ? -15.586 35.344 29.156 1 97.5 479 ALA B C 1
ATOM 9686 O O . ALA B 1 479 ? -14.797 36.125 28.656 1 97.5 479 ALA B O 1
ATOM 9687 N N . GLN B 1 480 ? -16.766 35.125 28.719 1 96.38 480 GLN B N 1
ATOM 9688 C CA . GLN B 1 480 ? -17.344 35.875 27.625 1 96.38 480 GLN B CA 1
ATOM 9689 C C . GLN B 1 480 ? -18.859 36.031 27.812 1 96.38 480 GLN B C 1
ATOM 9691 O O . GLN B 1 480 ? -19.547 35.094 28.203 1 96.38 480 GLN B O 1
ATOM 9696 N N . VAL B 1 481 ? -19.297 37.219 27.516 1 96.69 481 VAL B N 1
ATOM 9697 C CA . VAL B 1 481 ? -20.719 37.531 27.656 1 96.69 481 VAL B CA 1
ATOM 9698 C C . VAL B 1 481 ? -21.234 38.188 26.375 1 96.69 481 VAL B C 1
ATOM 9700 O O . VAL B 1 481 ? -20.562 39.031 25.797 1 96.69 481 VAL B O 1
ATOM 9703 N N . SER B 1 482 ? -22.328 37.75 25.953 1 95.69 482 SER B N 1
ATOM 9704 C CA . SER B 1 482 ? -23.047 38.344 24.828 1 95.69 482 SER B CA 1
ATOM 9705 C C . SER B 1 482 ? -24.391 38.906 25.281 1 95.69 482 SER B C 1
ATOM 9707 O O . SER B 1 482 ? -25.234 38.156 25.797 1 95.69 482 SER B O 1
ATOM 9709 N N . TYR B 1 483 ? -24.578 40.125 24.969 1 97.06 483 TYR B N 1
ATOM 9710 C CA . TYR B 1 483 ? -25.797 40.812 25.406 1 97.06 483 TYR B CA 1
ATOM 9711 C C . TYR B 1 483 ? -26.547 41.406 24.234 1 97.06 483 TYR B C 1
ATOM 9713 O O . TYR B 1 483 ? -25.984 42.156 23.453 1 97.06 483 TYR B O 1
ATOM 9721 N N . LYS B 1 484 ? -27.812 41.094 24.188 1 96.62 484 LYS B N 1
ATOM 9722 C CA . LYS B 1 484 ? -28.688 41.688 23.172 1 96.62 484 LYS B CA 1
ATOM 9723 C C . LYS B 1 484 ? -29.125 43.094 23.594 1 96.62 484 LYS B C 1
ATOM 9725 O O . LYS B 1 484 ? -30.156 43.25 24.266 1 96.62 484 LYS B O 1
ATOM 9730 N N . VAL B 1 485 ? -28.5 44.031 23.094 1 96.81 485 VAL B N 1
ATOM 9731 C CA . VAL B 1 485 ? -28.875 45.438 23.375 1 96.81 485 VAL B CA 1
ATOM 9732 C C . VAL B 1 485 ? -30.266 45.719 22.812 1 96.81 485 VAL B C 1
ATOM 9734 O O . VAL B 1 485 ? -31.078 46.375 23.453 1 96.81 485 VAL B O 1
ATOM 9737 N N . THR B 1 486 ? -30.453 45.25 21.562 1 95.56 486 THR B N 1
ATOM 9738 C CA . THR B 1 486 ? -31.75 45.156 20.922 1 95.56 486 THR B CA 1
ATOM 9739 C C . THR B 1 486 ? -31.922 43.781 20.281 1 95.56 486 THR B C 1
ATOM 9741 O O . THR B 1 486 ? -31.047 42.938 20.375 1 95.56 486 THR B O 1
ATOM 9744 N N . GLU B 1 487 ? -33.062 43.656 19.641 1 92.56 487 GLU B N 1
ATOM 9745 C CA . GLU B 1 487 ? -33.281 42.375 18.984 1 92.56 487 GLU B CA 1
ATOM 9746 C C . GLU B 1 487 ? -32.344 42.188 17.797 1 92.56 487 GLU B C 1
ATOM 9748 O O . GLU B 1 487 ? -32.062 41.062 17.391 1 92.56 487 GLU B O 1
ATOM 9753 N N . GLN B 1 488 ? -31.844 43.312 17.312 1 95.19 488 GLN B N 1
ATOM 9754 C CA . GLN B 1 488 ? -31.016 43.25 16.125 1 95.19 488 GLN B CA 1
ATOM 9755 C C . GLN B 1 488 ? -29.531 43.469 16.469 1 95.19 488 GLN B C 1
ATOM 9757 O O . GLN B 1 488 ? -28.656 43.125 15.672 1 95.19 488 GLN B O 1
ATOM 9762 N N . LEU B 1 489 ? -29.266 44.031 17.609 1 96.94 489 LEU B N 1
ATOM 9763 C CA . LEU B 1 489 ? -27.906 44.406 17.969 1 96.94 489 LEU B CA 1
ATOM 9764 C C . LEU B 1 489 ? -27.422 43.594 19.172 1 96.94 489 LEU B C 1
ATOM 9766 O O . LEU B 1 489 ? -28.031 43.656 20.234 1 96.94 489 LEU B O 1
ATOM 9770 N N . THR B 1 490 ? -26.344 42.906 18.984 1 96.81 490 THR B N 1
ATOM 9771 C CA . THR B 1 490 ? -25.734 42.125 20.062 1 96.81 490 THR B CA 1
ATOM 9772 C C . THR B 1 490 ? -24.297 42.594 20.312 1 96.81 490 THR B C 1
ATOM 9774 O O . THR B 1 490 ? -23.516 42.719 19.375 1 96.81 490 THR B O 1
ATOM 9777 N N . ALA B 1 491 ? -23.969 42.812 21.531 1 97.88 491 ALA B N 1
ATOM 9778 C CA . ALA B 1 491 ? -22.594 43.156 21.953 1 97.88 491 ALA B CA 1
ATOM 9779 C C . ALA B 1 491 ? -21.984 42 22.734 1 97.88 491 ALA B C 1
ATOM 9781 O O . ALA B 1 491 ? -22.625 41.406 23.609 1 97.88 491 ALA B O 1
ATOM 9782 N N . THR B 1 492 ? -20.828 41.688 22.328 1 96.56 492 THR B N 1
ATOM 9783 C CA . THR B 1 492 ? -20.125 40.625 23.031 1 96.56 492 THR B CA 1
ATOM 9784 C C . THR B 1 492 ? -18.797 41.125 23.609 1 96.56 492 THR B C 1
ATOM 9786 O O . THR B 1 492 ? -18.062 41.844 22.922 1 96.56 492 THR B O 1
ATOM 9789 N N . LEU B 1 493 ? -18.547 40.812 24.844 1 97.56 493 LEU B N 1
ATOM 9790 C CA . LEU B 1 493 ? -17.297 41.125 25.516 1 97.56 493 LEU B CA 1
ATOM 9791 C C . LEU B 1 493 ? -16.719 39.875 26.172 1 97.56 493 LEU B C 1
ATOM 9793 O O . LEU B 1 493 ? -17.422 39.125 26.844 1 97.56 493 LEU B O 1
ATOM 9797 N N . GLY B 1 494 ? -15.422 39.656 25.891 1 96.75 494 GLY B N 1
ATOM 9798 C CA . GLY B 1 494 ? -14.75 38.531 26.484 1 96.75 494 GLY B CA 1
ATOM 9799 C C . GLY B 1 494 ? -13.32 38.812 26.906 1 96.75 494 GLY B C 1
ATOM 9800 O O . GLY B 1 494 ? -12.672 39.688 26.328 1 96.75 494 GLY B O 1
ATOM 9801 N N . GLY B 1 495 ? -12.828 38 27.859 1 97.38 495 GLY B N 1
ATOM 9802 C CA . GLY B 1 495 ? -11.461 38.125 28.344 1 97.38 495 GLY B CA 1
ATOM 9803 C C . GLY B 1 495 ? -10.891 36.812 28.859 1 97.38 495 GLY B C 1
ATOM 9804 O O . GLY B 1 495 ? -11.625 35.969 29.344 1 97.38 495 GLY B O 1
ATOM 9805 N N . ARG B 1 496 ? -9.633 36.719 28.656 1 97.62 496 ARG B N 1
ATOM 9806 C CA . ARG B 1 496 ? -8.859 35.562 29.156 1 97.62 496 ARG B CA 1
ATOM 9807 C C . ARG B 1 496 ? -7.504 36.031 29.688 1 97.62 496 ARG B C 1
ATOM 9809 O O . ARG B 1 496 ? -6.875 36.938 29.125 1 97.62 496 ARG B O 1
ATOM 9816 N N . TYR B 1 497 ? -7.137 35.438 30.766 1 97.62 497 TYR B N 1
ATOM 9817 C CA . TYR B 1 497 ? -5.785 35.656 31.266 1 97.62 497 TYR B CA 1
ATOM 9818 C C . TYR B 1 497 ? -5.059 34.344 31.469 1 97.62 497 TYR B C 1
ATOM 9820 O O . TYR B 1 497 ? -5.574 33.438 32.125 1 97.62 497 TYR B O 1
ATOM 9828 N N . THR B 1 498 ? -3.824 34.312 30.922 1 97 498 THR B N 1
ATOM 9829 C CA . THR B 1 498 ? -3.074 33.062 30.922 1 97 498 THR B CA 1
ATOM 9830 C C . THR B 1 498 ? -1.726 33.219 31.609 1 97 498 THR B C 1
ATOM 9832 O O . THR B 1 498 ? -1.019 34.219 31.359 1 97 498 THR B O 1
ATOM 9835 N N . TRP B 1 499 ? -1.39 32.281 32.469 1 97.69 499 TRP B N 1
ATOM 9836 C CA . TRP B 1 499 ? -0.069 32.156 33.094 1 97.69 499 TRP B CA 1
ATOM 9837 C C . TRP B 1 499 ? 0.658 30.922 32.562 1 97.69 499 TRP B C 1
ATOM 9839 O O . TRP B 1 499 ? 0.07 29.844 32.438 1 97.69 499 TRP B O 1
ATOM 9849 N N . GLU B 1 500 ? 1.967 31.188 32.219 1 96.19 500 GLU B N 1
ATOM 9850 C CA . GLU B 1 500 ? 2.725 30.078 31.672 1 96.19 500 GLU B CA 1
ATOM 9851 C C . GLU B 1 500 ? 4.098 29.953 32.312 1 96.19 500 GLU B C 1
ATOM 9853 O O . GLU B 1 500 ? 4.68 30.953 32.75 1 96.19 500 GLU B O 1
ATOM 9858 N N . ASN B 1 501 ? 4.539 28.703 32.406 1 96.88 501 ASN B N 1
ATOM 9859 C CA . ASN B 1 501 ? 5.914 28.359 32.781 1 96.88 501 ASN B CA 1
ATOM 9860 C C . ASN B 1 501 ? 6.566 27.5 31.688 1 96.88 501 ASN B C 1
ATOM 9862 O O . ASN B 1 501 ? 6.102 26.391 31.422 1 96.88 501 ASN B O 1
ATOM 9866 N N . VAL B 1 502 ? 7.648 28.078 31.109 1 94.19 502 VAL B N 1
ATOM 9867 C CA . VAL B 1 502 ? 8.359 27.344 30.078 1 94.19 502 VAL B CA 1
ATOM 9868 C C . VAL B 1 502 ? 9.766 27 30.562 1 94.19 502 VAL B C 1
ATOM 9870 O O . VAL B 1 502 ? 10.359 27.75 31.344 1 94.19 502 VAL B O 1
ATOM 9873 N N . GLY B 1 503 ? 10.25 25.797 30.125 1 94.12 503 GLY B N 1
ATOM 9874 C CA . GLY B 1 503 ? 11.578 25.375 30.547 1 94.12 503 GLY B CA 1
ATOM 9875 C C . GLY B 1 503 ? 12.25 24.453 29.547 1 94.12 503 GLY B C 1
ATOM 9876 O O . GLY B 1 503 ? 11.578 23.812 28.734 1 94.12 503 GLY B O 1
ATOM 9877 N N . ILE B 1 504 ? 13.578 24.516 29.609 1 93.88 504 ILE B N 1
ATOM 9878 C CA . ILE B 1 504 ? 14.383 23.625 28.781 1 93.88 504 ILE B CA 1
ATOM 9879 C C . ILE B 1 504 ? 15.539 23.062 29.609 1 93.88 504 ILE B C 1
ATOM 9881 O O . ILE B 1 504 ? 16.109 23.75 30.453 1 93.88 504 ILE B O 1
ATOM 9885 N N . ARG B 1 505 ? 15.773 21.781 29.469 1 94.5 505 ARG B N 1
ATOM 9886 C CA . ARG B 1 505 ? 16.938 21.125 30.062 1 94.5 505 ARG B CA 1
ATOM 9887 C C . ARG B 1 505 ? 17.75 20.406 29 1 94.5 505 ARG B C 1
ATOM 9889 O O . ARG B 1 505 ? 17.234 19.562 28.266 1 94.5 505 ARG B O 1
ATOM 9896 N N . GLN B 1 506 ? 19.047 20.766 28.969 1 91.94 506 GLN B N 1
ATOM 9897 C CA . GLN B 1 506 ? 19.922 20.078 28.047 1 91.94 506 GLN B CA 1
ATOM 9898 C C . GLN B 1 506 ? 20.062 18.594 28.406 1 91.94 506 GLN B C 1
ATOM 9900 O O . GLN B 1 506 ? 20.109 18.25 29.594 1 91.94 506 GLN B O 1
ATOM 9905 N N . ALA B 1 507 ? 20.047 17.781 27.484 1 91.38 507 ALA B N 1
ATOM 9906 C CA . ALA B 1 507 ? 20.125 16.328 27.703 1 91.38 507 ALA B CA 1
ATOM 9907 C C . ALA B 1 507 ? 21.516 15.797 27.344 1 91.38 507 ALA B C 1
ATOM 9909 O O . ALA B 1 507 ? 22.328 16.516 26.781 1 91.38 507 ALA B O 1
ATOM 9910 N N . PRO B 1 508 ? 21.797 14.547 27.781 1 86.06 508 PRO B N 1
ATOM 9911 C CA . PRO B 1 508 ? 23.094 13.977 27.422 1 86.06 508 PRO B CA 1
ATOM 9912 C C . PRO B 1 508 ? 23.344 13.984 25.922 1 86.06 508 PRO B C 1
ATOM 9914 O O . PRO B 1 508 ? 22.422 13.711 25.141 1 86.06 508 PRO B O 1
ATOM 9917 N N . GLY B 1 509 ? 24.578 14.305 25.547 1 79.19 509 GLY B N 1
ATOM 9918 C CA . GLY B 1 509 ? 24.953 14.312 24.141 1 79.19 509 GLY B CA 1
ATOM 9919 C C . GLY B 1 509 ? 24.75 15.664 23.484 1 79.19 509 GLY B C 1
ATOM 9920 O O . GLY B 1 509 ? 25.016 15.82 22.281 1 79.19 509 GLY B O 1
ATOM 9921 N N . ASN B 1 510 ? 24.359 16.625 24.281 1 81.38 510 ASN B N 1
ATOM 9922 C CA . ASN B 1 510 ? 24.141 17.938 23.688 1 81.38 510 ASN B CA 1
ATOM 9923 C C . ASN B 1 510 ? 25.438 18.547 23.172 1 81.38 510 ASN B C 1
ATOM 9925 O O . ASN B 1 510 ? 26.5 18.359 23.766 1 81.38 510 ASN B O 1
ATOM 9929 N N . VAL B 1 511 ? 25.281 19.312 22.188 1 81.5 511 VAL B N 1
ATOM 9930 C CA . VAL B 1 511 ? 26.422 19.859 21.469 1 81.5 511 VAL B CA 1
ATOM 9931 C C . VAL B 1 511 ? 27.109 20.922 22.328 1 81.5 511 VAL B C 1
ATOM 9933 O O . VAL B 1 511 ? 28.297 21.203 22.125 1 81.5 511 VAL B O 1
ATOM 9936 N N . PHE B 1 512 ? 26.5 21.469 23.312 1 80.31 512 PHE B N 1
ATOM 9937 C CA . PHE B 1 512 ? 27.016 22.625 24.031 1 80.31 512 PHE B CA 1
ATOM 9938 C C . PHE B 1 512 ? 27.953 22.172 25.156 1 80.31 512 PHE B C 1
ATOM 9940 O O . PHE B 1 512 ? 28.578 23.016 25.828 1 80.31 512 PHE B O 1
ATOM 9947 N N . GLY B 1 513 ? 28.031 20.922 25.297 1 79.06 513 GLY B N 1
ATOM 9948 C CA . GLY B 1 513 ? 28.922 20.391 26.297 1 79.06 513 GLY B CA 1
ATOM 9949 C C . GLY B 1 513 ? 28.469 20.672 27.719 1 79.06 513 GLY B C 1
ATOM 9950 O O . GLY B 1 513 ? 29.266 20.656 28.656 1 79.06 513 GLY B O 1
ATOM 9951 N N . VAL B 1 514 ? 27.266 21.016 27.844 1 82.12 514 VAL B N 1
ATOM 9952 C CA . VAL B 1 514 ? 26.719 21.297 29.156 1 82.12 514 VAL B CA 1
ATOM 9953 C C . VAL B 1 514 ? 26.391 19.984 29.859 1 82.12 514 VAL B C 1
ATOM 9955 O O . VAL B 1 514 ? 25.734 19.109 29.281 1 82.12 514 VAL B O 1
ATOM 9958 N N . ASP B 1 515 ? 26.797 19.906 31.094 1 85.69 515 ASP B N 1
ATOM 9959 C CA . ASP B 1 515 ? 26.438 18.734 31.891 1 85.69 515 ASP B CA 1
ATOM 9960 C C . ASP B 1 515 ? 24.938 18.703 32.156 1 85.69 515 ASP B C 1
ATOM 9962 O O . ASP B 1 515 ? 24.406 19.609 32.844 1 85.69 515 ASP B O 1
ATOM 9966 N N . PRO B 1 516 ? 24.344 17.703 31.703 1 87.38 516 PRO B N 1
ATOM 9967 C CA . PRO B 1 516 ? 22.875 17.641 31.844 1 87.38 516 PRO B CA 1
ATOM 9968 C C . PRO B 1 516 ? 22.438 17.672 33.312 1 87.38 516 PRO B C 1
ATOM 9970 O O . PRO B 1 516 ? 21.297 18.016 33.594 1 87.38 516 PRO B O 1
ATOM 9973 N N . ASP B 1 517 ? 23.328 17.359 34.188 1 88.25 517 ASP B N 1
ATOM 9974 C CA . ASP B 1 517 ? 22.984 17.312 35.625 1 88.25 517 ASP B CA 1
ATOM 9975 C C . ASP B 1 517 ? 23.359 18.609 36.312 1 88.25 517 ASP B C 1
ATOM 9977 O O . ASP B 1 517 ? 23.031 18.797 37.5 1 88.25 517 ASP B O 1
ATOM 9981 N N . SER B 1 518 ? 23.906 19.516 35.594 1 88.44 518 SER B N 1
ATOM 9982 C CA . SER B 1 518 ? 24.281 20.797 36.188 1 88.44 518 SER B CA 1
ATOM 9983 C C . SER B 1 518 ? 23.109 21.781 36.188 1 88.44 518 SER B C 1
ATOM 9985 O O . SER B 1 518 ? 22.203 21.656 35.344 1 88.44 518 SER B O 1
ATOM 9987 N N . PRO B 1 519 ? 23.109 22.672 37.125 1 82.81 519 PRO B N 1
ATOM 9988 C CA . PRO B 1 519 ? 22.078 23.703 37.125 1 82.81 519 PRO B CA 1
ATOM 9989 C C . PRO B 1 519 ? 22.062 24.547 35.844 1 82.81 519 PRO B C 1
ATOM 9991 O O . PRO B 1 519 ? 21.016 25.062 35.438 1 82.81 519 PRO B O 1
ATOM 9994 N N . ALA B 1 520 ? 23.156 24.641 35.188 1 79.62 520 ALA B N 1
ATOM 9995 C CA . ALA B 1 520 ? 23.281 25.422 33.969 1 79.62 520 ALA B CA 1
ATOM 9996 C C . ALA B 1 520 ? 22.484 24.781 32.812 1 79.62 520 ALA B C 1
ATOM 9998 O O . ALA B 1 520 ? 22.125 25.453 31.859 1 79.62 520 ALA B O 1
ATOM 9999 N N . ALA B 1 521 ? 22.203 23.578 33.125 1 87 521 ALA B N 1
ATOM 10000 C CA . ALA B 1 521 ? 21.516 22.844 32.062 1 87 521 ALA B CA 1
ATOM 10001 C C . ALA B 1 521 ? 20.016 23.125 32.094 1 87 521 ALA B C 1
ATOM 10003 O O . ALA B 1 521 ? 19.297 22.844 31.125 1 87 521 ALA B O 1
ATOM 10004 N N . ASP B 1 522 ? 19.578 23.594 33.188 1 91.25 522 ASP B N 1
ATOM 10005 C CA . ASP B 1 522 ? 18.141 23.75 33.375 1 91.25 522 ASP B CA 1
ATOM 10006 C C . ASP B 1 522 ? 17.75 25.234 33.375 1 91.25 522 ASP B C 1
ATOM 10008 O O . ASP B 1 522 ? 18.141 25.984 34.281 1 91.25 522 ASP B O 1
ATOM 10012 N N . GLN B 1 523 ? 17 25.672 32.406 1 92.38 523 GLN B N 1
ATOM 10013 C CA . GLN B 1 523 ? 16.484 27.031 32.312 1 92.38 523 GLN B CA 1
ATOM 10014 C C . GLN B 1 523 ? 14.961 27.047 32.375 1 92.38 523 GLN B C 1
ATOM 10016 O O . GLN B 1 523 ? 14.305 26.094 31.969 1 92.38 523 GLN B O 1
ATOM 10021 N N . SER B 1 524 ? 14.406 28.094 32.938 1 92.81 524 SER B N 1
ATOM 10022 C CA . SER B 1 524 ? 12.953 28.281 32.969 1 92.81 524 SER B CA 1
ATOM 10023 C C . SER B 1 524 ? 12.586 29.766 32.938 1 92.81 524 SER B C 1
ATOM 10025 O O . SER B 1 524 ? 13.375 30.625 33.312 1 92.81 524 SER B O 1
ATOM 10027 N N . ARG B 1 525 ? 11.422 30.062 32.438 1 93.31 525 ARG B N 1
ATOM 10028 C CA . ARG B 1 525 ? 10.875 31.422 32.375 1 93.31 525 ARG B CA 1
ATOM 10029 C C . ARG B 1 525 ? 9.375 31.422 32.656 1 93.31 525 ARG B C 1
ATOM 10031 O O . ARG B 1 525 ? 8.656 30.531 32.219 1 93.31 525 ARG B O 1
ATOM 10038 N N . LYS B 1 526 ? 8.938 32.375 33.469 1 96 526 LYS B N 1
ATOM 10039 C CA . LYS B 1 526 ? 7.512 32.594 33.688 1 96 526 LYS B CA 1
ATOM 10040 C C . LYS B 1 526 ? 6.973 33.688 32.781 1 96 526 LYS B C 1
ATOM 10042 O O . LYS B 1 526 ? 7.57 34.75 32.625 1 96 526 LYS B O 1
ATOM 10047 N N . LEU B 1 527 ? 5.918 33.406 32.125 1 95.5 527 LEU B N 1
ATOM 10048 C CA . LEU B 1 527 ? 5.277 34.344 31.188 1 95.5 527 LEU B CA 1
ATOM 10049 C C . LEU B 1 527 ? 3.789 34.469 31.5 1 95.5 527 LEU B C 1
ATOM 10051 O O . LEU B 1 527 ? 3.213 33.625 32.188 1 95.5 527 LEU B O 1
ATOM 10055 N N . SER B 1 528 ? 3.174 35.5 31.047 1 96.25 528 SER B N 1
ATOM 10056 C CA . SER B 1 528 ? 1.732 35.688 31.141 1 96.25 528 SER B CA 1
ATOM 10057 C C . SER B 1 528 ? 1.248 36.688 30.094 1 96.25 528 SER B C 1
ATOM 10059 O O . SER B 1 528 ? 2.027 37.5 29.594 1 96.25 528 SER B O 1
ATOM 10061 N N . ALA B 1 529 ? 0.048 36.656 29.734 1 95.88 529 ALA B N 1
ATOM 10062 C CA . ALA B 1 529 ? -0.515 37.562 28.75 1 95.88 529 ALA B CA 1
ATOM 10063 C C . ALA B 1 529 ? -2.039 37.531 28.766 1 95.88 529 ALA B C 1
ATOM 10065 O O . ALA B 1 529 ? -2.635 36.5 29.078 1 95.88 529 ALA B O 1
ATOM 10066 N N . PRO B 1 530 ? -2.654 38.594 28.406 1 96 530 PRO B N 1
ATOM 10067 C CA . PRO B 1 530 ? -4.109 38.625 28.266 1 96 530 PRO B CA 1
ATOM 10068 C C . PRO B 1 530 ? -4.57 38.375 26.828 1 96 530 PRO B C 1
ATOM 10070 O O . PRO B 1 530 ? -3.779 38.5 25.891 1 96 530 PRO B O 1
ATOM 10073 N N . ALA B 1 531 ? -5.773 38 26.672 1 96.12 531 ALA B N 1
ATOM 10074 C CA . ALA B 1 531 ? -6.539 38 25.438 1 96.12 531 ALA B CA 1
ATOM 10075 C C . ALA B 1 531 ? -7.938 38.562 25.641 1 96.12 531 ALA B C 1
ATOM 10077 O O . ALA B 1 531 ? -8.484 38.5 26.75 1 96.12 531 ALA B O 1
ATOM 10078 N N . TRP B 1 532 ? -8.469 39.156 24.609 1 96.75 532 TRP B N 1
ATOM 10079 C CA . TRP B 1 532 ? -9.797 39.75 24.766 1 96.75 532 TRP B CA 1
ATOM 10080 C C . TRP B 1 532 ? -10.531 39.781 23.422 1 96.75 532 TRP B C 1
ATOM 10082 O O . TRP B 1 532 ? -9.914 39.594 22.375 1 96.75 532 TRP B O 1
ATOM 10092 N N . THR B 1 533 ? -11.781 39.906 23.469 1 95.81 533 THR B N 1
ATOM 10093 C CA . THR B 1 533 ? -12.656 40.094 22.312 1 95.81 533 THR B CA 1
ATOM 10094 C C . THR B 1 533 ? -13.734 41.125 22.594 1 95.81 533 THR B C 1
ATOM 10096 O O . THR B 1 533 ? -14.383 41.094 23.641 1 95.81 533 THR B O 1
ATOM 10099 N N . ALA B 1 534 ? -13.875 42.062 21.75 1 97.75 534 ALA B N 1
ATOM 10100 C CA . ALA B 1 534 ? -15 43 21.688 1 97.75 534 ALA B CA 1
ATOM 10101 C C . ALA B 1 534 ? -15.68 42.938 20.312 1 97.75 534 ALA B C 1
ATOM 10103 O O . ALA B 1 534 ? -15.047 43.188 19.297 1 97.75 534 ALA B O 1
ATOM 10104 N N . SER B 1 535 ? -16.922 42.625 20.359 1 96.88 535 SER B N 1
ATOM 10105 C CA . SER B 1 535 ? -17.641 42.406 19.094 1 96.88 535 SER B CA 1
ATOM 10106 C C . SER B 1 535 ? -18.984 43.125 19.094 1 96.88 535 SER B C 1
ATOM 10108 O O . SER B 1 535 ? -19.688 43.125 20.125 1 96.88 535 SER B O 1
ATOM 10110 N N . LEU B 1 536 ? -19.328 43.688 17.984 1 98.06 536 LEU B N 1
ATOM 10111 C CA . LEU B 1 536 ? -20.656 44.188 17.703 1 98.06 536 LEU B CA 1
ATOM 10112 C C . LEU B 1 536 ? -21.25 43.5 16.469 1 98.06 536 LEU B C 1
ATOM 10114 O O . LEU B 1 536 ? -20.641 43.5 15.398 1 98.06 536 LEU B O 1
ATOM 10118 N N . GLN B 1 537 ? -22.391 43 16.703 1 97.12 537 GLN B N 1
ATOM 10119 C CA . GLN B 1 537 ? -23.094 42.281 15.633 1 97.12 537 GLN B CA 1
ATOM 10120 C C . GLN B 1 537 ? -24.469 42.906 15.383 1 97.12 537 GLN B C 1
ATOM 10122 O O . GLN B 1 537 ? -25.234 43.125 16.328 1 97.12 537 GLN B O 1
ATOM 10127 N N . TYR B 1 538 ? -24.75 43.156 14.125 1 97.94 538 TYR B N 1
ATOM 10128 C CA . TYR B 1 538 ? -26.031 43.75 13.742 1 97.94 538 TYR B CA 1
ATOM 10129 C C . TYR B 1 538 ? -26.734 42.906 12.688 1 97.94 538 TYR B C 1
ATOM 10131 O O . TYR B 1 538 ? -26.266 42.812 11.555 1 97.94 538 TYR B O 1
ATOM 10139 N N . GLN B 1 539 ? -27.859 42.406 13.141 1 96.56 539 GLN B N 1
ATOM 10140 C CA . GLN B 1 539 ? -28.703 41.625 12.227 1 96.56 539 GLN B CA 1
ATOM 10141 C C . GLN B 1 539 ? -29.672 42.562 11.469 1 96.56 539 GLN B C 1
ATOM 10143 O O . GLN B 1 539 ? -30.781 42.812 11.93 1 96.56 539 GLN B O 1
ATOM 10148 N N . ILE B 1 540 ? -29.344 42.875 10.297 1 97 540 ILE B N 1
ATOM 10149 C CA . ILE B 1 540 ? -30.156 43.781 9.516 1 97 540 ILE B CA 1
ATOM 10150 C C . ILE B 1 540 ? -31.531 43.188 9.266 1 97 540 ILE B C 1
ATOM 10152 O O . ILE B 1 540 ? -32.562 43.875 9.438 1 97 540 ILE B O 1
ATOM 10156 N N . ASP B 1 541 ? -31.562 41.938 8.82 1 94.44 541 ASP B N 1
ATOM 10157 C CA . ASP B 1 541 ? -32.719 41.094 8.633 1 94.44 541 ASP B CA 1
ATOM 10158 C C . ASP B 1 541 ? -32.344 39.625 8.711 1 94.44 541 ASP B C 1
ATOM 10160 O O . ASP B 1 541 ? -31.219 39.281 9.07 1 94.44 541 ASP B O 1
ATOM 10164 N N . PRO B 1 542 ? -33.281 38.781 8.445 1 91.69 542 PRO B N 1
ATOM 10165 C CA . PRO B 1 542 ? -32.969 37.375 8.656 1 91.69 542 PRO B CA 1
ATOM 10166 C C . PRO B 1 542 ? -31.875 36.875 7.715 1 91.69 542 PRO B C 1
ATOM 10168 O O . PRO B 1 542 ? -31.234 35.844 7.988 1 91.69 542 PRO B O 1
ATOM 10171 N N . ASN B 1 543 ? -31.594 37.594 6.637 1 93.81 543 ASN B N 1
ATOM 10172 C CA . ASN B 1 543 ? -30.656 37.125 5.629 1 93.81 543 ASN B CA 1
ATOM 10173 C C . ASN B 1 543 ? -29.344 37.875 5.668 1 93.81 543 ASN B C 1
ATOM 10175 O O . ASN B 1 543 ? -28.344 37.438 5.094 1 93.81 543 ASN B O 1
ATOM 10179 N N . ASN B 1 544 ? -29.328 39.031 6.297 1 95.81 544 ASN B N 1
ATOM 10180 C CA . ASN B 1 544 ? -28.188 39.938 6.254 1 95.81 544 ASN B CA 1
ATOM 10181 C C . ASN B 1 544 ? -27.656 40.25 7.656 1 95.81 544 ASN B C 1
ATOM 10183 O O . ASN B 1 544 ? -28.438 40.625 8.539 1 95.81 544 ASN B O 1
ATOM 10187 N N . MET B 1 545 ? -26.359 40.094 7.789 1 96.94 545 MET B N 1
ATOM 10188 C CA . MET B 1 545 ? -25.719 40.438 9.055 1 96.94 545 MET B CA 1
ATOM 10189 C C . MET B 1 545 ? -24.406 41.156 8.828 1 96.94 545 MET B C 1
ATOM 10191 O O . MET B 1 545 ? -23.656 40.844 7.906 1 96.94 545 MET B O 1
ATOM 10195 N N . VAL B 1 546 ? -24.125 42.188 9.594 1 98.06 546 VAL B N 1
ATOM 10196 C CA . VAL B 1 546 ? -22.828 42.875 9.602 1 98.06 546 VAL B CA 1
ATOM 10197 C C . VAL B 1 546 ? -22.234 42.812 11.008 1 98.06 546 VAL B C 1
ATOM 10199 O O . VAL B 1 546 ? -22.953 42.75 12 1 98.06 546 VAL B O 1
ATOM 10202 N N . TYR B 1 547 ? -20.938 42.719 11.102 1 97.62 547 TYR B N 1
ATOM 10203 C CA . TYR B 1 547 ? -20.312 42.719 12.414 1 97.62 547 TYR B CA 1
ATOM 10204 C C . TYR B 1 547 ? -18.953 43.406 12.383 1 97.62 547 TYR B C 1
ATOM 10206 O O . TYR B 1 547 ? -18.359 43.562 11.32 1 97.62 547 TYR B O 1
ATOM 10214 N N . PHE B 1 548 ? -18.547 43.844 13.523 1 98.31 548 PHE B N 1
ATOM 10215 C CA . PHE B 1 548 ? -17.219 44.406 13.766 1 98.31 548 PHE B CA 1
ATOM 10216 C C . PHE B 1 548 ? -16.594 43.781 15 1 98.31 548 PHE B C 1
ATOM 10218 O O . PHE B 1 548 ? -17.234 43.656 16.047 1 98.31 548 PHE B O 1
ATOM 10225 N N . ASN B 1 549 ? -15.328 43.344 14.875 1 97.06 549 ASN B N 1
ATOM 10226 C CA . ASN B 1 549 ? -14.586 42.75 15.969 1 97.06 549 ASN B CA 1
ATOM 10227 C C . ASN B 1 549 ? -13.266 43.469 16.234 1 97.06 549 ASN B C 1
ATOM 10229 O O . ASN B 1 549 ? -12.578 43.875 15.289 1 97.06 549 ASN B O 1
ATOM 10233 N N . GLN B 1 550 ? -12.945 43.688 17.438 1 97.75 550 GLN B N 1
ATOM 10234 C CA . GLN B 1 550 ? -11.609 44 17.938 1 97.75 550 GLN B CA 1
ATOM 10235 C C . GLN B 1 550 ? -11.125 42.938 18.906 1 97.75 550 GLN B C 1
ATOM 10237 O O . GLN B 1 550 ? -11.75 42.688 19.938 1 97.75 550 GLN B O 1
ATOM 10242 N N . ARG B 1 551 ? -9.953 42.312 18.594 1 96.38 551 ARG B N 1
ATOM 10243 C CA . ARG B 1 551 ? -9.492 41.188 19.391 1 96.38 551 ARG B CA 1
ATOM 10244 C C . ARG B 1 551 ? -8 41.281 19.688 1 96.38 551 ARG B C 1
ATOM 10246 O O . ARG B 1 551 ? -7.234 41.812 18.891 1 96.38 551 ARG B O 1
ATOM 10253 N N . GLY B 1 552 ? -7.695 40.844 20.828 1 94.38 552 GLY B N 1
ATOM 10254 C CA . GLY B 1 552 ? -6.312 40.656 21.234 1 94.38 552 GLY B CA 1
ATOM 10255 C C . GLY B 1 552 ? -5.98 39.219 21.562 1 94.38 552 GLY B C 1
ATOM 10256 O O . GLY B 1 552 ? -6.82 38.469 22.094 1 94.38 552 GLY B O 1
ATOM 10257 N N . SER B 1 553 ? -4.758 38.844 21.219 1 93.62 553 SER B N 1
ATOM 10258 C CA . SER B 1 553 ? -4.262 37.5 21.516 1 93.62 553 SER B CA 1
ATOM 10259 C C . SER B 1 553 ? -2.742 37.5 21.625 1 93.62 553 SER B C 1
ATOM 10261 O O . SER B 1 553 ? -2.098 38.531 21.562 1 93.62 553 SER B O 1
ATOM 10263 N N . PHE B 1 554 ? -2.201 36.312 21.906 1 93.62 554 PHE B N 1
ATOM 10264 C CA . PHE B 1 554 ? -0.752 36.219 22.031 1 93.62 554 PHE B CA 1
ATOM 10265 C C . PHE B 1 554 ? -0.254 34.812 21.703 1 93.62 554 PHE B C 1
ATOM 10267 O O . PHE B 1 554 ? -1.035 33.875 21.672 1 93.62 554 PHE B O 1
ATOM 10274 N N . ARG B 1 555 ? 0.965 34.75 21.312 1 91.75 555 ARG B N 1
ATOM 10275 C CA . ARG B 1 555 ? 1.72 33.5 21.156 1 91.75 555 ARG B CA 1
ATOM 10276 C C . ARG B 1 555 ? 2.818 33.406 22.203 1 91.75 555 ARG B C 1
ATOM 10278 O O . ARG B 1 555 ? 3.592 34.344 22.406 1 91.75 555 ARG B O 1
ATOM 10285 N N . SER B 1 556 ? 2.869 32.25 22.75 1 91.31 556 SER B N 1
ATOM 10286 C CA . SER B 1 556 ? 3.734 32.062 23.922 1 91.31 556 SER B CA 1
ATOM 10287 C C . SER B 1 556 ? 5.207 32.125 23.531 1 91.31 556 SER B C 1
ATOM 10289 O O . SER B 1 556 ? 5.605 31.578 22.5 1 91.31 556 SER B O 1
ATOM 10291 N N . GLY B 1 557 ? 5.961 32.781 24.328 1 91.94 557 GLY B N 1
ATOM 10292 C CA . GLY B 1 557 ? 7.41 32.719 24.234 1 91.94 557 GLY B CA 1
ATOM 10293 C C . GLY B 1 557 ? 7.969 31.391 24.734 1 91.94 557 GLY B C 1
ATOM 10294 O O . GLY B 1 557 ? 7.238 30.578 25.312 1 91.94 557 GLY B O 1
ATOM 10295 N N . ASN B 1 558 ? 9.25 31.25 24.516 1 92.38 558 ASN B N 1
ATOM 10296 C CA . ASN B 1 558 ? 9.906 30 24.875 1 92.38 558 ASN B CA 1
ATOM 10297 C C . ASN B 1 558 ? 11.43 30.109 24.781 1 92.38 558 ASN B C 1
ATOM 10299 O O . ASN B 1 558 ? 11.969 31.219 24.766 1 92.38 558 ASN B O 1
ATOM 10303 N N . LEU B 1 559 ? 12.094 28.953 24.938 1 91.38 559 LEU B N 1
ATOM 10304 C CA . LEU B 1 559 ? 13.547 28.875 24.828 1 91.38 559 LEU B CA 1
ATOM 10305 C C . LEU B 1 559 ? 13.961 28.016 23.625 1 91.38 559 LEU B C 1
ATOM 10307 O O . LEU B 1 559 ? 13.422 26.922 23.422 1 91.38 559 LEU B O 1
ATOM 10311 N N . ASN B 1 560 ? 14.891 28.578 22.812 1 88.88 560 ASN B N 1
ATOM 10312 C CA . ASN B 1 560 ? 15.43 27.812 21.688 1 88.88 560 ASN B CA 1
ATOM 10313 C C . ASN B 1 560 ? 16.344 26.688 22.156 1 88.88 560 ASN B C 1
ATOM 10315 O O . ASN B 1 560 ? 17.328 26.938 22.844 1 88.88 560 ASN B O 1
ATOM 10319 N N . GLY B 1 561 ? 16.031 25.547 21.688 1 86.12 561 GLY B N 1
ATOM 10320 C CA . GLY B 1 561 ? 16.875 24.422 22.047 1 86.12 561 GLY B CA 1
ATOM 10321 C C . GLY B 1 561 ? 18.172 24.359 21.234 1 86.12 561 GLY B C 1
ATOM 10322 O O . GLY B 1 561 ? 19.125 23.688 21.641 1 86.12 561 GLY B O 1
ATOM 10323 N N . THR B 1 562 ? 18.234 25.062 20.172 1 83.31 562 THR B N 1
ATOM 10324 C CA . THR B 1 562 ? 19.375 24.969 19.266 1 83.31 562 THR B CA 1
ATOM 10325 C C . THR B 1 562 ? 20.344 26.125 19.484 1 83.31 562 THR B C 1
ATOM 10327 O O . THR B 1 562 ? 21.281 26.328 18.703 1 83.31 562 THR B O 1
ATOM 10330 N N . VAL B 1 563 ? 20.109 26.906 20.438 1 81.94 563 VAL B N 1
ATOM 10331 C CA . VAL B 1 563 ? 21 28 20.828 1 81.94 563 VAL B CA 1
ATOM 10332 C C . VAL B 1 563 ? 21.578 27.734 22.203 1 81.94 563 VAL B C 1
ATOM 10334 O O . VAL B 1 563 ? 20.891 27.234 23.094 1 81.94 563 VAL B O 1
ATOM 10337 N N . ALA B 1 564 ? 22.781 28.062 22.297 1 80.56 564 ALA B N 1
ATOM 10338 C CA . ALA B 1 564 ? 23.484 27.812 23.547 1 80.56 564 ALA B CA 1
ATOM 10339 C C . ALA B 1 564 ? 22.766 28.469 24.719 1 80.56 564 ALA B C 1
ATOM 10341 O O . ALA B 1 564 ? 22.328 29.609 24.625 1 80.56 564 ALA B O 1
ATOM 10342 N N . PRO B 1 565 ? 22.641 27.672 25.781 1 83.19 565 PRO B N 1
ATOM 10343 C CA . PRO B 1 565 ? 21.922 28.172 26.938 1 83.19 565 PRO B CA 1
ATOM 10344 C C . PRO B 1 565 ? 22.75 29.125 27.797 1 83.19 565 PRO B C 1
ATOM 10346 O O . PRO B 1 565 ? 22.812 28.953 29.016 1 83.19 565 PRO B O 1
ATOM 10349 N N . PHE B 1 566 ? 23.406 30.016 27.172 1 79.31 566 PHE B N 1
ATOM 10350 C CA . PHE B 1 566 ? 24.25 30.953 27.922 1 79.31 566 PHE B CA 1
ATOM 10351 C C . PHE B 1 566 ? 23.672 32.344 27.891 1 79.31 566 PHE B C 1
ATOM 10353 O O . PHE B 1 566 ? 22.844 32.656 27.031 1 79.31 566 PHE B O 1
ATOM 10360 N N . THR B 1 567 ? 24.047 33.062 28.875 1 77.75 567 THR B N 1
ATOM 10361 C CA . THR B 1 567 ? 23.562 34.438 28.953 1 77.75 567 THR B CA 1
ATOM 10362 C C . THR B 1 567 ? 24.25 35.312 27.891 1 77.75 567 THR B C 1
ATOM 10364 O O . THR B 1 567 ? 25.469 35.25 27.734 1 77.75 567 THR B O 1
ATOM 10367 N N . ASP B 1 568 ? 23.453 35.906 27.141 1 72.19 568 ASP B N 1
ATOM 10368 C CA . ASP B 1 568 ? 23.969 36.906 26.219 1 72.19 568 ASP B CA 1
ATOM 10369 C C . ASP B 1 568 ? 24.578 38.094 26.969 1 72.19 568 ASP B C 1
ATOM 10371 O O . ASP B 1 568 ? 23.906 38.75 27.75 1 72.19 568 ASP B O 1
ATOM 10375 N N . PRO B 1 569 ? 25.797 38.312 26.828 1 66.12 569 PRO B N 1
ATOM 10376 C CA . PRO B 1 569 ? 26.422 39.406 27.594 1 66.12 569 PRO B CA 1
ATOM 10377 C C . PRO B 1 569 ? 25.875 40.781 27.234 1 66.12 569 PRO B C 1
ATOM 10379 O O . PRO B 1 569 ? 26 41.719 28.016 1 66.12 569 PRO B O 1
ATOM 10382 N N . LEU B 1 570 ? 25.328 40.875 26.094 1 63.94 570 LEU B N 1
ATOM 10383 C CA . LEU B 1 570 ? 24.828 42.188 25.641 1 63.94 570 LEU B CA 1
ATOM 10384 C C . LEU B 1 570 ? 23.5 42.5 26.297 1 63.94 570 LEU B C 1
ATOM 10386 O O . LEU B 1 570 ? 23.25 43.656 26.672 1 63.94 570 LEU B O 1
ATOM 10390 N N . THR B 1 571 ? 22.641 41.562 26.469 1 66.19 571 THR B N 1
ATOM 10391 C CA . THR B 1 571 ? 21.297 41.812 26.938 1 66.19 571 THR B CA 1
ATOM 10392 C C . THR B 1 571 ? 21.109 41.344 28.375 1 66.19 571 THR B C 1
ATOM 10394 O O . THR B 1 571 ? 20.156 41.75 29.047 1 66.19 571 THR B O 1
ATOM 10397 N N . GLY B 1 572 ? 21.984 40.594 28.859 1 70.06 572 GLY B N 1
ATOM 10398 C CA . GLY B 1 572 ? 21.859 40 30.188 1 70.06 572 GLY B CA 1
ATOM 10399 C C . GLY B 1 572 ? 20.797 38.906 30.25 1 70.06 572 GLY B C 1
ATOM 10400 O O . GLY B 1 572 ? 20.484 38.406 31.328 1 70.06 572 GLY B O 1
ATOM 10401 N N . GLN B 1 573 ? 20.219 38.594 29.172 1 74.38 573 GLN B N 1
ATOM 10402 C CA . GLN B 1 573 ? 19.203 37.562 29.078 1 74.38 573 GLN B CA 1
ATOM 10403 C C . GLN B 1 573 ? 19.781 36.281 28.438 1 74.38 573 GLN B C 1
ATOM 10405 O O . GLN B 1 573 ? 20.812 36.344 27.766 1 74.38 573 GLN B O 1
ATOM 10410 N N . PRO B 1 574 ? 19.125 35.188 28.859 1 81.88 574 PRO B N 1
ATOM 10411 C CA . PRO B 1 574 ? 19.578 34 28.125 1 81.88 574 PRO B CA 1
ATOM 10412 C C . PRO B 1 574 ? 19.5 34.188 26.609 1 81.88 574 PRO B C 1
ATOM 10414 O O . PRO B 1 574 ? 18.484 34.656 26.094 1 81.88 574 PRO B O 1
ATOM 10417 N N . ALA B 1 575 ? 20.469 33.875 25.922 1 80.88 575 ALA B N 1
ATOM 10418 C CA . ALA B 1 575 ? 20.594 34.062 24.469 1 80.88 575 ALA B CA 1
ATOM 10419 C C . ALA B 1 575 ? 19.547 33.219 23.719 1 80.88 575 ALA B C 1
ATOM 10421 O O . ALA B 1 575 ? 19.172 33.562 22.594 1 80.88 575 ALA B O 1
ATOM 10422 N N . ASN B 1 576 ? 19.047 32.281 24.422 1 88.06 576 ASN B N 1
ATOM 10423 C CA . ASN B 1 576 ? 18.141 31.359 23.719 1 88.06 576 ASN B CA 1
ATOM 10424 C C . ASN B 1 576 ? 16.688 31.672 24.016 1 88.06 576 ASN B C 1
ATOM 10426 O O . ASN B 1 576 ? 15.797 30.891 23.672 1 88.06 576 ASN B O 1
ATOM 10430 N N . PHE B 1 577 ? 16.438 32.812 24.688 1 90 577 PHE B N 1
ATOM 10431 C CA . PHE B 1 577 ? 15.07 33.156 25.062 1 90 577 PHE B CA 1
ATOM 10432 C C . PHE B 1 577 ? 14.43 34.062 24 1 90 577 PHE B C 1
ATOM 10434 O O . PHE B 1 577 ? 15.094 34.938 23.453 1 90 577 PHE B O 1
ATOM 10441 N N . PHE B 1 578 ? 13.125 33.875 23.703 1 90.25 578 PHE B N 1
ATOM 10442 C CA . PHE B 1 578 ? 12.312 34.781 22.922 1 90.25 578 PHE B CA 1
ATOM 10443 C C . PHE B 1 578 ? 10.984 35.062 23.609 1 90.25 578 PHE B C 1
ATOM 10445 O O . PHE B 1 578 ? 10.414 34.188 24.25 1 90.25 578 PHE B O 1
ATOM 10452 N N . LYS B 1 579 ? 10.406 36.219 23.438 1 92.38 579 LYS B N 1
ATOM 10453 C CA . LYS B 1 579 ? 9.273 36.719 24.203 1 92.38 579 LYS B CA 1
ATOM 10454 C C . LYS B 1 579 ? 7.953 36.344 23.547 1 92.38 579 LYS B C 1
ATOM 10456 O O . LYS B 1 579 ? 7.93 35.844 22.422 1 92.38 579 LYS B O 1
ATOM 10461 N N . ASN B 1 580 ? 6.902 36.656 24.312 1 94.75 580 ASN B N 1
ATOM 10462 C CA . ASN B 1 580 ? 5.559 36.5 23.766 1 94.75 580 ASN B CA 1
ATOM 10463 C C . ASN B 1 580 ? 5.34 37.406 22.562 1 94.75 580 ASN B C 1
ATOM 10465 O O . ASN B 1 580 ? 5.82 38.562 22.531 1 94.75 580 ASN B O 1
ATOM 10469 N N . GLU B 1 581 ? 4.742 36.875 21.578 1 94.38 581 GLU B N 1
ATOM 10470 C CA . GLU B 1 581 ? 4.18 37.656 20.5 1 94.38 581 GLU B CA 1
ATOM 10471 C C . GLU B 1 581 ? 2.787 38.188 20.844 1 94.38 581 GLU B C 1
ATOM 10473 O O . GLU B 1 581 ? 1.96 37.438 21.375 1 94.38 581 GLU B O 1
ATOM 10478 N N . LYS B 1 582 ? 2.492 39.406 20.609 1 95.38 582 LYS B N 1
ATOM 10479 C CA . LYS B 1 582 ? 1.191 40 20.891 1 95.38 582 LYS B CA 1
ATOM 10480 C C . LYS B 1 582 ? 0.517 40.469 19.609 1 95.38 582 LYS B C 1
ATOM 10482 O O . LYS B 1 582 ? 1.148 41.125 18.781 1 95.38 582 LYS B O 1
ATOM 10487 N N . VAL B 1 583 ? -0.764 40.219 19.531 1 95.5 583 VAL B N 1
ATOM 10488 C CA . VAL B 1 583 ? -1.486 40.5 18.297 1 95.5 583 VAL B CA 1
ATOM 10489 C C . VAL B 1 583 ? -2.709 41.375 18.609 1 95.5 583 VAL B C 1
ATOM 10491 O O . VAL B 1 583 ? -3.4 41.125 19.609 1 95.5 583 VAL B O 1
ATOM 10494 N N . HIS B 1 584 ? -2.977 42.344 17.781 1 96.12 584 HIS B N 1
ATOM 10495 C CA . HIS B 1 584 ? -4.188 43.156 17.766 1 96.12 584 HIS B CA 1
ATOM 10496 C C . HIS B 1 584 ? -4.887 43.062 16.422 1 96.12 584 HIS B C 1
ATOM 10498 O O . HIS B 1 584 ? -4.297 43.375 15.383 1 96.12 584 HIS B O 1
ATOM 10504 N N . ASP B 1 585 ? -6.102 42.719 16.469 1 96.12 585 ASP B N 1
ATOM 10505 C CA . ASP B 1 585 ? -6.84 42.469 15.234 1 96.12 585 ASP B CA 1
ATOM 10506 C C . ASP B 1 585 ? -8.102 43.312 15.148 1 96.12 585 ASP B C 1
ATOM 10508 O O . ASP B 1 585 ? -8.797 43.5 16.156 1 96.12 585 ASP B O 1
ATOM 10512 N N . PHE B 1 586 ? -8.391 43.844 13.992 1 98 586 PHE B N 1
ATOM 10513 C CA . PHE B 1 586 ? -9.625 44.531 13.617 1 98 586 PHE B CA 1
ATOM 10514 C C . PHE B 1 586 ? -10.258 43.875 12.406 1 98 586 PHE B C 1
ATOM 10516 O O . PHE B 1 586 ? -9.594 43.656 11.383 1 98 586 PHE B O 1
ATOM 10523 N N . GLU B 1 587 ? -11.562 43.625 12.539 1 97.5 587 GLU B N 1
ATOM 10524 C CA . GLU B 1 587 ? -12.219 42.938 11.438 1 97.5 587 GLU B CA 1
ATOM 10525 C C . GLU B 1 587 ? -13.641 43.469 11.227 1 97.5 587 GLU B C 1
ATOM 10527 O O . GLU B 1 587 ? -14.391 43.625 12.18 1 97.5 587 GLU B O 1
ATOM 10532 N N . LEU B 1 588 ? -13.961 43.812 10.016 1 98.5 588 LEU B N 1
ATOM 10533 C CA . LEU B 1 588 ? -15.312 44.156 9.57 1 98.5 588 LEU B CA 1
ATOM 10534 C C . LEU B 1 588 ? -15.836 43.094 8.586 1 98.5 588 LEU B C 1
ATOM 10536 O O . LEU B 1 588 ? -15.195 42.812 7.578 1 98.5 588 LEU B O 1
ATOM 10540 N N . GLY B 1 589 ? -16.984 42.531 8.977 1 97.81 589 GLY B N 1
ATOM 10541 C CA . GLY B 1 589 ? -17.5 41.469 8.133 1 97.81 589 GLY B CA 1
ATOM 10542 C C . GLY B 1 589 ? -18.969 41.625 7.777 1 97.81 589 GLY B C 1
ATOM 10543 O O . GLY B 1 589 ? -19.703 42.344 8.469 1 97.81 589 GLY B O 1
ATOM 10544 N N . TYR B 1 590 ? -19.359 41 6.684 1 97.88 590 TYR B N 1
ATOM 10545 C CA . TYR B 1 590 ? -20.719 40.906 6.18 1 97.88 590 TYR B CA 1
ATOM 10546 C C . TYR B 1 590 ? -21.062 39.5 5.73 1 97.88 590 TYR B C 1
ATOM 10548 O O . TYR B 1 590 ? -20.234 38.844 5.102 1 97.88 590 TYR B O 1
ATOM 10556 N N . LYS B 1 591 ? -22.266 39.062 6.129 1 96.12 591 LYS B N 1
ATOM 10557 C CA . LYS B 1 591 ? -22.719 37.75 5.734 1 96.12 591 LYS B CA 1
ATOM 10558 C C . LYS B 1 591 ? -24.141 37.781 5.168 1 96.12 591 LYS B C 1
ATOM 10560 O O . LYS B 1 591 ? -25 38.469 5.711 1 96.12 591 LYS B O 1
ATOM 10565 N N . PHE B 1 592 ? -24.281 37.062 4.109 1 95.94 592 PHE B N 1
ATOM 10566 C CA . PHE B 1 592 ? -25.578 36.906 3.48 1 95.94 592 PHE B CA 1
ATOM 10567 C C . PHE B 1 592 ? -25.906 35.438 3.275 1 95.94 592 PHE B C 1
ATOM 10569 O O . PHE B 1 592 ? -25.062 34.656 2.822 1 95.94 592 PHE B O 1
ATOM 10576 N N . ASN B 1 593 ? -27.078 35 3.658 1 94.75 593 ASN B N 1
ATOM 10577 C CA . ASN B 1 593 ? -27.625 33.688 3.365 1 94.75 593 ASN B CA 1
ATOM 10578 C C . ASN B 1 593 ? -29.109 33.75 3.012 1 94.75 593 ASN B C 1
ATOM 10580 O O . ASN B 1 593 ? -29.938 34.031 3.879 1 94.75 593 ASN B O 1
ATOM 10584 N N . GLY B 1 594 ? -29.359 33.531 1.878 1 93.19 594 GLY B N 1
ATOM 10585 C CA . GLY B 1 594 ? -30.734 33.625 1.41 1 93.19 594 GLY B CA 1
ATOM 10586 C C . GLY B 1 594 ? -30.906 33.25 -0.051 1 93.19 594 GLY B C 1
ATOM 10587 O O . GLY B 1 594 ? -30.156 32.438 -0.573 1 93.19 594 GLY B O 1
ATOM 10588 N N . ARG B 1 595 ? -32 33.688 -0.628 1 93.38 595 ARG B N 1
ATOM 10589 C CA . ARG B 1 595 ? -32.281 33.406 -2.037 1 93.38 595 ARG B CA 1
ATOM 10590 C C . ARG B 1 595 ? -32.25 34.688 -2.859 1 93.38 595 ARG B C 1
ATOM 10592 O O . ARG B 1 595 ? -32.688 35.75 -2.406 1 93.38 595 ARG B O 1
ATOM 10599 N N . ILE B 1 596 ? -31.625 34.594 -3.955 1 92.31 596 ILE B N 1
ATOM 10600 C CA . ILE B 1 596 ? -31.641 35.656 -4.953 1 92.31 596 ILE B CA 1
ATOM 10601 C C . ILE B 1 596 ? -32.188 35.125 -6.273 1 92.31 596 ILE B C 1
ATOM 10603 O O . ILE B 1 596 ? -31.609 34.219 -6.863 1 92.31 596 ILE B O 1
ATOM 10607 N N . GLY B 1 597 ? -33.312 35.719 -6.816 1 90.44 597 GLY B N 1
ATOM 10608 C CA . GLY B 1 597 ? -33.938 35.219 -8.023 1 90.44 597 GLY B CA 1
ATOM 10609 C C . GLY B 1 597 ? -34.312 33.75 -7.926 1 90.44 597 GLY B C 1
ATOM 10610 O O . GLY B 1 597 ? -34.094 33 -8.883 1 90.44 597 GLY B O 1
ATOM 10611 N N . GLY B 1 598 ? -34.594 33.219 -6.785 1 87.19 598 GLY B N 1
ATOM 10612 C CA . GLY B 1 598 ? -34.969 31.828 -6.582 1 87.19 598 GLY B CA 1
ATOM 10613 C C . GLY B 1 598 ? -33.812 30.922 -6.242 1 87.19 598 GLY B C 1
ATOM 10614 O O . GLY B 1 598 ? -34 29.812 -5.754 1 87.19 598 GLY B O 1
ATOM 10615 N N . ALA B 1 599 ? -32.656 31.406 -6.473 1 91.44 599 ALA B N 1
ATOM 10616 C CA . ALA B 1 599 ? -31.469 30.594 -6.246 1 91.44 599 ALA B CA 1
ATOM 10617 C C . ALA B 1 599 ? -30.938 30.766 -4.824 1 91.44 599 ALA B C 1
ATOM 10619 O O . ALA B 1 599 ? -30.875 31.891 -4.32 1 91.44 599 ALA B O 1
ATOM 10620 N N . PRO B 1 600 ? -30.719 29.641 -4.164 1 93.12 600 PRO B N 1
ATOM 10621 C CA . PRO B 1 600 ? -30.047 29.797 -2.871 1 93.12 600 PRO B CA 1
ATOM 10622 C C . PRO B 1 600 ? -28.656 30.391 -2.996 1 93.12 600 PRO B C 1
ATOM 10624 O O . PRO B 1 600 ? -27.859 29.969 -3.844 1 93.12 600 PRO B O 1
ATOM 10627 N N . VAL B 1 601 ? -28.359 31.391 -2.189 1 94.44 601 VAL B N 1
ATOM 10628 C CA . VAL B 1 601 ? -27.094 32.094 -2.283 1 94.44 601 VAL B CA 1
ATOM 10629 C C . VAL B 1 601 ? -26.516 32.281 -0.884 1 94.44 601 VAL B C 1
ATOM 10631 O O . VAL B 1 601 ? -27.234 32.594 0.058 1 94.44 601 VAL B O 1
ATOM 10634 N N . GLN B 1 602 ? -25.328 32.062 -0.722 1 94.56 602 GLN B N 1
ATOM 10635 C CA . GLN B 1 602 ? -24.516 32.406 0.44 1 94.56 602 GLN B CA 1
ATOM 10636 C C . GLN B 1 602 ? -23.359 33.312 0.041 1 94.56 602 GLN B C 1
ATOM 10638 O O . GLN B 1 602 ? -22.672 33.062 -0.949 1 94.56 602 GLN B O 1
ATOM 10643 N N . PHE B 1 603 ? -23.156 34.406 0.731 1 94.62 603 PHE B N 1
ATOM 10644 C CA . PHE B 1 603 ? -22.078 35.344 0.442 1 94.62 603 PHE B CA 1
ATOM 10645 C C . PHE B 1 603 ? -21.5 35.938 1.73 1 94.62 603 PHE B C 1
ATOM 10647 O O . PHE B 1 603 ? -22.219 36.562 2.512 1 94.62 603 PHE B O 1
ATOM 10654 N N . ASN B 1 604 ? -20.266 35.75 1.962 1 95.31 604 ASN B N 1
ATOM 10655 C CA . ASN B 1 604 ? -19.531 36.281 3.105 1 95.31 604 ASN B CA 1
ATOM 10656 C C . ASN B 1 604 ? -18.328 37.094 2.664 1 95.31 604 ASN B C 1
ATOM 10658 O O . ASN B 1 604 ? -17.594 36.688 1.761 1 95.31 604 ASN B O 1
ATOM 10662 N N . VAL B 1 605 ? -18.109 38.219 3.238 1 96.62 605 VAL B N 1
ATOM 10663 C CA . VAL B 1 605 ? -16.922 39.031 2.977 1 96.62 605 VAL B CA 1
ATOM 10664 C C . VAL B 1 605 ? -16.422 39.625 4.281 1 96.62 605 VAL B C 1
ATOM 10666 O O . VAL B 1 605 ? -17.219 39.969 5.156 1 96.62 605 VAL B O 1
ATOM 10669 N N . ALA B 1 606 ? -15.125 39.719 4.457 1 96.44 606 ALA B N 1
ATOM 10670 C CA . ALA B 1 606 ? -14.508 40.344 5.625 1 96.44 606 ALA B CA 1
ATOM 10671 C C . ALA B 1 606 ? -13.25 41.094 5.238 1 96.44 606 ALA B C 1
ATOM 10673 O O . ALA B 1 606 ? -12.484 40.656 4.383 1 96.44 606 ALA B O 1
ATOM 10674 N N . ALA B 1 607 ? -13.094 42.25 5.809 1 98 607 ALA B N 1
ATOM 10675 C CA . ALA B 1 607 ? -11.844 43 5.758 1 98 607 ALA B CA 1
ATOM 10676 C C . ALA B 1 607 ? -11.164 43.031 7.121 1 98 607 ALA B C 1
ATOM 10678 O O . ALA B 1 607 ? -11.828 43.094 8.156 1 98 607 ALA B O 1
ATOM 10679 N N . TYR B 1 608 ? -9.828 43 7.113 1 96.81 608 TYR B N 1
ATOM 10680 C CA . TYR B 1 608 ? -9.148 42.906 8.398 1 96.81 608 TYR B CA 1
ATOM 10681 C C . TYR B 1 608 ? -7.832 43.688 8.367 1 96.81 608 TYR B C 1
ATOM 10683 O O . TYR B 1 608 ? -7.293 43.969 7.297 1 96.81 608 TYR B O 1
ATOM 10691 N N . LYS B 1 609 ? -7.367 43.969 9.539 1 97.75 609 LYS B N 1
ATOM 10692 C CA . LYS B 1 609 ? -6.035 44.5 9.836 1 97.75 609 LYS B CA 1
ATOM 10693 C C . LYS B 1 609 ? -5.484 43.906 11.125 1 97.75 609 LYS B C 1
ATOM 10695 O O . LYS B 1 609 ? -6.145 43.969 12.172 1 97.75 609 LYS B O 1
ATOM 10700 N N . VAL B 1 610 ? -4.293 43.406 11.016 1 96.25 610 VAL B N 1
ATOM 10701 C CA . VAL B 1 610 ? -3.664 42.75 12.156 1 96.25 610 VAL B CA 1
ATOM 10702 C C . VAL B 1 610 ? -2.309 43.406 12.438 1 96.25 610 VAL B C 1
ATOM 10704 O O . VAL B 1 610 ? -1.465 43.5 11.547 1 96.25 610 VAL B O 1
ATOM 10707 N N . ILE B 1 611 ? -2.113 43.812 13.633 1 97.5 611 ILE B N 1
ATOM 10708 C CA . ILE B 1 611 ? -0.835 44.312 14.102 1 97.5 611 ILE B CA 1
ATOM 10709 C C . ILE B 1 611 ? -0.193 43.344 15.07 1 97.5 611 ILE B C 1
ATOM 10711 O O . ILE B 1 611 ? -0.802 42.969 16.078 1 97.5 611 ILE B O 1
ATOM 10715 N N . VAL B 1 612 ? 1.041 43 14.742 1 95.62 612 VAL B N 1
ATOM 10716 C CA . VAL B 1 612 ? 1.747 42 15.555 1 95.62 612 VAL B CA 1
ATOM 10717 C C . VAL B 1 612 ? 2.977 42.656 16.188 1 95.62 612 VAL B C 1
ATOM 10719 O O . VAL B 1 612 ? 3.877 43.125 15.492 1 95.62 612 VAL B O 1
ATOM 10722 N N . LYS B 1 613 ? 3.01 42.625 17.484 1 96.56 613 LYS B N 1
ATOM 10723 C CA . LYS B 1 613 ? 4.176 43.094 18.234 1 96.56 613 LYS B C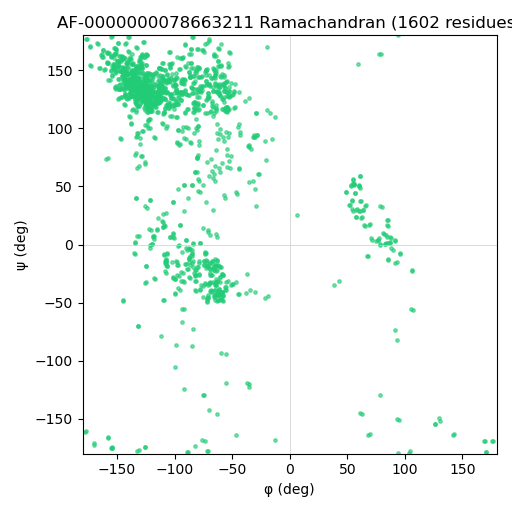A 1
ATOM 10724 C C . LYS B 1 613 ? 5.031 41.906 18.719 1 96.56 613 LYS B C 1
ATOM 10726 O O . LYS B 1 613 ? 4.508 40.906 19.172 1 96.56 613 LYS B O 1
ATOM 10731 N N . ASP B 1 614 ? 6.379 42.094 18.562 1 94.56 614 ASP B N 1
ATOM 10732 C CA . ASP B 1 614 ? 7.34 41.031 18.922 1 94.56 614 ASP B CA 1
ATOM 10733 C C . ASP B 1 614 ? 7.023 39.719 18.188 1 94.56 614 ASP B C 1
ATOM 10735 O O . ASP B 1 614 ? 6.906 38.688 18.812 1 94.56 614 ASP B O 1
ATOM 10739 N N . ALA B 1 615 ? 6.918 39.969 16.906 1 92.88 615 ALA B N 1
ATOM 10740 C CA . ALA B 1 615 ? 6.555 38.812 16.094 1 92.88 615 ALA B CA 1
ATOM 10741 C C . ALA B 1 615 ? 7.629 37.719 16.156 1 92.88 615 ALA B C 1
ATOM 10743 O O . ALA B 1 615 ? 8.82 38.031 16.062 1 92.88 615 ALA B O 1
ATOM 10744 N N . GLN B 1 616 ? 7.238 36.5 16.391 1 90.81 616 GLN B N 1
ATOM 10745 C CA . GLN B 1 616 ? 8.164 35.375 16.422 1 90.81 616 GLN B CA 1
ATOM 10746 C C . GLN B 1 616 ? 8.445 34.844 15.023 1 90.81 616 GLN B C 1
ATOM 10748 O O . GLN B 1 616 ? 7.523 34.406 14.328 1 90.81 616 GLN B O 1
ATOM 10753 N N . ARG B 1 617 ? 9.688 34.875 14.656 1 89.12 617 ARG B N 1
ATOM 10754 C CA . ARG B 1 617 ? 10.125 34.375 13.352 1 89.12 617 ARG B CA 1
ATOM 10755 C C . ARG B 1 617 ? 11.406 33.562 13.477 1 89.12 617 ARG B C 1
ATOM 10757 O O . ARG B 1 617 ? 12.227 33.812 14.359 1 89.12 617 ARG B O 1
ATOM 10764 N N . ALA B 1 618 ? 11.5 32.594 12.57 1 84 618 ALA B N 1
ATOM 10765 C CA . ALA B 1 618 ? 12.703 31.75 12.594 1 84 618 ALA B CA 1
ATOM 10766 C C . ALA B 1 618 ? 13.781 32.312 11.672 1 84 618 ALA B C 1
ATOM 10768 O O . ALA B 1 618 ? 13.477 32.844 10.594 1 84 618 ALA B O 1
ATOM 10769 N N . LEU B 1 619 ? 14.969 32.188 12.148 1 79.56 619 LEU B N 1
ATOM 10770 C CA . LEU B 1 619 ? 16.156 32.5 11.359 1 79.56 619 LEU B CA 1
ATOM 10771 C C . LEU B 1 619 ? 17.125 31.312 11.383 1 79.56 619 LEU B C 1
ATOM 10773 O O . LEU B 1 619 ? 17.172 30.547 12.352 1 79.56 619 LEU B O 1
ATOM 10777 N N . TYR B 1 620 ? 17.797 31.094 10.305 1 76.31 620 TYR B N 1
ATOM 10778 C CA . TYR B 1 620 ? 18.812 30.047 10.188 1 76.31 620 TYR B CA 1
ATOM 10779 C C . TYR B 1 620 ? 20.203 30.641 9.977 1 76.31 620 TYR B C 1
ATOM 10781 O O . TYR B 1 620 ? 20.422 31.359 9.008 1 76.31 620 TYR B O 1
ATOM 10789 N N . ALA B 1 621 ? 21.047 30.438 10.945 1 70.38 621 ALA B N 1
ATOM 10790 C CA . ALA B 1 621 ? 22.375 31.031 10.883 1 70.38 621 ALA B CA 1
ATOM 10791 C C . ALA B 1 621 ? 23.391 30.188 11.656 1 70.38 621 ALA B C 1
ATOM 10793 O O . ALA B 1 621 ? 23.016 29.172 12.258 1 70.38 621 ALA B O 1
ATOM 10794 N N . LEU B 1 622 ? 24.578 30.453 11.398 1 66.56 622 LEU B N 1
ATOM 10795 C CA . LEU B 1 622 ? 25.609 29.875 12.242 1 66.56 622 LEU B CA 1
ATOM 10796 C C . LEU B 1 622 ? 25.734 30.641 13.555 1 66.56 622 LEU B C 1
ATOM 10798 O O . LEU B 1 622 ? 25.938 31.859 13.547 1 66.56 622 LEU B O 1
ATOM 10802 N N . VAL B 1 623 ? 25.469 30.031 14.562 1 63.41 623 VAL B N 1
ATOM 10803 C CA . VAL B 1 623 ? 25.609 30.625 15.883 1 63.41 623 VAL B CA 1
ATOM 10804 C C . VAL B 1 623 ? 26.703 29.906 16.672 1 63.41 623 VAL B C 1
ATOM 10806 O O . VAL B 1 623 ? 26.609 28.703 16.891 1 63.41 623 VAL B O 1
ATOM 10809 N N . GLY B 1 624 ? 27.672 30.609 17.094 1 60.78 624 GLY B N 1
ATOM 10810 C CA . GLY B 1 624 ? 28.797 30 17.797 1 60.78 624 GLY B CA 1
ATOM 10811 C C . GLY B 1 624 ? 29.484 28.922 16.984 1 60.78 624 GLY B C 1
ATOM 10812 O O . GLY B 1 624 ? 29.906 27.906 17.547 1 60.78 624 GLY B O 1
ATOM 10813 N N . GLY B 1 625 ? 29.375 28.953 15.68 1 62.41 625 GLY B N 1
ATOM 10814 C CA . GLY B 1 625 ? 30.047 28 14.82 1 62.41 625 GLY B CA 1
ATOM 10815 C C . GLY B 1 625 ? 29.188 26.828 14.422 1 62.41 625 GLY B C 1
ATOM 10816 O O . GLY B 1 625 ? 29.578 26.016 13.586 1 62.41 625 GLY B O 1
ATOM 10817 N N . ALA B 1 626 ? 28.031 26.703 15.008 1 65.25 626 ALA B N 1
ATOM 10818 C CA . ALA B 1 626 ? 27.156 25.594 14.68 1 65.25 626 ALA B CA 1
ATOM 10819 C C . ALA B 1 626 ? 25.906 26.078 13.93 1 65.25 626 ALA B C 1
ATOM 10821 O O . ALA B 1 626 ? 25.375 27.141 14.227 1 65.25 626 ALA B O 1
ATOM 10822 N N . PRO B 1 627 ? 25.547 25.359 12.914 1 71.06 627 PRO B N 1
ATOM 10823 C CA . PRO B 1 627 ? 24.297 25.734 12.266 1 71.06 627 PRO B CA 1
ATOM 10824 C C . PRO B 1 627 ? 23.094 25.641 13.203 1 71.06 627 PRO B C 1
ATOM 10826 O O . PRO B 1 627 ? 22.953 24.656 13.945 1 71.06 627 PRO B O 1
ATOM 10829 N N . ALA B 1 628 ? 22.375 26.703 13.242 1 71.94 628 ALA B N 1
ATOM 10830 C CA . ALA B 1 628 ? 21.234 26.75 14.156 1 71.94 628 ALA B CA 1
ATOM 10831 C C . ALA B 1 628 ? 20.016 27.375 13.492 1 71.94 628 ALA B C 1
ATOM 10833 O O . ALA B 1 628 ? 20.156 28.344 12.734 1 71.94 628 ALA B O 1
ATOM 10834 N N . GLY B 1 629 ? 18.906 26.766 13.648 1 76.94 629 GLY B N 1
ATOM 10835 C CA . GLY B 1 629 ? 17.625 27.406 13.469 1 76.94 629 GLY B CA 1
ATOM 10836 C C . GLY B 1 629 ? 17 27.875 14.773 1 76.94 629 GLY B C 1
ATOM 10837 O O . GLY B 1 629 ? 16.953 27.109 15.75 1 76.94 629 GLY B O 1
ATOM 10838 N N . PHE B 1 630 ? 16.625 29.141 14.844 1 82.12 630 PHE B N 1
ATOM 10839 C CA . PHE B 1 630 ? 16.125 29.656 16.109 1 82.12 630 PHE B CA 1
ATOM 10840 C C . PHE B 1 630 ? 15.094 30.75 15.891 1 82.12 630 PHE B C 1
ATOM 10842 O O . PHE B 1 630 ? 15.102 31.422 14.844 1 82.12 630 PHE B O 1
ATOM 10849 N N . THR B 1 631 ? 14.312 30.922 16.891 1 89.12 631 THR B N 1
ATOM 10850 C CA . THR B 1 631 ? 13.266 31.922 16.859 1 89.12 631 THR B CA 1
ATOM 10851 C C . THR B 1 631 ? 13.766 33.25 17.453 1 89.12 631 THR B C 1
ATOM 10853 O O . THR B 1 631 ? 14.484 33.25 18.453 1 89.12 631 THR B O 1
ATOM 10856 N N . VAL B 1 632 ? 13.352 34.312 16.766 1 88.44 632 VAL B N 1
ATOM 10857 C CA . VAL B 1 632 ? 13.633 35.656 17.266 1 88.44 632 VAL B CA 1
ATOM 10858 C C . VAL B 1 632 ? 12.344 36.469 17.312 1 88.44 632 VAL B C 1
ATOM 10860 O O . VAL B 1 632 ? 11.336 36.062 16.719 1 88.44 632 VAL B O 1
ATOM 10863 N N . ASN B 1 633 ? 12.375 37.562 18.062 1 91.81 633 ASN B N 1
ATOM 10864 C CA . ASN B 1 633 ? 11.25 38.5 18.062 1 91.81 633 ASN B CA 1
ATOM 10865 C C . ASN B 1 633 ? 11.492 39.688 17.141 1 91.81 633 ASN B C 1
ATOM 10867 O O . ASN B 1 633 ? 12.336 40.531 17.438 1 91.81 633 ASN B O 1
ATOM 10871 N N . VAL B 1 634 ? 10.781 39.75 16.062 1 93.38 634 VAL B N 1
ATOM 10872 C CA . VAL B 1 634 ? 10.75 40.938 15.219 1 93.38 634 VAL B CA 1
ATOM 10873 C C . VAL B 1 634 ? 9.875 42 15.875 1 93.38 634 VAL B C 1
ATOM 10875 O O . VAL B 1 634 ? 8.727 41.75 16.234 1 93.38 634 VAL B O 1
ATOM 10878 N N . PRO B 1 635 ? 10.305 43.125 15.938 1 94.94 635 PRO B N 1
ATOM 10879 C CA . PRO B 1 635 ? 9.625 44.125 16.766 1 94.94 635 PRO B CA 1
ATOM 10880 C C . PRO B 1 635 ? 8.188 44.375 16.312 1 94.94 635 PRO B C 1
ATOM 10882 O O . PRO B 1 635 ? 7.297 44.562 17.141 1 94.94 635 PRO B O 1
ATOM 10885 N N . GLN B 1 636 ? 8.016 44.469 15.023 1 96.56 636 GLN B N 1
ATOM 10886 C CA . GLN B 1 636 ? 6.633 44.719 14.617 1 96.56 636 GLN B CA 1
ATOM 10887 C C . GLN B 1 636 ? 6.387 44.25 13.188 1 96.56 636 GLN B C 1
ATOM 10889 O O . GLN B 1 636 ? 7.234 44.438 12.312 1 96.56 636 GLN B O 1
ATOM 10894 N N . ALA B 1 637 ? 5.199 43.688 12.953 1 95.62 637 ALA B N 1
ATOM 10895 C CA . ALA B 1 637 ? 4.672 43.312 11.641 1 95.62 637 ALA B CA 1
ATOM 10896 C C . ALA B 1 637 ? 3.205 43.719 11.508 1 95.62 637 ALA B C 1
ATOM 10898 O O . ALA B 1 637 ? 2.516 43.906 12.516 1 95.62 637 ALA B O 1
ATOM 10899 N N . GLU B 1 638 ? 2.781 43.875 10.281 1 97.06 638 GLU B N 1
ATOM 10900 C CA . GLU B 1 638 ? 1.393 44.219 9.984 1 97.06 638 GLU B CA 1
ATOM 10901 C C . GLU B 1 638 ? 0.886 43.438 8.773 1 97.06 638 GLU B C 1
ATOM 10903 O O . GLU B 1 638 ? 1.606 43.281 7.789 1 97.06 638 GLU B O 1
ATOM 10908 N N . THR B 1 639 ? -0.294 42.938 8.914 1 95.5 639 THR B N 1
ATOM 10909 C CA . THR B 1 639 ? -0.972 42.281 7.797 1 95.5 639 THR B CA 1
ATOM 10910 C C . THR B 1 639 ? -2.383 42.844 7.625 1 95.5 639 THR B C 1
ATOM 10912 O O . THR B 1 639 ? -3.082 43.094 8.609 1 95.5 639 THR B O 1
ATOM 10915 N N . GLN B 1 640 ? -2.779 43.094 6.395 1 97.38 640 GLN B N 1
ATOM 10916 C CA . GLN B 1 640 ? -4.129 43.531 6.09 1 97.38 640 GLN B CA 1
ATOM 10917 C C . GLN B 1 640 ? -4.633 42.938 4.781 1 97.38 640 GLN B C 1
ATOM 10919 O O . GLN B 1 640 ? -3.838 42.562 3.922 1 97.38 640 GLN B O 1
ATOM 10924 N N . GLY B 1 641 ? -5.914 42.812 4.715 1 96.56 641 GLY B N 1
ATOM 10925 C CA . GLY B 1 641 ? -6.488 42.25 3.516 1 96.56 641 GLY B CA 1
ATOM 10926 C C . GLY B 1 641 ? -7.992 42.062 3.602 1 96.56 641 GLY B C 1
ATOM 10927 O O . GLY B 1 641 ? -8.648 42.656 4.449 1 96.56 641 GLY B O 1
ATOM 10928 N N . PHE B 1 642 ? -8.547 41.344 2.613 1 96.75 642 PHE B N 1
ATOM 10929 C CA . PHE B 1 642 ? -9.953 40.938 2.635 1 96.75 642 PHE B CA 1
ATOM 10930 C C . PHE B 1 642 ? -10.125 39.5 2.141 1 96.75 642 PHE B C 1
ATOM 10932 O O . PHE B 1 642 ? -9.25 38.969 1.46 1 96.75 642 PHE B O 1
ATOM 10939 N N . GLU B 1 643 ? -11.219 38.969 2.484 1 95.75 643 GLU B N 1
ATOM 10940 C CA . GLU B 1 643 ? -11.562 37.594 2.148 1 95.75 643 GLU B CA 1
ATOM 10941 C C . GLU B 1 643 ? -13.023 37.469 1.721 1 95.75 643 GLU B C 1
ATOM 10943 O O . GLU B 1 643 ? -13.891 38.156 2.285 1 95.75 643 GLU B O 1
ATOM 10948 N N . VAL B 1 644 ? -13.227 36.625 0.695 1 95.62 644 VAL B N 1
ATOM 10949 C CA . VAL B 1 644 ? -14.57 36.438 0.16 1 95.62 644 VAL B CA 1
ATOM 10950 C C . VAL B 1 644 ? -14.867 34.938 0.07 1 95.62 644 VAL B C 1
ATOM 10952 O O . VAL B 1 644 ? -14 34.125 -0.316 1 95.62 644 VAL B O 1
ATOM 10955 N N . ASP B 1 645 ? -16.047 34.531 0.462 1 93.56 645 ASP B N 1
ATOM 10956 C CA . ASP B 1 645 ? -16.578 33.188 0.305 1 93.56 645 ASP B CA 1
ATOM 10957 C C . ASP B 1 645 ? -18.016 33.219 -0.238 1 93.56 645 ASP B C 1
ATOM 10959 O O . ASP B 1 645 ? -18.906 33.812 0.383 1 93.56 645 ASP B O 1
ATOM 10963 N N . ALA B 1 646 ? -18.219 32.594 -1.384 1 94.06 646 ALA B N 1
ATOM 10964 C CA . ALA B 1 646 ? -19.531 32.688 -2.012 1 94.06 646 ALA B CA 1
ATOM 10965 C C . ALA B 1 646 ? -19.953 31.344 -2.6 1 94.06 646 ALA B C 1
ATOM 10967 O O . ALA B 1 646 ? -19.125 30.562 -3.047 1 94.06 646 ALA B O 1
ATOM 10968 N N . PHE B 1 647 ? -21.203 31.062 -2.59 1 93.12 647 PHE B N 1
ATOM 10969 C CA . PHE B 1 647 ? -21.859 29.906 -3.193 1 93.12 647 PHE B CA 1
ATOM 10970 C C . PHE B 1 647 ? -23.203 30.281 -3.779 1 93.12 647 PHE B C 1
ATOM 10972 O O . PHE B 1 647 ? -23.938 31.094 -3.201 1 93.12 647 PHE B O 1
ATOM 10979 N N . ALA B 1 648 ? -23.562 29.688 -4.969 1 94.81 648 ALA B N 1
ATOM 10980 C CA . ALA B 1 648 ? -24.875 29.891 -5.562 1 94.81 648 ALA B CA 1
ATOM 10981 C C . ALA B 1 648 ? -25.359 28.641 -6.273 1 94.81 648 ALA B C 1
ATOM 10983 O O . ALA B 1 648 ? -24.641 28.062 -7.09 1 94.81 648 ALA B O 1
ATOM 10984 N N . GLY B 1 649 ? -26.547 28.25 -5.879 1 94.62 649 GLY B N 1
ATOM 10985 C CA . GLY B 1 649 ? -27.25 27.281 -6.691 1 94.62 649 GLY B CA 1
ATOM 10986 C C . GLY B 1 649 ? -28.047 27.891 -7.816 1 94.62 649 GLY B C 1
ATOM 10987 O O . GLY B 1 649 ? -29.266 28.062 -7.699 1 94.62 649 GLY B O 1
ATOM 10988 N N . LEU B 1 650 ? -27.469 28.094 -8.922 1 92.44 650 LEU B N 1
ATOM 10989 C CA . LEU B 1 650 ? -28.031 28.906 -9.984 1 92.44 650 LEU B CA 1
ATOM 10990 C C . LEU B 1 650 ? -29.266 28.25 -10.602 1 92.44 650 LEU B C 1
ATOM 10992 O O . LEU B 1 650 ? -30.203 28.922 -11.008 1 92.44 650 LEU B O 1
ATOM 10996 N N . THR B 1 651 ? -29.141 26.938 -10.758 1 91.12 651 THR B N 1
ATOM 10997 C CA . THR B 1 651 ? -30.25 26.125 -11.211 1 91.12 651 THR B CA 1
ATOM 10998 C C . THR B 1 651 ? -30.297 24.812 -10.438 1 91.12 651 THR B C 1
ATOM 11000 O O . THR B 1 651 ? -29.5 24.578 -9.531 1 91.12 651 THR B O 1
ATOM 11003 N N . SER B 1 652 ? -31.312 24.062 -10.797 1 88.12 652 SER B N 1
ATOM 11004 C CA . SER B 1 652 ? -31.391 22.75 -10.164 1 88.12 652 SER B CA 1
ATOM 11005 C C . SER B 1 652 ? -30.25 21.859 -10.609 1 88.12 652 SER B C 1
ATOM 11007 O O . SER B 1 652 ? -29.938 20.859 -9.945 1 88.12 652 SER B O 1
ATOM 11009 N N . TRP B 1 653 ? -29.578 22.281 -11.672 1 92.12 653 TRP B N 1
ATOM 11010 C CA . TRP B 1 653 ? -28.562 21.375 -12.211 1 92.12 653 TRP B CA 1
ATOM 11011 C C . TRP B 1 653 ? -27.172 22.031 -12.172 1 92.12 653 TRP B C 1
ATOM 11013 O O . TRP B 1 653 ? -26.172 21.406 -12.523 1 92.12 653 TRP B O 1
ATOM 11023 N N . LEU B 1 654 ? -27.141 23.297 -11.648 1 95.12 654 LEU B N 1
ATOM 11024 C CA . LEU B 1 654 ? -25.859 24 -11.711 1 95.12 654 LEU B CA 1
ATOM 11025 C C . LEU B 1 654 ? -25.562 24.719 -10.398 1 95.12 654 LEU B C 1
ATOM 11027 O O . LEU B 1 654 ? -26.297 25.625 -10 1 95.12 654 LEU B O 1
ATOM 11031 N N . ASP B 1 655 ? -24.531 24.328 -9.719 1 94.75 655 ASP B N 1
ATOM 11032 C CA . ASP B 1 655 ? -23.984 25.016 -8.547 1 94.75 655 ASP B CA 1
ATOM 11033 C C . ASP B 1 655 ? -22.641 25.672 -8.859 1 94.75 655 ASP B C 1
ATOM 11035 O O . ASP B 1 655 ? -21.828 25.109 -9.602 1 94.75 655 ASP B O 1
ATOM 11039 N N . VAL B 1 656 ? -22.406 26.844 -8.312 1 96 656 VAL B N 1
ATOM 11040 C CA . VAL B 1 656 ? -21.125 27.516 -8.484 1 96 656 VAL B CA 1
ATOM 11041 C C . VAL B 1 656 ? -20.625 28.031 -7.137 1 96 656 VAL B C 1
ATOM 11043 O O . VAL B 1 656 ? -21.422 28.391 -6.27 1 96 656 VAL B O 1
ATOM 11046 N N . GLY B 1 657 ? -19.359 27.969 -6.883 1 93.25 657 GLY B N 1
ATOM 11047 C CA . GLY B 1 657 ? -18.703 28.5 -5.695 1 93.25 657 GLY B CA 1
ATOM 11048 C C . GLY B 1 657 ? -17.453 29.297 -6.012 1 93.25 657 GLY B C 1
ATOM 11049 O O . GLY B 1 657 ? -16.797 29.047 -7.027 1 93.25 657 GLY B O 1
ATOM 11050 N N . PHE B 1 658 ? -17.172 30.203 -5.113 1 93.06 658 PHE B N 1
ATOM 11051 C CA . PHE B 1 658 ? -16.031 31.078 -5.309 1 93.06 658 PHE B CA 1
ATOM 11052 C C . PHE B 1 658 ? -15.453 31.531 -3.967 1 93.06 658 PHE B C 1
ATOM 11054 O O . PHE B 1 658 ? -16.203 31.812 -3.029 1 93.06 658 PHE B O 1
ATOM 11061 N N . ASN B 1 659 ? -14.125 31.516 -3.811 1 93.94 659 ASN B N 1
ATOM 11062 C CA . ASN B 1 659 ? -13.391 32.031 -2.656 1 93.94 659 ASN B CA 1
ATOM 11063 C C . ASN B 1 659 ? -12.188 32.875 -3.076 1 93.94 659 ASN B C 1
ATOM 11065 O O . ASN B 1 659 ? -11.508 32.531 -4.047 1 93.94 659 ASN B O 1
ATOM 11069 N N . LEU B 1 660 ? -11.969 33.938 -2.369 1 95.19 660 LEU B N 1
ATOM 11070 C CA . LEU B 1 660 ? -10.875 34.844 -2.697 1 95.19 660 LEU B CA 1
ATOM 11071 C C . LEU B 1 660 ? -10.25 35.438 -1.433 1 95.19 660 LEU B C 1
ATOM 11073 O O . LEU B 1 660 ? -10.953 35.75 -0.472 1 95.19 660 LEU B O 1
ATOM 11077 N N . ALA B 1 661 ? -8.93 35.531 -1.424 1 95.19 661 ALA B N 1
ATOM 11078 C CA . ALA B 1 661 ? -8.203 36.188 -0.339 1 95.19 661 ALA B CA 1
ATOM 11079 C C . ALA B 1 661 ? -7.141 37.156 -0.885 1 95.19 661 ALA B C 1
ATOM 11081 O O . ALA B 1 661 ? -6.391 36.781 -1.796 1 95.19 661 ALA B O 1
ATOM 11082 N N . TYR B 1 662 ? -7.141 38.281 -0.415 1 96.88 662 TYR B N 1
ATOM 11083 C CA . TYR B 1 662 ? -6.07 39.25 -0.616 1 96.88 662 TYR B CA 1
ATOM 11084 C C . TYR B 1 662 ? -5.348 39.562 0.692 1 96.88 662 TYR B C 1
ATOM 11086 O O . TYR B 1 662 ? -5.977 39.906 1.692 1 96.88 662 TYR B O 1
ATOM 11094 N N . THR B 1 663 ? -4.016 39.438 0.716 1 95.5 663 THR B N 1
ATOM 11095 C CA . THR B 1 663 ? -3.219 39.656 1.919 1 95.5 663 THR B CA 1
ATOM 11096 C C . THR B 1 663 ? -2.008 40.531 1.618 1 95.5 663 THR B C 1
ATOM 11098 O O . THR B 1 663 ? -1.183 40.188 0.768 1 95.5 663 THR B O 1
ATOM 11101 N N . ASP B 1 664 ? -1.946 41.562 2.283 1 96.69 664 ASP B N 1
ATOM 11102 C CA . ASP B 1 664 ? -0.763 42.406 2.283 1 96.69 664 ASP B CA 1
ATOM 11103 C C . ASP B 1 664 ? -0.022 42.344 3.615 1 96.69 664 ASP B C 1
ATOM 11105 O O . ASP B 1 664 ? -0.453 42.906 4.609 1 96.69 664 ASP B O 1
ATOM 11109 N N . ALA B 1 665 ? 1.063 41.625 3.613 1 95.25 665 ALA B N 1
ATOM 11110 C CA . ALA B 1 665 ? 1.849 41.406 4.824 1 95.25 665 ALA B CA 1
ATOM 11111 C C . ALA B 1 665 ? 3.215 42.062 4.73 1 95.25 665 ALA B C 1
ATOM 11113 O O . ALA B 1 665 ? 3.904 41.938 3.713 1 95.25 665 ALA B O 1
ATOM 11114 N N . LYS B 1 666 ? 3.631 42.781 5.789 1 95.81 666 LYS B N 1
ATOM 11115 C CA . LYS B 1 666 ? 4.922 43.469 5.793 1 95.81 666 LYS B CA 1
ATOM 11116 C C . LYS B 1 666 ? 5.449 43.625 7.215 1 95.81 666 LYS B C 1
ATOM 11118 O O . LYS B 1 666 ? 4.676 43.656 8.172 1 95.81 666 LYS B O 1
ATOM 11123 N N . TYR B 1 667 ? 6.77 43.688 7.297 1 95.94 667 TYR B N 1
ATOM 11124 C CA . TYR B 1 667 ? 7.398 44.125 8.539 1 95.94 667 TYR B CA 1
ATOM 11125 C C . TYR B 1 667 ? 7.477 45.656 8.609 1 95.94 667 TYR B C 1
ATOM 11127 O O . TYR B 1 667 ? 7.984 46.281 7.691 1 95.94 667 TYR B O 1
ATOM 11135 N N . THR B 1 668 ? 7.031 46.219 9.734 1 96.56 668 THR B N 1
ATOM 11136 C CA . THR B 1 668 ? 7.035 47.688 9.859 1 96.56 668 THR B CA 1
ATOM 11137 C C . THR B 1 668 ? 8.234 48.156 10.672 1 96.56 668 THR B C 1
ATOM 11139 O O . THR B 1 668 ? 8.688 49.281 10.523 1 96.56 668 THR B O 1
ATOM 11142 N N . LYS B 1 669 ? 8.695 47.344 11.586 1 96.06 669 LYS B N 1
ATOM 11143 C CA . LYS B 1 669 ? 9.992 47.469 12.242 1 96.06 669 LYS B CA 1
ATOM 11144 C C . LYS B 1 669 ? 10.859 46.25 12 1 96.06 669 LYS B C 1
ATOM 11146 O O . LYS B 1 669 ? 10.609 45.188 12.57 1 96.06 669 LYS B O 1
ATOM 11151 N N . ARG B 1 670 ? 11.953 46.469 11.305 1 93.06 670 ARG B N 1
ATOM 11152 C CA . ARG B 1 670 ? 12.586 45.344 10.641 1 93.06 670 ARG B CA 1
ATOM 11153 C C . ARG B 1 670 ? 13.883 44.938 11.336 1 93.06 670 ARG B C 1
ATOM 11155 O O . ARG B 1 670 ? 14.469 43.906 11.039 1 93.06 670 ARG B O 1
ATOM 11162 N N . SER B 1 671 ? 14.398 45.719 12.195 1 90.44 671 SER B N 1
ATOM 11163 C CA . SER B 1 671 ? 15.703 45.469 12.797 1 90.44 671 SER B CA 1
ATOM 11164 C C . SER B 1 671 ? 15.578 44.469 13.961 1 90.44 671 SER B C 1
ATOM 11166 O O . SER B 1 671 ? 14.852 44.75 14.93 1 90.44 671 SER B O 1
ATOM 11168 N N . VAL B 1 672 ? 16.297 43.375 13.867 1 87.12 672 VAL B N 1
ATOM 11169 C CA . VAL B 1 672 ? 16.219 42.344 14.883 1 87.12 672 VAL B CA 1
ATOM 11170 C C . VAL B 1 672 ? 17.609 42.094 15.477 1 87.12 672 VAL B C 1
ATOM 11172 O O . VAL B 1 672 ? 18.547 41.75 14.766 1 87.12 672 VAL B O 1
ATOM 11175 N N . PRO B 1 673 ? 17.75 42.312 16.719 1 77.94 673 PRO B N 1
ATOM 11176 C CA . PRO B 1 673 ? 19.031 41.969 17.344 1 77.94 673 PRO B CA 1
ATOM 11177 C C . PRO B 1 673 ? 19.266 40.469 17.453 1 77.94 673 PRO B C 1
ATOM 11179 O O . PRO B 1 673 ? 18.406 39.75 17.969 1 77.94 673 PRO B O 1
ATOM 11182 N N . ILE B 1 674 ? 20.312 39.969 17 1 73.75 674 ILE B N 1
ATOM 11183 C CA . ILE B 1 674 ? 20.688 38.562 17.109 1 73.75 674 ILE B CA 1
ATOM 11184 C C . ILE B 1 674 ? 21.812 38.438 18.125 1 73.75 674 ILE B C 1
ATOM 11186 O O . ILE B 1 674 ? 22.859 39.062 18.016 1 73.75 674 ILE B O 1
ATOM 11190 N N . PRO B 1 675 ? 21.641 37.531 19 1 68 675 PRO B N 1
ATOM 11191 C CA . PRO B 1 675 ? 22.703 37.375 20 1 68 675 PRO B CA 1
ATOM 11192 C C . PRO B 1 675 ? 24.047 37 19.375 1 68 675 PRO B C 1
ATOM 11194 O O . PRO B 1 675 ? 24.125 36.125 18.5 1 68 675 PRO B O 1
ATOM 11197 N N . PHE B 1 676 ? 25.016 37.562 19.828 1 62.03 676 PHE B N 1
ATOM 11198 C CA . PHE B 1 676 ? 26.422 37.312 19.516 1 62.03 676 PHE B CA 1
ATOM 11199 C C . PHE B 1 676 ? 26.719 37.719 18.078 1 62.03 676 PHE B C 1
ATOM 11201 O O . PHE B 1 676 ? 27.859 37.594 17.625 1 62.03 676 PHE B O 1
ATOM 11208 N N . VAL B 1 677 ? 25.797 38.031 17.266 1 64.25 677 VAL B N 1
ATOM 11209 C CA . VAL B 1 677 ? 26.047 38.344 15.852 1 64.25 677 VAL B CA 1
ATOM 11210 C C . VAL B 1 677 ? 25.828 39.812 15.602 1 64.25 677 VAL B C 1
ATOM 11212 O O . VAL B 1 677 ? 26.656 40.469 14.961 1 64.25 677 VAL B O 1
ATOM 11215 N N . GLY B 1 678 ? 24.859 40.469 15.969 1 70.5 678 GLY B N 1
ATOM 11216 C CA . GLY B 1 678 ? 24.484 41.875 15.703 1 70.5 678 GLY B CA 1
ATOM 11217 C C . GLY B 1 678 ? 23.047 42 15.234 1 70.5 678 GLY B C 1
ATOM 11218 O O . GLY B 1 678 ? 22.172 41.25 15.648 1 70.5 678 GLY B O 1
ATOM 11219 N N . ASN B 1 679 ? 22.859 43.031 14.461 1 76.81 679 ASN B N 1
ATOM 11220 C CA . ASN B 1 679 ? 21.5 43.312 13.992 1 76.81 679 ASN B CA 1
ATOM 11221 C C . ASN B 1 679 ? 21.25 42.719 12.602 1 76.81 679 ASN B C 1
ATOM 11223 O O . ASN B 1 679 ? 22.109 42.812 11.727 1 76.81 679 ASN B O 1
ATOM 11227 N N . LEU B 1 680 ? 20.188 42.062 12.484 1 81.44 680 LEU B N 1
ATOM 11228 C CA . LEU B 1 680 ? 19.719 41.531 11.203 1 81.44 680 LEU B CA 1
ATOM 11229 C C . LEU B 1 680 ? 18.438 42.219 10.758 1 81.44 680 LEU B C 1
ATOM 11231 O O . LEU B 1 680 ? 17.562 42.5 11.57 1 81.44 680 LEU B O 1
ATOM 11235 N N . LEU B 1 681 ? 18.359 42.531 9.469 1 86.38 681 LEU B N 1
ATOM 11236 C CA . LEU B 1 681 ? 17.172 43.188 8.914 1 86.38 681 LEU B CA 1
ATOM 11237 C C . LEU B 1 681 ? 16.281 42.156 8.219 1 86.38 681 LEU B C 1
ATOM 11239 O O . LEU B 1 681 ? 16.719 41.469 7.285 1 86.38 681 LEU B O 1
ATOM 11243 N N . VAL B 1 682 ? 15.078 42.031 8.695 1 90.44 682 VAL B N 1
ATOM 11244 C CA . VAL B 1 682 ? 14.094 41.219 7.996 1 90.44 682 VAL B CA 1
ATOM 11245 C C . VAL B 1 682 ? 13.375 42.062 6.945 1 90.44 682 VAL B C 1
ATOM 11247 O O . VAL B 1 682 ? 13.227 43.281 7.109 1 90.44 682 VAL B O 1
ATOM 11250 N N . ASP B 1 683 ? 12.945 41.438 5.812 1 90.06 683 ASP B N 1
ATOM 11251 C CA . ASP B 1 683 ? 12.359 42.25 4.75 1 90.06 683 ASP B CA 1
ATOM 11252 C C . ASP B 1 683 ? 11.227 41.5 4.055 1 90.06 683 ASP B C 1
ATOM 11254 O O . ASP B 1 683 ? 10.172 42.062 3.771 1 90.06 683 ASP B O 1
ATOM 11258 N N . SER B 1 684 ? 11.438 40.312 3.693 1 91.94 684 SER B N 1
ATOM 11259 C CA . SER B 1 684 ? 10.406 39.531 3.021 1 91.94 684 SER B CA 1
ATOM 11260 C C . SER B 1 684 ? 9.516 38.844 4.031 1 91.94 684 SER B C 1
ATOM 11262 O O . SER B 1 684 ? 9.969 38.438 5.109 1 91.94 684 SER B O 1
ATOM 11264 N N . TYR B 1 685 ? 8.258 38.719 3.703 1 92.88 685 TYR B N 1
ATOM 11265 C CA . TYR B 1 685 ? 7.293 38.031 4.555 1 92.88 685 TYR B CA 1
ATOM 11266 C C . TYR B 1 685 ? 6.977 36.656 4.012 1 92.88 685 TYR B C 1
ATOM 11268 O O . TYR B 1 685 ? 6.312 36.5 2.982 1 92.88 685 TYR B O 1
ATOM 11276 N N . PRO B 1 686 ? 7.391 35.656 4.672 1 89.44 686 PRO B N 1
ATOM 11277 C CA . PRO B 1 686 ? 7.27 34.312 4.098 1 89.44 686 PRO B CA 1
ATOM 11278 C C . PRO B 1 686 ? 5.832 33.781 4.105 1 89.44 686 PRO B C 1
ATOM 11280 O O . PRO B 1 686 ? 5.043 34.156 4.984 1 89.44 686 PRO B O 1
ATOM 11283 N N . ASP B 1 687 ? 5.48 32.938 3.088 1 87 687 ASP B N 1
ATOM 11284 C CA . ASP B 1 687 ? 4.285 32.094 3.008 1 87 687 ASP B CA 1
ATOM 11285 C C . ASP B 1 687 ? 3.018 32.969 3.014 1 87 687 ASP B C 1
ATOM 11287 O O . ASP B 1 687 ? 2.033 32.625 3.672 1 87 687 ASP B O 1
ATOM 11291 N N . ALA B 1 688 ? 3.066 34 2.424 1 89.62 688 ALA B N 1
ATOM 11292 C CA . ALA B 1 688 ? 1.943 34.938 2.326 1 89.62 688 ALA B CA 1
ATOM 11293 C C . ALA B 1 688 ? 1.761 35.438 0.893 1 89.62 688 ALA B C 1
ATOM 11295 O O . ALA B 1 688 ? 2.07 36.594 0.581 1 89.62 688 ALA B O 1
ATOM 11296 N N . PRO B 1 689 ? 1.212 34.625 0.112 1 92.25 689 PRO B N 1
ATOM 11297 C CA . PRO B 1 689 ? 0.906 35.156 -1.225 1 92.25 689 PRO B CA 1
ATOM 11298 C C . PRO B 1 689 ? -0.098 36.281 -1.199 1 92.25 689 PRO B C 1
ATOM 11300 O O . PRO B 1 689 ? -1.046 36.281 -0.411 1 92.25 689 PRO B O 1
ATOM 11303 N N . LYS B 1 690 ? 0.004 37.188 -2.076 1 95.31 690 LYS B N 1
ATOM 11304 C CA . LYS B 1 690 ? -0.858 38.375 -2.09 1 95.31 690 LYS B CA 1
ATOM 11305 C C . LYS B 1 690 ? -2.285 38 -2.49 1 95.31 690 LYS B C 1
ATOM 11307 O O . LYS B 1 690 ? -3.248 38.531 -1.93 1 95.31 690 LYS B O 1
ATOM 11312 N N . TRP B 1 691 ? -2.324 37.219 -3.504 1 95.81 691 TRP B N 1
ATOM 11313 C CA . TRP B 1 691 ? -3.633 36.75 -3.965 1 95.81 691 TRP B CA 1
ATOM 11314 C C . TRP B 1 691 ? -3.711 35.25 -3.953 1 95.81 691 TRP B C 1
ATOM 11316 O O . TRP B 1 691 ? -2.75 34.562 -4.324 1 95.81 691 TRP B O 1
ATOM 11326 N N . ALA B 1 692 ? -4.781 34.75 -3.504 1 93.94 692 ALA B N 1
ATOM 11327 C CA . ALA B 1 692 ? -5.141 33.344 -3.627 1 93.94 692 ALA B CA 1
ATOM 11328 C C . ALA B 1 692 ? -6.645 33.156 -3.818 1 93.94 692 ALA B C 1
ATOM 11330 O O . ALA B 1 692 ? -7.438 33.906 -3.227 1 93.94 692 ALA B O 1
ATOM 11331 N N . GLY B 1 693 ? -7.043 32.219 -4.641 1 94.75 693 GLY B N 1
ATOM 11332 C CA . GLY B 1 693 ? -8.461 32.062 -4.902 1 94.75 693 GLY B CA 1
ATOM 11333 C C . GLY B 1 693 ? -8.805 30.656 -5.41 1 94.75 693 GLY B C 1
ATOM 11334 O O . GLY B 1 693 ? -7.93 29.938 -5.902 1 94.75 693 GLY B O 1
ATOM 11335 N N . SER B 1 694 ? -10.031 30.297 -5.207 1 93.62 694 SER B N 1
ATOM 11336 C CA . SER B 1 694 ? -10.562 29.047 -5.742 1 93.62 694 SER B CA 1
ATOM 11337 C C . SER B 1 694 ? -11.961 29.234 -6.32 1 93.62 694 SER B C 1
ATOM 11339 O O . SER B 1 694 ? -12.695 30.141 -5.895 1 93.62 694 SER B O 1
ATOM 11341 N N . ALA B 1 695 ? -12.258 28.5 -7.34 1 95.06 695 ALA B N 1
ATOM 11342 C CA . ALA B 1 695 ? -13.578 28.484 -7.961 1 95.06 695 ALA B CA 1
ATOM 11343 C C . ALA B 1 695 ? -14 27.047 -8.289 1 95.06 695 ALA B C 1
ATOM 11345 O O . ALA B 1 695 ? -13.156 26.188 -8.562 1 95.06 695 ALA B O 1
ATOM 11346 N N . ASN B 1 696 ? -15.328 26.828 -8.219 1 94.38 696 ASN B N 1
ATOM 11347 C CA . ASN B 1 696 ? -15.812 25.5 -8.578 1 94.38 696 ASN B CA 1
ATOM 11348 C C . ASN B 1 696 ? -17.156 25.562 -9.289 1 94.38 696 ASN B C 1
ATOM 11350 O O . ASN B 1 696 ? -17.906 26.516 -9.117 1 94.38 696 ASN B O 1
ATOM 11354 N N . ILE B 1 697 ? -17.375 24.641 -10.102 1 96.5 697 ILE B N 1
ATOM 11355 C CA . ILE B 1 697 ? -18.625 24.422 -10.812 1 96.5 697 ILE B CA 1
ATOM 11356 C C . ILE B 1 697 ? -19.062 22.969 -10.68 1 96.5 697 ILE B C 1
ATOM 11358 O O . ILE B 1 697 ? -18.234 22.062 -10.773 1 96.5 697 ILE B O 1
ATOM 11362 N N . GLU B 1 698 ? -20.312 22.75 -10.367 1 95.88 698 GLU B N 1
ATOM 11363 C CA . GLU B 1 698 ? -20.859 21.406 -10.328 1 95.88 698 GLU B CA 1
ATOM 11364 C C . GLU B 1 698 ? -22.094 21.281 -11.219 1 95.88 698 GLU B C 1
ATOM 11366 O O . GLU B 1 698 ? -23.078 22 -11.023 1 95.88 698 GLU B O 1
ATOM 11371 N N . ILE B 1 699 ? -22 20.391 -12.164 1 97.19 699 ILE B N 1
ATOM 11372 C CA . ILE B 1 699 ? -23.094 20.109 -13.086 1 97.19 699 ILE B CA 1
ATOM 11373 C C . ILE B 1 699 ? -23.766 18.797 -12.711 1 97.19 699 ILE B C 1
ATOM 11375 O O . ILE B 1 699 ? -23.125 17.734 -12.711 1 97.19 699 ILE B O 1
ATOM 11379 N N . LYS B 1 700 ? -25.047 18.875 -12.445 1 95.62 700 LYS B N 1
ATOM 11380 C CA . LYS B 1 700 ? -25.844 17.688 -12.148 1 95.62 700 LYS B CA 1
ATOM 11381 C C . LYS B 1 700 ? -26.656 17.25 -13.367 1 95.62 700 LYS B C 1
ATOM 11383 O O . LYS B 1 700 ? -27.5 18 -13.867 1 95.62 700 LYS B O 1
ATOM 11388 N N . PHE B 1 701 ? -26.484 16.031 -13.719 1 95.06 701 PHE B N 1
ATOM 11389 C CA . PHE B 1 701 ? -27.188 15.539 -14.898 1 95.06 701 PHE B CA 1
ATOM 11390 C C . PHE B 1 701 ? -28.594 15.078 -14.547 1 95.06 701 PHE B C 1
ATOM 11392 O O . PHE B 1 701 ? -28.797 14.359 -13.562 1 95.06 701 PHE B O 1
ATOM 11399 N N . PRO B 1 702 ? -29.609 15.484 -15.383 1 91.62 702 PRO B N 1
ATOM 11400 C CA . PRO B 1 702 ? -30.984 15.086 -15.109 1 91.62 702 PRO B CA 1
ATOM 11401 C C . PRO B 1 702 ? -31.297 13.664 -15.578 1 91.62 702 PRO B C 1
ATOM 11403 O O . PRO B 1 702 ? -31.922 13.477 -16.625 1 91.62 702 PRO B O 1
ATOM 11406 N N . LEU B 1 703 ? -30.844 12.734 -14.898 1 89.56 703 LEU B N 1
ATOM 11407 C CA . LEU B 1 703 ? -31.078 11.336 -15.227 1 89.56 703 LEU B CA 1
ATOM 11408 C C . LEU B 1 703 ? -32.125 10.719 -14.312 1 89.56 703 LEU B C 1
ATOM 11410 O O . LEU B 1 703 ? -32.375 11.242 -13.227 1 89.56 703 LEU B O 1
ATOM 11414 N N . PRO B 1 704 ? -32.812 9.602 -14.828 1 89 704 PRO B N 1
ATOM 11415 C CA . PRO B 1 704 ? -33.75 8.906 -13.953 1 89 704 PRO B CA 1
ATOM 11416 C C . PRO B 1 704 ? -33.094 8.398 -12.664 1 89 704 PRO B C 1
ATOM 11418 O O . PRO B 1 704 ? -31.938 7.969 -12.688 1 89 704 PRO B O 1
ATOM 11421 N N . GLU B 1 705 ? -33.812 8.414 -11.68 1 84.62 705 GLU B N 1
ATOM 11422 C CA . GLU B 1 705 ? -33.312 8.039 -10.359 1 84.62 705 GLU B CA 1
ATOM 11423 C C . GLU B 1 705 ? -32.812 6.598 -10.352 1 84.62 705 GLU B C 1
ATOM 11425 O O . GLU B 1 705 ? -31.922 6.258 -9.578 1 84.62 705 GLU B O 1
ATOM 11430 N N . GLU B 1 706 ? -33.375 5.785 -11.219 1 85.38 706 GLU B N 1
ATOM 11431 C CA . GLU B 1 706 ? -33.031 4.367 -11.258 1 85.38 706 GLU B CA 1
ATOM 11432 C C . GLU B 1 706 ? -31.578 4.164 -11.695 1 85.38 706 GLU B C 1
ATOM 11434 O O . GLU B 1 706 ? -30.969 3.141 -11.375 1 85.38 706 GLU B O 1
ATOM 11439 N N . ILE B 1 707 ? -31.156 5.168 -12.328 1 87.75 707 ILE B N 1
ATOM 11440 C CA . ILE B 1 707 ? -29.797 5.055 -12.828 1 87.75 707 ILE B CA 1
ATOM 11441 C C . ILE B 1 707 ? -28.812 5.547 -11.766 1 87.75 707 ILE B C 1
ATOM 11443 O O . ILE B 1 707 ? -27.641 5.148 -11.758 1 87.75 707 ILE B O 1
ATOM 11447 N N . GLY B 1 708 ? -29.297 6.34 -10.844 1 92.25 708 GLY B N 1
ATOM 11448 C CA . GLY B 1 708 ? -28.438 7 -9.867 1 92.25 708 GLY B CA 1
ATOM 11449 C C . GLY B 1 708 ? -28.219 8.469 -10.164 1 92.25 708 GLY B C 1
ATOM 11450 O O . GLY B 1 708 ? -28.859 9.031 -11.062 1 92.25 708 GLY B O 1
ATOM 11451 N N . LYS B 1 709 ? -27.484 9.18 -9.414 1 94.75 709 LYS B N 1
ATOM 11452 C CA . LYS B 1 709 ? -27.203 10.602 -9.562 1 94.75 709 LYS B CA 1
ATOM 11453 C C . LYS B 1 709 ? -25.781 10.82 -10.102 1 94.75 709 LYS B C 1
ATOM 11455 O O . LYS B 1 709 ? -24.797 10.453 -9.461 1 94.75 709 LYS B O 1
ATOM 11460 N N . ILE B 1 710 ? -25.688 11.398 -11.25 1 96.06 710 ILE B N 1
ATOM 11461 C CA . ILE B 1 710 ? -24.406 11.664 -11.867 1 96.06 710 ILE B CA 1
ATOM 11462 C C . ILE B 1 710 ? -24.141 13.164 -11.891 1 96.06 710 ILE B C 1
ATOM 11464 O O . ILE B 1 710 ? -25.016 13.953 -12.25 1 96.06 710 ILE B O 1
ATOM 11468 N N . SER B 1 711 ? -22.984 13.562 -11.445 1 96.31 711 SER B N 1
ATOM 11469 C CA . SER B 1 711 ? -22.609 14.977 -11.477 1 96.31 711 SER B CA 1
ATOM 11470 C C . SER B 1 711 ? -21.141 15.141 -11.844 1 96.31 711 SER B C 1
ATOM 11472 O O . SER B 1 711 ? -20.328 14.25 -11.586 1 96.31 711 SER B O 1
ATOM 11474 N N . LEU B 1 712 ? -20.828 16.203 -12.492 1 97.38 712 LEU B N 1
ATOM 11475 C CA . LEU B 1 712 ? -19.469 16.594 -12.859 1 97.38 712 LEU B CA 1
ATOM 11476 C C . LEU B 1 712 ? -19.062 17.859 -12.133 1 97.38 712 LEU B C 1
ATOM 11478 O O . LEU B 1 712 ? -19.75 18.891 -12.219 1 97.38 712 LEU B O 1
ATOM 11482 N N . ARG B 1 713 ? -18 17.734 -11.43 1 96.62 713 ARG B N 1
ATOM 11483 C CA . ARG B 1 713 ? -17.484 18.891 -10.703 1 96.62 713 ARG B CA 1
ATOM 11484 C C . ARG B 1 713 ? -16.141 19.328 -11.266 1 96.62 713 ARG B C 1
ATOM 11486 O O . ARG B 1 713 ? -15.289 18.484 -11.586 1 96.62 713 ARG B O 1
ATOM 11493 N N . GLY B 1 714 ? -15.992 20.609 -11.469 1 95.75 714 GLY B N 1
ATOM 11494 C CA . GLY B 1 714 ? -14.719 21.234 -11.797 1 95.75 714 GLY B CA 1
ATOM 11495 C C . GLY B 1 714 ? -14.219 22.172 -10.711 1 95.75 714 GLY B C 1
ATOM 11496 O O . GLY B 1 714 ? -15.008 22.906 -10.102 1 95.75 714 GLY B O 1
ATOM 11497 N N . ASP B 1 715 ? -12.938 22.078 -10.422 1 94.5 715 ASP B N 1
ATOM 11498 C CA . ASP B 1 715 ? -12.312 22.938 -9.414 1 94.5 715 ASP B CA 1
ATOM 11499 C C . ASP B 1 715 ? -11.109 23.672 -9.992 1 94.5 715 ASP B C 1
ATOM 11501 O O . ASP B 1 715 ? -10.344 23.109 -10.773 1 94.5 715 ASP B O 1
ATOM 11505 N N . TYR B 1 716 ? -11.039 24.906 -9.656 1 94.75 716 TYR B N 1
ATOM 11506 C CA . TYR B 1 716 ? -9.891 25.734 -9.992 1 94.75 716 TYR B CA 1
ATOM 11507 C C . TYR B 1 716 ? -9.266 26.344 -8.734 1 94.75 716 TYR B C 1
ATOM 11509 O O . TYR B 1 716 ? -9.977 26.75 -7.82 1 94.75 716 TYR B O 1
ATOM 11517 N N . TYR B 1 717 ? -7.949 26.328 -8.617 1 93.62 717 TYR B N 1
ATOM 11518 C CA . TYR B 1 717 ? -7.203 27.031 -7.582 1 93.62 717 TYR B CA 1
ATOM 11519 C C . TYR B 1 717 ? -6.047 27.828 -8.188 1 93.62 717 TYR B C 1
ATOM 11521 O O . TYR B 1 717 ? -5.387 27.359 -9.117 1 93.62 717 TYR B O 1
ATOM 11529 N N . GLY B 1 718 ? -5.812 29 -7.598 1 94.44 718 GLY B N 1
ATOM 11530 C CA . GLY B 1 718 ? -4.676 29.812 -8.016 1 94.44 718 GLY B CA 1
ATOM 11531 C C . GLY B 1 718 ? -4.152 30.719 -6.918 1 94.44 718 GLY B C 1
ATOM 11532 O O . GLY B 1 718 ? -4.91 31.141 -6.035 1 94.44 718 GLY B O 1
ATOM 11533 N N . GLN B 1 719 ? -2.855 31 -6.988 1 94.25 719 GLN B N 1
ATOM 11534 C CA . GLN B 1 719 ? -2.236 31.969 -6.09 1 94.25 719 GLN B CA 1
ATOM 11535 C C . GLN B 1 719 ? -1.071 32.688 -6.77 1 94.25 719 GLN B C 1
ATOM 11537 O O . GLN B 1 719 ? -0.511 32.188 -7.746 1 94.25 719 GLN B O 1
ATOM 11542 N N . THR B 1 720 ? -0.788 33.844 -6.246 1 96 720 THR B N 1
ATOM 11543 C CA . THR B 1 720 ? 0.405 34.562 -6.688 1 96 720 THR B CA 1
ATOM 11544 C C . THR B 1 720 ? 1.653 34 -6.012 1 96 720 THR B C 1
ATOM 11546 O O . THR B 1 720 ? 1.556 33.156 -5.125 1 96 720 THR B O 1
ATOM 11549 N N . GLY B 1 721 ? 2.83 34.375 -6.488 1 94.44 721 GLY B N 1
ATOM 11550 C CA . GLY B 1 721 ? 4.09 33.938 -5.906 1 94.44 721 GLY B CA 1
ATOM 11551 C C . GLY B 1 721 ? 4.27 34.375 -4.469 1 94.44 721 GLY B C 1
ATOM 11552 O O . GLY B 1 721 ? 3.516 35.219 -3.979 1 94.44 721 GLY B O 1
ATOM 11553 N N . PHE B 1 722 ? 5.285 33.812 -3.77 1 91.69 722 PHE B N 1
ATOM 11554 C CA . PHE B 1 722 ? 5.562 34.156 -2.379 1 91.69 722 PHE B CA 1
ATOM 11555 C C . PHE B 1 722 ? 7.012 33.844 -2.023 1 91.69 722 PHE B C 1
ATOM 11557 O O . PHE B 1 722 ? 7.715 33.188 -2.781 1 91.69 722 PHE B O 1
ATOM 11564 N N . PHE B 1 723 ? 7.418 34.406 -0.912 1 92.06 723 PHE B N 1
ATOM 11565 C CA . PHE B 1 723 ? 8.742 34.125 -0.374 1 92.06 723 PHE B CA 1
ATOM 11566 C C . PHE B 1 723 ? 8.68 33.031 0.672 1 92.06 723 PHE B C 1
ATOM 11568 O O . PHE B 1 723 ? 7.66 32.844 1.341 1 92.06 723 PHE B O 1
ATOM 11575 N N . PHE B 1 724 ? 9.828 32.281 0.784 1 87.88 724 PHE B N 1
ATOM 11576 C CA . PHE B 1 724 ? 9.859 31.281 1.854 1 87.88 724 PHE B CA 1
ATOM 11577 C C . PHE B 1 724 ? 10.93 31.641 2.883 1 87.88 724 PHE B C 1
ATOM 11579 O O . PHE B 1 724 ? 11.281 30.797 3.723 1 87.88 724 PHE B O 1
ATOM 11586 N N . SER B 1 725 ? 11.43 32.875 2.795 1 88.56 725 SER B N 1
ATOM 11587 C CA . SER B 1 725 ? 12.383 33.406 3.764 1 88.56 725 SER B CA 1
ATOM 11588 C C . SER B 1 725 ? 11.945 34.75 4.285 1 88.56 725 SER B C 1
ATOM 11590 O O . SER B 1 725 ? 11.227 35.5 3.605 1 88.56 725 SER B O 1
ATOM 11592 N N . ASN B 1 726 ? 12.484 35 5.508 1 89.62 726 ASN B N 1
ATOM 11593 C CA . ASN B 1 726 ? 12.266 36.312 6.094 1 89.62 726 ASN B CA 1
ATOM 11594 C C . ASN B 1 726 ? 13.305 37.344 5.609 1 89.62 726 ASN B C 1
ATOM 11596 O O . ASN B 1 726 ? 13.156 38.531 5.828 1 89.62 726 ASN B O 1
ATOM 11600 N N . THR B 1 727 ? 14.312 36.844 4.934 1 88.06 727 THR B N 1
ATOM 11601 C CA . THR B 1 727 ? 15.469 37.688 4.66 1 88.06 727 THR B CA 1
ATOM 11602 C C . THR B 1 727 ? 15.898 37.562 3.203 1 88.06 727 THR B C 1
ATOM 11604 O O . THR B 1 727 ? 17.094 37.5 2.906 1 88.06 727 THR B O 1
ATOM 11607 N N . ASN B 1 728 ? 14.945 37.5 2.34 1 88.31 728 ASN B N 1
ATOM 11608 C CA . ASN B 1 728 ? 15.266 37.344 0.925 1 88.31 728 ASN B CA 1
ATOM 11609 C C . ASN B 1 728 ? 16.125 38.5 0.421 1 88.31 728 ASN B C 1
ATOM 11611 O O . ASN B 1 728 ? 17.031 38.312 -0.395 1 88.31 728 ASN B O 1
ATOM 11615 N N . GLY B 1 729 ? 15.797 39.688 0.853 1 84.25 729 GLY B N 1
ATOM 11616 C CA . GLY B 1 729 ? 16.484 40.875 0.376 1 84.25 729 GLY B CA 1
ATOM 11617 C C . GLY B 1 729 ? 17.766 41.156 1.123 1 84.25 729 GLY B C 1
ATOM 11618 O O . GLY B 1 729 ? 18.469 42.125 0.827 1 84.25 729 GLY B O 1
ATOM 11619 N N . THR B 1 730 ? 18.125 40.281 2.127 1 82.88 730 THR B N 1
ATOM 11620 C CA . THR B 1 730 ? 19.281 40.594 2.955 1 82.88 730 THR B CA 1
ATOM 11621 C C . THR B 1 730 ? 20.203 39.375 3.072 1 82.88 730 THR B C 1
ATOM 11623 O O . THR B 1 730 ? 21.188 39.25 2.33 1 82.88 730 THR B O 1
ATOM 11626 N N . SER B 1 731 ? 19.797 38.344 3.775 1 78.5 731 SER B N 1
ATOM 11627 C CA . SER B 1 731 ? 20.75 37.281 4.133 1 78.5 731 SER B CA 1
ATOM 11628 C C . SER B 1 731 ? 20.484 36 3.332 1 78.5 731 SER B C 1
ATOM 11630 O O . SER B 1 731 ? 21.375 35.156 3.215 1 78.5 731 SER B O 1
ATOM 11632 N N . THR B 1 732 ? 19.391 35.812 2.865 1 84.31 732 THR B N 1
ATOM 11633 C CA . THR B 1 732 ? 19.062 34.562 2.148 1 84.31 732 THR B CA 1
ATOM 11634 C C . THR B 1 732 ? 18.359 34.875 0.831 1 84.31 732 THR B C 1
ATOM 11636 O O . THR B 1 732 ? 17.219 34.469 0.622 1 84.31 732 THR B O 1
ATOM 11639 N N . PRO B 1 733 ? 18.953 35.469 -0.098 1 85.69 733 PRO B N 1
ATOM 11640 C CA . PRO B 1 733 ? 18.328 35.812 -1.377 1 85.69 733 PRO B CA 1
ATOM 11641 C C . PRO B 1 733 ? 17.906 34.562 -2.178 1 85.69 733 PRO B C 1
ATOM 11643 O O . PRO B 1 733 ? 18.406 33.469 -1.942 1 85.69 733 PRO B O 1
ATOM 11646 N N . GLY B 1 734 ? 17.016 34.781 -3.156 1 89.31 734 GLY B N 1
ATOM 11647 C CA . GLY B 1 734 ? 16.578 33.719 -4.062 1 89.31 734 GLY B CA 1
ATOM 11648 C C . GLY B 1 734 ? 15.539 32.781 -3.459 1 89.31 734 GLY B C 1
ATOM 11649 O O . GLY B 1 734 ? 15.531 31.594 -3.738 1 89.31 734 GLY B O 1
ATOM 11650 N N . THR B 1 735 ? 14.734 33.312 -2.635 1 91.5 735 THR B N 1
ATOM 11651 C CA . THR B 1 735 ? 13.766 32.469 -1.941 1 91.5 735 THR B CA 1
ATOM 11652 C C . THR B 1 735 ? 12.352 32.75 -2.434 1 91.5 735 THR B C 1
ATOM 11654 O O . THR B 1 735 ? 11.375 32.5 -1.724 1 91.5 735 THR B O 1
ATOM 11657 N N . HIS B 1 736 ? 12.188 33.344 -3.576 1 94.25 736 HIS B N 1
ATOM 11658 C CA . HIS B 1 736 ? 10.875 33.594 -4.156 1 94.25 736 HIS B CA 1
ATOM 11659 C C . HIS B 1 736 ? 10.398 32.406 -4.996 1 94.25 736 HIS B C 1
ATOM 11661 O O . HIS B 1 736 ? 11.125 31.938 -5.867 1 94.25 736 HIS B O 1
ATOM 11667 N N . LEU B 1 737 ? 9.281 31.938 -4.789 1 93.69 737 LEU B N 1
ATOM 11668 C CA . LEU B 1 737 ? 8.633 30.922 -5.609 1 93.69 737 LEU B CA 1
ATOM 11669 C C . LEU B 1 737 ? 7.535 31.531 -6.473 1 93.69 737 LEU B C 1
ATOM 11671 O O . LEU B 1 737 ? 6.77 32.375 -6.004 1 93.69 737 LEU B O 1
ATOM 11675 N N . ASP B 1 738 ? 7.371 31.141 -7.648 1 94.75 738 ASP B N 1
ATOM 11676 C CA . ASP B 1 738 ? 6.383 31.656 -8.594 1 94.75 738 ASP B CA 1
ATOM 11677 C C . ASP B 1 738 ? 4.977 31.203 -8.211 1 94.75 738 ASP B C 1
ATOM 11679 O O . ASP B 1 738 ? 4.801 30.172 -7.562 1 94.75 738 ASP B O 1
ATOM 11683 N N . GLY B 1 739 ? 4.051 32.062 -8.586 1 94.94 739 GLY B N 1
ATOM 11684 C CA . GLY B 1 739 ? 2.666 31.641 -8.43 1 94.94 739 GLY B CA 1
ATOM 11685 C C . GLY B 1 739 ? 2.295 30.484 -9.32 1 94.94 739 GLY B C 1
ATOM 11686 O O . GLY B 1 739 ? 3.041 30.125 -10.234 1 94.94 739 GLY B O 1
ATOM 11687 N N . TYR B 1 740 ? 1.162 29.812 -9.016 1 93.69 740 TYR B N 1
ATOM 11688 C CA . TYR B 1 740 ? 0.712 28.688 -9.828 1 93.69 740 TYR B CA 1
ATOM 11689 C C . TYR B 1 740 ? -0.806 28.547 -9.781 1 93.69 740 TYR B C 1
ATOM 11691 O O . TYR B 1 740 ? -1.473 29.25 -9.016 1 93.69 740 TYR B O 1
ATOM 11699 N N . TRP B 1 741 ? -1.315 27.766 -10.617 1 94.31 741 TRP B N 1
ATOM 11700 C CA . TRP B 1 741 ? -2.73 27.422 -10.641 1 94.31 741 TRP B CA 1
ATOM 11701 C C . TRP B 1 741 ? -2.916 25.938 -10.984 1 94.31 741 TRP B C 1
ATOM 11703 O O . TRP B 1 741 ? -2.027 25.312 -11.57 1 94.31 741 TRP B O 1
ATOM 11713 N N . ASN B 1 742 ? -3.945 25.422 -10.523 1 93.25 742 ASN B N 1
ATOM 11714 C CA . ASN B 1 742 ? -4.293 24.031 -10.789 1 93.25 742 ASN B CA 1
ATOM 11715 C C . ASN B 1 742 ? -5.781 23.875 -11.102 1 93.25 742 ASN B C 1
ATOM 11717 O O . ASN B 1 742 ? -6.605 24.641 -10.609 1 93.25 742 ASN B O 1
ATOM 11721 N N . VAL B 1 743 ? -6.051 22.891 -11.953 1 95.69 743 VAL B N 1
ATOM 11722 C CA . VAL B 1 743 ? -7.43 22.531 -12.281 1 95.69 743 VAL B CA 1
ATOM 11723 C C . VAL B 1 743 ? -7.676 21.062 -11.961 1 95.69 743 VAL B C 1
ATOM 11725 O O . VAL B 1 743 ? -6.82 20.219 -12.211 1 95.69 743 VAL B O 1
ATOM 11728 N N . GLY B 1 744 ? -8.766 20.844 -11.336 1 95.06 744 GLY B N 1
ATOM 11729 C CA . GLY B 1 744 ? -9.203 19.484 -11.055 1 95.06 744 GLY B CA 1
ATOM 11730 C C . GLY B 1 744 ? -10.609 19.203 -11.547 1 95.06 744 GLY B C 1
ATOM 11731 O O . GLY B 1 744 ? -11.367 20.125 -11.859 1 95.06 744 GLY B O 1
ATOM 11732 N N . ALA B 1 745 ? -10.898 17.953 -11.672 1 96.81 745 ALA B N 1
ATOM 11733 C CA . ALA B 1 745 ? -12.242 17.531 -12.062 1 96.81 745 ALA B CA 1
ATOM 11734 C C . ALA B 1 745 ? -12.617 16.219 -11.375 1 96.81 745 ALA B C 1
ATOM 11736 O O . ALA B 1 745 ? -11.75 15.414 -11.031 1 96.81 745 ALA B O 1
ATOM 11737 N N . ARG B 1 746 ? -13.891 16.031 -11.195 1 96.75 746 ARG B N 1
ATOM 11738 C CA . ARG B 1 746 ? -14.406 14.82 -10.562 1 96.75 746 ARG B CA 1
ATOM 11739 C C . ARG B 1 746 ? -15.781 14.461 -11.109 1 96.75 746 ARG B C 1
ATOM 11741 O O . ARG B 1 746 ? -16.672 15.312 -11.172 1 96.75 746 ARG B O 1
ATOM 11748 N N . LEU B 1 747 ? -15.961 13.273 -11.594 1 97.62 747 LEU B N 1
ATOM 11749 C CA . LEU B 1 747 ? -17.234 12.719 -12.016 1 97.62 747 LEU B CA 1
ATOM 11750 C C . LEU B 1 747 ? -17.812 11.781 -10.945 1 97.62 747 LEU B C 1
ATOM 11752 O O . LEU B 1 747 ? -17.188 10.766 -10.617 1 97.62 747 LEU B O 1
ATOM 11756 N N . ASN B 1 748 ? -18.984 12.141 -10.508 1 96.44 748 ASN B N 1
ATOM 11757 C CA . ASN B 1 748 ? -19.625 11.352 -9.461 1 96.44 748 ASN B CA 1
ATOM 11758 C C . ASN B 1 748 ? -20.797 10.539 -10.008 1 96.44 748 ASN B C 1
ATOM 11760 O O . ASN B 1 748 ? -21.547 11.016 -10.859 1 96.44 748 ASN B O 1
ATOM 11764 N N . TRP B 1 749 ? -20.922 9.352 -9.57 1 96 749 TRP B N 1
ATOM 11765 C CA . TRP B 1 749 ? -22.078 8.484 -9.758 1 96 749 TRP B CA 1
ATOM 11766 C C . TRP B 1 749 ? -22.562 7.93 -8.422 1 96 749 TRP B C 1
ATOM 11768 O O . TRP B 1 749 ? -22.078 6.895 -7.961 1 96 749 TRP B O 1
ATOM 11778 N N . LYS B 1 750 ? -23.562 8.594 -7.926 1 94.44 750 LYS B N 1
ATOM 11779 C CA . LYS B 1 750 ? -24.047 8.234 -6.598 1 94.44 750 LYS B CA 1
ATOM 11780 C C . LYS B 1 750 ? -25.281 7.328 -6.691 1 94.44 750 LYS B C 1
ATOM 11782 O O . LYS B 1 750 ? -26.094 7.465 -7.609 1 94.44 750 LYS B O 1
ATOM 11787 N N . GLU B 1 751 ? -25.312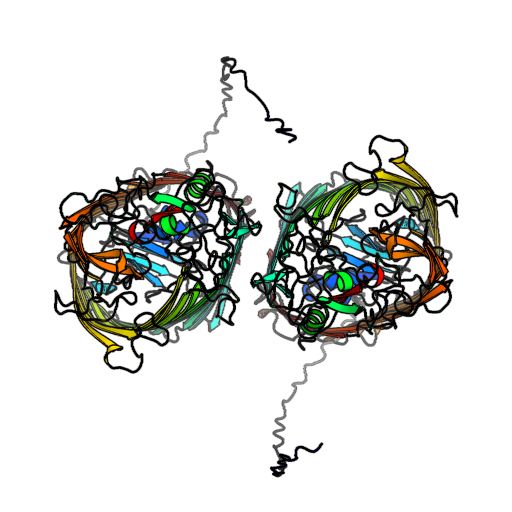 6.402 -5.734 1 93.25 751 GLU B N 1
ATOM 11788 C CA . GLU B 1 751 ? -26.453 5.496 -5.625 1 93.25 751 GLU B CA 1
ATOM 11789 C C . GLU B 1 751 ? -26.703 4.758 -6.938 1 93.25 751 GLU B C 1
ATOM 11791 O O . GLU B 1 751 ? -27.812 4.773 -7.469 1 93.25 751 GLU B O 1
ATOM 11796 N N . ILE B 1 752 ? -25.75 4.145 -7.336 1 90.25 752 ILE B N 1
ATOM 11797 C CA . ILE B 1 752 ? -25.75 3.484 -8.641 1 90.25 752 ILE B CA 1
ATOM 11798 C C . ILE B 1 752 ? -26.891 2.475 -8.703 1 90.25 752 ILE B C 1
ATOM 11800 O O . ILE B 1 752 ? -26.969 1.555 -7.887 1 90.25 752 ILE B O 1
ATOM 11804 N N . MET B 1 753 ? -27.812 2.74 -9.617 1 86.5 753 MET B N 1
ATOM 11805 C CA . MET B 1 753 ? -28.969 1.887 -9.891 1 86.5 753 MET B CA 1
ATOM 11806 C C . MET B 1 753 ? -29.812 1.691 -8.633 1 86.5 753 MET B C 1
ATOM 11808 O O . MET B 1 753 ? -30.281 0.584 -8.367 1 86.5 753 MET B O 1
ATOM 11812 N N . GLY B 1 754 ? -29.797 2.643 -7.805 1 85.12 754 GLY B N 1
ATOM 11813 C CA . GLY B 1 754 ? -30.641 2.645 -6.613 1 85.12 754 GLY B CA 1
ATOM 11814 C C . GLY B 1 754 ? -29.984 1.956 -5.43 1 85.12 754 GLY B C 1
ATOM 11815 O O . GLY B 1 754 ? -30.625 1.732 -4.402 1 85.12 754 GLY B O 1
ATOM 11816 N N . SER B 1 755 ? -28.766 1.571 -5.559 1 86.88 755 SER B N 1
ATOM 11817 C CA . SER B 1 755 ? -28.047 0.897 -4.477 1 86.88 755 SER B CA 1
ATOM 11818 C C . SER B 1 755 ? -27.359 1.901 -3.564 1 86.88 755 SER B C 1
ATOM 11820 O O . SER B 1 755 ? -27.531 3.111 -3.711 1 86.88 755 SER B O 1
ATOM 11822 N N . GLN B 1 756 ? -26.641 1.353 -2.559 1 89.12 756 GLN B N 1
ATOM 11823 C CA . GLN B 1 756 ? -25.891 2.193 -1.641 1 89.12 756 GLN B CA 1
ATOM 11824 C C . GLN B 1 756 ? -24.438 2.316 -2.082 1 89.12 756 GLN B C 1
ATOM 11826 O O . GLN B 1 756 ? -23.578 2.756 -1.31 1 89.12 756 GLN B O 1
ATOM 11831 N N . VAL B 1 757 ? -24.234 1.959 -3.309 1 89.75 757 VAL B N 1
ATOM 11832 C CA . VAL B 1 757 ? -22.875 2.023 -3.865 1 89.75 757 VAL B CA 1
ATOM 11833 C C . VAL B 1 757 ? -22.719 3.305 -4.68 1 89.75 757 VAL B C 1
ATOM 11835 O O . VAL B 1 757 ? -23.625 3.699 -5.418 1 89.75 757 VAL B O 1
ATOM 11838 N N . SER B 1 758 ? -21.656 3.973 -4.48 1 94.19 758 SER B N 1
ATOM 11839 C CA . SER B 1 758 ? -21.297 5.152 -5.262 1 94.19 758 SER B CA 1
ATOM 11840 C C . SER B 1 758 ? -19.875 5.031 -5.812 1 94.19 758 SER B C 1
ATOM 11842 O O . SER B 1 758 ? -19.062 4.297 -5.266 1 94.19 758 SER B O 1
ATOM 11844 N N . ALA B 1 759 ? -19.656 5.645 -6.883 1 93.19 759 ALA B N 1
ATOM 11845 C CA . ALA B 1 759 ? -18.344 5.641 -7.516 1 93.19 759 ALA B CA 1
ATOM 11846 C C . ALA B 1 759 ? -17.969 7.027 -8.039 1 93.19 759 ALA B C 1
ATOM 11848 O O . ALA B 1 759 ? -18.859 7.871 -8.227 1 93.19 759 ALA B O 1
ATOM 11849 N N . ALA B 1 760 ? -16.734 7.223 -8.227 1 96.56 760 ALA B N 1
ATOM 11850 C CA . ALA B 1 760 ? -16.25 8.477 -8.789 1 96.56 760 ALA B CA 1
ATOM 11851 C C . ALA B 1 760 ? -14.898 8.297 -9.469 1 96.56 760 ALA B C 1
ATOM 11853 O O . ALA B 1 760 ? -14.148 7.387 -9.125 1 96.56 760 ALA B O 1
ATOM 11854 N N . VAL B 1 761 ? -14.617 9.07 -10.492 1 96.56 761 VAL B N 1
ATOM 11855 C CA . VAL B 1 761 ? -13.289 9.242 -11.078 1 96.56 761 VAL B CA 1
ATOM 11856 C C . VAL B 1 761 ? -12.875 10.711 -10.984 1 96.56 761 VAL B C 1
ATOM 11858 O O . VAL B 1 761 ? -13.719 11.609 -11.078 1 96.56 761 VAL B O 1
ATOM 11861 N N . PHE B 1 762 ? -11.641 10.945 -10.711 1 96.25 762 PHE B N 1
ATOM 11862 C CA . PHE B 1 762 ? -11.211 12.328 -10.539 1 96.25 762 PHE B CA 1
ATOM 11863 C C . PHE B 1 762 ? -9.805 12.531 -11.094 1 96.25 762 PHE B C 1
ATOM 11865 O O . PHE B 1 762 ? -9.086 11.562 -11.352 1 96.25 762 PHE B O 1
ATOM 11872 N N . VAL B 1 763 ? -9.477 13.789 -11.359 1 96.56 763 VAL B N 1
ATOM 11873 C CA . VAL B 1 763 ? -8.141 14.219 -11.781 1 96.56 763 VAL B CA 1
ATOM 11874 C C . VAL B 1 763 ? -7.75 15.492 -11.047 1 96.56 763 VAL B C 1
ATOM 11876 O O . VAL B 1 763 ? -8.578 16.391 -10.852 1 96.56 763 VAL B O 1
ATOM 11879 N N . ARG B 1 764 ? -6.652 15.508 -10.461 1 93.69 764 ARG B N 1
ATOM 11880 C CA . ARG B 1 764 ? -6.016 16.703 -9.914 1 93.69 764 ARG B CA 1
ATOM 11881 C C . ARG B 1 764 ? -4.875 17.172 -10.812 1 93.69 764 ARG B C 1
ATOM 11883 O O . ARG B 1 764 ? -4.16 16.359 -11.391 1 93.69 764 ARG B O 1
ATOM 11890 N N . ASN B 1 765 ? -4.719 18.484 -10.922 1 95.19 765 ASN B N 1
ATOM 11891 C CA . ASN B 1 765 ? -3.721 19.062 -11.82 1 95.19 765 ASN B CA 1
ATOM 11892 C C . ASN B 1 765 ? -3.898 18.578 -13.25 1 95.19 765 ASN B C 1
ATOM 11894 O O . ASN B 1 765 ? -2.957 18.062 -13.852 1 95.19 765 ASN B O 1
ATOM 11898 N N . LEU B 1 766 ? -5.078 18.734 -13.68 1 96.56 766 LEU B N 1
ATOM 11899 C CA . LEU B 1 766 ? -5.512 18.25 -14.984 1 96.56 766 LEU B CA 1
ATOM 11900 C C . LEU B 1 766 ? -4.566 18.719 -16.078 1 96.56 766 LEU B C 1
ATOM 11902 O O . LEU B 1 766 ? -4.316 18 -17.047 1 96.56 766 LEU B O 1
ATOM 11906 N N . THR B 1 767 ? -4.059 19.859 -15.938 1 95.38 767 THR B N 1
ATOM 11907 C CA . THR B 1 767 ? -3.236 20.469 -16.984 1 95.38 767 THR B CA 1
ATOM 11908 C C . THR B 1 767 ? -1.776 20.047 -16.828 1 95.38 767 THR B C 1
ATOM 11910 O O . THR B 1 767 ? -0.922 20.453 -17.625 1 95.38 767 THR B O 1
ATOM 11913 N N . ASN B 1 768 ? -1.42 19.281 -15.812 1 94.25 768 ASN B N 1
ATOM 11914 C CA . ASN B 1 768 ? -0.08 18.766 -15.539 1 94.25 768 ASN B CA 1
ATOM 11915 C C . ASN B 1 768 ? 0.921 19.906 -15.344 1 94.25 768 ASN B C 1
ATOM 11917 O O . ASN B 1 768 ? 1.987 19.922 -15.961 1 94.25 768 ASN B O 1
ATOM 11921 N N . GLU B 1 769 ? 0.493 20.797 -14.484 1 93 769 GLU B N 1
ATOM 11922 C CA . GLU B 1 769 ? 1.345 21.938 -14.156 1 93 769 GLU B CA 1
ATOM 11923 C C . GLU B 1 769 ? 2.469 21.531 -13.211 1 93 769 GLU B C 1
ATOM 11925 O O . GLU B 1 769 ? 2.252 20.75 -12.281 1 93 769 GLU B O 1
ATOM 11930 N N . SER B 1 770 ? 3.717 22.047 -13.523 1 93.31 770 SER B N 1
ATOM 11931 C CA . SER B 1 770 ? 4.812 21.953 -12.562 1 93.31 770 SER B CA 1
ATOM 11932 C C . SER B 1 770 ? 4.898 23.219 -11.711 1 93.31 770 SER B C 1
ATOM 11934 O O . SER B 1 770 ? 4.871 24.328 -12.234 1 93.31 770 SER B O 1
ATOM 11936 N N . TYR B 1 771 ? 4.984 23.078 -10.461 1 92.25 771 TYR B N 1
ATOM 11937 C CA . TYR B 1 771 ? 4.988 24.203 -9.531 1 92.25 771 TYR B CA 1
ATOM 11938 C C . TYR B 1 771 ? 5.695 23.828 -8.234 1 92.25 771 TYR B C 1
ATOM 11940 O O . TYR B 1 771 ? 5.973 22.656 -7.98 1 92.25 771 TYR B O 1
ATOM 11948 N N . TYR B 1 772 ? 6.086 24.812 -7.461 1 91.12 772 TYR B N 1
ATOM 11949 C CA . TYR B 1 772 ? 6.672 24.625 -6.141 1 91.12 772 TYR B CA 1
ATOM 11950 C C . TYR B 1 772 ? 5.707 25.062 -5.047 1 91.12 772 TYR B C 1
ATOM 11952 O O . TYR B 1 772 ? 4.93 26 -5.238 1 91.12 772 TYR B O 1
ATOM 11960 N N . ILE B 1 773 ? 5.824 24.406 -3.873 1 85.12 773 ILE B N 1
ATOM 11961 C CA . ILE B 1 773 ? 4.82 24.719 -2.857 1 85.12 773 ILE B CA 1
ATOM 11962 C C . ILE B 1 773 ? 5.512 25.156 -1.568 1 85.12 773 ILE B C 1
ATOM 11964 O O . ILE B 1 773 ? 4.871 25.719 -0.672 1 85.12 773 ILE B O 1
ATOM 11968 N N . SER B 1 774 ? 6.77 24.828 -1.438 1 83.88 774 SER B N 1
ATOM 11969 C CA . SER B 1 774 ? 7.488 25.234 -0.231 1 83.88 774 SER B CA 1
ATOM 11970 C C . SER B 1 774 ? 9 25.234 -0.46 1 83.88 774 SER B C 1
ATOM 11972 O O . SER B 1 774 ? 9.477 24.703 -1.465 1 83.88 774 SER B O 1
ATOM 11974 N N . GLY B 1 775 ? 9.711 25.906 0.525 1 84.12 775 GLY B N 1
ATOM 11975 C CA . GLY B 1 775 ? 11.164 25.953 0.463 1 84.12 775 GLY B CA 1
ATOM 11976 C C . GLY B 1 775 ? 11.812 26.094 1.824 1 84.12 775 GLY B C 1
ATOM 11977 O O . GLY B 1 775 ? 11.133 26.344 2.82 1 84.12 775 GLY B O 1
ATOM 11978 N N . TYR B 1 776 ? 13.078 25.812 1.842 1 83.31 776 TYR B N 1
ATOM 11979 C CA . TYR B 1 776 ? 13.906 26 3.027 1 83.31 776 TYR B CA 1
ATOM 11980 C C . TYR B 1 776 ? 15.062 26.953 2.736 1 83.31 776 TYR B C 1
ATOM 11982 O O . TYR B 1 776 ? 15.859 26.703 1.826 1 83.31 776 TYR B O 1
ATOM 11990 N N . ALA B 1 777 ? 15.133 27.953 3.572 1 83.88 777 ALA B N 1
ATOM 11991 C CA . ALA B 1 777 ? 16.109 29 3.348 1 83.88 777 ALA B CA 1
ATOM 11992 C C . ALA B 1 777 ? 17.375 28.75 4.156 1 83.88 777 ALA B C 1
ATOM 11994 O O . ALA B 1 777 ? 17.578 29.359 5.219 1 83.88 777 ALA B O 1
ATOM 11995 N N . LEU B 1 778 ? 18.25 28 3.635 1 80 778 LEU B N 1
ATOM 11996 C CA . LEU B 1 778 ? 19.484 27.672 4.355 1 80 778 LEU B CA 1
ATOM 11997 C C . LEU B 1 778 ? 20.672 28.375 3.721 1 80 778 LEU B C 1
ATOM 11999 O O . LEU B 1 778 ? 21.828 27.969 3.949 1 80 778 LEU B O 1
ATOM 12003 N N . GLY B 1 779 ? 20.438 29.312 2.953 1 75.19 779 GLY B N 1
ATOM 12004 C CA . GLY B 1 779 ? 21.5 30.016 2.256 1 75.19 779 GLY B CA 1
ATOM 12005 C C . GLY B 1 779 ? 22.547 30.578 3.191 1 75.19 779 GLY B C 1
ATOM 12006 O O . GLY B 1 779 ? 23.75 30.484 2.926 1 75.19 779 GLY B O 1
ATOM 12007 N N . ALA B 1 780 ? 22.062 31.016 4.285 1 71.31 780 ALA B N 1
ATOM 12008 C CA . ALA B 1 780 ? 22.984 31.672 5.215 1 71.31 780 ALA B CA 1
ATOM 12009 C C . ALA B 1 780 ? 23.797 30.656 5.996 1 71.31 780 ALA B C 1
ATOM 12011 O O . ALA B 1 780 ? 24.922 30.938 6.414 1 71.31 780 ALA B O 1
ATOM 12012 N N . SER B 1 781 ? 23.266 29.5 6.145 1 71.62 781 SER B N 1
ATOM 12013 C CA . SER B 1 781 ? 23.938 28.5 6.957 1 71.62 781 SER B CA 1
ATOM 12014 C C . SER B 1 781 ? 24.672 27.484 6.082 1 71.62 781 SER B C 1
ATOM 12016 O O . SER B 1 781 ? 25.672 26.891 6.504 1 71.62 781 SER B O 1
ATOM 12018 N N . ASN B 1 782 ? 24.172 27.266 4.871 1 76.44 782 ASN B N 1
ATOM 12019 C CA . ASN B 1 782 ? 24.672 26.141 4.086 1 76.44 782 ASN B CA 1
ATOM 12020 C C . ASN B 1 782 ? 24.969 26.547 2.646 1 76.44 782 ASN B C 1
ATOM 12022 O O . ASN B 1 782 ? 25.484 25.75 1.859 1 76.44 782 ASN B O 1
ATOM 12026 N N . GLY B 1 783 ? 24.609 27.719 2.271 1 78.5 783 GLY B N 1
ATOM 12027 C CA . GLY B 1 783 ? 24.922 28.234 0.945 1 78.5 783 GLY B CA 1
ATOM 12028 C C . GLY B 1 783 ? 23.906 27.812 -0.107 1 78.5 783 GLY B C 1
ATOM 12029 O O . GLY B 1 783 ? 24.078 28.125 -1.289 1 78.5 783 GLY B O 1
ATOM 12030 N N . VAL B 1 784 ? 22.922 27.109 0.297 1 83.12 784 VAL B N 1
ATOM 12031 C CA . VAL B 1 784 ? 21.906 26.672 -0.665 1 83.12 784 VAL B CA 1
ATOM 12032 C C . VAL B 1 784 ? 20.516 26.859 -0.064 1 83.12 784 VAL B C 1
ATOM 12034 O O . VAL B 1 784 ? 20.359 26.812 1.157 1 83.12 784 VAL B O 1
ATOM 12037 N N . ASN B 1 785 ? 19.578 27.172 -0.907 1 87.12 785 ASN B N 1
ATOM 12038 C CA . ASN B 1 785 ? 18.156 27.047 -0.6 1 87.12 785 ASN B CA 1
ATOM 12039 C C . ASN B 1 785 ? 17.516 25.859 -1.34 1 87.12 785 ASN B C 1
ATOM 12041 O O . ASN B 1 785 ? 17.891 25.578 -2.48 1 87.12 785 ASN B O 1
ATOM 12045 N N . THR B 1 786 ? 16.688 25.203 -0.706 1 88.31 786 THR B N 1
ATOM 12046 C CA . THR B 1 786 ? 15.992 24.078 -1.347 1 88.31 786 THR B CA 1
ATOM 12047 C C . THR B 1 786 ? 14.5 24.391 -1.504 1 88.31 786 THR B C 1
ATOM 12049 O O . THR B 1 786 ? 13.953 25.219 -0.775 1 88.31 786 THR B O 1
ATOM 12052 N N . ALA B 1 787 ? 13.867 23.828 -2.477 1 89.62 787 ALA B N 1
ATOM 12053 C CA . ALA B 1 787 ? 12.438 23.984 -2.713 1 89.62 787 ALA B CA 1
ATOM 12054 C C . ALA B 1 787 ? 11.773 22.641 -2.98 1 89.62 787 ALA B C 1
ATOM 12056 O O . ALA B 1 787 ? 12.414 21.703 -3.484 1 89.62 787 ALA B O 1
ATOM 12057 N N . TYR B 1 788 ? 10.539 22.531 -2.672 1 88.44 788 TYR B N 1
ATOM 12058 C CA . TYR B 1 788 ? 9.773 21.297 -2.828 1 88.44 788 TYR B CA 1
ATOM 12059 C C . TYR B 1 788 ? 8.703 21.453 -3.9 1 88.44 788 TYR B C 1
ATOM 12061 O O . TYR B 1 788 ? 7.879 22.359 -3.836 1 88.44 788 TYR B O 1
ATOM 12069 N N . PRO B 1 789 ? 8.664 20.547 -4.863 1 90.62 789 PRO B N 1
ATOM 12070 C CA . PRO B 1 789 ? 7.664 20.641 -5.93 1 90.62 789 PRO B CA 1
ATOM 12071 C C . PRO B 1 789 ? 6.285 20.156 -5.5 1 90.62 789 PRO B C 1
ATOM 12073 O O . PRO B 1 789 ? 6.176 19.344 -4.582 1 90.62 789 PRO B O 1
ATOM 12076 N N . GLY B 1 790 ? 5.312 20.719 -6.145 1 89.75 790 GLY B N 1
ATOM 12077 C CA . GLY B 1 790 ? 3.949 20.281 -5.906 1 89.75 790 GLY B CA 1
ATOM 12078 C C . GLY B 1 790 ? 3.633 18.953 -6.578 1 89.75 790 GLY B C 1
ATOM 12079 O O . GLY B 1 790 ? 4.395 18.484 -7.426 1 89.75 790 GLY B O 1
ATOM 12080 N N . GLU B 1 791 ? 2.541 18.344 -6.23 1 90.5 791 GLU B N 1
ATOM 12081 C CA . GLU B 1 791 ? 2.162 17.031 -6.742 1 90.5 791 GLU B CA 1
ATOM 12082 C C . GLU B 1 791 ? 1.848 17.094 -8.234 1 90.5 791 GLU B C 1
ATOM 12084 O O . GLU B 1 791 ? 1.112 17.969 -8.688 1 90.5 791 GLU B O 1
ATOM 12089 N N . PRO B 1 792 ? 2.379 16.188 -9.031 1 94.69 792 PRO B N 1
ATOM 12090 C CA . PRO B 1 792 ? 2.025 16.125 -10.453 1 94.69 792 PRO B CA 1
ATOM 12091 C C . PRO B 1 792 ? 0.591 15.648 -10.68 1 94.69 792 PRO B C 1
ATOM 12093 O O . PRO B 1 792 ? -0.133 15.375 -9.727 1 94.69 792 PRO B O 1
ATOM 12096 N N . ARG B 1 793 ? 0.241 15.68 -11.93 1 96.38 793 ARG B N 1
ATOM 12097 C CA . ARG B 1 793 ? -1.108 15.234 -12.273 1 96.38 793 ARG B CA 1
ATOM 12098 C C . ARG B 1 793 ? -1.426 13.891 -11.633 1 96.38 793 ARG B C 1
ATOM 12100 O O . ARG B 1 793 ? -0.623 12.961 -11.703 1 96.38 793 ARG B O 1
ATOM 12107 N N . THR B 1 794 ? -2.514 13.797 -10.977 1 95.06 794 THR B N 1
ATOM 12108 C CA . THR B 1 794 ? -2.975 12.586 -10.305 1 95.06 794 THR B CA 1
ATOM 12109 C C . THR B 1 794 ? -4.367 12.195 -10.781 1 95.06 794 THR B C 1
ATOM 12111 O O . THR B 1 794 ? -5.301 13 -10.719 1 95.06 794 THR B O 1
ATOM 12114 N N . ILE B 1 795 ? -4.512 11.086 -11.289 1 96.56 795 ILE B N 1
ATOM 12115 C CA . ILE B 1 795 ? -5.793 10.523 -11.695 1 96.56 795 ILE B CA 1
ATOM 12116 C C . ILE B 1 795 ? -6.199 9.406 -10.742 1 96.56 795 ILE B C 1
ATOM 12118 O O . ILE B 1 795 ? -5.367 8.586 -10.352 1 96.56 795 ILE B O 1
ATOM 12122 N N . GLY B 1 796 ? -7.41 9.422 -10.344 1 94.62 796 GLY B N 1
ATOM 12123 C CA . GLY B 1 796 ? -7.84 8.422 -9.391 1 94.62 796 GLY B CA 1
ATOM 12124 C C . GLY B 1 796 ? -9.297 8.039 -9.531 1 94.62 796 GLY B C 1
ATOM 12125 O O . GLY B 1 796 ? -10.008 8.586 -10.383 1 94.62 796 GLY B O 1
ATOM 12126 N N . ALA B 1 797 ? -9.719 7.051 -8.797 1 93.62 797 ALA B N 1
ATOM 12127 C CA . ALA B 1 797 ? -11.094 6.566 -8.719 1 93.62 797 ALA B CA 1
ATOM 12128 C C . ALA B 1 797 ? -11.461 6.191 -7.285 1 93.62 797 ALA B C 1
ATOM 12130 O O . ALA B 1 797 ? -10.578 5.984 -6.445 1 93.62 797 ALA B O 1
ATOM 12131 N N . GLU B 1 798 ? -12.727 6.207 -7.047 1 93.5 798 GLU B N 1
ATOM 12132 C CA . GLU B 1 798 ? -13.258 5.922 -5.719 1 93.5 798 GLU B CA 1
ATOM 12133 C C . GLU B 1 798 ? -14.523 5.07 -5.801 1 93.5 798 GLU B C 1
ATOM 12135 O O . GLU B 1 798 ? -15.359 5.277 -6.684 1 93.5 798 GLU B O 1
ATOM 12140 N N . ILE B 1 799 ? -14.641 4.121 -4.898 1 90.12 799 ILE B N 1
ATOM 12141 C CA . ILE B 1 799 ? -15.875 3.379 -4.691 1 90.12 799 ILE B CA 1
ATOM 12142 C C . ILE B 1 799 ? -16.266 3.418 -3.215 1 90.12 799 ILE B C 1
ATOM 12144 O O . ILE B 1 799 ? -15.406 3.293 -2.34 1 90.12 799 ILE B O 1
ATOM 12148 N N . SER B 1 800 ? -17.469 3.688 -2.963 1 92.62 800 SER B N 1
ATOM 12149 C CA . SER B 1 800 ? -17.984 3.758 -1.598 1 92.62 800 SER B CA 1
ATOM 12150 C C . SER B 1 800 ? -19.266 2.957 -1.45 1 92.62 800 SER B C 1
ATOM 12152 O O . SER B 1 800 ? -20.125 2.971 -2.344 1 92.62 800 SER B O 1
ATOM 12154 N N . VAL B 1 801 ? -19.391 2.26 -0.338 1 91.06 801 VAL B N 1
ATOM 12155 C CA . VAL B 1 801 ? -20.609 1.52 0.001 1 91.06 801 VAL B CA 1
ATOM 12156 C C . VAL B 1 801 ? -21.078 1.923 1.394 1 91.06 801 VAL B C 1
ATOM 12158 O O . VAL B 1 801 ? -20.328 1.868 2.359 1 91.06 801 VAL B O 1
ATOM 12161 N N . LYS B 1 802 ? -22.344 2.309 1.413 1 91.19 802 LYS B N 1
ATOM 12162 C CA . LYS B 1 802 ? -22.984 2.568 2.701 1 91.19 802 LYS B CA 1
ATOM 12163 C C . LYS B 1 802 ? -23.906 1.42 3.098 1 91.19 802 LYS B C 1
ATOM 12165 O O . LYS B 1 802 ? -24.359 0.666 2.24 1 91.19 802 LYS B O 1
ATOM 12170 N N . PHE B 1 803 ? -24.109 1.322 4.395 1 87.81 803 PHE B N 1
ATOM 12171 C CA . PHE B 1 803 ? -25.016 0.297 4.887 1 87.81 803 PHE B CA 1
ATOM 12172 C C . PHE B 1 803 ? -25.641 0.717 6.215 1 87.81 803 PHE B C 1
ATOM 12174 O O . PHE B 1 803 ? -25.078 1.542 6.938 1 87.81 803 PHE B O 1
#

pLDDT: mean 82.33, std 20.03, range [14.46, 98.5]